Protein 1WGD (pdb70)

Solvent-accessible surface area: 6673 Å² total; per-residue (Å²): 136,118,73,79,98,105,27,18,46,0,27,2,66,22,71,141,69,110,139,193,80,57,93,15,48,0,40,60,49,52,38,0,22,115,1,16,40,67,0,14,198,65,8,109,77,197,23,141,63,162,35,2,136,0,24,47,87,60,139,96,9,81,70,135,61,50,0,112,101,32,1,50,146,164,134,181,138,17,61,1,44,1,24,35,88,115,166,110,56,134,101,110,131

Secondary structure (DSSP, 8-state):
----S---EEEEE-SSSS---EEEE--TTS-HHHHHHHHHHHSTT---TTT-EEEETTEE--SSS-HHHHS-SSS-SEEEEEE----------

Sequence (93 aa):
GSSGSSGVTLLVKSPNQRHRDLELSGDRGWSVGHLKAHLSRVYPERPRPEDQRLIYSGKLLLDHQCLRDLLPKQEKRHVLHLVCNVKSGPSSGGSSGSSGVTLLVKSPNQRHRDLELSGDRGWSVGHLKAHLSRVYPERPRPEDQRLIYSGKLLLDHQCLRDLLPKQEKRHVLHLVCNVKSGPSSGGSSGSSGVTLLVKSPNQRHRDLELSGDRGWSVGHLKAHLSRVYPERPRPEDQRLIYSGKLLLDHQCLRDLLPKQEKRHVLHLVCNVKSGPSSGGSSGSSGVTLLVKSPNQRHRDLELSGDRGWSVGHLKAHLSRVYPERPRPEDQRLIYSGKLLLDHQCLRDLLPKQEKRHVLHLVCNVKSGPSSGGSSGSSGVTLLVKSPNQRHRDLELSGDRGWSVGHLKAHLSRVYPERPRPEDQRLIYSGKLLLDHQCLRDLLPKQEKRHVLHLVCNVKSGPSSGGSSGSSGVTLLVKSPNQRHRDLELSGDRGWSVGHLKAHLSRVYPERPRPEDQRLIYSGKLLLDHQCLRDLLPKQEKRHVLHLVCNVKSGPSSGGSSGSSGVTLLVKSPNQRHRDLELSGDRGWSVGHLKAHLSRVYPERPRPEDQRLIYSGKLLLDHQCLRDLLPKQEKRHVLHLVCNVKSGPSSGGSSGSSGVTLLVKSPNQRHRDLELSGDRGWSVGHLKAHLSRVYPERPRPEDQRLIYSGKLLLDHQCLRDLLPKQEKRHVLHLVCNVKSGPSSGGSSGSSGVTLLVKSPNQRHRDLELSGDRGWSVGHLKAHLSRVYPERPRPEDQRLIYSGKLLLDHQCLRDLLPKQEKRHVLHLVCNVKSGPSSGGSSGSSGVTLLVKSPNQRHRDLELSGDRGWSVGHLKAHLSRVYPERPRPEDQRLIYSGKLLLDHQCLRDLLPKQEKRHVLHLVCNVKSGPSSGGSSGSSGVTLLVKSPNQRHRDLELSGDRGWSVGHLKAHLSRVYPERPRPEDQRLIYSGKLLLDHQCLRDLLPKQEKRHVLHLVCNVKSGPSSGGSSGSSGVTLLVKSPNQRHRDLELSGDRGWSVGHLKAHLSRVYPERPRPEDQRLIYSGKLLLDHQCLRDLLPKQEKRHVLHLVCNVKSGPSSGGSSGSSGVTLLVKSPNQRHRDLELSGDRGWSVGHLKAHLSRVYPERPRPEDQRLIYSGKLLLDHQCLRDLLPKQEKRHVLHLVCNVKSGPSSGGSSGSSGVTLLVKSPNQRHRDLELSGDRGWSVGHLKAHLSRVYPERPRPEDQRLIYSGKLLLDHQCLRDLLPKQEKRHVLHLVCNVKSGPSSGGSSGSSGVTLLVKSPNQRHRDLELSGDRGWSVGHLKAHLSRVYPERPRPEDQRLIYSGKLLLDHQCLRDLLPKQEKRHVLHLVCNVKSGPSSGGSSGSSGVTLLVKSPNQRHRDLELSGDRGWSVGHLKAHLSRVYPERPRPEDQRLIYSGKLLLDHQCLRDLLPKQEKRHVLHLVCNVKSGPSSGGSSGSSGVTLLVKSPNQRHRDLELSGDRGWSVGHLKAHLSRVYPERPRPEDQRLIYSGKLLLDHQCLRDLLPKQEKRHVLHLVCNVKSGPSSGGSSGSSGVTLLVKSPNQRHRDLELSGDRGWSVGHLKAHLSRVYPERPRPEDQRLIYSGKLLLDHQCLRDLLPKQEKRHVLHLVCNVKSGPSSGGSSGSSGVTLLVKSPNQRHRDLELSGDRGWSVGHLKAHLSRVYPERPRPEDQRLIYSGKLLLDHQCLRDLLPKQEKRHVLHLVCNVKSGPSSGGSSGSSGVTLLVKSPNQRHRDLELSGDRGWSVGHLKAHLSRVYPERPRPEDQRLIYSGKLLLDHQCLRDLLPKQEKRHVLHLVCNVKSGPSSG

GO terms:
  GO:1990037 Lewy body core (C, IDA)
  GO:0005783 endoplasmic reticulum (C, IDA)
  GO:1904294 positive regulation of ERAD pathway (P, IDA)
  GO:2000060 positive regulation of ubiquitin-dependent protein catabolic process (P, IDA)
  GO:0032469 endoplasmic reticulum calcium ion homeostasis (P, IDA)
  GO:1902236 negative regulation of endoplasmic reticulum stress-induced intrinsic apoptotic signaling pathway (P, IDA)
  GO:0034976 response to endoplasmic reticulum stress (P, TAS)
  GO:2001243 negative regulation of intrinsic apoptotic signaling pathway (P, IGI)
  GO:0030970 retrograde protein transport, ER to cytosol (P, IMP)
  GO:0044325 transmembrane transporter binding (F, IPI)
  GO:0000836 Hrd1p ubiquitin ligase complex (C, IDA)
  GO:0036503 ERAD pathway (P, IMP)
  GO:1904294 positive regulation of ERAD pathway (P, IMP)
  GO:0005515 protein binding (F, IPI)
  GO:0005789 endoplasmic reticulum membrane (C, TAS)
  GO:0005789 endoplasmic reticulum membrane (C, IDA)
  GO:0006986 response to unfolded protein (P, IEP)
  GO:0016020 membrane (C, HDA)

Nearest PDB structures (foldseek):
  1wgd-assembly1_A  TM=8.629E-01  e=6.534E-16  Homo sapiens
  2kdb-assembly1_A  TM=8.716E-01  e=1.782E-06  Homo sapiens
  8pf0-assembly1_A  TM=8.328E-01  e=4.863E-04  Homo sapiens
  2dzj-assembly1_A  TM=7.196E-01  e=1.883E-03  Homo sapiens
  8t0d-assembly1_A  TM=6.555E-01  e=1.510E-01  Mus musculus

Radius of gyration: 13.83 Å; Cα contacts (8 Å, |Δi|>4): 159; chains: 1; bounding box: 36×45×20 Å

Foldseek 3Di:
DDDDDFAAWEWADAPPPDDDIDTHHAHQAAWLLRVQQVVLVVDPPNAHSVFKFKQFPVDTDDTRDTSPVVDDDDDRHGYIYTDGGDDDDDDDD

Structure (mmCIF, N/CA/C/O backbone):
data_1WGD
#
_entry.id   1WGD
#
_cell.length_a   1.000
_cell.length_b   1.000
_cell.length_c   1.000
_cell.angle_alpha   90.00
_cell.angle_beta   90.00
_cell.angle_gamma   90.00
#
_symmetry.space_group_name_H-M   'P 1'
#
loop_
_atom_site.group_PDB
_atom_site.id
_atom_site.type_symbol
_atom_site.label_atom_id
_atom_site.label_alt_id
_atom_site.label_comp_id
_atom_site.label_asym_id
_atom_site.label_entity_id
_atom_site.label_seq_id
_atom_site.pdbx_PDB_ins_code
_atom_site.Cartn_x
_atom_site.Cartn_y
_atom_site.Cartn_z
_atom_site.occupancy
_atom_site.B_iso_or_equiv
_atom_site.auth_seq_id
_atom_site.auth_comp_id
_atom_site.auth_asym_id
_atom_site.auth_atom_id
_atom_site.pdbx_PDB_model_num
ATOM 1 N N . GLY A 1 1 ? 16.213 -11.187 -8.654 1.00 0.00 1 GLY A N 1
ATOM 2 C CA . GLY A 1 1 ? 15.014 -11.468 -7.882 1.00 0.00 1 GLY A CA 1
ATOM 3 C C . GLY A 1 1 ? 14.309 -12.723 -8.404 1.00 0.00 1 GLY A C 1
ATOM 4 O O . GLY A 1 1 ? 13.413 -12.633 -9.241 1.00 0.00 1 GLY A O 1
ATOM 8 N N . SER A 1 2 ? 14.742 -13.863 -7.886 1.00 0.00 2 SER A N 1
ATOM 9 C CA . SER A 1 2 ? 14.164 -15.133 -8.289 1.00 0.00 2 SER A CA 1
ATOM 10 C C . SER A 1 2 ? 13.098 -15.567 -7.278 1.00 0.00 2 SER A C 1
ATOM 11 O O . SER A 1 2 ? 13.423 -15.966 -6.161 1.00 0.00 2 SER A O 1
ATOM 19 N N . SER A 1 3 ? 11.849 -15.474 -7.709 1.00 0.00 3 SER A N 1
ATOM 20 C CA . SER A 1 3 ? 10.734 -15.851 -6.857 1.00 0.00 3 SER A CA 1
ATOM 21 C C . SER A 1 3 ? 9.478 -16.071 -7.704 1.00 0.00 3 SER A C 1
ATOM 22 O O . SER A 1 3 ? 9.262 -15.370 -8.691 1.00 0.00 3 SER A O 1
ATOM 30 N N . GLY A 1 4 ? 8.685 -17.045 -7.285 1.00 0.00 4 GLY A N 1
ATOM 31 C CA . GLY A 1 4 ? 7.456 -17.365 -7.994 1.00 0.00 4 GLY A CA 1
ATOM 32 C C . GLY A 1 4 ? 6.660 -18.442 -7.252 1.00 0.00 4 GLY A C 1
ATOM 33 O O . GLY A 1 4 ? 6.828 -19.632 -7.511 1.00 0.00 4 GLY A O 1
ATOM 37 N N . SER A 1 5 ? 5.812 -17.984 -6.344 1.00 0.00 5 SER A N 1
ATOM 38 C CA . SER A 1 5 ? 4.989 -18.892 -5.562 1.00 0.00 5 SER A CA 1
ATOM 39 C C . SER A 1 5 ? 3.514 -18.510 -5.698 1.00 0.00 5 SER A C 1
ATOM 40 O O . SER A 1 5 ? 2.699 -19.316 -6.144 1.00 0.00 5 SER A O 1
ATOM 48 N N . SER A 1 6 ? 3.216 -17.280 -5.305 1.00 0.00 6 SER A N 1
ATOM 49 C CA . SER A 1 6 ? 1.853 -16.781 -5.377 1.00 0.00 6 SER A CA 1
ATOM 50 C C . SER A 1 6 ? 1.822 -15.292 -5.027 1.00 0.00 6 SER A C 1
ATOM 51 O O . SER A 1 6 ? 1.411 -14.468 -5.843 1.00 0.00 6 SER A O 1
ATOM 59 N N . GLY A 1 7 ? 2.262 -14.992 -3.814 1.00 0.00 7 GLY A N 1
ATOM 60 C CA . GLY A 1 7 ? 2.290 -13.616 -3.347 1.00 0.00 7 GLY A CA 1
ATOM 61 C C . GLY A 1 7 ? 1.977 -13.538 -1.852 1.00 0.00 7 GLY A C 1
ATOM 62 O O . GLY A 1 7 ? 1.759 -14.562 -1.205 1.00 0.00 7 GLY A O 1
ATOM 66 N N . VAL A 1 8 ? 1.967 -12.314 -1.344 1.00 0.00 8 VAL A N 1
ATOM 67 C CA . VAL A 1 8 ? 1.685 -12.090 0.064 1.00 0.00 8 VAL A CA 1
ATOM 68 C C . VAL A 1 8 ? 0.409 -11.257 0.198 1.00 0.00 8 VAL A C 1
ATOM 69 O O . VAL A 1 8 ? 0.051 -10.512 -0.713 1.00 0.00 8 VAL A O 1
ATOM 82 N N . THR A 1 9 ? -0.244 -11.412 1.340 1.00 0.00 9 THR A N 1
ATOM 83 C CA . THR A 1 9 ? -1.472 -10.684 1.605 1.00 0.00 9 THR A CA 1
ATOM 84 C C . THR A 1 9 ? -1.172 -9.385 2.355 1.00 0.00 9 THR A C 1
ATOM 85 O O . THR A 1 9 ? -0.686 -9.415 3.486 1.00 0.00 9 THR A O 1
ATOM 96 N N . LEU A 1 10 ? -1.472 -8.276 1.696 1.00 0.00 10 LEU A N 1
ATOM 97 C CA . LEU A 1 10 ? -1.240 -6.968 2.286 1.00 0.00 10 LEU A CA 1
ATOM 98 C C . LEU A 1 10 ? -2.568 -6.394 2.782 1.00 0.00 10 LEU A C 1
ATOM 99 O O . LEU A 1 10 ? -3.512 -6.245 2.008 1.00 0.00 10 LEU A O 1
ATOM 115 N N . LEU A 1 11 ? -2.600 -6.089 4.071 1.00 0.00 11 LEU A N 1
ATOM 116 C CA . LEU A 1 11 ? -3.797 -5.535 4.680 1.00 0.00 11 LEU A CA 1
ATOM 117 C C . LEU A 1 11 ? -3.748 -4.008 4.596 1.00 0.00 11 LEU A C 1
ATOM 118 O O . LEU A 1 11 ? -3.053 -3.362 5.379 1.00 0.00 11 LEU A O 1
ATOM 134 N N . VAL A 1 12 ? -4.493 -3.477 3.639 1.00 0.00 12 VAL A N 1
ATOM 135 C CA . VAL A 1 12 ? -4.542 -2.037 3.442 1.00 0.00 12 VAL A CA 1
ATOM 136 C C . VAL A 1 12 ? -5.435 -1.410 4.515 1.00 0.00 12 VAL A C 1
ATOM 137 O O . VAL A 1 12 ? -6.652 -1.344 4.354 1.00 0.00 12 VAL A O 1
ATOM 150 N N . LYS A 1 13 ? -4.794 -0.966 5.587 1.00 0.00 13 LYS A N 1
ATOM 151 C CA . LYS A 1 13 ? -5.513 -0.347 6.686 1.00 0.00 13 LYS A CA 1
ATOM 152 C C . LYS A 1 13 ? -5.424 1.175 6.557 1.00 0.00 13 LYS A C 1
ATOM 153 O O . LYS A 1 13 ? -4.603 1.689 5.797 1.00 0.00 13 LYS A O 1
ATOM 172 N N . SER A 1 14 ? -6.279 1.853 7.308 1.00 0.00 14 SER A N 1
ATOM 173 C CA . SER A 1 14 ? -6.306 3.305 7.286 1.00 0.00 14 SER A CA 1
ATOM 174 C C . SER A 1 14 ? -6.216 3.852 8.713 1.00 0.00 14 SER A C 1
ATOM 175 O O . SER A 1 14 ? -6.855 3.326 9.624 1.00 0.00 14 SER A O 1
ATOM 183 N N . PRO A 1 15 ? -5.398 4.927 8.865 1.00 0.00 15 PRO A N 1
ATOM 184 C CA . PRO A 1 15 ? -5.216 5.550 10.165 1.00 0.00 15 PRO A CA 1
ATOM 185 C C . PRO A 1 15 ? -6.440 6.383 10.549 1.00 0.00 15 PRO A C 1
ATOM 186 O O . PRO A 1 15 ? -6.373 7.612 10.584 1.00 0.00 15 PRO A O 1
ATOM 197 N N . ASN A 1 16 ? -7.530 5.683 10.828 1.00 0.00 16 ASN A N 1
ATOM 198 C CA . ASN A 1 16 ? -8.767 6.344 11.208 1.00 0.00 16 ASN A CA 1
ATOM 199 C C . ASN A 1 16 ? -8.961 7.589 10.342 1.00 0.00 16 ASN A C 1
ATOM 200 O O . ASN A 1 16 ? -8.931 8.712 10.846 1.00 0.00 16 ASN A O 1
ATOM 211 N N . GLN A 1 17 ? -9.158 7.351 9.054 1.00 0.00 17 GLN A N 1
ATOM 212 C CA . GLN A 1 17 ? -9.358 8.439 8.112 1.00 0.00 17 GLN A CA 1
ATOM 213 C C . GLN A 1 17 ? -10.212 7.971 6.933 1.00 0.00 17 GLN A C 1
ATOM 214 O O . GLN A 1 17 ? -10.186 8.578 5.864 1.00 0.00 17 GLN A O 1
ATOM 228 N N . ARG A 1 18 ? -10.950 6.895 7.168 1.00 0.00 18 ARG A N 1
ATOM 229 C CA . ARG A 1 18 ? -11.811 6.339 6.139 1.00 0.00 18 ARG A CA 1
ATOM 230 C C . ARG A 1 18 ? -12.519 5.087 6.658 1.00 0.00 18 ARG A C 1
ATOM 231 O O . ARG A 1 18 ? -13.690 4.860 6.356 1.00 0.00 18 ARG A O 1
ATOM 252 N N . HIS A 1 19 ? -11.779 4.305 7.432 1.00 0.00 19 HIS A N 1
ATOM 253 C CA . HIS A 1 19 ? -12.322 3.082 7.998 1.00 0.00 19 HIS A CA 1
ATOM 254 C C . HIS A 1 19 ? -12.278 1.969 6.949 1.00 0.00 19 HIS A C 1
ATOM 255 O O . HIS A 1 19 ? -11.997 2.223 5.779 1.00 0.00 19 HIS A O 1
ATOM 269 N N . ARG A 1 20 ? -12.560 0.758 7.406 1.00 0.00 20 ARG A N 1
ATOM 270 C CA . ARG A 1 20 ? -12.557 -0.396 6.522 1.00 0.00 20 ARG A CA 1
ATOM 271 C C . ARG A 1 20 ? -11.127 -0.729 6.090 1.00 0.00 20 ARG A C 1
ATOM 272 O O . ARG A 1 20 ? -10.246 0.128 6.136 1.00 0.00 20 ARG A O 1
ATOM 293 N N . ASP A 1 21 ? -10.942 -1.976 5.681 1.00 0.00 21 ASP A N 1
ATOM 294 C CA . ASP A 1 21 ? -9.635 -2.432 5.242 1.00 0.00 21 ASP A CA 1
ATOM 295 C C . ASP A 1 21 ? -9.763 -3.081 3.862 1.00 0.00 21 ASP A C 1
ATOM 296 O O . ASP A 1 21 ? -10.867 -3.225 3.340 1.00 0.00 21 ASP A O 1
ATOM 305 N N . LEU A 1 22 ? -8.619 -3.457 3.311 1.00 0.00 22 LEU A N 1
ATOM 306 C CA . LEU A 1 22 ? -8.589 -4.088 2.003 1.00 0.00 22 LEU A CA 1
ATOM 307 C C . LEU A 1 22 ? -7.351 -4.983 1.900 1.00 0.00 22 LEU A C 1
ATOM 308 O O . LEU A 1 22 ? -6.224 -4.507 2.027 1.00 0.00 22 LEU A O 1
ATOM 324 N N . GLU A 1 23 ? -7.604 -6.263 1.671 1.00 0.00 23 GLU A N 1
ATOM 325 C CA . GLU A 1 23 ? -6.525 -7.229 1.551 1.00 0.00 23 GLU A CA 1
ATOM 326 C C . GLU A 1 23 ? -6.275 -7.564 0.078 1.00 0.00 23 GLU A C 1
ATOM 327 O O . GLU A 1 23 ? -7.159 -8.083 -0.602 1.00 0.00 23 GLU A O 1
ATOM 339 N N . LEU A 1 24 ? -5.068 -7.253 -0.370 1.00 0.00 24 LEU A N 1
ATOM 340 C CA . LEU A 1 24 ? -4.691 -7.515 -1.748 1.00 0.00 24 LEU A CA 1
ATOM 341 C C . LEU A 1 24 ? -3.343 -8.239 -1.775 1.00 0.00 24 LEU A C 1
ATOM 342 O O . LEU A 1 24 ? -2.691 -8.383 -0.742 1.00 0.00 24 LEU A O 1
ATOM 358 N N . SER A 1 25 ? -2.966 -8.676 -2.967 1.00 0.00 25 SER A N 1
ATOM 359 C CA . SER A 1 25 ? -1.707 -9.381 -3.143 1.00 0.00 25 SER A CA 1
ATOM 360 C C . SER A 1 25 ? -0.537 -8.404 -3.011 1.00 0.00 25 SER A C 1
ATOM 361 O O . SER A 1 25 ? -0.679 -7.217 -3.299 1.00 0.00 25 SER A O 1
ATOM 369 N N . GLY A 1 26 ? 0.593 -8.941 -2.575 1.00 0.00 26 GLY A N 1
ATOM 370 C CA . GLY A 1 26 ? 1.787 -8.131 -2.401 1.00 0.00 26 GLY A CA 1
ATOM 371 C C . GLY A 1 26 ? 3.046 -8.931 -2.745 1.00 0.00 26 GLY A C 1
ATOM 372 O O . GLY A 1 26 ? 4.012 -8.932 -1.982 1.00 0.00 26 GLY A O 1
ATOM 376 N N . ASP A 1 27 ? 2.994 -9.591 -3.892 1.00 0.00 27 ASP A N 1
ATOM 377 C CA . ASP A 1 27 ? 4.118 -10.392 -4.345 1.00 0.00 27 ASP A CA 1
ATOM 378 C C . ASP A 1 27 ? 5.424 -9.681 -3.987 1.00 0.00 27 ASP A C 1
ATOM 379 O O . ASP A 1 27 ? 5.538 -8.466 -4.147 1.00 0.00 27 ASP A O 1
ATOM 388 N N . ARG A 1 28 ? 6.377 -10.467 -3.508 1.00 0.00 28 ARG A N 1
ATOM 389 C CA . ARG A 1 28 ? 7.671 -9.927 -3.126 1.00 0.00 28 ARG A CA 1
ATOM 390 C C . ARG A 1 28 ? 8.369 -9.310 -4.340 1.00 0.00 28 ARG A C 1
ATOM 391 O O . ARG A 1 28 ? 9.357 -8.593 -4.194 1.00 0.00 28 ARG A O 1
ATOM 412 N N . GLY A 1 29 ? 7.827 -9.614 -5.511 1.00 0.00 29 GLY A N 1
ATOM 413 C CA . GLY A 1 29 ? 8.385 -9.098 -6.749 1.00 0.00 29 GLY A CA 1
ATOM 414 C C . GLY A 1 29 ? 7.761 -7.749 -7.112 1.00 0.00 29 GLY A C 1
ATOM 415 O O . GLY A 1 29 ? 8.354 -6.966 -7.854 1.00 0.00 29 GLY A O 1
ATOM 419 N N . TRP A 1 30 ? 6.573 -7.520 -6.575 1.00 0.00 30 TRP A N 1
ATOM 420 C CA . TRP A 1 30 ? 5.861 -6.279 -6.833 1.00 0.00 30 TRP A CA 1
ATOM 421 C C . TRP A 1 30 ? 6.786 -5.118 -6.463 1.00 0.00 30 TRP A C 1
ATOM 422 O O . TRP A 1 30 ? 7.940 -5.331 -6.098 1.00 0.00 30 TRP A O 1
ATOM 443 N N . SER A 1 31 ? 6.243 -3.913 -6.570 1.00 0.00 31 SER A N 1
ATOM 444 C CA . SER A 1 31 ? 7.006 -2.719 -6.252 1.00 0.00 31 SER A CA 1
ATOM 445 C C . SER A 1 31 ? 6.098 -1.679 -5.592 1.00 0.00 31 SER A C 1
ATOM 446 O O . SER A 1 31 ? 5.030 -1.361 -6.115 1.00 0.00 31 SER A O 1
ATOM 454 N N . VAL A 1 32 ? 6.553 -1.179 -4.453 1.00 0.00 32 VAL A N 1
ATOM 455 C CA . VAL A 1 32 ? 5.796 -0.182 -3.716 1.00 0.00 32 VAL A CA 1
ATOM 456 C C . VAL A 1 32 ? 5.147 0.791 -4.704 1.00 0.00 32 VAL A C 1
ATOM 457 O O . VAL A 1 32 ? 3.943 1.039 -4.637 1.00 0.00 32 VAL A O 1
ATOM 470 N N . GLY A 1 33 ? 5.973 1.316 -5.597 1.00 0.00 33 GLY A N 1
ATOM 471 C CA . GLY A 1 33 ? 5.495 2.257 -6.596 1.00 0.00 33 GLY A CA 1
ATOM 472 C C . GLY A 1 33 ? 4.382 1.637 -7.444 1.00 0.00 33 GLY A C 1
ATOM 473 O O . GLY A 1 33 ? 3.370 2.282 -7.714 1.00 0.00 33 GLY A O 1
ATOM 477 N N . HIS A 1 34 ? 4.606 0.393 -7.840 1.00 0.00 34 HIS A N 1
ATOM 478 C CA . HIS A 1 34 ? 3.635 -0.321 -8.652 1.00 0.00 34 HIS A CA 1
ATOM 479 C C . HIS A 1 34 ? 2.393 -0.627 -7.814 1.00 0.00 34 HIS A C 1
ATOM 480 O O . HIS A 1 34 ? 1.281 -0.257 -8.188 1.00 0.00 34 HIS A O 1
ATOM 494 N N . LEU A 1 35 ? 2.623 -1.302 -6.697 1.00 0.00 35 LEU A N 1
ATOM 495 C CA . LEU A 1 35 ? 1.536 -1.662 -5.803 1.00 0.00 35 LEU A CA 1
ATOM 496 C C . LEU A 1 35 ? 0.543 -0.501 -5.720 1.00 0.00 35 LEU A C 1
ATOM 497 O O . LEU A 1 35 ? -0.649 -0.680 -5.968 1.00 0.00 35 LEU A O 1
ATOM 513 N N . LYS A 1 36 ? 1.071 0.662 -5.371 1.00 0.00 36 LYS A N 1
ATOM 514 C CA . LYS A 1 36 ? 0.246 1.853 -5.253 1.00 0.00 36 LYS A CA 1
ATOM 515 C C . LYS A 1 36 ? -0.799 1.858 -6.370 1.00 0.00 36 LYS A C 1
ATOM 516 O O . LYS A 1 36 ? -1.996 1.753 -6.105 1.00 0.00 36 LYS A O 1
ATOM 535 N N . ALA A 1 37 ? -0.309 1.979 -7.594 1.00 0.00 37 ALA A N 1
ATOM 536 C CA . ALA A 1 37 ? -1.187 1.998 -8.753 1.00 0.00 37 ALA A CA 1
ATOM 537 C C . ALA A 1 37 ? -2.176 0.835 -8.658 1.00 0.00 37 ALA A C 1
ATOM 538 O O . ALA A 1 37 ? -3.387 1.041 -8.706 1.00 0.00 37 ALA A O 1
ATOM 545 N N . HIS A 1 38 ? -1.622 -0.362 -8.524 1.00 0.00 38 HIS A N 1
ATOM 546 C CA . HIS A 1 38 ? -2.440 -1.558 -8.423 1.00 0.00 38 HIS A CA 1
ATOM 547 C C . HIS A 1 38 ? -3.548 -1.335 -7.390 1.00 0.00 38 HIS A C 1
ATOM 548 O O . HIS A 1 38 ? -4.695 -1.717 -7.614 1.00 0.00 38 HIS A O 1
ATOM 562 N N . LEU A 1 39 ? -3.164 -0.719 -6.282 1.00 0.00 39 LEU A N 1
ATOM 563 C CA . LEU A 1 39 ? -4.110 -0.441 -5.215 1.00 0.00 39 LEU A CA 1
ATOM 564 C C . LEU A 1 39 ? -5.197 0.502 -5.735 1.00 0.00 39 LEU A C 1
ATOM 565 O O . LEU A 1 39 ? -6.381 0.170 -5.698 1.00 0.00 39 LEU A O 1
ATOM 581 N N . SER A 1 40 ? -4.756 1.658 -6.208 1.00 0.00 40 SER A N 1
ATOM 582 C CA . SER A 1 40 ? -5.677 2.651 -6.735 1.00 0.00 40 SER A CA 1
ATOM 583 C C . SER A 1 40 ? -6.807 1.962 -7.502 1.00 0.00 40 SER A C 1
ATOM 584 O O . SER A 1 40 ? -7.929 2.463 -7.542 1.00 0.00 40 SER A O 1
ATOM 592 N N . ARG A 1 41 ? -6.472 0.823 -8.091 1.00 0.00 41 ARG A N 1
ATOM 593 C CA . ARG A 1 41 ? -7.445 0.060 -8.853 1.00 0.00 41 ARG A CA 1
ATOM 594 C C . ARG A 1 41 ? -8.503 -0.534 -7.920 1.00 0.00 41 ARG A C 1
ATOM 595 O O . ARG A 1 41 ? -9.655 -0.105 -7.931 1.00 0.00 41 ARG A O 1
ATOM 616 N N . VAL A 1 42 ? -8.072 -1.510 -7.136 1.00 0.00 42 VAL A N 1
ATOM 617 C CA . VAL A 1 42 ? -8.968 -2.168 -6.199 1.00 0.00 42 VAL A CA 1
ATOM 618 C C . VAL A 1 42 ? -9.668 -1.110 -5.342 1.00 0.00 42 VAL A C 1
ATOM 619 O O . VAL A 1 42 ? -10.743 -1.359 -4.799 1.00 0.00 42 VAL A O 1
ATOM 632 N N . TYR A 1 43 ? -9.030 0.047 -5.250 1.00 0.00 43 TYR A N 1
ATOM 633 C CA . TYR A 1 43 ? -9.578 1.143 -4.468 1.00 0.00 43 TYR A CA 1
ATOM 634 C C . TYR A 1 43 ? -10.634 1.910 -5.266 1.00 0.00 43 TYR A C 1
ATOM 635 O O . TYR A 1 43 ? -10.358 2.399 -6.359 1.00 0.00 43 TYR A O 1
ATOM 653 N N . PRO A 1 44 ? -11.855 1.993 -4.671 1.00 0.00 44 PRO A N 1
ATOM 654 C CA . PRO A 1 44 ? -12.954 2.692 -5.313 1.00 0.00 44 PRO A CA 1
ATOM 655 C C . PRO A 1 44 ? -12.768 4.208 -5.222 1.00 0.00 44 PRO A C 1
ATOM 656 O O . PRO A 1 44 ? -13.154 4.826 -4.231 1.00 0.00 44 PRO A O 1
ATOM 667 N N . GLU A 1 45 ? -12.177 4.763 -6.269 1.00 0.00 45 GLU A N 1
ATOM 668 C CA . GLU A 1 45 ? -11.936 6.195 -6.321 1.00 0.00 45 GLU A CA 1
ATOM 669 C C . GLU A 1 45 ? -10.952 6.528 -7.445 1.00 0.00 45 GLU A C 1
ATOM 670 O O . GLU A 1 45 ? -11.039 7.592 -8.056 1.00 0.00 45 GLU A O 1
ATOM 682 N N . ARG A 1 46 ? -10.038 5.598 -7.683 1.00 0.00 46 ARG A N 1
ATOM 683 C CA . ARG A 1 46 ? -9.041 5.779 -8.723 1.00 0.00 46 ARG A CA 1
ATOM 684 C C . ARG A 1 46 ? -8.074 6.902 -8.341 1.00 0.00 46 ARG A C 1
ATOM 685 O O . ARG A 1 46 ? -7.993 7.917 -9.031 1.00 0.00 46 ARG A O 1
ATOM 706 N N . PRO A 1 47 ? -7.347 6.676 -7.214 1.00 0.00 47 PRO A N 1
ATOM 707 C CA . PRO A 1 47 ? -6.390 7.657 -6.732 1.00 0.00 47 PRO A CA 1
ATOM 708 C C . PRO A 1 47 ? -5.123 7.655 -7.590 1.00 0.00 47 PRO A C 1
ATOM 709 O O . PRO A 1 47 ? -5.116 7.107 -8.692 1.00 0.00 47 PRO A O 1
ATOM 720 N N . ARG A 1 48 ? -4.082 8.275 -7.054 1.00 0.00 48 ARG A N 1
ATOM 721 C CA . ARG A 1 48 ? -2.813 8.352 -7.758 1.00 0.00 48 ARG A CA 1
ATOM 722 C C . ARG A 1 48 ? -1.766 7.479 -7.062 1.00 0.00 48 ARG A C 1
ATOM 723 O O . ARG A 1 48 ? -1.818 7.292 -5.847 1.00 0.00 48 ARG A O 1
ATOM 744 N N . PRO A 1 49 ? -0.817 6.955 -7.882 1.00 0.00 49 PRO A N 1
ATOM 745 C CA . PRO A 1 49 ? 0.240 6.107 -7.358 1.00 0.00 49 PRO A CA 1
ATOM 746 C C . PRO A 1 49 ? 1.290 6.935 -6.616 1.00 0.00 49 PRO A C 1
ATOM 747 O O . PRO A 1 49 ? 2.014 6.412 -5.770 1.00 0.00 49 PRO A O 1
ATOM 758 N N . GLU A 1 50 ? 1.339 8.214 -6.958 1.00 0.00 50 GLU A N 1
ATOM 759 C CA . GLU A 1 50 ? 2.288 9.120 -6.334 1.00 0.00 50 GLU A CA 1
ATOM 760 C C . GLU A 1 50 ? 1.707 9.688 -5.038 1.00 0.00 50 GLU A C 1
ATOM 761 O O . GLU A 1 50 ? 2.449 10.071 -4.135 1.00 0.00 50 GLU A O 1
ATOM 773 N N . ASP A 1 51 ? 0.383 9.725 -4.987 1.00 0.00 51 ASP A N 1
ATOM 774 C CA . ASP A 1 51 ? -0.307 10.240 -3.816 1.00 0.00 51 ASP A CA 1
ATOM 775 C C . ASP A 1 51 ? -0.468 9.118 -2.789 1.00 0.00 51 ASP A C 1
ATOM 776 O O . ASP A 1 51 ? -0.198 9.312 -1.605 1.00 0.00 51 ASP A O 1
ATOM 785 N N . GLN A 1 52 ? -0.908 7.968 -3.280 1.00 0.00 52 GLN A N 1
ATOM 786 C CA . GLN A 1 52 ? -1.107 6.815 -2.420 1.00 0.00 52 GLN A CA 1
ATOM 787 C C . GLN A 1 52 ? 0.096 6.628 -1.494 1.00 0.00 52 GLN A C 1
ATOM 788 O O . GLN A 1 52 ? 1.178 6.252 -1.943 1.00 0.00 52 GLN A O 1
ATOM 802 N N . ARG A 1 53 ? -0.132 6.899 -0.217 1.00 0.00 53 ARG A N 1
ATOM 803 C CA . ARG A 1 53 ? 0.920 6.765 0.776 1.00 0.00 53 ARG A CA 1
ATOM 804 C C . ARG A 1 53 ? 0.932 5.346 1.348 1.00 0.00 53 ARG A C 1
ATOM 805 O O . ARG A 1 53 ? 0.028 4.963 2.088 1.00 0.00 53 ARG A O 1
ATOM 826 N N . LEU A 1 54 ? 1.968 4.606 0.983 1.00 0.00 54 LEU A N 1
ATOM 827 C CA . LEU A 1 54 ? 2.111 3.237 1.451 1.00 0.00 54 LEU A CA 1
ATOM 828 C C . LEU A 1 54 ? 2.957 3.224 2.725 1.00 0.00 54 LEU A C 1
ATOM 829 O O . LEU A 1 54 ? 4.117 3.633 2.709 1.00 0.00 54 LEU A O 1
ATOM 845 N N . ILE A 1 55 ? 2.345 2.748 3.800 1.00 0.00 55 ILE A N 1
ATOM 846 C CA . ILE A 1 55 ? 3.027 2.677 5.080 1.00 0.00 55 ILE A CA 1
ATOM 847 C C . ILE A 1 55 ? 2.927 1.251 5.627 1.00 0.00 55 ILE A C 1
ATOM 848 O O . ILE A 1 55 ? 1.918 0.577 5.429 1.00 0.00 55 ILE A O 1
ATOM 864 N N . TYR A 1 56 ? 3.987 0.836 6.305 1.00 0.00 56 TYR A N 1
ATOM 865 C CA . TYR A 1 56 ? 4.032 -0.496 6.882 1.00 0.00 56 TYR A CA 1
ATOM 866 C C . TYR A 1 56 ? 4.516 -0.450 8.333 1.00 0.00 56 TYR A C 1
ATOM 867 O O . TYR A 1 56 ? 5.717 -0.391 8.588 1.00 0.00 56 TYR A O 1
ATOM 885 N N . SER A 1 57 ? 3.555 -0.478 9.245 1.00 0.00 57 SER A N 1
ATOM 886 C CA . SER A 1 57 ? 3.869 -0.440 10.663 1.00 0.00 57 SER A CA 1
ATOM 887 C C . SER A 1 57 ? 4.377 0.950 11.049 1.00 0.00 57 SER A C 1
ATOM 888 O O . SER A 1 57 ? 5.202 1.084 11.952 1.00 0.00 57 SER A O 1
ATOM 896 N N . GLY A 1 58 ? 3.862 1.949 10.348 1.00 0.00 58 GLY A N 1
ATOM 897 C CA . GLY A 1 58 ? 4.254 3.324 10.606 1.00 0.00 58 GLY A CA 1
ATOM 898 C C . GLY A 1 58 ? 5.360 3.769 9.647 1.00 0.00 58 GLY A C 1
ATOM 899 O O . GLY A 1 58 ? 5.411 4.932 9.250 1.00 0.00 58 GLY A O 1
ATOM 903 N N . LYS A 1 59 ? 6.217 2.820 9.301 1.00 0.00 59 LYS A N 1
ATOM 904 C CA . LYS A 1 59 ? 7.318 3.099 8.396 1.00 0.00 59 LYS A CA 1
ATOM 905 C C . LYS A 1 59 ? 6.765 3.364 6.994 1.00 0.00 59 LYS A C 1
ATOM 906 O O . LYS A 1 59 ? 6.233 2.460 6.351 1.00 0.00 59 LYS A O 1
ATOM 925 N N . LEU A 1 60 ? 6.911 4.608 6.560 1.00 0.00 60 LEU A N 1
ATOM 926 C CA . LEU A 1 60 ? 6.434 5.003 5.246 1.00 0.00 60 LEU A CA 1
ATOM 927 C C . LEU A 1 60 ? 7.262 4.295 4.172 1.00 0.00 60 LEU A C 1
ATOM 928 O O . LEU A 1 60 ? 8.480 4.179 4.300 1.00 0.00 60 LEU A O 1
ATOM 944 N N . LEU A 1 61 ? 6.568 3.839 3.140 1.00 0.00 61 LEU A N 1
ATOM 945 C CA . LEU A 1 61 ? 7.224 3.145 2.046 1.00 0.00 61 LEU A CA 1
ATOM 946 C C . LEU A 1 61 ? 7.623 4.157 0.971 1.00 0.00 61 LEU A C 1
ATOM 947 O O . LEU A 1 61 ? 7.067 5.254 0.909 1.00 0.00 61 LEU A O 1
ATOM 963 N N . LEU A 1 62 ? 8.582 3.756 0.149 1.00 0.00 62 LEU A N 1
ATOM 964 C CA . LEU A 1 62 ? 9.061 4.615 -0.919 1.00 0.00 62 LEU A CA 1
ATOM 965 C C . LEU A 1 62 ? 8.258 4.336 -2.191 1.00 0.00 62 LEU A C 1
ATOM 966 O O . LEU A 1 62 ? 7.165 4.870 -2.370 1.00 0.00 62 LEU A O 1
ATOM 982 N N . ASP A 1 63 ? 8.832 3.499 -3.043 1.00 0.00 63 ASP A N 1
ATOM 983 C CA . ASP A 1 63 ? 8.183 3.142 -4.293 1.00 0.00 63 ASP A CA 1
ATOM 984 C C . ASP A 1 63 ? 9.043 2.117 -5.035 1.00 0.00 63 ASP A C 1
ATOM 985 O O . ASP A 1 63 ? 8.530 1.122 -5.545 1.00 0.00 63 ASP A O 1
ATOM 994 N N . HIS A 1 64 ? 10.338 2.394 -5.071 1.00 0.00 64 HIS A N 1
ATOM 995 C CA . HIS A 1 64 ? 11.275 1.508 -5.742 1.00 0.00 64 HIS A CA 1
ATOM 996 C C . HIS A 1 64 ? 11.532 0.278 -4.870 1.00 0.00 64 HIS A C 1
ATOM 997 O O . HIS A 1 64 ? 11.835 -0.799 -5.382 1.00 0.00 64 HIS A O 1
ATOM 1011 N N . GLN A 1 65 ? 11.403 0.479 -3.566 1.00 0.00 65 GLN A N 1
ATOM 1012 C CA . GLN A 1 65 ? 11.618 -0.601 -2.618 1.00 0.00 65 GLN A CA 1
ATOM 1013 C C . GLN A 1 65 ? 10.756 -1.810 -2.987 1.00 0.00 65 GLN A C 1
ATOM 1014 O O . GLN A 1 65 ? 9.645 -1.655 -3.493 1.00 0.00 65 GLN A O 1
ATOM 1028 N N . CYS A 1 66 ? 11.300 -2.988 -2.720 1.00 0.00 66 CYS A N 1
ATOM 1029 C CA . CYS A 1 66 ? 10.595 -4.224 -3.017 1.00 0.00 66 CYS A CA 1
ATOM 1030 C C . CYS A 1 66 ? 9.941 -4.726 -1.728 1.00 0.00 66 CYS A C 1
ATOM 1031 O O . CYS A 1 66 ? 10.461 -4.501 -0.635 1.00 0.00 66 CYS A O 1
ATOM 1039 N N . LEU A 1 67 ? 8.811 -5.396 -1.898 1.00 0.00 67 LEU A N 1
ATOM 1040 C CA . LEU A 1 67 ? 8.081 -5.932 -0.761 1.00 0.00 67 LEU A CA 1
ATOM 1041 C C . LEU A 1 67 ? 8.952 -6.962 -0.041 1.00 0.00 67 LEU A C 1
ATOM 1042 O O . LEU A 1 67 ? 8.963 -7.020 1.188 1.00 0.00 67 LEU A O 1
ATOM 1058 N N . ARG A 1 68 ? 9.661 -7.750 -0.835 1.00 0.00 68 ARG A N 1
ATOM 1059 C CA . ARG A 1 68 ? 10.534 -8.776 -0.289 1.00 0.00 68 ARG A CA 1
ATOM 1060 C C . ARG A 1 68 ? 11.354 -8.210 0.873 1.00 0.00 68 ARG A C 1
ATOM 1061 O O . ARG A 1 68 ? 11.315 -8.742 1.982 1.00 0.00 68 ARG A O 1
ATOM 1082 N N . ASP A 1 69 ? 12.078 -7.140 0.579 1.00 0.00 69 ASP A N 1
ATOM 1083 C CA . ASP A 1 69 ? 12.905 -6.497 1.585 1.00 0.00 69 ASP A CA 1
ATOM 1084 C C . ASP A 1 69 ? 12.014 -5.969 2.712 1.00 0.00 69 ASP A C 1
ATOM 1085 O O . ASP A 1 69 ? 12.241 -6.276 3.882 1.00 0.00 69 ASP A O 1
ATOM 1094 N N . LEU A 1 70 ? 11.020 -5.187 2.319 1.00 0.00 70 LEU A N 1
ATOM 1095 C CA . LEU A 1 70 ? 10.094 -4.614 3.282 1.00 0.00 70 LEU A CA 1
ATOM 1096 C C . LEU A 1 70 ? 9.514 -5.731 4.152 1.00 0.00 70 LEU A C 1
ATOM 1097 O O . LEU A 1 70 ? 9.954 -5.934 5.283 1.00 0.00 70 LEU A O 1
ATOM 1113 N N . LEU A 1 71 ? 8.535 -6.427 3.592 1.00 0.00 71 LEU A N 1
ATOM 1114 C CA . LEU A 1 71 ? 7.891 -7.518 4.303 1.00 0.00 71 LEU A CA 1
ATOM 1115 C C . LEU A 1 71 ? 8.960 -8.449 4.878 1.00 0.00 71 LEU A C 1
ATOM 1116 O O . LEU A 1 71 ? 10.075 -8.513 4.362 1.00 0.00 71 LEU A O 1
ATOM 1132 N N . PRO A 1 72 ? 8.575 -9.165 5.968 1.00 0.00 72 PRO A N 1
ATOM 1133 C CA . PRO A 1 72 ? 9.488 -10.088 6.619 1.00 0.00 72 PRO A CA 1
ATOM 1134 C C . PRO A 1 72 ? 9.654 -11.367 5.795 1.00 0.00 72 PRO A C 1
ATOM 1135 O O . PRO A 1 72 ? 9.227 -11.427 4.643 1.00 0.00 72 PRO A O 1
ATOM 1146 N N . LYS A 1 73 ? 10.273 -12.358 6.418 1.00 0.00 73 LYS A N 1
ATOM 1147 C CA . LYS A 1 73 ? 10.501 -13.632 5.758 1.00 0.00 73 LYS A CA 1
ATOM 1148 C C . LYS A 1 73 ? 10.210 -14.770 6.738 1.00 0.00 73 LYS A C 1
ATOM 1149 O O . LYS A 1 73 ? 10.969 -15.735 6.817 1.00 0.00 73 LYS A O 1
ATOM 1168 N N . GLN A 1 74 ? 9.110 -14.619 7.460 1.00 0.00 74 GLN A N 1
ATOM 1169 C CA . GLN A 1 74 ? 8.710 -15.621 8.433 1.00 0.00 74 GLN A CA 1
ATOM 1170 C C . GLN A 1 74 ? 7.227 -15.465 8.778 1.00 0.00 74 GLN A C 1
ATOM 1171 O O . GLN A 1 74 ? 6.429 -16.367 8.526 1.00 0.00 74 GLN A O 1
ATOM 1185 N N . GLU A 1 75 ? 6.903 -14.314 9.349 1.00 0.00 75 GLU A N 1
ATOM 1186 C CA . GLU A 1 75 ? 5.531 -14.028 9.730 1.00 0.00 75 GLU A CA 1
ATOM 1187 C C . GLU A 1 75 ? 4.584 -14.322 8.565 1.00 0.00 75 GLU A C 1
ATOM 1188 O O . GLU A 1 75 ? 5.029 -14.624 7.459 1.00 0.00 75 GLU A O 1
ATOM 1200 N N . LYS A 1 76 ? 3.295 -14.221 8.853 1.00 0.00 76 LYS A N 1
ATOM 1201 C CA . LYS A 1 76 ? 2.280 -14.472 7.843 1.00 0.00 76 LYS A CA 1
ATOM 1202 C C . LYS A 1 76 ? 1.478 -13.192 7.604 1.00 0.00 76 LYS A C 1
ATOM 1203 O O . LYS A 1 76 ? 1.230 -12.428 8.536 1.00 0.00 76 LYS A O 1
ATOM 1222 N N . ARG A 1 77 ? 1.093 -12.997 6.351 1.00 0.00 77 ARG A N 1
ATOM 1223 C CA . ARG A 1 77 ? 0.323 -11.823 5.978 1.00 0.00 77 ARG A CA 1
ATOM 1224 C C . ARG A 1 77 ? 1.040 -10.551 6.437 1.00 0.00 77 ARG A C 1
ATOM 1225 O O . ARG A 1 77 ? 2.022 -10.619 7.174 1.00 0.00 77 ARG A O 1
ATOM 1246 N N . HIS A 1 78 ? 0.520 -9.421 5.981 1.00 0.00 78 HIS A N 1
ATOM 1247 C CA . HIS A 1 78 ? 1.097 -8.135 6.335 1.00 0.00 78 HIS A CA 1
ATOM 1248 C C . HIS A 1 78 ? -0.006 -7.079 6.407 1.00 0.00 78 HIS A C 1
ATOM 1249 O O . HIS A 1 78 ? -0.998 -7.162 5.684 1.00 0.00 78 HIS A O 1
ATOM 1263 N N . VAL A 1 79 ? 0.202 -6.109 7.286 1.00 0.00 79 VAL A N 1
ATOM 1264 C CA . VAL A 1 79 ? -0.763 -5.038 7.461 1.00 0.00 79 VAL A CA 1
ATOM 1265 C C . VAL A 1 79 ? -0.147 -3.719 6.989 1.00 0.00 79 VAL A C 1
ATOM 1266 O O . VAL A 1 79 ? 0.705 -3.149 7.669 1.00 0.00 79 VAL A O 1
ATOM 1279 N N . LEU A 1 80 ? -0.602 -3.273 5.826 1.00 0.00 80 LEU A N 1
ATOM 1280 C CA . LEU A 1 80 ? -0.106 -2.033 5.255 1.00 0.00 80 LEU A CA 1
ATOM 1281 C C . LEU A 1 80 ? -1.099 -0.908 5.550 1.00 0.00 80 LEU A C 1
ATOM 1282 O O . LEU A 1 80 ? -2.224 -1.164 5.976 1.00 0.00 80 LEU A O 1
ATOM 1298 N N . HIS A 1 81 ? -0.647 0.314 5.311 1.00 0.00 81 HIS A N 1
ATOM 1299 C CA . HIS A 1 81 ? -1.482 1.480 5.546 1.00 0.00 81 HIS A CA 1
ATOM 1300 C C . HIS A 1 81 ? -1.423 2.408 4.330 1.00 0.00 81 HIS A C 1
ATOM 1301 O O . HIS A 1 81 ? -0.492 3.199 4.193 1.00 0.00 81 HIS A O 1
ATOM 1315 N N . LEU A 1 82 ? -2.429 2.276 3.478 1.00 0.00 82 LEU A N 1
ATOM 1316 C CA . LEU A 1 82 ? -2.503 3.092 2.278 1.00 0.00 82 LEU A CA 1
ATOM 1317 C C . LEU A 1 82 ? -3.321 4.352 2.572 1.00 0.00 82 LEU A C 1
ATOM 1318 O O . LEU A 1 82 ? -4.538 4.281 2.735 1.00 0.00 82 LEU A O 1
ATOM 1334 N N . VAL A 1 83 ? -2.619 5.474 2.631 1.00 0.00 83 VAL A N 1
ATOM 1335 C CA . VAL A 1 83 ? -3.266 6.747 2.902 1.00 0.00 83 VAL A CA 1
ATOM 1336 C C . VAL A 1 83 ? -3.516 7.479 1.582 1.00 0.00 83 VAL A C 1
ATOM 1337 O O . VAL A 1 83 ? -2.585 7.724 0.817 1.00 0.00 83 VAL A O 1
ATOM 1350 N N . CYS A 1 84 ? -4.780 7.807 1.355 1.00 0.00 84 CYS A N 1
ATOM 1351 C CA . CYS A 1 84 ? -5.166 8.506 0.141 1.00 0.00 84 CYS A CA 1
ATOM 1352 C C . CYS A 1 84 ? -4.950 10.004 0.359 1.00 0.00 84 CYS A C 1
ATOM 1353 O O . CYS A 1 84 ? -5.228 10.523 1.439 1.00 0.00 84 CYS A O 1
ATOM 1361 N N . ASN A 1 85 ? -4.455 10.657 -0.682 1.00 0.00 85 ASN A N 1
ATOM 1362 C CA . ASN A 1 85 ? -4.199 12.086 -0.617 1.00 0.00 85 ASN A CA 1
ATOM 1363 C C . ASN A 1 85 ? -4.627 12.736 -1.935 1.00 0.00 85 ASN A C 1
ATOM 1364 O O . ASN A 1 85 ? -4.100 12.403 -2.995 1.00 0.00 85 ASN A O 1
ATOM 1375 N N . VAL A 1 86 ? -5.578 13.652 -1.824 1.00 0.00 86 VAL A N 1
ATOM 1376 C CA . VAL A 1 86 ? -6.083 14.352 -2.993 1.00 0.00 86 VAL A CA 1
ATOM 1377 C C . VAL A 1 86 ? -5.164 15.535 -3.308 1.00 0.00 86 VAL A C 1
ATOM 1378 O O . VAL A 1 86 ? -3.973 15.501 -3.002 1.00 0.00 86 VAL A O 1
ATOM 1391 N N . LYS A 1 87 ? -5.754 16.555 -3.916 1.00 0.00 87 LYS A N 1
ATOM 1392 C CA . LYS A 1 87 ? -5.005 17.746 -4.277 1.00 0.00 87 LYS A CA 1
ATOM 1393 C C . LYS A 1 87 ? -5.925 18.965 -4.200 1.00 0.00 87 LYS A C 1
ATOM 1394 O O . LYS A 1 87 ? -6.273 19.550 -5.225 1.00 0.00 87 LYS A O 1
ATOM 1413 N N . SER A 1 88 ? -6.292 19.313 -2.976 1.00 0.00 88 SER A N 1
ATOM 1414 C CA . SER A 1 88 ? -7.166 20.452 -2.753 1.00 0.00 88 SER A CA 1
ATOM 1415 C C . SER A 1 88 ? -8.528 20.204 -3.403 1.00 0.00 88 SER A C 1
ATOM 1416 O O . SER A 1 88 ? -8.613 19.560 -4.448 1.00 0.00 88 SER A O 1
ATOM 1424 N N . GLY A 1 89 ? -9.561 20.726 -2.758 1.00 0.00 89 GLY A N 1
ATOM 1425 C CA . GLY A 1 89 ? -10.916 20.567 -3.260 1.00 0.00 89 GLY A CA 1
ATOM 1426 C C . GLY A 1 89 ? -11.590 21.926 -3.455 1.00 0.00 89 GLY A C 1
ATOM 1427 O O . GLY A 1 89 ? -11.129 22.934 -2.921 1.00 0.00 89 GLY A O 1
ATOM 1431 N N . PRO A 1 90 ? -12.701 21.910 -4.239 1.00 0.00 90 PRO A N 1
ATOM 1432 C CA . PRO A 1 90 ? -13.444 23.129 -4.510 1.00 0.00 90 PRO A CA 1
ATOM 1433 C C . PRO A 1 90 ? -14.269 23.550 -3.292 1.00 0.00 90 PRO A C 1
ATOM 1434 O O . PRO A 1 90 ? -15.475 23.317 -3.246 1.00 0.00 90 PRO A O 1
ATOM 1445 N N . SER A 1 91 ? -13.585 24.162 -2.338 1.00 0.00 91 SER A N 1
ATOM 1446 C CA . SER A 1 91 ? -14.239 24.618 -1.123 1.00 0.00 91 SER A CA 1
ATOM 1447 C C . SER A 1 91 ? -15.544 25.339 -1.470 1.00 0.00 91 SER A C 1
ATOM 1448 O O . SER A 1 91 ? -15.722 25.800 -2.596 1.00 0.00 91 SER A O 1
ATOM 1456 N N . SER A 1 92 ? -16.423 25.413 -0.481 1.00 0.00 92 SER A N 1
ATOM 1457 C CA . SER A 1 92 ? -17.706 26.069 -0.668 1.00 0.00 92 SER A CA 1
ATOM 1458 C C . SER A 1 92 ? -18.496 25.368 -1.774 1.00 0.00 92 SER A C 1
ATOM 1459 O O . SER A 1 92 ? -17.922 24.653 -2.595 1.00 0.00 92 SER A O 1
ATOM 1467 N N . GLY A 1 93 ? -19.800 25.596 -1.762 1.00 0.00 93 GLY A N 1
ATOM 1468 C CA . GLY A 1 93 ? -20.676 24.995 -2.754 1.00 0.00 93 GLY A CA 1
ATOM 1469 C C . GLY A 1 93 ? -21.346 23.736 -2.203 1.00 0.00 93 GLY A C 1
ATOM 1470 O O . GLY A 1 93 ? -21.820 22.896 -2.966 1.00 0.00 93 GLY A O 1
ATOM 1474 N N . GLY A 1 1 ? 12.347 -14.267 -9.204 1.00 0.00 1 GLY A N 2
ATOM 1475 C CA . GLY A 1 1 ? 11.724 -14.946 -8.081 1.00 0.00 1 GLY A CA 2
ATOM 1476 C C . GLY A 1 1 ? 12.559 -16.150 -7.637 1.00 0.00 1 GLY A C 2
ATOM 1477 O O . GLY A 1 1 ? 13.785 -16.075 -7.589 1.00 0.00 1 GLY A O 2
ATOM 1481 N N . SER A 1 2 ? 11.860 -17.230 -7.323 1.00 0.00 2 SER A N 2
ATOM 1482 C CA . SER A 1 2 ? 12.522 -18.448 -6.885 1.00 0.00 2 SER A CA 2
ATOM 1483 C C . SER A 1 2 ? 11.503 -19.584 -6.770 1.00 0.00 2 SER A C 2
ATOM 1484 O O . SER A 1 2 ? 11.633 -20.609 -7.438 1.00 0.00 2 SER A O 2
ATOM 1492 N N . SER A 1 3 ? 10.513 -19.364 -5.918 1.00 0.00 3 SER A N 2
ATOM 1493 C CA . SER A 1 3 ? 9.473 -20.357 -5.706 1.00 0.00 3 SER A CA 2
ATOM 1494 C C . SER A 1 3 ? 8.273 -19.717 -5.004 1.00 0.00 3 SER A C 2
ATOM 1495 O O . SER A 1 3 ? 8.097 -19.876 -3.798 1.00 0.00 3 SER A O 2
ATOM 1503 N N . GLY A 1 4 ? 7.479 -19.005 -5.791 1.00 0.00 4 GLY A N 2
ATOM 1504 C CA . GLY A 1 4 ? 6.300 -18.340 -5.261 1.00 0.00 4 GLY A CA 2
ATOM 1505 C C . GLY A 1 4 ? 5.584 -17.543 -6.352 1.00 0.00 4 GLY A C 2
ATOM 1506 O O . GLY A 1 4 ? 6.220 -16.814 -7.113 1.00 0.00 4 GLY A O 2
ATOM 1510 N N . SER A 1 5 ? 4.270 -17.706 -6.394 1.00 0.00 5 SER A N 2
ATOM 1511 C CA . SER A 1 5 ? 3.460 -17.010 -7.379 1.00 0.00 5 SER A CA 2
ATOM 1512 C C . SER A 1 5 ? 2.396 -16.163 -6.677 1.00 0.00 5 SER A C 2
ATOM 1513 O O . SER A 1 5 ? 2.299 -14.960 -6.915 1.00 0.00 5 SER A O 2
ATOM 1521 N N . SER A 1 6 ? 1.625 -16.825 -5.827 1.00 0.00 6 SER A N 2
ATOM 1522 C CA . SER A 1 6 ? 0.572 -16.148 -5.090 1.00 0.00 6 SER A CA 2
ATOM 1523 C C . SER A 1 6 ? 1.111 -14.856 -4.473 1.00 0.00 6 SER A C 2
ATOM 1524 O O . SER A 1 6 ? 0.548 -13.783 -4.680 1.00 0.00 6 SER A O 2
ATOM 1532 N N . GLY A 1 7 ? 2.197 -15.002 -3.729 1.00 0.00 7 GLY A N 2
ATOM 1533 C CA . GLY A 1 7 ? 2.820 -13.860 -3.081 1.00 0.00 7 GLY A CA 2
ATOM 1534 C C . GLY A 1 7 ? 2.348 -13.728 -1.632 1.00 0.00 7 GLY A C 2
ATOM 1535 O O . GLY A 1 7 ? 2.002 -14.721 -0.995 1.00 0.00 7 GLY A O 2
ATOM 1539 N N . VAL A 1 8 ? 2.351 -12.492 -1.153 1.00 0.00 8 VAL A N 2
ATOM 1540 C CA . VAL A 1 8 ? 1.927 -12.216 0.209 1.00 0.00 8 VAL A CA 2
ATOM 1541 C C . VAL A 1 8 ? 0.609 -11.442 0.182 1.00 0.00 8 VAL A C 2
ATOM 1542 O O . VAL A 1 8 ? 0.131 -11.059 -0.885 1.00 0.00 8 VAL A O 2
ATOM 1555 N N . THR A 1 9 ? 0.058 -11.232 1.369 1.00 0.00 9 THR A N 2
ATOM 1556 C CA . THR A 1 9 ? -1.196 -10.510 1.495 1.00 0.00 9 THR A CA 2
ATOM 1557 C C . THR A 1 9 ? -1.011 -9.270 2.372 1.00 0.00 9 THR A C 2
ATOM 1558 O O . THR A 1 9 ? -0.697 -9.384 3.556 1.00 0.00 9 THR A O 2
ATOM 1569 N N . LEU A 1 10 ? -1.215 -8.113 1.757 1.00 0.00 10 LEU A N 2
ATOM 1570 C CA . LEU A 1 10 ? -1.075 -6.854 2.468 1.00 0.00 10 LEU A CA 2
ATOM 1571 C C . LEU A 1 10 ? -2.461 -6.334 2.856 1.00 0.00 10 LEU A C 2
ATOM 1572 O O . LEU A 1 10 ? -3.369 -6.300 2.025 1.00 0.00 10 LEU A O 2
ATOM 1588 N N . LEU A 1 11 ? -2.581 -5.943 4.116 1.00 0.00 11 LEU A N 2
ATOM 1589 C CA . LEU A 1 11 ? -3.841 -5.428 4.622 1.00 0.00 11 LEU A CA 2
ATOM 1590 C C . LEU A 1 11 ? -3.789 -3.898 4.644 1.00 0.00 11 LEU A C 2
ATOM 1591 O O . LEU A 1 11 ? -3.117 -3.309 5.489 1.00 0.00 11 LEU A O 2
ATOM 1607 N N . VAL A 1 12 ? -4.508 -3.300 3.705 1.00 0.00 12 VAL A N 2
ATOM 1608 C CA . VAL A 1 12 ? -4.552 -1.852 3.606 1.00 0.00 12 VAL A CA 2
ATOM 1609 C C . VAL A 1 12 ? -5.509 -1.301 4.664 1.00 0.00 12 VAL A C 2
ATOM 1610 O O . VAL A 1 12 ? -6.713 -1.547 4.607 1.00 0.00 12 VAL A O 2
ATOM 1623 N N . LYS A 1 13 ? -4.938 -0.567 5.608 1.00 0.00 13 LYS A N 2
ATOM 1624 C CA . LYS A 1 13 ? -5.726 0.021 6.679 1.00 0.00 13 LYS A CA 2
ATOM 1625 C C . LYS A 1 13 ? -5.864 1.525 6.439 1.00 0.00 13 LYS A C 2
ATOM 1626 O O . LYS A 1 13 ? -5.018 2.133 5.783 1.00 0.00 13 LYS A O 2
ATOM 1645 N N . SER A 1 14 ? -6.936 2.083 6.982 1.00 0.00 14 SER A N 2
ATOM 1646 C CA . SER A 1 14 ? -7.195 3.505 6.834 1.00 0.00 14 SER A CA 2
ATOM 1647 C C . SER A 1 14 ? -7.158 4.189 8.203 1.00 0.00 14 SER A C 2
ATOM 1648 O O . SER A 1 14 ? -8.192 4.359 8.845 1.00 0.00 14 SER A O 2
ATOM 1656 N N . PRO A 1 15 ? -5.921 4.572 8.620 1.00 0.00 15 PRO A N 2
ATOM 1657 C CA . PRO A 1 15 ? -5.735 5.233 9.901 1.00 0.00 15 PRO A CA 2
ATOM 1658 C C . PRO A 1 15 ? -6.203 6.688 9.840 1.00 0.00 15 PRO A C 2
ATOM 1659 O O . PRO A 1 15 ? -5.455 7.600 10.189 1.00 0.00 15 PRO A O 2
ATOM 1670 N N . ASN A 1 16 ? -7.439 6.861 9.394 1.00 0.00 16 ASN A N 2
ATOM 1671 C CA . ASN A 1 16 ? -8.016 8.189 9.281 1.00 0.00 16 ASN A CA 2
ATOM 1672 C C . ASN A 1 16 ? -9.183 8.152 8.294 1.00 0.00 16 ASN A C 2
ATOM 1673 O O . ASN A 1 16 ? -10.300 8.542 8.633 1.00 0.00 16 ASN A O 2
ATOM 1684 N N . GLN A 1 17 ? -8.886 7.681 7.092 1.00 0.00 17 GLN A N 2
ATOM 1685 C CA . GLN A 1 17 ? -9.898 7.588 6.054 1.00 0.00 17 GLN A CA 2
ATOM 1686 C C . GLN A 1 17 ? -10.805 6.381 6.303 1.00 0.00 17 GLN A C 2
ATOM 1687 O O . GLN A 1 17 ? -10.782 5.415 5.542 1.00 0.00 17 GLN A O 2
ATOM 1701 N N . ARG A 1 18 ? -11.583 6.477 7.371 1.00 0.00 18 ARG A N 2
ATOM 1702 C CA . ARG A 1 18 ? -12.496 5.405 7.730 1.00 0.00 18 ARG A CA 2
ATOM 1703 C C . ARG A 1 18 ? -11.745 4.075 7.819 1.00 0.00 18 ARG A C 2
ATOM 1704 O O . ARG A 1 18 ? -11.430 3.466 6.798 1.00 0.00 18 ARG A O 2
ATOM 1725 N N . HIS A 1 19 ? -11.480 3.663 9.050 1.00 0.00 19 HIS A N 2
ATOM 1726 C CA . HIS A 1 19 ? -10.772 2.416 9.286 1.00 0.00 19 HIS A CA 2
ATOM 1727 C C . HIS A 1 19 ? -11.288 1.343 8.325 1.00 0.00 19 HIS A C 2
ATOM 1728 O O . HIS A 1 19 ? -12.403 0.849 8.482 1.00 0.00 19 HIS A O 2
ATOM 1742 N N . ARG A 1 20 ? -10.451 1.014 7.352 1.00 0.00 20 ARG A N 2
ATOM 1743 C CA . ARG A 1 20 ? -10.809 0.009 6.365 1.00 0.00 20 ARG A CA 2
ATOM 1744 C C . ARG A 1 20 ? -9.875 -1.198 6.475 1.00 0.00 20 ARG A C 2
ATOM 1745 O O . ARG A 1 20 ? -8.965 -1.210 7.302 1.00 0.00 20 ARG A O 2
ATOM 1766 N N . ASP A 1 21 ? -10.132 -2.183 5.628 1.00 0.00 21 ASP A N 2
ATOM 1767 C CA . ASP A 1 21 ? -9.324 -3.392 5.618 1.00 0.00 21 ASP A CA 2
ATOM 1768 C C . ASP A 1 21 ? -9.404 -4.043 4.236 1.00 0.00 21 ASP A C 2
ATOM 1769 O O . ASP A 1 21 ? -10.319 -4.818 3.962 1.00 0.00 21 ASP A O 2
ATOM 1778 N N . LEU A 1 22 ? -8.433 -3.703 3.400 1.00 0.00 22 LEU A N 2
ATOM 1779 C CA . LEU A 1 22 ? -8.382 -4.245 2.054 1.00 0.00 22 LEU A CA 2
ATOM 1780 C C . LEU A 1 22 ? -7.157 -5.153 1.919 1.00 0.00 22 LEU A C 2
ATOM 1781 O O . LEU A 1 22 ? -6.026 -4.672 1.875 1.00 0.00 22 LEU A O 2
ATOM 1797 N N . GLU A 1 23 ? -7.426 -6.449 1.860 1.00 0.00 23 GLU A N 2
ATOM 1798 C CA . GLU A 1 23 ? -6.360 -7.429 1.733 1.00 0.00 23 GLU A CA 2
ATOM 1799 C C . GLU A 1 23 ? -6.149 -7.796 0.262 1.00 0.00 23 GLU A C 2
ATOM 1800 O O . GLU A 1 23 ? -7.045 -8.344 -0.378 1.00 0.00 23 GLU A O 2
ATOM 1812 N N . LEU A 1 24 ? -4.960 -7.477 -0.229 1.00 0.00 24 LEU A N 2
ATOM 1813 C CA . LEU A 1 24 ? -4.622 -7.767 -1.612 1.00 0.00 24 LEU A CA 2
ATOM 1814 C C . LEU A 1 24 ? -3.282 -8.504 -1.661 1.00 0.00 24 LEU A C 2
ATOM 1815 O O . LEU A 1 24 ? -2.614 -8.656 -0.638 1.00 0.00 24 LEU A O 2
ATOM 1831 N N . SER A 1 25 ? -2.928 -8.945 -2.859 1.00 0.00 25 SER A N 2
ATOM 1832 C CA . SER A 1 25 ? -1.680 -9.664 -3.054 1.00 0.00 25 SER A CA 2
ATOM 1833 C C . SER A 1 25 ? -0.504 -8.686 -3.026 1.00 0.00 25 SER A C 2
ATOM 1834 O O . SER A 1 25 ? -0.600 -7.577 -3.551 1.00 0.00 25 SER A O 2
ATOM 1842 N N . GLY A 1 26 ? 0.580 -9.132 -2.408 1.00 0.00 26 GLY A N 2
ATOM 1843 C CA . GLY A 1 26 ? 1.774 -8.310 -2.305 1.00 0.00 26 GLY A CA 2
ATOM 1844 C C . GLY A 1 26 ? 3.020 -9.102 -2.705 1.00 0.00 26 GLY A C 2
ATOM 1845 O O . GLY A 1 26 ? 4.001 -9.138 -1.964 1.00 0.00 26 GLY A O 2
ATOM 1849 N N . ASP A 1 27 ? 2.943 -9.716 -3.877 1.00 0.00 27 ASP A N 2
ATOM 1850 C CA . ASP A 1 27 ? 4.052 -10.505 -4.383 1.00 0.00 27 ASP A CA 2
ATOM 1851 C C . ASP A 1 27 ? 5.368 -9.806 -4.039 1.00 0.00 27 ASP A C 2
ATOM 1852 O O . ASP A 1 27 ? 5.503 -8.598 -4.230 1.00 0.00 27 ASP A O 2
ATOM 1861 N N . ARG A 1 28 ? 6.307 -10.595 -3.536 1.00 0.00 28 ARG A N 2
ATOM 1862 C CA . ARG A 1 28 ? 7.608 -10.067 -3.164 1.00 0.00 28 ARG A CA 2
ATOM 1863 C C . ARG A 1 28 ? 8.281 -9.411 -4.370 1.00 0.00 28 ARG A C 2
ATOM 1864 O O . ARG A 1 28 ? 9.243 -8.660 -4.218 1.00 0.00 28 ARG A O 2
ATOM 1885 N N . GLY A 1 29 ? 7.748 -9.719 -5.544 1.00 0.00 29 GLY A N 2
ATOM 1886 C CA . GLY A 1 29 ? 8.286 -9.169 -6.777 1.00 0.00 29 GLY A CA 2
ATOM 1887 C C . GLY A 1 29 ? 7.669 -7.802 -7.082 1.00 0.00 29 GLY A C 2
ATOM 1888 O O . GLY A 1 29 ? 8.313 -6.950 -7.693 1.00 0.00 29 GLY A O 2
ATOM 1892 N N . TRP A 1 30 ? 6.431 -7.634 -6.640 1.00 0.00 30 TRP A N 2
ATOM 1893 C CA . TRP A 1 30 ? 5.721 -6.385 -6.858 1.00 0.00 30 TRP A CA 2
ATOM 1894 C C . TRP A 1 30 ? 6.653 -5.238 -6.461 1.00 0.00 30 TRP A C 2
ATOM 1895 O O . TRP A 1 30 ? 7.700 -5.464 -5.857 1.00 0.00 30 TRP A O 2
ATOM 1916 N N . SER A 1 31 ? 6.236 -4.032 -6.818 1.00 0.00 31 SER A N 2
ATOM 1917 C CA . SER A 1 31 ? 7.021 -2.848 -6.507 1.00 0.00 31 SER A CA 2
ATOM 1918 C C . SER A 1 31 ? 6.143 -1.807 -5.808 1.00 0.00 31 SER A C 2
ATOM 1919 O O . SER A 1 31 ? 5.031 -1.527 -6.255 1.00 0.00 31 SER A O 2
ATOM 1927 N N . VAL A 1 32 ? 6.674 -1.263 -4.724 1.00 0.00 32 VAL A N 2
ATOM 1928 C CA . VAL A 1 32 ? 5.952 -0.260 -3.960 1.00 0.00 32 VAL A CA 2
ATOM 1929 C C . VAL A 1 32 ? 5.208 0.669 -4.921 1.00 0.00 32 VAL A C 2
ATOM 1930 O O . VAL A 1 32 ? 3.979 0.717 -4.917 1.00 0.00 32 VAL A O 2
ATOM 1943 N N . GLY A 1 33 ? 5.985 1.386 -5.720 1.00 0.00 33 GLY A N 2
ATOM 1944 C CA . GLY A 1 33 ? 5.413 2.311 -6.684 1.00 0.00 33 GLY A CA 2
ATOM 1945 C C . GLY A 1 33 ? 4.339 1.628 -7.532 1.00 0.00 33 GLY A C 2
ATOM 1946 O O . GLY A 1 33 ? 3.340 2.247 -7.893 1.00 0.00 33 GLY A O 2
ATOM 1950 N N . HIS A 1 34 ? 4.583 0.358 -7.826 1.00 0.00 34 HIS A N 2
ATOM 1951 C CA . HIS A 1 34 ? 3.648 -0.417 -8.624 1.00 0.00 34 HIS A CA 2
ATOM 1952 C C . HIS A 1 34 ? 2.388 -0.704 -7.806 1.00 0.00 34 HIS A C 2
ATOM 1953 O O . HIS A 1 34 ? 1.284 -0.348 -8.214 1.00 0.00 34 HIS A O 2
ATOM 1967 N N . LEU A 1 35 ? 2.595 -1.344 -6.664 1.00 0.00 35 LEU A N 2
ATOM 1968 C CA . LEU A 1 35 ? 1.490 -1.682 -5.785 1.00 0.00 35 LEU A CA 2
ATOM 1969 C C . LEU A 1 35 ? 0.488 -0.527 -5.765 1.00 0.00 35 LEU A C 2
ATOM 1970 O O . LEU A 1 35 ? -0.677 -0.704 -6.119 1.00 0.00 35 LEU A O 2
ATOM 1986 N N . LYS A 1 36 ? 0.977 0.632 -5.346 1.00 0.00 36 LYS A N 2
ATOM 1987 C CA . LYS A 1 36 ? 0.138 1.816 -5.275 1.00 0.00 36 LYS A CA 2
ATOM 1988 C C . LYS A 1 36 ? -0.806 1.840 -6.479 1.00 0.00 36 LYS A C 2
ATOM 1989 O O . LYS A 1 36 ? -2.024 1.834 -6.317 1.00 0.00 36 LYS A O 2
ATOM 2008 N N . ALA A 1 37 ? -0.205 1.869 -7.660 1.00 0.00 37 ALA A N 2
ATOM 2009 C CA . ALA A 1 37 ? -0.976 1.895 -8.891 1.00 0.00 37 ALA A CA 2
ATOM 2010 C C . ALA A 1 37 ? -2.040 0.796 -8.845 1.00 0.00 37 ALA A C 2
ATOM 2011 O O . ALA A 1 37 ? -3.213 1.051 -9.110 1.00 0.00 37 ALA A O 2
ATOM 2018 N N . HIS A 1 38 ? -1.591 -0.404 -8.506 1.00 0.00 38 HIS A N 2
ATOM 2019 C CA . HIS A 1 38 ? -2.490 -1.542 -8.421 1.00 0.00 38 HIS A CA 2
ATOM 2020 C C . HIS A 1 38 ? -3.590 -1.253 -7.398 1.00 0.00 38 HIS A C 2
ATOM 2021 O O . HIS A 1 38 ? -4.767 -1.490 -7.665 1.00 0.00 38 HIS A O 2
ATOM 2035 N N . LEU A 1 39 ? -3.168 -0.745 -6.250 1.00 0.00 39 LEU A N 2
ATOM 2036 C CA . LEU A 1 39 ? -4.103 -0.421 -5.186 1.00 0.00 39 LEU A CA 2
ATOM 2037 C C . LEU A 1 39 ? -5.193 0.502 -5.735 1.00 0.00 39 LEU A C 2
ATOM 2038 O O . LEU A 1 39 ? -6.360 0.119 -5.802 1.00 0.00 39 LEU A O 2
ATOM 2054 N N . SER A 1 40 ? -4.773 1.701 -6.114 1.00 0.00 40 SER A N 2
ATOM 2055 C CA . SER A 1 40 ? -5.700 2.681 -6.654 1.00 0.00 40 SER A CA 2
ATOM 2056 C C . SER A 1 40 ? -6.722 1.991 -7.560 1.00 0.00 40 SER A C 2
ATOM 2057 O O . SER A 1 40 ? -7.859 2.448 -7.680 1.00 0.00 40 SER A O 2
ATOM 2065 N N . ARG A 1 41 ? -6.282 0.902 -8.174 1.00 0.00 41 ARG A N 2
ATOM 2066 C CA . ARG A 1 41 ? -7.145 0.146 -9.065 1.00 0.00 41 ARG A CA 2
ATOM 2067 C C . ARG A 1 41 ? -8.203 -0.612 -8.261 1.00 0.00 41 ARG A C 2
ATOM 2068 O O . ARG A 1 41 ? -9.398 -0.487 -8.529 1.00 0.00 41 ARG A O 2
ATOM 2089 N N . VAL A 1 42 ? -7.728 -1.381 -7.293 1.00 0.00 42 VAL A N 2
ATOM 2090 C CA . VAL A 1 42 ? -8.619 -2.159 -6.449 1.00 0.00 42 VAL A CA 2
ATOM 2091 C C . VAL A 1 42 ? -9.380 -1.217 -5.513 1.00 0.00 42 VAL A C 2
ATOM 2092 O O . VAL A 1 42 ? -10.410 -1.590 -4.954 1.00 0.00 42 VAL A O 2
ATOM 2105 N N . TYR A 1 43 ? -8.843 -0.014 -5.372 1.00 0.00 43 TYR A N 2
ATOM 2106 C CA . TYR A 1 43 ? -9.459 0.985 -4.515 1.00 0.00 43 TYR A CA 2
ATOM 2107 C C . TYR A 1 43 ? -10.540 1.763 -5.267 1.00 0.00 43 TYR A C 2
ATOM 2108 O O . TYR A 1 43 ? -10.283 2.312 -6.337 1.00 0.00 43 TYR A O 2
ATOM 2126 N N . PRO A 1 44 ? -11.758 1.785 -4.663 1.00 0.00 44 PRO A N 2
ATOM 2127 C CA . PRO A 1 44 ? -12.879 2.487 -5.264 1.00 0.00 44 PRO A CA 2
ATOM 2128 C C . PRO A 1 44 ? -12.731 4.001 -5.099 1.00 0.00 44 PRO A C 2
ATOM 2129 O O . PRO A 1 44 ? -13.096 4.555 -4.064 1.00 0.00 44 PRO A O 2
ATOM 2140 N N . GLU A 1 45 ? -12.194 4.627 -6.135 1.00 0.00 45 GLU A N 2
ATOM 2141 C CA . GLU A 1 45 ? -11.993 6.067 -6.119 1.00 0.00 45 GLU A CA 2
ATOM 2142 C C . GLU A 1 45 ? -11.017 6.479 -7.223 1.00 0.00 45 GLU A C 2
ATOM 2143 O O . GLU A 1 45 ? -11.140 7.562 -7.791 1.00 0.00 45 GLU A O 2
ATOM 2155 N N . ARG A 1 46 ? -10.070 5.593 -7.492 1.00 0.00 46 ARG A N 2
ATOM 2156 C CA . ARG A 1 46 ? -9.073 5.851 -8.518 1.00 0.00 46 ARG A CA 2
ATOM 2157 C C . ARG A 1 46 ? -8.148 6.990 -8.084 1.00 0.00 46 ARG A C 2
ATOM 2158 O O . ARG A 1 46 ? -8.112 8.042 -8.721 1.00 0.00 46 ARG A O 2
ATOM 2179 N N . PRO A 1 47 ? -7.403 6.735 -6.976 1.00 0.00 47 PRO A N 2
ATOM 2180 C CA . PRO A 1 47 ? -6.480 7.725 -6.450 1.00 0.00 47 PRO A CA 2
ATOM 2181 C C . PRO A 1 47 ? -5.222 7.819 -7.316 1.00 0.00 47 PRO A C 2
ATOM 2182 O O . PRO A 1 47 ? -5.221 7.375 -8.463 1.00 0.00 47 PRO A O 2
ATOM 2193 N N . ARG A 1 48 ? -4.183 8.398 -6.734 1.00 0.00 48 ARG A N 2
ATOM 2194 C CA . ARG A 1 48 ? -2.921 8.555 -7.439 1.00 0.00 48 ARG A CA 2
ATOM 2195 C C . ARG A 1 48 ? -1.843 7.679 -6.797 1.00 0.00 48 ARG A C 2
ATOM 2196 O O . ARG A 1 48 ? -1.864 7.446 -5.590 1.00 0.00 48 ARG A O 2
ATOM 2217 N N . PRO A 1 49 ? -0.902 7.206 -7.658 1.00 0.00 49 PRO A N 2
ATOM 2218 C CA . PRO A 1 49 ? 0.183 6.360 -7.189 1.00 0.00 49 PRO A CA 2
ATOM 2219 C C . PRO A 1 49 ? 1.233 7.182 -6.438 1.00 0.00 49 PRO A C 2
ATOM 2220 O O . PRO A 1 49 ? 1.996 6.640 -5.640 1.00 0.00 49 PRO A O 2
ATOM 2231 N N . GLU A 1 50 ? 1.238 8.476 -6.719 1.00 0.00 50 GLU A N 2
ATOM 2232 C CA . GLU A 1 50 ? 2.180 9.378 -6.081 1.00 0.00 50 GLU A CA 2
ATOM 2233 C C . GLU A 1 50 ? 1.613 9.887 -4.754 1.00 0.00 50 GLU A C 2
ATOM 2234 O O . GLU A 1 50 ? 2.366 10.199 -3.833 1.00 0.00 50 GLU A O 2
ATOM 2246 N N . ASP A 1 51 ? 0.291 9.957 -4.700 1.00 0.00 51 ASP A N 2
ATOM 2247 C CA . ASP A 1 51 ? -0.385 10.423 -3.502 1.00 0.00 51 ASP A CA 2
ATOM 2248 C C . ASP A 1 51 ? -0.550 9.254 -2.527 1.00 0.00 51 ASP A C 2
ATOM 2249 O O . ASP A 1 51 ? -0.266 9.390 -1.338 1.00 0.00 51 ASP A O 2
ATOM 2258 N N . GLN A 1 52 ? -1.007 8.135 -3.068 1.00 0.00 52 GLN A N 2
ATOM 2259 C CA . GLN A 1 52 ? -1.212 6.944 -2.260 1.00 0.00 52 GLN A CA 2
ATOM 2260 C C . GLN A 1 52 ? -0.019 6.723 -1.329 1.00 0.00 52 GLN A C 2
ATOM 2261 O O . GLN A 1 52 ? 1.057 6.329 -1.775 1.00 0.00 52 GLN A O 2
ATOM 2275 N N . ARG A 1 53 ? -0.251 6.985 -0.050 1.00 0.00 53 ARG A N 2
ATOM 2276 C CA . ARG A 1 53 ? 0.792 6.819 0.948 1.00 0.00 53 ARG A CA 2
ATOM 2277 C C . ARG A 1 53 ? 0.736 5.411 1.545 1.00 0.00 53 ARG A C 2
ATOM 2278 O O . ARG A 1 53 ? -0.223 5.063 2.234 1.00 0.00 53 ARG A O 2
ATOM 2299 N N . LEU A 1 54 ? 1.774 4.640 1.260 1.00 0.00 54 LEU A N 2
ATOM 2300 C CA . LEU A 1 54 ? 1.856 3.279 1.760 1.00 0.00 54 LEU A CA 2
ATOM 2301 C C . LEU A 1 54 ? 2.671 3.262 3.054 1.00 0.00 54 LEU A C 2
ATOM 2302 O O . LEU A 1 54 ? 3.875 3.516 3.037 1.00 0.00 54 LEU A O 2
ATOM 2318 N N . ILE A 1 55 ? 1.982 2.962 4.146 1.00 0.00 55 ILE A N 2
ATOM 2319 C CA . ILE A 1 55 ? 2.628 2.910 5.447 1.00 0.00 55 ILE A CA 2
ATOM 2320 C C . ILE A 1 55 ? 2.483 1.503 6.028 1.00 0.00 55 ILE A C 2
ATOM 2321 O O . ILE A 1 55 ? 1.371 1.053 6.303 1.00 0.00 55 ILE A O 2
ATOM 2337 N N . TYR A 1 56 ? 3.620 0.846 6.197 1.00 0.00 56 TYR A N 2
ATOM 2338 C CA . TYR A 1 56 ? 3.633 -0.502 6.740 1.00 0.00 56 TYR A CA 2
ATOM 2339 C C . TYR A 1 56 ? 3.743 -0.477 8.266 1.00 0.00 56 TYR A C 2
ATOM 2340 O O . TYR A 1 56 ? 3.640 -1.516 8.916 1.00 0.00 56 TYR A O 2
ATOM 2358 N N . SER A 1 57 ? 3.951 0.720 8.793 1.00 0.00 57 SER A N 2
ATOM 2359 C CA . SER A 1 57 ? 4.076 0.894 10.230 1.00 0.00 57 SER A CA 2
ATOM 2360 C C . SER A 1 57 ? 4.815 2.199 10.536 1.00 0.00 57 SER A C 2
ATOM 2361 O O . SER A 1 57 ? 6.037 2.207 10.674 1.00 0.00 57 SER A O 2
ATOM 2369 N N . GLY A 1 58 ? 4.041 3.270 10.635 1.00 0.00 58 GLY A N 2
ATOM 2370 C CA . GLY A 1 58 ? 4.606 4.578 10.923 1.00 0.00 58 GLY A CA 2
ATOM 2371 C C . GLY A 1 58 ? 5.879 4.816 10.108 1.00 0.00 58 GLY A C 2
ATOM 2372 O O . GLY A 1 58 ? 6.742 5.595 10.512 1.00 0.00 58 GLY A O 2
ATOM 2376 N N . LYS A 1 59 ? 5.956 4.132 8.976 1.00 0.00 59 LYS A N 2
ATOM 2377 C CA . LYS A 1 59 ? 7.109 4.259 8.102 1.00 0.00 59 LYS A CA 2
ATOM 2378 C C . LYS A 1 59 ? 6.676 4.015 6.655 1.00 0.00 59 LYS A C 2
ATOM 2379 O O . LYS A 1 59 ? 6.497 2.871 6.241 1.00 0.00 59 LYS A O 2
ATOM 2398 N N . LEU A 1 60 ? 6.518 5.109 5.925 1.00 0.00 60 LEU A N 2
ATOM 2399 C CA . LEU A 1 60 ? 6.109 5.028 4.533 1.00 0.00 60 LEU A CA 2
ATOM 2400 C C . LEU A 1 60 ? 7.167 4.260 3.738 1.00 0.00 60 LEU A C 2
ATOM 2401 O O . LEU A 1 60 ? 8.349 4.300 4.074 1.00 0.00 60 LEU A O 2
ATOM 2417 N N . LEU A 1 61 ? 6.703 3.580 2.701 1.00 0.00 61 LEU A N 2
ATOM 2418 C CA . LEU A 1 61 ? 7.595 2.804 1.856 1.00 0.00 61 LEU A CA 2
ATOM 2419 C C . LEU A 1 61 ? 8.072 3.674 0.691 1.00 0.00 61 LEU A C 2
ATOM 2420 O O . LEU A 1 61 ? 7.517 4.742 0.441 1.00 0.00 61 LEU A O 2
ATOM 2436 N N . LEU A 1 62 ? 9.096 3.184 0.009 1.00 0.00 62 LEU A N 2
ATOM 2437 C CA . LEU A 1 62 ? 9.655 3.902 -1.123 1.00 0.00 62 LEU A CA 2
ATOM 2438 C C . LEU A 1 62 ? 9.428 3.091 -2.400 1.00 0.00 62 LEU A C 2
ATOM 2439 O O . LEU A 1 62 ? 9.169 1.890 -2.338 1.00 0.00 62 LEU A O 2
ATOM 2455 N N . ASP A 1 63 ? 9.533 3.779 -3.528 1.00 0.00 63 ASP A N 2
ATOM 2456 C CA . ASP A 1 63 ? 9.342 3.136 -4.816 1.00 0.00 63 ASP A CA 2
ATOM 2457 C C . ASP A 1 63 ? 10.584 2.308 -5.158 1.00 0.00 63 ASP A C 2
ATOM 2458 O O . ASP A 1 63 ? 10.484 1.273 -5.813 1.00 0.00 63 ASP A O 2
ATOM 2467 N N . HIS A 1 64 ? 11.726 2.798 -4.698 1.00 0.00 64 HIS A N 2
ATOM 2468 C CA . HIS A 1 64 ? 12.986 2.117 -4.946 1.00 0.00 64 HIS A CA 2
ATOM 2469 C C . HIS A 1 64 ? 13.180 1.005 -3.913 1.00 0.00 64 HIS A C 2
ATOM 2470 O O . HIS A 1 64 ? 14.228 0.924 -3.274 1.00 0.00 64 HIS A O 2
ATOM 2484 N N . GLN A 1 65 ? 12.155 0.177 -3.782 1.00 0.00 65 GLN A N 2
ATOM 2485 C CA . GLN A 1 65 ? 12.200 -0.926 -2.839 1.00 0.00 65 GLN A CA 2
ATOM 2486 C C . GLN A 1 65 ? 11.385 -2.109 -3.364 1.00 0.00 65 GLN A C 2
ATOM 2487 O O . GLN A 1 65 ? 10.604 -1.961 -4.304 1.00 0.00 65 GLN A O 2
ATOM 2501 N N . CYS A 1 66 ? 11.594 -3.257 -2.736 1.00 0.00 66 CYS A N 2
ATOM 2502 C CA . CYS A 1 66 ? 10.887 -4.465 -3.130 1.00 0.00 66 CYS A CA 2
ATOM 2503 C C . CYS A 1 66 ? 10.116 -4.986 -1.917 1.00 0.00 66 CYS A C 2
ATOM 2504 O O . CYS A 1 66 ? 10.576 -4.862 -0.783 1.00 0.00 66 CYS A O 2
ATOM 2512 N N . LEU A 1 67 ? 8.954 -5.560 -2.196 1.00 0.00 67 LEU A N 2
ATOM 2513 C CA . LEU A 1 67 ? 8.114 -6.102 -1.141 1.00 0.00 67 LEU A CA 2
ATOM 2514 C C . LEU A 1 67 ? 8.921 -7.110 -0.320 1.00 0.00 67 LEU A C 2
ATOM 2515 O O . LEU A 1 67 ? 8.891 -7.079 0.910 1.00 0.00 67 LEU A O 2
ATOM 2531 N N . ARG A 1 68 ? 9.622 -7.980 -1.032 1.00 0.00 68 ARG A N 2
ATOM 2532 C CA . ARG A 1 68 ? 10.436 -8.994 -0.384 1.00 0.00 68 ARG A CA 2
ATOM 2533 C C . ARG A 1 68 ? 11.147 -8.406 0.836 1.00 0.00 68 ARG A C 2
ATOM 2534 O O . ARG A 1 68 ? 10.826 -8.752 1.973 1.00 0.00 68 ARG A O 2
ATOM 2555 N N . ASP A 1 69 ? 12.098 -7.526 0.559 1.00 0.00 69 ASP A N 2
ATOM 2556 C CA . ASP A 1 69 ? 12.857 -6.886 1.620 1.00 0.00 69 ASP A CA 2
ATOM 2557 C C . ASP A 1 69 ? 11.894 -6.177 2.575 1.00 0.00 69 ASP A C 2
ATOM 2558 O O . ASP A 1 69 ? 11.899 -6.437 3.777 1.00 0.00 69 ASP A O 2
ATOM 2567 N N . LEU A 1 70 ? 11.089 -5.293 2.002 1.00 0.00 70 LEU A N 2
ATOM 2568 C CA . LEU A 1 70 ? 10.122 -4.543 2.786 1.00 0.00 70 LEU A CA 2
ATOM 2569 C C . LEU A 1 70 ? 9.507 -5.462 3.844 1.00 0.00 70 LEU A C 2
ATOM 2570 O O . LEU A 1 70 ? 9.814 -5.345 5.029 1.00 0.00 70 LEU A O 2
ATOM 2586 N N . LEU A 1 71 ? 8.650 -6.358 3.377 1.00 0.00 71 LEU A N 2
ATOM 2587 C CA . LEU A 1 71 ? 7.989 -7.297 4.267 1.00 0.00 71 LEU A CA 2
ATOM 2588 C C . LEU A 1 71 ? 9.031 -8.237 4.874 1.00 0.00 71 LEU A C 2
ATOM 2589 O O . LEU A 1 71 ? 9.995 -8.614 4.209 1.00 0.00 71 LEU A O 2
ATOM 2605 N N . PRO A 1 72 ? 8.797 -8.601 6.163 1.00 0.00 72 PRO A N 2
ATOM 2606 C CA . PRO A 1 72 ? 9.704 -9.490 6.867 1.00 0.00 72 PRO A CA 2
ATOM 2607 C C . PRO A 1 72 ? 9.534 -10.934 6.394 1.00 0.00 72 PRO A C 2
ATOM 2608 O O . PRO A 1 72 ? 8.502 -11.287 5.824 1.00 0.00 72 PRO A O 2
ATOM 2619 N N . LYS A 1 73 ? 10.562 -11.732 6.646 1.00 0.00 73 LYS A N 2
ATOM 2620 C CA . LYS A 1 73 ? 10.538 -13.130 6.252 1.00 0.00 73 LYS A CA 2
ATOM 2621 C C . LYS A 1 73 ? 10.439 -14.007 7.503 1.00 0.00 73 LYS A C 2
ATOM 2622 O O . LYS A 1 73 ? 11.445 -14.531 7.979 1.00 0.00 73 LYS A O 2
ATOM 2641 N N . GLN A 1 74 ? 9.218 -14.138 7.999 1.00 0.00 74 GLN A N 2
ATOM 2642 C CA . GLN A 1 74 ? 8.975 -14.941 9.186 1.00 0.00 74 GLN A CA 2
ATOM 2643 C C . GLN A 1 74 ? 7.488 -14.917 9.547 1.00 0.00 74 GLN A C 2
ATOM 2644 O O . GLN A 1 74 ? 6.834 -15.958 9.570 1.00 0.00 74 GLN A O 2
ATOM 2658 N N . GLU A 1 75 ? 6.998 -13.716 9.822 1.00 0.00 75 GLU A N 2
ATOM 2659 C CA . GLU A 1 75 ? 5.602 -13.542 10.181 1.00 0.00 75 GLU A CA 2
ATOM 2660 C C . GLU A 1 75 ? 4.701 -13.900 8.999 1.00 0.00 75 GLU A C 2
ATOM 2661 O O . GLU A 1 75 ? 5.177 -14.058 7.876 1.00 0.00 75 GLU A O 2
ATOM 2673 N N . LYS A 1 76 ? 3.413 -14.016 9.290 1.00 0.00 76 LYS A N 2
ATOM 2674 C CA . LYS A 1 76 ? 2.441 -14.352 8.264 1.00 0.00 76 LYS A CA 2
ATOM 2675 C C . LYS A 1 76 ? 1.719 -13.080 7.816 1.00 0.00 76 LYS A C 2
ATOM 2676 O O . LYS A 1 76 ? 1.389 -12.226 8.638 1.00 0.00 76 LYS A O 2
ATOM 2695 N N . ARG A 1 77 ? 1.494 -12.993 6.512 1.00 0.00 77 ARG A N 2
ATOM 2696 C CA . ARG A 1 77 ? 0.818 -11.839 5.946 1.00 0.00 77 ARG A CA 2
ATOM 2697 C C . ARG A 1 77 ? 1.453 -10.545 6.458 1.00 0.00 77 ARG A C 2
ATOM 2698 O O . ARG A 1 77 ? 2.417 -10.584 7.221 1.00 0.00 77 ARG A O 2
ATOM 2719 N N . HIS A 1 78 ? 0.889 -9.431 6.017 1.00 0.00 78 HIS A N 2
ATOM 2720 C CA . HIS A 1 78 ? 1.388 -8.128 6.422 1.00 0.00 78 HIS A CA 2
ATOM 2721 C C . HIS A 1 78 ? 0.249 -7.107 6.387 1.00 0.00 78 HIS A C 2
ATOM 2722 O O . HIS A 1 78 ? -0.663 -7.219 5.570 1.00 0.00 78 HIS A O 2
ATOM 2736 N N . VAL A 1 79 ? 0.339 -6.136 7.283 1.00 0.00 79 VAL A N 2
ATOM 2737 C CA . VAL A 1 79 ? -0.672 -5.096 7.364 1.00 0.00 79 VAL A CA 2
ATOM 2738 C C . VAL A 1 79 ? -0.065 -3.763 6.922 1.00 0.00 79 VAL A C 2
ATOM 2739 O O . VAL A 1 79 ? 0.871 -3.266 7.547 1.00 0.00 79 VAL A O 2
ATOM 2752 N N . LEU A 1 80 ? -0.623 -3.223 5.848 1.00 0.00 80 LEU A N 2
ATOM 2753 C CA . LEU A 1 80 ? -0.147 -1.957 5.315 1.00 0.00 80 LEU A CA 2
ATOM 2754 C C . LEU A 1 80 ? -1.182 -0.868 5.600 1.00 0.00 80 LEU A C 2
ATOM 2755 O O . LEU A 1 80 ? -2.278 -1.158 6.077 1.00 0.00 80 LEU A O 2
ATOM 2771 N N . HIS A 1 81 ? -0.798 0.363 5.296 1.00 0.00 81 HIS A N 2
ATOM 2772 C CA . HIS A 1 81 ? -1.679 1.498 5.513 1.00 0.00 81 HIS A CA 2
ATOM 2773 C C . HIS A 1 81 ? -1.607 2.441 4.311 1.00 0.00 81 HIS A C 2
ATOM 2774 O O . HIS A 1 81 ? -0.678 3.239 4.198 1.00 0.00 81 HIS A O 2
ATOM 2788 N N . LEU A 1 82 ? -2.601 2.319 3.443 1.00 0.00 82 LEU A N 2
ATOM 2789 C CA . LEU A 1 82 ? -2.663 3.152 2.253 1.00 0.00 82 LEU A CA 2
ATOM 2790 C C . LEU A 1 82 ? -3.420 4.441 2.577 1.00 0.00 82 LEU A C 2
ATOM 2791 O O . LEU A 1 82 ? -4.650 4.469 2.540 1.00 0.00 82 LEU A O 2
ATOM 2807 N N . VAL A 1 83 ? -2.656 5.477 2.887 1.00 0.00 83 VAL A N 2
ATOM 2808 C CA . VAL A 1 83 ? -3.239 6.767 3.216 1.00 0.00 83 VAL A CA 2
ATOM 2809 C C . VAL A 1 83 ? -3.340 7.615 1.948 1.00 0.00 83 VAL A C 2
ATOM 2810 O O . VAL A 1 83 ? -2.353 7.790 1.234 1.00 0.00 83 VAL A O 2
ATOM 2823 N N . CYS A 1 84 ? -4.541 8.121 1.706 1.00 0.00 84 CYS A N 2
ATOM 2824 C CA . CYS A 1 84 ? -4.783 8.948 0.536 1.00 0.00 84 CYS A CA 2
ATOM 2825 C C . CYS A 1 84 ? -4.422 10.393 0.885 1.00 0.00 84 CYS A C 2
ATOM 2826 O O . CYS A 1 84 ? -4.597 10.822 2.024 1.00 0.00 84 CYS A O 2
ATOM 2834 N N . ASN A 1 85 ? -3.923 11.103 -0.116 1.00 0.00 85 ASN A N 2
ATOM 2835 C CA . ASN A 1 85 ? -3.537 12.491 0.072 1.00 0.00 85 ASN A CA 2
ATOM 2836 C C . ASN A 1 85 ? -4.211 13.353 -0.998 1.00 0.00 85 ASN A C 2
ATOM 2837 O O . ASN A 1 85 ? -3.899 13.237 -2.182 1.00 0.00 85 ASN A O 2
ATOM 2848 N N . VAL A 1 86 ? -5.124 14.199 -0.542 1.00 0.00 86 VAL A N 2
ATOM 2849 C CA . VAL A 1 86 ? -5.846 15.080 -1.444 1.00 0.00 86 VAL A CA 2
ATOM 2850 C C . VAL A 1 86 ? -5.152 16.443 -1.482 1.00 0.00 86 VAL A C 2
ATOM 2851 O O . VAL A 1 86 ? -5.807 17.480 -1.382 1.00 0.00 86 VAL A O 2
ATOM 2864 N N . LYS A 1 87 ? -3.835 16.398 -1.625 1.00 0.00 87 LYS A N 2
ATOM 2865 C CA . LYS A 1 87 ? -3.046 17.617 -1.676 1.00 0.00 87 LYS A CA 2
ATOM 2866 C C . LYS A 1 87 ? -3.472 18.444 -2.891 1.00 0.00 87 LYS A C 2
ATOM 2867 O O . LYS A 1 87 ? -3.686 17.900 -3.973 1.00 0.00 87 LYS A O 2
ATOM 2886 N N . SER A 1 88 ? -3.583 19.746 -2.671 1.00 0.00 88 SER A N 2
ATOM 2887 C CA . SER A 1 88 ? -3.980 20.653 -3.734 1.00 0.00 88 SER A CA 2
ATOM 2888 C C . SER A 1 88 ? -2.971 21.798 -3.848 1.00 0.00 88 SER A C 2
ATOM 2889 O O . SER A 1 88 ? -2.473 22.296 -2.839 1.00 0.00 88 SER A O 2
ATOM 2897 N N . GLY A 1 89 ? -2.699 22.184 -5.086 1.00 0.00 89 GLY A N 2
ATOM 2898 C CA . GLY A 1 89 ? -1.759 23.261 -5.345 1.00 0.00 89 GLY A CA 2
ATOM 2899 C C . GLY A 1 89 ? -2.122 24.010 -6.629 1.00 0.00 89 GLY A C 2
ATOM 2900 O O . GLY A 1 89 ? -3.003 23.581 -7.374 1.00 0.00 89 GLY A O 2
ATOM 2904 N N . PRO A 1 90 ? -1.409 25.146 -6.854 1.00 0.00 90 PRO A N 2
ATOM 2905 C CA . PRO A 1 90 ? -1.648 25.958 -8.034 1.00 0.00 90 PRO A CA 2
ATOM 2906 C C . PRO A 1 90 ? -1.058 25.299 -9.283 1.00 0.00 90 PRO A C 2
ATOM 2907 O O . PRO A 1 90 ? -1.756 25.112 -10.278 1.00 0.00 90 PRO A O 2
ATOM 2918 N N . SER A 1 91 ? 0.220 24.965 -9.189 1.00 0.00 91 SER A N 2
ATOM 2919 C CA . SER A 1 91 ? 0.911 24.330 -10.299 1.00 0.00 91 SER A CA 2
ATOM 2920 C C . SER A 1 91 ? 0.836 25.221 -11.541 1.00 0.00 91 SER A C 2
ATOM 2921 O O . SER A 1 91 ? -0.153 25.189 -12.271 1.00 0.00 91 SER A O 2
ATOM 2929 N N . SER A 1 92 ? 1.892 25.994 -11.740 1.00 0.00 92 SER A N 2
ATOM 2930 C CA . SER A 1 92 ? 1.958 26.891 -12.881 1.00 0.00 92 SER A CA 2
ATOM 2931 C C . SER A 1 92 ? 3.376 27.446 -13.030 1.00 0.00 92 SER A C 2
ATOM 2932 O O . SER A 1 92 ? 3.999 27.292 -14.080 1.00 0.00 92 SER A O 2
ATOM 2940 N N . GLY A 1 93 ? 3.845 28.079 -11.965 1.00 0.00 93 GLY A N 2
ATOM 2941 C CA . GLY A 1 93 ? 5.178 28.657 -11.965 1.00 0.00 93 GLY A CA 2
ATOM 2942 C C . GLY A 1 93 ? 5.359 29.616 -10.787 1.00 0.00 93 GLY A C 2
ATOM 2943 O O . GLY A 1 93 ? 5.972 29.260 -9.780 1.00 0.00 93 GLY A O 2
ATOM 2947 N N . GLY A 1 1 ? 0.373 -16.333 -20.070 1.00 0.00 1 GLY A N 3
ATOM 2948 C CA . GLY A 1 1 ? 1.470 -16.577 -19.147 1.00 0.00 1 GLY A CA 3
ATOM 2949 C C . GLY A 1 1 ? 0.971 -17.262 -17.874 1.00 0.00 1 GLY A C 3
ATOM 2950 O O . GLY A 1 1 ? -0.232 -17.309 -17.619 1.00 0.00 1 GLY A O 3
ATOM 2954 N N . SER A 1 2 ? 1.921 -17.776 -17.106 1.00 0.00 2 SER A N 3
ATOM 2955 C CA . SER A 1 2 ? 1.593 -18.457 -15.865 1.00 0.00 2 SER A CA 3
ATOM 2956 C C . SER A 1 2 ? 1.927 -17.559 -14.671 1.00 0.00 2 SER A C 3
ATOM 2957 O O . SER A 1 2 ? 1.075 -17.308 -13.822 1.00 0.00 2 SER A O 3
ATOM 2965 N N . SER A 1 3 ? 3.170 -17.100 -14.647 1.00 0.00 3 SER A N 3
ATOM 2966 C CA . SER A 1 3 ? 3.628 -16.235 -13.573 1.00 0.00 3 SER A CA 3
ATOM 2967 C C . SER A 1 3 ? 3.767 -17.038 -12.278 1.00 0.00 3 SER A C 3
ATOM 2968 O O . SER A 1 3 ? 4.874 -17.235 -11.780 1.00 0.00 3 SER A O 3
ATOM 2976 N N . GLY A 1 4 ? 2.627 -17.481 -11.769 1.00 0.00 4 GLY A N 3
ATOM 2977 C CA . GLY A 1 4 ? 2.606 -18.259 -10.542 1.00 0.00 4 GLY A CA 3
ATOM 2978 C C . GLY A 1 4 ? 1.904 -17.493 -9.420 1.00 0.00 4 GLY A C 3
ATOM 2979 O O . GLY A 1 4 ? 1.981 -16.267 -9.356 1.00 0.00 4 GLY A O 3
ATOM 2983 N N . SER A 1 5 ? 1.234 -18.247 -8.560 1.00 0.00 5 SER A N 3
ATOM 2984 C CA . SER A 1 5 ? 0.519 -17.655 -7.443 1.00 0.00 5 SER A CA 3
ATOM 2985 C C . SER A 1 5 ? 1.275 -17.916 -6.139 1.00 0.00 5 SER A C 3
ATOM 2986 O O . SER A 1 5 ? 0.882 -18.776 -5.352 1.00 0.00 5 SER A O 3
ATOM 2994 N N . SER A 1 6 ? 2.346 -17.160 -5.951 1.00 0.00 6 SER A N 3
ATOM 2995 C CA . SER A 1 6 ? 3.161 -17.299 -4.757 1.00 0.00 6 SER A CA 3
ATOM 2996 C C . SER A 1 6 ? 3.631 -15.923 -4.281 1.00 0.00 6 SER A C 3
ATOM 2997 O O . SER A 1 6 ? 4.747 -15.505 -4.587 1.00 0.00 6 SER A O 3
ATOM 3005 N N . GLY A 1 7 ? 2.758 -15.258 -3.539 1.00 0.00 7 GLY A N 3
ATOM 3006 C CA . GLY A 1 7 ? 3.070 -13.938 -3.018 1.00 0.00 7 GLY A CA 3
ATOM 3007 C C . GLY A 1 7 ? 2.608 -13.798 -1.567 1.00 0.00 7 GLY A C 3
ATOM 3008 O O . GLY A 1 7 ? 2.646 -14.762 -0.804 1.00 0.00 7 GLY A O 3
ATOM 3012 N N . VAL A 1 8 ? 2.184 -12.590 -1.228 1.00 0.00 8 VAL A N 3
ATOM 3013 C CA . VAL A 1 8 ? 1.715 -12.312 0.119 1.00 0.00 8 VAL A CA 3
ATOM 3014 C C . VAL A 1 8 ? 0.434 -11.479 0.047 1.00 0.00 8 VAL A C 3
ATOM 3015 O O . VAL A 1 8 ? 0.013 -11.073 -1.035 1.00 0.00 8 VAL A O 3
ATOM 3028 N N . THR A 1 9 ? -0.151 -11.249 1.214 1.00 0.00 9 THR A N 3
ATOM 3029 C CA . THR A 1 9 ? -1.375 -10.471 1.297 1.00 0.00 9 THR A CA 3
ATOM 3030 C C . THR A 1 9 ? -1.192 -9.285 2.245 1.00 0.00 9 THR A C 3
ATOM 3031 O O . THR A 1 9 ? -0.986 -9.471 3.443 1.00 0.00 9 THR A O 3
ATOM 3042 N N . LEU A 1 10 ? -1.274 -8.093 1.673 1.00 0.00 10 LEU A N 3
ATOM 3043 C CA . LEU A 1 10 ? -1.119 -6.877 2.452 1.00 0.00 10 LEU A CA 3
ATOM 3044 C C . LEU A 1 10 ? -2.501 -6.343 2.837 1.00 0.00 10 LEU A C 3
ATOM 3045 O O . LEU A 1 10 ? -3.401 -6.281 2.001 1.00 0.00 10 LEU A O 3
ATOM 3061 N N . LEU A 1 11 ? -2.625 -5.974 4.104 1.00 0.00 11 LEU A N 3
ATOM 3062 C CA . LEU A 1 11 ? -3.881 -5.448 4.610 1.00 0.00 11 LEU A CA 3
ATOM 3063 C C . LEU A 1 11 ? -3.816 -3.919 4.635 1.00 0.00 11 LEU A C 3
ATOM 3064 O O . LEU A 1 11 ? -3.122 -3.338 5.468 1.00 0.00 11 LEU A O 3
ATOM 3080 N N . VAL A 1 12 ? -4.550 -3.312 3.714 1.00 0.00 12 VAL A N 3
ATOM 3081 C CA . VAL A 1 12 ? -4.584 -1.863 3.620 1.00 0.00 12 VAL A CA 3
ATOM 3082 C C . VAL A 1 12 ? -5.508 -1.308 4.706 1.00 0.00 12 VAL A C 3
ATOM 3083 O O . VAL A 1 12 ? -6.727 -1.453 4.625 1.00 0.00 12 VAL A O 3
ATOM 3096 N N . LYS A 1 13 ? -4.891 -0.683 5.699 1.00 0.00 13 LYS A N 3
ATOM 3097 C CA . LYS A 1 13 ? -5.643 -0.105 6.801 1.00 0.00 13 LYS A CA 3
ATOM 3098 C C . LYS A 1 13 ? -5.787 1.402 6.579 1.00 0.00 13 LYS A C 3
ATOM 3099 O O . LYS A 1 13 ? -4.872 2.048 6.071 1.00 0.00 13 LYS A O 3
ATOM 3118 N N . SER A 1 14 ? -6.942 1.917 6.972 1.00 0.00 14 SER A N 3
ATOM 3119 C CA . SER A 1 14 ? -7.218 3.336 6.823 1.00 0.00 14 SER A CA 3
ATOM 3120 C C . SER A 1 14 ? -7.327 3.996 8.199 1.00 0.00 14 SER A C 3
ATOM 3121 O O . SER A 1 14 ? -8.396 3.999 8.807 1.00 0.00 14 SER A O 3
ATOM 3129 N N . PRO A 1 15 ? -6.176 4.553 8.662 1.00 0.00 15 PRO A N 3
ATOM 3130 C CA . PRO A 1 15 ? -6.132 5.214 9.956 1.00 0.00 15 PRO A CA 3
ATOM 3131 C C . PRO A 1 15 ? -6.810 6.584 9.895 1.00 0.00 15 PRO A C 3
ATOM 3132 O O . PRO A 1 15 ? -6.139 7.612 9.826 1.00 0.00 15 PRO A O 3
ATOM 3143 N N . ASN A 1 16 ? -8.135 6.553 9.921 1.00 0.00 16 ASN A N 3
ATOM 3144 C CA . ASN A 1 16 ? -8.913 7.780 9.871 1.00 0.00 16 ASN A CA 3
ATOM 3145 C C . ASN A 1 16 ? -10.403 7.436 9.914 1.00 0.00 16 ASN A C 3
ATOM 3146 O O . ASN A 1 16 ? -11.104 7.570 8.912 1.00 0.00 16 ASN A O 3
ATOM 3157 N N . GLN A 1 17 ? -10.843 7.000 11.085 1.00 0.00 17 GLN A N 3
ATOM 3158 C CA . GLN A 1 17 ? -12.236 6.637 11.273 1.00 0.00 17 GLN A CA 3
ATOM 3159 C C . GLN A 1 17 ? -12.772 5.926 10.028 1.00 0.00 17 GLN A C 3
ATOM 3160 O O . GLN A 1 17 ? -13.710 6.405 9.391 1.00 0.00 17 GLN A O 3
ATOM 3174 N N . ARG A 1 18 ? -12.153 4.796 9.718 1.00 0.00 18 ARG A N 3
ATOM 3175 C CA . ARG A 1 18 ? -12.556 4.016 8.561 1.00 0.00 18 ARG A CA 3
ATOM 3176 C C . ARG A 1 18 ? -12.796 2.559 8.962 1.00 0.00 18 ARG A C 3
ATOM 3177 O O . ARG A 1 18 ? -13.817 1.973 8.603 1.00 0.00 18 ARG A O 3
ATOM 3198 N N . HIS A 1 19 ? -11.839 2.014 9.699 1.00 0.00 19 HIS A N 3
ATOM 3199 C CA . HIS A 1 19 ? -11.933 0.638 10.152 1.00 0.00 19 HIS A CA 3
ATOM 3200 C C . HIS A 1 19 ? -11.750 -0.307 8.962 1.00 0.00 19 HIS A C 3
ATOM 3201 O O . HIS A 1 19 ? -10.807 -1.095 8.930 1.00 0.00 19 HIS A O 3
ATOM 3215 N N . ARG A 1 20 ? -12.669 -0.198 8.013 1.00 0.00 20 ARG A N 3
ATOM 3216 C CA . ARG A 1 20 ? -12.621 -1.033 6.825 1.00 0.00 20 ARG A CA 3
ATOM 3217 C C . ARG A 1 20 ? -11.176 -1.204 6.356 1.00 0.00 20 ARG A C 3
ATOM 3218 O O . ARG A 1 20 ? -10.349 -0.312 6.539 1.00 0.00 20 ARG A O 3
ATOM 3239 N N . ASP A 1 21 ? -10.914 -2.358 5.759 1.00 0.00 21 ASP A N 3
ATOM 3240 C CA . ASP A 1 21 ? -9.582 -2.658 5.261 1.00 0.00 21 ASP A CA 3
ATOM 3241 C C . ASP A 1 21 ? -9.688 -3.227 3.845 1.00 0.00 21 ASP A C 3
ATOM 3242 O O . ASP A 1 21 ? -10.787 -3.388 3.317 1.00 0.00 21 ASP A O 3
ATOM 3251 N N . LEU A 1 22 ? -8.529 -3.514 3.269 1.00 0.00 22 LEU A N 3
ATOM 3252 C CA . LEU A 1 22 ? -8.478 -4.060 1.924 1.00 0.00 22 LEU A CA 3
ATOM 3253 C C . LEU A 1 22 ? -7.277 -5.001 1.805 1.00 0.00 22 LEU A C 3
ATOM 3254 O O . LEU A 1 22 ? -6.131 -4.553 1.793 1.00 0.00 22 LEU A O 3
ATOM 3270 N N . GLU A 1 23 ? -7.580 -6.288 1.723 1.00 0.00 23 GLU A N 3
ATOM 3271 C CA . GLU A 1 23 ? -6.541 -7.297 1.606 1.00 0.00 23 GLU A CA 3
ATOM 3272 C C . GLU A 1 23 ? -6.294 -7.638 0.135 1.00 0.00 23 GLU A C 3
ATOM 3273 O O . GLU A 1 23 ? -7.171 -8.181 -0.535 1.00 0.00 23 GLU A O 3
ATOM 3285 N N . LEU A 1 24 ? -5.097 -7.305 -0.325 1.00 0.00 24 LEU A N 3
ATOM 3286 C CA . LEU A 1 24 ? -4.725 -7.570 -1.704 1.00 0.00 24 LEU A CA 3
ATOM 3287 C C . LEU A 1 24 ? -3.386 -8.311 -1.733 1.00 0.00 24 LEU A C 3
ATOM 3288 O O . LEU A 1 24 ? -2.741 -8.476 -0.700 1.00 0.00 24 LEU A O 3
ATOM 3304 N N . SER A 1 25 ? -3.009 -8.739 -2.929 1.00 0.00 25 SER A N 3
ATOM 3305 C CA . SER A 1 25 ? -1.760 -9.459 -3.107 1.00 0.00 25 SER A CA 3
ATOM 3306 C C . SER A 1 25 ? -0.577 -8.505 -2.931 1.00 0.00 25 SER A C 3
ATOM 3307 O O . SER A 1 25 ? -0.670 -7.327 -3.270 1.00 0.00 25 SER A O 3
ATOM 3315 N N . GLY A 1 26 ? 0.508 -9.051 -2.401 1.00 0.00 26 GLY A N 3
ATOM 3316 C CA . GLY A 1 26 ? 1.707 -8.263 -2.176 1.00 0.00 26 GLY A CA 3
ATOM 3317 C C . GLY A 1 26 ? 2.963 -9.059 -2.541 1.00 0.00 26 GLY A C 3
ATOM 3318 O O . GLY A 1 26 ? 3.910 -9.124 -1.758 1.00 0.00 26 GLY A O 3
ATOM 3322 N N . ASP A 1 27 ? 2.929 -9.644 -3.729 1.00 0.00 27 ASP A N 3
ATOM 3323 C CA . ASP A 1 27 ? 4.052 -10.433 -4.207 1.00 0.00 27 ASP A CA 3
ATOM 3324 C C . ASP A 1 27 ? 5.359 -9.758 -3.787 1.00 0.00 27 ASP A C 3
ATOM 3325 O O . ASP A 1 27 ? 5.498 -8.540 -3.899 1.00 0.00 27 ASP A O 3
ATOM 3334 N N . ARG A 1 28 ? 6.285 -10.577 -3.312 1.00 0.00 28 ARG A N 3
ATOM 3335 C CA . ARG A 1 28 ? 7.576 -10.074 -2.875 1.00 0.00 28 ARG A CA 3
ATOM 3336 C C . ARG A 1 28 ? 8.321 -9.433 -4.048 1.00 0.00 28 ARG A C 3
ATOM 3337 O O . ARG A 1 28 ? 9.315 -8.735 -3.850 1.00 0.00 28 ARG A O 3
ATOM 3358 N N . GLY A 1 29 ? 7.811 -9.691 -5.243 1.00 0.00 29 GLY A N 3
ATOM 3359 C CA . GLY A 1 29 ? 8.416 -9.148 -6.447 1.00 0.00 29 GLY A CA 3
ATOM 3360 C C . GLY A 1 29 ? 7.794 -7.797 -6.811 1.00 0.00 29 GLY A C 3
ATOM 3361 O O . GLY A 1 29 ? 8.439 -6.963 -7.443 1.00 0.00 29 GLY A O 3
ATOM 3365 N N . TRP A 1 30 ? 6.547 -7.626 -6.396 1.00 0.00 30 TRP A N 3
ATOM 3366 C CA . TRP A 1 30 ? 5.832 -6.391 -6.671 1.00 0.00 30 TRP A CA 3
ATOM 3367 C C . TRP A 1 30 ? 6.760 -5.222 -6.338 1.00 0.00 30 TRP A C 3
ATOM 3368 O O . TRP A 1 30 ? 7.810 -5.413 -5.726 1.00 0.00 30 TRP A O 3
ATOM 3389 N N . SER A 1 31 ? 6.340 -4.037 -6.756 1.00 0.00 31 SER A N 3
ATOM 3390 C CA . SER A 1 31 ? 7.121 -2.837 -6.510 1.00 0.00 31 SER A CA 3
ATOM 3391 C C . SER A 1 31 ? 6.249 -1.774 -5.838 1.00 0.00 31 SER A C 3
ATOM 3392 O O . SER A 1 31 ? 5.126 -1.523 -6.271 1.00 0.00 31 SER A O 3
ATOM 3400 N N . VAL A 1 32 ? 6.800 -1.177 -4.791 1.00 0.00 32 VAL A N 3
ATOM 3401 C CA . VAL A 1 32 ? 6.086 -0.147 -4.055 1.00 0.00 32 VAL A CA 3
ATOM 3402 C C . VAL A 1 32 ? 5.303 0.726 -5.038 1.00 0.00 32 VAL A C 3
ATOM 3403 O O . VAL A 1 32 ? 4.075 0.768 -4.992 1.00 0.00 32 VAL A O 3
ATOM 3416 N N . GLY A 1 33 ? 6.046 1.399 -5.904 1.00 0.00 33 GLY A N 3
ATOM 3417 C CA . GLY A 1 33 ? 5.437 2.269 -6.896 1.00 0.00 33 GLY A CA 3
ATOM 3418 C C . GLY A 1 33 ? 4.347 1.530 -7.676 1.00 0.00 33 GLY A C 3
ATOM 3419 O O . GLY A 1 33 ? 3.306 2.104 -7.991 1.00 0.00 33 GLY A O 3
ATOM 3423 N N . HIS A 1 34 ? 4.626 0.267 -7.967 1.00 0.00 34 HIS A N 3
ATOM 3424 C CA . HIS A 1 34 ? 3.683 -0.556 -8.706 1.00 0.00 34 HIS A CA 3
ATOM 3425 C C . HIS A 1 34 ? 2.449 -0.822 -7.843 1.00 0.00 34 HIS A C 3
ATOM 3426 O O . HIS A 1 34 ? 1.330 -0.499 -8.237 1.00 0.00 34 HIS A O 3
ATOM 3440 N N . LEU A 1 35 ? 2.694 -1.408 -6.680 1.00 0.00 35 LEU A N 3
ATOM 3441 C CA . LEU A 1 35 ? 1.615 -1.720 -5.757 1.00 0.00 35 LEU A CA 3
ATOM 3442 C C . LEU A 1 35 ? 0.597 -0.578 -5.763 1.00 0.00 35 LEU A C 3
ATOM 3443 O O . LEU A 1 35 ? -0.567 -0.780 -6.102 1.00 0.00 35 LEU A O 3
ATOM 3459 N N . LYS A 1 36 ? 1.075 0.598 -5.381 1.00 0.00 36 LYS A N 3
ATOM 3460 C CA . LYS A 1 36 ? 0.221 1.773 -5.338 1.00 0.00 36 LYS A CA 3
ATOM 3461 C C . LYS A 1 36 ? -0.740 1.744 -6.528 1.00 0.00 36 LYS A C 3
ATOM 3462 O O . LYS A 1 36 ? -1.954 1.663 -6.347 1.00 0.00 36 LYS A O 3
ATOM 3481 N N . ALA A 1 37 ? -0.161 1.812 -7.717 1.00 0.00 37 ALA A N 3
ATOM 3482 C CA . ALA A 1 37 ? -0.951 1.795 -8.936 1.00 0.00 37 ALA A CA 3
ATOM 3483 C C . ALA A 1 37 ? -1.988 0.674 -8.851 1.00 0.00 37 ALA A C 3
ATOM 3484 O O . ALA A 1 37 ? -3.164 0.886 -9.143 1.00 0.00 37 ALA A O 3
ATOM 3491 N N . HIS A 1 38 ? -1.516 -0.497 -8.449 1.00 0.00 38 HIS A N 3
ATOM 3492 C CA . HIS A 1 38 ? -2.387 -1.652 -8.322 1.00 0.00 38 HIS A CA 3
ATOM 3493 C C . HIS A 1 38 ? -3.473 -1.364 -7.283 1.00 0.00 38 HIS A C 3
ATOM 3494 O O . HIS A 1 38 ? -4.637 -1.702 -7.487 1.00 0.00 38 HIS A O 3
ATOM 3508 N N . LEU A 1 39 ? -3.052 -0.741 -6.191 1.00 0.00 39 LEU A N 3
ATOM 3509 C CA . LEU A 1 39 ? -3.974 -0.404 -5.119 1.00 0.00 39 LEU A CA 3
ATOM 3510 C C . LEU A 1 39 ? -5.041 0.554 -5.655 1.00 0.00 39 LEU A C 3
ATOM 3511 O O . LEU A 1 39 ? -6.228 0.234 -5.645 1.00 0.00 39 LEU A O 3
ATOM 3527 N N . SER A 1 40 ? -4.578 1.710 -6.108 1.00 0.00 40 SER A N 3
ATOM 3528 C CA . SER A 1 40 ? -5.477 2.716 -6.645 1.00 0.00 40 SER A CA 3
ATOM 3529 C C . SER A 1 40 ? -6.589 2.047 -7.455 1.00 0.00 40 SER A C 3
ATOM 3530 O O . SER A 1 40 ? -7.704 2.561 -7.530 1.00 0.00 40 SER A O 3
ATOM 3538 N N . ARG A 1 41 ? -6.246 0.909 -8.042 1.00 0.00 41 ARG A N 3
ATOM 3539 C CA . ARG A 1 41 ? -7.202 0.163 -8.844 1.00 0.00 41 ARG A CA 3
ATOM 3540 C C . ARG A 1 41 ? -8.296 -0.427 -7.952 1.00 0.00 41 ARG A C 3
ATOM 3541 O O . ARG A 1 41 ? -9.443 0.014 -7.997 1.00 0.00 41 ARG A O 3
ATOM 3562 N N . VAL A 1 42 ? -7.902 -1.418 -7.165 1.00 0.00 42 VAL A N 3
ATOM 3563 C CA . VAL A 1 42 ? -8.836 -2.073 -6.265 1.00 0.00 42 VAL A CA 3
ATOM 3564 C C . VAL A 1 42 ? -9.557 -1.016 -5.427 1.00 0.00 42 VAL A C 3
ATOM 3565 O O . VAL A 1 42 ? -10.650 -1.263 -4.916 1.00 0.00 42 VAL A O 3
ATOM 3578 N N . TYR A 1 43 ? -8.919 0.139 -5.311 1.00 0.00 43 TYR A N 3
ATOM 3579 C CA . TYR A 1 43 ? -9.487 1.233 -4.543 1.00 0.00 43 TYR A CA 3
ATOM 3580 C C . TYR A 1 43 ? -10.484 2.034 -5.384 1.00 0.00 43 TYR A C 3
ATOM 3581 O O . TYR A 1 43 ? -10.146 2.511 -6.467 1.00 0.00 43 TYR A O 3
ATOM 3599 N N . PRO A 1 44 ? -11.724 2.159 -4.840 1.00 0.00 44 PRO A N 3
ATOM 3600 C CA . PRO A 1 44 ? -12.772 2.893 -5.529 1.00 0.00 44 PRO A CA 3
ATOM 3601 C C . PRO A 1 44 ? -12.539 4.402 -5.432 1.00 0.00 44 PRO A C 3
ATOM 3602 O O . PRO A 1 44 ? -12.871 5.022 -4.423 1.00 0.00 44 PRO A O 3
ATOM 3613 N N . GLU A 1 45 ? -11.970 4.950 -6.495 1.00 0.00 45 GLU A N 3
ATOM 3614 C CA . GLU A 1 45 ? -11.689 6.375 -6.544 1.00 0.00 45 GLU A CA 3
ATOM 3615 C C . GLU A 1 45 ? -10.621 6.670 -7.599 1.00 0.00 45 GLU A C 3
ATOM 3616 O O . GLU A 1 45 ? -10.590 7.760 -8.167 1.00 0.00 45 GLU A O 3
ATOM 3628 N N . ARG A 1 46 ? -9.772 5.680 -7.829 1.00 0.00 46 ARG A N 3
ATOM 3629 C CA . ARG A 1 46 ? -8.706 5.819 -8.806 1.00 0.00 46 ARG A CA 3
ATOM 3630 C C . ARG A 1 46 ? -7.719 6.902 -8.363 1.00 0.00 46 ARG A C 3
ATOM 3631 O O . ARG A 1 46 ? -7.517 7.888 -9.070 1.00 0.00 46 ARG A O 3
ATOM 3652 N N . PRO A 1 47 ? -7.115 6.674 -7.166 1.00 0.00 47 PRO A N 3
ATOM 3653 C CA . PRO A 1 47 ? -6.155 7.618 -6.621 1.00 0.00 47 PRO A CA 3
ATOM 3654 C C . PRO A 1 47 ? -4.814 7.522 -7.355 1.00 0.00 47 PRO A C 3
ATOM 3655 O O . PRO A 1 47 ? -4.516 6.506 -7.979 1.00 0.00 47 PRO A O 3
ATOM 3666 N N . ARG A 1 48 ? -4.043 8.595 -7.255 1.00 0.00 48 ARG A N 3
ATOM 3667 C CA . ARG A 1 48 ? -2.743 8.644 -7.900 1.00 0.00 48 ARG A CA 3
ATOM 3668 C C . ARG A 1 48 ? -1.739 7.776 -7.139 1.00 0.00 48 ARG A C 3
ATOM 3669 O O . ARG A 1 48 ? -1.827 7.644 -5.920 1.00 0.00 48 ARG A O 3
ATOM 3690 N N . PRO A 1 49 ? -0.783 7.193 -7.910 1.00 0.00 49 PRO A N 3
ATOM 3691 C CA . PRO A 1 49 ? 0.236 6.340 -7.321 1.00 0.00 49 PRO A CA 3
ATOM 3692 C C . PRO A 1 49 ? 1.289 7.174 -6.587 1.00 0.00 49 PRO A C 3
ATOM 3693 O O . PRO A 1 49 ? 1.887 6.710 -5.617 1.00 0.00 49 PRO A O 3
ATOM 3704 N N . GLU A 1 50 ? 1.484 8.389 -7.078 1.00 0.00 50 GLU A N 3
ATOM 3705 C CA . GLU A 1 50 ? 2.454 9.291 -6.480 1.00 0.00 50 GLU A CA 3
ATOM 3706 C C . GLU A 1 50 ? 1.847 9.993 -5.264 1.00 0.00 50 GLU A C 3
ATOM 3707 O O . GLU A 1 50 ? 2.512 10.796 -4.611 1.00 0.00 50 GLU A O 3
ATOM 3719 N N . ASP A 1 51 ? 0.591 9.665 -4.996 1.00 0.00 51 ASP A N 3
ATOM 3720 C CA . ASP A 1 51 ? -0.112 10.254 -3.870 1.00 0.00 51 ASP A CA 3
ATOM 3721 C C . ASP A 1 51 ? -0.353 9.181 -2.806 1.00 0.00 51 ASP A C 3
ATOM 3722 O O . ASP A 1 51 ? -0.133 9.418 -1.620 1.00 0.00 51 ASP A O 3
ATOM 3731 N N . GLN A 1 52 ? -0.801 8.023 -3.270 1.00 0.00 52 GLN A N 3
ATOM 3732 C CA . GLN A 1 52 ? -1.073 6.913 -2.374 1.00 0.00 52 GLN A CA 3
ATOM 3733 C C . GLN A 1 52 ? 0.093 6.716 -1.403 1.00 0.00 52 GLN A C 3
ATOM 3734 O O . GLN A 1 52 ? 1.203 6.386 -1.819 1.00 0.00 52 GLN A O 3
ATOM 3748 N N . ARG A 1 53 ? -0.198 6.926 -0.128 1.00 0.00 53 ARG A N 3
ATOM 3749 C CA . ARG A 1 53 ? 0.812 6.775 0.904 1.00 0.00 53 ARG A CA 3
ATOM 3750 C C . ARG A 1 53 ? 0.754 5.369 1.503 1.00 0.00 53 ARG A C 3
ATOM 3751 O O . ARG A 1 53 ? -0.188 5.033 2.220 1.00 0.00 53 ARG A O 3
ATOM 3772 N N . LEU A 1 54 ? 1.772 4.583 1.187 1.00 0.00 54 LEU A N 3
ATOM 3773 C CA . LEU A 1 54 ? 1.849 3.219 1.684 1.00 0.00 54 LEU A CA 3
ATOM 3774 C C . LEU A 1 54 ? 2.661 3.199 2.981 1.00 0.00 54 LEU A C 3
ATOM 3775 O O . LEU A 1 54 ? 3.862 3.466 2.970 1.00 0.00 54 LEU A O 3
ATOM 3791 N N . ILE A 1 55 ? 1.973 2.881 4.068 1.00 0.00 55 ILE A N 3
ATOM 3792 C CA . ILE A 1 55 ? 2.616 2.822 5.369 1.00 0.00 55 ILE A CA 3
ATOM 3793 C C . ILE A 1 55 ? 2.483 1.407 5.936 1.00 0.00 55 ILE A C 3
ATOM 3794 O O . ILE A 1 55 ? 1.375 0.936 6.188 1.00 0.00 55 ILE A O 3
ATOM 3810 N N . TYR A 1 56 ? 3.629 0.767 6.119 1.00 0.00 56 TYR A N 3
ATOM 3811 C CA . TYR A 1 56 ? 3.654 -0.585 6.651 1.00 0.00 56 TYR A CA 3
ATOM 3812 C C . TYR A 1 56 ? 3.729 -0.572 8.179 1.00 0.00 56 TYR A C 3
ATOM 3813 O O . TYR A 1 56 ? 3.606 -1.615 8.820 1.00 0.00 56 TYR A O 3
ATOM 3831 N N . SER A 1 57 ? 3.929 0.621 8.719 1.00 0.00 57 SER A N 3
ATOM 3832 C CA . SER A 1 57 ? 4.022 0.784 10.161 1.00 0.00 57 SER A CA 3
ATOM 3833 C C . SER A 1 57 ? 4.757 2.083 10.494 1.00 0.00 57 SER A C 3
ATOM 3834 O O . SER A 1 57 ? 5.973 2.083 10.680 1.00 0.00 57 SER A O 3
ATOM 3842 N N . GLY A 1 58 ? 3.988 3.160 10.561 1.00 0.00 58 GLY A N 3
ATOM 3843 C CA . GLY A 1 58 ? 4.551 4.464 10.869 1.00 0.00 58 GLY A CA 3
ATOM 3844 C C . GLY A 1 58 ? 5.815 4.724 10.046 1.00 0.00 58 GLY A C 3
ATOM 3845 O O . GLY A 1 58 ? 6.653 5.538 10.430 1.00 0.00 58 GLY A O 3
ATOM 3849 N N . LYS A 1 59 ? 5.910 4.018 8.929 1.00 0.00 59 LYS A N 3
ATOM 3850 C CA . LYS A 1 59 ? 7.056 4.162 8.048 1.00 0.00 59 LYS A CA 3
ATOM 3851 C C . LYS A 1 59 ? 6.617 3.922 6.603 1.00 0.00 59 LYS A C 3
ATOM 3852 O O . LYS A 1 59 ? 6.362 2.784 6.208 1.00 0.00 59 LYS A O 3
ATOM 3871 N N . LEU A 1 60 ? 6.542 5.011 5.851 1.00 0.00 60 LEU A N 3
ATOM 3872 C CA . LEU A 1 60 ? 6.137 4.932 4.458 1.00 0.00 60 LEU A CA 3
ATOM 3873 C C . LEU A 1 60 ? 7.197 4.164 3.666 1.00 0.00 60 LEU A C 3
ATOM 3874 O O . LEU A 1 60 ? 8.377 4.191 4.013 1.00 0.00 60 LEU A O 3
ATOM 3890 N N . LEU A 1 61 ? 6.739 3.497 2.617 1.00 0.00 61 LEU A N 3
ATOM 3891 C CA . LEU A 1 61 ? 7.633 2.723 1.773 1.00 0.00 61 LEU A CA 3
ATOM 3892 C C . LEU A 1 61 ? 8.178 3.618 0.659 1.00 0.00 61 LEU A C 3
ATOM 3893 O O . LEU A 1 61 ? 7.661 4.710 0.426 1.00 0.00 61 LEU A O 3
ATOM 3909 N N . LEU A 1 62 ? 9.214 3.123 -0.002 1.00 0.00 62 LEU A N 3
ATOM 3910 C CA . LEU A 1 62 ? 9.835 3.864 -1.086 1.00 0.00 62 LEU A CA 3
ATOM 3911 C C . LEU A 1 62 ? 9.635 3.103 -2.398 1.00 0.00 62 LEU A C 3
ATOM 3912 O O . LEU A 1 62 ? 9.233 1.940 -2.391 1.00 0.00 62 LEU A O 3
ATOM 3928 N N . ASP A 1 63 ? 9.924 3.790 -3.494 1.00 0.00 63 ASP A N 3
ATOM 3929 C CA . ASP A 1 63 ? 9.781 3.192 -4.811 1.00 0.00 63 ASP A CA 3
ATOM 3930 C C . ASP A 1 63 ? 10.999 2.313 -5.102 1.00 0.00 63 ASP A C 3
ATOM 3931 O O . ASP A 1 63 ? 10.895 1.321 -5.822 1.00 0.00 63 ASP A O 3
ATOM 3940 N N . HIS A 1 64 ? 12.126 2.710 -4.529 1.00 0.00 64 HIS A N 3
ATOM 3941 C CA . HIS A 1 64 ? 13.362 1.970 -4.718 1.00 0.00 64 HIS A CA 3
ATOM 3942 C C . HIS A 1 64 ? 13.459 0.856 -3.673 1.00 0.00 64 HIS A C 3
ATOM 3943 O O . HIS A 1 64 ? 14.504 0.674 -3.049 1.00 0.00 64 HIS A O 3
ATOM 3957 N N . GLN A 1 65 ? 12.355 0.140 -3.514 1.00 0.00 65 GLN A N 3
ATOM 3958 C CA . GLN A 1 65 ? 12.303 -0.951 -2.556 1.00 0.00 65 GLN A CA 3
ATOM 3959 C C . GLN A 1 65 ? 11.442 -2.094 -3.099 1.00 0.00 65 GLN A C 3
ATOM 3960 O O . GLN A 1 65 ? 10.567 -1.873 -3.935 1.00 0.00 65 GLN A O 3
ATOM 3974 N N . CYS A 1 66 ? 11.720 -3.289 -2.600 1.00 0.00 66 CYS A N 3
ATOM 3975 C CA . CYS A 1 66 ? 10.981 -4.466 -3.025 1.00 0.00 66 CYS A CA 3
ATOM 3976 C C . CYS A 1 66 ? 10.234 -5.028 -1.814 1.00 0.00 66 CYS A C 3
ATOM 3977 O O . CYS A 1 66 ? 10.743 -4.991 -0.694 1.00 0.00 66 CYS A O 3
ATOM 3985 N N . LEU A 1 67 ? 9.038 -5.534 -2.077 1.00 0.00 67 LEU A N 3
ATOM 3986 C CA . LEU A 1 67 ? 8.216 -6.102 -1.023 1.00 0.00 67 LEU A CA 3
ATOM 3987 C C . LEU A 1 67 ? 9.040 -7.120 -0.232 1.00 0.00 67 LEU A C 3
ATOM 3988 O O . LEU A 1 67 ? 9.064 -7.085 0.997 1.00 0.00 67 LEU A O 3
ATOM 4004 N N . ARG A 1 68 ? 9.695 -8.004 -0.970 1.00 0.00 68 ARG A N 3
ATOM 4005 C CA . ARG A 1 68 ? 10.519 -9.031 -0.353 1.00 0.00 68 ARG A CA 3
ATOM 4006 C C . ARG A 1 68 ? 11.356 -8.430 0.778 1.00 0.00 68 ARG A C 3
ATOM 4007 O O . ARG A 1 68 ? 11.427 -8.994 1.869 1.00 0.00 68 ARG A O 3
ATOM 4028 N N . ASP A 1 69 ? 11.970 -7.295 0.478 1.00 0.00 69 ASP A N 3
ATOM 4029 C CA . ASP A 1 69 ? 12.800 -6.612 1.456 1.00 0.00 69 ASP A CA 3
ATOM 4030 C C . ASP A 1 69 ? 11.904 -5.920 2.485 1.00 0.00 69 ASP A C 3
ATOM 4031 O O . ASP A 1 69 ? 12.062 -6.123 3.688 1.00 0.00 69 ASP A O 3
ATOM 4040 N N . LEU A 1 70 ? 10.983 -5.115 1.975 1.00 0.00 70 LEU A N 3
ATOM 4041 C CA . LEU A 1 70 ? 10.062 -4.391 2.834 1.00 0.00 70 LEU A CA 3
ATOM 4042 C C . LEU A 1 70 ? 9.473 -5.353 3.867 1.00 0.00 70 LEU A C 3
ATOM 4043 O O . LEU A 1 70 ? 9.683 -5.185 5.068 1.00 0.00 70 LEU A O 3
ATOM 4059 N N . LEU A 1 71 ? 8.747 -6.340 3.364 1.00 0.00 71 LEU A N 3
ATOM 4060 C CA . LEU A 1 71 ? 8.126 -7.329 4.230 1.00 0.00 71 LEU A CA 3
ATOM 4061 C C . LEU A 1 71 ? 9.201 -8.273 4.770 1.00 0.00 71 LEU A C 3
ATOM 4062 O O . LEU A 1 71 ? 10.245 -8.454 4.146 1.00 0.00 71 LEU A O 3
ATOM 4078 N N . PRO A 1 72 ? 8.901 -8.866 5.957 1.00 0.00 72 PRO A N 3
ATOM 4079 C CA . PRO A 1 72 ? 9.829 -9.787 6.590 1.00 0.00 72 PRO A CA 3
ATOM 4080 C C . PRO A 1 72 ? 9.832 -11.140 5.875 1.00 0.00 72 PRO A C 3
ATOM 4081 O O . PRO A 1 72 ? 8.965 -11.410 5.044 1.00 0.00 72 PRO A O 3
ATOM 4092 N N . LYS A 1 73 ? 10.816 -11.956 6.224 1.00 0.00 73 LYS A N 3
ATOM 4093 C CA . LYS A 1 73 ? 10.942 -13.275 5.626 1.00 0.00 73 LYS A CA 3
ATOM 4094 C C . LYS A 1 73 ? 9.598 -14.000 5.713 1.00 0.00 73 LYS A C 3
ATOM 4095 O O . LYS A 1 73 ? 8.969 -14.273 4.691 1.00 0.00 73 LYS A O 3
ATOM 4114 N N . GLN A 1 74 ? 9.197 -14.291 6.942 1.00 0.00 74 GLN A N 3
ATOM 4115 C CA . GLN A 1 74 ? 7.939 -14.981 7.174 1.00 0.00 74 GLN A CA 3
ATOM 4116 C C . GLN A 1 74 ? 7.418 -14.673 8.579 1.00 0.00 74 GLN A C 3
ATOM 4117 O O . GLN A 1 74 ? 8.112 -14.905 9.567 1.00 0.00 74 GLN A O 3
ATOM 4131 N N . GLU A 1 75 ? 6.199 -14.153 8.624 1.00 0.00 75 GLU A N 3
ATOM 4132 C CA . GLU A 1 75 ? 5.577 -13.810 9.891 1.00 0.00 75 GLU A CA 3
ATOM 4133 C C . GLU A 1 75 ? 4.122 -13.393 9.672 1.00 0.00 75 GLU A C 3
ATOM 4134 O O . GLU A 1 75 ? 3.767 -12.234 9.877 1.00 0.00 75 GLU A O 3
ATOM 4146 N N . LYS A 1 76 ? 3.317 -14.363 9.258 1.00 0.00 76 LYS A N 3
ATOM 4147 C CA . LYS A 1 76 ? 1.909 -14.111 9.010 1.00 0.00 76 LYS A CA 3
ATOM 4148 C C . LYS A 1 76 ? 1.769 -12.976 7.991 1.00 0.00 76 LYS A C 3
ATOM 4149 O O . LYS A 1 76 ? 2.744 -12.291 7.684 1.00 0.00 76 LYS A O 3
ATOM 4168 N N . ARG A 1 77 ? 0.552 -12.813 7.498 1.00 0.00 77 ARG A N 3
ATOM 4169 C CA . ARG A 1 77 ? 0.272 -11.775 6.521 1.00 0.00 77 ARG A CA 3
ATOM 4170 C C . ARG A 1 77 ? 0.860 -10.440 6.984 1.00 0.00 77 ARG A C 3
ATOM 4171 O O . ARG A 1 77 ? 1.306 -10.316 8.124 1.00 0.00 77 ARG A O 3
ATOM 4192 N N . HIS A 1 78 ? 0.841 -9.475 6.076 1.00 0.00 78 HIS A N 3
ATOM 4193 C CA . HIS A 1 78 ? 1.368 -8.154 6.378 1.00 0.00 78 HIS A CA 3
ATOM 4194 C C . HIS A 1 78 ? 0.226 -7.135 6.373 1.00 0.00 78 HIS A C 3
ATOM 4195 O O . HIS A 1 78 ? -0.692 -7.227 5.560 1.00 0.00 78 HIS A O 3
ATOM 4209 N N . VAL A 1 79 ? 0.321 -6.184 7.292 1.00 0.00 79 VAL A N 3
ATOM 4210 C CA . VAL A 1 79 ? -0.691 -5.149 7.405 1.00 0.00 79 VAL A CA 3
ATOM 4211 C C . VAL A 1 79 ? -0.094 -3.809 6.968 1.00 0.00 79 VAL A C 3
ATOM 4212 O O . VAL A 1 79 ? 0.849 -3.315 7.584 1.00 0.00 79 VAL A O 3
ATOM 4225 N N . LEU A 1 80 ? -0.669 -3.258 5.908 1.00 0.00 80 LEU A N 3
ATOM 4226 C CA . LEU A 1 80 ? -0.206 -1.986 5.382 1.00 0.00 80 LEU A CA 3
ATOM 4227 C C . LEU A 1 80 ? -1.253 -0.908 5.673 1.00 0.00 80 LEU A C 3
ATOM 4228 O O . LEU A 1 80 ? -2.341 -1.209 6.162 1.00 0.00 80 LEU A O 3
ATOM 4244 N N . HIS A 1 81 ? -0.887 0.326 5.358 1.00 0.00 81 HIS A N 3
ATOM 4245 C CA . HIS A 1 81 ? -1.781 1.450 5.579 1.00 0.00 81 HIS A CA 3
ATOM 4246 C C . HIS A 1 81 ? -1.694 2.416 4.396 1.00 0.00 81 HIS A C 3
ATOM 4247 O O . HIS A 1 81 ? -0.777 3.233 4.323 1.00 0.00 81 HIS A O 3
ATOM 4261 N N . LEU A 1 82 ? -2.659 2.290 3.498 1.00 0.00 82 LEU A N 3
ATOM 4262 C CA . LEU A 1 82 ? -2.703 3.141 2.321 1.00 0.00 82 LEU A CA 3
ATOM 4263 C C . LEU A 1 82 ? -3.496 4.409 2.643 1.00 0.00 82 LEU A C 3
ATOM 4264 O O . LEU A 1 82 ? -4.725 4.385 2.679 1.00 0.00 82 LEU A O 3
ATOM 4280 N N . VAL A 1 83 ? -2.760 5.487 2.869 1.00 0.00 83 VAL A N 3
ATOM 4281 C CA . VAL A 1 83 ? -3.378 6.763 3.188 1.00 0.00 83 VAL A CA 3
ATOM 4282 C C . VAL A 1 83 ? -3.565 7.569 1.901 1.00 0.00 83 VAL A C 3
ATOM 4283 O O . VAL A 1 83 ? -2.665 7.625 1.063 1.00 0.00 83 VAL A O 3
ATOM 4296 N N . CYS A 1 84 ? -4.738 8.174 1.785 1.00 0.00 84 CYS A N 3
ATOM 4297 C CA . CYS A 1 84 ? -5.054 8.974 0.614 1.00 0.00 84 CYS A CA 3
ATOM 4298 C C . CYS A 1 84 ? -4.572 10.405 0.866 1.00 0.00 84 CYS A C 3
ATOM 4299 O O . CYS A 1 84 ? -4.701 10.920 1.976 1.00 0.00 84 CYS A O 3
ATOM 4307 N N . ASN A 1 85 ? -4.029 11.006 -0.183 1.00 0.00 85 ASN A N 3
ATOM 4308 C CA . ASN A 1 85 ? -3.528 12.366 -0.089 1.00 0.00 85 ASN A CA 3
ATOM 4309 C C . ASN A 1 85 ? -4.451 13.301 -0.872 1.00 0.00 85 ASN A C 3
ATOM 4310 O O . ASN A 1 85 ? -5.626 12.994 -1.072 1.00 0.00 85 ASN A O 3
ATOM 4321 N N . VAL A 1 86 ? -3.887 14.423 -1.293 1.00 0.00 86 VAL A N 3
ATOM 4322 C CA . VAL A 1 86 ? -4.645 15.404 -2.050 1.00 0.00 86 VAL A CA 3
ATOM 4323 C C . VAL A 1 86 ? -5.079 14.790 -3.383 1.00 0.00 86 VAL A C 3
ATOM 4324 O O . VAL A 1 86 ? -4.353 14.869 -4.372 1.00 0.00 86 VAL A O 3
ATOM 4337 N N . LYS A 1 87 ? -6.261 14.191 -3.364 1.00 0.00 87 LYS A N 3
ATOM 4338 C CA . LYS A 1 87 ? -6.800 13.564 -4.559 1.00 0.00 87 LYS A CA 3
ATOM 4339 C C . LYS A 1 87 ? -6.788 14.573 -5.710 1.00 0.00 87 LYS A C 3
ATOM 4340 O O . LYS A 1 87 ? -6.389 15.722 -5.528 1.00 0.00 87 LYS A O 3
ATOM 4359 N N . SER A 1 88 ? -7.229 14.105 -6.868 1.00 0.00 88 SER A N 3
ATOM 4360 C CA . SER A 1 88 ? -7.273 14.952 -8.049 1.00 0.00 88 SER A CA 3
ATOM 4361 C C . SER A 1 88 ? -8.263 14.380 -9.066 1.00 0.00 88 SER A C 3
ATOM 4362 O O . SER A 1 88 ? -7.876 13.625 -9.956 1.00 0.00 88 SER A O 3
ATOM 4370 N N . GLY A 1 89 ? -9.520 14.762 -8.900 1.00 0.00 89 GLY A N 3
ATOM 4371 C CA . GLY A 1 89 ? -10.568 14.297 -9.792 1.00 0.00 89 GLY A CA 3
ATOM 4372 C C . GLY A 1 89 ? -11.310 15.474 -10.428 1.00 0.00 89 GLY A C 3
ATOM 4373 O O . GLY A 1 89 ? -11.236 16.598 -9.934 1.00 0.00 89 GLY A O 3
ATOM 4377 N N . PRO A 1 90 ? -12.026 15.167 -11.543 1.00 0.00 90 PRO A N 3
ATOM 4378 C CA . PRO A 1 90 ? -12.781 16.188 -12.251 1.00 0.00 90 PRO A CA 3
ATOM 4379 C C . PRO A 1 90 ? -14.057 16.553 -11.489 1.00 0.00 90 PRO A C 3
ATOM 4380 O O . PRO A 1 90 ? -14.292 17.723 -11.191 1.00 0.00 90 PRO A O 3
ATOM 4391 N N . SER A 1 91 ? -14.847 15.530 -11.197 1.00 0.00 91 SER A N 3
ATOM 4392 C CA . SER A 1 91 ? -16.093 15.729 -10.476 1.00 0.00 91 SER A CA 3
ATOM 4393 C C . SER A 1 91 ? -16.495 14.438 -9.760 1.00 0.00 91 SER A C 3
ATOM 4394 O O . SER A 1 91 ? -16.603 13.385 -10.386 1.00 0.00 91 SER A O 3
ATOM 4402 N N . SER A 1 92 ? -16.706 14.562 -8.458 1.00 0.00 92 SER A N 3
ATOM 4403 C CA . SER A 1 92 ? -17.094 13.418 -7.651 1.00 0.00 92 SER A CA 3
ATOM 4404 C C . SER A 1 92 ? -15.886 12.508 -7.417 1.00 0.00 92 SER A C 3
ATOM 4405 O O . SER A 1 92 ? -15.515 12.245 -6.274 1.00 0.00 92 SER A O 3
ATOM 4413 N N . GLY A 1 93 ? -15.305 12.054 -8.518 1.00 0.00 93 GLY A N 3
ATOM 4414 C CA . GLY A 1 93 ? -14.147 11.180 -8.446 1.00 0.00 93 GLY A CA 3
ATOM 4415 C C . GLY A 1 93 ? -14.274 10.019 -9.436 1.00 0.00 93 GLY A C 3
ATOM 4416 O O . GLY A 1 93 ? -13.359 9.762 -10.216 1.00 0.00 93 GLY A O 3
ATOM 4420 N N . GLY A 1 1 ? -7.186 -15.044 -12.402 1.00 0.00 1 GLY A N 4
ATOM 4421 C CA . GLY A 1 1 ? -7.157 -16.146 -11.456 1.00 0.00 1 GLY A CA 4
ATOM 4422 C C . GLY A 1 1 ? -5.735 -16.401 -10.953 1.00 0.00 1 GLY A C 4
ATOM 4423 O O . GLY A 1 1 ? -4.788 -15.758 -11.406 1.00 0.00 1 GLY A O 4
ATOM 4427 N N . SER A 1 2 ? -5.628 -17.339 -10.023 1.00 0.00 2 SER A N 4
ATOM 4428 C CA . SER A 1 2 ? -4.338 -17.686 -9.454 1.00 0.00 2 SER A CA 4
ATOM 4429 C C . SER A 1 2 ? -4.354 -19.136 -8.967 1.00 0.00 2 SER A C 4
ATOM 4430 O O . SER A 1 2 ? -5.205 -19.515 -8.164 1.00 0.00 2 SER A O 4
ATOM 4438 N N . SER A 1 3 ? -3.402 -19.907 -9.473 1.00 0.00 3 SER A N 4
ATOM 4439 C CA . SER A 1 3 ? -3.296 -21.308 -9.098 1.00 0.00 3 SER A CA 4
ATOM 4440 C C . SER A 1 3 ? -1.833 -21.753 -9.147 1.00 0.00 3 SER A C 4
ATOM 4441 O O . SER A 1 3 ? -1.280 -21.959 -10.226 1.00 0.00 3 SER A O 4
ATOM 4449 N N . GLY A 1 4 ? -1.249 -21.887 -7.966 1.00 0.00 4 GLY A N 4
ATOM 4450 C CA . GLY A 1 4 ? 0.139 -22.304 -7.860 1.00 0.00 4 GLY A CA 4
ATOM 4451 C C . GLY A 1 4 ? 1.076 -21.095 -7.862 1.00 0.00 4 GLY A C 4
ATOM 4452 O O . GLY A 1 4 ? 1.856 -20.912 -8.796 1.00 0.00 4 GLY A O 4
ATOM 4456 N N . SER A 1 5 ? 0.970 -20.302 -6.806 1.00 0.00 5 SER A N 4
ATOM 4457 C CA . SER A 1 5 ? 1.798 -19.115 -6.674 1.00 0.00 5 SER A CA 4
ATOM 4458 C C . SER A 1 5 ? 1.973 -18.761 -5.197 1.00 0.00 5 SER A C 4
ATOM 4459 O O . SER A 1 5 ? 1.016 -18.807 -4.426 1.00 0.00 5 SER A O 4
ATOM 4467 N N . SER A 1 6 ? 3.203 -18.414 -4.846 1.00 0.00 6 SER A N 4
ATOM 4468 C CA . SER A 1 6 ? 3.515 -18.050 -3.474 1.00 0.00 6 SER A CA 4
ATOM 4469 C C . SER A 1 6 ? 3.534 -16.528 -3.326 1.00 0.00 6 SER A C 4
ATOM 4470 O O . SER A 1 6 ? 4.587 -15.902 -3.436 1.00 0.00 6 SER A O 4
ATOM 4478 N N . GLY A 1 7 ? 2.354 -15.975 -3.081 1.00 0.00 7 GLY A N 4
ATOM 4479 C CA . GLY A 1 7 ? 2.220 -14.538 -2.918 1.00 0.00 7 GLY A CA 4
ATOM 4480 C C . GLY A 1 7 ? 2.010 -14.171 -1.447 1.00 0.00 7 GLY A C 4
ATOM 4481 O O . GLY A 1 7 ? 2.069 -15.035 -0.574 1.00 0.00 7 GLY A O 4
ATOM 4485 N N . VAL A 1 8 ? 1.768 -12.888 -1.219 1.00 0.00 8 VAL A N 4
ATOM 4486 C CA . VAL A 1 8 ? 1.547 -12.396 0.129 1.00 0.00 8 VAL A CA 4
ATOM 4487 C C . VAL A 1 8 ? 0.181 -11.713 0.202 1.00 0.00 8 VAL A C 4
ATOM 4488 O O . VAL A 1 8 ? -0.492 -11.552 -0.816 1.00 0.00 8 VAL A O 4
ATOM 4501 N N . THR A 1 9 ? -0.190 -11.329 1.415 1.00 0.00 9 THR A N 4
ATOM 4502 C CA . THR A 1 9 ? -1.465 -10.667 1.633 1.00 0.00 9 THR A CA 4
ATOM 4503 C C . THR A 1 9 ? -1.265 -9.368 2.417 1.00 0.00 9 THR A C 4
ATOM 4504 O O . THR A 1 9 ? -0.975 -9.399 3.612 1.00 0.00 9 THR A O 4
ATOM 4515 N N . LEU A 1 10 ? -1.426 -8.257 1.713 1.00 0.00 10 LEU A N 4
ATOM 4516 C CA . LEU A 1 10 ? -1.266 -6.951 2.328 1.00 0.00 10 LEU A CA 4
ATOM 4517 C C . LEU A 1 10 ? -2.635 -6.426 2.763 1.00 0.00 10 LEU A C 4
ATOM 4518 O O . LEU A 1 10 ? -3.588 -6.446 1.985 1.00 0.00 10 LEU A O 4
ATOM 4534 N N . LEU A 1 11 ? -2.690 -5.969 4.006 1.00 0.00 11 LEU A N 4
ATOM 4535 C CA . LEU A 1 11 ? -3.928 -5.440 4.555 1.00 0.00 11 LEU A CA 4
ATOM 4536 C C . LEU A 1 11 ? -3.867 -3.911 4.555 1.00 0.00 11 LEU A C 4
ATOM 4537 O O . LEU A 1 11 ? -3.285 -3.311 5.457 1.00 0.00 11 LEU A O 4
ATOM 4553 N N . VAL A 1 12 ? -4.477 -3.326 3.536 1.00 0.00 12 VAL A N 4
ATOM 4554 C CA . VAL A 1 12 ? -4.499 -1.878 3.408 1.00 0.00 12 VAL A CA 4
ATOM 4555 C C . VAL A 1 12 ? -5.444 -1.293 4.460 1.00 0.00 12 VAL A C 4
ATOM 4556 O O . VAL A 1 12 ? -6.658 -1.273 4.267 1.00 0.00 12 VAL A O 4
ATOM 4569 N N . LYS A 1 13 ? -4.848 -0.830 5.549 1.00 0.00 13 LYS A N 4
ATOM 4570 C CA . LYS A 1 13 ? -5.621 -0.245 6.632 1.00 0.00 13 LYS A CA 4
ATOM 4571 C C . LYS A 1 13 ? -5.644 1.277 6.473 1.00 0.00 13 LYS A C 4
ATOM 4572 O O . LYS A 1 13 ? -4.852 1.837 5.716 1.00 0.00 13 LYS A O 4
ATOM 4591 N N . SER A 1 14 ? -6.559 1.903 7.199 1.00 0.00 14 SER A N 4
ATOM 4592 C CA . SER A 1 14 ? -6.694 3.348 7.148 1.00 0.00 14 SER A CA 4
ATOM 4593 C C . SER A 1 14 ? -6.619 3.931 8.560 1.00 0.00 14 SER A C 4
ATOM 4594 O O . SER A 1 14 ? -7.458 3.627 9.407 1.00 0.00 14 SER A O 4
ATOM 4602 N N . PRO A 1 15 ? -5.579 4.780 8.777 1.00 0.00 15 PRO A N 4
ATOM 4603 C CA . PRO A 1 15 ? -5.383 5.408 10.073 1.00 0.00 15 PRO A CA 4
ATOM 4604 C C . PRO A 1 15 ? -6.394 6.535 10.294 1.00 0.00 15 PRO A C 4
ATOM 4605 O O . PRO A 1 15 ? -6.863 6.741 11.412 1.00 0.00 15 PRO A O 4
ATOM 4616 N N . ASN A 1 16 ? -6.699 7.234 9.211 1.00 0.00 16 ASN A N 4
ATOM 4617 C CA . ASN A 1 16 ? -7.645 8.335 9.274 1.00 0.00 16 ASN A CA 4
ATOM 4618 C C . ASN A 1 16 ? -9.055 7.806 8.995 1.00 0.00 16 ASN A C 4
ATOM 4619 O O . ASN A 1 16 ? -9.958 7.975 9.813 1.00 0.00 16 ASN A O 4
ATOM 4630 N N . GLN A 1 17 ? -9.199 7.177 7.838 1.00 0.00 17 GLN A N 4
ATOM 4631 C CA . GLN A 1 17 ? -10.482 6.622 7.443 1.00 0.00 17 GLN A CA 4
ATOM 4632 C C . GLN A 1 17 ? -11.043 5.735 8.556 1.00 0.00 17 GLN A C 4
ATOM 4633 O O . GLN A 1 17 ? -12.192 5.896 8.964 1.00 0.00 17 GLN A O 4
ATOM 4647 N N . ARG A 1 18 ? -10.206 4.816 9.015 1.00 0.00 18 ARG A N 4
ATOM 4648 C CA . ARG A 1 18 ? -10.603 3.903 10.073 1.00 0.00 18 ARG A CA 4
ATOM 4649 C C . ARG A 1 18 ? -12.059 3.471 9.882 1.00 0.00 18 ARG A C 4
ATOM 4650 O O . ARG A 1 18 ? -12.954 3.980 10.554 1.00 0.00 18 ARG A O 4
ATOM 4671 N N . HIS A 1 19 ? -12.249 2.537 8.962 1.00 0.00 19 HIS A N 4
ATOM 4672 C CA . HIS A 1 19 ? -13.580 2.030 8.674 1.00 0.00 19 HIS A CA 4
ATOM 4673 C C . HIS A 1 19 ? -13.492 0.561 8.258 1.00 0.00 19 HIS A C 4
ATOM 4674 O O . HIS A 1 19 ? -13.903 -0.325 9.006 1.00 0.00 19 HIS A O 4
ATOM 4688 N N . ARG A 1 20 ? -12.952 0.347 7.067 1.00 0.00 20 ARG A N 4
ATOM 4689 C CA . ARG A 1 20 ? -12.803 -0.999 6.543 1.00 0.00 20 ARG A CA 4
ATOM 4690 C C . ARG A 1 20 ? -11.415 -1.179 5.925 1.00 0.00 20 ARG A C 4
ATOM 4691 O O . ARG A 1 20 ? -10.866 -0.246 5.342 1.00 0.00 20 ARG A O 4
ATOM 4712 N N . ASP A 1 21 ? -10.888 -2.386 6.074 1.00 0.00 21 ASP A N 4
ATOM 4713 C CA . ASP A 1 21 ? -9.575 -2.699 5.538 1.00 0.00 21 ASP A CA 4
ATOM 4714 C C . ASP A 1 21 ? -9.729 -3.303 4.141 1.00 0.00 21 ASP A C 4
ATOM 4715 O O . ASP A 1 21 ? -10.822 -3.718 3.758 1.00 0.00 21 ASP A O 4
ATOM 4724 N N . LEU A 1 22 ? -8.620 -3.332 3.417 1.00 0.00 22 LEU A N 4
ATOM 4725 C CA . LEU A 1 22 ? -8.619 -3.878 2.071 1.00 0.00 22 LEU A CA 4
ATOM 4726 C C . LEU A 1 22 ? -7.423 -4.818 1.906 1.00 0.00 22 LEU A C 4
ATOM 4727 O O . LEU A 1 22 ? -6.276 -4.373 1.898 1.00 0.00 22 LEU A O 4
ATOM 4743 N N . GLU A 1 23 ? -7.732 -6.100 1.780 1.00 0.00 23 GLU A N 4
ATOM 4744 C CA . GLU A 1 23 ? -6.696 -7.106 1.617 1.00 0.00 23 GLU A CA 4
ATOM 4745 C C . GLU A 1 23 ? -6.515 -7.446 0.135 1.00 0.00 23 GLU A C 4
ATOM 4746 O O . GLU A 1 23 ? -7.470 -7.830 -0.539 1.00 0.00 23 GLU A O 4
ATOM 4758 N N . LEU A 1 24 ? -5.283 -7.292 -0.327 1.00 0.00 24 LEU A N 4
ATOM 4759 C CA . LEU A 1 24 ? -4.964 -7.578 -1.716 1.00 0.00 24 LEU A CA 4
ATOM 4760 C C . LEU A 1 24 ? -3.577 -8.219 -1.795 1.00 0.00 24 LEU A C 4
ATOM 4761 O O . LEU A 1 24 ? -2.786 -8.112 -0.859 1.00 0.00 24 LEU A O 4
ATOM 4777 N N . SER A 1 25 ? -3.326 -8.873 -2.919 1.00 0.00 25 SER A N 4
ATOM 4778 C CA . SER A 1 25 ? -2.049 -9.531 -3.133 1.00 0.00 25 SER A CA 4
ATOM 4779 C C . SER A 1 25 ? -0.909 -8.517 -3.007 1.00 0.00 25 SER A C 4
ATOM 4780 O O . SER A 1 25 ? -1.114 -7.321 -3.208 1.00 0.00 25 SER A O 4
ATOM 4788 N N . GLY A 1 26 ? 0.264 -9.033 -2.675 1.00 0.00 26 GLY A N 4
ATOM 4789 C CA . GLY A 1 26 ? 1.436 -8.188 -2.520 1.00 0.00 26 GLY A CA 4
ATOM 4790 C C . GLY A 1 26 ? 2.547 -8.609 -3.484 1.00 0.00 26 GLY A C 4
ATOM 4791 O O . GLY A 1 26 ? 3.015 -7.803 -4.288 1.00 0.00 26 GLY A O 4
ATOM 4795 N N . ASP A 1 27 ? 2.940 -9.869 -3.370 1.00 0.00 27 ASP A N 4
ATOM 4796 C CA . ASP A 1 27 ? 3.987 -10.406 -4.221 1.00 0.00 27 ASP A CA 4
ATOM 4797 C C . ASP A 1 27 ? 5.303 -9.687 -3.919 1.00 0.00 27 ASP A C 4
ATOM 4798 O O . ASP A 1 27 ? 5.381 -8.463 -4.012 1.00 0.00 27 ASP A O 4
ATOM 4807 N N . ARG A 1 28 ? 6.305 -10.478 -3.563 1.00 0.00 28 ARG A N 4
ATOM 4808 C CA . ARG A 1 28 ? 7.613 -9.932 -3.247 1.00 0.00 28 ARG A CA 4
ATOM 4809 C C . ARG A 1 28 ? 8.284 -9.393 -4.512 1.00 0.00 28 ARG A C 4
ATOM 4810 O O . ARG A 1 28 ? 9.304 -8.710 -4.436 1.00 0.00 28 ARG A O 4
ATOM 4831 N N . GLY A 1 29 ? 7.683 -9.720 -5.647 1.00 0.00 29 GLY A N 4
ATOM 4832 C CA . GLY A 1 29 ? 8.209 -9.277 -6.927 1.00 0.00 29 GLY A CA 4
ATOM 4833 C C . GLY A 1 29 ? 7.525 -7.986 -7.383 1.00 0.00 29 GLY A C 4
ATOM 4834 O O . GLY A 1 29 ? 7.819 -7.471 -8.461 1.00 0.00 29 GLY A O 4
ATOM 4838 N N . TRP A 1 30 ? 6.624 -7.502 -6.542 1.00 0.00 30 TRP A N 4
ATOM 4839 C CA . TRP A 1 30 ? 5.896 -6.282 -6.846 1.00 0.00 30 TRP A CA 4
ATOM 4840 C C . TRP A 1 30 ? 6.819 -5.096 -6.561 1.00 0.00 30 TRP A C 4
ATOM 4841 O O . TRP A 1 30 ? 8.001 -5.281 -6.274 1.00 0.00 30 TRP A O 4
ATOM 4862 N N . SER A 1 31 ? 6.246 -3.905 -6.649 1.00 0.00 31 SER A N 4
ATOM 4863 C CA . SER A 1 31 ? 7.003 -2.690 -6.405 1.00 0.00 31 SER A CA 4
ATOM 4864 C C . SER A 1 31 ? 6.125 -1.662 -5.689 1.00 0.00 31 SER A C 4
ATOM 4865 O O . SER A 1 31 ? 5.039 -1.330 -6.161 1.00 0.00 31 SER A O 4
ATOM 4873 N N . VAL A 1 32 ? 6.628 -1.184 -4.559 1.00 0.00 32 VAL A N 4
ATOM 4874 C CA . VAL A 1 32 ? 5.903 -0.200 -3.775 1.00 0.00 32 VAL A CA 4
ATOM 4875 C C . VAL A 1 32 ? 5.242 0.810 -4.715 1.00 0.00 32 VAL A C 4
ATOM 4876 O O . VAL A 1 32 ? 4.074 1.154 -4.540 1.00 0.00 32 VAL A O 4
ATOM 4889 N N . GLY A 1 33 ? 6.018 1.258 -5.691 1.00 0.00 33 GLY A N 4
ATOM 4890 C CA . GLY A 1 33 ? 5.523 2.222 -6.658 1.00 0.00 33 GLY A CA 4
ATOM 4891 C C . GLY A 1 33 ? 4.380 1.630 -7.487 1.00 0.00 33 GLY A C 4
ATOM 4892 O O . GLY A 1 33 ? 3.370 2.291 -7.720 1.00 0.00 33 GLY A O 4
ATOM 4896 N N . HIS A 1 34 ? 4.580 0.390 -7.908 1.00 0.00 34 HIS A N 4
ATOM 4897 C CA . HIS A 1 34 ? 3.580 -0.300 -8.707 1.00 0.00 34 HIS A CA 4
ATOM 4898 C C . HIS A 1 34 ? 2.354 -0.602 -7.842 1.00 0.00 34 HIS A C 4
ATOM 4899 O O . HIS A 1 34 ? 1.233 -0.240 -8.199 1.00 0.00 34 HIS A O 4
ATOM 4913 N N . LEU A 1 35 ? 2.607 -1.263 -6.722 1.00 0.00 35 LEU A N 4
ATOM 4914 C CA . LEU A 1 35 ? 1.538 -1.617 -5.804 1.00 0.00 35 LEU A CA 4
ATOM 4915 C C . LEU A 1 35 ? 0.550 -0.453 -5.704 1.00 0.00 35 LEU A C 4
ATOM 4916 O O . LEU A 1 35 ? -0.652 -0.636 -5.890 1.00 0.00 35 LEU A O 4
ATOM 4932 N N . LYS A 1 36 ? 1.094 0.718 -5.409 1.00 0.00 36 LYS A N 4
ATOM 4933 C CA . LYS A 1 36 ? 0.276 1.912 -5.282 1.00 0.00 36 LYS A CA 4
ATOM 4934 C C . LYS A 1 36 ? -0.817 1.893 -6.353 1.00 0.00 36 LYS A C 4
ATOM 4935 O O . LYS A 1 36 ? -2.004 1.869 -6.032 1.00 0.00 36 LYS A O 4
ATOM 4954 N N . ALA A 1 37 ? -0.377 1.905 -7.603 1.00 0.00 37 ALA A N 4
ATOM 4955 C CA . ALA A 1 37 ? -1.303 1.888 -8.723 1.00 0.00 37 ALA A CA 4
ATOM 4956 C C . ALA A 1 37 ? -2.274 0.718 -8.558 1.00 0.00 37 ALA A C 4
ATOM 4957 O O . ALA A 1 37 ? -3.483 0.919 -8.455 1.00 0.00 37 ALA A O 4
ATOM 4964 N N . HIS A 1 38 ? -1.709 -0.480 -8.541 1.00 0.00 38 HIS A N 4
ATOM 4965 C CA . HIS A 1 38 ? -2.510 -1.683 -8.391 1.00 0.00 38 HIS A CA 4
ATOM 4966 C C . HIS A 1 38 ? -3.611 -1.442 -7.357 1.00 0.00 38 HIS A C 4
ATOM 4967 O O . HIS A 1 38 ? -4.753 -1.857 -7.552 1.00 0.00 38 HIS A O 4
ATOM 4981 N N . LEU A 1 39 ? -3.230 -0.771 -6.279 1.00 0.00 39 LEU A N 4
ATOM 4982 C CA . LEU A 1 39 ? -4.170 -0.470 -5.213 1.00 0.00 39 LEU A CA 4
ATOM 4983 C C . LEU A 1 39 ? -5.270 0.447 -5.754 1.00 0.00 39 LEU A C 4
ATOM 4984 O O . LEU A 1 39 ? -6.448 0.098 -5.715 1.00 0.00 39 LEU A O 4
ATOM 5000 N N . SER A 1 40 ? -4.844 1.602 -6.246 1.00 0.00 40 SER A N 4
ATOM 5001 C CA . SER A 1 40 ? -5.778 2.571 -6.793 1.00 0.00 40 SER A CA 4
ATOM 5002 C C . SER A 1 40 ? -6.870 1.854 -7.589 1.00 0.00 40 SER A C 4
ATOM 5003 O O . SER A 1 40 ? -7.997 2.338 -7.679 1.00 0.00 40 SER A O 4
ATOM 5011 N N . ARG A 1 41 ? -6.499 0.711 -8.146 1.00 0.00 41 ARG A N 4
ATOM 5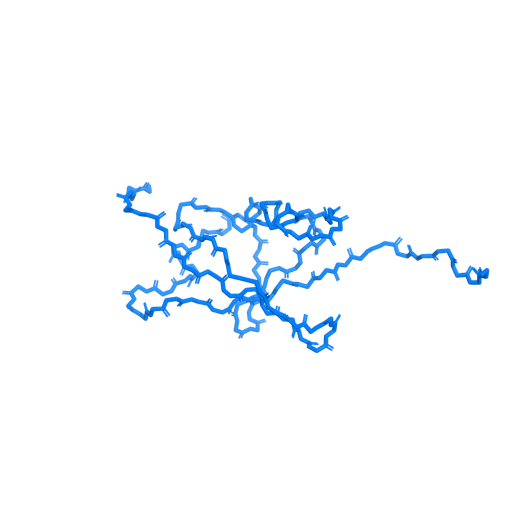012 C CA . ARG A 1 41 ? -7.432 -0.078 -8.931 1.00 0.00 41 ARG A CA 4
ATOM 5013 C C . ARG A 1 41 ? -8.500 -0.693 -8.025 1.00 0.00 41 ARG A C 4
ATOM 5014 O O . ARG A 1 41 ? -9.662 -0.292 -8.068 1.00 0.00 41 ARG A O 4
ATOM 5035 N N . VAL A 1 42 ? -8.069 -1.657 -7.224 1.00 0.00 42 VAL A N 4
ATOM 5036 C CA . VAL A 1 42 ? -8.973 -2.331 -6.309 1.00 0.00 42 VAL A CA 4
ATOM 5037 C C . VAL A 1 42 ? -9.748 -1.287 -5.502 1.00 0.00 42 VAL A C 4
ATOM 5038 O O . VAL A 1 42 ? -10.842 -1.562 -5.012 1.00 0.00 42 VAL A O 4
ATOM 5051 N N . TYR A 1 43 ? -9.149 -0.111 -5.388 1.00 0.00 43 TYR A N 4
ATOM 5052 C CA . TYR A 1 43 ? -9.769 0.977 -4.649 1.00 0.00 43 TYR A CA 4
ATOM 5053 C C . TYR A 1 43 ? -10.798 1.709 -5.511 1.00 0.00 43 TYR A C 4
ATOM 5054 O O . TYR A 1 43 ? -10.475 2.193 -6.595 1.00 0.00 43 TYR A O 4
ATOM 5072 N N . PRO A 1 44 ? -12.051 1.768 -4.985 1.00 0.00 44 PRO A N 4
ATOM 5073 C CA . PRO A 1 44 ? -13.130 2.434 -5.694 1.00 0.00 44 PRO A CA 4
ATOM 5074 C C . PRO A 1 44 ? -12.985 3.955 -5.611 1.00 0.00 44 PRO A C 4
ATOM 5075 O O . PRO A 1 44 ? -13.409 4.570 -4.634 1.00 0.00 44 PRO A O 4
ATOM 5086 N N . GLU A 1 45 ? -12.385 4.518 -6.650 1.00 0.00 45 GLU A N 4
ATOM 5087 C CA . GLU A 1 45 ? -12.179 5.955 -6.707 1.00 0.00 45 GLU A CA 4
ATOM 5088 C C . GLU A 1 45 ? -11.084 6.295 -7.721 1.00 0.00 45 GLU A C 4
ATOM 5089 O O . GLU A 1 45 ? -11.058 7.397 -8.265 1.00 0.00 45 GLU A O 4
ATOM 5101 N N . ARG A 1 46 ? -10.208 5.326 -7.944 1.00 0.00 46 ARG A N 4
ATOM 5102 C CA . ARG A 1 46 ? -9.115 5.508 -8.883 1.00 0.00 46 ARG A CA 4
ATOM 5103 C C . ARG A 1 46 ? -8.255 6.706 -8.471 1.00 0.00 46 ARG A C 4
ATOM 5104 O O . ARG A 1 46 ? -8.196 7.707 -9.184 1.00 0.00 46 ARG A O 4
ATOM 5125 N N . PRO A 1 47 ? -7.593 6.559 -7.292 1.00 0.00 47 PRO A N 4
ATOM 5126 C CA . PRO A 1 47 ? -6.740 7.616 -6.778 1.00 0.00 47 PRO A CA 4
ATOM 5127 C C . PRO A 1 47 ? -5.421 7.682 -7.549 1.00 0.00 47 PRO A C 4
ATOM 5128 O O . PRO A 1 47 ? -5.283 7.061 -8.602 1.00 0.00 47 PRO A O 4
ATOM 5139 N N . ARG A 1 48 ? -4.485 8.438 -6.996 1.00 0.00 48 ARG A N 4
ATOM 5140 C CA . ARG A 1 48 ? -3.182 8.593 -7.619 1.00 0.00 48 ARG A CA 4
ATOM 5141 C C . ARG A 1 48 ? -2.117 7.848 -6.813 1.00 0.00 48 ARG A C 4
ATOM 5142 O O . ARG A 1 48 ? -2.127 7.881 -5.584 1.00 0.00 48 ARG A O 4
ATOM 5163 N N . PRO A 1 49 ? -1.197 7.177 -7.558 1.00 0.00 49 PRO A N 4
ATOM 5164 C CA . PRO A 1 49 ? -0.127 6.425 -6.925 1.00 0.00 49 PRO A CA 4
ATOM 5165 C C . PRO A 1 49 ? 0.951 7.362 -6.377 1.00 0.00 49 PRO A C 4
ATOM 5166 O O . PRO A 1 49 ? 1.526 7.101 -5.321 1.00 0.00 49 PRO A O 4
ATOM 5177 N N . GLU A 1 50 ? 1.193 8.432 -7.119 1.00 0.00 50 GLU A N 4
ATOM 5178 C CA . GLU A 1 50 ? 2.192 9.410 -6.720 1.00 0.00 50 GLU A CA 4
ATOM 5179 C C . GLU A 1 50 ? 1.834 10.009 -5.358 1.00 0.00 50 GLU A C 4
ATOM 5180 O O . GLU A 1 50 ? 2.667 10.652 -4.721 1.00 0.00 50 GLU A O 4
ATOM 5192 N N . ASP A 1 51 ? 0.595 9.776 -4.952 1.00 0.00 51 ASP A N 4
ATOM 5193 C CA . ASP A 1 51 ? 0.117 10.285 -3.677 1.00 0.00 51 ASP A CA 4
ATOM 5194 C C . ASP A 1 51 ? -0.030 9.123 -2.693 1.00 0.00 51 ASP A C 4
ATOM 5195 O O . ASP A 1 51 ? 0.326 9.248 -1.522 1.00 0.00 51 ASP A O 4
ATOM 5204 N N . GLN A 1 52 ? -0.557 8.020 -3.202 1.00 0.00 52 GLN A N 4
ATOM 5205 C CA . GLN A 1 52 ? -0.756 6.837 -2.382 1.00 0.00 52 GLN A CA 4
ATOM 5206 C C . GLN A 1 52 ? 0.411 6.665 -1.408 1.00 0.00 52 GLN A C 4
ATOM 5207 O O . GLN A 1 52 ? 1.522 6.330 -1.817 1.00 0.00 52 GLN A O 4
ATOM 5221 N N . ARG A 1 53 ? 0.118 6.901 -0.138 1.00 0.00 53 ARG A N 4
ATOM 5222 C CA . ARG A 1 53 ? 1.130 6.776 0.899 1.00 0.00 53 ARG A CA 4
ATOM 5223 C C . ARG A 1 53 ? 1.085 5.377 1.519 1.00 0.00 53 ARG A C 4
ATOM 5224 O O . ARG A 1 53 ? 0.137 5.038 2.225 1.00 0.00 53 ARG A O 4
ATOM 5245 N N . LEU A 1 54 ? 2.121 4.603 1.230 1.00 0.00 54 LEU A N 4
ATOM 5246 C CA . LEU A 1 54 ? 2.212 3.250 1.750 1.00 0.00 54 LEU A CA 4
ATOM 5247 C C . LEU A 1 54 ? 2.993 3.265 3.066 1.00 0.00 54 LEU A C 4
ATOM 5248 O O . LEU A 1 54 ? 4.153 3.670 3.098 1.00 0.00 54 LEU A O 4
ATOM 5264 N N . ILE A 1 55 ? 2.325 2.818 4.119 1.00 0.00 55 ILE A N 4
ATOM 5265 C CA . ILE A 1 55 ? 2.942 2.775 5.433 1.00 0.00 55 ILE A CA 4
ATOM 5266 C C . ILE A 1 55 ? 2.840 1.355 5.994 1.00 0.00 55 ILE A C 4
ATOM 5267 O O . ILE A 1 55 ? 1.742 0.843 6.201 1.00 0.00 55 ILE A O 4
ATOM 5283 N N . TYR A 1 56 ? 4.002 0.758 6.221 1.00 0.00 56 TYR A N 4
ATOM 5284 C CA . TYR A 1 56 ? 4.057 -0.593 6.753 1.00 0.00 56 TYR A CA 4
ATOM 5285 C C . TYR A 1 56 ? 4.405 -0.581 8.243 1.00 0.00 56 TYR A C 4
ATOM 5286 O O . TYR A 1 56 ? 5.577 -0.526 8.611 1.00 0.00 56 TYR A O 4
ATOM 5304 N N . SER A 1 57 ? 3.364 -0.636 9.062 1.00 0.00 57 SER A N 4
ATOM 5305 C CA . SER A 1 57 ? 3.544 -0.632 10.504 1.00 0.00 57 SER A CA 4
ATOM 5306 C C . SER A 1 57 ? 4.103 0.718 10.958 1.00 0.00 57 SER A C 4
ATOM 5307 O O . SER A 1 57 ? 4.678 0.824 12.040 1.00 0.00 57 SER A O 4
ATOM 5315 N N . GLY A 1 58 ? 3.914 1.717 10.108 1.00 0.00 58 GLY A N 4
ATOM 5316 C CA . GLY A 1 58 ? 4.391 3.056 10.409 1.00 0.00 58 GLY A CA 4
ATOM 5317 C C . GLY A 1 58 ? 5.552 3.444 9.491 1.00 0.00 58 GLY A C 4
ATOM 5318 O O . GLY A 1 58 ? 5.834 4.627 9.307 1.00 0.00 58 GLY A O 4
ATOM 5322 N N . LYS A 1 59 ? 6.192 2.424 8.939 1.00 0.00 59 LYS A N 4
ATOM 5323 C CA . LYS A 1 59 ? 7.317 2.643 8.043 1.00 0.00 59 LYS A CA 4
ATOM 5324 C C . LYS A 1 59 ? 6.793 3.035 6.660 1.00 0.00 59 LYS A C 4
ATOM 5325 O O . LYS A 1 59 ? 6.198 2.215 5.963 1.00 0.00 59 LYS A O 4
ATOM 5344 N N . LEU A 1 60 ? 7.033 4.289 6.305 1.00 0.00 60 LEU A N 4
ATOM 5345 C CA . LEU A 1 60 ? 6.593 4.800 5.019 1.00 0.00 60 LEU A CA 4
ATOM 5346 C C . LEU A 1 60 ? 7.409 4.138 3.906 1.00 0.00 60 LEU A C 4
ATOM 5347 O O . LEU A 1 60 ? 8.618 3.957 4.042 1.00 0.00 60 LEU A O 4
ATOM 5363 N N . LEU A 1 61 ? 6.715 3.796 2.830 1.00 0.00 61 LEU A N 4
ATOM 5364 C CA . LEU A 1 61 ? 7.360 3.158 1.696 1.00 0.00 61 LEU A CA 4
ATOM 5365 C C . LEU A 1 61 ? 7.678 4.214 0.636 1.00 0.00 61 LEU A C 4
ATOM 5366 O O . LEU A 1 61 ? 6.993 5.231 0.542 1.00 0.00 61 LEU A O 4
ATOM 5382 N N . LEU A 1 62 ? 8.718 3.937 -0.136 1.00 0.00 62 LEU A N 4
ATOM 5383 C CA . LEU A 1 62 ? 9.136 4.851 -1.187 1.00 0.00 62 LEU A CA 4
ATOM 5384 C C . LEU A 1 62 ? 8.321 4.574 -2.452 1.00 0.00 62 LEU A C 4
ATOM 5385 O O . LEU A 1 62 ? 7.406 5.327 -2.783 1.00 0.00 62 LEU A O 4
ATOM 5401 N N . ASP A 1 63 ? 8.683 3.492 -3.125 1.00 0.00 63 ASP A N 4
ATOM 5402 C CA . ASP A 1 63 ? 7.998 3.106 -4.347 1.00 0.00 63 ASP A CA 4
ATOM 5403 C C . ASP A 1 63 ? 8.884 2.146 -5.142 1.00 0.00 63 ASP A C 4
ATOM 5404 O O . ASP A 1 63 ? 8.485 1.017 -5.424 1.00 0.00 63 ASP A O 4
ATOM 5413 N N . HIS A 1 64 ? 10.070 2.629 -5.480 1.00 0.00 64 HIS A N 4
ATOM 5414 C CA . HIS A 1 64 ? 11.016 1.827 -6.238 1.00 0.00 64 HIS A CA 4
ATOM 5415 C C . HIS A 1 64 ? 11.485 0.645 -5.387 1.00 0.00 64 HIS A C 4
ATOM 5416 O O . HIS A 1 64 ? 12.090 -0.293 -5.901 1.00 0.00 64 HIS A O 4
ATOM 5430 N N . GLN A 1 65 ? 11.187 0.731 -4.098 1.00 0.00 65 GLN A N 4
ATOM 5431 C CA . GLN A 1 65 ? 11.572 -0.318 -3.170 1.00 0.00 65 GLN A CA 4
ATOM 5432 C C . GLN A 1 65 ? 10.958 -1.654 -3.596 1.00 0.00 65 GLN A C 4
ATOM 5433 O O . GLN A 1 65 ? 10.265 -1.727 -4.610 1.00 0.00 65 GLN A O 4
ATOM 5447 N N . CYS A 1 66 ? 11.234 -2.676 -2.800 1.00 0.00 66 CYS A N 4
ATOM 5448 C CA . CYS A 1 66 ? 10.718 -4.005 -3.082 1.00 0.00 66 CYS A CA 4
ATOM 5449 C C . CYS A 1 66 ? 9.996 -4.516 -1.832 1.00 0.00 66 CYS A C 4
ATOM 5450 O O . CYS A 1 66 ? 10.370 -4.172 -0.712 1.00 0.00 66 CYS A O 4
ATOM 5458 N N . LEU A 1 67 ? 8.977 -5.327 -2.066 1.00 0.00 67 LEU A N 4
ATOM 5459 C CA . LEU A 1 67 ? 8.200 -5.889 -0.974 1.00 0.00 67 LEU A CA 4
ATOM 5460 C C . LEU A 1 67 ? 9.060 -6.895 -0.207 1.00 0.00 67 LEU A C 4
ATOM 5461 O O . LEU A 1 67 ? 9.015 -6.946 1.021 1.00 0.00 67 LEU A O 4
ATOM 5477 N N . ARG A 1 68 ? 9.825 -7.669 -0.963 1.00 0.00 68 ARG A N 4
ATOM 5478 C CA . ARG A 1 68 ? 10.695 -8.671 -0.370 1.00 0.00 68 ARG A CA 4
ATOM 5479 C C . ARG A 1 68 ? 11.335 -8.127 0.909 1.00 0.00 68 ARG A C 4
ATOM 5480 O O . ARG A 1 68 ? 11.066 -8.621 2.002 1.00 0.00 68 ARG A O 4
ATOM 5501 N N . ASP A 1 69 ? 12.172 -7.115 0.730 1.00 0.00 69 ASP A N 4
ATOM 5502 C CA . ASP A 1 69 ? 12.854 -6.499 1.855 1.00 0.00 69 ASP A CA 4
ATOM 5503 C C . ASP A 1 69 ? 11.817 -5.994 2.859 1.00 0.00 69 ASP A C 4
ATOM 5504 O O . ASP A 1 69 ? 11.792 -6.436 4.008 1.00 0.00 69 ASP A O 4
ATOM 5513 N N . LEU A 1 70 ? 10.984 -5.075 2.391 1.00 0.00 70 LEU A N 4
ATOM 5514 C CA . LEU A 1 70 ? 9.947 -4.506 3.235 1.00 0.00 70 LEU A CA 4
ATOM 5515 C C . LEU A 1 70 ? 9.339 -5.609 4.104 1.00 0.00 70 LEU A C 4
ATOM 5516 O O . LEU A 1 70 ? 9.568 -5.648 5.312 1.00 0.00 70 LEU A O 4
ATOM 5532 N N . LEU A 1 71 ? 8.579 -6.479 3.456 1.00 0.00 71 LEU A N 4
ATOM 5533 C CA . LEU A 1 71 ? 7.938 -7.579 4.154 1.00 0.00 71 LEU A CA 4
ATOM 5534 C C . LEU A 1 71 ? 9.011 -8.480 4.771 1.00 0.00 71 LEU A C 4
ATOM 5535 O O . LEU A 1 71 ? 10.090 -8.642 4.206 1.00 0.00 71 LEU A O 4
ATOM 5551 N N . PRO A 1 72 ? 8.665 -9.058 5.952 1.00 0.00 72 PRO A N 4
ATOM 5552 C CA . PRO A 1 72 ? 9.585 -9.938 6.652 1.00 0.00 72 PRO A CA 4
ATOM 5553 C C . PRO A 1 72 ? 9.665 -11.304 5.968 1.00 0.00 72 PRO A C 4
ATOM 5554 O O . PRO A 1 72 ? 9.182 -11.471 4.848 1.00 0.00 72 PRO A O 4
ATOM 5565 N N . LYS A 1 73 ? 10.278 -12.247 6.668 1.00 0.00 73 LYS A N 4
ATOM 5566 C CA . LYS A 1 73 ? 10.427 -13.593 6.141 1.00 0.00 73 LYS A CA 4
ATOM 5567 C C . LYS A 1 73 ? 9.044 -14.223 5.963 1.00 0.00 73 LYS A C 4
ATOM 5568 O O . LYS A 1 73 ? 8.167 -14.051 6.808 1.00 0.00 73 LYS A O 4
ATOM 5587 N N . GLN A 1 74 ? 8.893 -14.936 4.857 1.00 0.00 74 GLN A N 4
ATOM 5588 C CA . GLN A 1 74 ? 7.631 -15.592 4.557 1.00 0.00 74 GLN A CA 4
ATOM 5589 C C . GLN A 1 74 ? 7.017 -16.172 5.833 1.00 0.00 74 GLN A C 4
ATOM 5590 O O . GLN A 1 74 ? 7.418 -17.243 6.287 1.00 0.00 74 GLN A O 4
ATOM 5604 N N . GLU A 1 75 ? 6.055 -15.440 6.374 1.00 0.00 75 GLU A N 4
ATOM 5605 C CA . GLU A 1 75 ? 5.382 -15.869 7.589 1.00 0.00 75 GLU A CA 4
ATOM 5606 C C . GLU A 1 75 ? 4.210 -14.937 7.903 1.00 0.00 75 GLU A C 4
ATOM 5607 O O . GLU A 1 75 ? 4.404 -13.744 8.131 1.00 0.00 75 GLU A O 4
ATOM 5619 N N . LYS A 1 76 ? 3.019 -15.517 7.905 1.00 0.00 76 LYS A N 4
ATOM 5620 C CA . LYS A 1 76 ? 1.815 -14.753 8.189 1.00 0.00 76 LYS A CA 4
ATOM 5621 C C . LYS A 1 76 ? 1.652 -13.657 7.133 1.00 0.00 76 LYS A C 4
ATOM 5622 O O . LYS A 1 76 ? 2.530 -13.463 6.294 1.00 0.00 76 LYS A O 4
ATOM 5641 N N . ARG A 1 77 ? 0.522 -12.970 7.211 1.00 0.00 77 ARG A N 4
ATOM 5642 C CA . ARG A 1 77 ? 0.232 -11.899 6.273 1.00 0.00 77 ARG A CA 4
ATOM 5643 C C . ARG A 1 77 ? 0.890 -10.597 6.734 1.00 0.00 77 ARG A C 4
ATOM 5644 O O . ARG A 1 77 ? 1.520 -10.556 7.790 1.00 0.00 77 ARG A O 4
ATOM 5665 N N . HIS A 1 78 ? 0.722 -9.565 5.921 1.00 0.00 78 HIS A N 4
ATOM 5666 C CA . HIS A 1 78 ? 1.291 -8.265 6.232 1.00 0.00 78 HIS A CA 4
ATOM 5667 C C . HIS A 1 78 ? 0.180 -7.213 6.264 1.00 0.00 78 HIS A C 4
ATOM 5668 O O . HIS A 1 78 ? -0.765 -7.278 5.481 1.00 0.00 78 HIS A O 4
ATOM 5682 N N . VAL A 1 79 ? 0.332 -6.267 7.180 1.00 0.00 79 VAL A N 4
ATOM 5683 C CA . VAL A 1 79 ? -0.646 -5.202 7.325 1.00 0.00 79 VAL A CA 4
ATOM 5684 C C . VAL A 1 79 ? -0.018 -3.876 6.889 1.00 0.00 79 VAL A C 4
ATOM 5685 O O . VAL A 1 79 ? 0.919 -3.392 7.520 1.00 0.00 79 VAL A O 4
ATOM 5698 N N . LEU A 1 80 ? -0.561 -3.328 5.812 1.00 0.00 80 LEU A N 4
ATOM 5699 C CA . LEU A 1 80 ? -0.067 -2.068 5.283 1.00 0.00 80 LEU A CA 4
ATOM 5700 C C . LEU A 1 80 ? -1.099 -0.970 5.547 1.00 0.00 80 LEU A C 4
ATOM 5701 O O . LEU A 1 80 ? -2.210 -1.251 5.989 1.00 0.00 80 LEU A O 4
ATOM 5717 N N . HIS A 1 81 ? -0.693 0.259 5.261 1.00 0.00 81 HIS A N 4
ATOM 5718 C CA . HIS A 1 81 ? -1.568 1.402 5.461 1.00 0.00 81 HIS A CA 4
ATOM 5719 C C . HIS A 1 81 ? -1.420 2.373 4.289 1.00 0.00 81 HIS A C 4
ATOM 5720 O O . HIS A 1 81 ? -0.463 3.143 4.234 1.00 0.00 81 HIS A O 4
ATOM 5734 N N . LEU A 1 82 ? -2.382 2.305 3.380 1.00 0.00 82 LEU A N 4
ATOM 5735 C CA . LEU A 1 82 ? -2.371 3.170 2.213 1.00 0.00 82 LEU A CA 4
ATOM 5736 C C . LEU A 1 82 ? -3.149 4.450 2.523 1.00 0.00 82 LEU A C 4
ATOM 5737 O O . LEU A 1 82 ? -4.378 4.437 2.568 1.00 0.00 82 LEU A O 4
ATOM 5753 N N . VAL A 1 83 ? -2.401 5.524 2.729 1.00 0.00 83 VAL A N 4
ATOM 5754 C CA . VAL A 1 83 ? -3.005 6.809 3.034 1.00 0.00 83 VAL A CA 4
ATOM 5755 C C . VAL A 1 83 ? -3.380 7.514 1.729 1.00 0.00 83 VAL A C 4
ATOM 5756 O O . VAL A 1 83 ? -2.529 7.723 0.866 1.00 0.00 83 VAL A O 4
ATOM 5769 N N . CYS A 1 84 ? -4.655 7.861 1.625 1.00 0.00 84 CYS A N 4
ATOM 5770 C CA . CYS A 1 84 ? -5.151 8.539 0.440 1.00 0.00 84 CYS A CA 4
ATOM 5771 C C . CYS A 1 84 ? -4.961 10.044 0.631 1.00 0.00 84 CYS A C 4
ATOM 5772 O O . CYS A 1 84 ? -5.304 10.589 1.681 1.00 0.00 84 CYS A O 4
ATOM 5780 N N . ASN A 1 85 ? -4.416 10.676 -0.397 1.00 0.00 85 ASN A N 4
ATOM 5781 C CA . ASN A 1 85 ? -4.177 12.109 -0.355 1.00 0.00 85 ASN A CA 4
ATOM 5782 C C . ASN A 1 85 ? -5.445 12.819 0.120 1.00 0.00 85 ASN A C 4
ATOM 5783 O O . ASN A 1 85 ? -6.322 13.134 -0.683 1.00 0.00 85 ASN A O 4
ATOM 5794 N N . VAL A 1 86 ? -5.502 13.053 1.423 1.00 0.00 86 VAL A N 4
ATOM 5795 C CA . VAL A 1 86 ? -6.650 13.721 2.013 1.00 0.00 86 VAL A CA 4
ATOM 5796 C C . VAL A 1 86 ? -6.617 15.205 1.643 1.00 0.00 86 VAL A C 4
ATOM 5797 O O . VAL A 1 86 ? -6.479 16.063 2.512 1.00 0.00 86 VAL A O 4
ATOM 5810 N N . LYS A 1 87 ? -6.748 15.461 0.348 1.00 0.00 87 LYS A N 4
ATOM 5811 C CA . LYS A 1 87 ? -6.735 16.826 -0.148 1.00 0.00 87 LYS A CA 4
ATOM 5812 C C . LYS A 1 87 ? -8.011 17.083 -0.953 1.00 0.00 87 LYS A C 4
ATOM 5813 O O . LYS A 1 87 ? -8.876 16.214 -1.046 1.00 0.00 87 LYS A O 4
ATOM 5832 N N . SER A 1 88 ? -8.088 18.281 -1.514 1.00 0.00 88 SER A N 4
ATOM 5833 C CA . SER A 1 88 ? -9.243 18.663 -2.307 1.00 0.00 88 SER A CA 4
ATOM 5834 C C . SER A 1 88 ? -8.990 20.011 -2.985 1.00 0.00 88 SER A C 4
ATOM 5835 O O . SER A 1 88 ? -8.602 20.977 -2.329 1.00 0.00 88 SER A O 4
ATOM 5843 N N . GLY A 1 89 ? -9.218 20.033 -4.291 1.00 0.00 89 GLY A N 4
ATOM 5844 C CA . GLY A 1 89 ? -9.019 21.245 -5.065 1.00 0.00 89 GLY A CA 4
ATOM 5845 C C . GLY A 1 89 ? -9.940 22.365 -4.576 1.00 0.00 89 GLY A C 4
ATOM 5846 O O . GLY A 1 89 ? -10.228 22.462 -3.384 1.00 0.00 89 GLY A O 4
ATOM 5850 N N . PRO A 1 90 ? -10.390 23.205 -5.548 1.00 0.00 90 PRO A N 4
ATOM 5851 C CA . PRO A 1 90 ? -11.272 24.313 -5.228 1.00 0.00 90 PRO A CA 4
ATOM 5852 C C . PRO A 1 90 ? -12.693 23.821 -4.949 1.00 0.00 90 PRO A C 4
ATOM 5853 O O . PRO A 1 90 ? -13.217 22.979 -5.677 1.00 0.00 90 PRO A O 4
ATOM 5864 N N . SER A 1 91 ? -13.277 24.366 -3.892 1.00 0.00 91 SER A N 4
ATOM 5865 C CA . SER A 1 91 ? -14.628 23.992 -3.506 1.00 0.00 91 SER A CA 4
ATOM 5866 C C . SER A 1 91 ? -15.134 24.923 -2.402 1.00 0.00 91 SER A C 4
ATOM 5867 O O . SER A 1 91 ? -16.198 25.525 -2.533 1.00 0.00 91 SER A O 4
ATOM 5875 N N . SER A 1 92 ? -14.347 25.011 -1.340 1.00 0.00 92 SER A N 4
ATOM 5876 C CA . SER A 1 92 ? -14.702 25.859 -0.215 1.00 0.00 92 SER A CA 4
ATOM 5877 C C . SER A 1 92 ? -13.479 26.083 0.678 1.00 0.00 92 SER A C 4
ATOM 5878 O O . SER A 1 92 ? -13.080 27.222 0.913 1.00 0.00 92 SER A O 4
ATOM 5886 N N . GLY A 1 93 ? -12.918 24.979 1.148 1.00 0.00 93 GLY A N 4
ATOM 5887 C CA . GLY A 1 93 ? -11.749 25.042 2.009 1.00 0.00 93 GLY A CA 4
ATOM 5888 C C . GLY A 1 93 ? -10.506 24.524 1.283 1.00 0.00 93 GLY A C 4
ATOM 5889 O O . GLY A 1 93 ? -10.554 23.483 0.629 1.00 0.00 93 GLY A O 4
ATOM 5893 N N . GLY A 1 1 ? -5.503 -10.913 -16.635 1.00 0.00 1 GLY A N 5
ATOM 5894 C CA . GLY A 1 1 ? -4.433 -11.893 -16.552 1.00 0.00 1 GLY A CA 5
ATOM 5895 C C . GLY A 1 1 ? -4.126 -12.248 -15.096 1.00 0.00 1 GLY A C 5
ATOM 5896 O O . GLY A 1 1 ? -4.652 -13.225 -14.567 1.00 0.00 1 GLY A O 5
ATOM 5900 N N . SER A 1 2 ? -3.274 -11.433 -14.490 1.00 0.00 2 SER A N 5
ATOM 5901 C CA . SER A 1 2 ? -2.890 -11.649 -13.105 1.00 0.00 2 SER A CA 5
ATOM 5902 C C . SER A 1 2 ? -2.238 -13.024 -12.951 1.00 0.00 2 SER A C 5
ATOM 5903 O O . SER A 1 2 ? -2.931 -14.036 -12.860 1.00 0.00 2 SER A O 5
ATOM 5911 N N . SER A 1 3 ? -0.914 -13.016 -12.924 1.00 0.00 3 SER A N 5
ATOM 5912 C CA . SER A 1 3 ? -0.161 -14.250 -12.783 1.00 0.00 3 SER A CA 5
ATOM 5913 C C . SER A 1 3 ? 0.783 -14.152 -11.583 1.00 0.00 3 SER A C 5
ATOM 5914 O O . SER A 1 3 ? 1.115 -13.054 -11.138 1.00 0.00 3 SER A O 5
ATOM 5922 N N . GLY A 1 4 ? 1.188 -15.314 -11.092 1.00 0.00 4 GLY A N 5
ATOM 5923 C CA . GLY A 1 4 ? 2.087 -15.373 -9.952 1.00 0.00 4 GLY A CA 5
ATOM 5924 C C . GLY A 1 4 ? 2.271 -16.814 -9.473 1.00 0.00 4 GLY A C 5
ATOM 5925 O O . GLY A 1 4 ? 2.305 -17.741 -10.280 1.00 0.00 4 GLY A O 5
ATOM 5929 N N . SER A 1 5 ? 2.385 -16.958 -8.160 1.00 0.00 5 SER A N 5
ATOM 5930 C CA . SER A 1 5 ? 2.565 -18.271 -7.564 1.00 0.00 5 SER A CA 5
ATOM 5931 C C . SER A 1 5 ? 1.820 -18.347 -6.230 1.00 0.00 5 SER A C 5
ATOM 5932 O O . SER A 1 5 ? 0.934 -19.181 -6.056 1.00 0.00 5 SER A O 5
ATOM 5940 N N . SER A 1 6 ? 2.207 -17.463 -5.321 1.00 0.00 6 SER A N 5
ATOM 5941 C CA . SER A 1 6 ? 1.587 -17.419 -4.009 1.00 0.00 6 SER A CA 5
ATOM 5942 C C . SER A 1 6 ? 1.439 -15.967 -3.548 1.00 0.00 6 SER A C 5
ATOM 5943 O O . SER A 1 6 ? 0.334 -15.518 -3.246 1.00 0.00 6 SER A O 5
ATOM 5951 N N . GLY A 1 7 ? 2.567 -15.275 -3.509 1.00 0.00 7 GLY A N 5
ATOM 5952 C CA . GLY A 1 7 ? 2.577 -13.884 -3.090 1.00 0.00 7 GLY A CA 5
ATOM 5953 C C . GLY A 1 7 ? 2.160 -13.749 -1.624 1.00 0.00 7 GLY A C 5
ATOM 5954 O O . GLY A 1 7 ? 1.834 -14.741 -0.974 1.00 0.00 7 GLY A O 5
ATOM 5958 N N . VAL A 1 8 ? 2.185 -12.514 -1.146 1.00 0.00 8 VAL A N 5
ATOM 5959 C CA . VAL A 1 8 ? 1.814 -12.237 0.231 1.00 0.00 8 VAL A CA 5
ATOM 5960 C C . VAL A 1 8 ? 0.510 -11.437 0.253 1.00 0.00 8 VAL A C 5
ATOM 5961 O O . VAL A 1 8 ? 0.024 -11.007 -0.792 1.00 0.00 8 VAL A O 5
ATOM 5974 N N . THR A 1 9 ? -0.020 -11.262 1.455 1.00 0.00 9 THR A N 5
ATOM 5975 C CA . THR A 1 9 ? -1.259 -10.521 1.626 1.00 0.00 9 THR A CA 5
ATOM 5976 C C . THR A 1 9 ? -1.000 -9.218 2.384 1.00 0.00 9 THR A C 5
ATOM 5977 O O . THR A 1 9 ? -0.461 -9.236 3.490 1.00 0.00 9 THR A O 5
ATOM 5988 N N . LEU A 1 10 ? -1.398 -8.120 1.761 1.00 0.00 10 LEU A N 5
ATOM 5989 C CA . LEU A 1 10 ? -1.216 -6.809 2.364 1.00 0.00 10 LEU A CA 5
ATOM 5990 C C . LEU A 1 10 ? -2.582 -6.237 2.750 1.00 0.00 10 LEU A C 5
ATOM 5991 O O . LEU A 1 10 ? -3.466 -6.106 1.904 1.00 0.00 10 LEU A O 5
ATOM 6007 N N . LEU A 1 11 ? -2.712 -5.911 4.027 1.00 0.00 11 LEU A N 5
ATOM 6008 C CA . LEU A 1 11 ? -3.955 -5.356 4.535 1.00 0.00 11 LEU A CA 5
ATOM 6009 C C . LEU A 1 11 ? -3.851 -3.829 4.567 1.00 0.00 11 LEU A C 5
ATOM 6010 O O . LEU A 1 11 ? -3.135 -3.269 5.396 1.00 0.00 11 LEU A O 5
ATOM 6026 N N . VAL A 1 12 ? -4.576 -3.199 3.653 1.00 0.00 12 VAL A N 5
ATOM 6027 C CA . VAL A 1 12 ? -4.573 -1.749 3.566 1.00 0.00 12 VAL A CA 5
ATOM 6028 C C . VAL A 1 12 ? -5.445 -1.174 4.685 1.00 0.00 12 VAL A C 5
ATOM 6029 O O . VAL A 1 12 ? -6.666 -1.103 4.550 1.00 0.00 12 VAL A O 5
ATOM 6042 N N . LYS A 1 13 ? -4.785 -0.779 5.763 1.00 0.00 13 LYS A N 5
ATOM 6043 C CA . LYS A 1 13 ? -5.484 -0.213 6.904 1.00 0.00 13 LYS A CA 5
ATOM 6044 C C . LYS A 1 13 ? -5.530 1.310 6.764 1.00 0.00 13 LYS A C 5
ATOM 6045 O O . LYS A 1 13 ? -4.791 1.886 5.967 1.00 0.00 13 LYS A O 5
ATOM 6064 N N . SER A 1 14 ? -6.404 1.918 7.552 1.00 0.00 14 SER A N 5
ATOM 6065 C CA . SER A 1 14 ? -6.555 3.364 7.526 1.00 0.00 14 SER A CA 5
ATOM 6066 C C . SER A 1 14 ? -6.240 3.947 8.904 1.00 0.00 14 SER A C 5
ATOM 6067 O O . SER A 1 14 ? -6.973 3.712 9.864 1.00 0.00 14 SER A O 5
ATOM 6075 N N . PRO A 1 15 ? -5.120 4.718 8.960 1.00 0.00 15 PRO A N 5
ATOM 6076 C CA . PRO A 1 15 ? -4.699 5.337 10.205 1.00 0.00 15 PRO A CA 5
ATOM 6077 C C . PRO A 1 15 ? -5.583 6.537 10.547 1.00 0.00 15 PRO A C 5
ATOM 6078 O O . PRO A 1 15 ? -5.122 7.678 10.532 1.00 0.00 15 PRO A O 5
ATOM 6089 N N . ASN A 1 16 ? -6.839 6.240 10.847 1.00 0.00 16 ASN A N 5
ATOM 6090 C CA . ASN A 1 16 ? -7.792 7.282 11.192 1.00 0.00 16 ASN A CA 5
ATOM 6091 C C . ASN A 1 16 ? -8.684 6.792 12.334 1.00 0.00 16 ASN A C 5
ATOM 6092 O O . ASN A 1 16 ? -8.870 7.495 13.327 1.00 0.00 16 ASN A O 5
ATOM 6103 N N . GLN A 1 17 ? -9.214 5.591 12.157 1.00 0.00 17 GLN A N 5
ATOM 6104 C CA . GLN A 1 17 ? -10.082 4.999 13.161 1.00 0.00 17 GLN A CA 5
ATOM 6105 C C . GLN A 1 17 ? -10.532 3.606 12.719 1.00 0.00 17 GLN A C 5
ATOM 6106 O O . GLN A 1 17 ? -10.239 2.614 13.384 1.00 0.00 17 GLN A O 5
ATOM 6120 N N . ARG A 1 18 ? -11.238 3.575 11.597 1.00 0.00 18 ARG A N 5
ATOM 6121 C CA . ARG A 1 18 ? -11.732 2.319 11.059 1.00 0.00 18 ARG A CA 5
ATOM 6122 C C . ARG A 1 18 ? -12.404 2.551 9.704 1.00 0.00 18 ARG A C 5
ATOM 6123 O O . ARG A 1 18 ? -13.577 2.227 9.525 1.00 0.00 18 ARG A O 5
ATOM 6144 N N . HIS A 1 19 ? -11.632 3.111 8.785 1.00 0.00 19 HIS A N 5
ATOM 6145 C CA . HIS A 1 19 ? -12.138 3.390 7.451 1.00 0.00 19 HIS A CA 5
ATOM 6146 C C . HIS A 1 19 ? -12.610 2.089 6.799 1.00 0.00 19 HIS A C 5
ATOM 6147 O O . HIS A 1 19 ? -13.808 1.819 6.739 1.00 0.00 19 HIS A O 5
ATOM 6161 N N . ARG A 1 20 ? -11.642 1.317 6.325 1.00 0.00 20 ARG A N 5
ATOM 6162 C CA . ARG A 1 20 ? -11.944 0.051 5.680 1.00 0.00 20 ARG A CA 5
ATOM 6163 C C . ARG A 1 20 ? -10.719 -0.865 5.710 1.00 0.00 20 ARG A C 5
ATOM 6164 O O . ARG A 1 20 ? -9.621 -0.429 6.053 1.00 0.00 20 ARG A O 5
ATOM 6185 N N . ASP A 1 21 ? -10.948 -2.119 5.347 1.00 0.00 21 ASP A N 5
ATOM 6186 C CA . ASP A 1 21 ? -9.876 -3.100 5.329 1.00 0.00 21 ASP A CA 5
ATOM 6187 C C . ASP A 1 21 ? -9.825 -3.767 3.953 1.00 0.00 21 ASP A C 5
ATOM 6188 O O . ASP A 1 21 ? -10.799 -4.380 3.519 1.00 0.00 21 ASP A O 5
ATOM 6197 N N . LEU A 1 22 ? -8.678 -3.625 3.304 1.00 0.00 22 LEU A N 5
ATOM 6198 C CA . LEU A 1 22 ? -8.488 -4.206 1.986 1.00 0.00 22 LEU A CA 5
ATOM 6199 C C . LEU A 1 22 ? -7.253 -5.111 2.006 1.00 0.00 22 LEU A C 5
ATOM 6200 O O . LEU A 1 22 ? -6.151 -4.656 2.308 1.00 0.00 22 LEU A O 5
ATOM 6216 N N . GLU A 1 23 ? -7.481 -6.375 1.681 1.00 0.00 23 GLU A N 5
ATOM 6217 C CA . GLU A 1 23 ? -6.401 -7.347 1.657 1.00 0.00 23 GLU A CA 5
ATOM 6218 C C . GLU A 1 23 ? -6.148 -7.825 0.227 1.00 0.00 23 GLU A C 5
ATOM 6219 O O . GLU A 1 23 ? -6.879 -8.670 -0.288 1.00 0.00 23 GLU A O 5
ATOM 6231 N N . LEU A 1 24 ? -5.111 -7.264 -0.376 1.00 0.00 24 LEU A N 5
ATOM 6232 C CA . LEU A 1 24 ? -4.752 -7.623 -1.738 1.00 0.00 24 LEU A CA 5
ATOM 6233 C C . LEU A 1 24 ? -3.412 -8.359 -1.730 1.00 0.00 24 LEU A C 5
ATOM 6234 O O . LEU A 1 24 ? -2.771 -8.479 -0.688 1.00 0.00 24 LEU A O 5
ATOM 6250 N N . SER A 1 25 ? -3.026 -8.833 -2.906 1.00 0.00 25 SER A N 5
ATOM 6251 C CA . SER A 1 25 ? -1.773 -9.555 -3.048 1.00 0.00 25 SER A CA 5
ATOM 6252 C C . SER A 1 25 ? -0.595 -8.587 -2.919 1.00 0.00 25 SER A C 5
ATOM 6253 O O . SER A 1 25 ? -0.706 -7.416 -3.280 1.00 0.00 25 SER A O 5
ATOM 6261 N N . GLY A 1 26 ? 0.507 -9.113 -2.404 1.00 0.00 26 GLY A N 5
ATOM 6262 C CA . GLY A 1 26 ? 1.705 -8.310 -2.223 1.00 0.00 26 GLY A CA 5
ATOM 6263 C C . GLY A 1 26 ? 2.954 -9.085 -2.650 1.00 0.00 26 GLY A C 5
ATOM 6264 O O . GLY A 1 26 ? 3.927 -9.160 -1.902 1.00 0.00 26 GLY A O 5
ATOM 6268 N N . ASP A 1 27 ? 2.885 -9.639 -3.851 1.00 0.00 27 ASP A N 5
ATOM 6269 C CA . ASP A 1 27 ? 3.997 -10.405 -4.386 1.00 0.00 27 ASP A CA 5
ATOM 6270 C C . ASP A 1 27 ? 5.313 -9.730 -3.992 1.00 0.00 27 ASP A C 5
ATOM 6271 O O . ASP A 1 27 ? 5.453 -8.515 -4.119 1.00 0.00 27 ASP A O 5
ATOM 6280 N N . ARG A 1 28 ? 6.243 -10.547 -3.520 1.00 0.00 28 ARG A N 5
ATOM 6281 C CA . ARG A 1 28 ? 7.541 -10.044 -3.106 1.00 0.00 28 ARG A CA 5
ATOM 6282 C C . ARG A 1 28 ? 8.264 -9.401 -4.292 1.00 0.00 28 ARG A C 5
ATOM 6283 O O . ARG A 1 28 ? 9.261 -8.703 -4.111 1.00 0.00 28 ARG A O 5
ATOM 6304 N N . GLY A 1 29 ? 7.733 -9.660 -5.478 1.00 0.00 29 GLY A N 5
ATOM 6305 C CA . GLY A 1 29 ? 8.315 -9.114 -6.693 1.00 0.00 29 GLY A CA 5
ATOM 6306 C C . GLY A 1 29 ? 7.694 -7.757 -7.037 1.00 0.00 29 GLY A C 5
ATOM 6307 O O . GLY A 1 29 ? 8.308 -6.949 -7.733 1.00 0.00 29 GLY A O 5
ATOM 6311 N N . TRP A 1 30 ? 6.487 -7.551 -6.535 1.00 0.00 30 TRP A N 5
ATOM 6312 C CA . TRP A 1 30 ? 5.777 -6.306 -6.780 1.00 0.00 30 TRP A CA 5
ATOM 6313 C C . TRP A 1 30 ? 6.707 -5.151 -6.405 1.00 0.00 30 TRP A C 5
ATOM 6314 O O . TRP A 1 30 ? 7.844 -5.372 -5.992 1.00 0.00 30 TRP A O 5
ATOM 6335 N N . SER A 1 31 ? 6.189 -3.941 -6.565 1.00 0.00 31 SER A N 5
ATOM 6336 C CA . SER A 1 31 ? 6.958 -2.750 -6.249 1.00 0.00 31 SER A CA 5
ATOM 6337 C C . SER A 1 31 ? 6.063 -1.715 -5.566 1.00 0.00 31 SER A C 5
ATOM 6338 O O . SER A 1 31 ? 4.991 -1.384 -6.072 1.00 0.00 31 SER A O 5
ATOM 6346 N N . VAL A 1 32 ? 6.534 -1.233 -4.425 1.00 0.00 32 VAL A N 5
ATOM 6347 C CA . VAL A 1 32 ? 5.789 -0.242 -3.667 1.00 0.00 32 VAL A CA 5
ATOM 6348 C C . VAL A 1 32 ? 5.152 0.759 -4.632 1.00 0.00 32 VAL A C 5
ATOM 6349 O O . VAL A 1 32 ? 3.954 1.029 -4.551 1.00 0.00 32 VAL A O 5
ATOM 6362 N N . GLY A 1 33 ? 5.981 1.283 -5.524 1.00 0.00 33 GLY A N 5
ATOM 6363 C CA . GLY A 1 33 ? 5.514 2.249 -6.503 1.00 0.00 33 GLY A CA 5
ATOM 6364 C C . GLY A 1 33 ? 4.413 1.649 -7.382 1.00 0.00 33 GLY A C 5
ATOM 6365 O O . GLY A 1 33 ? 3.422 2.315 -7.682 1.00 0.00 33 GLY A O 5
ATOM 6369 N N . HIS A 1 34 ? 4.625 0.401 -7.769 1.00 0.00 34 HIS A N 5
ATOM 6370 C CA . HIS A 1 34 ? 3.663 -0.295 -8.608 1.00 0.00 34 HIS A CA 5
ATOM 6371 C C . HIS A 1 34 ? 2.396 -0.588 -7.801 1.00 0.00 34 HIS A C 5
ATOM 6372 O O . HIS A 1 34 ? 1.299 -0.196 -8.196 1.00 0.00 34 HIS A O 5
ATOM 6386 N N . LEU A 1 35 ? 2.589 -1.276 -6.685 1.00 0.00 35 LEU A N 5
ATOM 6387 C CA . LEU A 1 35 ? 1.476 -1.626 -5.820 1.00 0.00 35 LEU A CA 5
ATOM 6388 C C . LEU A 1 35 ? 0.506 -0.447 -5.743 1.00 0.00 35 LEU A C 5
ATOM 6389 O O . LEU A 1 35 ? -0.691 -0.606 -5.981 1.00 0.00 35 LEU A O 5
ATOM 6405 N N . LYS A 1 36 ? 1.056 0.711 -5.408 1.00 0.00 36 LYS A N 5
ATOM 6406 C CA . LYS A 1 36 ? 0.254 1.916 -5.296 1.00 0.00 36 LYS A CA 5
ATOM 6407 C C . LYS A 1 36 ? -0.797 1.930 -6.409 1.00 0.00 36 LYS A C 5
ATOM 6408 O O . LYS A 1 36 ? -1.996 1.884 -6.136 1.00 0.00 36 LYS A O 5
ATOM 6427 N N . ALA A 1 37 ? -0.309 1.994 -7.639 1.00 0.00 37 ALA A N 5
ATOM 6428 C CA . ALA A 1 37 ? -1.192 2.013 -8.793 1.00 0.00 37 ALA A CA 5
ATOM 6429 C C . ALA A 1 37 ? -2.177 0.846 -8.697 1.00 0.00 37 ALA A C 5
ATOM 6430 O O . ALA A 1 37 ? -3.390 1.047 -8.738 1.00 0.00 37 ALA A O 5
ATOM 6437 N N . HIS A 1 38 ? -1.618 -0.350 -8.571 1.00 0.00 38 HIS A N 5
ATOM 6438 C CA . HIS A 1 38 ? -2.432 -1.548 -8.469 1.00 0.00 38 HIS A CA 5
ATOM 6439 C C . HIS A 1 38 ? -3.541 -1.330 -7.437 1.00 0.00 38 HIS A C 5
ATOM 6440 O O . HIS A 1 38 ? -4.677 -1.754 -7.643 1.00 0.00 38 HIS A O 5
ATOM 6454 N N . LEU A 1 39 ? -3.171 -0.669 -6.350 1.00 0.00 39 LEU A N 5
ATOM 6455 C CA . LEU A 1 39 ? -4.121 -0.388 -5.285 1.00 0.00 39 LEU A CA 5
ATOM 6456 C C . LEU A 1 39 ? -5.260 0.471 -5.837 1.00 0.00 39 LEU A C 5
ATOM 6457 O O . LEU A 1 39 ? -6.423 0.076 -5.784 1.00 0.00 39 LEU A O 5
ATOM 6473 N N . SER A 1 40 ? -4.885 1.632 -6.355 1.00 0.00 40 SER A N 5
ATOM 6474 C CA . SER A 1 40 ? -5.860 2.551 -6.916 1.00 0.00 40 SER A CA 5
ATOM 6475 C C . SER A 1 40 ? -6.941 1.773 -7.668 1.00 0.00 40 SER A C 5
ATOM 6476 O O . SER A 1 40 ? -8.090 2.206 -7.736 1.00 0.00 40 SER A O 5
ATOM 6484 N N . ARG A 1 41 ? -6.534 0.636 -8.214 1.00 0.00 41 ARG A N 5
ATOM 6485 C CA . ARG A 1 41 ? -7.454 -0.208 -8.959 1.00 0.00 41 ARG A CA 5
ATOM 6486 C C . ARG A 1 41 ? -8.493 -0.821 -8.017 1.00 0.00 41 ARG A C 5
ATOM 6487 O O . ARG A 1 41 ? -9.668 -0.459 -8.065 1.00 0.00 41 ARG A O 5
ATOM 6508 N N . VAL A 1 42 ? -8.023 -1.738 -7.185 1.00 0.00 42 VAL A N 5
ATOM 6509 C CA . VAL A 1 42 ? -8.896 -2.404 -6.234 1.00 0.00 42 VAL A CA 5
ATOM 6510 C C . VAL A 1 42 ? -9.667 -1.353 -5.433 1.00 0.00 42 VAL A C 5
ATOM 6511 O O . VAL A 1 42 ? -10.732 -1.640 -4.888 1.00 0.00 42 VAL A O 5
ATOM 6524 N N . TYR A 1 43 ? -9.098 -0.156 -5.386 1.00 0.00 43 TYR A N 5
ATOM 6525 C CA . TYR A 1 43 ? -9.718 0.938 -4.660 1.00 0.00 43 TYR A CA 5
ATOM 6526 C C . TYR A 1 43 ? -10.762 1.648 -5.525 1.00 0.00 43 TYR A C 5
ATOM 6527 O O . TYR A 1 43 ? -10.452 2.117 -6.618 1.00 0.00 43 TYR A O 5
ATOM 6545 N N . PRO A 1 44 ? -12.011 1.704 -4.988 1.00 0.00 44 PRO A N 5
ATOM 6546 C CA . PRO A 1 44 ? -13.103 2.348 -5.698 1.00 0.00 44 PRO A CA 5
ATOM 6547 C C . PRO A 1 44 ? -12.972 3.871 -5.640 1.00 0.00 44 PRO A C 5
ATOM 6548 O O . PRO A 1 44 ? -13.367 4.495 -4.656 1.00 0.00 44 PRO A O 5
ATOM 6559 N N . GLU A 1 45 ? -12.417 4.427 -6.707 1.00 0.00 45 GLU A N 5
ATOM 6560 C CA . GLU A 1 45 ? -12.228 5.865 -6.790 1.00 0.00 45 GLU A CA 5
ATOM 6561 C C . GLU A 1 45 ? -11.180 6.203 -7.854 1.00 0.00 45 GLU A C 5
ATOM 6562 O O . GLU A 1 45 ? -11.192 7.298 -8.415 1.00 0.00 45 GLU A O 5
ATOM 6574 N N . ARG A 1 46 ? -10.300 5.242 -8.097 1.00 0.00 46 ARG A N 5
ATOM 6575 C CA . ARG A 1 46 ? -9.248 5.425 -9.083 1.00 0.00 46 ARG A CA 5
ATOM 6576 C C . ARG A 1 46 ? -8.368 6.617 -8.705 1.00 0.00 46 ARG A C 5
ATOM 6577 O O . ARG A 1 46 ? -8.296 7.600 -9.442 1.00 0.00 46 ARG A O 5
ATOM 6598 N N . PRO A 1 47 ? -7.702 6.490 -7.526 1.00 0.00 47 PRO A N 5
ATOM 6599 C CA . PRO A 1 47 ? -6.828 7.545 -7.040 1.00 0.00 47 PRO A CA 5
ATOM 6600 C C . PRO A 1 47 ? -5.512 7.569 -7.821 1.00 0.00 47 PRO A C 5
ATOM 6601 O O . PRO A 1 47 ? -5.415 6.986 -8.899 1.00 0.00 47 PRO A O 5
ATOM 6612 N N . ARG A 1 48 ? -4.533 8.249 -7.245 1.00 0.00 48 ARG A N 5
ATOM 6613 C CA . ARG A 1 48 ? -3.226 8.358 -7.872 1.00 0.00 48 ARG A CA 5
ATOM 6614 C C . ARG A 1 48 ? -2.167 7.665 -7.014 1.00 0.00 48 ARG A C 5
ATOM 6615 O O . ARG A 1 48 ? -2.231 7.706 -5.786 1.00 0.00 48 ARG A O 5
ATOM 6636 N N . PRO A 1 49 ? -1.188 7.027 -7.711 1.00 0.00 49 PRO A N 5
ATOM 6637 C CA . PRO A 1 49 ? -0.115 6.327 -7.027 1.00 0.00 49 PRO A CA 5
ATOM 6638 C C . PRO A 1 49 ? 0.897 7.313 -6.441 1.00 0.00 49 PRO A C 5
ATOM 6639 O O . PRO A 1 49 ? 1.607 6.988 -5.491 1.00 0.00 49 PRO A O 5
ATOM 6650 N N . GLU A 1 50 ? 0.932 8.498 -7.034 1.00 0.00 50 GLU A N 5
ATOM 6651 C CA . GLU A 1 50 ? 1.846 9.533 -6.584 1.00 0.00 50 GLU A CA 5
ATOM 6652 C C . GLU A 1 50 ? 1.350 10.145 -5.272 1.00 0.00 50 GLU A C 5
ATOM 6653 O O . GLU A 1 50 ? 2.084 10.873 -4.606 1.00 0.00 50 GLU A O 5
ATOM 6665 N N . ASP A 1 51 ? 0.107 9.828 -4.941 1.00 0.00 51 ASP A N 5
ATOM 6666 C CA . ASP A 1 51 ? -0.496 10.337 -3.720 1.00 0.00 51 ASP A CA 5
ATOM 6667 C C . ASP A 1 51 ? -0.634 9.196 -2.710 1.00 0.00 51 ASP A C 5
ATOM 6668 O O . ASP A 1 51 ? -0.524 9.414 -1.504 1.00 0.00 51 ASP A O 5
ATOM 6677 N N . GLN A 1 52 ? -0.872 8.005 -3.239 1.00 0.00 52 GLN A N 5
ATOM 6678 C CA . GLN A 1 52 ? -1.025 6.830 -2.399 1.00 0.00 52 GLN A CA 5
ATOM 6679 C C . GLN A 1 52 ? 0.156 6.709 -1.433 1.00 0.00 52 GLN A C 5
ATOM 6680 O O . GLN A 1 52 ? 1.280 6.435 -1.852 1.00 0.00 52 GLN A O 5
ATOM 6694 N N . ARG A 1 53 ? -0.139 6.920 -0.159 1.00 0.00 53 ARG A N 5
ATOM 6695 C CA . ARG A 1 53 ? 0.884 6.839 0.869 1.00 0.00 53 ARG A CA 5
ATOM 6696 C C . ARG A 1 53 ? 0.924 5.431 1.469 1.00 0.00 53 ARG A C 5
ATOM 6697 O O . ARG A 1 53 ? 0.048 5.059 2.246 1.00 0.00 53 ARG A O 5
ATOM 6718 N N . LEU A 1 54 ? 1.950 4.687 1.083 1.00 0.00 54 LEU A N 5
ATOM 6719 C CA . LEU A 1 54 ? 2.115 3.329 1.573 1.00 0.00 54 LEU A CA 5
ATOM 6720 C C . LEU A 1 54 ? 3.006 3.344 2.817 1.00 0.00 54 LEU A C 5
ATOM 6721 O O . LEU A 1 54 ? 4.118 3.868 2.782 1.00 0.00 54 LEU A O 5
ATOM 6737 N N . ILE A 1 55 ? 2.484 2.764 3.887 1.00 0.00 55 ILE A N 5
ATOM 6738 C CA . ILE A 1 55 ? 3.216 2.704 5.139 1.00 0.00 55 ILE A CA 5
ATOM 6739 C C . ILE A 1 55 ? 3.118 1.290 5.716 1.00 0.00 55 ILE A C 5
ATOM 6740 O O . ILE A 1 55 ? 2.054 0.675 5.682 1.00 0.00 55 ILE A O 5
ATOM 6756 N N . TYR A 1 56 ? 4.242 0.818 6.234 1.00 0.00 56 TYR A N 5
ATOM 6757 C CA . TYR A 1 56 ? 4.297 -0.512 6.818 1.00 0.00 56 TYR A CA 5
ATOM 6758 C C . TYR A 1 56 ? 4.992 -0.485 8.180 1.00 0.00 56 TYR A C 5
ATOM 6759 O O . TYR A 1 56 ? 6.201 -0.273 8.259 1.00 0.00 56 TYR A O 5
ATOM 6777 N N . SER A 1 57 ? 4.198 -0.703 9.219 1.00 0.00 57 SER A N 5
ATOM 6778 C CA . SER A 1 57 ? 4.723 -0.706 10.574 1.00 0.00 57 SER A CA 5
ATOM 6779 C C . SER A 1 57 ? 4.940 0.730 11.055 1.00 0.00 57 SER A C 5
ATOM 6780 O O . SER A 1 57 ? 5.490 0.951 12.132 1.00 0.00 57 SER A O 5
ATOM 6788 N N . GLY A 1 58 ? 4.496 1.669 10.232 1.00 0.00 58 GLY A N 5
ATOM 6789 C CA . GLY A 1 58 ? 4.634 3.078 10.560 1.00 0.00 58 GLY A CA 5
ATOM 6790 C C . GLY A 1 58 ? 5.587 3.776 9.587 1.00 0.00 58 GLY A C 5
ATOM 6791 O O . GLY A 1 58 ? 5.403 4.950 9.268 1.00 0.00 58 GLY A O 5
ATOM 6795 N N . LYS A 1 59 ? 6.584 3.025 9.143 1.00 0.00 59 LYS A N 5
ATOM 6796 C CA . LYS A 1 59 ? 7.566 3.557 8.214 1.00 0.00 59 LYS A CA 5
ATOM 6797 C C . LYS A 1 59 ? 6.946 3.637 6.816 1.00 0.00 59 LYS A C 5
ATOM 6798 O O . LYS A 1 59 ? 6.490 2.631 6.277 1.00 0.00 59 LYS A O 5
ATOM 6817 N N . LEU A 1 60 ? 6.953 4.844 6.270 1.00 0.00 60 LEU A N 5
ATOM 6818 C CA . LEU A 1 60 ? 6.398 5.068 4.946 1.00 0.00 60 LEU A CA 5
ATOM 6819 C C . LEU A 1 60 ? 7.272 4.365 3.905 1.00 0.00 60 LEU A C 5
ATOM 6820 O O . LEU A 1 60 ? 8.498 4.400 3.992 1.00 0.00 60 LEU A O 5
ATOM 6836 N N . LEU A 1 61 ? 6.606 3.741 2.945 1.00 0.00 61 LEU A N 5
ATOM 6837 C CA . LEU A 1 61 ? 7.305 3.029 1.889 1.00 0.00 61 LEU A CA 5
ATOM 6838 C C . LEU A 1 61 ? 7.704 4.017 0.791 1.00 0.00 61 LEU A C 5
ATOM 6839 O O . LEU A 1 61 ? 7.178 5.127 0.730 1.00 0.00 61 LEU A O 5
ATOM 6855 N N . LEU A 1 62 ? 8.630 3.578 -0.048 1.00 0.00 62 LEU A N 5
ATOM 6856 C CA . LEU A 1 62 ? 9.105 4.410 -1.140 1.00 0.00 62 LEU A CA 5
ATOM 6857 C C . LEU A 1 62 ? 8.308 4.088 -2.406 1.00 0.00 62 LEU A C 5
ATOM 6858 O O . LEU A 1 62 ? 7.140 4.456 -2.518 1.00 0.00 62 LEU A O 5
ATOM 6874 N N . ASP A 1 63 ? 8.972 3.404 -3.327 1.00 0.00 63 ASP A N 5
ATOM 6875 C CA . ASP A 1 63 ? 8.340 3.028 -4.580 1.00 0.00 63 ASP A CA 5
ATOM 6876 C C . ASP A 1 63 ? 9.180 1.949 -5.266 1.00 0.00 63 ASP A C 5
ATOM 6877 O O . ASP A 1 63 ? 8.641 0.963 -5.766 1.00 0.00 63 ASP A O 5
ATOM 6886 N N . HIS A 1 64 ? 10.486 2.174 -5.268 1.00 0.00 64 HIS A N 5
ATOM 6887 C CA . HIS A 1 64 ? 11.406 1.233 -5.885 1.00 0.00 64 HIS A CA 5
ATOM 6888 C C . HIS A 1 64 ? 11.615 0.035 -4.956 1.00 0.00 64 HIS A C 5
ATOM 6889 O O . HIS A 1 64 ? 11.871 -1.075 -5.417 1.00 0.00 64 HIS A O 5
ATOM 6903 N N . GLN A 1 65 ? 11.499 0.303 -3.663 1.00 0.00 65 GLN A N 5
ATOM 6904 C CA . GLN A 1 65 ? 11.673 -0.738 -2.665 1.00 0.00 65 GLN A CA 5
ATOM 6905 C C . GLN A 1 65 ? 10.805 -1.951 -3.007 1.00 0.00 65 GLN A C 5
ATOM 6906 O O . GLN A 1 65 ? 9.641 -1.802 -3.378 1.00 0.00 65 GLN A O 5
ATOM 6920 N N . CYS A 1 66 ? 11.404 -3.125 -2.869 1.00 0.00 66 CYS A N 5
ATOM 6921 C CA . CYS A 1 66 ? 10.700 -4.362 -3.158 1.00 0.00 66 CYS A CA 5
ATOM 6922 C C . CYS A 1 66 ? 10.029 -4.846 -1.871 1.00 0.00 66 CYS A C 5
ATOM 6923 O O . CYS A 1 66 ? 10.553 -4.640 -0.777 1.00 0.00 66 CYS A O 5
ATOM 6931 N N . LEU A 1 67 ? 8.879 -5.481 -2.043 1.00 0.00 67 LEU A N 5
ATOM 6932 C CA . LEU A 1 67 ? 8.130 -5.995 -0.909 1.00 0.00 67 LEU A CA 5
ATOM 6933 C C . LEU A 1 67 ? 8.991 -7.009 -0.154 1.00 0.00 67 LEU A C 5
ATOM 6934 O O . LEU A 1 67 ? 8.959 -7.062 1.075 1.00 0.00 67 LEU A O 5
ATOM 6950 N N . ARG A 1 68 ? 9.739 -7.790 -0.920 1.00 0.00 68 ARG A N 5
ATOM 6951 C CA . ARG A 1 68 ? 10.607 -8.798 -0.338 1.00 0.00 68 ARG A CA 5
ATOM 6952 C C . ARG A 1 68 ? 11.281 -8.257 0.924 1.00 0.00 68 ARG A C 5
ATOM 6953 O O . ARG A 1 68 ? 11.081 -8.786 2.016 1.00 0.00 68 ARG A O 5
ATOM 6974 N N . ASP A 1 69 ? 12.067 -7.207 0.732 1.00 0.00 69 ASP A N 5
ATOM 6975 C CA . ASP A 1 69 ? 12.772 -6.587 1.842 1.00 0.00 69 ASP A CA 5
ATOM 6976 C C . ASP A 1 69 ? 11.754 -6.014 2.830 1.00 0.00 69 ASP A C 5
ATOM 6977 O O . ASP A 1 69 ? 11.739 -6.393 4.001 1.00 0.00 69 ASP A O 5
ATOM 6986 N N . LEU A 1 70 ? 10.928 -5.110 2.323 1.00 0.00 70 LEU A N 5
ATOM 6987 C CA . LEU A 1 70 ? 9.909 -4.482 3.147 1.00 0.00 70 LEU A CA 5
ATOM 6988 C C . LEU A 1 70 ? 9.298 -5.527 4.081 1.00 0.00 70 LEU A C 5
ATOM 6989 O O . LEU A 1 70 ? 9.480 -5.461 5.296 1.00 0.00 70 LEU A O 5
ATOM 7005 N N . LEU A 1 71 ? 8.587 -6.469 3.481 1.00 0.00 71 LEU A N 5
ATOM 7006 C CA . LEU A 1 71 ? 7.948 -7.526 4.244 1.00 0.00 71 LEU A CA 5
ATOM 7007 C C . LEU A 1 71 ? 9.017 -8.483 4.776 1.00 0.00 71 LEU A C 5
ATOM 7008 O O . LEU A 1 71 ? 10.089 -8.613 4.184 1.00 0.00 71 LEU A O 5
ATOM 7024 N N . PRO A 1 72 ? 8.682 -9.145 5.916 1.00 0.00 72 PRO A N 5
ATOM 7025 C CA . PRO A 1 72 ? 9.601 -10.084 6.534 1.00 0.00 72 PRO A CA 5
ATOM 7026 C C . PRO A 1 72 ? 9.655 -11.396 5.748 1.00 0.00 72 PRO A C 5
ATOM 7027 O O . PRO A 1 72 ? 9.202 -11.459 4.606 1.00 0.00 72 PRO A O 5
ATOM 7038 N N . LYS A 1 73 ? 10.213 -12.411 6.391 1.00 0.00 73 LYS A N 5
ATOM 7039 C CA . LYS A 1 73 ? 10.332 -13.717 5.767 1.00 0.00 73 LYS A CA 5
ATOM 7040 C C . LYS A 1 73 ? 8.936 -14.252 5.441 1.00 0.00 73 LYS A C 5
ATOM 7041 O O . LYS A 1 73 ? 8.749 -14.941 4.440 1.00 0.00 73 LYS A O 5
ATOM 7060 N N . GLN A 1 74 ? 7.991 -13.914 6.307 1.00 0.00 74 GLN A N 5
ATOM 7061 C CA . GLN A 1 74 ? 6.617 -14.351 6.124 1.00 0.00 74 GLN A CA 5
ATOM 7062 C C . GLN A 1 74 ? 5.726 -13.778 7.229 1.00 0.00 74 GLN A C 5
ATOM 7063 O O . GLN A 1 74 ? 4.922 -12.882 6.979 1.00 0.00 74 GLN A O 5
ATOM 7077 N N . GLU A 1 75 ? 5.901 -14.319 8.425 1.00 0.00 75 GLU A N 5
ATOM 7078 C CA . GLU A 1 75 ? 5.123 -13.872 9.568 1.00 0.00 75 GLU A CA 5
ATOM 7079 C C . GLU A 1 75 ? 3.676 -13.598 9.151 1.00 0.00 75 GLU A C 5
ATOM 7080 O O . GLU A 1 75 ? 3.167 -12.497 9.355 1.00 0.00 75 GLU A O 5
ATOM 7092 N N . LYS A 1 76 ? 3.056 -14.618 8.576 1.00 0.00 76 LYS A N 5
ATOM 7093 C CA . LYS A 1 76 ? 1.680 -14.500 8.128 1.00 0.00 76 LYS A CA 5
ATOM 7094 C C . LYS A 1 76 ? 1.535 -13.251 7.257 1.00 0.00 76 LYS A C 5
ATOM 7095 O O . LYS A 1 76 ? 2.505 -12.522 7.045 1.00 0.00 76 LYS A O 5
ATOM 7114 N N . ARG A 1 77 ? 0.319 -13.040 6.776 1.00 0.00 77 ARG A N 5
ATOM 7115 C CA . ARG A 1 77 ? 0.036 -11.891 5.933 1.00 0.00 77 ARG A CA 5
ATOM 7116 C C . ARG A 1 77 ? 0.640 -10.624 6.542 1.00 0.00 77 ARG A C 5
ATOM 7117 O O . ARG A 1 77 ? 1.097 -10.636 7.684 1.00 0.00 77 ARG A O 5
ATOM 7138 N N . HIS A 1 78 ? 0.622 -9.560 5.753 1.00 0.00 78 HIS A N 5
ATOM 7139 C CA . HIS A 1 78 ? 1.163 -8.287 6.200 1.00 0.00 78 HIS A CA 5
ATOM 7140 C C . HIS A 1 78 ? 0.055 -7.231 6.201 1.00 0.00 78 HIS A C 5
ATOM 7141 O O . HIS A 1 78 ? -0.888 -7.316 5.416 1.00 0.00 78 HIS A O 5
ATOM 7155 N N . VAL A 1 79 ? 0.207 -6.262 7.092 1.00 0.00 79 VAL A N 5
ATOM 7156 C CA . VAL A 1 79 ? -0.768 -5.192 7.206 1.00 0.00 79 VAL A CA 5
ATOM 7157 C C . VAL A 1 79 ? -0.123 -3.872 6.780 1.00 0.00 79 VAL A C 5
ATOM 7158 O O . VAL A 1 79 ? 0.809 -3.396 7.427 1.00 0.00 79 VAL A O 5
ATOM 7171 N N . LEU A 1 80 ? -0.643 -3.317 5.695 1.00 0.00 80 LEU A N 5
ATOM 7172 C CA . LEU A 1 80 ? -0.129 -2.061 5.177 1.00 0.00 80 LEU A CA 5
ATOM 7173 C C . LEU A 1 80 ? -1.107 -0.935 5.516 1.00 0.00 80 LEU A C 5
ATOM 7174 O O . LEU A 1 80 ? -2.195 -1.187 6.032 1.00 0.00 80 LEU A O 5
ATOM 7190 N N . HIS A 1 81 ? -0.684 0.284 5.215 1.00 0.00 81 HIS A N 5
ATOM 7191 C CA . HIS A 1 81 ? -1.509 1.450 5.482 1.00 0.00 81 HIS A CA 5
ATOM 7192 C C . HIS A 1 81 ? -1.421 2.422 4.304 1.00 0.00 81 HIS A C 5
ATOM 7193 O O . HIS A 1 81 ? -0.484 3.214 4.217 1.00 0.00 81 HIS A O 5
ATOM 7207 N N . LEU A 1 82 ? -2.409 2.329 3.426 1.00 0.00 82 LEU A N 5
ATOM 7208 C CA . LEU A 1 82 ? -2.455 3.190 2.256 1.00 0.00 82 LEU A CA 5
ATOM 7209 C C . LEU A 1 82 ? -3.216 4.471 2.602 1.00 0.00 82 LEU A C 5
ATOM 7210 O O . LEU A 1 82 ? -4.446 4.494 2.574 1.00 0.00 82 LEU A O 5
ATOM 7226 N N . VAL A 1 83 ? -2.453 5.507 2.919 1.00 0.00 83 VAL A N 5
ATOM 7227 C CA . VAL A 1 83 ? -3.041 6.789 3.269 1.00 0.00 83 VAL A CA 5
ATOM 7228 C C . VAL A 1 83 ? -3.259 7.609 1.996 1.00 0.00 83 VAL A C 5
ATOM 7229 O O . VAL A 1 83 ? -2.414 7.613 1.102 1.00 0.00 83 VAL A O 5
ATOM 7242 N N . CYS A 1 84 ? -4.399 8.285 1.955 1.00 0.00 84 CYS A N 5
ATOM 7243 C CA . CYS A 1 84 ? -4.739 9.108 0.806 1.00 0.00 84 CYS A CA 5
ATOM 7244 C C . CYS A 1 84 ? -4.090 10.482 0.989 1.00 0.00 84 CYS A C 5
ATOM 7245 O O . CYS A 1 84 ? -4.045 11.008 2.100 1.00 0.00 84 CYS A O 5
ATOM 7253 N N . ASN A 1 85 ? -3.602 11.021 -0.119 1.00 0.00 85 ASN A N 5
ATOM 7254 C CA . ASN A 1 85 ? -2.957 12.323 -0.094 1.00 0.00 85 ASN A CA 5
ATOM 7255 C C . ASN A 1 85 ? -4.014 13.415 -0.270 1.00 0.00 85 ASN A C 5
ATOM 7256 O O . ASN A 1 85 ? -3.681 14.579 -0.483 1.00 0.00 85 ASN A O 5
ATOM 7267 N N . VAL A 1 86 ? -5.270 13.000 -0.175 1.00 0.00 86 VAL A N 5
ATOM 7268 C CA . VAL A 1 86 ? -6.377 13.928 -0.320 1.00 0.00 86 VAL A CA 5
ATOM 7269 C C . VAL A 1 86 ? -6.454 14.400 -1.773 1.00 0.00 86 VAL A C 5
ATOM 7270 O O . VAL A 1 86 ? -5.427 14.576 -2.428 1.00 0.00 86 VAL A O 5
ATOM 7283 N N . LYS A 1 87 ? -7.681 14.590 -2.237 1.00 0.00 87 LYS A N 5
ATOM 7284 C CA . LYS A 1 87 ? -7.905 15.037 -3.601 1.00 0.00 87 LYS A CA 5
ATOM 7285 C C . LYS A 1 87 ? -8.844 16.245 -3.589 1.00 0.00 87 LYS A C 5
ATOM 7286 O O . LYS A 1 87 ? -9.844 16.252 -2.872 1.00 0.00 87 LYS A O 5
ATOM 7305 N N . SER A 1 88 ? -8.490 17.238 -4.391 1.00 0.00 88 SER A N 5
ATOM 7306 C CA . SER A 1 88 ? -9.288 18.448 -4.481 1.00 0.00 88 SER A CA 5
ATOM 7307 C C . SER A 1 88 ? -8.664 19.413 -5.492 1.00 0.00 88 SER A C 5
ATOM 7308 O O . SER A 1 88 ? -9.305 19.790 -6.473 1.00 0.00 88 SER A O 5
ATOM 7316 N N . GLY A 1 89 ? -7.422 19.785 -5.219 1.00 0.00 89 GLY A N 5
ATOM 7317 C CA . GLY A 1 89 ? -6.705 20.698 -6.092 1.00 0.00 89 GLY A CA 5
ATOM 7318 C C . GLY A 1 89 ? -6.914 20.329 -7.562 1.00 0.00 89 GLY A C 5
ATOM 7319 O O . GLY A 1 89 ? -6.696 19.186 -7.956 1.00 0.00 89 GLY A O 5
ATOM 7323 N N . PRO A 1 90 ? -7.348 21.347 -8.353 1.00 0.00 90 PRO A N 5
ATOM 7324 C CA . PRO A 1 90 ? -7.589 21.141 -9.771 1.00 0.00 90 PRO A CA 5
ATOM 7325 C C . PRO A 1 90 ? -6.273 21.055 -10.545 1.00 0.00 90 PRO A C 5
ATOM 7326 O O . PRO A 1 90 ? -5.894 21.995 -11.241 1.00 0.00 90 PRO A O 5
ATOM 7337 N N . SER A 1 91 ? -5.611 19.916 -10.398 1.00 0.00 91 SER A N 5
ATOM 7338 C CA . SER A 1 91 ? -4.344 19.694 -11.074 1.00 0.00 91 SER A CA 5
ATOM 7339 C C . SER A 1 91 ? -4.550 18.781 -12.285 1.00 0.00 91 SER A C 5
ATOM 7340 O O . SER A 1 91 ? -4.759 17.578 -12.131 1.00 0.00 91 SER A O 5
ATOM 7348 N N . SER A 1 92 ? -4.486 19.386 -13.460 1.00 0.00 92 SER A N 5
ATOM 7349 C CA . SER A 1 92 ? -4.663 18.644 -14.696 1.00 0.00 92 SER A CA 5
ATOM 7350 C C . SER A 1 92 ? -3.940 17.297 -14.605 1.00 0.00 92 SER A C 5
ATOM 7351 O O . SER A 1 92 ? -2.711 17.248 -14.598 1.00 0.00 92 SER A O 5
ATOM 7359 N N . GLY A 1 93 ? -4.735 16.240 -14.538 1.00 0.00 93 GLY A N 5
ATOM 7360 C CA . GLY A 1 93 ? -4.187 14.896 -14.447 1.00 0.00 93 GLY A CA 5
ATOM 7361 C C . GLY A 1 93 ? -4.149 14.416 -12.995 1.00 0.00 93 GLY A C 5
ATOM 7362 O O . GLY A 1 93 ? -3.105 14.468 -12.348 1.00 0.00 93 GLY A O 5
ATOM 7366 N N . GLY A 1 1 ? -2.065 -13.624 -14.073 1.00 0.00 1 GLY A N 6
ATOM 7367 C CA . GLY A 1 1 ? -2.166 -14.913 -13.410 1.00 0.00 1 GLY A CA 6
ATOM 7368 C C . GLY A 1 1 ? -1.868 -16.055 -14.382 1.00 0.00 1 GLY A C 6
ATOM 7369 O O . GLY A 1 1 ? -0.760 -16.154 -14.908 1.00 0.00 1 GLY A O 6
ATOM 7373 N N . SER A 1 2 ? -2.876 -16.890 -14.593 1.00 0.00 2 SER A N 6
ATOM 7374 C CA . SER A 1 2 ? -2.735 -18.022 -15.493 1.00 0.00 2 SER A CA 6
ATOM 7375 C C . SER A 1 2 ? -1.689 -18.997 -14.949 1.00 0.00 2 SER A C 6
ATOM 7376 O O . SER A 1 2 ? -0.532 -18.966 -15.363 1.00 0.00 2 SER A O 6
ATOM 7384 N N . SER A 1 3 ? -2.135 -19.838 -14.027 1.00 0.00 3 SER A N 6
ATOM 7385 C CA . SER A 1 3 ? -1.251 -20.820 -13.422 1.00 0.00 3 SER A CA 6
ATOM 7386 C C . SER A 1 3 ? -0.110 -20.115 -12.688 1.00 0.00 3 SER A C 6
ATOM 7387 O O . SER A 1 3 ? 0.931 -19.831 -13.278 1.00 0.00 3 SER A O 6
ATOM 7395 N N . GLY A 1 4 ? -0.343 -19.855 -11.409 1.00 0.00 4 GLY A N 6
ATOM 7396 C CA . GLY A 1 4 ? 0.654 -19.188 -10.589 1.00 0.00 4 GLY A CA 6
ATOM 7397 C C . GLY A 1 4 ? 0.064 -18.773 -9.239 1.00 0.00 4 GLY A C 6
ATOM 7398 O O . GLY A 1 4 ? -0.297 -19.624 -8.427 1.00 0.00 4 GLY A O 6
ATOM 7402 N N . SER A 1 5 ? -0.015 -17.465 -9.040 1.00 0.00 5 SER A N 6
ATOM 7403 C CA . SER A 1 5 ? -0.554 -16.928 -7.804 1.00 0.00 5 SER A CA 6
ATOM 7404 C C . SER A 1 5 ? 0.297 -17.386 -6.618 1.00 0.00 5 SER A C 6
ATOM 7405 O O . SER A 1 5 ? -0.074 -18.318 -5.906 1.00 0.00 5 SER A O 6
ATOM 7413 N N . SER A 1 6 ? 1.423 -16.709 -6.443 1.00 0.00 6 SER A N 6
ATOM 7414 C CA . SER A 1 6 ? 2.330 -17.036 -5.355 1.00 0.00 6 SER A CA 6
ATOM 7415 C C . SER A 1 6 ? 2.981 -15.760 -4.817 1.00 0.00 6 SER A C 6
ATOM 7416 O O . SER A 1 6 ? 4.121 -15.449 -5.161 1.00 0.00 6 SER A O 6
ATOM 7424 N N . GLY A 1 7 ? 2.232 -15.057 -3.982 1.00 0.00 7 GLY A N 6
ATOM 7425 C CA . GLY A 1 7 ? 2.722 -13.823 -3.393 1.00 0.00 7 GLY A CA 6
ATOM 7426 C C . GLY A 1 7 ? 2.312 -13.716 -1.923 1.00 0.00 7 GLY A C 6
ATOM 7427 O O . GLY A 1 7 ? 2.213 -14.725 -1.227 1.00 0.00 7 GLY A O 6
ATOM 7431 N N . VAL A 1 8 ? 2.083 -12.483 -1.494 1.00 0.00 8 VAL A N 6
ATOM 7432 C CA . VAL A 1 8 ? 1.686 -12.231 -0.119 1.00 0.00 8 VAL A CA 6
ATOM 7433 C C . VAL A 1 8 ? 0.400 -11.403 -0.108 1.00 0.00 8 VAL A C 6
ATOM 7434 O O . VAL A 1 8 ? 0.001 -10.856 -1.136 1.00 0.00 8 VAL A O 6
ATOM 7447 N N . THR A 1 9 ? -0.215 -11.337 1.063 1.00 0.00 9 THR A N 6
ATOM 7448 C CA . THR A 1 9 ? -1.448 -10.586 1.221 1.00 0.00 9 THR A CA 6
ATOM 7449 C C . THR A 1 9 ? -1.219 -9.369 2.122 1.00 0.00 9 THR A C 6
ATOM 7450 O O . THR A 1 9 ? -0.899 -9.516 3.300 1.00 0.00 9 THR A O 6
ATOM 7461 N N . LEU A 1 10 ? -1.394 -8.196 1.532 1.00 0.00 10 LEU A N 6
ATOM 7462 C CA . LEU A 1 10 ? -1.211 -6.955 2.266 1.00 0.00 10 LEU A CA 6
ATOM 7463 C C . LEU A 1 10 ? -2.568 -6.461 2.770 1.00 0.00 10 LEU A C 6
ATOM 7464 O O . LEU A 1 10 ? -3.548 -6.463 2.026 1.00 0.00 10 LEU A O 6
ATOM 7480 N N . LEU A 1 11 ? -2.582 -6.048 4.028 1.00 0.00 11 LEU A N 6
ATOM 7481 C CA . LEU A 1 11 ? -3.803 -5.551 4.640 1.00 0.00 11 LEU A CA 6
ATOM 7482 C C . LEU A 1 11 ? -3.758 -4.022 4.689 1.00 0.00 11 LEU A C 6
ATOM 7483 O O . LEU A 1 11 ? -3.102 -3.445 5.556 1.00 0.00 11 LEU A O 6
ATOM 7499 N N . VAL A 1 12 ? -4.463 -3.411 3.750 1.00 0.00 12 VAL A N 6
ATOM 7500 C CA . VAL A 1 12 ? -4.512 -1.960 3.676 1.00 0.00 12 VAL A CA 6
ATOM 7501 C C . VAL A 1 12 ? -5.472 -1.432 4.743 1.00 0.00 12 VAL A C 6
ATOM 7502 O O . VAL A 1 12 ? -6.681 -1.376 4.523 1.00 0.00 12 VAL A O 6
ATOM 7515 N N . LYS A 1 13 ? -4.897 -1.056 5.876 1.00 0.00 13 LYS A N 6
ATOM 7516 C CA . LYS A 1 13 ? -5.686 -0.533 6.979 1.00 0.00 13 LYS A CA 6
ATOM 7517 C C . LYS A 1 13 ? -5.785 0.988 6.853 1.00 0.00 13 LYS A C 6
ATOM 7518 O O . LYS A 1 13 ? -4.989 1.610 6.151 1.00 0.00 13 LYS A O 6
ATOM 7537 N N . SER A 1 14 ? -6.768 1.545 7.544 1.00 0.00 14 SER A N 6
ATOM 7538 C CA . SER A 1 14 ? -6.981 2.982 7.520 1.00 0.00 14 SER A CA 6
ATOM 7539 C C . SER A 1 14 ? -6.458 3.611 8.812 1.00 0.00 14 SER A C 6
ATOM 7540 O O . SER A 1 14 ? -7.050 3.437 9.876 1.00 0.00 14 SER A O 6
ATOM 7548 N N . PRO A 1 15 ? -5.324 4.350 8.674 1.00 0.00 15 PRO A N 6
ATOM 7549 C CA . PRO A 1 15 ? -4.714 5.005 9.817 1.00 0.00 15 PRO A CA 6
ATOM 7550 C C . PRO A 1 15 ? -5.511 6.245 10.229 1.00 0.00 15 PRO A C 6
ATOM 7551 O O . PRO A 1 15 ? -5.100 7.371 9.956 1.00 0.00 15 PRO A O 6
ATOM 7562 N N . ASN A 1 16 ? -6.639 5.995 10.880 1.00 0.00 16 ASN A N 6
ATOM 7563 C CA . ASN A 1 16 ? -7.498 7.077 11.331 1.00 0.00 16 ASN A CA 6
ATOM 7564 C C . ASN A 1 16 ? -8.311 6.607 12.538 1.00 0.00 16 ASN A C 6
ATOM 7565 O O . ASN A 1 16 ? -8.410 7.315 13.538 1.00 0.00 16 ASN A O 6
ATOM 7576 N N . GLN A 1 17 ? -8.871 5.413 12.405 1.00 0.00 17 GLN A N 6
ATOM 7577 C CA . GLN A 1 17 ? -9.673 4.839 13.474 1.00 0.00 17 GLN A CA 6
ATOM 7578 C C . GLN A 1 17 ? -10.184 3.455 13.069 1.00 0.00 17 GLN A C 6
ATOM 7579 O O . GLN A 1 17 ? -11.368 3.159 13.219 1.00 0.00 17 GLN A O 6
ATOM 7593 N N . ARG A 1 18 ? -9.266 2.644 12.563 1.00 0.00 18 ARG A N 6
ATOM 7594 C CA . ARG A 1 18 ? -9.609 1.299 12.137 1.00 0.00 18 ARG A CA 6
ATOM 7595 C C . ARG A 1 18 ? -10.983 1.290 11.462 1.00 0.00 18 ARG A C 6
ATOM 7596 O O . ARG A 1 18 ? -11.998 1.058 12.117 1.00 0.00 18 ARG A O 6
ATOM 7617 N N . HIS A 1 19 ? -10.971 1.546 10.162 1.00 0.00 19 HIS A N 6
ATOM 7618 C CA . HIS A 1 19 ? -12.203 1.570 9.393 1.00 0.00 19 HIS A CA 6
ATOM 7619 C C . HIS A 1 19 ? -12.002 0.816 8.077 1.00 0.00 19 HIS A C 6
ATOM 7620 O O . HIS A 1 19 ? -11.141 1.179 7.276 1.00 0.00 19 HIS A O 6
ATOM 7634 N N . ARG A 1 20 ? -12.808 -0.218 7.895 1.00 0.00 20 ARG A N 6
ATOM 7635 C CA . ARG A 1 20 ? -12.729 -1.026 6.690 1.00 0.00 20 ARG A CA 6
ATOM 7636 C C . ARG A 1 20 ? -11.302 -1.538 6.487 1.00 0.00 20 ARG A C 6
ATOM 7637 O O . ARG A 1 20 ? -10.376 -1.090 7.161 1.00 0.00 20 ARG A O 6
ATOM 7658 N N . ASP A 1 21 ? -11.169 -2.471 5.554 1.00 0.00 21 ASP A N 6
ATOM 7659 C CA . ASP A 1 21 ? -9.870 -3.048 5.254 1.00 0.00 21 ASP A CA 6
ATOM 7660 C C . ASP A 1 21 ? -9.868 -3.568 3.815 1.00 0.00 21 ASP A C 6
ATOM 7661 O O . ASP A 1 21 ? -10.922 -3.874 3.261 1.00 0.00 21 ASP A O 6
ATOM 7670 N N . LEU A 1 22 ? -8.672 -3.650 3.251 1.00 0.00 22 LEU A N 6
ATOM 7671 C CA . LEU A 1 22 ? -8.518 -4.126 1.888 1.00 0.00 22 LEU A CA 6
ATOM 7672 C C . LEU A 1 22 ? -7.317 -5.072 1.814 1.00 0.00 22 LEU A C 6
ATOM 7673 O O . LEU A 1 22 ? -6.177 -4.650 2.003 1.00 0.00 22 LEU A O 6
ATOM 7689 N N . GLU A 1 23 ? -7.614 -6.333 1.538 1.00 0.00 23 GLU A N 6
ATOM 7690 C CA . GLU A 1 23 ? -6.573 -7.342 1.438 1.00 0.00 23 GLU A CA 6
ATOM 7691 C C . GLU A 1 23 ? -6.262 -7.638 -0.031 1.00 0.00 23 GLU A C 6
ATOM 7692 O O . GLU A 1 23 ? -7.068 -8.250 -0.730 1.00 0.00 23 GLU A O 6
ATOM 7704 N N . LEU A 1 24 ? -5.089 -7.189 -0.456 1.00 0.00 24 LEU A N 6
ATOM 7705 C CA . LEU A 1 24 ? -4.661 -7.398 -1.828 1.00 0.00 24 LEU A CA 6
ATOM 7706 C C . LEU A 1 24 ? -3.310 -8.118 -1.833 1.00 0.00 24 LEU A C 6
ATOM 7707 O O . LEU A 1 24 ? -2.643 -8.200 -0.803 1.00 0.00 24 LEU A O 6
ATOM 7723 N N . SER A 1 25 ? -2.948 -8.622 -3.003 1.00 0.00 25 SER A N 6
ATOM 7724 C CA . SER A 1 25 ? -1.691 -9.332 -3.155 1.00 0.00 25 SER A CA 6
ATOM 7725 C C . SER A 1 25 ? -0.519 -8.367 -2.966 1.00 0.00 25 SER A C 6
ATOM 7726 O O . SER A 1 25 ? -0.667 -7.161 -3.152 1.00 0.00 25 SER A O 6
ATOM 7734 N N . GLY A 1 26 ? 0.621 -8.936 -2.599 1.00 0.00 26 GLY A N 6
ATOM 7735 C CA . GLY A 1 26 ? 1.817 -8.140 -2.382 1.00 0.00 26 GLY A CA 6
ATOM 7736 C C . GLY A 1 26 ? 3.075 -8.931 -2.747 1.00 0.00 26 GLY A C 6
ATOM 7737 O O . GLY A 1 26 ? 4.032 -8.975 -1.976 1.00 0.00 26 GLY A O 6
ATOM 7741 N N . ASP A 1 27 ? 3.032 -9.538 -3.925 1.00 0.00 27 ASP A N 6
ATOM 7742 C CA . ASP A 1 27 ? 4.157 -10.326 -4.402 1.00 0.00 27 ASP A CA 6
ATOM 7743 C C . ASP A 1 27 ? 5.462 -9.615 -4.039 1.00 0.00 27 ASP A C 6
ATOM 7744 O O . ASP A 1 27 ? 5.594 -8.409 -4.243 1.00 0.00 27 ASP A O 6
ATOM 7753 N N . ARG A 1 28 ? 6.394 -10.393 -3.507 1.00 0.00 28 ARG A N 6
ATOM 7754 C CA . ARG A 1 28 ? 7.684 -9.853 -3.114 1.00 0.00 28 ARG A CA 6
ATOM 7755 C C . ARG A 1 28 ? 8.356 -9.165 -4.303 1.00 0.00 28 ARG A C 6
ATOM 7756 O O . ARG A 1 28 ? 9.296 -8.391 -4.127 1.00 0.00 28 ARG A O 6
ATOM 7777 N N . GLY A 1 29 ? 7.849 -9.472 -5.488 1.00 0.00 29 GLY A N 6
ATOM 7778 C CA . GLY A 1 29 ? 8.389 -8.893 -6.705 1.00 0.00 29 GLY A CA 6
ATOM 7779 C C . GLY A 1 29 ? 7.751 -7.533 -6.996 1.00 0.00 29 GLY A C 6
ATOM 7780 O O . GLY A 1 29 ? 8.383 -6.661 -7.590 1.00 0.00 29 GLY A O 6
ATOM 7784 N N . TRP A 1 30 ? 6.507 -7.394 -6.563 1.00 0.00 30 TRP A N 6
ATOM 7785 C CA . TRP A 1 30 ? 5.776 -6.155 -6.768 1.00 0.00 30 TRP A CA 6
ATOM 7786 C C . TRP A 1 30 ? 6.709 -4.993 -6.421 1.00 0.00 30 TRP A C 6
ATOM 7787 O O . TRP A 1 30 ? 7.753 -5.194 -5.802 1.00 0.00 30 TRP A O 6
ATOM 7808 N N . SER A 1 31 ? 6.299 -3.803 -6.835 1.00 0.00 31 SER A N 6
ATOM 7809 C CA . SER A 1 31 ? 7.086 -2.609 -6.577 1.00 0.00 31 SER A CA 6
ATOM 7810 C C . SER A 1 31 ? 6.230 -1.564 -5.860 1.00 0.00 31 SER A C 6
ATOM 7811 O O . SER A 1 31 ? 5.092 -1.312 -6.253 1.00 0.00 31 SER A O 6
ATOM 7819 N N . VAL A 1 32 ? 6.809 -0.982 -4.820 1.00 0.00 32 VAL A N 6
ATOM 7820 C CA . VAL A 1 32 ? 6.113 0.030 -4.044 1.00 0.00 32 VAL A CA 6
ATOM 7821 C C . VAL A 1 32 ? 5.312 0.928 -4.988 1.00 0.00 32 VAL A C 6
ATOM 7822 O O . VAL A 1 32 ? 4.101 1.081 -4.828 1.00 0.00 32 VAL A O 6
ATOM 7835 N N . GLY A 1 33 ? 6.019 1.500 -5.953 1.00 0.00 33 GLY A N 6
ATOM 7836 C CA . GLY A 1 33 ? 5.388 2.378 -6.922 1.00 0.00 33 GLY A CA 6
ATOM 7837 C C . GLY A 1 33 ? 4.276 1.651 -7.681 1.00 0.00 33 GLY A C 6
ATOM 7838 O O . GLY A 1 33 ? 3.227 2.230 -7.958 1.00 0.00 33 GLY A O 6
ATOM 7842 N N . HIS A 1 34 ? 4.544 0.391 -7.995 1.00 0.00 34 HIS A N 6
ATOM 7843 C CA . HIS A 1 34 ? 3.580 -0.422 -8.715 1.00 0.00 34 HIS A CA 6
ATOM 7844 C C . HIS A 1 34 ? 2.371 -0.699 -7.820 1.00 0.00 34 HIS A C 6
ATOM 7845 O O . HIS A 1 34 ? 1.239 -0.386 -8.185 1.00 0.00 34 HIS A O 6
ATOM 7859 N N . LEU A 1 35 ? 2.652 -1.282 -6.664 1.00 0.00 35 LEU A N 6
ATOM 7860 C CA . LEU A 1 35 ? 1.602 -1.604 -5.713 1.00 0.00 35 LEU A CA 6
ATOM 7861 C C . LEU A 1 35 ? 0.575 -0.469 -5.689 1.00 0.00 35 LEU A C 6
ATOM 7862 O O . LEU A 1 35 ? -0.605 -0.689 -5.954 1.00 0.00 35 LEU A O 6
ATOM 7878 N N . LYS A 1 36 ? 1.064 0.721 -5.368 1.00 0.00 36 LYS A N 6
ATOM 7879 C CA . LYS A 1 36 ? 0.204 1.890 -5.306 1.00 0.00 36 LYS A CA 6
ATOM 7880 C C . LYS A 1 36 ? -0.829 1.818 -6.432 1.00 0.00 36 LYS A C 6
ATOM 7881 O O . LYS A 1 36 ? -2.029 1.744 -6.175 1.00 0.00 36 LYS A O 6
ATOM 7900 N N . ALA A 1 37 ? -0.325 1.845 -7.658 1.00 0.00 37 ALA A N 6
ATOM 7901 C CA . ALA A 1 37 ? -1.190 1.783 -8.824 1.00 0.00 37 ALA A CA 6
ATOM 7902 C C . ALA A 1 37 ? -2.205 0.654 -8.642 1.00 0.00 37 ALA A C 6
ATOM 7903 O O . ALA A 1 37 ? -3.412 0.893 -8.652 1.00 0.00 37 ALA A O 6
ATOM 7910 N N . HIS A 1 38 ? -1.680 -0.551 -8.479 1.00 0.00 38 HIS A N 6
ATOM 7911 C CA . HIS A 1 38 ? -2.526 -1.718 -8.295 1.00 0.00 38 HIS A CA 6
ATOM 7912 C C . HIS A 1 38 ? -3.607 -1.409 -7.256 1.00 0.00 38 HIS A C 6
ATOM 7913 O O . HIS A 1 38 ? -4.779 -1.721 -7.464 1.00 0.00 38 HIS A O 6
ATOM 7927 N N . LEU A 1 39 ? -3.174 -0.801 -6.163 1.00 0.00 39 LEU A N 6
ATOM 7928 C CA . LEU A 1 39 ? -4.090 -0.447 -5.091 1.00 0.00 39 LEU A CA 6
ATOM 7929 C C . LEU A 1 39 ? -5.156 0.509 -5.632 1.00 0.00 39 LEU A C 6
ATOM 7930 O O . LEU A 1 39 ? -6.347 0.203 -5.591 1.00 0.00 39 LEU A O 6
ATOM 7946 N N . SER A 1 40 ? -4.689 1.646 -6.126 1.00 0.00 40 SER A N 6
ATOM 7947 C CA . SER A 1 40 ? -5.587 2.648 -6.674 1.00 0.00 40 SER A CA 6
ATOM 7948 C C . SER A 1 40 ? -6.729 1.968 -7.434 1.00 0.00 40 SER A C 6
ATOM 7949 O O . SER A 1 40 ? -7.839 2.492 -7.491 1.00 0.00 40 SER A O 6
ATOM 7957 N N . ARG A 1 41 ? -6.415 0.810 -7.998 1.00 0.00 41 ARG A N 6
ATOM 7958 C CA . ARG A 1 41 ? -7.400 0.054 -8.751 1.00 0.00 41 ARG A CA 6
ATOM 7959 C C . ARG A 1 41 ? -8.482 -0.488 -7.816 1.00 0.00 41 ARG A C 6
ATOM 7960 O O . ARG A 1 41 ? -9.629 -0.048 -7.868 1.00 0.00 41 ARG A O 6
ATOM 7981 N N . VAL A 1 42 ? -8.079 -1.437 -6.983 1.00 0.00 42 VAL A N 6
ATOM 7982 C CA . VAL A 1 42 ? -9.000 -2.043 -6.037 1.00 0.00 42 VAL A CA 6
ATOM 7983 C C . VAL A 1 42 ? -9.654 -0.947 -5.194 1.00 0.00 42 VAL A C 6
ATOM 7984 O O . VAL A 1 42 ? -10.716 -1.158 -4.610 1.00 0.00 42 VAL A O 6
ATOM 7997 N N . TYR A 1 43 ? -8.993 0.202 -5.158 1.00 0.00 43 TYR A N 6
ATOM 7998 C CA . TYR A 1 43 ? -9.497 1.331 -4.396 1.00 0.00 43 TYR A CA 6
ATOM 7999 C C . TYR A 1 43 ? -10.537 2.115 -5.201 1.00 0.00 43 TYR A C 6
ATOM 8000 O O . TYR A 1 43 ? -10.264 2.544 -6.321 1.00 0.00 43 TYR A O 6
ATOM 8018 N N . PRO A 1 44 ? -11.735 2.283 -4.581 1.00 0.00 44 PRO A N 6
ATOM 8019 C CA . PRO A 1 44 ? -12.817 3.008 -5.227 1.00 0.00 44 PRO A CA 6
ATOM 8020 C C . PRO A 1 44 ? -12.555 4.515 -5.206 1.00 0.00 44 PRO A C 6
ATOM 8021 O O . PRO A 1 44 ? -12.836 5.184 -4.213 1.00 0.00 44 PRO A O 6
ATOM 8032 N N . GLU A 1 45 ? -12.021 5.006 -6.315 1.00 0.00 45 GLU A N 6
ATOM 8033 C CA . GLU A 1 45 ? -11.719 6.423 -6.437 1.00 0.00 45 GLU A CA 6
ATOM 8034 C C . GLU A 1 45 ? -10.723 6.657 -7.574 1.00 0.00 45 GLU A C 6
ATOM 8035 O O . GLU A 1 45 ? -10.745 7.705 -8.218 1.00 0.00 45 GLU A O 6
ATOM 8047 N N . ARG A 1 46 ? -9.872 5.663 -7.787 1.00 0.00 46 ARG A N 6
ATOM 8048 C CA . ARG A 1 46 ? -8.870 5.748 -8.837 1.00 0.00 46 ARG A CA 6
ATOM 8049 C C . ARG A 1 46 ? -7.849 6.839 -8.508 1.00 0.00 46 ARG A C 6
ATOM 8050 O O . ARG A 1 46 ? -7.703 7.803 -9.256 1.00 0.00 46 ARG A O 6
ATOM 8071 N N . PRO A 1 47 ? -7.151 6.645 -7.357 1.00 0.00 47 PRO A N 6
ATOM 8072 C CA . PRO A 1 47 ? -6.148 7.600 -6.919 1.00 0.00 47 PRO A CA 6
ATOM 8073 C C . PRO A 1 47 ? -4.872 7.477 -7.755 1.00 0.00 47 PRO A C 6
ATOM 8074 O O . PRO A 1 47 ? -4.727 6.540 -8.539 1.00 0.00 47 PRO A O 6
ATOM 8085 N N . ARG A 1 48 ? -3.980 8.436 -7.560 1.00 0.00 48 ARG A N 6
ATOM 8086 C CA . ARG A 1 48 ? -2.721 8.447 -8.286 1.00 0.00 48 ARG A CA 6
ATOM 8087 C C . ARG A 1 48 ? -1.679 7.599 -7.554 1.00 0.00 48 ARG A C 6
ATOM 8088 O O . ARG A 1 48 ? -1.685 7.523 -6.327 1.00 0.00 48 ARG A O 6
ATOM 8109 N N . PRO A 1 49 ? -0.784 6.966 -8.361 1.00 0.00 49 PRO A N 6
ATOM 8110 C CA . PRO A 1 49 ? 0.263 6.127 -7.803 1.00 0.00 49 PRO A CA 6
ATOM 8111 C C . PRO A 1 49 ? 1.373 6.976 -7.178 1.00 0.00 49 PRO A C 6
ATOM 8112 O O . PRO A 1 49 ? 2.087 6.514 -6.291 1.00 0.00 49 PRO A O 6
ATOM 8123 N N . GLU A 1 50 ? 1.481 8.203 -7.666 1.00 0.00 50 GLU A N 6
ATOM 8124 C CA . GLU A 1 50 ? 2.491 9.121 -7.167 1.00 0.00 50 GLU A CA 6
ATOM 8125 C C . GLU A 1 50 ? 1.934 9.941 -6.003 1.00 0.00 50 GLU A C 6
ATOM 8126 O O . GLU A 1 50 ? 2.306 11.099 -5.821 1.00 0.00 50 GLU A O 6
ATOM 8138 N N . ASP A 1 51 ? 1.050 9.309 -5.244 1.00 0.00 51 ASP A N 6
ATOM 8139 C CA . ASP A 1 51 ? 0.437 9.968 -4.103 1.00 0.00 51 ASP A CA 6
ATOM 8140 C C . ASP A 1 51 ? 0.091 8.920 -3.042 1.00 0.00 51 ASP A C 6
ATOM 8141 O O . ASP A 1 51 ? 0.400 9.099 -1.865 1.00 0.00 51 ASP A O 6
ATOM 8150 N N . GLN A 1 52 ? -0.545 7.851 -3.497 1.00 0.00 52 GLN A N 6
ATOM 8151 C CA . GLN A 1 52 ? -0.936 6.775 -2.601 1.00 0.00 52 GLN A CA 6
ATOM 8152 C C . GLN A 1 52 ? 0.188 6.477 -1.608 1.00 0.00 52 GLN A C 6
ATOM 8153 O O . GLN A 1 52 ? 1.114 5.729 -1.918 1.00 0.00 52 GLN A O 6
ATOM 8167 N N . ARG A 1 53 ? 0.071 7.077 -0.433 1.00 0.00 53 ARG A N 6
ATOM 8168 C CA . ARG A 1 53 ? 1.066 6.885 0.609 1.00 0.00 53 ARG A CA 6
ATOM 8169 C C . ARG A 1 53 ? 0.961 5.473 1.189 1.00 0.00 53 ARG A C 6
ATOM 8170 O O . ARG A 1 53 ? -0.066 5.107 1.758 1.00 0.00 53 ARG A O 6
ATOM 8191 N N . LEU A 1 54 ? 2.039 4.719 1.025 1.00 0.00 54 LEU A N 6
ATOM 8192 C CA . LEU A 1 54 ? 2.081 3.356 1.525 1.00 0.00 54 LEU A CA 6
ATOM 8193 C C . LEU A 1 54 ? 2.828 3.330 2.860 1.00 0.00 54 LEU A C 6
ATOM 8194 O O . LEU A 1 54 ? 4.033 3.568 2.905 1.00 0.00 54 LEU A O 6
ATOM 8210 N N . ILE A 1 55 ? 2.081 3.038 3.914 1.00 0.00 55 ILE A N 6
ATOM 8211 C CA . ILE A 1 55 ? 2.657 2.977 5.247 1.00 0.00 55 ILE A CA 6
ATOM 8212 C C . ILE A 1 55 ? 2.511 1.557 5.797 1.00 0.00 55 ILE A C 6
ATOM 8213 O O . ILE A 1 55 ? 1.410 1.131 6.141 1.00 0.00 55 ILE A O 6
ATOM 8229 N N . TYR A 1 56 ? 3.638 0.864 5.863 1.00 0.00 56 TYR A N 6
ATOM 8230 C CA . TYR A 1 56 ? 3.650 -0.499 6.366 1.00 0.00 56 TYR A CA 6
ATOM 8231 C C . TYR A 1 56 ? 3.592 -0.521 7.894 1.00 0.00 56 TYR A C 6
ATOM 8232 O O . TYR A 1 56 ? 3.238 -1.536 8.491 1.00 0.00 56 TYR A O 6
ATOM 8250 N N . SER A 1 57 ? 3.945 0.612 8.484 1.00 0.00 57 SER A N 6
ATOM 8251 C CA . SER A 1 57 ? 3.937 0.737 9.931 1.00 0.00 57 SER A CA 6
ATOM 8252 C C . SER A 1 57 ? 4.654 2.021 10.350 1.00 0.00 57 SER A C 6
ATOM 8253 O O . SER A 1 57 ? 5.872 2.028 10.519 1.00 0.00 57 SER A O 6
ATOM 8261 N N . GLY A 1 58 ? 3.869 3.077 10.506 1.00 0.00 58 GLY A N 6
ATOM 8262 C CA . GLY A 1 58 ? 4.414 4.364 10.903 1.00 0.00 58 GLY A CA 6
ATOM 8263 C C . GLY A 1 58 ? 5.682 4.689 10.111 1.00 0.00 58 GLY A C 6
ATOM 8264 O O . GLY A 1 58 ? 6.514 5.476 10.560 1.00 0.00 58 GLY A O 6
ATOM 8268 N N . LYS A 1 59 ? 5.789 4.066 8.946 1.00 0.00 59 LYS A N 6
ATOM 8269 C CA . LYS A 1 59 ? 6.942 4.279 8.087 1.00 0.00 59 LYS A CA 6
ATOM 8270 C C . LYS A 1 59 ? 6.527 4.091 6.626 1.00 0.00 59 LYS A C 6
ATOM 8271 O O . LYS A 1 59 ? 6.288 2.967 6.186 1.00 0.00 59 LYS A O 6
ATOM 8290 N N . LEU A 1 60 ? 6.453 5.207 5.917 1.00 0.00 60 LEU A N 6
ATOM 8291 C CA . LEU A 1 60 ? 6.071 5.178 4.515 1.00 0.00 60 LEU A CA 6
ATOM 8292 C C . LEU A 1 60 ? 7.134 4.423 3.716 1.00 0.00 60 LEU A C 6
ATOM 8293 O O . LEU A 1 60 ? 8.313 4.447 4.067 1.00 0.00 60 LEU A O 6
ATOM 8309 N N . LEU A 1 61 ? 6.680 3.771 2.656 1.00 0.00 61 LEU A N 6
ATOM 8310 C CA . LEU A 1 61 ? 7.578 3.010 1.804 1.00 0.00 61 LEU A CA 6
ATOM 8311 C C . LEU A 1 61 ? 8.070 3.903 0.663 1.00 0.00 61 LEU A C 6
ATOM 8312 O O . LEU A 1 61 ? 7.500 4.962 0.409 1.00 0.00 61 LEU A O 6
ATOM 8328 N N . LEU A 1 62 ? 9.126 3.442 0.008 1.00 0.00 62 LEU A N 6
ATOM 8329 C CA . LEU A 1 62 ? 9.702 4.186 -1.100 1.00 0.00 62 LEU A CA 6
ATOM 8330 C C . LEU A 1 62 ? 9.518 3.390 -2.393 1.00 0.00 62 LEU A C 6
ATOM 8331 O O . LEU A 1 62 ? 9.138 2.221 -2.358 1.00 0.00 62 LEU A O 6
ATOM 8347 N N . ASP A 1 63 ? 9.796 4.056 -3.505 1.00 0.00 63 ASP A N 6
ATOM 8348 C CA . ASP A 1 63 ? 9.667 3.426 -4.807 1.00 0.00 63 ASP A CA 6
ATOM 8349 C C . ASP A 1 63 ? 10.884 2.534 -5.060 1.00 0.00 63 ASP A C 6
ATOM 8350 O O . ASP A 1 63 ? 10.755 1.447 -5.623 1.00 0.00 63 ASP A O 6
ATOM 8359 N N . HIS A 1 64 ? 12.037 3.025 -4.633 1.00 0.00 64 HIS A N 6
ATOM 8360 C CA . HIS A 1 64 ? 13.276 2.286 -4.807 1.00 0.00 64 HIS A CA 6
ATOM 8361 C C . HIS A 1 64 ? 13.399 1.225 -3.712 1.00 0.00 64 HIS A C 6
ATOM 8362 O O . HIS A 1 64 ? 14.406 1.167 -3.009 1.00 0.00 64 HIS A O 6
ATOM 8376 N N . GLN A 1 65 ? 12.358 0.413 -3.601 1.00 0.00 65 GLN A N 6
ATOM 8377 C CA . GLN A 1 65 ? 12.337 -0.643 -2.603 1.00 0.00 65 GLN A CA 6
ATOM 8378 C C . GLN A 1 65 ? 11.700 -1.908 -3.182 1.00 0.00 65 GLN A C 6
ATOM 8379 O O . GLN A 1 65 ? 11.242 -1.911 -4.324 1.00 0.00 65 GLN A O 6
ATOM 8393 N N . CYS A 1 66 ? 11.690 -2.954 -2.368 1.00 0.00 66 CYS A N 6
ATOM 8394 C CA . CYS A 1 66 ? 11.117 -4.222 -2.786 1.00 0.00 66 CYS A CA 6
ATOM 8395 C C . CYS A 1 66 ? 10.272 -4.770 -1.633 1.00 0.00 66 CYS A C 6
ATOM 8396 O O . CYS A 1 66 ? 10.628 -4.608 -0.467 1.00 0.00 66 CYS A O 6
ATOM 8404 N N . LEU A 1 67 ? 9.169 -5.405 -2.000 1.00 0.00 67 LEU A N 6
ATOM 8405 C CA . LEU A 1 67 ? 8.271 -5.977 -1.012 1.00 0.00 67 LEU A CA 6
ATOM 8406 C C . LEU A 1 67 ? 9.023 -7.029 -0.193 1.00 0.00 67 LEU A C 6
ATOM 8407 O O . LEU A 1 67 ? 8.848 -7.117 1.020 1.00 0.00 67 LEU A O 6
ATOM 8423 N N . ARG A 1 68 ? 9.845 -7.798 -0.892 1.00 0.00 68 ARG A N 6
ATOM 8424 C CA . ARG A 1 68 ? 10.625 -8.840 -0.245 1.00 0.00 68 ARG A CA 6
ATOM 8425 C C . ARG A 1 68 ? 11.247 -8.312 1.050 1.00 0.00 68 ARG A C 6
ATOM 8426 O O . ARG A 1 68 ? 10.867 -8.731 2.142 1.00 0.00 68 ARG A O 6
ATOM 8447 N N . ASP A 1 69 ? 12.193 -7.399 0.883 1.00 0.00 69 ASP A N 6
ATOM 8448 C CA . ASP A 1 69 ? 12.871 -6.809 2.025 1.00 0.00 69 ASP A CA 6
ATOM 8449 C C . ASP A 1 69 ? 11.836 -6.175 2.957 1.00 0.00 69 ASP A C 6
ATOM 8450 O O . ASP A 1 69 ? 11.778 -6.506 4.140 1.00 0.00 69 ASP A O 6
ATOM 8459 N N . LEU A 1 70 ? 11.045 -5.277 2.388 1.00 0.00 70 LEU A N 6
ATOM 8460 C CA . LEU A 1 70 ? 10.016 -4.596 3.154 1.00 0.00 70 LEU A CA 6
ATOM 8461 C C . LEU A 1 70 ? 9.351 -5.592 4.107 1.00 0.00 70 LEU A C 6
ATOM 8462 O O . LEU A 1 70 ? 9.584 -5.551 5.314 1.00 0.00 70 LEU A O 6
ATOM 8478 N N . LEU A 1 71 ? 8.538 -6.463 3.529 1.00 0.00 71 LEU A N 6
ATOM 8479 C CA . LEU A 1 71 ? 7.838 -7.468 4.312 1.00 0.00 71 LEU A CA 6
ATOM 8480 C C . LEU A 1 71 ? 8.857 -8.427 4.930 1.00 0.00 71 LEU A C 6
ATOM 8481 O O . LEU A 1 71 ? 9.878 -8.734 4.316 1.00 0.00 71 LEU A O 6
ATOM 8497 N N . PRO A 1 72 ? 8.537 -8.886 6.169 1.00 0.00 72 PRO A N 6
ATOM 8498 C CA . PRO A 1 72 ? 9.412 -9.804 6.877 1.00 0.00 72 PRO A CA 6
ATOM 8499 C C . PRO A 1 72 ? 9.316 -11.215 6.292 1.00 0.00 72 PRO A C 6
ATOM 8500 O O . PRO A 1 72 ? 8.584 -11.442 5.330 1.00 0.00 72 PRO A O 6
ATOM 8511 N N . LYS A 1 73 ? 10.064 -12.124 6.898 1.00 0.00 73 LYS A N 6
ATOM 8512 C CA . LYS A 1 73 ? 10.072 -13.506 6.449 1.00 0.00 73 LYS A CA 6
ATOM 8513 C C . LYS A 1 73 ? 8.640 -14.042 6.436 1.00 0.00 73 LYS A C 6
ATOM 8514 O O . LYS A 1 73 ? 7.715 -13.364 6.882 1.00 0.00 73 LYS A O 6
ATOM 8533 N N . GLN A 1 74 ? 8.499 -15.253 5.918 1.00 0.00 74 GLN A N 6
ATOM 8534 C CA . GLN A 1 74 ? 7.194 -15.887 5.840 1.00 0.00 74 GLN A CA 6
ATOM 8535 C C . GLN A 1 74 ? 6.734 -16.327 7.231 1.00 0.00 74 GLN A C 6
ATOM 8536 O O . GLN A 1 74 ? 7.528 -16.838 8.019 1.00 0.00 74 GLN A O 6
ATOM 8550 N N . GLU A 1 75 ? 5.453 -16.113 7.491 1.00 0.00 75 GLU A N 6
ATOM 8551 C CA . GLU A 1 75 ? 4.877 -16.482 8.773 1.00 0.00 75 GLU A CA 6
ATOM 8552 C C . GLU A 1 75 ? 3.388 -16.131 8.807 1.00 0.00 75 GLU A C 6
ATOM 8553 O O . GLU A 1 75 ? 2.542 -17.012 8.953 1.00 0.00 75 GLU A O 6
ATOM 8565 N N . LYS A 1 76 ? 3.113 -14.842 8.669 1.00 0.00 76 LYS A N 6
ATOM 8566 C CA . LYS A 1 76 ? 1.740 -14.365 8.682 1.00 0.00 76 LYS A CA 6
ATOM 8567 C C . LYS A 1 76 ? 1.592 -13.226 7.671 1.00 0.00 76 LYS A C 6
ATOM 8568 O O . LYS A 1 76 ? 2.585 -12.664 7.213 1.00 0.00 76 LYS A O 6
ATOM 8587 N N . ARG A 1 77 ? 0.343 -12.919 7.353 1.00 0.00 77 ARG A N 6
ATOM 8588 C CA . ARG A 1 77 ? 0.051 -11.858 6.405 1.00 0.00 77 ARG A CA 6
ATOM 8589 C C . ARG A 1 77 ? 0.602 -10.524 6.915 1.00 0.00 77 ARG A C 6
ATOM 8590 O O . ARG A 1 77 ? 0.931 -10.395 8.094 1.00 0.00 77 ARG A O 6
ATOM 8611 N N . HIS A 1 78 ? 0.684 -9.566 6.003 1.00 0.00 78 HIS A N 6
ATOM 8612 C CA . HIS A 1 78 ? 1.189 -8.247 6.347 1.00 0.00 78 HIS A CA 6
ATOM 8613 C C . HIS A 1 78 ? 0.035 -7.242 6.355 1.00 0.00 78 HIS A C 6
ATOM 8614 O O . HIS A 1 78 ? -0.956 -7.425 5.650 1.00 0.00 78 HIS A O 6
ATOM 8628 N N . VAL A 1 79 ? 0.204 -6.204 7.161 1.00 0.00 79 VAL A N 6
ATOM 8629 C CA . VAL A 1 79 ? -0.811 -5.170 7.270 1.00 0.00 79 VAL A CA 6
ATOM 8630 C C . VAL A 1 79 ? -0.202 -3.820 6.884 1.00 0.00 79 VAL A C 6
ATOM 8631 O O . VAL A 1 79 ? 0.605 -3.265 7.628 1.00 0.00 79 VAL A O 6
ATOM 8644 N N . LEU A 1 80 ? -0.610 -3.333 5.722 1.00 0.00 80 LEU A N 6
ATOM 8645 C CA . LEU A 1 80 ? -0.115 -2.059 5.229 1.00 0.00 80 LEU A CA 6
ATOM 8646 C C . LEU A 1 80 ? -1.142 -0.966 5.530 1.00 0.00 80 LEU A C 6
ATOM 8647 O O . LEU A 1 80 ? -2.243 -1.256 5.996 1.00 0.00 80 LEU A O 6
ATOM 8663 N N . HIS A 1 81 ? -0.746 0.267 5.251 1.00 0.00 81 HIS A N 6
ATOM 8664 C CA . HIS A 1 81 ? -1.618 1.405 5.485 1.00 0.00 81 HIS A CA 6
ATOM 8665 C C . HIS A 1 81 ? -1.505 2.388 4.318 1.00 0.00 81 HIS A C 6
ATOM 8666 O O . HIS A 1 81 ? -0.571 3.187 4.263 1.00 0.00 81 HIS A O 6
ATOM 8680 N N . LEU A 1 82 ? -2.469 2.297 3.415 1.00 0.00 82 LEU A N 6
ATOM 8681 C CA . LEU A 1 82 ? -2.490 3.169 2.252 1.00 0.00 82 LEU A CA 6
ATOM 8682 C C . LEU A 1 82 ? -3.257 4.448 2.593 1.00 0.00 82 LEU A C 6
ATOM 8683 O O . LEU A 1 82 ? -4.460 4.407 2.842 1.00 0.00 82 LEU A O 6
ATOM 8699 N N . VAL A 1 83 ? -2.527 5.555 2.593 1.00 0.00 83 VAL A N 6
ATOM 8700 C CA . VAL A 1 83 ? -3.124 6.844 2.899 1.00 0.00 83 VAL A CA 6
ATOM 8701 C C . VAL A 1 83 ? -3.428 7.582 1.594 1.00 0.00 83 VAL A C 6
ATOM 8702 O O . VAL A 1 83 ? -2.587 7.640 0.699 1.00 0.00 83 VAL A O 6
ATOM 8715 N N . CYS A 1 84 ? -4.634 8.128 1.528 1.00 0.00 84 CYS A N 6
ATOM 8716 C CA . CYS A 1 84 ? -5.061 8.861 0.348 1.00 0.00 84 CYS A CA 6
ATOM 8717 C C . CYS A 1 84 ? -4.457 10.265 0.410 1.00 0.00 84 CYS A C 6
ATOM 8718 O O . CYS A 1 84 ? -4.303 10.830 1.491 1.00 0.00 84 CYS A O 6
ATOM 8726 N N . ASN A 1 85 ? -4.133 10.787 -0.763 1.00 0.00 85 ASN A N 6
ATOM 8727 C CA . ASN A 1 85 ? -3.550 12.115 -0.856 1.00 0.00 85 ASN A CA 6
ATOM 8728 C C . ASN A 1 85 ? -3.593 12.586 -2.311 1.00 0.00 85 ASN A C 6
ATOM 8729 O O . ASN A 1 85 ? -3.407 11.791 -3.230 1.00 0.00 85 ASN A O 6
ATOM 8740 N N . VAL A 1 86 ? -3.840 13.878 -2.473 1.00 0.00 86 VAL A N 6
ATOM 8741 C CA . VAL A 1 86 ? -3.911 14.465 -3.802 1.00 0.00 86 VAL A CA 6
ATOM 8742 C C . VAL A 1 86 ? -3.445 15.921 -3.736 1.00 0.00 86 VAL A C 6
ATOM 8743 O O . VAL A 1 86 ? -4.016 16.726 -3.003 1.00 0.00 86 VAL A O 6
ATOM 8756 N N . LYS A 1 87 ? -2.412 16.213 -4.512 1.00 0.00 87 LYS A N 6
ATOM 8757 C CA . LYS A 1 87 ? -1.863 17.558 -4.552 1.00 0.00 87 LYS A CA 6
ATOM 8758 C C . LYS A 1 87 ? -2.601 18.374 -5.615 1.00 0.00 87 LYS A C 6
ATOM 8759 O O . LYS A 1 87 ? -2.406 18.164 -6.811 1.00 0.00 87 LYS A O 6
ATOM 8778 N N . SER A 1 88 ? -3.434 19.288 -5.140 1.00 0.00 88 SER A N 6
ATOM 8779 C CA . SER A 1 88 ? -4.203 20.137 -6.035 1.00 0.00 88 SER A CA 6
ATOM 8780 C C . SER A 1 88 ? -3.336 20.567 -7.221 1.00 0.00 88 SER A C 6
ATOM 8781 O O . SER A 1 88 ? -2.149 20.847 -7.058 1.00 0.00 88 SER A O 6
ATOM 8789 N N . GLY A 1 89 ? -3.963 20.606 -8.388 1.00 0.00 89 GLY A N 6
ATOM 8790 C CA . GLY A 1 89 ? -3.265 20.997 -9.601 1.00 0.00 89 GLY A CA 6
ATOM 8791 C C . GLY A 1 89 ? -3.858 20.297 -10.824 1.00 0.00 89 GLY A C 6
ATOM 8792 O O . GLY A 1 89 ? -4.825 19.545 -10.707 1.00 0.00 89 GLY A O 6
ATOM 8796 N N . PRO A 1 90 ? -3.240 20.577 -12.003 1.00 0.00 90 PRO A N 6
ATOM 8797 C CA . PRO A 1 90 ? -3.697 19.984 -13.249 1.00 0.00 90 PRO A CA 6
ATOM 8798 C C . PRO A 1 90 ? -3.282 18.514 -13.340 1.00 0.00 90 PRO A C 6
ATOM 8799 O O . PRO A 1 90 ? -2.186 18.147 -12.917 1.00 0.00 90 PRO A O 6
ATOM 8810 N N . SER A 1 91 ? -4.179 17.713 -13.895 1.00 0.00 91 SER A N 6
ATOM 8811 C CA . SER A 1 91 ? -3.919 16.291 -14.047 1.00 0.00 91 SER A CA 6
ATOM 8812 C C . SER A 1 91 ? -3.107 16.041 -15.319 1.00 0.00 91 SER A C 6
ATOM 8813 O O . SER A 1 91 ? -3.363 16.654 -16.354 1.00 0.00 91 SER A O 6
ATOM 8821 N N . SER A 1 92 ? -2.142 15.140 -15.199 1.00 0.00 92 SER A N 6
ATOM 8822 C CA . SER A 1 92 ? -1.290 14.801 -16.326 1.00 0.00 92 SER A CA 6
ATOM 8823 C C . SER A 1 92 ? -0.670 13.418 -16.117 1.00 0.00 92 SER A C 6
ATOM 8824 O O . SER A 1 92 ? -0.680 12.891 -15.005 1.00 0.00 92 SER A O 6
ATOM 8832 N N . GLY A 1 93 ? -0.146 12.869 -17.203 1.00 0.00 93 GLY A N 6
ATOM 8833 C CA . GLY A 1 93 ? 0.476 11.557 -17.152 1.00 0.00 93 GLY A CA 6
ATOM 8834 C C . GLY A 1 93 ? 1.379 11.332 -18.367 1.00 0.00 93 GLY A C 6
ATOM 8835 O O . GLY A 1 93 ? 2.362 10.596 -18.286 1.00 0.00 93 GLY A O 6
ATOM 8839 N N . GLY A 1 1 ? -5.318 -26.808 -10.677 1.00 0.00 1 GLY A N 7
ATOM 8840 C CA . GLY A 1 1 ? -3.998 -26.505 -10.150 1.00 0.00 1 GLY A CA 7
ATOM 8841 C C . GLY A 1 1 ? -2.959 -26.453 -11.271 1.00 0.00 1 GLY A C 7
ATOM 8842 O O . GLY A 1 1 ? -2.157 -27.374 -11.422 1.00 0.00 1 GLY A O 7
ATOM 8846 N N . SER A 1 2 ? -3.006 -25.367 -12.029 1.00 0.00 2 SER A N 7
ATOM 8847 C CA . SER A 1 2 ? -2.079 -25.183 -13.132 1.00 0.00 2 SER A CA 7
ATOM 8848 C C . SER A 1 2 ? -1.306 -23.875 -12.954 1.00 0.00 2 SER A C 7
ATOM 8849 O O . SER A 1 2 ? -0.077 -23.876 -12.916 1.00 0.00 2 SER A O 7
ATOM 8857 N N . SER A 1 3 ? -2.059 -22.790 -12.847 1.00 0.00 3 SER A N 7
ATOM 8858 C CA . SER A 1 3 ? -1.460 -21.477 -12.673 1.00 0.00 3 SER A CA 7
ATOM 8859 C C . SER A 1 3 ? -1.075 -21.268 -11.207 1.00 0.00 3 SER A C 7
ATOM 8860 O O . SER A 1 3 ? -1.934 -21.286 -10.327 1.00 0.00 3 SER A O 7
ATOM 8868 N N . GLY A 1 4 ? 0.218 -21.075 -10.990 1.00 0.00 4 GLY A N 7
ATOM 8869 C CA . GLY A 1 4 ? 0.728 -20.863 -9.646 1.00 0.00 4 GLY A CA 7
ATOM 8870 C C . GLY A 1 4 ? 0.501 -19.418 -9.195 1.00 0.00 4 GLY A C 7
ATOM 8871 O O . GLY A 1 4 ? -0.637 -18.996 -9.001 1.00 0.00 4 GLY A O 7
ATOM 8875 N N . SER A 1 5 ? 1.604 -18.701 -9.044 1.00 0.00 5 SER A N 7
ATOM 8876 C CA . SER A 1 5 ? 1.541 -17.311 -8.620 1.00 0.00 5 SER A CA 7
ATOM 8877 C C . SER A 1 5 ? 0.990 -17.224 -7.196 1.00 0.00 5 SER A C 7
ATOM 8878 O O . SER A 1 5 ? -0.222 -17.261 -6.992 1.00 0.00 5 SER 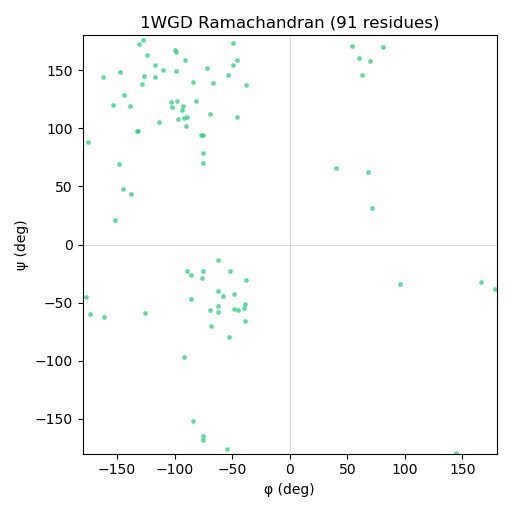A O 7
ATOM 8886 N N . SER A 1 6 ? 1.908 -17.108 -6.247 1.00 0.00 6 SER A N 7
ATOM 8887 C CA . SER A 1 6 ? 1.528 -17.015 -4.847 1.00 0.00 6 SER A CA 7
ATOM 8888 C C . SER A 1 6 ? 2.261 -15.847 -4.183 1.00 0.00 6 SER A C 7
ATOM 8889 O O . SER A 1 6 ? 3.437 -15.962 -3.841 1.00 0.00 6 SER A O 7
ATOM 8897 N N . GLY A 1 7 ? 1.536 -14.750 -4.022 1.00 0.00 7 GLY A N 7
ATOM 8898 C CA . GLY A 1 7 ? 2.102 -13.563 -3.405 1.00 0.00 7 GLY A CA 7
ATOM 8899 C C . GLY A 1 7 ? 1.738 -13.489 -1.921 1.00 0.00 7 GLY A C 7
ATOM 8900 O O . GLY A 1 7 ? 1.248 -14.461 -1.349 1.00 0.00 7 GLY A O 7
ATOM 8904 N N . VAL A 1 8 ? 1.991 -12.325 -1.339 1.00 0.00 8 VAL A N 7
ATOM 8905 C CA . VAL A 1 8 ? 1.695 -12.111 0.067 1.00 0.00 8 VAL A CA 7
ATOM 8906 C C . VAL A 1 8 ? 0.381 -11.337 0.196 1.00 0.00 8 VAL A C 7
ATOM 8907 O O . VAL A 1 8 ? -0.108 -10.772 -0.781 1.00 0.00 8 VAL A O 7
ATOM 8920 N N . THR A 1 9 ? -0.152 -11.337 1.408 1.00 0.00 9 THR A N 7
ATOM 8921 C CA . THR A 1 9 ? -1.400 -10.642 1.677 1.00 0.00 9 THR A CA 7
ATOM 8922 C C . THR A 1 9 ? -1.126 -9.305 2.370 1.00 0.00 9 THR A C 7
ATOM 8923 O O . THR A 1 9 ? -0.645 -9.275 3.501 1.00 0.00 9 THR A O 7
ATOM 8934 N N . LEU A 1 10 ? -1.445 -8.233 1.660 1.00 0.00 10 LEU A N 7
ATOM 8935 C CA . LEU A 1 10 ? -1.240 -6.896 2.192 1.00 0.00 10 LEU A CA 7
ATOM 8936 C C . LEU A 1 10 ? -2.582 -6.328 2.661 1.00 0.00 10 LEU A C 7
ATOM 8937 O O . LEU A 1 10 ? -3.488 -6.120 1.857 1.00 0.00 10 LEU A O 7
ATOM 8953 N N . LEU A 1 11 ? -2.664 -6.092 3.963 1.00 0.00 11 LEU A N 7
ATOM 8954 C CA . LEU A 1 11 ? -3.878 -5.552 4.550 1.00 0.00 11 LEU A CA 7
ATOM 8955 C C . LEU A 1 11 ? -3.784 -4.025 4.593 1.00 0.00 11 LEU A C 7
ATOM 8956 O O . LEU A 1 11 ? -3.098 -3.466 5.447 1.00 0.00 11 LEU A O 7
ATOM 8972 N N . VAL A 1 12 ? -4.482 -3.394 3.660 1.00 0.00 12 VAL A N 7
ATOM 8973 C CA . VAL A 1 12 ? -4.486 -1.944 3.581 1.00 0.00 12 VAL A CA 7
ATOM 8974 C C . VAL A 1 12 ? -5.414 -1.381 4.658 1.00 0.00 12 VAL A C 7
ATOM 8975 O O . VAL A 1 12 ? -6.627 -1.573 4.600 1.00 0.00 12 VAL A O 7
ATOM 8988 N N . LYS A 1 13 ? -4.808 -0.695 5.617 1.00 0.00 13 LYS A N 7
ATOM 8989 C CA . LYS A 1 13 ? -5.566 -0.102 6.706 1.00 0.00 13 LYS A CA 7
ATOM 8990 C C . LYS A 1 13 ? -5.471 1.422 6.617 1.00 0.00 13 LYS A C 7
ATOM 8991 O O . LYS A 1 13 ? -4.375 1.978 6.586 1.00 0.00 13 LYS A O 7
ATOM 9010 N N . SER A 1 14 ? -6.635 2.054 6.579 1.00 0.00 14 SER A N 7
ATOM 9011 C CA . SER A 1 14 ? -6.697 3.504 6.494 1.00 0.00 14 SER A CA 7
ATOM 9012 C C . SER A 1 14 ? -7.084 4.091 7.852 1.00 0.00 14 SER A C 7
ATOM 9013 O O . SER A 1 14 ? -8.243 4.017 8.258 1.00 0.00 14 SER A O 7
ATOM 9021 N N . PRO A 1 15 ? -6.064 4.676 8.536 1.00 0.00 15 PRO A N 7
ATOM 9022 C CA . PRO A 1 15 ? -6.285 5.276 9.841 1.00 0.00 15 PRO A CA 7
ATOM 9023 C C . PRO A 1 15 ? -7.014 6.616 9.712 1.00 0.00 15 PRO A C 7
ATOM 9024 O O . PRO A 1 15 ? -6.529 7.638 10.194 1.00 0.00 15 PRO A O 7
ATOM 9035 N N . ASN A 1 16 ? -8.166 6.566 9.060 1.00 0.00 16 ASN A N 7
ATOM 9036 C CA . ASN A 1 16 ? -8.966 7.763 8.862 1.00 0.00 16 ASN A CA 7
ATOM 9037 C C . ASN A 1 16 ? -10.391 7.360 8.476 1.00 0.00 16 ASN A C 7
ATOM 9038 O O . ASN A 1 16 ? -11.076 8.093 7.765 1.00 0.00 16 ASN A O 7
ATOM 9049 N N . GLN A 1 17 ? -10.795 6.195 8.963 1.00 0.00 17 GLN A N 7
ATOM 9050 C CA . GLN A 1 17 ? -12.126 5.687 8.679 1.00 0.00 17 GLN A CA 7
ATOM 9051 C C . GLN A 1 17 ? -12.484 5.929 7.211 1.00 0.00 17 GLN A C 7
ATOM 9052 O O . GLN A 1 17 ? -13.177 6.892 6.888 1.00 0.00 17 GLN A O 7
ATOM 9066 N N . ARG A 1 18 ? -11.995 5.038 6.362 1.00 0.00 18 ARG A N 7
ATOM 9067 C CA . ARG A 1 18 ? -12.255 5.142 4.936 1.00 0.00 18 ARG A CA 7
ATOM 9068 C C . ARG A 1 18 ? -13.053 3.929 4.452 1.00 0.00 18 ARG A C 7
ATOM 9069 O O . ARG A 1 18 ? -14.093 4.081 3.811 1.00 0.00 18 ARG A O 7
ATOM 9090 N N . HIS A 1 19 ? -12.538 2.753 4.777 1.00 0.00 19 HIS A N 7
ATOM 9091 C CA . HIS A 1 19 ? -13.190 1.516 4.383 1.00 0.00 19 HIS A CA 7
ATOM 9092 C C . HIS A 1 19 ? -12.561 0.342 5.136 1.00 0.00 19 HIS A C 7
ATOM 9093 O O . HIS A 1 19 ? -11.528 0.499 5.787 1.00 0.00 19 HIS A O 7
ATOM 9107 N N . ARG A 1 20 ? -13.210 -0.807 5.025 1.00 0.00 20 ARG A N 7
ATOM 9108 C CA . ARG A 1 20 ? -12.728 -2.007 5.688 1.00 0.00 20 ARG A CA 7
ATOM 9109 C C . ARG A 1 20 ? -11.356 -2.402 5.138 1.00 0.00 20 ARG A C 7
ATOM 9110 O O . ARG A 1 20 ? -11.007 -2.044 4.014 1.00 0.00 20 ARG A O 7
ATOM 9131 N N . ASP A 1 21 ? -10.615 -3.135 5.956 1.00 0.00 21 ASP A N 7
ATOM 9132 C CA . ASP A 1 21 ? -9.289 -3.583 5.565 1.00 0.00 21 ASP A CA 7
ATOM 9133 C C . ASP A 1 21 ? -9.354 -4.192 4.163 1.00 0.00 21 ASP A C 7
ATOM 9134 O O . ASP A 1 21 ? -10.193 -5.049 3.893 1.00 0.00 21 ASP A O 7
ATOM 9143 N N . LEU A 1 22 ? -8.455 -3.725 3.308 1.00 0.00 22 LEU A N 7
ATOM 9144 C CA . LEU A 1 22 ? -8.400 -4.213 1.941 1.00 0.00 22 LEU A CA 7
ATOM 9145 C C . LEU A 1 22 ? -7.189 -5.133 1.781 1.00 0.00 22 LEU A C 7
ATOM 9146 O O . LEU A 1 22 ? -6.048 -4.673 1.792 1.00 0.00 22 LEU A O 7
ATOM 9162 N N . GLU A 1 23 ? -7.478 -6.418 1.636 1.00 0.00 23 GLU A N 7
ATOM 9163 C CA . GLU A 1 23 ? -6.426 -7.408 1.475 1.00 0.00 23 GLU A CA 7
ATOM 9164 C C . GLU A 1 23 ? -6.195 -7.700 -0.009 1.00 0.00 23 GLU A C 7
ATOM 9165 O O . GLU A 1 23 ? -7.102 -8.157 -0.704 1.00 0.00 23 GLU A O 7
ATOM 9177 N N . LEU A 1 24 ? -4.977 -7.424 -0.452 1.00 0.00 24 LEU A N 7
ATOM 9178 C CA . LEU A 1 24 ? -4.615 -7.651 -1.840 1.00 0.00 24 LEU A CA 7
ATOM 9179 C C . LEU A 1 24 ? -3.262 -8.362 -1.901 1.00 0.00 24 LEU A C 7
ATOM 9180 O O . LEU A 1 24 ? -2.557 -8.448 -0.896 1.00 0.00 24 LEU A O 7
ATOM 9196 N N . SER A 1 25 ? -2.940 -8.852 -3.089 1.00 0.00 25 SER A N 7
ATOM 9197 C CA . SER A 1 25 ? -1.683 -9.553 -3.294 1.00 0.00 25 SER A CA 7
ATOM 9198 C C . SER A 1 25 ? -0.515 -8.569 -3.200 1.00 0.00 25 SER A C 7
ATOM 9199 O O . SER A 1 25 ? -0.635 -7.417 -3.611 1.00 0.00 25 SER A O 7
ATOM 9207 N N . GLY A 1 26 ? 0.588 -9.061 -2.655 1.00 0.00 26 GLY A N 7
ATOM 9208 C CA . GLY A 1 26 ? 1.777 -8.239 -2.502 1.00 0.00 26 GLY A CA 7
ATOM 9209 C C . GLY A 1 26 ? 3.041 -9.034 -2.839 1.00 0.00 26 GLY A C 7
ATOM 9210 O O . GLY A 1 26 ? 4.010 -9.016 -2.082 1.00 0.00 26 GLY A O 7
ATOM 9214 N N . ASP A 1 27 ? 2.988 -9.714 -3.975 1.00 0.00 27 ASP A N 7
ATOM 9215 C CA . ASP A 1 27 ? 4.115 -10.514 -4.421 1.00 0.00 27 ASP A CA 7
ATOM 9216 C C . ASP A 1 27 ? 5.417 -9.788 -4.080 1.00 0.00 27 ASP A C 7
ATOM 9217 O O . ASP A 1 27 ? 5.532 -8.581 -4.283 1.00 0.00 27 ASP A O 7
ATOM 9226 N N . ARG A 1 28 ? 6.368 -10.555 -3.565 1.00 0.00 28 ARG A N 7
ATOM 9227 C CA . ARG A 1 28 ? 7.658 -10.000 -3.193 1.00 0.00 28 ARG A CA 7
ATOM 9228 C C . ARG A 1 28 ? 8.348 -9.394 -4.416 1.00 0.00 28 ARG A C 7
ATOM 9229 O O . ARG A 1 28 ? 9.332 -8.668 -4.282 1.00 0.00 28 ARG A O 7
ATOM 9250 N N . GLY A 1 29 ? 7.806 -9.715 -5.581 1.00 0.00 29 GLY A N 7
ATOM 9251 C CA . GLY A 1 29 ? 8.357 -9.212 -6.827 1.00 0.00 29 GLY A CA 7
ATOM 9252 C C . GLY A 1 29 ? 7.738 -7.861 -7.195 1.00 0.00 29 GLY A C 7
ATOM 9253 O O . GLY A 1 29 ? 8.328 -7.090 -7.950 1.00 0.00 29 GLY A O 7
ATOM 9257 N N . TRP A 1 30 ? 6.559 -7.618 -6.644 1.00 0.00 30 TRP A N 7
ATOM 9258 C CA . TRP A 1 30 ? 5.854 -6.374 -6.904 1.00 0.00 30 TRP A CA 7
ATOM 9259 C C . TRP A 1 30 ? 6.790 -5.216 -6.549 1.00 0.00 30 TRP A C 7
ATOM 9260 O O . TRP A 1 30 ? 7.907 -5.438 -6.084 1.00 0.00 30 TRP A O 7
ATOM 9281 N N . SER A 1 31 ? 6.299 -4.008 -6.781 1.00 0.00 31 SER A N 7
ATOM 9282 C CA . SER A 1 31 ? 7.077 -2.816 -6.491 1.00 0.00 31 SER A CA 7
ATOM 9283 C C . SER A 1 31 ? 6.216 -1.797 -5.744 1.00 0.00 31 SER A C 7
ATOM 9284 O O . SER A 1 31 ? 5.093 -1.508 -6.156 1.00 0.00 31 SER A O 7
ATOM 9292 N N . VAL A 1 32 ? 6.773 -1.280 -4.658 1.00 0.00 32 VAL A N 7
ATOM 9293 C CA . VAL A 1 32 ? 6.069 -0.299 -3.850 1.00 0.00 32 VAL A CA 7
ATOM 9294 C C . VAL A 1 32 ? 5.307 0.659 -4.768 1.00 0.00 32 VAL A C 7
ATOM 9295 O O . VAL A 1 32 ? 4.099 0.841 -4.617 1.00 0.00 32 VAL A O 7
ATOM 9308 N N . GLY A 1 33 ? 6.043 1.247 -5.699 1.00 0.00 33 GLY A N 7
ATOM 9309 C CA . GLY A 1 33 ? 5.451 2.182 -6.641 1.00 0.00 33 GLY A CA 7
ATOM 9310 C C . GLY A 1 33 ? 4.328 1.519 -7.440 1.00 0.00 33 GLY A C 7
ATOM 9311 O O . GLY A 1 33 ? 3.269 2.112 -7.640 1.00 0.00 33 GLY A O 7
ATOM 9315 N N . HIS A 1 34 ? 4.597 0.297 -7.876 1.00 0.00 34 HIS A N 7
ATOM 9316 C CA . HIS A 1 34 ? 3.622 -0.454 -8.648 1.00 0.00 34 HIS A CA 7
ATOM 9317 C C . HIS A 1 34 ? 2.397 -0.750 -7.780 1.00 0.00 34 HIS A C 7
ATOM 9318 O O . HIS A 1 34 ? 1.273 -0.415 -8.151 1.00 0.00 34 HIS A O 7
ATOM 9332 N N . LEU A 1 35 ? 2.656 -1.375 -6.642 1.00 0.00 35 LEU A N 7
ATOM 9333 C CA . LEU A 1 35 ? 1.589 -1.720 -5.718 1.00 0.00 35 LEU A CA 7
ATOM 9334 C C . LEU A 1 35 ? 0.588 -0.564 -5.647 1.00 0.00 35 LEU A C 7
ATOM 9335 O O . LEU A 1 35 ? -0.598 -0.749 -5.912 1.00 0.00 35 LEU A O 7
ATOM 9351 N N . LYS A 1 36 ? 1.104 0.601 -5.288 1.00 0.00 36 LYS A N 7
ATOM 9352 C CA . LYS A 1 36 ? 0.271 1.787 -5.179 1.00 0.00 36 LYS A CA 7
ATOM 9353 C C . LYS A 1 36 ? -0.759 1.787 -6.311 1.00 0.00 36 LYS A C 7
ATOM 9354 O O . LYS A 1 36 ? -1.959 1.681 -6.063 1.00 0.00 36 LYS A O 7
ATOM 9373 N N . ALA A 1 37 ? -0.252 1.907 -7.529 1.00 0.00 37 ALA A N 7
ATOM 9374 C CA . ALA A 1 37 ? -1.112 1.922 -8.699 1.00 0.00 37 ALA A CA 7
ATOM 9375 C C . ALA A 1 37 ? -2.148 0.802 -8.581 1.00 0.00 37 ALA A C 7
ATOM 9376 O O . ALA A 1 37 ? -3.350 1.060 -8.600 1.00 0.00 37 ALA A O 7
ATOM 9383 N N . HIS A 1 38 ? -1.643 -0.417 -8.461 1.00 0.00 38 HIS A N 7
ATOM 9384 C CA . HIS A 1 38 ? -2.509 -1.576 -8.339 1.00 0.00 38 HIS A CA 7
ATOM 9385 C C . HIS A 1 38 ? -3.611 -1.289 -7.317 1.00 0.00 38 HIS A C 7
ATOM 9386 O O . HIS A 1 38 ? -4.791 -1.491 -7.597 1.00 0.00 38 HIS A O 7
ATOM 9400 N N . LEU A 1 39 ? -3.185 -0.822 -6.152 1.00 0.00 39 LEU A N 7
ATOM 9401 C CA . LEU A 1 39 ? -4.121 -0.505 -5.086 1.00 0.00 39 LEU A CA 7
ATOM 9402 C C . LEU A 1 39 ? -5.188 0.453 -5.618 1.00 0.00 39 LEU A C 7
ATOM 9403 O O . LEU A 1 39 ? -6.377 0.137 -5.598 1.00 0.00 39 LEU A O 7
ATOM 9419 N N . SER A 1 40 ? -4.726 1.604 -6.083 1.00 0.00 40 SER A N 7
ATOM 9420 C CA . SER A 1 40 ? -5.626 2.610 -6.620 1.00 0.00 40 SER A CA 7
ATOM 9421 C C . SER A 1 40 ? -6.750 1.938 -7.412 1.00 0.00 40 SER A C 7
ATOM 9422 O O . SER A 1 40 ? -7.889 2.400 -7.395 1.00 0.00 40 SER A O 7
ATOM 9430 N N . ARG A 1 41 ? -6.389 0.857 -8.088 1.00 0.00 41 ARG A N 7
ATOM 9431 C CA . ARG A 1 41 ? -7.352 0.116 -8.884 1.00 0.00 41 ARG A CA 7
ATOM 9432 C C . ARG A 1 41 ? -8.447 -0.465 -7.989 1.00 0.00 41 ARG A C 7
ATOM 9433 O O . ARG A 1 41 ? -9.587 -0.003 -8.016 1.00 0.00 41 ARG A O 7
ATOM 9454 N N . VAL A 1 42 ? -8.064 -1.469 -7.214 1.00 0.00 42 VAL A N 7
ATOM 9455 C CA . VAL A 1 42 ? -8.999 -2.118 -6.311 1.00 0.00 42 VAL A CA 7
ATOM 9456 C C . VAL A 1 42 ? -9.731 -1.053 -5.491 1.00 0.00 42 VAL A C 7
ATOM 9457 O O . VAL A 1 42 ? -10.907 -1.214 -5.166 1.00 0.00 42 VAL A O 7
ATOM 9470 N N . TYR A 1 43 ? -9.005 0.011 -5.179 1.00 0.00 43 TYR A N 7
ATOM 9471 C CA . TYR A 1 43 ? -9.570 1.101 -4.402 1.00 0.00 43 TYR A CA 7
ATOM 9472 C C . TYR A 1 43 ? -10.646 1.842 -5.200 1.00 0.00 43 TYR A C 7
ATOM 9473 O O . TYR A 1 43 ? -10.396 2.295 -6.315 1.00 0.00 43 TYR A O 7
ATOM 9491 N N . PRO A 1 44 ? -11.853 1.941 -4.581 1.00 0.00 44 PRO A N 7
ATOM 9492 C CA . PRO A 1 44 ? -12.968 2.619 -5.221 1.00 0.00 44 PRO A CA 7
ATOM 9493 C C . PRO A 1 44 ? -12.782 4.137 -5.182 1.00 0.00 44 PRO A C 7
ATOM 9494 O O . PRO A 1 44 ? -13.133 4.784 -4.196 1.00 0.00 44 PRO A O 7
ATOM 9505 N N . GLU A 1 45 ? -12.232 4.662 -6.266 1.00 0.00 45 GLU A N 7
ATOM 9506 C CA . GLU A 1 45 ? -11.995 6.092 -6.368 1.00 0.00 45 GLU A CA 7
ATOM 9507 C C . GLU A 1 45 ? -10.998 6.387 -7.491 1.00 0.00 45 GLU A C 7
ATOM 9508 O O . GLU A 1 45 ? -11.077 7.430 -8.138 1.00 0.00 45 GLU A O 7
ATOM 9520 N N . ARG A 1 46 ? -10.083 5.449 -7.688 1.00 0.00 46 ARG A N 7
ATOM 9521 C CA . ARG A 1 46 ? -9.072 5.594 -8.721 1.00 0.00 46 ARG A CA 7
ATOM 9522 C C . ARG A 1 46 ? -8.111 6.731 -8.366 1.00 0.00 46 ARG A C 7
ATOM 9523 O O . ARG A 1 46 ? -8.024 7.723 -9.087 1.00 0.00 46 ARG A O 7
ATOM 9544 N N . PRO A 1 47 ? -7.394 6.542 -7.226 1.00 0.00 47 PRO A N 7
ATOM 9545 C CA . PRO A 1 47 ? -6.442 7.539 -6.767 1.00 0.00 47 PRO A CA 7
ATOM 9546 C C . PRO A 1 47 ? -5.168 7.511 -7.614 1.00 0.00 47 PRO A C 7
ATOM 9547 O O . PRO A 1 47 ? -5.158 6.953 -8.709 1.00 0.00 47 PRO A O 7
ATOM 9558 N N . ARG A 1 48 ? -4.124 8.122 -7.073 1.00 0.00 48 ARG A N 7
ATOM 9559 C CA . ARG A 1 48 ? -2.846 8.174 -7.766 1.00 0.00 48 ARG A CA 7
ATOM 9560 C C . ARG A 1 48 ? -1.794 7.371 -6.999 1.00 0.00 48 ARG A C 7
ATOM 9561 O O . ARG A 1 48 ? -1.878 7.235 -5.779 1.00 0.00 48 ARG A O 7
ATOM 9582 N N . PRO A 1 49 ? -0.801 6.846 -7.765 1.00 0.00 49 PRO A N 7
ATOM 9583 C CA . PRO A 1 49 ? 0.267 6.060 -7.172 1.00 0.00 49 PRO A CA 7
ATOM 9584 C C . PRO A 1 49 ? 1.263 6.956 -6.434 1.00 0.00 49 PRO A C 7
ATOM 9585 O O . PRO A 1 49 ? 1.967 6.500 -5.534 1.00 0.00 49 PRO A O 7
ATOM 9596 N N . GLU A 1 50 ? 1.291 8.216 -6.844 1.00 0.00 50 GLU A N 7
ATOM 9597 C CA . GLU A 1 50 ? 2.190 9.181 -6.233 1.00 0.00 50 GLU A CA 7
ATOM 9598 C C . GLU A 1 50 ? 1.550 9.784 -4.980 1.00 0.00 50 GLU A C 7
ATOM 9599 O O . GLU A 1 50 ? 2.249 10.302 -4.110 1.00 0.00 50 GLU A O 7
ATOM 9611 N N . ASP A 1 51 ? 0.229 9.695 -4.928 1.00 0.00 51 ASP A N 7
ATOM 9612 C CA . ASP A 1 51 ? -0.513 10.226 -3.797 1.00 0.00 51 ASP A CA 7
ATOM 9613 C C . ASP A 1 51 ? -0.734 9.112 -2.771 1.00 0.00 51 ASP A C 7
ATOM 9614 O O . ASP A 1 51 ? -0.705 9.360 -1.567 1.00 0.00 51 ASP A O 7
ATOM 9623 N N . GLN A 1 52 ? -0.949 7.911 -3.286 1.00 0.00 52 GLN A N 7
ATOM 9624 C CA . GLN A 1 52 ? -1.175 6.759 -2.430 1.00 0.00 52 GLN A CA 7
ATOM 9625 C C . GLN A 1 52 ? 0.016 6.554 -1.490 1.00 0.00 52 GLN A C 7
ATOM 9626 O O . GLN A 1 52 ? 1.063 6.061 -1.907 1.00 0.00 52 GLN A O 7
ATOM 9640 N N . ARG A 1 53 ? -0.185 6.944 -0.240 1.00 0.00 53 ARG A N 7
ATOM 9641 C CA . ARG A 1 53 ? 0.859 6.809 0.763 1.00 0.00 53 ARG A CA 7
ATOM 9642 C C . ARG A 1 53 ? 0.821 5.411 1.384 1.00 0.00 53 ARG A C 7
ATOM 9643 O O . ARG A 1 53 ? -0.107 5.080 2.118 1.00 0.00 53 ARG A O 7
ATOM 9664 N N . LEU A 1 54 ? 1.843 4.630 1.066 1.00 0.00 54 LEU A N 7
ATOM 9665 C CA . LEU A 1 54 ? 1.938 3.275 1.584 1.00 0.00 54 LEU A CA 7
ATOM 9666 C C . LEU A 1 54 ? 2.768 3.283 2.870 1.00 0.00 54 LEU A C 7
ATOM 9667 O O . LEU A 1 54 ? 3.956 3.598 2.844 1.00 0.00 54 LEU A O 7
ATOM 9683 N N . ILE A 1 55 ? 2.108 2.933 3.964 1.00 0.00 55 ILE A N 7
ATOM 9684 C CA . ILE A 1 55 ? 2.769 2.896 5.258 1.00 0.00 55 ILE A CA 7
ATOM 9685 C C . ILE A 1 55 ? 2.741 1.464 5.798 1.00 0.00 55 ILE A C 7
ATOM 9686 O O . ILE A 1 55 ? 1.671 0.885 5.977 1.00 0.00 55 ILE A O 7
ATOM 9702 N N . TYR A 1 56 ? 3.930 0.935 6.043 1.00 0.00 56 TYR A N 7
ATOM 9703 C CA . TYR A 1 56 ? 4.056 -0.417 6.561 1.00 0.00 56 TYR A CA 7
ATOM 9704 C C . TYR A 1 56 ? 4.508 -0.406 8.022 1.00 0.00 56 TYR A C 7
ATOM 9705 O O . TYR A 1 56 ? 5.681 -0.172 8.311 1.00 0.00 56 TYR A O 7
ATOM 9723 N N . SER A 1 57 ? 3.554 -0.661 8.906 1.00 0.00 57 SER A N 7
ATOM 9724 C CA . SER A 1 57 ? 3.840 -0.683 10.330 1.00 0.00 57 SER A CA 7
ATOM 9725 C C . SER A 1 57 ? 4.173 0.728 10.819 1.00 0.00 57 SER A C 7
ATOM 9726 O O . SER A 1 57 ? 4.725 0.899 11.905 1.00 0.00 57 SER A O 7
ATOM 9734 N N . GLY A 1 58 ? 3.824 1.704 9.994 1.00 0.00 58 GLY A N 7
ATOM 9735 C CA . GLY A 1 58 ? 4.079 3.095 10.328 1.00 0.00 58 GLY A CA 7
ATOM 9736 C C . GLY A 1 58 ? 5.239 3.654 9.502 1.00 0.00 58 GLY A C 7
ATOM 9737 O O . GLY A 1 58 ? 5.551 4.841 9.588 1.00 0.00 58 GLY A O 7
ATOM 9741 N N . LYS A 1 59 ? 5.845 2.772 8.720 1.00 0.00 59 LYS A N 7
ATOM 9742 C CA . LYS A 1 59 ? 6.963 3.163 7.879 1.00 0.00 59 LYS A CA 7
ATOM 9743 C C . LYS A 1 59 ? 6.477 3.338 6.439 1.00 0.00 59 LYS A C 7
ATOM 9744 O O . LYS A 1 59 ? 6.002 2.387 5.820 1.00 0.00 59 LYS A O 7
ATOM 9763 N N . LEU A 1 60 ? 6.612 4.562 5.948 1.00 0.00 60 LEU A N 7
ATOM 9764 C CA . LEU A 1 60 ? 6.191 4.874 4.592 1.00 0.00 60 LEU A CA 7
ATOM 9765 C C . LEU A 1 60 ? 7.121 4.173 3.600 1.00 0.00 60 LEU A C 7
ATOM 9766 O O . LEU A 1 60 ? 8.270 3.877 3.923 1.00 0.00 60 LEU A O 7
ATOM 9782 N N . LEU A 1 61 ? 6.589 3.928 2.411 1.00 0.00 61 LEU A N 7
ATOM 9783 C CA . LEU A 1 61 ? 7.357 3.268 1.369 1.00 0.00 61 LEU A CA 7
ATOM 9784 C C . LEU A 1 61 ? 7.746 4.292 0.301 1.00 0.00 61 LEU A C 7
ATOM 9785 O O . LEU A 1 61 ? 7.096 5.327 0.163 1.00 0.00 61 LEU A O 7
ATOM 9801 N N . LEU A 1 62 ? 8.803 3.967 -0.428 1.00 0.00 62 LEU A N 7
ATOM 9802 C CA . LEU A 1 62 ? 9.286 4.846 -1.480 1.00 0.00 62 LEU A CA 7
ATOM 9803 C C . LEU A 1 62 ? 8.507 4.568 -2.768 1.00 0.00 62 LEU A C 7
ATOM 9804 O O . LEU A 1 62 ? 7.599 5.318 -3.121 1.00 0.00 62 LEU A O 7
ATOM 9820 N N . ASP A 1 63 ? 8.892 3.489 -3.432 1.00 0.00 63 ASP A N 7
ATOM 9821 C CA . ASP A 1 63 ? 8.241 3.103 -4.673 1.00 0.00 63 ASP A CA 7
ATOM 9822 C C . ASP A 1 63 ? 9.160 2.162 -5.455 1.00 0.00 63 ASP A C 7
ATOM 9823 O O . ASP A 1 63 ? 8.696 1.194 -6.056 1.00 0.00 63 ASP A O 7
ATOM 9832 N N . HIS A 1 64 ? 10.446 2.479 -5.421 1.00 0.00 64 HIS A N 7
ATOM 9833 C CA . HIS A 1 64 ? 11.434 1.674 -6.119 1.00 0.00 64 HIS A CA 7
ATOM 9834 C C . HIS A 1 64 ? 11.992 0.611 -5.170 1.00 0.00 64 HIS A C 7
ATOM 9835 O O . HIS A 1 64 ? 13.163 0.245 -5.261 1.00 0.00 64 HIS A O 7
ATOM 9849 N N . GLN A 1 65 ? 11.127 0.143 -4.282 1.00 0.00 65 GLN A N 7
ATOM 9850 C CA . GLN A 1 65 ? 11.518 -0.871 -3.318 1.00 0.00 65 GLN A CA 7
ATOM 9851 C C . GLN A 1 65 ? 10.715 -2.154 -3.541 1.00 0.00 65 GLN A C 7
ATOM 9852 O O . GLN A 1 65 ? 9.586 -2.106 -4.028 1.00 0.00 65 GLN A O 7
ATOM 9866 N N . CYS A 1 66 ? 11.329 -3.270 -3.175 1.00 0.00 66 CYS A N 7
ATOM 9867 C CA . CYS A 1 66 ? 10.684 -4.563 -3.330 1.00 0.00 66 CYS A CA 7
ATOM 9868 C C . CYS A 1 66 ? 10.016 -4.928 -2.003 1.00 0.00 66 CYS A C 7
ATOM 9869 O O . CYS A 1 66 ? 10.514 -4.575 -0.935 1.00 0.00 66 CYS A O 7
ATOM 9877 N N . LEU A 1 67 ? 8.899 -5.632 -2.113 1.00 0.00 67 LEU A N 7
ATOM 9878 C CA . LEU A 1 67 ? 8.157 -6.049 -0.936 1.00 0.00 67 LEU A CA 7
ATOM 9879 C C . LEU A 1 67 ? 8.969 -7.098 -0.172 1.00 0.00 67 LEU A C 7
ATOM 9880 O O . LEU A 1 67 ? 8.882 -7.184 1.052 1.00 0.00 67 LEU A O 7
ATOM 9896 N N . ARG A 1 68 ? 9.740 -7.867 -0.927 1.00 0.00 68 ARG A N 7
ATOM 9897 C CA . ARG A 1 68 ? 10.566 -8.907 -0.336 1.00 0.00 68 ARG A CA 7
ATOM 9898 C C . ARG A 1 68 ? 11.401 -8.334 0.811 1.00 0.00 68 ARG A C 7
ATOM 9899 O O . ARG A 1 68 ? 11.543 -8.966 1.856 1.00 0.00 68 ARG A O 7
ATOM 9920 N N . ASP A 1 69 ? 11.931 -7.142 0.576 1.00 0.00 69 ASP A N 7
ATOM 9921 C CA . ASP A 1 69 ? 12.748 -6.477 1.577 1.00 0.00 69 ASP A CA 7
ATOM 9922 C C . ASP A 1 69 ? 11.846 -5.933 2.686 1.00 0.00 69 ASP A C 7
ATOM 9923 O O . ASP A 1 69 ? 12.028 -6.260 3.857 1.00 0.00 69 ASP A O 7
ATOM 9932 N N . LEU A 1 70 ? 10.890 -5.110 2.278 1.00 0.00 70 LEU A N 7
ATOM 9933 C CA . LEU A 1 70 ? 9.959 -4.516 3.222 1.00 0.00 70 LEU A CA 7
ATOM 9934 C C . LEU A 1 70 ? 9.389 -5.612 4.126 1.00 0.00 70 LEU A C 7
ATOM 9935 O O . LEU A 1 70 ? 9.742 -5.697 5.301 1.00 0.00 70 LEU A O 7
ATOM 9951 N N . LEU A 1 71 ? 8.518 -6.422 3.543 1.00 0.00 71 LEU A N 7
ATOM 9952 C CA . LEU A 1 71 ? 7.896 -7.508 4.280 1.00 0.00 71 LEU A CA 7
ATOM 9953 C C . LEU A 1 71 ? 8.984 -8.371 4.923 1.00 0.00 71 LEU A C 7
ATOM 9954 O O . LEU A 1 71 ? 10.114 -8.413 4.438 1.00 0.00 71 LEU A O 7
ATOM 9970 N N . PRO A 1 72 ? 8.595 -9.058 6.030 1.00 0.00 72 PRO A N 7
ATOM 9971 C CA . PRO A 1 72 ? 9.523 -9.918 6.743 1.00 0.00 72 PRO A CA 7
ATOM 9972 C C . PRO A 1 72 ? 9.762 -11.221 5.978 1.00 0.00 72 PRO A C 7
ATOM 9973 O O . PRO A 1 72 ? 9.240 -11.404 4.878 1.00 0.00 72 PRO A O 7
ATOM 9984 N N . LYS A 1 73 ? 10.550 -12.093 6.589 1.00 0.00 73 LYS A N 7
ATOM 9985 C CA . LYS A 1 73 ? 10.864 -13.374 5.978 1.00 0.00 73 LYS A CA 7
ATOM 9986 C C . LYS A 1 73 ? 10.344 -14.501 6.873 1.00 0.00 73 LYS A C 7
ATOM 9987 O O . LYS A 1 73 ? 11.118 -15.333 7.342 1.00 0.00 73 LYS A O 7
ATOM 10006 N N . GLN A 1 74 ? 9.036 -14.493 7.082 1.00 0.00 74 GLN A N 7
ATOM 10007 C CA . GLN A 1 74 ? 8.403 -15.504 7.912 1.00 0.00 74 GLN A CA 7
ATOM 10008 C C . GLN A 1 74 ? 6.979 -15.776 7.424 1.00 0.00 74 GLN A C 7
ATOM 10009 O O . GLN A 1 74 ? 6.464 -15.059 6.568 1.00 0.00 74 GLN A O 7
ATOM 10023 N N . GLU A 1 75 ? 6.382 -16.815 7.990 1.00 0.00 75 GLU A N 7
ATOM 10024 C CA . GLU A 1 75 ? 5.028 -17.191 7.624 1.00 0.00 75 GLU A CA 7
ATOM 10025 C C . GLU A 1 75 ? 4.015 -16.363 8.415 1.00 0.00 75 GLU A C 7
ATOM 10026 O O . GLU A 1 75 ? 3.663 -16.714 9.540 1.00 0.00 75 GLU A O 7
ATOM 10038 N N . LYS A 1 76 ? 3.574 -15.277 7.796 1.00 0.00 76 LYS A N 7
ATOM 10039 C CA . LYS A 1 76 ? 2.608 -14.395 8.428 1.00 0.00 76 LYS A CA 7
ATOM 10040 C C . LYS A 1 76 ? 2.183 -13.313 7.434 1.00 0.00 76 LYS A C 7
ATOM 10041 O O . LYS A 1 76 ? 2.973 -12.902 6.585 1.00 0.00 76 LYS A O 7
ATOM 10060 N N . ARG A 1 77 ? 0.938 -12.883 7.572 1.00 0.00 77 ARG A N 7
ATOM 10061 C CA . ARG A 1 77 ? 0.399 -11.856 6.696 1.00 0.00 77 ARG A CA 7
ATOM 10062 C C . ARG A 1 77 ? 1.028 -10.500 7.018 1.00 0.00 77 ARG A C 7
ATOM 10063 O O . ARG A 1 77 ? 1.743 -10.363 8.010 1.00 0.00 77 ARG A O 7
ATOM 10084 N N . HIS A 1 78 ? 0.740 -9.531 6.162 1.00 0.00 78 HIS A N 7
ATOM 10085 C CA . HIS A 1 78 ? 1.269 -8.190 6.343 1.00 0.00 78 HIS A CA 7
ATOM 10086 C C . HIS A 1 78 ? 0.115 -7.186 6.393 1.00 0.00 78 HIS A C 7
ATOM 10087 O O . HIS A 1 78 ? -0.946 -7.425 5.820 1.00 0.00 78 HIS A O 7
ATOM 10101 N N . VAL A 1 79 ? 0.362 -6.083 7.085 1.00 0.00 79 VAL A N 7
ATOM 10102 C CA . VAL A 1 79 ? -0.642 -5.042 7.217 1.00 0.00 79 VAL A CA 7
ATOM 10103 C C . VAL A 1 79 ? -0.047 -3.704 6.773 1.00 0.00 79 VAL A C 7
ATOM 10104 O O . VAL A 1 79 ? 0.860 -3.180 7.418 1.00 0.00 79 VAL A O 7
ATOM 10117 N N . LEU A 1 80 ? -0.580 -3.192 5.674 1.00 0.00 80 LEU A N 7
ATOM 10118 C CA . LEU A 1 80 ? -0.112 -1.925 5.136 1.00 0.00 80 LEU A CA 7
ATOM 10119 C C . LEU A 1 80 ? -1.152 -0.839 5.421 1.00 0.00 80 LEU A C 7
ATOM 10120 O O . LEU A 1 80 ? -2.300 -1.143 5.742 1.00 0.00 80 LEU A O 7
ATOM 10136 N N . HIS A 1 81 ? -0.713 0.404 5.294 1.00 0.00 81 HIS A N 7
ATOM 10137 C CA . HIS A 1 81 ? -1.591 1.536 5.533 1.00 0.00 81 HIS A CA 7
ATOM 10138 C C . HIS A 1 81 ? -1.536 2.491 4.339 1.00 0.00 81 HIS A C 7
ATOM 10139 O O . HIS A 1 81 ? -0.609 3.289 4.220 1.00 0.00 81 HIS A O 7
ATOM 10153 N N . LEU A 1 82 ? -2.542 2.376 3.484 1.00 0.00 82 LEU A N 7
ATOM 10154 C CA . LEU A 1 82 ? -2.619 3.218 2.301 1.00 0.00 82 LEU A CA 7
ATOM 10155 C C . LEU A 1 82 ? -3.376 4.502 2.646 1.00 0.00 82 LEU A C 7
ATOM 10156 O O . LEU A 1 82 ? -4.604 4.504 2.718 1.00 0.00 82 LEU A O 7
ATOM 10172 N N . VAL A 1 83 ? -2.612 5.566 2.849 1.00 0.00 83 VAL A N 7
ATOM 10173 C CA . VAL A 1 83 ? -3.195 6.854 3.184 1.00 0.00 83 VAL A CA 7
ATOM 10174 C C . VAL A 1 83 ? -3.421 7.655 1.900 1.00 0.00 83 VAL A C 7
ATOM 10175 O O . VAL A 1 83 ? -2.490 7.869 1.125 1.00 0.00 83 VAL A O 7
ATOM 10188 N N . CYS A 1 84 ? -4.663 8.076 1.715 1.00 0.00 84 CYS A N 7
ATOM 10189 C CA . CYS A 1 84 ? -5.024 8.849 0.538 1.00 0.00 84 CYS A CA 7
ATOM 10190 C C . CYS A 1 84 ? -4.682 10.317 0.804 1.00 0.00 84 CYS A C 7
ATOM 10191 O O . CYS A 1 84 ? -5.045 10.865 1.843 1.00 0.00 84 CYS A O 7
ATOM 10199 N N . ASN A 1 85 ? -3.985 10.912 -0.154 1.00 0.00 85 ASN A N 7
ATOM 10200 C CA . ASN A 1 85 ? -3.590 12.304 -0.036 1.00 0.00 85 ASN A CA 7
ATOM 10201 C C . ASN A 1 85 ? -3.847 13.017 -1.366 1.00 0.00 85 ASN A C 7
ATOM 10202 O O . ASN A 1 85 ? -3.199 12.720 -2.369 1.00 0.00 85 ASN A O 7
ATOM 10213 N N . VAL A 1 86 ? -4.793 13.944 -1.330 1.00 0.00 86 VAL A N 7
ATOM 10214 C CA . VAL A 1 86 ? -5.144 14.700 -2.520 1.00 0.00 86 VAL A CA 7
ATOM 10215 C C . VAL A 1 86 ? -5.555 16.117 -2.114 1.00 0.00 86 VAL A C 7
ATOM 10216 O O . VAL A 1 86 ? -6.444 16.296 -1.284 1.00 0.00 86 VAL A O 7
ATOM 10229 N N . LYS A 1 87 ? -4.888 17.088 -2.719 1.00 0.00 87 LYS A N 7
ATOM 10230 C CA . LYS A 1 87 ? -5.173 18.485 -2.432 1.00 0.00 87 LYS A CA 7
ATOM 10231 C C . LYS A 1 87 ? -6.011 19.074 -3.569 1.00 0.00 87 LYS A C 7
ATOM 10232 O O . LYS A 1 87 ? -5.782 18.767 -4.737 1.00 0.00 87 LYS A O 7
ATOM 10251 N N . SER A 1 88 ? -6.965 19.910 -3.185 1.00 0.00 88 SER A N 7
ATOM 10252 C CA . SER A 1 88 ? -7.838 20.545 -4.157 1.00 0.00 88 SER A CA 7
ATOM 10253 C C . SER A 1 88 ? -8.623 21.679 -3.494 1.00 0.00 88 SER A C 7
ATOM 10254 O O . SER A 1 88 ? -9.773 21.494 -3.097 1.00 0.00 88 SER A O 7
ATOM 10262 N N . GLY A 1 89 ? -7.970 22.827 -3.394 1.00 0.00 89 GLY A N 7
ATOM 10263 C CA . GLY A 1 89 ? -8.592 23.991 -2.785 1.00 0.00 89 GLY A CA 7
ATOM 10264 C C . GLY A 1 89 ? -9.024 23.693 -1.348 1.00 0.00 89 GLY A C 7
ATOM 10265 O O . GLY A 1 89 ? -8.983 22.545 -0.909 1.00 0.00 89 GLY A O 7
ATOM 10269 N N . PRO A 1 90 ? -9.440 24.775 -0.637 1.00 0.00 90 PRO A N 7
ATOM 10270 C CA . PRO A 1 90 ? -9.879 24.642 0.742 1.00 0.00 90 PRO A CA 7
ATOM 10271 C C . PRO A 1 90 ? -11.273 24.016 0.814 1.00 0.00 90 PRO A C 7
ATOM 10272 O O . PRO A 1 90 ? -12.233 24.565 0.276 1.00 0.00 90 PRO A O 7
ATOM 10283 N N . SER A 1 91 ? -11.341 22.874 1.485 1.00 0.00 91 SER A N 7
ATOM 10284 C CA . SER A 1 91 ? -12.601 22.168 1.635 1.00 0.00 91 SER A CA 7
ATOM 10285 C C . SER A 1 91 ? -13.710 23.151 2.019 1.00 0.00 91 SER A C 7
ATOM 10286 O O . SER A 1 91 ? -14.710 23.271 1.314 1.00 0.00 91 SER A O 7
ATOM 10294 N N . SER A 1 92 ? -13.494 23.829 3.137 1.00 0.00 92 SER A N 7
ATOM 10295 C CA . SER A 1 92 ? -14.462 24.797 3.623 1.00 0.00 92 SER A CA 7
ATOM 10296 C C . SER A 1 92 ? -13.738 26.014 4.204 1.00 0.00 92 SER A C 7
ATOM 10297 O O . SER A 1 92 ? -12.919 25.879 5.111 1.00 0.00 92 SER A O 7
ATOM 10305 N N . GLY A 1 93 ? -14.067 27.175 3.656 1.00 0.00 93 GLY A N 7
ATOM 10306 C CA . GLY A 1 93 ? -13.459 28.414 4.107 1.00 0.00 93 GLY A CA 7
ATOM 10307 C C . GLY A 1 93 ? -14.526 29.425 4.534 1.00 0.00 93 GLY A C 7
ATOM 10308 O O . GLY A 1 93 ? -15.589 29.507 3.922 1.00 0.00 93 GLY A O 7
ATOM 10312 N N . GLY A 1 1 ? 1.928 -25.914 -16.647 1.00 0.00 1 GLY A N 8
ATOM 10313 C CA . GLY A 1 1 ? 1.879 -25.818 -15.197 1.00 0.00 1 GLY A CA 8
ATOM 10314 C C . GLY A 1 1 ? 2.524 -24.518 -14.712 1.00 0.00 1 GLY A C 8
ATOM 10315 O O . GLY A 1 1 ? 3.245 -23.860 -15.462 1.00 0.00 1 GLY A O 8
ATOM 10319 N N . SER A 1 2 ? 2.242 -24.187 -13.461 1.00 0.00 2 SER A N 8
ATOM 10320 C CA . SER A 1 2 ? 2.785 -22.978 -12.867 1.00 0.00 2 SER A CA 8
ATOM 10321 C C . SER A 1 2 ? 2.757 -23.086 -11.340 1.00 0.00 2 SER A C 8
ATOM 10322 O O . SER A 1 2 ? 1.705 -23.331 -10.752 1.00 0.00 2 SER A O 8
ATOM 10330 N N . SER A 1 3 ? 3.924 -22.897 -10.743 1.00 0.00 3 SER A N 8
ATOM 10331 C CA . SER A 1 3 ? 4.046 -22.970 -9.297 1.00 0.00 3 SER A CA 8
ATOM 10332 C C . SER A 1 3 ? 2.837 -22.307 -8.636 1.00 0.00 3 SER A C 8
ATOM 10333 O O . SER A 1 3 ? 2.151 -21.496 -9.258 1.00 0.00 3 SER A O 8
ATOM 10341 N N . GLY A 1 4 ? 2.611 -22.675 -7.384 1.00 0.00 4 GLY A N 8
ATOM 10342 C CA . GLY A 1 4 ? 1.496 -22.127 -6.632 1.00 0.00 4 GLY A CA 8
ATOM 10343 C C . GLY A 1 4 ? 1.591 -20.602 -6.544 1.00 0.00 4 GLY A C 8
ATOM 10344 O O . GLY A 1 4 ? 2.481 -19.997 -7.139 1.00 0.00 4 GLY A O 8
ATOM 10348 N N . SER A 1 5 ? 0.662 -20.025 -5.796 1.00 0.00 5 SER A N 8
ATOM 10349 C CA . SER A 1 5 ? 0.631 -18.582 -5.622 1.00 0.00 5 SER A CA 8
ATOM 10350 C C . SER A 1 5 ? 1.774 -18.140 -4.708 1.00 0.00 5 SER A C 8
ATOM 10351 O O . SER A 1 5 ? 1.747 -18.398 -3.505 1.00 0.00 5 SER A O 8
ATOM 10359 N N . SER A 1 6 ? 2.752 -17.482 -5.312 1.00 0.00 6 SER A N 8
ATOM 10360 C CA . SER A 1 6 ? 3.903 -17.001 -4.566 1.00 0.00 6 SER A CA 8
ATOM 10361 C C . SER A 1 6 ? 3.759 -15.503 -4.290 1.00 0.00 6 SER A C 8
ATOM 10362 O O . SER A 1 6 ? 4.415 -14.684 -4.931 1.00 0.00 6 SER A O 8
ATOM 10370 N N . GLY A 1 7 ? 2.896 -15.191 -3.334 1.00 0.00 7 GLY A N 8
ATOM 10371 C CA . GLY A 1 7 ? 2.658 -13.806 -2.964 1.00 0.00 7 GLY A CA 8
ATOM 10372 C C . GLY A 1 7 ? 2.312 -13.687 -1.478 1.00 0.00 7 GLY A C 8
ATOM 10373 O O . GLY A 1 7 ? 2.191 -14.694 -0.783 1.00 0.00 7 GLY A O 8
ATOM 10377 N N . VAL A 1 8 ? 2.163 -12.447 -1.036 1.00 0.00 8 VAL A N 8
ATOM 10378 C CA . VAL A 1 8 ? 1.834 -12.183 0.355 1.00 0.00 8 VAL A CA 8
ATOM 10379 C C . VAL A 1 8 ? 0.536 -11.376 0.422 1.00 0.00 8 VAL A C 8
ATOM 10380 O O . VAL A 1 8 ? 0.081 -10.839 -0.587 1.00 0.00 8 VAL A O 8
ATOM 10393 N N . THR A 1 9 ? -0.026 -11.318 1.621 1.00 0.00 9 THR A N 8
ATOM 10394 C CA . THR A 1 9 ? -1.263 -10.586 1.834 1.00 0.00 9 THR A CA 8
ATOM 10395 C C . THR A 1 9 ? -0.980 -9.248 2.519 1.00 0.00 9 THR A C 8
ATOM 10396 O O . THR A 1 9 ? -0.363 -9.209 3.582 1.00 0.00 9 THR A O 8
ATOM 10407 N N . LEU A 1 10 ? -1.446 -8.184 1.882 1.00 0.00 10 LEU A N 8
ATOM 10408 C CA . LEU A 1 10 ? -1.251 -6.847 2.417 1.00 0.00 10 LEU A CA 8
ATOM 10409 C C . LEU A 1 10 ? -2.600 -6.279 2.862 1.00 0.00 10 LEU A C 8
ATOM 10410 O O . LEU A 1 10 ? -3.461 -5.991 2.033 1.00 0.00 10 LEU A O 8
ATOM 10426 N N . LEU A 1 11 ? -2.741 -6.134 4.171 1.00 0.00 11 LEU A N 8
ATOM 10427 C CA . LEU A 1 11 ? -3.971 -5.606 4.737 1.00 0.00 11 LEU A CA 8
ATOM 10428 C C . LEU A 1 11 ? -3.906 -4.077 4.748 1.00 0.00 11 LEU A C 8
ATOM 10429 O O . LEU A 1 11 ? -3.277 -3.484 5.623 1.00 0.00 11 LEU A O 8
ATOM 10445 N N . VAL A 1 12 ? -4.566 -3.481 3.765 1.00 0.00 12 VAL A N 8
ATOM 10446 C CA . VAL A 1 12 ? -4.591 -2.033 3.650 1.00 0.00 12 VAL A CA 8
ATOM 10447 C C . VAL A 1 12 ? -5.548 -1.460 4.698 1.00 0.00 12 VAL A C 8
ATOM 10448 O O . VAL A 1 12 ? -6.761 -1.631 4.596 1.00 0.00 12 VAL A O 8
ATOM 10461 N N . LYS A 1 13 ? -4.964 -0.791 5.682 1.00 0.00 13 LYS A N 8
ATOM 10462 C CA . LYS A 1 13 ? -5.749 -0.191 6.748 1.00 0.00 13 LYS A CA 8
ATOM 10463 C C . LYS A 1 13 ? -5.806 1.324 6.543 1.00 0.00 13 LYS A C 8
ATOM 10464 O O . LYS A 1 13 ? -4.984 1.887 5.821 1.00 0.00 13 LYS A O 8
ATOM 10483 N N . SER A 1 14 ? -6.783 1.941 7.191 1.00 0.00 14 SER A N 8
ATOM 10484 C CA . SER A 1 14 ? -6.957 3.379 7.089 1.00 0.00 14 SER A CA 8
ATOM 10485 C C . SER A 1 14 ? -6.936 4.009 8.483 1.00 0.00 14 SER A C 8
ATOM 10486 O O . SER A 1 14 ? -7.919 3.933 9.218 1.00 0.00 14 SER A O 8
ATOM 10494 N N . PRO A 1 15 ? -5.773 4.632 8.815 1.00 0.00 15 PRO A N 8
ATOM 10495 C CA . PRO A 1 15 ? -5.611 5.275 10.109 1.00 0.00 15 PRO A CA 8
ATOM 10496 C C . PRO A 1 15 ? -6.377 6.599 10.163 1.00 0.00 15 PRO A C 8
ATOM 10497 O O . PRO A 1 15 ? -5.783 7.655 10.374 1.00 0.00 15 PRO A O 8
ATOM 10508 N N . ASN A 1 16 ? -7.683 6.498 9.969 1.00 0.00 16 ASN A N 8
ATOM 10509 C CA . ASN A 1 16 ? -8.537 7.674 9.993 1.00 0.00 16 ASN A CA 8
ATOM 10510 C C . ASN A 1 16 ? -9.960 7.274 9.598 1.00 0.00 16 ASN A C 8
ATOM 10511 O O . ASN A 1 16 ? -10.879 7.355 10.411 1.00 0.00 16 ASN A O 8
ATOM 10522 N N . GLN A 1 17 ? -10.096 6.853 8.349 1.00 0.00 17 GLN A N 8
ATOM 10523 C CA . GLN A 1 17 ? -11.391 6.441 7.836 1.00 0.00 17 GLN A CA 8
ATOM 10524 C C . GLN A 1 17 ? -11.987 5.342 8.718 1.00 0.00 17 GLN A C 8
ATOM 10525 O O . GLN A 1 17 ? -13.169 5.383 9.055 1.00 0.00 17 GLN A O 8
ATOM 10539 N N . ARG A 1 18 ? -11.140 4.384 9.066 1.00 0.00 18 ARG A N 8
ATOM 10540 C CA . ARG A 1 18 ? -11.568 3.276 9.903 1.00 0.00 18 ARG A CA 8
ATOM 10541 C C . ARG A 1 18 ? -12.988 2.845 9.529 1.00 0.00 18 ARG A C 8
ATOM 10542 O O . ARG A 1 18 ? -13.939 3.136 10.251 1.00 0.00 18 ARG A O 8
ATOM 10563 N N . HIS A 1 19 ? -13.085 2.158 8.399 1.00 0.00 19 HIS A N 8
ATOM 10564 C CA . HIS A 1 19 ? -14.373 1.685 7.921 1.00 0.00 19 HIS A CA 8
ATOM 10565 C C . HIS A 1 19 ? -14.263 0.210 7.528 1.00 0.00 19 HIS A C 8
ATOM 10566 O O . HIS A 1 19 ? -14.949 -0.639 8.095 1.00 0.00 19 HIS A O 8
ATOM 10580 N N . ARG A 1 20 ? -13.396 -0.048 6.560 1.00 0.00 20 ARG A N 8
ATOM 10581 C CA . ARG A 1 20 ? -13.189 -1.406 6.084 1.00 0.00 20 ARG A CA 8
ATOM 10582 C C . ARG A 1 20 ? -11.702 -1.656 5.826 1.00 0.00 20 ARG A C 8
ATOM 10583 O O . ARG A 1 20 ? -10.918 -0.712 5.728 1.00 0.00 20 ARG A O 8
ATOM 10604 N N . ASP A 1 21 ? -11.358 -2.931 5.722 1.00 0.00 21 ASP A N 8
ATOM 10605 C CA . ASP A 1 21 ? -9.979 -3.317 5.477 1.00 0.00 21 ASP A CA 8
ATOM 10606 C C . ASP A 1 21 ? -9.865 -3.923 4.076 1.00 0.00 21 ASP A C 8
ATOM 10607 O O . ASP A 1 21 ? -10.621 -4.827 3.724 1.00 0.00 21 ASP A O 8
ATOM 10616 N N . LEU A 1 22 ? -8.913 -3.400 3.316 1.00 0.00 22 LEU A N 8
ATOM 10617 C CA . LEU A 1 22 ? -8.691 -3.878 1.963 1.00 0.00 22 LEU A CA 8
ATOM 10618 C C . LEU A 1 22 ? -7.447 -4.770 1.940 1.00 0.00 22 LEU A C 8
ATOM 10619 O O . LEU A 1 22 ? -6.346 -4.313 2.242 1.00 0.00 22 LEU A O 8
ATOM 10635 N N . GLU A 1 23 ? -7.665 -6.025 1.577 1.00 0.00 23 GLU A N 8
ATOM 10636 C CA . GLU A 1 23 ? -6.576 -6.985 1.509 1.00 0.00 23 GLU A CA 8
ATOM 10637 C C . GLU A 1 23 ? -6.306 -7.381 0.056 1.00 0.00 23 GLU A C 8
ATOM 10638 O O . GLU A 1 23 ? -7.223 -7.768 -0.665 1.00 0.00 23 GLU A O 8
ATOM 10650 N N . LEU A 1 24 ? -5.043 -7.269 -0.329 1.00 0.00 24 LEU A N 8
ATOM 10651 C CA . LEU A 1 24 ? -4.641 -7.611 -1.683 1.00 0.00 24 LEU A CA 8
ATOM 10652 C C . LEU A 1 24 ? -3.283 -8.316 -1.644 1.00 0.00 24 LEU A C 8
ATOM 10653 O O . LEU A 1 24 ? -2.629 -8.354 -0.604 1.00 0.00 24 LEU A O 8
ATOM 10669 N N . SER A 1 25 ? -2.901 -8.855 -2.792 1.00 0.00 25 SER A N 8
ATOM 10670 C CA . SER A 1 25 ? -1.632 -9.556 -2.903 1.00 0.00 25 SER A CA 8
ATOM 10671 C C . SER A 1 25 ? -0.474 -8.576 -2.710 1.00 0.00 25 SER A C 8
ATOM 10672 O O . SER A 1 25 ? -0.635 -7.373 -2.908 1.00 0.00 25 SER A O 8
ATOM 10680 N N . GLY A 1 26 ? 0.668 -9.127 -2.325 1.00 0.00 26 GLY A N 8
ATOM 10681 C CA . GLY A 1 26 ? 1.853 -8.316 -2.102 1.00 0.00 26 GLY A CA 8
ATOM 10682 C C . GLY A 1 26 ? 3.117 -9.061 -2.537 1.00 0.00 26 GLY A C 8
ATOM 10683 O O . GLY A 1 26 ? 4.076 -9.162 -1.772 1.00 0.00 26 GLY A O 8
ATOM 10687 N N . ASP A 1 27 ? 3.077 -9.565 -3.762 1.00 0.00 27 ASP A N 8
ATOM 10688 C CA . ASP A 1 27 ? 4.207 -10.298 -4.306 1.00 0.00 27 ASP A CA 8
ATOM 10689 C C . ASP A 1 27 ? 5.507 -9.615 -3.878 1.00 0.00 27 ASP A C 8
ATOM 10690 O O . ASP A 1 27 ? 5.659 -8.405 -4.039 1.00 0.00 27 ASP A O 8
ATOM 10699 N N . ARG A 1 28 ? 6.411 -10.420 -3.339 1.00 0.00 28 ARG A N 8
ATOM 10700 C CA . ARG A 1 28 ? 7.694 -9.908 -2.886 1.00 0.00 28 ARG A CA 8
ATOM 10701 C C . ARG A 1 28 ? 8.439 -9.241 -4.044 1.00 0.00 28 ARG A C 8
ATOM 10702 O O . ARG A 1 28 ? 9.398 -8.502 -3.827 1.00 0.00 28 ARG A O 8
ATOM 10723 N N . GLY A 1 29 ? 7.969 -9.527 -5.251 1.00 0.00 29 GLY A N 8
ATOM 10724 C CA . GLY A 1 29 ? 8.579 -8.964 -6.443 1.00 0.00 29 GLY A CA 8
ATOM 10725 C C . GLY A 1 29 ? 7.957 -7.610 -6.791 1.00 0.00 29 GLY A C 8
ATOM 10726 O O . GLY A 1 29 ? 8.617 -6.750 -7.369 1.00 0.00 29 GLY A O 8
ATOM 10730 N N . TRP A 1 30 ? 6.692 -7.464 -6.423 1.00 0.00 30 TRP A N 8
ATOM 10731 C CA . TRP A 1 30 ? 5.973 -6.230 -6.688 1.00 0.00 30 TRP A CA 8
ATOM 10732 C C . TRP A 1 30 ? 6.851 -5.064 -6.231 1.00 0.00 30 TRP A C 8
ATOM 10733 O O . TRP A 1 30 ? 7.880 -5.270 -5.590 1.00 0.00 30 TRP A O 8
ATOM 10754 N N . SER A 1 31 ? 6.414 -3.863 -6.579 1.00 0.00 31 SER A N 8
ATOM 10755 C CA . SER A 1 31 ? 7.148 -2.663 -6.212 1.00 0.00 31 SER A CA 8
ATOM 10756 C C . SER A 1 31 ? 6.203 -1.652 -5.557 1.00 0.00 31 SER A C 8
ATOM 10757 O O . SER A 1 31 ? 5.068 -1.482 -5.998 1.00 0.00 31 SER A O 8
ATOM 10765 N N . VAL A 1 32 ? 6.708 -1.007 -4.516 1.00 0.00 32 VAL A N 8
ATOM 10766 C CA . VAL A 1 32 ? 5.925 -0.018 -3.796 1.00 0.00 32 VAL A CA 8
ATOM 10767 C C . VAL A 1 32 ? 5.314 0.967 -4.795 1.00 0.00 32 VAL A C 8
ATOM 10768 O O . VAL A 1 32 ? 4.218 1.480 -4.575 1.00 0.00 32 VAL A O 8
ATOM 10781 N N . GLY A 1 33 ? 6.051 1.202 -5.871 1.00 0.00 33 GLY A N 8
ATOM 10782 C CA . GLY A 1 33 ? 5.594 2.116 -6.905 1.00 0.00 33 GLY A CA 8
ATOM 10783 C C . GLY A 1 33 ? 4.561 1.447 -7.813 1.00 0.00 33 GLY A C 8
ATOM 10784 O O . GLY A 1 33 ? 3.736 2.124 -8.425 1.00 0.00 33 GLY A O 8
ATOM 10788 N N . HIS A 1 34 ? 4.639 0.126 -7.871 1.00 0.00 34 HIS A N 8
ATOM 10789 C CA . HIS A 1 34 ? 3.721 -0.643 -8.694 1.00 0.00 34 HIS A CA 8
ATOM 10790 C C . HIS A 1 34 ? 2.458 -0.962 -7.892 1.00 0.00 34 HIS A C 8
ATOM 10791 O O . HIS A 1 34 ? 1.344 -0.772 -8.381 1.00 0.00 34 HIS A O 8
ATOM 10805 N N . LEU A 1 35 ? 2.672 -1.441 -6.676 1.00 0.00 35 LEU A N 8
ATOM 10806 C CA . LEU A 1 35 ? 1.564 -1.788 -5.802 1.00 0.00 35 LEU A CA 8
ATOM 10807 C C . LEU A 1 35 ? 0.522 -0.669 -5.839 1.00 0.00 35 LEU A C 8
ATOM 10808 O O . LEU A 1 35 ? -0.641 -0.909 -6.156 1.00 0.00 35 LEU A O 8
ATOM 10824 N N . LYS A 1 36 ? 0.977 0.531 -5.507 1.00 0.00 36 LYS A N 8
ATOM 10825 C CA . LYS A 1 36 ? 0.099 1.689 -5.498 1.00 0.00 36 LYS A CA 8
ATOM 10826 C C . LYS A 1 36 ? -0.850 1.613 -6.696 1.00 0.00 36 LYS A C 8
ATOM 10827 O O . LYS A 1 36 ? -2.056 1.435 -6.528 1.00 0.00 36 LYS A O 8
ATOM 10846 N N . ALA A 1 37 ? -0.269 1.752 -7.879 1.00 0.00 37 ALA A N 8
ATOM 10847 C CA . ALA A 1 37 ? -1.048 1.703 -9.105 1.00 0.00 37 ALA A CA 8
ATOM 10848 C C . ALA A 1 37 ? -2.109 0.607 -8.986 1.00 0.00 37 ALA A C 8
ATOM 10849 O O . ALA A 1 37 ? -3.288 0.849 -9.238 1.00 0.00 37 ALA A O 8
ATOM 10856 N N . HIS A 1 38 ? -1.652 -0.575 -8.602 1.00 0.00 38 HIS A N 8
ATOM 10857 C CA . HIS A 1 38 ? -2.546 -1.710 -8.446 1.00 0.00 38 HIS A CA 8
ATOM 10858 C C . HIS A 1 38 ? -3.600 -1.391 -7.384 1.00 0.00 38 HIS A C 8
ATOM 10859 O O . HIS A 1 38 ? -4.783 -1.669 -7.574 1.00 0.00 38 HIS A O 8
ATOM 10873 N N . LEU A 1 39 ? -3.132 -0.811 -6.288 1.00 0.00 39 LEU A N 8
ATOM 10874 C CA . LEU A 1 39 ? -4.018 -0.451 -5.194 1.00 0.00 39 LEU A CA 8
ATOM 10875 C C . LEU A 1 39 ? -5.058 0.553 -5.697 1.00 0.00 39 LEU A C 8
ATOM 10876 O O . LEU A 1 39 ? -6.258 0.284 -5.654 1.00 0.00 39 LEU A O 8
ATOM 10892 N N . SER A 1 40 ? -4.559 1.691 -6.159 1.00 0.00 40 SER A N 8
ATOM 10893 C CA . SER A 1 40 ? -5.430 2.736 -6.668 1.00 0.00 40 SER A CA 8
ATOM 10894 C C . SER A 1 40 ? -6.585 2.118 -7.459 1.00 0.00 40 SER A C 8
ATOM 10895 O O . SER A 1 40 ? -7.678 2.680 -7.511 1.00 0.00 40 SER A O 8
ATOM 10903 N N . ARG A 1 41 ? -6.303 0.968 -8.054 1.00 0.00 41 ARG A N 8
ATOM 10904 C CA . ARG A 1 41 ? -7.305 0.265 -8.839 1.00 0.00 41 ARG A CA 8
ATOM 10905 C C . ARG A 1 41 ? -8.393 -0.303 -7.925 1.00 0.00 41 ARG A C 8
ATOM 10906 O O . ARG A 1 41 ? -9.537 0.147 -7.962 1.00 0.00 41 ARG A O 8
ATOM 10927 N N . VAL A 1 42 ? -7.997 -1.282 -7.126 1.00 0.00 42 VAL A N 8
ATOM 10928 C CA . VAL A 1 42 ? -8.925 -1.917 -6.204 1.00 0.00 42 VAL A CA 8
ATOM 10929 C C . VAL A 1 42 ? -9.588 -0.845 -5.336 1.00 0.00 42 VAL A C 8
ATOM 10930 O O . VAL A 1 42 ? -10.660 -1.070 -4.778 1.00 0.00 42 VAL A O 8
ATOM 10943 N N . TYR A 1 43 ? -8.921 0.296 -5.249 1.00 0.00 43 TYR A N 8
ATOM 10944 C CA . TYR A 1 43 ? -9.432 1.403 -4.458 1.00 0.00 43 TYR A CA 8
ATOM 10945 C C . TYR A 1 43 ? -10.420 2.245 -5.267 1.00 0.00 43 TYR A C 8
ATOM 10946 O O . TYR A 1 43 ? -10.098 2.705 -6.362 1.00 0.00 43 TYR A O 8
ATOM 10964 N N . PRO A 1 44 ? -11.635 2.425 -4.683 1.00 0.00 44 PRO A N 8
ATOM 10965 C CA . PRO A 1 44 ? -12.672 3.203 -5.338 1.00 0.00 44 PRO A CA 8
ATOM 10966 C C . PRO A 1 44 ? -12.370 4.701 -5.253 1.00 0.00 44 PRO A C 8
ATOM 10967 O O . PRO A 1 44 ? -12.639 5.335 -4.234 1.00 0.00 44 PRO A O 8
ATOM 10978 N N . GLU A 1 45 ? -11.815 5.223 -6.337 1.00 0.00 45 GLU A N 8
ATOM 10979 C CA . GLU A 1 45 ? -11.473 6.634 -6.398 1.00 0.00 45 GLU A CA 8
ATOM 10980 C C . GLU A 1 45 ? -10.412 6.877 -7.473 1.00 0.00 45 GLU A C 8
ATOM 10981 O O . GLU A 1 45 ? -10.308 7.979 -8.009 1.00 0.00 45 GLU A O 8
ATOM 10993 N N . ARG A 1 46 ? -9.652 5.829 -7.756 1.00 0.00 46 ARG A N 8
ATOM 10994 C CA . ARG A 1 46 ? -8.603 5.916 -8.758 1.00 0.00 46 ARG A CA 8
ATOM 10995 C C . ARG A 1 46 ? -7.566 6.966 -8.352 1.00 0.00 46 ARG A C 8
ATOM 10996 O O . ARG A 1 46 ? -7.343 7.934 -9.077 1.00 0.00 46 ARG A O 8
ATOM 11017 N N . PRO A 1 47 ? -6.946 6.733 -7.165 1.00 0.00 47 PRO A N 8
ATOM 11018 C CA . PRO A 1 47 ? -5.939 7.648 -6.655 1.00 0.00 47 PRO A CA 8
ATOM 11019 C C . PRO A 1 47 ? -4.620 7.491 -7.414 1.00 0.00 47 PRO A C 8
ATOM 11020 O O . PRO A 1 47 ? -4.283 6.395 -7.860 1.00 0.00 47 PRO A O 8
ATOM 11031 N N . ARG A 1 48 ? -3.909 8.602 -7.538 1.00 0.00 48 ARG A N 8
ATOM 11032 C CA . ARG A 1 48 ? -2.635 8.602 -8.236 1.00 0.00 48 ARG A CA 8
ATOM 11033 C C . ARG A 1 48 ? -1.627 7.717 -7.499 1.00 0.00 48 ARG A C 8
ATOM 11034 O O . ARG A 1 48 ? -1.674 7.602 -6.276 1.00 0.00 48 ARG A O 8
ATOM 11055 N N . PRO A 1 49 ? -0.714 7.099 -8.296 1.00 0.00 49 PRO A N 8
ATOM 11056 C CA . PRO A 1 49 ? 0.304 6.229 -7.732 1.00 0.00 49 PRO A CA 8
ATOM 11057 C C . PRO A 1 49 ? 1.403 7.043 -7.046 1.00 0.00 49 PRO A C 8
ATOM 11058 O O . PRO A 1 49 ? 2.043 6.564 -6.111 1.00 0.00 49 PRO A O 8
ATOM 11069 N N . GLU A 1 50 ? 1.588 8.260 -7.537 1.00 0.00 50 GLU A N 8
ATOM 11070 C CA . GLU A 1 50 ? 2.598 9.145 -6.982 1.00 0.00 50 GLU A CA 8
ATOM 11071 C C . GLU A 1 50 ? 2.012 9.964 -5.831 1.00 0.00 50 GLU A C 8
ATOM 11072 O O . GLU A 1 50 ? 2.315 11.147 -5.688 1.00 0.00 50 GLU A O 8
ATOM 11084 N N . ASP A 1 51 ? 1.181 9.302 -5.038 1.00 0.00 51 ASP A N 8
ATOM 11085 C CA . ASP A 1 51 ? 0.550 9.953 -3.904 1.00 0.00 51 ASP A CA 8
ATOM 11086 C C . ASP A 1 51 ? 0.197 8.903 -2.850 1.00 0.00 51 ASP A C 8
ATOM 11087 O O . ASP A 1 51 ? 0.457 9.098 -1.663 1.00 0.00 51 ASP A O 8
ATOM 11096 N N . GLN A 1 52 ? -0.389 7.812 -3.320 1.00 0.00 52 GLN A N 8
ATOM 11097 C CA . GLN A 1 52 ? -0.781 6.730 -2.432 1.00 0.00 52 GLN A CA 8
ATOM 11098 C C . GLN A 1 52 ? 0.329 6.449 -1.416 1.00 0.00 52 GLN A C 8
ATOM 11099 O O . GLN A 1 52 ? 1.318 5.795 -1.738 1.00 0.00 52 GLN A O 8
ATOM 11113 N N . ARG A 1 53 ? 0.126 6.959 -0.211 1.00 0.00 53 ARG A N 8
ATOM 11114 C CA . ARG A 1 53 ? 1.097 6.771 0.854 1.00 0.00 53 ARG A CA 8
ATOM 11115 C C . ARG A 1 53 ? 0.980 5.361 1.437 1.00 0.00 53 ARG A C 8
ATOM 11116 O O . ARG A 1 53 ? -0.049 5.005 2.007 1.00 0.00 53 ARG A O 8
ATOM 11137 N N . LEU A 1 54 ? 2.050 4.598 1.273 1.00 0.00 54 LEU A N 8
ATOM 11138 C CA . LEU A 1 54 ? 2.081 3.235 1.775 1.00 0.00 54 LEU A CA 8
ATOM 11139 C C . LEU A 1 54 ? 2.837 3.202 3.105 1.00 0.00 54 LEU A C 8
ATOM 11140 O O . LEU A 1 54 ? 4.033 3.484 3.150 1.00 0.00 54 LEU A O 8
ATOM 11156 N N . ILE A 1 55 ? 2.107 2.857 4.155 1.00 0.00 55 ILE A N 8
ATOM 11157 C CA . ILE A 1 55 ? 2.693 2.785 5.483 1.00 0.00 55 ILE A CA 8
ATOM 11158 C C . ILE A 1 55 ? 2.609 1.345 5.995 1.00 0.00 55 ILE A C 8
ATOM 11159 O O . ILE A 1 55 ? 1.518 0.792 6.126 1.00 0.00 55 ILE A O 8
ATOM 11175 N N . TYR A 1 56 ? 3.774 0.780 6.272 1.00 0.00 56 TYR A N 8
ATOM 11176 C CA . TYR A 1 56 ? 3.846 -0.584 6.767 1.00 0.00 56 TYR A CA 8
ATOM 11177 C C . TYR A 1 56 ? 4.164 -0.608 8.263 1.00 0.00 56 TYR A C 8
ATOM 11178 O O . TYR A 1 56 ? 5.316 -0.445 8.660 1.00 0.00 56 TYR A O 8
ATOM 11196 N N . SER A 1 57 ? 3.120 -0.813 9.053 1.00 0.00 57 SER A N 8
ATOM 11197 C CA . SER A 1 57 ? 3.272 -0.860 10.497 1.00 0.00 57 SER A CA 8
ATOM 11198 C C . SER A 1 57 ? 3.753 0.495 11.017 1.00 0.00 57 SER A C 8
ATOM 11199 O O . SER A 1 57 ? 4.321 0.581 12.106 1.00 0.00 57 SER A O 8
ATOM 11207 N N . GLY A 1 58 ? 3.508 1.522 10.217 1.00 0.00 58 GLY A N 8
ATOM 11208 C CA . GLY A 1 58 ? 3.909 2.869 10.583 1.00 0.00 58 GLY A CA 8
ATOM 11209 C C . GLY A 1 58 ? 5.132 3.315 9.780 1.00 0.00 58 GLY A C 8
ATOM 11210 O O . GLY A 1 58 ? 5.473 4.497 9.765 1.00 0.00 58 GLY A O 8
ATOM 11214 N N . LYS A 1 59 ? 5.760 2.345 9.131 1.00 0.00 59 LYS A N 8
ATOM 11215 C CA . LYS A 1 59 ? 6.938 2.622 8.328 1.00 0.00 59 LYS A CA 8
ATOM 11216 C C . LYS A 1 59 ? 6.505 3.015 6.914 1.00 0.00 59 LYS A C 8
ATOM 11217 O O . LYS A 1 59 ? 6.002 2.182 6.161 1.00 0.00 59 LYS A O 8
ATOM 11236 N N . LEU A 1 60 ? 6.717 4.283 6.596 1.00 0.00 60 LEU A N 8
ATOM 11237 C CA . LEU A 1 60 ? 6.355 4.797 5.285 1.00 0.00 60 LEU A CA 8
ATOM 11238 C C . LEU A 1 60 ? 7.252 4.154 4.225 1.00 0.00 60 LEU A C 8
ATOM 11239 O O . LEU A 1 60 ? 8.451 3.985 4.440 1.00 0.00 60 LEU A O 8
ATOM 11255 N N . LEU A 1 61 ? 6.635 3.812 3.103 1.00 0.00 61 LEU A N 8
ATOM 11256 C CA . LEU A 1 61 ? 7.363 3.192 2.008 1.00 0.00 61 LEU A CA 8
ATOM 11257 C C . LEU A 1 61 ? 7.742 4.262 0.983 1.00 0.00 61 LEU A C 8
ATOM 11258 O O . LEU A 1 61 ? 7.046 5.266 0.841 1.00 0.00 61 LEU A O 8
ATOM 11274 N N . LEU A 1 62 ? 8.846 4.010 0.293 1.00 0.00 62 LEU A N 8
ATOM 11275 C CA . LEU A 1 62 ? 9.327 4.939 -0.715 1.00 0.00 62 LEU A CA 8
ATOM 11276 C C . LEU A 1 62 ? 8.593 4.679 -2.032 1.00 0.00 62 LEU A C 8
ATOM 11277 O O . LEU A 1 62 ? 7.575 5.309 -2.315 1.00 0.00 62 LEU A O 8
ATOM 11293 N N . ASP A 1 63 ? 9.138 3.750 -2.803 1.00 0.00 63 ASP A N 8
ATOM 11294 C CA . ASP A 1 63 ? 8.550 3.399 -4.084 1.00 0.00 63 ASP A CA 8
ATOM 11295 C C . ASP A 1 63 ? 9.410 2.331 -4.762 1.00 0.00 63 ASP A C 8
ATOM 11296 O O . ASP A 1 63 ? 8.912 1.268 -5.128 1.00 0.00 63 ASP A O 8
ATOM 11305 N N . HIS A 1 64 ? 10.687 2.652 -4.908 1.00 0.00 64 HIS A N 8
ATOM 11306 C CA . HIS A 1 64 ? 11.622 1.733 -5.535 1.00 0.00 64 HIS A CA 8
ATOM 11307 C C . HIS A 1 64 ? 11.741 0.465 -4.688 1.00 0.00 64 HIS A C 8
ATOM 11308 O O . HIS A 1 64 ? 11.941 -0.626 -5.221 1.00 0.00 64 HIS A O 8
ATOM 11322 N N . GLN A 1 65 ? 11.613 0.649 -3.383 1.00 0.00 65 GLN A N 8
ATOM 11323 C CA . GLN A 1 65 ? 11.703 -0.467 -2.456 1.00 0.00 65 GLN A CA 8
ATOM 11324 C C . GLN A 1 65 ? 10.837 -1.630 -2.942 1.00 0.00 65 GLN A C 8
ATOM 11325 O O . GLN A 1 65 ? 9.781 -1.419 -3.535 1.00 0.00 65 GLN A O 8
ATOM 11339 N N . CYS A 1 66 ? 11.317 -2.836 -2.671 1.00 0.00 66 CYS A N 8
ATOM 11340 C CA . CYS A 1 66 ? 10.600 -4.034 -3.073 1.00 0.00 66 CYS A CA 8
ATOM 11341 C C . CYS A 1 66 ? 9.944 -4.641 -1.831 1.00 0.00 66 CYS A C 8
ATOM 11342 O O . CYS A 1 66 ? 10.480 -4.537 -0.728 1.00 0.00 66 CYS A O 8
ATOM 11350 N N . LEU A 1 67 ? 8.793 -5.261 -2.051 1.00 0.00 67 LEU A N 8
ATOM 11351 C CA . LEU A 1 67 ? 8.059 -5.883 -0.963 1.00 0.00 67 LEU A CA 8
ATOM 11352 C C . LEU A 1 67 ? 8.957 -6.910 -0.269 1.00 0.00 67 LEU A C 8
ATOM 11353 O O . LEU A 1 67 ? 8.927 -7.041 0.954 1.00 0.00 67 LEU A O 8
ATOM 11369 N N . ARG A 1 68 ? 9.735 -7.611 -1.080 1.00 0.00 68 ARG A N 8
ATOM 11370 C CA . ARG A 1 68 ? 10.641 -8.622 -0.559 1.00 0.00 68 ARG A CA 8
ATOM 11371 C C . ARG A 1 68 ? 11.377 -8.091 0.672 1.00 0.00 68 ARG A C 8
ATOM 11372 O O . ARG A 1 68 ? 11.207 -8.612 1.773 1.00 0.00 68 ARG A O 8
ATOM 11393 N N . ASP A 1 69 ? 12.180 -7.062 0.444 1.00 0.00 69 ASP A N 8
ATOM 11394 C CA . ASP A 1 69 ? 12.943 -6.455 1.522 1.00 0.00 69 ASP A CA 8
ATOM 11395 C C . ASP A 1 69 ? 11.979 -5.895 2.570 1.00 0.00 69 ASP A C 8
ATOM 11396 O O . ASP A 1 69 ? 12.043 -6.269 3.740 1.00 0.00 69 ASP A O 8
ATOM 11405 N N . LEU A 1 70 ? 11.111 -5.005 2.113 1.00 0.00 70 LEU A N 8
ATOM 11406 C CA . LEU A 1 70 ? 10.135 -4.390 2.996 1.00 0.00 70 LEU A CA 8
ATOM 11407 C C . LEU A 1 70 ? 9.591 -5.443 3.963 1.00 0.00 70 LEU A C 8
ATOM 11408 O O . LEU A 1 70 ? 9.987 -5.487 5.127 1.00 0.00 70 LEU A O 8
ATOM 11424 N N . LEU A 1 71 ? 8.692 -6.267 3.445 1.00 0.00 71 LEU A N 8
ATOM 11425 C CA . LEU A 1 71 ? 8.090 -7.318 4.247 1.00 0.00 71 LEU A CA 8
ATOM 11426 C C . LEU A 1 71 ? 9.185 -8.263 4.746 1.00 0.00 71 LEU A C 8
ATOM 11427 O O . LEU A 1 71 ? 10.222 -8.412 4.102 1.00 0.00 71 LEU A O 8
ATOM 11443 N N . PRO A 1 72 ? 8.909 -8.894 5.918 1.00 0.00 72 PRO A N 8
ATOM 11444 C CA . PRO A 1 72 ? 9.858 -9.822 6.511 1.00 0.00 72 PRO A CA 8
ATOM 11445 C C . PRO A 1 72 ? 9.866 -11.153 5.757 1.00 0.00 72 PRO A C 8
ATOM 11446 O O . PRO A 1 72 ? 9.386 -11.235 4.627 1.00 0.00 72 PRO A O 8
ATOM 11457 N N . LYS A 1 73 ? 10.419 -12.164 6.412 1.00 0.00 73 LYS A N 8
ATOM 11458 C CA . LYS A 1 73 ? 10.498 -13.488 5.817 1.00 0.00 73 LYS A CA 8
ATOM 11459 C C . LYS A 1 73 ? 9.122 -14.155 5.885 1.00 0.00 73 LYS A C 8
ATOM 11460 O O . LYS A 1 73 ? 8.952 -15.166 6.564 1.00 0.00 73 LYS A O 8
ATOM 11479 N N . GLN A 1 74 ? 8.177 -13.561 5.173 1.00 0.00 74 GLN A N 8
ATOM 11480 C CA . GLN A 1 74 ? 6.821 -14.085 5.144 1.00 0.00 74 GLN A CA 8
ATOM 11481 C C . GLN A 1 74 ? 6.154 -13.906 6.509 1.00 0.00 74 GLN A C 8
ATOM 11482 O O . GLN A 1 74 ? 5.285 -13.050 6.672 1.00 0.00 74 GLN A O 8
ATOM 11496 N N . GLU A 1 75 ? 6.584 -14.727 7.456 1.00 0.00 75 GLU A N 8
ATOM 11497 C CA . GLU A 1 75 ? 6.039 -14.669 8.801 1.00 0.00 75 GLU A CA 8
ATOM 11498 C C . GLU A 1 75 ? 4.533 -14.935 8.775 1.00 0.00 75 GLU A C 8
ATOM 11499 O O . GLU A 1 75 ? 4.095 -16.068 8.967 1.00 0.00 75 GLU A O 8
ATOM 11511 N N . LYS A 1 76 ? 3.781 -13.870 8.537 1.00 0.00 76 LYS A N 8
ATOM 11512 C CA . LYS A 1 76 ? 2.332 -13.974 8.484 1.00 0.00 76 LYS A CA 8
ATOM 11513 C C . LYS A 1 76 ? 1.768 -12.781 7.709 1.00 0.00 76 LYS A C 8
ATOM 11514 O O . LYS A 1 76 ? 2.512 -11.885 7.313 1.00 0.00 76 LYS A O 8
ATOM 11533 N N . ARG A 1 77 ? 0.458 -12.807 7.517 1.00 0.00 77 ARG A N 8
ATOM 11534 C CA . ARG A 1 77 ? -0.216 -11.740 6.798 1.00 0.00 77 ARG A CA 8
ATOM 11535 C C . ARG A 1 77 ? 0.350 -10.380 7.213 1.00 0.00 77 ARG A C 8
ATOM 11536 O O . ARG A 1 77 ? 0.499 -10.104 8.403 1.00 0.00 77 ARG A O 8
ATOM 11557 N N . HIS A 1 78 ? 0.652 -9.568 6.211 1.00 0.00 78 HIS A N 8
ATOM 11558 C CA . HIS A 1 78 ? 1.198 -8.245 6.458 1.00 0.00 78 HIS A CA 8
ATOM 11559 C C . HIS A 1 78 ? 0.066 -7.216 6.471 1.00 0.00 78 HIS A C 8
ATOM 11560 O O . HIS A 1 78 ? -0.908 -7.351 5.732 1.00 0.00 78 HIS A O 8
ATOM 11574 N N . VAL A 1 79 ? 0.231 -6.211 7.320 1.00 0.00 79 VAL A N 8
ATOM 11575 C CA . VAL A 1 79 ? -0.765 -5.161 7.439 1.00 0.00 79 VAL A CA 8
ATOM 11576 C C . VAL A 1 79 ? -0.157 -3.835 6.980 1.00 0.00 79 VAL A C 8
ATOM 11577 O O . VAL A 1 79 ? 0.755 -3.311 7.618 1.00 0.00 79 VAL A O 8
ATOM 11590 N N . LEU A 1 80 ? -0.688 -3.327 5.876 1.00 0.00 80 LEU A N 8
ATOM 11591 C CA . LEU A 1 80 ? -0.210 -2.071 5.325 1.00 0.00 80 LEU A CA 8
ATOM 11592 C C . LEU A 1 80 ? -1.254 -0.980 5.569 1.00 0.00 80 LEU A C 8
ATOM 11593 O O . LEU A 1 80 ? -2.406 -1.278 5.882 1.00 0.00 80 LEU A O 8
ATOM 11609 N N . HIS A 1 81 ? -0.815 0.260 5.419 1.00 0.00 81 HIS A N 8
ATOM 11610 C CA . HIS A 1 81 ? -1.696 1.397 5.620 1.00 0.00 81 HIS A CA 8
ATOM 11611 C C . HIS A 1 81 ? -1.579 2.354 4.433 1.00 0.00 81 HIS A C 8
ATOM 11612 O O . HIS A 1 81 ? -0.672 3.182 4.385 1.00 0.00 81 HIS A O 8
ATOM 11626 N N . LEU A 1 82 ? -2.511 2.209 3.502 1.00 0.00 82 LEU A N 8
ATOM 11627 C CA . LEU A 1 82 ? -2.524 3.049 2.317 1.00 0.00 82 LEU A CA 8
ATOM 11628 C C . LEU A 1 82 ? -3.348 4.308 2.599 1.00 0.00 82 LEU A C 8
ATOM 11629 O O . LEU A 1 82 ? -4.577 4.259 2.613 1.00 0.00 82 LEU A O 8
ATOM 11645 N N . VAL A 1 83 ? -2.638 5.405 2.816 1.00 0.00 83 VAL A N 8
ATOM 11646 C CA . VAL A 1 83 ? -3.288 6.674 3.096 1.00 0.00 83 VAL A CA 8
ATOM 11647 C C . VAL A 1 83 ? -3.633 7.368 1.777 1.00 0.00 83 VAL A C 8
ATOM 11648 O O . VAL A 1 83 ? -2.861 7.311 0.822 1.00 0.00 83 VAL A O 8
ATOM 11661 N N . CYS A 1 84 ? -4.793 8.008 1.767 1.00 0.00 84 CYS A N 8
ATOM 11662 C CA . CYS A 1 84 ? -5.249 8.712 0.582 1.00 0.00 84 CYS A CA 8
ATOM 11663 C C . CYS A 1 84 ? -4.712 10.144 0.637 1.00 0.00 84 CYS A C 8
ATOM 11664 O O . CYS A 1 84 ? -4.757 10.788 1.684 1.00 0.00 84 CYS A O 8
ATOM 11672 N N . ASN A 1 85 ? -4.215 10.601 -0.504 1.00 0.00 85 ASN A N 8
ATOM 11673 C CA . ASN A 1 85 ? -3.670 11.944 -0.598 1.00 0.00 85 ASN A CA 8
ATOM 11674 C C . ASN A 1 85 ? -4.808 12.961 -0.497 1.00 0.00 85 ASN A C 8
ATOM 11675 O O . ASN A 1 85 ? -5.408 13.330 -1.505 1.00 0.00 85 ASN A O 8
ATOM 11686 N N . VAL A 1 86 ? -5.074 13.384 0.730 1.00 0.00 86 VAL A N 8
ATOM 11687 C CA . VAL A 1 86 ? -6.130 14.350 0.977 1.00 0.00 86 VAL A CA 8
ATOM 11688 C C . VAL A 1 86 ? -5.703 15.716 0.435 1.00 0.00 86 VAL A C 8
ATOM 11689 O O . VAL A 1 86 ? -5.483 16.651 1.203 1.00 0.00 86 VAL A O 8
ATOM 11702 N N . LYS A 1 87 ? -5.597 15.787 -0.884 1.00 0.00 87 LYS A N 8
ATOM 11703 C CA . LYS A 1 87 ? -5.200 17.022 -1.536 1.00 0.00 87 LYS A CA 8
ATOM 11704 C C . LYS A 1 87 ? -6.331 17.497 -2.451 1.00 0.00 87 LYS A C 8
ATOM 11705 O O . LYS A 1 87 ? -6.499 16.983 -3.556 1.00 0.00 87 LYS A O 8
ATOM 11724 N N . SER A 1 88 ? -7.078 18.473 -1.957 1.00 0.00 88 SER A N 8
ATOM 11725 C CA . SER A 1 88 ? -8.189 19.023 -2.715 1.00 0.00 88 SER A CA 8
ATOM 11726 C C . SER A 1 88 ? -8.988 17.892 -3.367 1.00 0.00 88 SER A C 8
ATOM 11727 O O . SER A 1 88 ? -8.823 17.616 -4.554 1.00 0.00 88 SER A O 8
ATOM 11735 N N . GLY A 1 89 ? -9.837 17.270 -2.562 1.00 0.00 89 GLY A N 8
ATOM 11736 C CA . GLY A 1 89 ? -10.662 16.176 -3.046 1.00 0.00 89 GLY A CA 8
ATOM 11737 C C . GLY A 1 89 ? -11.576 16.640 -4.182 1.00 0.00 89 GLY A C 8
ATOM 11738 O O . GLY A 1 89 ? -11.915 17.820 -4.269 1.00 0.00 89 GLY A O 8
ATOM 11742 N N . PRO A 1 90 ? -11.958 15.663 -5.047 1.00 0.00 90 PRO A N 8
ATOM 11743 C CA . PRO A 1 90 ? -12.826 15.959 -6.174 1.00 0.00 90 PRO A CA 8
ATOM 11744 C C . PRO A 1 90 ? -14.271 16.165 -5.714 1.00 0.00 90 PRO A C 8
ATOM 11745 O O . PRO A 1 90 ? -14.721 15.525 -4.765 1.00 0.00 90 PRO A O 8
ATOM 11756 N N . SER A 1 91 ? -14.957 17.061 -6.408 1.00 0.00 91 SER A N 8
ATOM 11757 C CA . SER A 1 91 ? -16.342 17.359 -6.083 1.00 0.00 91 SER A CA 8
ATOM 11758 C C . SER A 1 91 ? -17.131 16.060 -5.913 1.00 0.00 91 SER A C 8
ATOM 11759 O O . SER A 1 91 ? -17.801 15.864 -4.900 1.00 0.00 91 SER A O 8
ATOM 11767 N N . SER A 1 92 ? -17.027 15.205 -6.921 1.00 0.00 92 SER A N 8
ATOM 11768 C CA . SER A 1 92 ? -17.723 13.930 -6.896 1.00 0.00 92 SER A CA 8
ATOM 11769 C C . SER A 1 92 ? -19.224 14.157 -6.705 1.00 0.00 92 SER A C 8
ATOM 11770 O O . SER A 1 92 ? -19.646 15.244 -6.315 1.00 0.00 92 SER A O 8
ATOM 11778 N N . GLY A 1 93 ? -19.988 13.113 -6.989 1.00 0.00 93 GLY A N 8
ATOM 11779 C CA . GLY A 1 93 ? -21.433 13.184 -6.853 1.00 0.00 93 GLY A CA 8
ATOM 11780 C C . GLY A 1 93 ? -21.827 13.862 -5.540 1.00 0.00 93 GLY A C 8
ATOM 11781 O O . GLY A 1 93 ? -21.637 13.298 -4.464 1.00 0.00 93 GLY A O 8
ATOM 11785 N N . GLY A 1 1 ? 2.347 -19.873 -21.191 1.00 0.00 1 GLY A N 9
ATOM 11786 C CA . GLY A 1 1 ? 1.116 -20.526 -20.779 1.00 0.00 1 GLY A CA 9
ATOM 11787 C C . GLY A 1 1 ? 1.238 -21.078 -19.358 1.00 0.00 1 GLY A C 9
ATOM 11788 O O . GLY A 1 1 ? 1.472 -22.271 -19.170 1.00 0.00 1 GLY A O 9
ATOM 11792 N N . SER A 1 2 ? 1.072 -20.184 -18.393 1.00 0.00 2 SER A N 9
ATOM 11793 C CA . SER A 1 2 ? 1.161 -20.567 -16.995 1.00 0.00 2 SER A CA 9
ATOM 11794 C C . SER A 1 2 ? 0.470 -19.518 -16.121 1.00 0.00 2 SER A C 9
ATOM 11795 O O . SER A 1 2 ? 0.425 -18.341 -16.476 1.00 0.00 2 SER A O 9
ATOM 11803 N N . SER A 1 3 ? -0.050 -19.983 -14.994 1.00 0.00 3 SER A N 9
ATOM 11804 C CA . SER A 1 3 ? -0.737 -19.101 -14.067 1.00 0.00 3 SER A CA 9
ATOM 11805 C C . SER A 1 3 ? -0.863 -19.774 -12.699 1.00 0.00 3 SER A C 9
ATOM 11806 O O . SER A 1 3 ? -1.649 -20.704 -12.532 1.00 0.00 3 SER A O 9
ATOM 11814 N N . GLY A 1 4 ? -0.076 -19.278 -11.756 1.00 0.00 4 GLY A N 9
ATOM 11815 C CA . GLY A 1 4 ? -0.090 -19.821 -10.408 1.00 0.00 4 GLY A CA 9
ATOM 11816 C C . GLY A 1 4 ? 0.541 -18.842 -9.416 1.00 0.00 4 GLY A C 9
ATOM 11817 O O . GLY A 1 4 ? 0.540 -17.633 -9.645 1.00 0.00 4 GLY A O 9
ATOM 11821 N N . SER A 1 5 ? 1.067 -19.400 -8.335 1.00 0.00 5 SER A N 9
ATOM 11822 C CA . SER A 1 5 ? 1.700 -18.591 -7.308 1.00 0.00 5 SER A CA 9
ATOM 11823 C C . SER A 1 5 ? 0.664 -17.680 -6.645 1.00 0.00 5 SER A C 9
ATOM 11824 O O . SER A 1 5 ? -0.124 -17.030 -7.329 1.00 0.00 5 SER A O 9
ATOM 11832 N N . SER A 1 6 ? 0.699 -17.664 -5.320 1.00 0.00 6 SER A N 9
ATOM 11833 C CA . SER A 1 6 ? -0.227 -16.844 -4.559 1.00 0.00 6 SER A CA 9
ATOM 11834 C C . SER A 1 6 ? 0.440 -15.522 -4.172 1.00 0.00 6 SER A C 9
ATOM 11835 O O . SER A 1 6 ? 0.058 -14.462 -4.666 1.00 0.00 6 SER A O 9
ATOM 11843 N N . GLY A 1 7 ? 1.426 -15.629 -3.292 1.00 0.00 7 GLY A N 9
ATOM 11844 C CA . GLY A 1 7 ? 2.150 -14.455 -2.833 1.00 0.00 7 GLY A CA 9
ATOM 11845 C C . GLY A 1 7 ? 1.858 -14.172 -1.359 1.00 0.00 7 GLY A C 9
ATOM 11846 O O . GLY A 1 7 ? 1.730 -15.097 -0.559 1.00 0.00 7 GLY A O 9
ATOM 11850 N N . VAL A 1 8 ? 1.757 -12.889 -1.045 1.00 0.00 8 VAL A N 9
ATOM 11851 C CA . VAL A 1 8 ? 1.482 -12.471 0.320 1.00 0.00 8 VAL A CA 9
ATOM 11852 C C . VAL A 1 8 ? 0.165 -11.693 0.355 1.00 0.00 8 VAL A C 9
ATOM 11853 O O . VAL A 1 8 ? -0.404 -11.383 -0.691 1.00 0.00 8 VAL A O 9
ATOM 11866 N N . THR A 1 9 ? -0.280 -11.400 1.567 1.00 0.00 9 THR A N 9
ATOM 11867 C CA . THR A 1 9 ? -1.518 -10.663 1.752 1.00 0.00 9 THR A CA 9
ATOM 11868 C C . THR A 1 9 ? -1.243 -9.315 2.422 1.00 0.00 9 THR A C 9
ATOM 11869 O O . THR A 1 9 ? -0.771 -9.266 3.557 1.00 0.00 9 THR A O 9
ATOM 11880 N N . LEU A 1 10 ? -1.549 -8.254 1.689 1.00 0.00 10 LEU A N 9
ATOM 11881 C CA . LEU A 1 10 ? -1.341 -6.908 2.198 1.00 0.00 10 LEU A CA 9
ATOM 11882 C C . LEU A 1 10 ? -2.670 -6.349 2.708 1.00 0.00 10 LEU A C 9
ATOM 11883 O O . LEU A 1 10 ? -3.629 -6.226 1.946 1.00 0.00 10 LEU A O 9
ATOM 11899 N N . LEU A 1 11 ? -2.686 -6.025 3.992 1.00 0.00 11 LEU A N 9
ATOM 11900 C CA . LEU A 1 11 ? -3.882 -5.482 4.613 1.00 0.00 11 LEU A CA 9
ATOM 11901 C C . LEU A 1 11 ? -3.802 -3.954 4.612 1.00 0.00 11 LEU A C 9
ATOM 11902 O O . LEU A 1 11 ? -3.151 -3.362 5.473 1.00 0.00 11 LEU A O 9
ATOM 11918 N N . VAL A 1 12 ? -4.473 -3.358 3.637 1.00 0.00 12 VAL A N 9
ATOM 11919 C CA . VAL A 1 12 ? -4.485 -1.910 3.514 1.00 0.00 12 VAL A CA 9
ATOM 11920 C C . VAL A 1 12 ? -5.446 -1.323 4.549 1.00 0.00 12 VAL A C 9
ATOM 11921 O O . VAL A 1 12 ? -6.662 -1.399 4.386 1.00 0.00 12 VAL A O 9
ATOM 11934 N N . LYS A 1 13 ? -4.862 -0.750 5.592 1.00 0.00 13 LYS A N 9
ATOM 11935 C CA . LYS A 1 13 ? -5.651 -0.149 6.654 1.00 0.00 13 LYS A CA 9
ATOM 11936 C C . LYS A 1 13 ? -5.802 1.349 6.387 1.00 0.00 13 LYS A C 9
ATOM 11937 O O . LYS A 1 13 ? -5.083 1.912 5.563 1.00 0.00 13 LYS A O 9
ATOM 11956 N N . SER A 1 14 ? -6.742 1.954 7.100 1.00 0.00 14 SER A N 9
ATOM 11957 C CA . SER A 1 14 ? -6.996 3.376 6.949 1.00 0.00 14 SER A CA 9
ATOM 11958 C C . SER A 1 14 ? -7.018 4.051 8.322 1.00 0.00 14 SER A C 9
ATOM 11959 O O . SER A 1 14 ? -7.989 3.922 9.066 1.00 0.00 14 SER A O 9
ATOM 11967 N N . PRO A 1 15 ? -5.908 4.776 8.625 1.00 0.00 15 PRO A N 9
ATOM 11968 C CA . PRO A 1 15 ? -5.792 5.472 9.895 1.00 0.00 15 PRO A CA 9
ATOM 11969 C C . PRO A 1 15 ? -6.660 6.731 9.912 1.00 0.00 15 PRO A C 9
ATOM 11970 O O . PRO A 1 15 ? -6.164 7.828 10.160 1.00 0.00 15 PRO A O 9
ATOM 11981 N N . ASN A 1 16 ? -7.942 6.530 9.645 1.00 0.00 16 ASN A N 9
ATOM 11982 C CA . ASN A 1 16 ? -8.884 7.636 9.628 1.00 0.00 16 ASN A CA 9
ATOM 11983 C C . ASN A 1 16 ? -10.307 7.086 9.502 1.00 0.00 16 ASN A C 9
ATOM 11984 O O . ASN A 1 16 ? -11.165 7.712 8.880 1.00 0.00 16 ASN A O 9
ATOM 11995 N N . GLN A 1 17 ? -10.513 5.924 10.102 1.00 0.00 17 GLN A N 9
ATOM 11996 C CA . GLN A 1 17 ? -11.816 5.282 10.064 1.00 0.00 17 GLN A CA 9
ATOM 11997 C C . GLN A 1 17 ? -12.484 5.516 8.708 1.00 0.00 17 GLN A C 9
ATOM 11998 O O . GLN A 1 17 ? -13.532 6.156 8.630 1.00 0.00 17 GLN A O 9
ATOM 12012 N N . ARG A 1 18 ? -11.850 4.985 7.673 1.00 0.00 18 ARG A N 9
ATOM 12013 C CA . ARG A 1 18 ? -12.370 5.127 6.323 1.00 0.00 18 ARG A CA 9
ATOM 12014 C C . ARG A 1 18 ? -13.557 4.186 6.110 1.00 0.00 18 ARG A C 9
ATOM 12015 O O . ARG A 1 18 ? -14.697 4.635 6.001 1.00 0.00 18 ARG A O 9
ATOM 12036 N N . HIS A 1 19 ? -13.249 2.898 6.056 1.00 0.00 19 HIS A N 9
ATOM 12037 C CA . HIS A 1 19 ? -14.276 1.891 5.858 1.00 0.00 19 HIS A CA 9
ATOM 12038 C C . HIS A 1 19 ? -13.623 0.517 5.693 1.00 0.00 19 HIS A C 9
ATOM 12039 O O . HIS A 1 19 ? -13.004 0.239 4.668 1.00 0.00 19 HIS A O 9
ATOM 12053 N N . ARG A 1 20 ? -13.785 -0.307 6.719 1.00 0.00 20 ARG A N 9
ATOM 12054 C CA . ARG A 1 20 ? -13.219 -1.644 6.701 1.00 0.00 20 ARG A CA 9
ATOM 12055 C C . ARG A 1 20 ? -11.773 -1.602 6.201 1.00 0.00 20 ARG A C 9
ATOM 12056 O O . ARG A 1 20 ? -11.197 -0.527 6.045 1.00 0.00 20 ARG A O 9
ATOM 12077 N N . ASP A 1 21 ? -11.228 -2.787 5.963 1.00 0.00 21 ASP A N 9
ATOM 12078 C CA . ASP A 1 21 ? -9.861 -2.899 5.483 1.00 0.00 21 ASP A CA 9
ATOM 12079 C C . ASP A 1 21 ? -9.870 -3.448 4.055 1.00 0.00 21 ASP A C 9
ATOM 12080 O O . ASP A 1 21 ? -10.851 -4.051 3.625 1.00 0.00 21 ASP A O 9
ATOM 12089 N N . LEU A 1 22 ? -8.765 -3.219 3.361 1.00 0.00 22 LEU A N 9
ATOM 12090 C CA . LEU A 1 22 ? -8.633 -3.683 1.991 1.00 0.00 22 LEU A CA 9
ATOM 12091 C C . LEU A 1 22 ? -7.439 -4.635 1.892 1.00 0.00 22 LEU A C 9
ATOM 12092 O O . LEU A 1 22 ? -6.291 -4.211 2.013 1.00 0.00 22 LEU A O 9
ATOM 12108 N N . GLU A 1 23 ? -7.751 -5.904 1.673 1.00 0.00 23 GLU A N 9
ATOM 12109 C CA . GLU A 1 23 ? -6.718 -6.920 1.557 1.00 0.00 23 GLU A CA 9
ATOM 12110 C C . GLU A 1 23 ? -6.524 -7.314 0.091 1.00 0.00 23 GLU A C 9
ATOM 12111 O O . GLU A 1 23 ? -7.479 -7.691 -0.586 1.00 0.00 23 GLU A O 9
ATOM 12123 N N . LEU A 1 24 ? -5.281 -7.213 -0.356 1.00 0.00 24 LEU A N 9
ATOM 12124 C CA . LEU A 1 24 ? -4.949 -7.554 -1.729 1.00 0.00 24 LEU A CA 9
ATOM 12125 C C . LEU A 1 24 ? -3.584 -8.244 -1.763 1.00 0.00 24 LEU A C 9
ATOM 12126 O O . LEU A 1 24 ? -2.894 -8.312 -0.747 1.00 0.00 24 LEU A O 9
ATOM 12142 N N . SER A 1 25 ? -3.234 -8.736 -2.942 1.00 0.00 25 SER A N 9
ATOM 12143 C CA . SER A 1 25 ? -1.963 -9.417 -3.122 1.00 0.00 25 SER A CA 9
ATOM 12144 C C . SER A 1 25 ? -0.809 -8.457 -2.829 1.00 0.00 25 SER A C 9
ATOM 12145 O O . SER A 1 25 ? -0.977 -7.240 -2.895 1.00 0.00 25 SER A O 9
ATOM 12153 N N . GLY A 1 26 ? 0.338 -9.040 -2.511 1.00 0.00 26 GLY A N 9
ATOM 12154 C CA . GLY A 1 26 ? 1.520 -8.251 -2.209 1.00 0.00 26 GLY A CA 9
ATOM 12155 C C . GLY A 1 26 ? 2.681 -8.628 -3.131 1.00 0.00 26 GLY A C 9
ATOM 12156 O O . GLY A 1 26 ? 3.259 -7.766 -3.791 1.00 0.00 26 GLY A O 9
ATOM 12160 N N . ASP A 1 27 ? 2.988 -9.916 -3.147 1.00 0.00 27 ASP A N 9
ATOM 12161 C CA . ASP A 1 27 ? 4.070 -10.418 -3.977 1.00 0.00 27 ASP A CA 9
ATOM 12162 C C . ASP A 1 27 ? 5.387 -9.778 -3.533 1.00 0.00 27 ASP A C 9
ATOM 12163 O O . ASP A 1 27 ? 5.496 -8.554 -3.467 1.00 0.00 27 ASP A O 9
ATOM 12172 N N . ARG A 1 28 ? 6.354 -10.635 -3.239 1.00 0.00 28 ARG A N 9
ATOM 12173 C CA . ARG A 1 28 ? 7.659 -10.168 -2.802 1.00 0.00 28 ARG A CA 9
ATOM 12174 C C . ARG A 1 28 ? 8.450 -9.614 -3.988 1.00 0.00 28 ARG A C 9
ATOM 12175 O O . ARG A 1 28 ? 9.459 -8.937 -3.804 1.00 0.00 28 ARG A O 9
ATOM 12196 N N . GLY A 1 29 ? 7.959 -9.921 -5.180 1.00 0.00 29 GLY A N 9
ATOM 12197 C CA . GLY A 1 29 ? 8.607 -9.462 -6.397 1.00 0.00 29 GLY A CA 9
ATOM 12198 C C . GLY A 1 29 ? 7.900 -8.229 -6.963 1.00 0.00 29 GLY A C 9
ATOM 12199 O O . GLY A 1 29 ? 8.170 -7.817 -8.089 1.00 0.00 29 GLY A O 9
ATOM 12203 N N . TRP A 1 30 ? 7.007 -7.677 -6.155 1.00 0.00 30 TRP A N 9
ATOM 12204 C CA . TRP A 1 30 ? 6.259 -6.498 -6.562 1.00 0.00 30 TRP A CA 9
ATOM 12205 C C . TRP A 1 30 ? 7.117 -5.267 -6.264 1.00 0.00 30 TRP A C 9
ATOM 12206 O O . TRP A 1 30 ? 8.301 -5.391 -5.954 1.00 0.00 30 TRP A O 9
ATOM 12227 N N . SER A 1 31 ? 6.486 -4.106 -6.367 1.00 0.00 31 SER A N 9
ATOM 12228 C CA . SER A 1 31 ? 7.177 -2.854 -6.113 1.00 0.00 31 SER A CA 9
ATOM 12229 C C . SER A 1 31 ? 6.216 -1.845 -5.481 1.00 0.00 31 SER A C 9
ATOM 12230 O O . SER A 1 31 ? 5.112 -1.636 -5.984 1.00 0.00 31 SER A O 9
ATOM 12238 N N . VAL A 1 32 ? 6.669 -1.247 -4.390 1.00 0.00 32 VAL A N 9
ATOM 12239 C CA . VAL A 1 32 ? 5.863 -0.264 -3.685 1.00 0.00 32 VAL A CA 9
ATOM 12240 C C . VAL A 1 32 ? 5.147 0.626 -4.702 1.00 0.00 32 VAL A C 9
ATOM 12241 O O . VAL A 1 32 ? 3.918 0.645 -4.760 1.00 0.00 32 VAL A O 9
ATOM 12254 N N . GLY A 1 33 ? 5.945 1.342 -5.480 1.00 0.00 33 GLY A N 9
ATOM 12255 C CA . GLY A 1 33 ? 5.403 2.233 -6.492 1.00 0.00 33 GLY A CA 9
ATOM 12256 C C . GLY A 1 33 ? 4.367 1.513 -7.358 1.00 0.00 33 GLY A C 9
ATOM 12257 O O . GLY A 1 33 ? 3.345 2.093 -7.720 1.00 0.00 33 GLY A O 9
ATOM 12261 N N . HIS A 1 34 ? 4.668 0.259 -7.663 1.00 0.00 34 HIS A N 9
ATOM 12262 C CA . HIS A 1 34 ? 3.775 -0.546 -8.480 1.00 0.00 34 HIS A CA 9
ATOM 12263 C C . HIS A 1 34 ? 2.496 -0.849 -7.697 1.00 0.00 34 HIS A C 9
ATOM 12264 O O . HIS A 1 34 ? 1.393 -0.605 -8.184 1.00 0.00 34 HIS A O 9
ATOM 12278 N N . LEU A 1 35 ? 2.686 -1.375 -6.496 1.00 0.00 35 LEU A N 9
ATOM 12279 C CA . LEU A 1 35 ? 1.562 -1.714 -5.641 1.00 0.00 35 LEU A CA 9
ATOM 12280 C C . LEU A 1 35 ? 0.530 -0.586 -5.692 1.00 0.00 35 LEU A C 9
ATOM 12281 O O . LEU A 1 35 ? -0.610 -0.802 -6.102 1.00 0.00 35 LEU A O 9
ATOM 12297 N N . LYS A 1 36 ? 0.966 0.592 -5.272 1.00 0.00 36 LYS A N 9
ATOM 12298 C CA . LYS A 1 36 ? 0.094 1.754 -5.265 1.00 0.00 36 LYS A CA 9
ATOM 12299 C C . LYS A 1 36 ? -0.835 1.697 -6.481 1.00 0.00 36 LYS A C 9
ATOM 12300 O O . LYS A 1 36 ? -2.053 1.615 -6.333 1.00 0.00 36 LYS A O 9
ATOM 12319 N N . ALA A 1 37 ? -0.222 1.743 -7.655 1.00 0.00 37 ALA A N 9
ATOM 12320 C CA . ALA A 1 37 ? -0.979 1.697 -8.895 1.00 0.00 37 ALA A CA 9
ATOM 12321 C C . ALA A 1 37 ? -2.030 0.588 -8.806 1.00 0.00 37 ALA A C 9
ATOM 12322 O O . ALA A 1 37 ? -3.222 0.845 -8.958 1.00 0.00 37 ALA A O 9
ATOM 12329 N N . HIS A 1 38 ? -1.548 -0.622 -8.561 1.00 0.00 38 HIS A N 9
ATOM 12330 C CA . HIS A 1 38 ? -2.431 -1.770 -8.450 1.00 0.00 38 HIS A CA 9
ATOM 12331 C C . HIS A 1 38 ? -3.557 -1.458 -7.462 1.00 0.00 38 HIS A C 9
ATOM 12332 O O . HIS A 1 38 ? -4.720 -1.758 -7.726 1.00 0.00 38 HIS A O 9
ATOM 12346 N N . LEU A 1 39 ? -3.170 -0.862 -6.344 1.00 0.00 39 LEU A N 9
ATOM 12347 C CA . LEU A 1 39 ? -4.132 -0.507 -5.314 1.00 0.00 39 LEU A CA 9
ATOM 12348 C C . LEU A 1 39 ? -5.191 0.423 -5.911 1.00 0.00 39 LEU A C 9
ATOM 12349 O O . LEU A 1 39 ? -6.379 0.108 -5.896 1.00 0.00 39 LEU A O 9
ATOM 12365 N N . SER A 1 40 ? -4.720 1.552 -6.421 1.00 0.00 40 SER A N 9
ATOM 12366 C CA . SER A 1 40 ? -5.611 2.531 -7.021 1.00 0.00 40 SER A CA 9
ATOM 12367 C C . SER A 1 40 ? -6.719 1.820 -7.801 1.00 0.00 40 SER A C 9
ATOM 12368 O O . SER A 1 40 ? -7.833 2.331 -7.907 1.00 0.00 40 SER A O 9
ATOM 12376 N N . ARG A 1 41 ? -6.375 0.654 -8.325 1.00 0.00 41 ARG A N 9
ATOM 12377 C CA . ARG A 1 41 ? -7.329 -0.132 -9.091 1.00 0.00 41 ARG A CA 9
ATOM 12378 C C . ARG A 1 41 ? -8.390 -0.730 -8.165 1.00 0.00 41 ARG A C 9
ATOM 12379 O O . ARG A 1 41 ? -9.585 -0.550 -8.389 1.00 0.00 41 ARG A O 9
ATOM 12400 N N . VAL A 1 42 ? -7.913 -1.430 -7.146 1.00 0.00 42 VAL A N 9
ATOM 12401 C CA . VAL A 1 42 ? -8.806 -2.056 -6.186 1.00 0.00 42 VAL A CA 9
ATOM 12402 C C . VAL A 1 42 ? -9.433 -0.977 -5.300 1.00 0.00 42 VAL A C 9
ATOM 12403 O O . VAL A 1 42 ? -10.435 -1.222 -4.632 1.00 0.00 42 VAL A O 9
ATOM 12416 N N . TYR A 1 43 ? -8.815 0.195 -5.323 1.00 0.00 43 TYR A N 9
ATOM 12417 C CA . TYR A 1 43 ? -9.299 1.312 -4.531 1.00 0.00 43 TYR A CA 9
ATOM 12418 C C . TYR A 1 43 ? -10.358 2.109 -5.296 1.00 0.00 43 TYR A C 9
ATOM 12419 O O . TYR A 1 43 ? -10.114 2.555 -6.416 1.00 0.00 43 TYR A O 9
ATOM 12437 N N . PRO A 1 44 ? -11.540 2.269 -4.643 1.00 0.00 44 PRO A N 9
ATOM 12438 C CA . PRO A 1 44 ? -12.637 3.004 -5.250 1.00 0.00 44 PRO A CA 9
ATOM 12439 C C . PRO A 1 44 ? -12.372 4.511 -5.213 1.00 0.00 44 PRO A C 9
ATOM 12440 O O . PRO A 1 44 ? -12.619 5.163 -4.199 1.00 0.00 44 PRO A O 9
ATOM 12451 N N . GLU A 1 45 ? -11.876 5.020 -6.330 1.00 0.00 45 GLU A N 9
ATOM 12452 C CA . GLU A 1 45 ? -11.577 6.437 -6.439 1.00 0.00 45 GLU A CA 9
ATOM 12453 C C . GLU A 1 45 ? -10.605 6.688 -7.593 1.00 0.00 45 GLU A C 9
ATOM 12454 O O . GLU A 1 45 ? -10.575 7.780 -8.159 1.00 0.00 45 GLU A O 9
ATOM 12466 N N . ARG A 1 46 ? -9.832 5.659 -7.908 1.00 0.00 46 ARG A N 9
ATOM 12467 C CA . ARG A 1 46 ? -8.860 5.754 -8.985 1.00 0.00 46 ARG A CA 9
ATOM 12468 C C . ARG A 1 46 ? -7.852 6.867 -8.693 1.00 0.00 46 ARG A C 9
ATOM 12469 O O . ARG A 1 46 ? -7.755 7.835 -9.444 1.00 0.00 46 ARG A O 9
ATOM 12490 N N . PRO A 1 47 ? -7.105 6.685 -7.571 1.00 0.00 47 PRO A N 9
ATOM 12491 C CA . PRO A 1 47 ? -6.107 7.662 -7.170 1.00 0.00 47 PRO A CA 9
ATOM 12492 C C . PRO A 1 47 ? -4.862 7.568 -8.055 1.00 0.00 47 PRO A C 9
ATOM 12493 O O . PRO A 1 47 ? -4.910 6.993 -9.141 1.00 0.00 47 PRO A O 9
ATOM 12504 N N . ARG A 1 48 ? -3.776 8.141 -7.556 1.00 0.00 48 ARG A N 9
ATOM 12505 C CA . ARG A 1 48 ? -2.520 8.128 -8.287 1.00 0.00 48 ARG A CA 9
ATOM 12506 C C . ARG A 1 48 ? -1.489 7.266 -7.556 1.00 0.00 48 ARG A C 9
ATOM 12507 O O . ARG A 1 48 ? -1.545 7.126 -6.336 1.00 0.00 48 ARG A O 9
ATOM 12528 N N . PRO A 1 49 ? -0.546 6.697 -8.355 1.00 0.00 49 PRO A N 9
ATOM 12529 C CA . PRO A 1 49 ? 0.496 5.853 -7.797 1.00 0.00 49 PRO A CA 9
ATOM 12530 C C . PRO A 1 49 ? 1.558 6.691 -7.083 1.00 0.00 49 PRO A C 9
ATOM 12531 O O . PRO A 1 49 ? 2.176 6.233 -6.124 1.00 0.00 49 PRO A O 9
ATOM 12542 N N . GLU A 1 50 ? 1.737 7.907 -7.579 1.00 0.00 50 GLU A N 9
ATOM 12543 C CA . GLU A 1 50 ? 2.713 8.815 -7.001 1.00 0.00 50 GLU A CA 9
ATOM 12544 C C . GLU A 1 50 ? 2.069 9.655 -5.896 1.00 0.00 50 GLU A C 9
ATOM 12545 O O . GLU A 1 50 ? 2.553 10.737 -5.573 1.00 0.00 50 GLU A O 9
ATOM 12557 N N . ASP A 1 51 ? 0.987 9.122 -5.348 1.00 0.00 51 ASP A N 9
ATOM 12558 C CA . ASP A 1 51 ? 0.271 9.808 -4.286 1.00 0.00 51 ASP A CA 9
ATOM 12559 C C . ASP A 1 51 ? 0.020 8.834 -3.133 1.00 0.00 51 ASP A C 9
ATOM 12560 O O . ASP A 1 51 ? 0.304 9.146 -1.978 1.00 0.00 51 ASP A O 9
ATOM 12569 N N . GLN A 1 52 ? -0.510 7.672 -3.488 1.00 0.00 52 GLN A N 9
ATOM 12570 C CA . GLN A 1 52 ? -0.802 6.650 -2.498 1.00 0.00 52 GLN A CA 9
ATOM 12571 C C . GLN A 1 52 ? 0.321 6.577 -1.461 1.00 0.00 52 GLN A C 9
ATOM 12572 O O . GLN A 1 52 ? 1.458 6.248 -1.795 1.00 0.00 52 GLN A O 9
ATOM 12586 N N . ARG A 1 53 ? -0.037 6.891 -0.225 1.00 0.00 53 ARG A N 9
ATOM 12587 C CA . ARG A 1 53 ? 0.926 6.866 0.862 1.00 0.00 53 ARG A CA 9
ATOM 12588 C C . ARG A 1 53 ? 0.931 5.492 1.536 1.00 0.00 53 ARG A C 9
ATOM 12589 O O . ARG A 1 53 ? -0.012 5.142 2.245 1.00 0.00 53 ARG A O 9
ATOM 12610 N N . LEU A 1 54 ? 2.001 4.752 1.292 1.00 0.00 54 LEU A N 9
ATOM 12611 C CA . LEU A 1 54 ? 2.141 3.424 1.865 1.00 0.00 54 LEU A CA 9
ATOM 12612 C C . LEU A 1 54 ? 2.895 3.524 3.193 1.00 0.00 54 LEU A C 9
ATOM 12613 O O . LEU A 1 54 ? 3.957 4.140 3.263 1.00 0.00 54 LEU A O 9
ATOM 12629 N N . ILE A 1 55 ? 2.315 2.909 4.214 1.00 0.00 55 ILE A N 9
ATOM 12630 C CA . ILE A 1 55 ? 2.920 2.921 5.535 1.00 0.00 55 ILE A CA 9
ATOM 12631 C C . ILE A 1 55 ? 2.850 1.515 6.136 1.00 0.00 55 ILE A C 9
ATOM 12632 O O . ILE A 1 55 ? 1.781 0.909 6.182 1.00 0.00 55 ILE A O 9
ATOM 12648 N N . TYR A 1 56 ? 4.002 1.038 6.581 1.00 0.00 56 TYR A N 9
ATOM 12649 C CA . TYR A 1 56 ? 4.085 -0.285 7.176 1.00 0.00 56 TYR A CA 9
ATOM 12650 C C . TYR A 1 56 ? 4.623 -0.209 8.607 1.00 0.00 56 TYR A C 9
ATOM 12651 O O . TYR A 1 56 ? 5.834 -0.151 8.816 1.00 0.00 56 TYR A O 9
ATOM 12669 N N . SER A 1 57 ? 3.698 -0.212 9.555 1.00 0.00 57 SER A N 9
ATOM 12670 C CA . SER A 1 57 ? 4.065 -0.144 10.959 1.00 0.00 57 SER A CA 9
ATOM 12671 C C . SER A 1 57 ? 4.380 1.301 11.349 1.00 0.00 57 SER A C 9
ATOM 12672 O O . SER A 1 57 ? 4.861 1.559 12.451 1.00 0.00 57 SER A O 9
ATOM 12680 N N . GLY A 1 58 ? 4.097 2.205 10.423 1.00 0.00 58 GLY A N 9
ATOM 12681 C CA . GLY A 1 58 ? 4.345 3.618 10.655 1.00 0.00 58 GLY A CA 9
ATOM 12682 C C . GLY A 1 58 ? 5.366 4.168 9.657 1.00 0.00 58 GLY A C 9
ATOM 12683 O O . GLY A 1 58 ? 5.304 5.337 9.281 1.00 0.00 58 GLY A O 9
ATOM 12687 N N . LYS A 1 59 ? 6.281 3.298 9.256 1.00 0.00 59 LYS A N 9
ATOM 12688 C CA . LYS A 1 59 ? 7.314 3.681 8.308 1.00 0.00 59 LYS A CA 9
ATOM 12689 C C . LYS A 1 59 ? 6.711 3.746 6.903 1.00 0.00 59 LYS A C 9
ATOM 12690 O O . LYS A 1 59 ? 6.121 2.777 6.432 1.00 0.00 59 LYS A O 9
ATOM 12709 N N . LEU A 1 60 ? 6.883 4.900 6.274 1.00 0.00 60 LEU A N 9
ATOM 12710 C CA . LEU A 1 60 ? 6.365 5.105 4.933 1.00 0.00 60 LEU A CA 9
ATOM 12711 C C . LEU A 1 60 ? 7.241 4.350 3.931 1.00 0.00 60 LEU A C 9
ATOM 12712 O O . LEU A 1 60 ? 8.442 4.195 4.146 1.00 0.00 60 LEU A O 9
ATOM 12728 N N . LEU A 1 61 ? 6.606 3.903 2.857 1.00 0.00 61 LEU A N 9
ATOM 12729 C CA . LEU A 1 61 ? 7.312 3.169 1.822 1.00 0.00 61 LEU A CA 9
ATOM 12730 C C . LEU A 1 61 ? 7.729 4.135 0.711 1.00 0.00 61 LEU A C 9
ATOM 12731 O O . LEU A 1 61 ? 7.127 5.196 0.548 1.00 0.00 61 LEU A O 9
ATOM 12747 N N . LEU A 1 62 ? 8.757 3.735 -0.023 1.00 0.00 62 LEU A N 9
ATOM 12748 C CA . LEU A 1 62 ? 9.261 4.553 -1.113 1.00 0.00 62 LEU A CA 9
ATOM 12749 C C . LEU A 1 62 ? 8.509 4.202 -2.398 1.00 0.00 62 LEU A C 9
ATOM 12750 O O . LEU A 1 62 ? 7.325 4.510 -2.532 1.00 0.00 62 LEU A O 9
ATOM 12766 N N . ASP A 1 63 ? 9.226 3.564 -3.311 1.00 0.00 63 ASP A N 9
ATOM 12767 C CA . ASP A 1 63 ? 8.641 3.167 -4.580 1.00 0.00 63 ASP A CA 9
ATOM 12768 C C . ASP A 1 63 ? 9.549 2.139 -5.257 1.00 0.00 63 ASP A C 9
ATOM 12769 O O . ASP A 1 63 ? 9.084 1.088 -5.697 1.00 0.00 63 ASP A O 9
ATOM 12778 N N . HIS A 1 64 ? 10.828 2.477 -5.320 1.00 0.00 64 HIS A N 9
ATOM 12779 C CA . HIS A 1 64 ? 11.805 1.596 -5.936 1.00 0.00 64 HIS A CA 9
ATOM 12780 C C . HIS A 1 64 ? 12.084 0.410 -5.009 1.00 0.00 64 HIS A C 9
ATOM 12781 O O . HIS A 1 64 ? 12.779 -0.531 -5.390 1.00 0.00 64 HIS A O 9
ATOM 12795 N N . GLN A 1 65 ? 11.527 0.494 -3.810 1.00 0.00 65 GLN A N 9
ATOM 12796 C CA . GLN A 1 65 ? 11.706 -0.559 -2.825 1.00 0.00 65 GLN A CA 9
ATOM 12797 C C . GLN A 1 65 ? 10.870 -1.784 -3.201 1.00 0.00 65 GLN A C 9
ATOM 12798 O O . GLN A 1 65 ? 9.749 -1.649 -3.689 1.00 0.00 65 GLN A O 9
ATOM 12812 N N . CYS A 1 66 ? 11.447 -2.952 -2.960 1.00 0.00 66 CYS A N 9
ATOM 12813 C CA . CYS A 1 66 ? 10.769 -4.199 -3.267 1.00 0.00 66 CYS A CA 9
ATOM 12814 C C . CYS A 1 66 ? 10.073 -4.694 -1.996 1.00 0.00 66 CYS A C 9
ATOM 12815 O O . CYS A 1 66 ? 10.418 -4.274 -0.893 1.00 0.00 66 CYS A O 9
ATOM 12823 N N . LEU A 1 67 ? 9.108 -5.580 -2.195 1.00 0.00 67 LEU A N 9
ATOM 12824 C CA . LEU A 1 67 ? 8.361 -6.135 -1.078 1.00 0.00 67 LEU A CA 9
ATOM 12825 C C . LEU A 1 67 ? 9.205 -7.212 -0.392 1.00 0.00 67 LEU A C 9
ATOM 12826 O O . LEU A 1 67 ? 9.127 -7.385 0.823 1.00 0.00 67 LEU A O 9
ATOM 12842 N N . ARG A 1 68 ? 9.991 -7.908 -1.201 1.00 0.00 68 ARG A N 9
ATOM 12843 C CA . ARG A 1 68 ? 10.847 -8.963 -0.687 1.00 0.00 68 ARG A CA 9
ATOM 12844 C C . ARG A 1 68 ? 11.737 -8.424 0.435 1.00 0.00 68 ARG A C 9
ATOM 12845 O O . ARG A 1 68 ? 12.082 -9.154 1.364 1.00 0.00 68 ARG A O 9
ATOM 12866 N N . ASP A 1 69 ? 12.085 -7.151 0.312 1.00 0.00 69 ASP A N 9
ATOM 12867 C CA . ASP A 1 69 ? 12.928 -6.507 1.304 1.00 0.00 69 ASP A CA 9
ATOM 12868 C C . ASP A 1 69 ? 12.047 -5.862 2.375 1.00 0.00 69 ASP A C 9
ATOM 12869 O O . ASP A 1 69 ? 12.167 -6.179 3.557 1.00 0.00 69 ASP A O 9
ATOM 12878 N N . LEU A 1 70 ? 11.180 -4.967 1.923 1.00 0.00 70 LEU A N 9
ATOM 12879 C CA . LEU A 1 70 ? 10.279 -4.274 2.827 1.00 0.00 70 LEU A CA 9
ATOM 12880 C C . LEU A 1 70 ? 9.649 -5.286 3.786 1.00 0.00 70 LEU A C 9
ATOM 12881 O O . LEU A 1 70 ? 9.904 -5.248 4.989 1.00 0.00 70 LEU A O 9
ATOM 12897 N N . LEU A 1 71 ? 8.837 -6.166 3.219 1.00 0.00 71 LEU A N 9
ATOM 12898 C CA . LEU A 1 71 ? 8.168 -7.186 4.008 1.00 0.00 71 LEU A CA 9
ATOM 12899 C C . LEU A 1 71 ? 9.216 -8.117 4.623 1.00 0.00 71 LEU A C 9
ATOM 12900 O O . LEU A 1 71 ? 10.156 -8.532 3.946 1.00 0.00 71 LEU A O 9
ATOM 12916 N N . PRO A 1 72 ? 9.013 -8.428 5.931 1.00 0.00 72 PRO A N 9
ATOM 12917 C CA . PRO A 1 72 ? 9.929 -9.302 6.643 1.00 0.00 72 PRO A CA 9
ATOM 12918 C C . PRO A 1 72 ? 9.726 -10.761 6.230 1.00 0.00 72 PRO A C 9
ATOM 12919 O O . PRO A 1 72 ? 9.041 -11.043 5.248 1.00 0.00 72 PRO A O 9
ATOM 12930 N N . LYS A 1 73 ? 10.334 -11.651 7.001 1.00 0.00 73 LYS A N 9
ATOM 12931 C CA . LYS A 1 73 ? 10.229 -13.074 6.727 1.00 0.00 73 LYS A CA 9
ATOM 12932 C C . LYS A 1 73 ? 8.777 -13.418 6.388 1.00 0.00 73 LYS A C 9
ATOM 12933 O O . LYS A 1 73 ? 8.510 -14.078 5.385 1.00 0.00 73 LYS A O 9
ATOM 12952 N N . GLN A 1 74 ? 7.877 -12.955 7.242 1.00 0.00 74 GLN A N 9
ATOM 12953 C CA . GLN A 1 74 ? 6.459 -13.205 7.046 1.00 0.00 74 GLN A CA 9
ATOM 12954 C C . GLN A 1 74 ? 5.644 -12.538 8.154 1.00 0.00 74 GLN A C 9
ATOM 12955 O O . GLN A 1 74 ? 4.740 -11.750 7.877 1.00 0.00 74 GLN A O 9
ATOM 12969 N N . GLU A 1 75 ? 5.991 -12.877 9.387 1.00 0.00 75 GLU A N 9
ATOM 12970 C CA . GLU A 1 75 ? 5.302 -12.320 10.539 1.00 0.00 75 GLU A CA 9
ATOM 12971 C C . GLU A 1 75 ? 3.804 -12.192 10.251 1.00 0.00 75 GLU A C 9
ATOM 12972 O O . GLU A 1 75 ? 3.274 -11.084 10.188 1.00 0.00 75 GLU A O 9
ATOM 12984 N N . LYS A 1 76 ? 3.167 -13.341 10.085 1.00 0.00 76 LYS A N 9
ATOM 12985 C CA . LYS A 1 76 ? 1.741 -13.373 9.805 1.00 0.00 76 LYS A CA 9
ATOM 12986 C C . LYS A 1 76 ? 1.434 -12.427 8.642 1.00 0.00 76 LYS A C 9
ATOM 12987 O O . LYS A 1 76 ? 2.336 -11.798 8.092 1.00 0.00 76 LYS A O 9
ATOM 13006 N N . ARG A 1 77 ? 0.154 -12.355 8.302 1.00 0.00 77 ARG A N 9
ATOM 13007 C CA . ARG A 1 77 ? -0.283 -11.497 7.215 1.00 0.00 77 ARG A CA 9
ATOM 13008 C C . ARG A 1 77 ? 0.388 -10.126 7.318 1.00 0.00 77 ARG A C 9
ATOM 13009 O O . ARG A 1 77 ? 0.780 -9.702 8.404 1.00 0.00 77 ARG A O 9
ATOM 13030 N N . HIS A 1 78 ? 0.498 -9.469 6.172 1.00 0.00 78 HIS A N 9
ATOM 13031 C CA . HIS A 1 78 ? 1.115 -8.154 6.119 1.00 0.00 78 HIS A CA 9
ATOM 13032 C C . HIS A 1 78 ? 0.032 -7.077 6.195 1.00 0.00 78 HIS A C 9
ATOM 13033 O O . HIS A 1 78 ? -0.841 -7.008 5.331 1.00 0.00 78 HIS A O 9
ATOM 13047 N N . VAL A 1 79 ? 0.125 -6.261 7.235 1.00 0.00 79 VAL A N 9
ATOM 13048 C CA . VAL A 1 79 ? -0.836 -5.190 7.434 1.00 0.00 79 VAL A CA 9
ATOM 13049 C C . VAL A 1 79 ? -0.191 -3.854 7.056 1.00 0.00 79 VAL A C 9
ATOM 13050 O O . VAL A 1 79 ? 0.741 -3.402 7.718 1.00 0.00 79 VAL A O 9
ATOM 13063 N N . LEU A 1 80 ? -0.713 -3.261 5.993 1.00 0.00 80 LEU A N 9
ATOM 13064 C CA . LEU A 1 80 ? -0.200 -1.988 5.519 1.00 0.00 80 LEU A CA 9
ATOM 13065 C C . LEU A 1 80 ? -1.237 -0.895 5.781 1.00 0.00 80 LEU A C 9
ATOM 13066 O O . LEU A 1 80 ? -2.384 -1.190 6.114 1.00 0.00 80 LEU A O 9
ATOM 13082 N N . HIS A 1 81 ? -0.797 0.345 5.622 1.00 0.00 81 HIS A N 9
ATOM 13083 C CA . HIS A 1 81 ? -1.674 1.483 5.839 1.00 0.00 81 HIS A CA 9
ATOM 13084 C C . HIS A 1 81 ? -1.550 2.458 4.665 1.00 0.00 81 HIS A C 9
ATOM 13085 O O . HIS A 1 81 ? -0.614 3.255 4.613 1.00 0.00 81 HIS A O 9
ATOM 13099 N N . LEU A 1 82 ? -2.506 2.360 3.753 1.00 0.00 82 LEU A N 9
ATOM 13100 C CA . LEU A 1 82 ? -2.514 3.223 2.583 1.00 0.00 82 LEU A CA 9
ATOM 13101 C C . LEU A 1 82 ? -3.379 4.453 2.869 1.00 0.00 82 LEU A C 9
ATOM 13102 O O . LEU A 1 82 ? -4.581 4.331 3.099 1.00 0.00 82 LEU A O 9
ATOM 13118 N N . VAL A 1 83 ? -2.733 5.609 2.843 1.00 0.00 83 VAL A N 9
ATOM 13119 C CA . VAL A 1 83 ? -3.427 6.859 3.097 1.00 0.00 83 VAL A CA 9
ATOM 13120 C C . VAL A 1 83 ? -3.788 7.517 1.763 1.00 0.00 83 VAL A C 9
ATOM 13121 O O . VAL A 1 83 ? -2.939 7.650 0.883 1.00 0.00 83 VAL A O 9
ATOM 13134 N N . CYS A 1 84 ? -5.049 7.909 1.655 1.00 0.00 84 CYS A N 9
ATOM 13135 C CA . CYS A 1 84 ? -5.532 8.548 0.444 1.00 0.00 84 CYS A CA 9
ATOM 13136 C C . CYS A 1 84 ? -5.052 10.001 0.443 1.00 0.00 84 CYS A C 9
ATOM 13137 O O . CYS A 1 84 ? -5.124 10.683 1.464 1.00 0.00 84 CYS A O 9
ATOM 13145 N N . ASN A 1 85 ? -4.575 10.433 -0.715 1.00 0.00 85 ASN A N 9
ATOM 13146 C CA . ASN A 1 85 ? -4.083 11.791 -0.862 1.00 0.00 85 ASN A CA 9
ATOM 13147 C C . ASN A 1 85 ? -5.268 12.737 -1.076 1.00 0.00 85 ASN A C 9
ATOM 13148 O O . ASN A 1 85 ? -6.379 12.457 -0.629 1.00 0.00 85 ASN A O 9
ATOM 13159 N N . VAL A 1 86 ? -4.989 13.839 -1.757 1.00 0.00 86 VAL A N 9
ATOM 13160 C CA . VAL A 1 86 ? -6.018 14.827 -2.034 1.00 0.00 86 VAL A CA 9
ATOM 13161 C C . VAL A 1 86 ? -6.819 14.391 -3.263 1.00 0.00 86 VAL A C 9
ATOM 13162 O O . VAL A 1 86 ? -6.940 13.198 -3.538 1.00 0.00 86 VAL A O 9
ATOM 13175 N N . LYS A 1 87 ? -7.348 15.381 -3.967 1.00 0.00 87 LYS A N 9
ATOM 13176 C CA . LYS A 1 87 ? -8.136 15.115 -5.158 1.00 0.00 87 LYS A CA 9
ATOM 13177 C C . LYS A 1 87 ? -7.516 15.850 -6.348 1.00 0.00 87 LYS A C 9
ATOM 13178 O O . LYS A 1 87 ? -8.180 16.658 -6.997 1.00 0.00 87 LYS A O 9
ATOM 13197 N N . SER A 1 88 ? -6.252 15.543 -6.599 1.00 0.00 88 SER A N 9
ATOM 13198 C CA . SER A 1 88 ? -5.535 16.164 -7.701 1.00 0.00 88 SER A CA 9
ATOM 13199 C C . SER A 1 88 ? -5.748 17.679 -7.674 1.00 0.00 88 SER A C 9
ATOM 13200 O O . SER A 1 88 ? -6.732 18.181 -8.217 1.00 0.00 88 SER A O 9
ATOM 13208 N N . GLY A 1 89 ? -4.811 18.365 -7.038 1.00 0.00 89 GLY A N 9
ATOM 13209 C CA . GLY A 1 89 ? -4.883 19.813 -6.934 1.00 0.00 89 GLY A CA 9
ATOM 13210 C C . GLY A 1 89 ? -5.386 20.432 -8.240 1.00 0.00 89 GLY A C 9
ATOM 13211 O O . GLY A 1 89 ? -5.272 19.824 -9.303 1.00 0.00 89 GLY A O 9
ATOM 13215 N N . PRO A 1 90 ? -5.944 21.666 -8.114 1.00 0.00 90 PRO A N 9
ATOM 13216 C CA . PRO A 1 90 ? -6.464 22.374 -9.271 1.00 0.00 90 PRO A CA 9
ATOM 13217 C C . PRO A 1 90 ? -5.328 22.938 -10.125 1.00 0.00 90 PRO A C 9
ATOM 13218 O O . PRO A 1 90 ? -4.325 23.413 -9.595 1.00 0.00 90 PRO A O 9
ATOM 13229 N N . SER A 1 91 ? -5.521 22.866 -11.434 1.00 0.00 91 SER A N 9
ATOM 13230 C CA . SER A 1 91 ? -4.525 23.364 -12.367 1.00 0.00 91 SER A CA 9
ATOM 13231 C C . SER A 1 91 ? -5.178 23.672 -13.716 1.00 0.00 91 SER A C 9
ATOM 13232 O O . SER A 1 91 ? -5.740 22.783 -14.354 1.00 0.00 91 SER A O 9
ATOM 13240 N N . SER A 1 92 ? -5.083 24.933 -14.109 1.00 0.00 92 SER A N 9
ATOM 13241 C CA . SER A 1 92 ? -5.658 25.369 -15.371 1.00 0.00 92 SER A CA 9
ATOM 13242 C C . SER A 1 92 ? -7.182 25.436 -15.256 1.00 0.00 92 SER A C 9
ATOM 13243 O O . SER A 1 92 ? -7.765 26.517 -15.308 1.00 0.00 92 SER A O 9
ATOM 13251 N N . GLY A 1 93 ? -7.783 24.266 -15.101 1.00 0.00 93 GLY A N 9
ATOM 13252 C CA . GLY A 1 93 ? -9.229 24.178 -14.978 1.00 0.00 93 GLY A CA 9
ATOM 13253 C C . GLY A 1 93 ? -9.651 24.098 -13.510 1.00 0.00 93 GLY A C 9
ATOM 13254 O O . GLY A 1 93 ? -10.766 24.483 -13.158 1.00 0.00 93 GLY A O 9
ATOM 13258 N N . GLY A 1 1 ? 3.382 -24.901 -18.593 1.00 0.00 1 GLY A N 10
ATOM 13259 C CA . GLY A 1 1 ? 3.326 -23.598 -19.234 1.00 0.00 1 GLY A CA 10
ATOM 13260 C C . GLY A 1 1 ? 3.926 -22.516 -18.333 1.00 0.00 1 GLY A C 10
ATOM 13261 O O . GLY A 1 1 ? 5.111 -22.202 -18.440 1.00 0.00 1 GLY A O 10
ATOM 13265 N N . SER A 1 2 ? 3.081 -21.978 -17.467 1.00 0.00 2 SER A N 10
ATOM 13266 C CA . SER A 1 2 ? 3.513 -20.939 -16.548 1.00 0.00 2 SER A CA 10
ATOM 13267 C C . SER A 1 2 ? 3.539 -21.482 -15.118 1.00 0.00 2 SER A C 10
ATOM 13268 O O . SER A 1 2 ? 2.843 -22.447 -14.803 1.00 0.00 2 SER A O 10
ATOM 13276 N N . SER A 1 3 ? 4.351 -20.841 -14.289 1.00 0.00 3 SER A N 10
ATOM 13277 C CA . SER A 1 3 ? 4.477 -21.248 -12.900 1.00 0.00 3 SER A CA 10
ATOM 13278 C C . SER A 1 3 ? 4.626 -20.016 -12.005 1.00 0.00 3 SER A C 10
ATOM 13279 O O . SER A 1 3 ? 5.722 -19.476 -11.864 1.00 0.00 3 SER A O 10
ATOM 13287 N N . GLY A 1 4 ? 3.508 -19.608 -11.424 1.00 0.00 4 GLY A N 10
ATOM 13288 C CA . GLY A 1 4 ? 3.500 -18.450 -10.547 1.00 0.00 4 GLY A CA 10
ATOM 13289 C C . GLY A 1 4 ? 2.653 -18.712 -9.301 1.00 0.00 4 GLY A C 10
ATOM 13290 O O . GLY A 1 4 ? 2.936 -19.632 -8.535 1.00 0.00 4 GLY A O 10
ATOM 13294 N N . SER A 1 5 ? 1.630 -17.886 -9.135 1.00 0.00 5 SER A N 10
ATOM 13295 C CA . SER A 1 5 ? 0.739 -18.016 -7.994 1.00 0.00 5 SER A CA 10
ATOM 13296 C C . SER A 1 5 ? 1.555 -18.124 -6.703 1.00 0.00 5 SER A C 10
ATOM 13297 O O . SER A 1 5 ? 1.908 -19.221 -6.277 1.00 0.00 5 SER A O 10
ATOM 13305 N N . SER A 1 6 ? 1.830 -16.967 -6.117 1.00 0.00 6 SER A N 10
ATOM 13306 C CA . SER A 1 6 ? 2.597 -16.917 -4.884 1.00 0.00 6 SER A CA 10
ATOM 13307 C C . SER A 1 6 ? 2.839 -15.462 -4.478 1.00 0.00 6 SER A C 10
ATOM 13308 O O . SER A 1 6 ? 3.690 -14.786 -5.055 1.00 0.00 6 SER A O 10
ATOM 13316 N N . GLY A 1 7 ? 2.076 -15.022 -3.489 1.00 0.00 7 GLY A N 10
ATOM 13317 C CA . GLY A 1 7 ? 2.198 -13.660 -2.999 1.00 0.00 7 GLY A CA 10
ATOM 13318 C C . GLY A 1 7 ? 1.835 -13.575 -1.515 1.00 0.00 7 GLY A C 10
ATOM 13319 O O . GLY A 1 7 ? 1.411 -14.565 -0.919 1.00 0.00 7 GLY A O 10
ATOM 13323 N N . VAL A 1 8 ? 2.014 -12.385 -0.960 1.00 0.00 8 VAL A N 10
ATOM 13324 C CA . VAL A 1 8 ? 1.712 -12.160 0.442 1.00 0.00 8 VAL A CA 10
ATOM 13325 C C . VAL A 1 8 ? 0.445 -11.309 0.556 1.00 0.00 8 VAL A C 10
ATOM 13326 O O . VAL A 1 8 ? 0.125 -10.541 -0.351 1.00 0.00 8 VAL A O 10
ATOM 13339 N N . THR A 1 9 ? -0.242 -11.474 1.676 1.00 0.00 9 THR A N 10
ATOM 13340 C CA . THR A 1 9 ? -1.467 -10.731 1.920 1.00 0.00 9 THR A CA 10
ATOM 13341 C C . THR A 1 9 ? -1.154 -9.396 2.596 1.00 0.00 9 THR A C 10
ATOM 13342 O O . THR A 1 9 ? -0.565 -9.366 3.675 1.00 0.00 9 THR A O 10
ATOM 13353 N N . LEU A 1 10 ? -1.564 -8.324 1.935 1.00 0.00 10 LEU A N 10
ATOM 13354 C CA . LEU A 1 10 ? -1.335 -6.987 2.459 1.00 0.00 10 LEU A CA 10
ATOM 13355 C C . LEU A 1 10 ? -2.668 -6.386 2.911 1.00 0.00 10 LEU A C 10
ATOM 13356 O O . LEU A 1 10 ? -3.582 -6.218 2.106 1.00 0.00 10 LEU A O 10
ATOM 13372 N N . LEU A 1 11 ? -2.736 -6.080 4.198 1.00 0.00 11 LEU A N 10
ATOM 13373 C CA . LEU A 1 11 ? -3.941 -5.502 4.768 1.00 0.00 11 LEU A CA 10
ATOM 13374 C C . LEU A 1 11 ? -3.864 -3.977 4.672 1.00 0.00 11 LEU A C 10
ATOM 13375 O O . LEU A 1 11 ? -3.192 -3.334 5.476 1.00 0.00 11 LEU A O 10
ATOM 13391 N N . VAL A 1 12 ? -4.562 -3.442 3.680 1.00 0.00 12 VAL A N 10
ATOM 13392 C CA . VAL A 1 12 ? -4.582 -2.005 3.468 1.00 0.00 12 VAL A CA 10
ATOM 13393 C C . VAL A 1 12 ? -5.539 -1.359 4.472 1.00 0.00 12 VAL A C 10
ATOM 13394 O O . VAL A 1 12 ? -6.755 -1.406 4.295 1.00 0.00 12 VAL A O 10
ATOM 13407 N N . LYS A 1 13 ? -4.953 -0.769 5.504 1.00 0.00 13 LYS A N 10
ATOM 13408 C CA . LYS A 1 13 ? -5.739 -0.113 6.536 1.00 0.00 13 LYS A CA 10
ATOM 13409 C C . LYS A 1 13 ? -5.902 1.366 6.185 1.00 0.00 13 LYS A C 10
ATOM 13410 O O . LYS A 1 13 ? -5.194 1.885 5.323 1.00 0.00 13 LYS A O 10
ATOM 13429 N N . SER A 1 14 ? -6.839 2.006 6.870 1.00 0.00 14 SER A N 10
ATOM 13430 C CA . SER A 1 14 ? -7.103 3.416 6.641 1.00 0.00 14 SER A CA 10
ATOM 13431 C C . SER A 1 14 ? -7.124 4.168 7.974 1.00 0.00 14 SER A C 10
ATOM 13432 O O . SER A 1 14 ? -8.148 4.203 8.655 1.00 0.00 14 SER A O 10
ATOM 13440 N N . PRO A 1 15 ? -5.951 4.765 8.315 1.00 0.00 15 PRO A N 10
ATOM 13441 C CA . PRO A 1 15 ? -5.825 5.514 9.553 1.00 0.00 15 PRO A CA 10
ATOM 13442 C C . PRO A 1 15 ? -6.525 6.870 9.449 1.00 0.00 15 PRO A C 10
ATOM 13443 O O . PRO A 1 15 ? -5.870 7.908 9.379 1.00 0.00 15 PRO A O 10
ATOM 13454 N N . ASN A 1 16 ? -7.850 6.817 9.441 1.00 0.00 16 ASN A N 10
ATOM 13455 C CA . ASN A 1 16 ? -8.647 8.028 9.345 1.00 0.00 16 ASN A CA 10
ATOM 13456 C C . ASN A 1 16 ? -10.131 7.657 9.337 1.00 0.00 16 ASN A C 10
ATOM 13457 O O . ASN A 1 16 ? -10.878 8.055 10.229 1.00 0.00 16 ASN A O 10
ATOM 13468 N N . GLN A 1 17 ? -10.514 6.900 8.319 1.00 0.00 17 GLN A N 10
ATOM 13469 C CA . GLN A 1 17 ? -11.896 6.471 8.183 1.00 0.00 17 GLN A CA 10
ATOM 13470 C C . GLN A 1 17 ? -12.114 5.146 8.916 1.00 0.00 17 GLN A C 10
ATOM 13471 O O . GLN A 1 17 ? -13.220 4.861 9.374 1.00 0.00 17 GLN A O 10
ATOM 13485 N N . ARG A 1 18 ? -11.043 4.371 9.004 1.00 0.00 18 ARG A N 10
ATOM 13486 C CA . ARG A 1 18 ? -11.105 3.083 9.674 1.00 0.00 18 ARG A CA 10
ATOM 13487 C C . ARG A 1 18 ? -12.433 2.389 9.369 1.00 0.00 18 ARG A C 10
ATOM 13488 O O . ARG A 1 18 ? -13.218 2.116 10.277 1.00 0.00 18 ARG A O 10
ATOM 13509 N N . HIS A 1 19 ? -12.646 2.124 8.088 1.00 0.00 19 HIS A N 10
ATOM 13510 C CA . HIS A 1 19 ? -13.866 1.466 7.653 1.00 0.00 19 HIS A CA 10
ATOM 13511 C C . HIS A 1 19 ? -13.527 0.379 6.630 1.00 0.00 19 HIS A C 10
ATOM 13512 O O . HIS A 1 19 ? -13.039 0.677 5.542 1.00 0.00 19 HIS A O 10
ATOM 13526 N N . ARG A 1 20 ? -13.799 -0.858 7.018 1.00 0.00 20 ARG A N 10
ATOM 13527 C CA . ARG A 1 20 ? -13.528 -1.991 6.149 1.00 0.00 20 ARG A CA 10
ATOM 13528 C C . ARG A 1 20 ? -12.038 -2.057 5.811 1.00 0.00 20 ARG A C 10
ATOM 13529 O O . ARG A 1 20 ? -11.369 -1.027 5.737 1.00 0.00 20 ARG A O 10
ATOM 13550 N N . ASP A 1 21 ? -11.562 -3.278 5.616 1.00 0.00 21 ASP A N 10
ATOM 13551 C CA . ASP A 1 21 ? -10.162 -3.491 5.287 1.00 0.00 21 ASP A CA 10
ATOM 13552 C C . ASP A 1 21 ? -10.053 -4.015 3.854 1.00 0.00 21 ASP A C 10
ATOM 13553 O O . ASP A 1 21 ? -10.978 -4.651 3.350 1.00 0.00 21 ASP A O 10
ATOM 13562 N N . LEU A 1 22 ? -8.916 -3.729 3.237 1.00 0.00 22 LEU A N 10
ATOM 13563 C CA . LEU A 1 22 ? -8.675 -4.164 1.872 1.00 0.00 22 LEU A CA 10
ATOM 13564 C C . LEU A 1 22 ? -7.422 -5.041 1.835 1.00 0.00 22 LEU A C 10
ATOM 13565 O O . LEU A 1 22 ? -6.309 -4.548 2.007 1.00 0.00 22 LEU A O 10
ATOM 13581 N N . GLU A 1 23 ? -7.645 -6.327 1.609 1.00 0.00 23 GLU A N 10
ATOM 13582 C CA . GLU A 1 23 ? -6.549 -7.278 1.546 1.00 0.00 23 GLU A CA 10
ATOM 13583 C C . GLU A 1 23 ? -6.243 -7.641 0.092 1.00 0.00 23 GLU A C 10
ATOM 13584 O O . GLU A 1 23 ? -7.065 -8.255 -0.585 1.00 0.00 23 GLU A O 10
ATOM 13596 N N . LEU A 1 24 ? -5.056 -7.244 -0.346 1.00 0.00 24 LEU A N 10
ATOM 13597 C CA . LEU A 1 24 ? -4.632 -7.520 -1.708 1.00 0.00 24 LEU A CA 10
ATOM 13598 C C . LEU A 1 24 ? -3.294 -8.263 -1.679 1.00 0.00 24 LEU A C 10
ATOM 13599 O O . LEU A 1 24 ? -2.674 -8.393 -0.625 1.00 0.00 24 LEU A O 10
ATOM 13615 N N . SER A 1 25 ? -2.889 -8.731 -2.851 1.00 0.00 25 SER A N 10
ATOM 13616 C CA . SER A 1 25 ? -1.637 -9.458 -2.973 1.00 0.00 25 SER A CA 10
ATOM 13617 C C . SER A 1 25 ? -0.457 -8.501 -2.800 1.00 0.00 25 SER A C 10
ATOM 13618 O O . SER A 1 25 ? -0.562 -7.315 -3.112 1.00 0.00 25 SER A O 10
ATOM 13626 N N . GLY A 1 26 ? 0.641 -9.050 -2.301 1.00 0.00 26 GLY A N 10
ATOM 13627 C CA . GLY A 1 26 ? 1.839 -8.259 -2.081 1.00 0.00 26 GLY A CA 10
ATOM 13628 C C . GLY A 1 26 ? 3.094 -9.044 -2.470 1.00 0.00 26 GLY A C 10
ATOM 13629 O O . GLY A 1 26 ? 4.038 -9.140 -1.688 1.00 0.00 26 GLY A O 10
ATOM 13633 N N . ASP A 1 27 ? 3.063 -9.586 -3.679 1.00 0.00 27 ASP A N 10
ATOM 13634 C CA . ASP A 1 27 ? 4.185 -10.359 -4.182 1.00 0.00 27 ASP A CA 10
ATOM 13635 C C . ASP A 1 27 ? 5.492 -9.688 -3.756 1.00 0.00 27 ASP A C 10
ATOM 13636 O O . ASP A 1 27 ? 5.658 -8.481 -3.922 1.00 0.00 27 ASP A O 10
ATOM 13645 N N . ARG A 1 28 ? 6.389 -10.501 -3.215 1.00 0.00 28 ARG A N 10
ATOM 13646 C CA . ARG A 1 28 ? 7.677 -10.001 -2.764 1.00 0.00 28 ARG A CA 10
ATOM 13647 C C . ARG A 1 28 ? 8.427 -9.347 -3.926 1.00 0.00 28 ARG A C 10
ATOM 13648 O O . ARG A 1 28 ? 9.404 -8.630 -3.712 1.00 0.00 28 ARG A O 10
ATOM 13669 N N . GLY A 1 29 ? 7.945 -9.620 -5.129 1.00 0.00 29 GLY A N 10
ATOM 13670 C CA . GLY A 1 29 ? 8.559 -9.067 -6.324 1.00 0.00 29 GLY A CA 10
ATOM 13671 C C . GLY A 1 29 ? 7.914 -7.733 -6.705 1.00 0.00 29 GLY A C 10
ATOM 13672 O O . GLY A 1 29 ? 8.557 -6.879 -7.315 1.00 0.00 29 GLY A O 10
ATOM 13676 N N . TRP A 1 30 ? 6.651 -7.594 -6.329 1.00 0.00 30 TRP A N 10
ATOM 13677 C CA . TRP A 1 30 ? 5.912 -6.378 -6.623 1.00 0.00 30 TRP A CA 10
ATOM 13678 C C . TRP A 1 30 ? 6.799 -5.186 -6.262 1.00 0.00 30 TRP A C 10
ATOM 13679 O O . TRP A 1 30 ? 7.837 -5.351 -5.622 1.00 0.00 30 TRP A O 10
ATOM 13700 N N . SER A 1 31 ? 6.358 -4.011 -6.685 1.00 0.00 31 SER A N 10
ATOM 13701 C CA . SER A 1 31 ? 7.099 -2.791 -6.412 1.00 0.00 31 SER A CA 10
ATOM 13702 C C . SER A 1 31 ? 6.172 -1.740 -5.798 1.00 0.00 31 SER A C 10
ATOM 13703 O O . SER A 1 31 ? 5.043 -1.562 -6.253 1.00 0.00 31 SER A O 10
ATOM 13711 N N . VAL A 1 32 ? 6.682 -1.074 -4.773 1.00 0.00 32 VAL A N 10
ATOM 13712 C CA . VAL A 1 32 ? 5.914 -0.046 -4.091 1.00 0.00 32 VAL A CA 10
ATOM 13713 C C . VAL A 1 32 ? 5.138 0.774 -5.124 1.00 0.00 32 VAL A C 10
ATOM 13714 O O . VAL A 1 32 ? 3.909 0.768 -5.130 1.00 0.00 32 VAL A O 10
ATOM 13727 N N . GLY A 1 33 ? 5.890 1.461 -5.973 1.00 0.00 33 GLY A N 10
ATOM 13728 C CA . GLY A 1 33 ? 5.288 2.284 -7.007 1.00 0.00 33 GLY A CA 10
ATOM 13729 C C . GLY A 1 33 ? 4.182 1.522 -7.741 1.00 0.00 33 GLY A C 10
ATOM 13730 O O . GLY A 1 33 ? 3.116 2.075 -8.010 1.00 0.00 33 GLY A O 10
ATOM 13734 N N . HIS A 1 34 ? 4.474 0.266 -8.043 1.00 0.00 34 HIS A N 10
ATOM 13735 C CA . HIS A 1 34 ? 3.517 -0.577 -8.740 1.00 0.00 34 HIS A CA 10
ATOM 13736 C C . HIS A 1 34 ? 2.312 -0.842 -7.835 1.00 0.00 34 HIS A C 10
ATOM 13737 O O . HIS A 1 34 ? 1.183 -0.496 -8.181 1.00 0.00 34 HIS A O 10
ATOM 13751 N N . LEU A 1 35 ? 2.593 -1.456 -6.695 1.00 0.00 35 LEU A N 10
ATOM 13752 C CA . LEU A 1 35 ? 1.547 -1.773 -5.738 1.00 0.00 35 LEU A CA 10
ATOM 13753 C C . LEU A 1 35 ? 0.557 -0.608 -5.667 1.00 0.00 35 LEU A C 10
ATOM 13754 O O . LEU A 1 35 ? -0.627 -0.776 -5.958 1.00 0.00 35 LEU A O 10
ATOM 13770 N N . LYS A 1 36 ? 1.078 0.547 -5.279 1.00 0.00 36 LYS A N 10
ATOM 13771 C CA . LYS A 1 36 ? 0.255 1.739 -5.167 1.00 0.00 36 LYS A CA 10
ATOM 13772 C C . LYS A 1 36 ? -0.757 1.766 -6.315 1.00 0.00 36 LYS A C 10
ATOM 13773 O O . LYS A 1 36 ? -1.960 1.654 -6.089 1.00 0.00 36 LYS A O 10
ATOM 13792 N N . ALA A 1 37 ? -0.229 1.915 -7.521 1.00 0.00 37 ALA A N 10
ATOM 13793 C CA . ALA A 1 37 ? -1.071 1.957 -8.705 1.00 0.00 37 ALA A CA 10
ATOM 13794 C C . ALA A 1 37 ? -2.075 0.804 -8.654 1.00 0.00 37 ALA A C 10
ATOM 13795 O O . ALA A 1 37 ? -3.280 1.019 -8.774 1.00 0.00 37 ALA A O 10
ATOM 13802 N N . HIS A 1 38 ? -1.541 -0.396 -8.475 1.00 0.00 38 HIS A N 10
ATOM 13803 C CA . HIS A 1 38 ? -2.375 -1.583 -8.407 1.00 0.00 38 HIS A CA 10
ATOM 13804 C C . HIS A 1 38 ? -3.533 -1.342 -7.437 1.00 0.00 38 HIS A C 10
ATOM 13805 O O . HIS A 1 38 ? -4.680 -1.662 -7.742 1.00 0.00 38 HIS A O 10
ATOM 13819 N N . LEU A 1 39 ? -3.192 -0.778 -6.287 1.00 0.00 39 LEU A N 10
ATOM 13820 C CA . LEU A 1 39 ? -4.190 -0.491 -5.270 1.00 0.00 39 LEU A CA 10
ATOM 13821 C C . LEU A 1 39 ? -5.258 0.434 -5.857 1.00 0.00 39 LEU A C 10
ATOM 13822 O O . LEU A 1 39 ? -6.430 0.067 -5.928 1.00 0.00 39 LEU A O 10
ATOM 13838 N N . SER A 1 40 ? -4.816 1.614 -6.263 1.00 0.00 40 SER A N 10
ATOM 13839 C CA . SER A 1 40 ? -5.720 2.594 -6.842 1.00 0.00 40 SER A CA 10
ATOM 13840 C C . SER A 1 40 ? -6.753 1.894 -7.728 1.00 0.00 40 SER A C 10
ATOM 13841 O O . SER A 1 40 ? -7.881 2.364 -7.861 1.00 0.00 40 SER A O 10
ATOM 13849 N N . ARG A 1 41 ? -6.329 0.781 -8.310 1.00 0.00 41 ARG A N 10
ATOM 13850 C CA . ARG A 1 41 ? -7.203 0.012 -9.179 1.00 0.00 41 ARG A CA 10
ATOM 13851 C C . ARG A 1 41 ? -8.274 -0.705 -8.354 1.00 0.00 41 ARG A C 10
ATOM 13852 O O . ARG A 1 41 ? -9.463 -0.607 -8.655 1.00 0.00 41 ARG A O 10
ATOM 13873 N N . VAL A 1 42 ? -7.815 -1.408 -7.329 1.00 0.00 42 VAL A N 10
ATOM 13874 C CA . VAL A 1 42 ? -8.720 -2.141 -6.459 1.00 0.00 42 VAL A CA 10
ATOM 13875 C C . VAL A 1 42 ? -9.393 -1.163 -5.492 1.00 0.00 42 VAL A C 10
ATOM 13876 O O . VAL A 1 42 ? -10.333 -1.530 -4.789 1.00 0.00 42 VAL A O 10
ATOM 13889 N N . TYR A 1 43 ? -8.884 0.060 -5.489 1.00 0.00 43 TYR A N 10
ATOM 13890 C CA . TYR A 1 43 ? -9.424 1.091 -4.620 1.00 0.00 43 TYR A CA 10
ATOM 13891 C C . TYR A 1 43 ? -10.463 1.940 -5.356 1.00 0.00 43 TYR A C 10
ATOM 13892 O O . TYR A 1 43 ? -10.180 2.490 -6.419 1.00 0.00 43 TYR A O 10
ATOM 13910 N N . PRO A 1 44 ? -11.675 2.021 -4.745 1.00 0.00 44 PRO A N 10
ATOM 13911 C CA . PRO A 1 44 ? -12.758 2.793 -5.330 1.00 0.00 44 PRO A CA 10
ATOM 13912 C C . PRO A 1 44 ? -12.524 4.294 -5.144 1.00 0.00 44 PRO A C 10
ATOM 13913 O O . PRO A 1 44 ? -12.796 4.842 -4.077 1.00 0.00 44 PRO A O 10
ATOM 13924 N N . GLU A 1 45 ? -12.023 4.918 -6.201 1.00 0.00 45 GLU A N 10
ATOM 13925 C CA . GLU A 1 45 ? -11.750 6.345 -6.167 1.00 0.00 45 GLU A CA 10
ATOM 13926 C C . GLU A 1 45 ? -10.737 6.717 -7.252 1.00 0.00 45 GLU A C 10
ATOM 13927 O O . GLU A 1 45 ? -10.699 7.861 -7.704 1.00 0.00 45 GLU A O 10
ATOM 13939 N N . ARG A 1 46 ? -9.943 5.730 -7.639 1.00 0.00 46 ARG A N 10
ATOM 13940 C CA . ARG A 1 46 ? -8.933 5.939 -8.663 1.00 0.00 46 ARG A CA 10
ATOM 13941 C C . ARG A 1 46 ? -7.966 7.045 -8.235 1.00 0.00 46 ARG A C 10
ATOM 13942 O O . ARG A 1 46 ? -7.867 8.078 -8.896 1.00 0.00 46 ARG A O 10
ATOM 13963 N N . PRO A 1 47 ? -7.257 6.783 -7.104 1.00 0.00 47 PRO A N 10
ATOM 13964 C CA . PRO A 1 47 ? -6.301 7.744 -6.581 1.00 0.00 47 PRO A CA 10
ATOM 13965 C C . PRO A 1 47 ? -5.022 7.758 -7.421 1.00 0.00 47 PRO A C 10
ATOM 13966 O O . PRO A 1 47 ? -5.014 7.279 -8.554 1.00 0.00 47 PRO A O 10
ATOM 13977 N N . ARG A 1 48 ? -3.971 8.310 -6.832 1.00 0.00 48 ARG A N 10
ATOM 13978 C CA . ARG A 1 48 ? -2.690 8.392 -7.512 1.00 0.00 48 ARG A CA 10
ATOM 13979 C C . ARG A 1 48 ? -1.636 7.580 -6.756 1.00 0.00 48 ARG A C 10
ATOM 13980 O O . ARG A 1 48 ? -1.667 7.505 -5.529 1.00 0.00 48 ARG A O 10
ATOM 14001 N N . PRO A 1 49 ? -0.703 6.977 -7.541 1.00 0.00 49 PRO A N 10
ATOM 14002 C CA . PRO A 1 49 ? 0.359 6.173 -6.960 1.00 0.00 49 PRO A CA 10
ATOM 14003 C C . PRO A 1 49 ? 1.425 7.059 -6.313 1.00 0.00 49 PRO A C 10
ATOM 14004 O O . PRO A 1 49 ? 2.099 6.641 -5.373 1.00 0.00 49 PRO A O 10
ATOM 14015 N N . GLU A 1 50 ? 1.546 8.267 -6.843 1.00 0.00 50 GLU A N 10
ATOM 14016 C CA . GLU A 1 50 ? 2.519 9.217 -6.330 1.00 0.00 50 GLU A CA 10
ATOM 14017 C C . GLU A 1 50 ? 2.044 9.795 -4.995 1.00 0.00 50 GLU A C 10
ATOM 14018 O O . GLU A 1 50 ? 2.855 10.223 -4.176 1.00 0.00 50 GLU A O 10
ATOM 14030 N N . ASP A 1 51 ? 0.731 9.789 -4.819 1.00 0.00 51 ASP A N 10
ATOM 14031 C CA . ASP A 1 51 ? 0.137 10.309 -3.599 1.00 0.00 51 ASP A CA 10
ATOM 14032 C C . ASP A 1 51 ? -0.036 9.167 -2.595 1.00 0.00 51 ASP A C 10
ATOM 14033 O O . ASP A 1 51 ? 0.391 9.274 -1.447 1.00 0.00 51 ASP A O 10
ATOM 14042 N N . GLN A 1 52 ? -0.665 8.099 -3.066 1.00 0.00 52 GLN A N 10
ATOM 14043 C CA . GLN A 1 52 ? -0.901 6.938 -2.223 1.00 0.00 52 GLN A CA 10
ATOM 14044 C C . GLN A 1 52 ? 0.310 6.682 -1.323 1.00 0.00 52 GLN A C 10
ATOM 14045 O O . GLN A 1 52 ? 1.352 6.227 -1.793 1.00 0.00 52 GLN A O 10
ATOM 14059 N N . ARG A 1 53 ? 0.131 6.983 -0.045 1.00 0.00 53 ARG A N 10
ATOM 14060 C CA . ARG A 1 53 ? 1.196 6.790 0.925 1.00 0.00 53 ARG A CA 10
ATOM 14061 C C . ARG A 1 53 ? 1.128 5.380 1.514 1.00 0.00 53 ARG A C 10
ATOM 14062 O O . ARG A 1 53 ? 0.157 5.029 2.183 1.00 0.00 53 ARG A O 10
ATOM 14083 N N . LEU A 1 54 ? 2.171 4.609 1.244 1.00 0.00 54 LEU A N 10
ATOM 14084 C CA . LEU A 1 54 ? 2.242 3.245 1.740 1.00 0.00 54 LEU A CA 10
ATOM 14085 C C . LEU A 1 54 ? 3.018 3.226 3.059 1.00 0.00 54 LEU A C 10
ATOM 14086 O O . LEU A 1 54 ? 4.134 3.736 3.134 1.00 0.00 54 LEU A O 10
ATOM 14102 N N . ILE A 1 55 ? 2.396 2.631 4.065 1.00 0.00 55 ILE A N 10
ATOM 14103 C CA . ILE A 1 55 ? 3.013 2.538 5.377 1.00 0.00 55 ILE A CA 10
ATOM 14104 C C . ILE A 1 55 ? 2.896 1.101 5.891 1.00 0.00 55 ILE A C 10
ATOM 14105 O O . ILE A 1 55 ? 1.847 0.473 5.754 1.00 0.00 55 ILE A O 10
ATOM 14121 N N . TYR A 1 56 ? 3.987 0.623 6.472 1.00 0.00 56 TYR A N 10
ATOM 14122 C CA . TYR A 1 56 ? 4.019 -0.727 7.006 1.00 0.00 56 TYR A CA 10
ATOM 14123 C C . TYR A 1 56 ? 4.474 -0.727 8.467 1.00 0.00 56 TYR A C 10
ATOM 14124 O O . TYR A 1 56 ? 5.670 -0.775 8.749 1.00 0.00 56 TYR A O 10
ATOM 14142 N N . SER A 1 57 ? 3.495 -0.674 9.358 1.00 0.00 57 SER A N 10
ATOM 14143 C CA . SER A 1 57 ? 3.779 -0.668 10.783 1.00 0.00 57 SER A CA 10
ATOM 14144 C C . SER A 1 57 ? 4.342 0.693 11.198 1.00 0.00 57 SER A C 10
ATOM 14145 O O . SER A 1 57 ? 5.103 0.786 12.159 1.00 0.00 57 SER A O 10
ATOM 14153 N N . GLY A 1 58 ? 3.945 1.714 10.453 1.00 0.00 58 GLY A N 10
ATOM 14154 C CA . GLY A 1 58 ? 4.401 3.065 10.732 1.00 0.00 58 GLY A CA 10
ATOM 14155 C C . GLY A 1 58 ? 5.530 3.470 9.782 1.00 0.00 58 GLY A C 10
ATOM 14156 O O . GLY A 1 58 ? 5.654 4.640 9.422 1.00 0.00 58 GLY A O 10
ATOM 14160 N N . LYS A 1 59 ? 6.324 2.480 9.403 1.00 0.00 59 LYS A N 10
ATOM 14161 C CA . LYS A 1 59 ? 7.439 2.718 8.502 1.00 0.00 59 LYS A CA 10
ATOM 14162 C C . LYS A 1 59 ? 6.906 2.938 7.085 1.00 0.00 59 LYS A C 10
ATOM 14163 O O . LYS A 1 59 ? 6.317 2.035 6.492 1.00 0.00 59 LYS A O 10
ATOM 14182 N N . LEU A 1 60 ? 7.131 4.144 6.583 1.00 0.00 60 LEU A N 10
ATOM 14183 C CA . LEU A 1 60 ? 6.681 4.493 5.246 1.00 0.00 60 LEU A CA 10
ATOM 14184 C C . LEU A 1 60 ? 7.510 3.726 4.215 1.00 0.00 60 LEU A C 10
ATOM 14185 O O . LEU A 1 60 ? 8.681 3.430 4.451 1.00 0.00 60 LEU A O 10
ATOM 14201 N N . LEU A 1 61 ? 6.871 3.423 3.094 1.00 0.00 61 LEU A N 10
ATOM 14202 C CA . LEU A 1 61 ? 7.535 2.695 2.027 1.00 0.00 61 LEU A CA 10
ATOM 14203 C C . LEU A 1 61 ? 7.968 3.678 0.937 1.00 0.00 61 LEU A C 10
ATOM 14204 O O . LEU A 1 61 ? 7.448 4.790 0.858 1.00 0.00 61 LEU A O 10
ATOM 14220 N N . LEU A 1 62 ? 8.915 3.232 0.125 1.00 0.00 62 LEU A N 10
ATOM 14221 C CA . LEU A 1 62 ? 9.422 4.059 -0.957 1.00 0.00 62 LEU A CA 10
ATOM 14222 C C . LEU A 1 62 ? 9.226 3.329 -2.287 1.00 0.00 62 LEU A C 10
ATOM 14223 O O . LEU A 1 62 ? 8.862 2.154 -2.306 1.00 0.00 62 LEU A O 10
ATOM 14239 N N . ASP A 1 63 ? 9.478 4.054 -3.366 1.00 0.00 63 ASP A N 10
ATOM 14240 C CA . ASP A 1 63 ? 9.333 3.489 -4.698 1.00 0.00 63 ASP A CA 10
ATOM 14241 C C . ASP A 1 63 ? 10.571 2.654 -5.030 1.00 0.00 63 ASP A C 10
ATOM 14242 O O . ASP A 1 63 ? 10.473 1.639 -5.718 1.00 0.00 63 ASP A O 10
ATOM 14251 N N . HIS A 1 64 ? 11.707 3.112 -4.524 1.00 0.00 64 HIS A N 10
ATOM 14252 C CA . HIS A 1 64 ? 12.963 2.419 -4.759 1.00 0.00 64 HIS A CA 10
ATOM 14253 C C . HIS A 1 64 ? 13.133 1.300 -3.730 1.00 0.00 64 HIS A C 10
ATOM 14254 O O . HIS A 1 64 ? 14.185 1.178 -3.107 1.00 0.00 64 HIS A O 10
ATOM 14268 N N . GLN A 1 65 ? 12.078 0.510 -3.584 1.00 0.00 65 GLN A N 10
ATOM 14269 C CA . GLN A 1 65 ? 12.097 -0.595 -2.640 1.00 0.00 65 GLN A CA 10
ATOM 14270 C C . GLN A 1 65 ? 11.237 -1.750 -3.159 1.00 0.00 65 GLN A C 10
ATOM 14271 O O . GLN A 1 65 ? 10.339 -1.542 -3.974 1.00 0.00 65 GLN A O 10
ATOM 14285 N N . CYS A 1 66 ? 11.542 -2.940 -2.665 1.00 0.00 66 CYS A N 10
ATOM 14286 C CA . CYS A 1 66 ? 10.808 -4.129 -3.068 1.00 0.00 66 CYS A CA 10
ATOM 14287 C C . CYS A 1 66 ? 10.122 -4.712 -1.832 1.00 0.00 66 CYS A C 10
ATOM 14288 O O . CYS A 1 66 ? 10.631 -4.586 -0.718 1.00 0.00 66 CYS A O 10
ATOM 14296 N N . LEU A 1 67 ? 8.980 -5.340 -2.068 1.00 0.00 67 LEU A N 10
ATOM 14297 C CA . LEU A 1 67 ? 8.219 -5.944 -0.988 1.00 0.00 67 LEU A CA 10
ATOM 14298 C C . LEU A 1 67 ? 9.109 -6.938 -0.239 1.00 0.00 67 LEU A C 10
ATOM 14299 O O . LEU A 1 67 ? 9.215 -6.881 0.985 1.00 0.00 67 LEU A O 10
ATOM 14315 N N . ARG A 1 68 ? 9.724 -7.826 -1.006 1.00 0.00 68 ARG A N 10
ATOM 14316 C CA . ARG A 1 68 ? 10.600 -8.833 -0.430 1.00 0.00 68 ARG A CA 10
ATOM 14317 C C . ARG A 1 68 ? 11.445 -8.222 0.690 1.00 0.00 68 ARG A C 10
ATOM 14318 O O . ARG A 1 68 ? 11.604 -8.824 1.752 1.00 0.00 68 ARG A O 10
ATOM 14339 N N . ASP A 1 69 ? 11.965 -7.035 0.415 1.00 0.00 69 ASP A N 10
ATOM 14340 C CA . ASP A 1 69 ? 12.790 -6.336 1.386 1.00 0.00 69 ASP A CA 10
ATOM 14341 C C . ASP A 1 69 ? 11.892 -5.700 2.449 1.00 0.00 69 ASP A C 10
ATOM 14342 O O . ASP A 1 69 ? 12.018 -6.002 3.635 1.00 0.00 69 ASP A O 10
ATOM 14351 N N . LEU A 1 70 ? 11.006 -4.832 1.986 1.00 0.00 70 LEU A N 10
ATOM 14352 C CA . LEU A 1 70 ? 10.086 -4.150 2.882 1.00 0.00 70 LEU A CA 10
ATOM 14353 C C . LEU A 1 70 ? 9.533 -5.153 3.896 1.00 0.00 70 LEU A C 10
ATOM 14354 O O . LEU A 1 70 ? 9.724 -4.993 5.101 1.00 0.00 70 LEU A O 10
ATOM 14370 N N . LEU A 1 71 ? 8.857 -6.165 3.371 1.00 0.00 71 LEU A N 10
ATOM 14371 C CA . LEU A 1 71 ? 8.273 -7.193 4.217 1.00 0.00 71 LEU A CA 10
ATOM 14372 C C . LEU A 1 71 ? 9.381 -8.118 4.724 1.00 0.00 71 LEU A C 10
ATOM 14373 O O . LEU A 1 71 ? 10.315 -8.435 3.990 1.00 0.00 71 LEU A O 10
ATOM 14389 N N . PRO A 1 72 ? 9.238 -8.535 6.011 1.00 0.00 72 PRO A N 10
ATOM 14390 C CA . PRO A 1 72 ? 10.215 -9.417 6.626 1.00 0.00 72 PRO A CA 10
ATOM 14391 C C . PRO A 1 72 ? 10.063 -10.849 6.109 1.00 0.00 72 PRO A C 10
ATOM 14392 O O . PRO A 1 72 ? 9.310 -11.097 5.168 1.00 0.00 72 PRO A O 10
ATOM 14403 N N . LYS A 1 73 ? 10.791 -11.754 6.746 1.00 0.00 73 LYS A N 10
ATOM 14404 C CA . LYS A 1 73 ? 10.746 -13.155 6.363 1.00 0.00 73 LYS A CA 10
ATOM 14405 C C . LYS A 1 73 ? 9.904 -13.932 7.378 1.00 0.00 73 LYS A C 10
ATOM 14406 O O . LYS A 1 73 ? 9.932 -15.161 7.401 1.00 0.00 73 LYS A O 10
ATOM 14425 N N . GLN A 1 74 ? 9.178 -13.181 8.192 1.00 0.00 74 GLN A N 10
ATOM 14426 C CA . GLN A 1 74 ? 8.331 -13.784 9.208 1.00 0.00 74 GLN A CA 10
ATOM 14427 C C . GLN A 1 74 ? 6.877 -13.346 9.014 1.00 0.00 74 GLN A C 10
ATOM 14428 O O . GLN A 1 74 ? 6.564 -12.619 8.072 1.00 0.00 74 GLN A O 10
ATOM 14442 N N . GLU A 1 75 ? 6.028 -13.806 9.921 1.00 0.00 75 GLU A N 10
ATOM 14443 C CA . GLU A 1 75 ? 4.616 -13.472 9.862 1.00 0.00 75 GLU A CA 10
ATOM 14444 C C . GLU A 1 75 ? 4.002 -13.986 8.558 1.00 0.00 75 GLU A C 10
ATOM 14445 O O . GLU A 1 75 ? 4.686 -14.078 7.540 1.00 0.00 75 GLU A O 10
ATOM 14457 N N . LYS A 1 76 ? 2.720 -14.309 8.631 1.00 0.00 76 LYS A N 10
ATOM 14458 C CA . LYS A 1 76 ? 2.006 -14.812 7.470 1.00 0.00 76 LYS A CA 10
ATOM 14459 C C . LYS A 1 76 ? 1.405 -13.637 6.697 1.00 0.00 76 LYS A C 10
ATOM 14460 O O . LYS A 1 76 ? 1.806 -13.362 5.567 1.00 0.00 76 LYS A O 10
ATOM 14479 N N . ARG A 1 77 ? 0.452 -12.975 7.337 1.00 0.00 77 ARG A N 10
ATOM 14480 C CA . ARG A 1 77 ? -0.209 -11.836 6.724 1.00 0.00 77 ARG A CA 10
ATOM 14481 C C . ARG A 1 77 ? 0.538 -10.543 7.062 1.00 0.00 77 ARG A C 10
ATOM 14482 O O . ARG A 1 77 ? 1.319 -10.504 8.011 1.00 0.00 77 ARG A O 10
ATOM 14503 N N . HIS A 1 78 ? 0.271 -9.518 6.267 1.00 0.00 78 HIS A N 10
ATOM 14504 C CA . HIS A 1 78 ? 0.909 -8.228 6.471 1.00 0.00 78 HIS A CA 10
ATOM 14505 C C . HIS A 1 78 ? -0.157 -7.130 6.513 1.00 0.00 78 HIS A C 10
ATOM 14506 O O . HIS A 1 78 ? -1.082 -7.127 5.702 1.00 0.00 78 HIS A O 10
ATOM 14520 N N . VAL A 1 79 ? 0.009 -6.226 7.466 1.00 0.00 79 VAL A N 10
ATOM 14521 C CA . VAL A 1 79 ? -0.927 -5.126 7.625 1.00 0.00 79 VAL A CA 10
ATOM 14522 C C . VAL A 1 79 ? -0.261 -3.826 7.169 1.00 0.00 79 VAL A C 10
ATOM 14523 O O . VAL A 1 79 ? 0.679 -3.349 7.804 1.00 0.00 79 VAL A O 10
ATOM 14536 N N . LEU A 1 80 ? -0.774 -3.289 6.072 1.00 0.00 80 LEU A N 10
ATOM 14537 C CA . LEU A 1 80 ? -0.240 -2.053 5.523 1.00 0.00 80 LEU A CA 10
ATOM 14538 C C . LEU A 1 80 ? -1.243 -0.921 5.760 1.00 0.00 80 LEU A C 10
ATOM 14539 O O . LEU A 1 80 ? -2.410 -1.172 6.056 1.00 0.00 80 LEU A O 10
ATOM 14555 N N . HIS A 1 81 ? -0.750 0.301 5.619 1.00 0.00 81 HIS A N 10
ATOM 14556 C CA . HIS A 1 81 ? -1.589 1.472 5.813 1.00 0.00 81 HIS A CA 10
ATOM 14557 C C . HIS A 1 81 ? -1.436 2.416 4.618 1.00 0.00 81 HIS A C 10
ATOM 14558 O O . HIS A 1 81 ? -0.491 3.201 4.560 1.00 0.00 81 HIS A O 10
ATOM 14572 N N . LEU A 1 82 ? -2.381 2.308 3.696 1.00 0.00 82 LEU A N 10
ATOM 14573 C CA . LEU A 1 82 ? -2.363 3.142 2.506 1.00 0.00 82 LEU A CA 10
ATOM 14574 C C . LEU A 1 82 ? -3.167 4.417 2.770 1.00 0.00 82 LEU A C 10
ATOM 14575 O O . LEU A 1 82 ? -4.396 4.389 2.778 1.00 0.00 82 LEU A O 10
ATOM 14591 N N . VAL A 1 83 ? -2.440 5.504 2.982 1.00 0.00 83 VAL A N 10
ATOM 14592 C CA . VAL A 1 83 ? -3.069 6.786 3.245 1.00 0.00 83 VAL A CA 10
ATOM 14593 C C . VAL A 1 83 ? -3.401 7.469 1.917 1.00 0.00 83 VAL A C 10
ATOM 14594 O O . VAL A 1 83 ? -2.571 7.510 1.011 1.00 0.00 83 VAL A O 10
ATOM 14607 N N . CYS A 1 84 ? -4.618 7.989 1.844 1.00 0.00 84 CYS A N 10
ATOM 14608 C CA . CYS A 1 84 ? -5.070 8.669 0.641 1.00 0.00 84 CYS A CA 10
ATOM 14609 C C . CYS A 1 84 ? -4.824 10.169 0.816 1.00 0.00 84 CYS A C 10
ATOM 14610 O O . CYS A 1 84 ? -5.085 10.724 1.883 1.00 0.00 84 CYS A O 10
ATOM 14618 N N . ASN A 1 85 ? -4.325 10.782 -0.246 1.00 0.00 85 ASN A N 10
ATOM 14619 C CA . ASN A 1 85 ? -4.041 12.207 -0.225 1.00 0.00 85 ASN A CA 10
ATOM 14620 C C . ASN A 1 85 ? -4.509 12.837 -1.538 1.00 0.00 85 ASN A C 10
ATOM 14621 O O . ASN A 1 85 ? -3.950 13.837 -1.984 1.00 0.00 85 ASN A O 10
ATOM 14632 N N . VAL A 1 86 ? -5.530 12.224 -2.121 1.00 0.00 86 VAL A N 10
ATOM 14633 C CA . VAL A 1 86 ? -6.078 12.712 -3.374 1.00 0.00 86 VAL A CA 10
ATOM 14634 C C . VAL A 1 86 ? -6.106 14.242 -3.353 1.00 0.00 86 VAL A C 10
ATOM 14635 O O . VAL A 1 86 ? -7.025 14.843 -2.798 1.00 0.00 86 VAL A O 10
ATOM 14648 N N . LYS A 1 87 ? -5.088 14.829 -3.964 1.00 0.00 87 LYS A N 10
ATOM 14649 C CA . LYS A 1 87 ? -4.983 16.277 -4.021 1.00 0.00 87 LYS A CA 10
ATOM 14650 C C . LYS A 1 87 ? -5.031 16.729 -5.482 1.00 0.00 87 LYS A C 10
ATOM 14651 O O . LYS A 1 87 ? -4.407 16.116 -6.347 1.00 0.00 87 LYS A O 10
ATOM 14670 N N . SER A 1 88 ? -5.776 17.799 -5.714 1.00 0.00 88 SER A N 10
ATOM 14671 C CA . SER A 1 88 ? -5.913 18.341 -7.055 1.00 0.00 88 SER A CA 10
ATOM 14672 C C . SER A 1 88 ? -4.911 19.476 -7.265 1.00 0.00 88 SER A C 10
ATOM 14673 O O . SER A 1 88 ? -4.807 20.380 -6.437 1.00 0.00 88 SER A O 10
ATOM 14681 N N . GLY A 1 89 ? -4.197 19.394 -8.378 1.00 0.00 89 GLY A N 10
ATOM 14682 C CA . GLY A 1 89 ? -3.206 20.404 -8.709 1.00 0.00 89 GLY A CA 10
ATOM 14683 C C . GLY A 1 89 ? -3.115 20.610 -10.222 1.00 0.00 89 GLY A C 10
ATOM 14684 O O . GLY A 1 89 ? -4.116 20.498 -10.929 1.00 0.00 89 GLY A O 10
ATOM 14688 N N . PRO A 1 90 ? -1.874 20.913 -10.687 1.00 0.00 90 PRO A N 10
ATOM 14689 C CA . PRO A 1 90 ? -1.639 21.135 -12.105 1.00 0.00 90 PRO A CA 10
ATOM 14690 C C . PRO A 1 90 ? -1.642 19.812 -12.874 1.00 0.00 90 PRO A C 10
ATOM 14691 O O . PRO A 1 90 ? -0.810 18.942 -12.623 1.00 0.00 90 PRO A O 10
ATOM 14702 N N . SER A 1 91 ? -2.587 19.704 -13.797 1.00 0.00 91 SER A N 10
ATOM 14703 C CA . SER A 1 91 ? -2.709 18.502 -14.605 1.00 0.00 91 SER A CA 10
ATOM 14704 C C . SER A 1 91 ? -3.850 18.662 -15.611 1.00 0.00 91 SER A C 10
ATOM 14705 O O . SER A 1 91 ? -3.639 18.550 -16.818 1.00 0.00 91 SER A O 10
ATOM 14713 N N . SER A 1 92 ? -5.035 18.922 -15.078 1.00 0.00 92 SER A N 10
ATOM 14714 C CA . SER A 1 92 ? -6.209 19.099 -15.915 1.00 0.00 92 SER A CA 10
ATOM 14715 C C . SER A 1 92 ? -6.553 17.785 -16.619 1.00 0.00 92 SER A C 10
ATOM 14716 O O . SER A 1 92 ? -5.664 16.999 -16.943 1.00 0.00 92 SER A O 10
ATOM 14724 N N . GLY A 1 93 ? -7.845 17.586 -16.836 1.00 0.00 93 GLY A N 10
ATOM 14725 C CA . GLY A 1 93 ? -8.317 16.381 -17.496 1.00 0.00 93 GLY A CA 10
ATOM 14726 C C . GLY A 1 93 ? -7.565 15.148 -16.988 1.00 0.00 93 GLY A C 10
ATOM 14727 O O . GLY A 1 93 ? -8.138 14.064 -16.890 1.00 0.00 93 GLY A O 10
ATOM 14731 N N . GLY A 1 1 ? -8.772 -19.783 -13.719 1.00 0.00 1 GLY A N 11
ATOM 14732 C CA . GLY A 1 1 ? -7.623 -20.671 -13.671 1.00 0.00 1 GLY A CA 11
ATOM 14733 C C . GLY A 1 1 ? -7.238 -20.990 -12.225 1.00 0.00 1 GLY A C 11
ATOM 14734 O O . GLY A 1 1 ? -8.069 -20.897 -11.322 1.00 0.00 1 GLY A O 11
ATOM 14738 N N . SER A 1 2 ? -5.978 -21.360 -12.049 1.00 0.00 2 SER A N 11
ATOM 14739 C CA . SER A 1 2 ? -5.473 -21.694 -10.728 1.00 0.00 2 SER A CA 11
ATOM 14740 C C . SER A 1 2 ? -6.036 -20.720 -9.691 1.00 0.00 2 SER A C 11
ATOM 14741 O O . SER A 1 2 ? -6.426 -19.604 -10.030 1.00 0.00 2 SER A O 11
ATOM 14749 N N . SER A 1 3 ? -6.059 -21.178 -8.449 1.00 0.00 3 SER A N 11
ATOM 14750 C CA . SER A 1 3 ? -6.569 -20.361 -7.359 1.00 0.00 3 SER A CA 11
ATOM 14751 C C . SER A 1 3 ? -6.130 -20.947 -6.017 1.00 0.00 3 SER A C 11
ATOM 14752 O O . SER A 1 3 ? -6.576 -22.027 -5.631 1.00 0.00 3 SER A O 11
ATOM 14760 N N . GLY A 1 4 ? -5.261 -20.210 -5.340 1.00 0.00 4 GLY A N 11
ATOM 14761 C CA . GLY A 1 4 ? -4.758 -20.643 -4.048 1.00 0.00 4 GLY A CA 11
ATOM 14762 C C . GLY A 1 4 ? -3.881 -19.563 -3.411 1.00 0.00 4 GLY A C 11
ATOM 14763 O O . GLY A 1 4 ? -4.350 -18.460 -3.138 1.00 0.00 4 GLY A O 11
ATOM 14767 N N . SER A 1 5 ? -2.623 -19.920 -3.194 1.00 0.00 5 SER A N 11
ATOM 14768 C CA . SER A 1 5 ? -1.676 -18.995 -2.594 1.00 0.00 5 SER A CA 11
ATOM 14769 C C . SER A 1 5 ? -0.621 -18.586 -3.624 1.00 0.00 5 SER A C 11
ATOM 14770 O O . SER A 1 5 ? 0.079 -19.436 -4.173 1.00 0.00 5 SER A O 11
ATOM 14778 N N . SER A 1 6 ? -0.540 -17.284 -3.856 1.00 0.00 6 SER A N 11
ATOM 14779 C CA . SER A 1 6 ? 0.418 -16.751 -4.810 1.00 0.00 6 SER A CA 11
ATOM 14780 C C . SER A 1 6 ? 0.830 -15.335 -4.403 1.00 0.00 6 SER A C 11
ATOM 14781 O O . SER A 1 6 ? 0.344 -14.357 -4.968 1.00 0.00 6 SER A O 11
ATOM 14789 N N . GLY A 1 7 ? 1.722 -15.271 -3.426 1.00 0.00 7 GLY A N 11
ATOM 14790 C CA . GLY A 1 7 ? 2.205 -13.991 -2.936 1.00 0.00 7 GLY A CA 11
ATOM 14791 C C . GLY A 1 7 ? 1.924 -13.834 -1.441 1.00 0.00 7 GLY A C 11
ATOM 14792 O O . GLY A 1 7 ? 1.768 -14.824 -0.727 1.00 0.00 7 GLY A O 11
ATOM 14796 N N . VAL A 1 8 ? 1.865 -12.582 -1.010 1.00 0.00 8 VAL A N 11
ATOM 14797 C CA . VAL A 1 8 ? 1.605 -12.282 0.387 1.00 0.00 8 VAL A CA 11
ATOM 14798 C C . VAL A 1 8 ? 0.291 -11.505 0.501 1.00 0.00 8 VAL A C 11
ATOM 14799 O O . VAL A 1 8 ? -0.266 -11.071 -0.505 1.00 0.00 8 VAL A O 11
ATOM 14812 N N . THR A 1 9 ? -0.164 -11.355 1.736 1.00 0.00 9 THR A N 11
ATOM 14813 C CA . THR A 1 9 ? -1.402 -10.638 1.995 1.00 0.00 9 THR A CA 11
ATOM 14814 C C . THR A 1 9 ? -1.107 -9.275 2.620 1.00 0.00 9 THR A C 11
ATOM 14815 O O . THR A 1 9 ? -0.500 -9.194 3.687 1.00 0.00 9 THR A O 11
ATOM 14826 N N . LEU A 1 10 ? -1.550 -8.234 1.930 1.00 0.00 10 LEU A N 11
ATOM 14827 C CA . LEU A 1 10 ? -1.342 -6.877 2.404 1.00 0.00 10 LEU A CA 11
ATOM 14828 C C . LEU A 1 10 ? -2.680 -6.286 2.850 1.00 0.00 10 LEU A C 11
ATOM 14829 O O . LEU A 1 10 ? -3.579 -6.089 2.034 1.00 0.00 10 LEU A O 11
ATOM 14845 N N . LEU A 1 11 ? -2.771 -6.019 4.145 1.00 0.00 11 LEU A N 11
ATOM 14846 C CA . LEU A 1 11 ? -3.985 -5.455 4.709 1.00 0.00 11 LEU A CA 11
ATOM 14847 C C . LEU A 1 11 ? -3.885 -3.928 4.700 1.00 0.00 11 LEU A C 11
ATOM 14848 O O . LEU A 1 11 ? -3.209 -3.342 5.544 1.00 0.00 11 LEU A O 11
ATOM 14864 N N . VAL A 1 12 ? -4.567 -3.328 3.735 1.00 0.00 12 VAL A N 11
ATOM 14865 C CA . VAL A 1 12 ? -4.564 -1.881 3.605 1.00 0.00 12 VAL A CA 11
ATOM 14866 C C . VAL A 1 12 ? -5.472 -1.274 4.676 1.00 0.00 12 VAL A C 11
ATOM 14867 O O . VAL A 1 12 ? -6.682 -1.172 4.483 1.00 0.00 12 VAL A O 11
ATOM 14880 N N . LYS A 1 13 ? -4.853 -0.889 5.782 1.00 0.00 13 LYS A N 11
ATOM 14881 C CA . LYS A 1 13 ? -5.591 -0.295 6.883 1.00 0.00 13 LYS A CA 11
ATOM 14882 C C . LYS A 1 13 ? -5.615 1.226 6.715 1.00 0.00 13 LYS A C 11
ATOM 14883 O O . LYS A 1 13 ? -4.838 1.780 5.938 1.00 0.00 13 LYS A O 11
ATOM 14902 N N . SER A 1 14 ? -6.514 1.857 7.455 1.00 0.00 14 SER A N 11
ATOM 14903 C CA . SER A 1 14 ? -6.649 3.302 7.397 1.00 0.00 14 SER A CA 11
ATOM 14904 C C . SER A 1 14 ? -6.403 3.907 8.781 1.00 0.00 14 SER A C 11
ATOM 14905 O O . SER A 1 14 ? -7.120 3.603 9.733 1.00 0.00 14 SER A O 11
ATOM 14913 N N . PRO A 1 15 ? -5.358 4.775 8.850 1.00 0.00 15 PRO A N 11
ATOM 14914 C CA . PRO A 1 15 ? -5.007 5.426 10.102 1.00 0.00 15 PRO A CA 11
ATOM 14915 C C . PRO A 1 15 ? -5.999 6.539 10.437 1.00 0.00 15 PRO A C 11
ATOM 14916 O O . PRO A 1 15 ? -5.980 7.081 11.542 1.00 0.00 15 PRO A O 11
ATOM 14927 N N . ASN A 1 16 ? -6.844 6.849 9.465 1.00 0.00 16 ASN A N 11
ATOM 14928 C CA . ASN A 1 16 ? -7.843 7.889 9.644 1.00 0.00 16 ASN A CA 11
ATOM 14929 C C . ASN A 1 16 ? -9.228 7.321 9.324 1.00 0.00 16 ASN A C 11
ATOM 14930 O O . ASN A 1 16 ? -9.989 6.987 10.230 1.00 0.00 16 ASN A O 11
ATOM 14941 N N . GLN A 1 17 ? -9.511 7.229 8.033 1.00 0.00 17 GLN A N 11
ATOM 14942 C CA . GLN A 1 17 ? -10.789 6.708 7.582 1.00 0.00 17 GLN A CA 11
ATOM 14943 C C . GLN A 1 17 ? -10.888 5.211 7.882 1.00 0.00 17 GLN A C 11
ATOM 14944 O O . GLN A 1 17 ? -10.768 4.384 6.980 1.00 0.00 17 GLN A O 11
ATOM 14958 N N . ARG A 1 18 ? -11.106 4.907 9.154 1.00 0.00 18 ARG A N 11
ATOM 14959 C CA . ARG A 1 18 ? -11.221 3.525 9.584 1.00 0.00 18 ARG A CA 11
ATOM 14960 C C . ARG A 1 18 ? -12.522 2.913 9.061 1.00 0.00 18 ARG A C 11
ATOM 14961 O O . ARG A 1 18 ? -13.356 2.457 9.843 1.00 0.00 18 ARG A O 11
ATOM 14982 N N . HIS A 1 19 ? -12.656 2.923 7.743 1.00 0.00 19 HIS A N 11
ATOM 14983 C CA . HIS A 1 19 ? -13.842 2.375 7.106 1.00 0.00 19 HIS A CA 11
ATOM 14984 C C . HIS A 1 19 ? -13.481 1.078 6.380 1.00 0.00 19 HIS A C 11
ATOM 14985 O O . HIS A 1 19 ? -12.996 1.109 5.250 1.00 0.00 19 HIS A O 11
ATOM 14999 N N . ARG A 1 20 ? -13.731 -0.032 7.058 1.00 0.00 20 ARG A N 11
ATOM 15000 C CA . ARG A 1 20 ? -13.439 -1.339 6.492 1.00 0.00 20 ARG A CA 11
ATOM 15001 C C . ARG A 1 20 ? -11.955 -1.441 6.133 1.00 0.00 20 ARG A C 11
ATOM 15002 O O . ARG A 1 20 ? -11.229 -0.450 6.192 1.00 0.00 20 ARG A O 11
ATOM 15023 N N . ASP A 1 21 ? -11.550 -2.649 5.767 1.00 0.00 21 ASP A N 11
ATOM 15024 C CA . ASP A 1 21 ? -10.166 -2.893 5.397 1.00 0.00 21 ASP A CA 11
ATOM 15025 C C . ASP A 1 21 ? -10.113 -3.439 3.969 1.00 0.00 21 ASP A C 11
ATOM 15026 O O . ASP A 1 21 ? -11.132 -3.859 3.422 1.00 0.00 21 ASP A O 11
ATOM 15035 N N . LEU A 1 22 ? -8.914 -3.416 3.405 1.00 0.00 22 LEU A N 11
ATOM 15036 C CA . LEU A 1 22 ? -8.715 -3.902 2.050 1.00 0.00 22 LEU A CA 11
ATOM 15037 C C . LEU A 1 22 ? -7.478 -4.803 2.014 1.00 0.00 22 LEU A C 11
ATOM 15038 O O . LEU A 1 22 ? -6.374 -4.359 2.326 1.00 0.00 22 LEU A O 11
ATOM 15054 N N . GLU A 1 23 ? -7.703 -6.050 1.629 1.00 0.00 23 GLU A N 11
ATOM 15055 C CA . GLU A 1 23 ? -6.622 -7.016 1.548 1.00 0.00 23 GLU A CA 11
ATOM 15056 C C . GLU A 1 23 ? -6.372 -7.411 0.091 1.00 0.00 23 GLU A C 11
ATOM 15057 O O . GLU A 1 23 ? -7.302 -7.781 -0.624 1.00 0.00 23 GLU A O 11
ATOM 15069 N N . LEU A 1 24 ? -5.111 -7.321 -0.306 1.00 0.00 24 LEU A N 11
ATOM 15070 C CA . LEU A 1 24 ? -4.727 -7.665 -1.664 1.00 0.00 24 LEU A CA 11
ATOM 15071 C C . LEU A 1 24 ? -3.379 -8.389 -1.641 1.00 0.00 24 LEU A C 11
ATOM 15072 O O . LEU A 1 24 ? -2.738 -8.482 -0.595 1.00 0.00 24 LEU A O 11
ATOM 15088 N N . SER A 1 25 ? -2.989 -8.884 -2.806 1.00 0.00 25 SER A N 11
ATOM 15089 C CA . SER A 1 25 ? -1.729 -9.596 -2.934 1.00 0.00 25 SER A CA 11
ATOM 15090 C C . SER A 1 25 ? -0.559 -8.616 -2.821 1.00 0.00 25 SER A C 11
ATOM 15091 O O . SER A 1 25 ? -0.686 -7.449 -3.189 1.00 0.00 25 SER A O 11
ATOM 15099 N N . GLY A 1 26 ? 0.552 -9.126 -2.312 1.00 0.00 26 GLY A N 11
ATOM 15100 C CA . GLY A 1 26 ? 1.743 -8.310 -2.147 1.00 0.00 26 GLY A CA 11
ATOM 15101 C C . GLY A 1 26 ? 2.993 -9.067 -2.600 1.00 0.00 26 GLY A C 11
ATOM 15102 O O . GLY A 1 26 ? 3.964 -9.172 -1.853 1.00 0.00 26 GLY A O 11
ATOM 15106 N N . ASP A 1 27 ? 2.928 -9.575 -3.822 1.00 0.00 27 ASP A N 11
ATOM 15107 C CA . ASP A 1 27 ? 4.043 -10.319 -4.383 1.00 0.00 27 ASP A CA 11
ATOM 15108 C C . ASP A 1 27 ? 5.356 -9.652 -3.968 1.00 0.00 27 ASP A C 11
ATOM 15109 O O . ASP A 1 27 ? 5.528 -8.447 -4.148 1.00 0.00 27 ASP A O 11
ATOM 15118 N N . ARG A 1 28 ? 6.249 -10.464 -3.422 1.00 0.00 28 ARG A N 11
ATOM 15119 C CA . ARG A 1 28 ? 7.540 -9.967 -2.980 1.00 0.00 28 ARG A CA 11
ATOM 15120 C C . ARG A 1 28 ? 8.278 -9.299 -4.143 1.00 0.00 28 ARG A C 11
ATOM 15121 O O . ARG A 1 28 ? 9.241 -8.563 -3.931 1.00 0.00 28 ARG A O 11
ATOM 15142 N N . GLY A 1 29 ? 7.798 -9.580 -5.345 1.00 0.00 29 GLY A N 11
ATOM 15143 C CA . GLY A 1 29 ? 8.399 -9.015 -6.541 1.00 0.00 29 GLY A CA 11
ATOM 15144 C C . GLY A 1 29 ? 7.806 -7.640 -6.857 1.00 0.00 29 GLY A C 11
ATOM 15145 O O . GLY A 1 29 ? 8.479 -6.788 -7.434 1.00 0.00 29 GLY A O 11
ATOM 15149 N N . TRP A 1 30 ? 6.553 -7.467 -6.463 1.00 0.00 30 TRP A N 11
ATOM 15150 C CA . TRP A 1 30 ? 5.862 -6.211 -6.696 1.00 0.00 30 TRP A CA 11
ATOM 15151 C C . TRP A 1 30 ? 6.769 -5.076 -6.218 1.00 0.00 30 TRP A C 11
ATOM 15152 O O . TRP A 1 30 ? 7.833 -5.323 -5.653 1.00 0.00 30 TRP A O 11
ATOM 15173 N N . SER A 1 31 ? 6.315 -3.856 -6.461 1.00 0.00 31 SER A N 11
ATOM 15174 C CA . SER A 1 31 ? 7.073 -2.681 -6.062 1.00 0.00 31 SER A CA 11
ATOM 15175 C C . SER A 1 31 ? 6.151 -1.671 -5.376 1.00 0.00 31 SER A C 11
ATOM 15176 O O . SER A 1 31 ? 5.066 -1.378 -5.874 1.00 0.00 31 SER A O 11
ATOM 15184 N N . VAL A 1 32 ? 6.617 -1.168 -4.242 1.00 0.00 32 VAL A N 11
ATOM 15185 C CA . VAL A 1 32 ? 5.848 -0.197 -3.483 1.00 0.00 32 VAL A CA 11
ATOM 15186 C C . VAL A 1 32 ? 5.167 0.776 -4.447 1.00 0.00 32 VAL A C 11
ATOM 15187 O O . VAL A 1 32 ? 3.988 1.088 -4.289 1.00 0.00 32 VAL A O 11
ATOM 15200 N N . GLY A 1 33 ? 5.938 1.226 -5.426 1.00 0.00 33 GLY A N 11
ATOM 15201 C CA . GLY A 1 33 ? 5.424 2.156 -6.416 1.00 0.00 33 GLY A CA 11
ATOM 15202 C C . GLY A 1 33 ? 4.384 1.483 -7.313 1.00 0.00 33 GLY A C 11
ATOM 15203 O O . GLY A 1 33 ? 3.342 2.066 -7.607 1.00 0.00 33 GLY A O 11
ATOM 15207 N N . HIS A 1 34 ? 4.703 0.264 -7.722 1.00 0.00 34 HIS A N 11
ATOM 15208 C CA . HIS A 1 34 ? 3.809 -0.496 -8.581 1.00 0.00 34 HIS A CA 11
ATOM 15209 C C . HIS A 1 34 ? 2.522 -0.820 -7.820 1.00 0.00 34 HIS A C 11
ATOM 15210 O O . HIS A 1 34 ? 1.425 -0.539 -8.300 1.00 0.00 34 HIS A O 11
ATOM 15224 N N . LEU A 1 35 ? 2.698 -1.409 -6.646 1.00 0.00 35 LEU A N 11
ATOM 15225 C CA . LEU A 1 35 ? 1.563 -1.775 -5.815 1.00 0.00 35 LEU A CA 11
ATOM 15226 C C . LEU A 1 35 ? 0.513 -0.664 -5.874 1.00 0.00 35 LEU A C 11
ATOM 15227 O O . LEU A 1 35 ? -0.639 -0.912 -6.226 1.00 0.00 35 LEU A O 11
ATOM 15243 N N . LYS A 1 36 ? 0.949 0.538 -5.525 1.00 0.00 36 LYS A N 11
ATOM 15244 C CA . LYS A 1 36 ? 0.061 1.687 -5.535 1.00 0.00 36 LYS A CA 11
ATOM 15245 C C . LYS A 1 36 ? -0.871 1.596 -6.744 1.00 0.00 36 LYS A C 11
ATOM 15246 O O . LYS A 1 36 ? -2.082 1.443 -6.590 1.00 0.00 36 LYS A O 11
ATOM 15265 N N . ALA A 1 37 ? -0.272 1.695 -7.923 1.00 0.00 37 ALA A N 11
ATOM 15266 C CA . ALA A 1 37 ? -1.033 1.625 -9.158 1.00 0.00 37 ALA A CA 11
ATOM 15267 C C . ALA A 1 37 ? -2.112 0.548 -9.027 1.00 0.00 37 ALA A C 11
ATOM 15268 O O . ALA A 1 37 ? -3.288 0.807 -9.278 1.00 0.00 37 ALA A O 11
ATOM 15275 N N . HIS A 1 38 ? -1.673 -0.639 -8.635 1.00 0.00 38 HIS A N 11
ATOM 15276 C CA . HIS A 1 38 ? -2.585 -1.757 -8.468 1.00 0.00 38 HIS A CA 11
ATOM 15277 C C . HIS A 1 38 ? -3.627 -1.415 -7.401 1.00 0.00 38 HIS A C 11
ATOM 15278 O O . HIS A 1 38 ? -4.816 -1.676 -7.582 1.00 0.00 38 HIS A O 11
ATOM 15292 N N . LEU A 1 39 ? -3.143 -0.836 -6.312 1.00 0.00 39 LEU A N 11
ATOM 15293 C CA . LEU A 1 39 ? -4.017 -0.454 -5.216 1.00 0.00 39 LEU A CA 11
ATOM 15294 C C . LEU A 1 39 ? -5.058 0.544 -5.724 1.00 0.00 39 LEU A C 11
ATOM 15295 O O . LEU A 1 39 ? -6.256 0.265 -5.697 1.00 0.00 39 LEU A O 11
ATOM 15311 N N . SER A 1 40 ? -4.565 1.688 -6.173 1.00 0.00 40 SER A N 11
ATOM 15312 C CA . SER A 1 40 ? -5.439 2.730 -6.686 1.00 0.00 40 SER A CA 11
ATOM 15313 C C . SER A 1 40 ? -6.585 2.106 -7.483 1.00 0.00 40 SER A C 11
ATOM 15314 O O . SER A 1 40 ? -7.683 2.658 -7.533 1.00 0.00 40 SER A O 11
ATOM 15322 N N . ARG A 1 41 ? -6.292 0.964 -8.086 1.00 0.00 41 ARG A N 11
ATOM 15323 C CA . ARG A 1 41 ? -7.284 0.259 -8.879 1.00 0.00 41 ARG A CA 11
ATOM 15324 C C . ARG A 1 41 ? -8.364 -0.335 -7.971 1.00 0.00 41 ARG A C 11
ATOM 15325 O O . ARG A 1 41 ? -9.501 0.134 -7.964 1.00 0.00 41 ARG A O 11
ATOM 15346 N N . VAL A 1 42 ? -7.969 -1.358 -7.228 1.00 0.00 42 VAL A N 11
ATOM 15347 C CA . VAL A 1 42 ? -8.888 -2.021 -6.319 1.00 0.00 42 VAL A CA 11
ATOM 15348 C C . VAL A 1 42 ? -9.599 -0.970 -5.463 1.00 0.00 42 VAL A C 11
ATOM 15349 O O . VAL A 1 42 ? -10.689 -1.217 -4.950 1.00 0.00 42 VAL A O 11
ATOM 15362 N N . TYR A 1 43 ? -8.953 0.181 -5.338 1.00 0.00 43 TYR A N 11
ATOM 15363 C CA . TYR A 1 43 ? -9.510 1.269 -4.553 1.00 0.00 43 TYR A CA 11
ATOM 15364 C C . TYR A 1 43 ? -10.480 2.107 -5.390 1.00 0.00 43 TYR A C 11
ATOM 15365 O O . TYR A 1 43 ? -10.123 2.588 -6.464 1.00 0.00 43 TYR A O 11
ATOM 15383 N N . PRO A 1 44 ? -11.720 2.260 -4.851 1.00 0.00 44 PRO A N 11
ATOM 15384 C CA . PRO A 1 44 ? -12.743 3.031 -5.536 1.00 0.00 44 PRO A CA 11
ATOM 15385 C C . PRO A 1 44 ? -12.468 4.531 -5.419 1.00 0.00 44 PRO A C 11
ATOM 15386 O O . PRO A 1 44 ? -12.777 5.144 -4.397 1.00 0.00 44 PRO A O 11
ATOM 15397 N N . GLU A 1 45 ? -11.892 5.080 -6.478 1.00 0.00 45 GLU A N 11
ATOM 15398 C CA . GLU A 1 45 ? -11.573 6.498 -6.506 1.00 0.00 45 GLU A CA 11
ATOM 15399 C C . GLU A 1 45 ? -10.500 6.779 -7.560 1.00 0.00 45 GLU A C 11
ATOM 15400 O O . GLU A 1 45 ? -10.432 7.882 -8.103 1.00 0.00 45 GLU A O 11
ATOM 15412 N N . ARG A 1 46 ? -9.689 5.764 -7.819 1.00 0.00 46 ARG A N 11
ATOM 15413 C CA . ARG A 1 46 ? -8.623 5.889 -8.797 1.00 0.00 46 ARG A CA 11
ATOM 15414 C C . ARG A 1 46 ? -7.600 6.929 -8.338 1.00 0.00 46 ARG A C 11
ATOM 15415 O O . ARG A 1 46 ? -7.352 7.911 -9.037 1.00 0.00 46 ARG A O 11
ATOM 15436 N N . PRO A 1 47 ? -7.018 6.672 -7.137 1.00 0.00 47 PRO A N 11
ATOM 15437 C CA . PRO A 1 47 ? -6.027 7.576 -6.576 1.00 0.00 47 PRO A CA 11
ATOM 15438 C C . PRO A 1 47 ? -4.685 7.431 -7.295 1.00 0.00 47 PRO A C 11
ATOM 15439 O O . PRO A 1 47 ? -4.184 6.321 -7.466 1.00 0.00 47 PRO A O 11
ATOM 15450 N N . ARG A 1 48 ? -4.140 8.570 -7.697 1.00 0.00 48 ARG A N 11
ATOM 15451 C CA . ARG A 1 48 ? -2.865 8.584 -8.394 1.00 0.00 48 ARG A CA 11
ATOM 15452 C C . ARG A 1 48 ? -1.830 7.761 -7.625 1.00 0.00 48 ARG A C 11
ATOM 15453 O O . ARG A 1 48 ? -1.878 7.686 -6.398 1.00 0.00 48 ARG A O 11
ATOM 15474 N N . PRO A 1 49 ? -0.894 7.148 -8.398 1.00 0.00 49 PRO A N 11
ATOM 15475 C CA . PRO A 1 49 ? 0.151 6.332 -7.803 1.00 0.00 49 PRO A CA 11
ATOM 15476 C C . PRO A 1 49 ? 1.219 7.206 -7.142 1.00 0.00 49 PRO A C 11
ATOM 15477 O O . PRO A 1 49 ? 1.919 6.757 -6.236 1.00 0.00 49 PRO A O 11
ATOM 15488 N N . GLU A 1 50 ? 1.310 8.437 -7.621 1.00 0.00 50 GLU A N 11
ATOM 15489 C CA . GLU A 1 50 ? 2.281 9.379 -7.090 1.00 0.00 50 GLU A CA 11
ATOM 15490 C C . GLU A 1 50 ? 1.668 10.177 -5.937 1.00 0.00 50 GLU A C 11
ATOM 15491 O O . GLU A 1 50 ? 2.038 11.328 -5.710 1.00 0.00 50 GLU A O 11
ATOM 15503 N N . ASP A 1 51 ? 0.743 9.535 -5.240 1.00 0.00 51 ASP A N 11
ATOM 15504 C CA . ASP A 1 51 ? 0.077 10.171 -4.116 1.00 0.00 51 ASP A CA 11
ATOM 15505 C C . ASP A 1 51 ? -0.135 9.141 -3.005 1.00 0.00 51 ASP A C 11
ATOM 15506 O O . ASP A 1 51 ? 0.149 9.413 -1.839 1.00 0.00 51 ASP A O 11
ATOM 15515 N N . GLN A 1 52 ? -0.633 7.981 -3.405 1.00 0.00 52 GLN A N 11
ATOM 15516 C CA . GLN A 1 52 ? -0.886 6.908 -2.456 1.00 0.00 52 GLN A CA 11
ATOM 15517 C C . GLN A 1 52 ? 0.294 6.763 -1.493 1.00 0.00 52 GLN A C 11
ATOM 15518 O O . GLN A 1 52 ? 1.437 6.618 -1.923 1.00 0.00 52 GLN A O 11
ATOM 15532 N N . ARG A 1 53 ? -0.025 6.806 -0.207 1.00 0.00 53 ARG A N 11
ATOM 15533 C CA . ARG A 1 53 ? 0.994 6.680 0.821 1.00 0.00 53 ARG A CA 11
ATOM 15534 C C . ARG A 1 53 ? 0.944 5.286 1.450 1.00 0.00 53 ARG A C 11
ATOM 15535 O O . ARG A 1 53 ? 0.018 4.971 2.196 1.00 0.00 53 ARG A O 11
ATOM 15556 N N . LEU A 1 54 ? 1.952 4.489 1.126 1.00 0.00 54 LEU A N 11
ATOM 15557 C CA . LEU A 1 54 ? 2.034 3.136 1.650 1.00 0.00 54 LEU A CA 11
ATOM 15558 C C . LEU A 1 54 ? 2.869 3.141 2.933 1.00 0.00 54 LEU A C 11
ATOM 15559 O O . LEU A 1 54 ? 4.041 3.514 2.913 1.00 0.00 54 LEU A O 11
ATOM 15575 N N . ILE A 1 55 ? 2.232 2.722 4.016 1.00 0.00 55 ILE A N 11
ATOM 15576 C CA . ILE A 1 55 ? 2.901 2.673 5.306 1.00 0.00 55 ILE A CA 11
ATOM 15577 C C . ILE A 1 55 ? 2.862 1.241 5.841 1.00 0.00 55 ILE A C 11
ATOM 15578 O O . ILE A 1 55 ? 1.828 0.577 5.775 1.00 0.00 55 ILE A O 11
ATOM 15594 N N . TYR A 1 56 ? 4.001 0.806 6.360 1.00 0.00 56 TYR A N 11
ATOM 15595 C CA . TYR A 1 56 ? 4.110 -0.536 6.907 1.00 0.00 56 TYR A CA 11
ATOM 15596 C C . TYR A 1 56 ? 4.838 -0.521 8.253 1.00 0.00 56 TYR A C 11
ATOM 15597 O O . TYR A 1 56 ? 5.938 0.019 8.363 1.00 0.00 56 TYR A O 11
ATOM 15615 N N . SER A 1 57 ? 4.195 -1.123 9.244 1.00 0.00 57 SER A N 11
ATOM 15616 C CA . SER A 1 57 ? 4.768 -1.186 10.578 1.00 0.00 57 SER A CA 11
ATOM 15617 C C . SER A 1 57 ? 4.955 0.227 11.134 1.00 0.00 57 SER A C 11
ATOM 15618 O O . SER A 1 57 ? 5.647 0.417 12.132 1.00 0.00 57 SER A O 11
ATOM 15626 N N . GLY A 1 58 ? 4.324 1.181 10.465 1.00 0.00 58 GLY A N 11
ATOM 15627 C CA . GLY A 1 58 ? 4.412 2.570 10.880 1.00 0.00 58 GLY A CA 11
ATOM 15628 C C . GLY A 1 58 ? 5.464 3.322 10.064 1.00 0.00 58 GLY A C 11
ATOM 15629 O O . GLY A 1 58 ? 5.641 4.527 10.231 1.00 0.00 58 GLY A O 11
ATOM 15633 N N . LYS A 1 59 ? 6.136 2.578 9.197 1.00 0.00 59 LYS A N 11
ATOM 15634 C CA . LYS A 1 59 ? 7.167 3.159 8.354 1.00 0.00 59 LYS A CA 11
ATOM 15635 C C . LYS A 1 59 ? 6.595 3.408 6.956 1.00 0.00 59 LYS A C 11
ATOM 15636 O O . LYS A 1 59 ? 5.854 2.580 6.428 1.00 0.00 59 LYS A O 11
ATOM 15655 N N . LEU A 1 60 ? 6.963 4.551 6.397 1.00 0.00 60 LEU A N 11
ATOM 15656 C CA . LEU A 1 60 ? 6.495 4.920 5.071 1.00 0.00 60 LEU A CA 11
ATOM 15657 C C . LEU A 1 60 ? 7.381 4.249 4.019 1.00 0.00 60 LEU A C 11
ATOM 15658 O O . LEU A 1 60 ? 8.603 4.221 4.157 1.00 0.00 60 LEU A O 11
ATOM 15674 N N . LEU A 1 61 ? 6.730 3.725 2.991 1.00 0.00 61 LEU A N 11
ATOM 15675 C CA . LEU A 1 61 ? 7.443 3.056 1.916 1.00 0.00 61 LEU A CA 11
ATOM 15676 C C . LEU A 1 61 ? 7.742 4.064 0.804 1.00 0.00 61 LEU A C 11
ATOM 15677 O O . LEU A 1 61 ? 7.105 5.112 0.723 1.00 0.00 61 LEU A O 11
ATOM 15693 N N . LEU A 1 62 ? 8.712 3.710 -0.027 1.00 0.00 62 LEU A N 11
ATOM 15694 C CA . LEU A 1 62 ? 9.104 4.570 -1.130 1.00 0.00 62 LEU A CA 11
ATOM 15695 C C . LEU A 1 62 ? 8.242 4.250 -2.352 1.00 0.00 62 LEU A C 11
ATOM 15696 O O . LEU A 1 62 ? 7.083 4.657 -2.424 1.00 0.00 62 LEU A O 11
ATOM 15712 N N . ASP A 1 63 ? 8.839 3.522 -3.284 1.00 0.00 63 ASP A N 11
ATOM 15713 C CA . ASP A 1 63 ? 8.141 3.141 -4.500 1.00 0.00 63 ASP A CA 11
ATOM 15714 C C . ASP A 1 63 ? 8.995 2.141 -5.282 1.00 0.00 63 ASP A C 11
ATOM 15715 O O . ASP A 1 63 ? 8.487 1.130 -5.762 1.00 0.00 63 ASP A O 11
ATOM 15724 N N . HIS A 1 64 ? 10.276 2.460 -5.386 1.00 0.00 64 HIS A N 11
ATOM 15725 C CA . HIS A 1 64 ? 11.205 1.602 -6.102 1.00 0.00 64 HIS A CA 11
ATOM 15726 C C . HIS A 1 64 ? 11.535 0.376 -5.247 1.00 0.00 64 HIS A C 11
ATOM 15727 O O . HIS A 1 64 ? 11.982 -0.645 -5.766 1.00 0.00 64 HIS A O 11
ATOM 15741 N N . GLN A 1 65 ? 11.300 0.518 -3.951 1.00 0.00 65 GLN A N 11
ATOM 15742 C CA . GLN A 1 65 ? 11.567 -0.564 -3.019 1.00 0.00 65 GLN A CA 11
ATOM 15743 C C . GLN A 1 65 ? 10.709 -1.784 -3.363 1.00 0.00 65 GLN A C 11
ATOM 15744 O O . GLN A 1 65 ? 9.595 -1.641 -3.865 1.00 0.00 65 GLN A O 11
ATOM 15758 N N . CYS A 1 66 ? 11.261 -2.955 -3.080 1.00 0.00 66 CYS A N 11
ATOM 15759 C CA . CYS A 1 66 ? 10.561 -4.198 -3.353 1.00 0.00 66 CYS A CA 11
ATOM 15760 C C . CYS A 1 66 ? 9.932 -4.691 -2.050 1.00 0.00 66 CYS A C 11
ATOM 15761 O O . CYS A 1 66 ? 10.475 -4.467 -0.969 1.00 0.00 66 CYS A O 11
ATOM 15769 N N . LEU A 1 67 ? 8.793 -5.355 -2.193 1.00 0.00 67 LEU A N 11
ATOM 15770 C CA . LEU A 1 67 ? 8.084 -5.883 -1.040 1.00 0.00 67 LEU A CA 11
ATOM 15771 C C . LEU A 1 67 ? 9.004 -6.835 -0.273 1.00 0.00 67 LEU A C 11
ATOM 15772 O O . LEU A 1 67 ? 9.096 -6.762 0.952 1.00 0.00 67 LEU A O 11
ATOM 15788 N N . ARG A 1 68 ? 9.659 -7.706 -1.025 1.00 0.00 68 ARG A N 11
ATOM 15789 C CA . ARG A 1 68 ? 10.568 -8.673 -0.431 1.00 0.00 68 ARG A CA 11
ATOM 15790 C C . ARG A 1 68 ? 11.338 -8.034 0.728 1.00 0.00 68 ARG A C 11
ATOM 15791 O O . ARG A 1 68 ? 11.157 -8.418 1.883 1.00 0.00 68 ARG A O 11
ATOM 15812 N N . ASP A 1 69 ? 12.179 -7.072 0.379 1.00 0.00 69 ASP A N 11
ATOM 15813 C CA . ASP A 1 69 ? 12.977 -6.378 1.375 1.00 0.00 69 ASP A CA 11
ATOM 15814 C C . ASP A 1 69 ? 12.062 -5.877 2.494 1.00 0.00 69 ASP A C 11
ATOM 15815 O O . ASP A 1 69 ? 12.167 -6.327 3.635 1.00 0.00 69 ASP A O 11
ATOM 15824 N N . LEU A 1 70 ? 11.187 -4.951 2.130 1.00 0.00 70 LEU A N 11
ATOM 15825 C CA . LEU A 1 70 ? 10.255 -4.383 3.090 1.00 0.00 70 LEU A CA 11
ATOM 15826 C C . LEU A 1 70 ? 9.736 -5.492 4.008 1.00 0.00 70 LEU A C 11
ATOM 15827 O O . LEU A 1 70 ? 10.233 -5.666 5.120 1.00 0.00 70 LEU A O 11
ATOM 15843 N N . LEU A 1 71 ? 8.742 -6.213 3.508 1.00 0.00 71 LEU A N 11
ATOM 15844 C CA . LEU A 1 71 ? 8.151 -7.301 4.269 1.00 0.00 71 LEU A CA 11
ATOM 15845 C C . LEU A 1 71 ? 9.261 -8.113 4.937 1.00 0.00 71 LEU A C 11
ATOM 15846 O O . LEU A 1 71 ? 10.409 -8.084 4.495 1.00 0.00 71 LEU A O 11
ATOM 15862 N N . PRO A 1 72 ? 8.871 -8.838 6.019 1.00 0.00 72 PRO A N 11
ATOM 15863 C CA . PRO A 1 72 ? 9.821 -9.658 6.753 1.00 0.00 72 PRO A CA 11
ATOM 15864 C C . PRO A 1 72 ? 10.158 -10.933 5.977 1.00 0.00 72 PRO A C 11
ATOM 15865 O O . PRO A 1 72 ? 9.919 -11.013 4.774 1.00 0.00 72 PRO A O 11
ATOM 15876 N N . LYS A 1 73 ? 10.712 -11.896 6.698 1.00 0.00 73 LYS A N 11
ATOM 15877 C CA . LYS A 1 73 ? 11.086 -13.163 6.093 1.00 0.00 73 LYS A CA 11
ATOM 15878 C C . LYS A 1 73 ? 9.877 -14.102 6.096 1.00 0.00 73 LYS A C 11
ATOM 15879 O O . LYS A 1 73 ? 9.922 -15.176 6.693 1.00 0.00 73 LYS A O 11
ATOM 15898 N N . GLN A 1 74 ? 8.825 -13.661 5.422 1.00 0.00 74 GLN A N 11
ATOM 15899 C CA . GLN A 1 74 ? 7.606 -14.448 5.340 1.00 0.00 74 GLN A CA 11
ATOM 15900 C C . GLN A 1 74 ? 7.084 -14.766 6.742 1.00 0.00 74 GLN A C 11
ATOM 15901 O O . GLN A 1 74 ? 7.812 -14.635 7.724 1.00 0.00 74 GLN A O 11
ATOM 15915 N N . GLU A 1 75 ? 5.825 -15.178 6.791 1.00 0.00 75 GLU A N 11
ATOM 15916 C CA . GLU A 1 75 ? 5.196 -15.515 8.057 1.00 0.00 75 GLU A CA 11
ATOM 15917 C C . GLU A 1 75 ? 3.750 -15.958 7.829 1.00 0.00 75 GLU A C 11
ATOM 15918 O O . GLU A 1 75 ? 3.358 -17.048 8.244 1.00 0.00 75 GLU A O 11
ATOM 15930 N N . LYS A 1 76 ? 2.995 -15.090 7.172 1.00 0.00 76 LYS A N 11
ATOM 15931 C CA . LYS A 1 76 ? 1.600 -15.378 6.884 1.00 0.00 76 LYS A CA 11
ATOM 15932 C C . LYS A 1 76 ? 1.024 -14.265 6.007 1.00 0.00 76 LYS A C 11
ATOM 15933 O O . LYS A 1 76 ? 0.551 -14.523 4.900 1.00 0.00 76 LYS A O 11
ATOM 15952 N N . ARG A 1 77 ? 1.083 -13.051 6.532 1.00 0.00 77 ARG A N 11
ATOM 15953 C CA . ARG A 1 77 ? 0.574 -11.897 5.811 1.00 0.00 77 ARG A CA 11
ATOM 15954 C C . ARG A 1 77 ? 1.246 -10.617 6.312 1.00 0.00 77 ARG A C 11
ATOM 15955 O O . ARG A 1 77 ? 2.199 -10.675 7.088 1.00 0.00 77 ARG A O 11
ATOM 15976 N N . HIS A 1 78 ? 0.724 -9.491 5.849 1.00 0.00 78 HIS A N 11
ATOM 15977 C CA . HIS A 1 78 ? 1.261 -8.200 6.241 1.00 0.00 78 HIS A CA 11
ATOM 15978 C C . HIS A 1 78 ? 0.139 -7.162 6.264 1.00 0.00 78 HIS A C 11
ATOM 15979 O O . HIS A 1 78 ? -0.801 -7.240 5.474 1.00 0.00 78 HIS A O 11
ATOM 15993 N N . VAL A 1 79 ? 0.273 -6.212 7.179 1.00 0.00 79 VAL A N 11
ATOM 15994 C CA . VAL A 1 79 ? -0.719 -5.160 7.316 1.00 0.00 79 VAL A CA 11
ATOM 15995 C C . VAL A 1 79 ? -0.104 -3.827 6.886 1.00 0.00 79 VAL A C 11
ATOM 15996 O O . VAL A 1 79 ? 0.845 -3.348 7.506 1.00 0.00 79 VAL A O 11
ATOM 16009 N N . LEU A 1 80 ? -0.670 -3.264 5.828 1.00 0.00 80 LEU A N 11
ATOM 16010 C CA . LEU A 1 80 ? -0.190 -1.996 5.308 1.00 0.00 80 LEU A CA 11
ATOM 16011 C C . LEU A 1 80 ? -1.219 -0.903 5.608 1.00 0.00 80 LEU A C 11
ATOM 16012 O O . LEU A 1 80 ? -2.327 -1.196 6.053 1.00 0.00 80 LEU A O 11
ATOM 16028 N N . HIS A 1 81 ? -0.815 0.332 5.353 1.00 0.00 81 HIS A N 11
ATOM 16029 C CA . HIS A 1 81 ? -1.688 1.469 5.591 1.00 0.00 81 HIS A CA 11
ATOM 16030 C C . HIS A 1 81 ? -1.596 2.442 4.413 1.00 0.00 81 HIS A C 11
ATOM 16031 O O . HIS A 1 81 ? -0.685 3.265 4.352 1.00 0.00 81 HIS A O 11
ATOM 16045 N N . LEU A 1 82 ? -2.553 2.314 3.506 1.00 0.00 82 LEU A N 11
ATOM 16046 C CA . LEU A 1 82 ? -2.592 3.170 2.332 1.00 0.00 82 LEU A CA 11
ATOM 16047 C C . LEU A 1 82 ? -3.392 4.434 2.656 1.00 0.00 82 LEU A C 11
ATOM 16048 O O . LEU A 1 82 ? -4.618 4.390 2.750 1.00 0.00 82 LEU A O 11
ATOM 16064 N N . VAL A 1 83 ? -2.666 5.531 2.817 1.00 0.00 83 VAL A N 11
ATOM 16065 C CA . VAL A 1 83 ? -3.293 6.804 3.127 1.00 0.00 83 VAL A CA 11
ATOM 16066 C C . VAL A 1 83 ? -3.635 7.530 1.825 1.00 0.00 83 VAL A C 11
ATOM 16067 O O . VAL A 1 83 ? -2.851 7.517 0.877 1.00 0.00 83 VAL A O 11
ATOM 16080 N N . CYS A 1 84 ? -4.808 8.147 1.819 1.00 0.00 84 CYS A N 11
ATOM 16081 C CA . CYS A 1 84 ? -5.263 8.878 0.649 1.00 0.00 84 CYS A CA 11
ATOM 16082 C C . CYS A 1 84 ? -4.685 10.294 0.711 1.00 0.00 84 CYS A C 11
ATOM 16083 O O . CYS A 1 84 ? -4.671 10.916 1.772 1.00 0.00 84 CYS A O 11
ATOM 16091 N N . ASN A 1 85 ? -4.225 10.761 -0.440 1.00 0.00 85 ASN A N 11
ATOM 16092 C CA . ASN A 1 85 ? -3.648 12.091 -0.530 1.00 0.00 85 ASN A CA 11
ATOM 16093 C C . ASN A 1 85 ? -4.633 13.024 -1.237 1.00 0.00 85 ASN A C 11
ATOM 16094 O O . ASN A 1 85 ? -5.839 12.778 -1.231 1.00 0.00 85 ASN A O 11
ATOM 16105 N N . VAL A 1 86 ? -4.085 14.074 -1.829 1.00 0.00 86 VAL A N 11
ATOM 16106 C CA . VAL A 1 86 ? -4.901 15.044 -2.539 1.00 0.00 86 VAL A CA 11
ATOM 16107 C C . VAL A 1 86 ? -4.076 15.671 -3.665 1.00 0.00 86 VAL A C 11
ATOM 16108 O O . VAL A 1 86 ? -2.979 16.174 -3.430 1.00 0.00 86 VAL A O 11
ATOM 16121 N N . LYS A 1 87 ? -4.637 15.622 -4.865 1.00 0.00 87 LYS A N 11
ATOM 16122 C CA . LYS A 1 87 ? -3.967 16.179 -6.028 1.00 0.00 87 LYS A CA 11
ATOM 16123 C C . LYS A 1 87 ? -4.232 17.684 -6.090 1.00 0.00 87 LYS A C 11
ATOM 16124 O O . LYS A 1 87 ? -4.921 18.233 -5.233 1.00 0.00 87 LYS A O 11
ATOM 16143 N N . SER A 1 88 ? -3.670 18.310 -7.114 1.00 0.00 88 SER A N 11
ATOM 16144 C CA . SER A 1 88 ? -3.836 19.741 -7.300 1.00 0.00 88 SER A CA 11
ATOM 16145 C C . SER A 1 88 ? -4.591 20.015 -8.602 1.00 0.00 88 SER A C 11
ATOM 16146 O O . SER A 1 88 ? -5.510 20.833 -8.629 1.00 0.00 88 SER A O 11
ATOM 16154 N N . GLY A 1 89 ? -4.178 19.316 -9.647 1.00 0.00 89 GLY A N 11
ATOM 16155 C CA . GLY A 1 89 ? -4.805 19.473 -10.949 1.00 0.00 89 GLY A CA 11
ATOM 16156 C C . GLY A 1 89 ? -6.318 19.265 -10.858 1.00 0.00 89 GLY A C 11
ATOM 16157 O O . GLY A 1 89 ? -6.777 18.252 -10.332 1.00 0.00 89 GLY A O 11
ATOM 16161 N N . PRO A 1 90 ? -7.070 20.264 -11.392 1.00 0.00 90 PRO A N 11
ATOM 16162 C CA . PRO A 1 90 ? -8.521 20.199 -11.376 1.00 0.00 90 PRO A CA 11
ATOM 16163 C C . PRO A 1 90 ? -9.037 19.206 -12.420 1.00 0.00 90 PRO A C 11
ATOM 16164 O O . PRO A 1 90 ? -9.730 18.248 -12.081 1.00 0.00 90 PRO A O 11
ATOM 16175 N N . SER A 1 91 ? -8.679 19.470 -13.668 1.00 0.00 91 SER A N 11
ATOM 16176 C CA . SER A 1 91 ? -9.098 18.611 -14.763 1.00 0.00 91 SER A CA 11
ATOM 16177 C C . SER A 1 91 ? -7.926 18.371 -15.717 1.00 0.00 91 SER A C 11
ATOM 16178 O O . SER A 1 91 ? -7.094 19.256 -15.918 1.00 0.00 91 SER A O 11
ATOM 16186 N N . SER A 1 92 ? -7.898 17.173 -16.279 1.00 0.00 92 SER A N 11
ATOM 16187 C CA . SER A 1 92 ? -6.843 16.806 -17.207 1.00 0.00 92 SER A CA 11
ATOM 16188 C C . SER A 1 92 ? -7.438 16.081 -18.418 1.00 0.00 92 SER A C 11
ATOM 16189 O O . SER A 1 92 ? -7.267 16.521 -19.554 1.00 0.00 92 SER A O 11
ATOM 16197 N N . GLY A 1 93 ? -8.124 14.984 -18.132 1.00 0.00 93 GLY A N 11
ATOM 16198 C CA . GLY A 1 93 ? -8.745 14.197 -19.183 1.00 0.00 93 GLY A CA 11
ATOM 16199 C C . GLY A 1 93 ? -7.855 14.142 -20.426 1.00 0.00 93 GLY A C 11
ATOM 16200 O O . GLY A 1 93 ? -8.332 14.326 -21.544 1.00 0.00 93 GLY A O 11
ATOM 16204 N N . GLY A 1 1 ? -10.388 -13.220 -15.405 1.00 0.00 1 GLY A N 12
ATOM 16205 C CA . GLY A 1 1 ? -9.457 -13.014 -14.308 1.00 0.00 1 GLY A CA 12
ATOM 16206 C C . GLY A 1 1 ? -8.248 -13.943 -14.432 1.00 0.00 1 GLY A C 12
ATOM 16207 O O . GLY A 1 1 ? -8.162 -14.733 -15.371 1.00 0.00 1 GLY A O 12
ATOM 16211 N N . SER A 1 2 ? -7.346 -13.820 -13.470 1.00 0.00 2 SER A N 12
ATOM 16212 C CA . SER A 1 2 ? -6.146 -14.639 -13.460 1.00 0.00 2 SER A CA 12
ATOM 16213 C C . SER A 1 2 ? -6.234 -15.682 -12.343 1.00 0.00 2 SER A C 12
ATOM 16214 O O . SER A 1 2 ? -6.996 -15.514 -11.392 1.00 0.00 2 SER A O 12
ATOM 16222 N N . SER A 1 3 ? -5.444 -16.733 -12.496 1.00 0.00 3 SER A N 12
ATOM 16223 C CA . SER A 1 3 ? -5.423 -17.803 -11.513 1.00 0.00 3 SER A CA 12
ATOM 16224 C C . SER A 1 3 ? -3.978 -18.189 -11.191 1.00 0.00 3 SER A C 12
ATOM 16225 O O . SER A 1 3 ? -3.369 -18.983 -11.907 1.00 0.00 3 SER A O 12
ATOM 16233 N N . GLY A 1 4 ? -3.471 -17.611 -10.112 1.00 0.00 4 GLY A N 12
ATOM 16234 C CA . GLY A 1 4 ? -2.108 -17.885 -9.685 1.00 0.00 4 GLY A CA 12
ATOM 16235 C C . GLY A 1 4 ? -2.003 -17.898 -8.160 1.00 0.00 4 GLY A C 12
ATOM 16236 O O . GLY A 1 4 ? -1.666 -18.921 -7.566 1.00 0.00 4 GLY A O 12
ATOM 16240 N N . SER A 1 5 ? -2.299 -16.751 -7.568 1.00 0.00 5 SER A N 12
ATOM 16241 C CA . SER A 1 5 ? -2.241 -16.617 -6.122 1.00 0.00 5 SER A CA 12
ATOM 16242 C C . SER A 1 5 ? -0.861 -17.038 -5.612 1.00 0.00 5 SER A C 12
ATOM 16243 O O . SER A 1 5 ? -0.691 -18.152 -5.118 1.00 0.00 5 SER A O 12
ATOM 16251 N N . SER A 1 6 ? 0.089 -16.124 -5.750 1.00 0.00 6 SER A N 12
ATOM 16252 C CA . SER A 1 6 ? 1.448 -16.386 -5.309 1.00 0.00 6 SER A CA 12
ATOM 16253 C C . SER A 1 6 ? 2.081 -15.100 -4.772 1.00 0.00 6 SER A C 12
ATOM 16254 O O . SER A 1 6 ? 2.718 -14.359 -5.518 1.00 0.00 6 SER A O 12
ATOM 16262 N N . GLY A 1 7 ? 1.884 -14.876 -3.480 1.00 0.00 7 GLY A N 12
ATOM 16263 C CA . GLY A 1 7 ? 2.428 -13.694 -2.835 1.00 0.00 7 GLY A CA 12
ATOM 16264 C C . GLY A 1 7 ? 1.962 -13.600 -1.380 1.00 0.00 7 GLY A C 12
ATOM 16265 O O . GLY A 1 7 ? 1.602 -14.608 -0.774 1.00 0.00 7 GLY A O 12
ATOM 16269 N N . VAL A 1 8 ? 1.985 -12.380 -0.863 1.00 0.00 8 VAL A N 12
ATOM 16270 C CA . VAL A 1 8 ? 1.570 -12.142 0.509 1.00 0.00 8 VAL A CA 12
ATOM 16271 C C . VAL A 1 8 ? 0.266 -11.342 0.511 1.00 0.00 8 VAL A C 12
ATOM 16272 O O . VAL A 1 8 ? -0.146 -10.818 -0.522 1.00 0.00 8 VAL A O 12
ATOM 16285 N N . THR A 1 9 ? -0.347 -11.274 1.684 1.00 0.00 9 THR A N 12
ATOM 16286 C CA . THR A 1 9 ? -1.596 -10.548 1.834 1.00 0.00 9 THR A CA 12
ATOM 16287 C C . THR A 1 9 ? -1.355 -9.213 2.544 1.00 0.00 9 THR A C 12
ATOM 16288 O O . THR A 1 9 ? -0.992 -9.188 3.718 1.00 0.00 9 THR A O 12
ATOM 16299 N N . LEU A 1 10 ? -1.567 -8.137 1.799 1.00 0.00 10 LEU A N 12
ATOM 16300 C CA . LEU A 1 10 ? -1.377 -6.804 2.343 1.00 0.00 10 LEU A CA 12
ATOM 16301 C C . LEU A 1 10 ? -2.730 -6.235 2.773 1.00 0.00 10 LEU A C 12
ATOM 16302 O O . LEU A 1 10 ? -3.642 -6.110 1.958 1.00 0.00 10 LEU A O 12
ATOM 16318 N N . LEU A 1 11 ? -2.818 -5.906 4.054 1.00 0.00 11 LEU A N 12
ATOM 16319 C CA . LEU A 1 11 ? -4.045 -5.353 4.602 1.00 0.00 11 LEU A CA 12
ATOM 16320 C C . LEU A 1 11 ? -3.965 -3.826 4.581 1.00 0.00 11 LEU A C 12
ATOM 16321 O O . LEU A 1 11 ? -3.321 -3.222 5.437 1.00 0.00 11 LEU A O 12
ATOM 16337 N N . VAL A 1 12 ? -4.630 -3.245 3.593 1.00 0.00 12 VAL A N 12
ATOM 16338 C CA . VAL A 1 12 ? -4.643 -1.799 3.448 1.00 0.00 12 VAL A CA 12
ATOM 16339 C C . VAL A 1 12 ? -5.615 -1.198 4.466 1.00 0.00 12 VAL A C 12
ATOM 16340 O O . VAL A 1 12 ? -6.814 -1.108 4.207 1.00 0.00 12 VAL A O 12
ATOM 16353 N N . LYS A 1 13 ? -5.061 -0.802 5.602 1.00 0.00 13 LYS A N 12
ATOM 16354 C CA . LYS A 1 13 ? -5.863 -0.212 6.660 1.00 0.00 13 LYS A CA 12
ATOM 16355 C C . LYS A 1 13 ? -5.842 1.312 6.522 1.00 0.00 13 LYS A C 12
ATOM 16356 O O . LYS A 1 13 ? -5.007 1.861 5.805 1.00 0.00 13 LYS A O 12
ATOM 16375 N N . SER A 1 14 ? -6.769 1.950 7.220 1.00 0.00 14 SER A N 12
ATOM 16376 C CA . SER A 1 14 ? -6.866 3.400 7.184 1.00 0.00 14 SER A CA 12
ATOM 16377 C C . SER A 1 14 ? -6.575 3.979 8.569 1.00 0.00 14 SER A C 12
ATOM 16378 O O . SER A 1 14 ? -7.354 3.786 9.503 1.00 0.00 14 SER A O 12
ATOM 16386 N N . PRO A 1 15 ? -5.423 4.695 8.663 1.00 0.00 15 PRO A N 12
ATOM 16387 C CA . PRO A 1 15 ? -5.020 5.304 9.919 1.00 0.00 15 PRO A CA 12
ATOM 16388 C C . PRO A 1 15 ? -5.859 6.548 10.220 1.00 0.00 15 PRO A C 12
ATOM 16389 O O . PRO A 1 15 ? -5.334 7.659 10.260 1.00 0.00 15 PRO A O 12
ATOM 16400 N N . ASN A 1 16 ? -7.147 6.318 10.425 1.00 0.00 16 ASN A N 12
ATOM 16401 C CA . ASN A 1 16 ? -8.064 7.406 10.720 1.00 0.00 16 ASN A CA 12
ATOM 16402 C C . ASN A 1 16 ? -8.955 7.010 11.899 1.00 0.00 16 ASN A C 12
ATOM 16403 O O . ASN A 1 16 ? -9.040 7.735 12.889 1.00 0.00 16 ASN A O 12
ATOM 16414 N N . GLN A 1 17 ? -9.598 5.860 11.753 1.00 0.00 17 GLN A N 12
ATOM 16415 C CA . GLN A 1 17 ? -10.480 5.358 12.793 1.00 0.00 17 GLN A CA 12
ATOM 16416 C C . GLN A 1 17 ? -10.961 3.948 12.447 1.00 0.00 17 GLN A C 12
ATOM 16417 O O . GLN A 1 17 ? -10.772 3.015 13.227 1.00 0.00 17 GLN A O 12
ATOM 16431 N N . ARG A 1 18 ? -11.572 3.836 11.278 1.00 0.00 18 ARG A N 12
ATOM 16432 C CA . ARG A 1 18 ? -12.081 2.555 10.819 1.00 0.00 18 ARG A CA 12
ATOM 16433 C C . ARG A 1 18 ? -12.719 2.701 9.435 1.00 0.00 18 ARG A C 12
ATOM 16434 O O . ARG A 1 18 ? -13.895 2.390 9.253 1.00 0.00 18 ARG A O 12
ATOM 16455 N N . HIS A 1 19 ? -11.914 3.177 8.496 1.00 0.00 19 HIS A N 12
ATOM 16456 C CA . HIS A 1 19 ? -12.385 3.370 7.135 1.00 0.00 19 HIS A CA 12
ATOM 16457 C C . HIS A 1 19 ? -12.863 2.033 6.564 1.00 0.00 19 HIS A C 12
ATOM 16458 O O . HIS A 1 19 ? -14.059 1.836 6.355 1.00 0.00 19 HIS A O 12
ATOM 16472 N N . ARG A 1 20 ? -11.904 1.150 6.326 1.00 0.00 20 ARG A N 12
ATOM 16473 C CA . ARG A 1 20 ? -12.213 -0.162 5.784 1.00 0.00 20 ARG A CA 12
ATOM 16474 C C . ARG A 1 20 ? -10.930 -0.977 5.606 1.00 0.00 20 ARG A C 12
ATOM 16475 O O . ARG A 1 20 ? -9.835 -0.419 5.571 1.00 0.00 20 ARG A O 12
ATOM 16496 N N . ASP A 1 21 ? -11.110 -2.286 5.499 1.00 0.00 21 ASP A N 12
ATOM 16497 C CA . ASP A 1 21 ? -9.981 -3.184 5.326 1.00 0.00 21 ASP A CA 12
ATOM 16498 C C . ASP A 1 21 ? -9.984 -3.731 3.897 1.00 0.00 21 ASP A C 12
ATOM 16499 O O . ASP A 1 21 ? -11.023 -4.150 3.391 1.00 0.00 21 ASP A O 12
ATOM 16508 N N . LEU A 1 22 ? -8.808 -3.710 3.286 1.00 0.00 22 LEU A N 12
ATOM 16509 C CA . LEU A 1 22 ? -8.662 -4.199 1.926 1.00 0.00 22 LEU A CA 12
ATOM 16510 C C . LEU A 1 22 ? -7.463 -5.147 1.856 1.00 0.00 22 LEU A C 12
ATOM 16511 O O . LEU A 1 22 ? -6.321 -4.722 2.022 1.00 0.00 22 LEU A O 12
ATOM 16527 N N . GLU A 1 23 ? -7.764 -6.414 1.607 1.00 0.00 23 GLU A N 12
ATOM 16528 C CA . GLU A 1 23 ? -6.725 -7.424 1.512 1.00 0.00 23 GLU A CA 12
ATOM 16529 C C . GLU A 1 23 ? -6.417 -7.732 0.045 1.00 0.00 23 GLU A C 12
ATOM 16530 O O . GLU A 1 23 ? -7.305 -8.121 -0.711 1.00 0.00 23 GLU A O 12
ATOM 16542 N N . LEU A 1 24 ? -5.155 -7.547 -0.313 1.00 0.00 24 LEU A N 12
ATOM 16543 C CA . LEU A 1 24 ? -4.718 -7.800 -1.675 1.00 0.00 24 LEU A CA 12
ATOM 16544 C C . LEU A 1 24 ? -3.337 -8.459 -1.650 1.00 0.00 24 LEU A C 12
ATOM 16545 O O . LEU A 1 24 ? -2.621 -8.367 -0.654 1.00 0.00 24 LEU A O 12
ATOM 16561 N N . SER A 1 25 ? -3.005 -9.106 -2.757 1.00 0.00 25 SER A N 12
ATOM 16562 C CA . SER A 1 25 ? -1.723 -9.779 -2.874 1.00 0.00 25 SER A CA 12
ATOM 16563 C C . SER A 1 25 ? -0.585 -8.763 -2.751 1.00 0.00 25 SER A C 12
ATOM 16564 O O . SER A 1 25 ? -0.774 -7.579 -3.026 1.00 0.00 25 SER A O 12
ATOM 16572 N N . GLY A 1 26 ? 0.569 -9.263 -2.336 1.00 0.00 26 GLY A N 12
ATOM 16573 C CA . GLY A 1 26 ? 1.737 -8.413 -2.172 1.00 0.00 26 GLY A CA 12
ATOM 16574 C C . GLY A 1 26 ? 3.022 -9.181 -2.486 1.00 0.00 26 GLY A C 12
ATOM 16575 O O . GLY A 1 26 ? 3.971 -9.156 -1.704 1.00 0.00 26 GLY A O 12
ATOM 16579 N N . ASP A 1 27 ? 3.011 -9.846 -3.632 1.00 0.00 27 ASP A N 12
ATOM 16580 C CA . ASP A 1 27 ? 4.164 -10.621 -4.059 1.00 0.00 27 ASP A CA 12
ATOM 16581 C C . ASP A 1 27 ? 5.443 -9.852 -3.718 1.00 0.00 27 ASP A C 12
ATOM 16582 O O . ASP A 1 27 ? 5.603 -8.700 -4.117 1.00 0.00 27 ASP A O 12
ATOM 16591 N N . ARG A 1 28 ? 6.321 -10.522 -2.986 1.00 0.00 28 ARG A N 12
ATOM 16592 C CA . ARG A 1 28 ? 7.580 -9.917 -2.588 1.00 0.00 28 ARG A CA 12
ATOM 16593 C C . ARG A 1 28 ? 8.255 -9.256 -3.792 1.00 0.00 28 ARG A C 12
ATOM 16594 O O . ARG A 1 28 ? 9.087 -8.364 -3.629 1.00 0.00 28 ARG A O 12
ATOM 16615 N N . GLY A 1 29 ? 7.873 -9.719 -4.973 1.00 0.00 29 GLY A N 12
ATOM 16616 C CA . GLY A 1 29 ? 8.431 -9.185 -6.202 1.00 0.00 29 GLY A CA 12
ATOM 16617 C C . GLY A 1 29 ? 7.814 -7.825 -6.540 1.00 0.00 29 GLY A C 12
ATOM 16618 O O . GLY A 1 29 ? 8.480 -6.960 -7.104 1.00 0.00 29 GLY A O 12
ATOM 16622 N N . TRP A 1 30 ? 6.547 -7.681 -6.180 1.00 0.00 30 TRP A N 12
ATOM 16623 C CA . TRP A 1 30 ? 5.832 -6.443 -6.436 1.00 0.00 30 TRP A CA 12
ATOM 16624 C C . TRP A 1 30 ? 6.734 -5.281 -6.014 1.00 0.00 30 TRP A C 12
ATOM 16625 O O . TRP A 1 30 ? 7.750 -5.488 -5.353 1.00 0.00 30 TRP A O 12
ATOM 16646 N N . SER A 1 31 ? 6.327 -4.085 -6.411 1.00 0.00 31 SER A N 12
ATOM 16647 C CA . SER A 1 31 ? 7.085 -2.889 -6.081 1.00 0.00 31 SER A CA 12
ATOM 16648 C C . SER A 1 31 ? 6.164 -1.843 -5.450 1.00 0.00 31 SER A C 12
ATOM 16649 O O . SER A 1 31 ? 5.089 -1.559 -5.976 1.00 0.00 31 SER A O 12
ATOM 16657 N N . VAL A 1 32 ? 6.619 -1.299 -4.331 1.00 0.00 32 VAL A N 12
ATOM 16658 C CA . VAL A 1 32 ? 5.849 -0.290 -3.623 1.00 0.00 32 VAL A CA 12
ATOM 16659 C C . VAL A 1 32 ? 5.162 0.626 -4.636 1.00 0.00 32 VAL A C 12
ATOM 16660 O O . VAL A 1 32 ? 3.935 0.673 -4.704 1.00 0.00 32 VAL A O 12
ATOM 16673 N N . GLY A 1 33 ? 5.984 1.332 -5.400 1.00 0.00 33 GLY A N 12
ATOM 16674 C CA . GLY A 1 33 ? 5.471 2.245 -6.407 1.00 0.00 33 GLY A CA 12
ATOM 16675 C C . GLY A 1 33 ? 4.432 1.554 -7.294 1.00 0.00 33 GLY A C 12
ATOM 16676 O O . GLY A 1 33 ? 3.432 2.163 -7.673 1.00 0.00 33 GLY A O 12
ATOM 16680 N N . HIS A 1 34 ? 4.704 0.294 -7.598 1.00 0.00 34 HIS A N 12
ATOM 16681 C CA . HIS A 1 34 ? 3.806 -0.485 -8.433 1.00 0.00 34 HIS A CA 12
ATOM 16682 C C . HIS A 1 34 ? 2.518 -0.784 -7.663 1.00 0.00 34 HIS A C 12
ATOM 16683 O O . HIS A 1 34 ? 1.428 -0.426 -8.105 1.00 0.00 34 HIS A O 12
ATOM 16697 N N . LEU A 1 35 ? 2.689 -1.438 -6.522 1.00 0.00 35 LEU A N 12
ATOM 16698 C CA . LEU A 1 35 ? 1.554 -1.790 -5.686 1.00 0.00 35 LEU A CA 12
ATOM 16699 C C . LEU A 1 35 ? 0.545 -0.640 -5.693 1.00 0.00 35 LEU A C 12
ATOM 16700 O O . LEU A 1 35 ? -0.630 -0.841 -6.000 1.00 0.00 35 LEU A O 12
ATOM 16716 N N . LYS A 1 36 ? 1.038 0.541 -5.352 1.00 0.00 36 LYS A N 12
ATOM 16717 C CA . LYS A 1 36 ? 0.195 1.724 -5.315 1.00 0.00 36 LYS A CA 12
ATOM 16718 C C . LYS A 1 36 ? -0.782 1.684 -6.491 1.00 0.00 36 LYS A C 12
ATOM 16719 O O . LYS A 1 36 ? -1.989 1.544 -6.297 1.00 0.00 36 LYS A O 12
ATOM 16738 N N . ALA A 1 37 ? -0.224 1.810 -7.687 1.00 0.00 37 ALA A N 12
ATOM 16739 C CA . ALA A 1 37 ? -1.031 1.790 -8.895 1.00 0.00 37 ALA A CA 12
ATOM 16740 C C . ALA A 1 37 ? -2.075 0.677 -8.788 1.00 0.00 37 ALA A C 12
ATOM 16741 O O . ALA A 1 37 ? -3.267 0.918 -8.972 1.00 0.00 37 ALA A O 12
ATOM 16748 N N . HIS A 1 38 ? -1.588 -0.520 -8.492 1.00 0.00 38 HIS A N 12
ATOM 16749 C CA . HIS A 1 38 ? -2.465 -1.672 -8.359 1.00 0.00 38 HIS A CA 12
ATOM 16750 C C . HIS A 1 38 ? -3.551 -1.374 -7.324 1.00 0.00 38 HIS A C 12
ATOM 16751 O O . HIS A 1 38 ? -4.736 -1.569 -7.589 1.00 0.00 38 HIS A O 12
ATOM 16765 N N . LEU A 1 39 ? -3.106 -0.906 -6.166 1.00 0.00 39 LEU A N 12
ATOM 16766 C CA . LEU A 1 39 ? -4.026 -0.579 -5.090 1.00 0.00 39 LEU A CA 12
ATOM 16767 C C . LEU A 1 39 ? -5.105 0.369 -5.616 1.00 0.00 39 LEU A C 12
ATOM 16768 O O . LEU A 1 39 ? -6.292 0.048 -5.575 1.00 0.00 39 LEU A O 12
ATOM 16784 N N . SER A 1 40 ? -4.655 1.517 -6.100 1.00 0.00 40 SER A N 12
ATOM 16785 C CA . SER A 1 40 ? -5.567 2.513 -6.634 1.00 0.00 40 SER A CA 12
ATOM 16786 C C . SER A 1 40 ? -6.704 1.828 -7.394 1.00 0.00 40 SER A C 12
ATOM 16787 O O . SER A 1 40 ? -7.849 2.276 -7.343 1.00 0.00 40 SER A O 12
ATOM 16795 N N . ARG A 1 41 ? -6.350 0.753 -8.081 1.00 0.00 41 ARG A N 12
ATOM 16796 C CA . ARG A 1 41 ? -7.326 0.000 -8.851 1.00 0.00 41 ARG A CA 12
ATOM 16797 C C . ARG A 1 41 ? -8.409 -0.565 -7.928 1.00 0.00 41 ARG A C 12
ATOM 16798 O O . ARG A 1 41 ? -9.550 -0.108 -7.952 1.00 0.00 41 ARG A O 12
ATOM 16819 N N . VAL A 1 42 ? -8.010 -1.550 -7.137 1.00 0.00 42 VAL A N 12
ATOM 16820 C CA . VAL A 1 42 ? -8.932 -2.182 -6.207 1.00 0.00 42 VAL A CA 12
ATOM 16821 C C . VAL A 1 42 ? -9.637 -1.104 -5.382 1.00 0.00 42 VAL A C 12
ATOM 16822 O O . VAL A 1 42 ? -10.730 -1.329 -4.864 1.00 0.00 42 VAL A O 12
ATOM 16835 N N . TYR A 1 43 ? -8.982 0.044 -5.284 1.00 0.00 43 TYR A N 12
ATOM 16836 C CA . TYR A 1 43 ? -9.533 1.158 -4.531 1.00 0.00 43 TYR A CA 12
ATOM 16837 C C . TYR A 1 43 ? -10.476 1.993 -5.397 1.00 0.00 43 TYR A C 12
ATOM 16838 O O . TYR A 1 43 ? -10.078 2.496 -6.448 1.00 0.00 43 TYR A O 12
ATOM 16856 N N . PRO A 1 44 ? -11.740 2.120 -4.913 1.00 0.00 44 PRO A N 12
ATOM 16857 C CA . PRO A 1 44 ? -12.744 2.886 -5.632 1.00 0.00 44 PRO A CA 12
ATOM 16858 C C . PRO A 1 44 ? -12.500 4.389 -5.480 1.00 0.00 44 PRO A C 12
ATOM 16859 O O . PRO A 1 44 ? -12.862 4.981 -4.466 1.00 0.00 44 PRO A O 12
ATOM 16870 N N . GLU A 1 45 ? -11.885 4.962 -6.506 1.00 0.00 45 GLU A N 12
ATOM 16871 C CA . GLU A 1 45 ? -11.588 6.384 -6.499 1.00 0.00 45 GLU A CA 12
ATOM 16872 C C . GLU A 1 45 ? -10.486 6.701 -7.513 1.00 0.00 45 GLU A C 12
ATOM 16873 O O . GLU A 1 45 ? -10.429 7.807 -8.047 1.00 0.00 45 GLU A O 12
ATOM 16885 N N . ARG A 1 46 ? -9.639 5.709 -7.748 1.00 0.00 46 ARG A N 12
ATOM 16886 C CA . ARG A 1 46 ? -8.543 5.867 -8.688 1.00 0.00 46 ARG A CA 12
ATOM 16887 C C . ARG A 1 46 ? -7.554 6.917 -8.178 1.00 0.00 46 ARG A C 12
ATOM 16888 O O . ARG A 1 46 ? -7.314 7.924 -8.842 1.00 0.00 46 ARG A O 12
ATOM 16909 N N . PRO A 1 47 ? -6.993 6.640 -6.971 1.00 0.00 47 PRO A N 12
ATOM 16910 C CA . PRO A 1 47 ? -6.035 7.548 -6.364 1.00 0.00 47 PRO A CA 12
ATOM 16911 C C . PRO A 1 47 ? -4.674 7.454 -7.057 1.00 0.00 47 PRO A C 12
ATOM 16912 O O . PRO A 1 47 ? -4.155 6.359 -7.269 1.00 0.00 47 PRO A O 12
ATOM 16923 N N . ARG A 1 48 ? -4.136 8.617 -7.392 1.00 0.00 48 ARG A N 12
ATOM 16924 C CA . ARG A 1 48 ? -2.845 8.681 -8.057 1.00 0.00 48 ARG A CA 12
ATOM 16925 C C . ARG A 1 48 ? -1.818 7.834 -7.304 1.00 0.00 48 ARG A C 12
ATOM 16926 O O . ARG A 1 48 ? -1.874 7.725 -6.080 1.00 0.00 48 ARG A O 12
ATOM 16947 N N . PRO A 1 49 ? -0.877 7.239 -8.088 1.00 0.00 49 PRO A N 12
ATOM 16948 C CA . PRO A 1 49 ? 0.161 6.405 -7.508 1.00 0.00 49 PRO A CA 12
ATOM 16949 C C . PRO A 1 49 ? 1.227 7.258 -6.816 1.00 0.00 49 PRO A C 12
ATOM 16950 O O . PRO A 1 49 ? 1.955 6.770 -5.952 1.00 0.00 49 PRO A O 12
ATOM 16961 N N . GLU A 1 50 ? 1.285 8.519 -7.221 1.00 0.00 50 GLU A N 12
ATOM 16962 C CA . GLU A 1 50 ? 2.249 9.445 -6.651 1.00 0.00 50 GLU A CA 12
ATOM 16963 C C . GLU A 1 50 ? 1.690 10.074 -5.374 1.00 0.00 50 GLU A C 12
ATOM 16964 O O . GLU A 1 50 ? 2.392 10.809 -4.682 1.00 0.00 50 GLU A O 12
ATOM 16976 N N . ASP A 1 51 ? 0.431 9.762 -5.100 1.00 0.00 51 ASP A N 12
ATOM 16977 C CA . ASP A 1 51 ? -0.231 10.289 -3.919 1.00 0.00 51 ASP A CA 12
ATOM 16978 C C . ASP A 1 51 ? -0.340 9.183 -2.866 1.00 0.00 51 ASP A C 12
ATOM 16979 O O . ASP A 1 51 ? -0.108 9.424 -1.683 1.00 0.00 51 ASP A O 12
ATOM 16988 N N . GLN A 1 52 ? -0.693 7.996 -3.336 1.00 0.00 52 GLN A N 12
ATOM 16989 C CA . GLN A 1 52 ? -0.836 6.853 -2.450 1.00 0.00 52 GLN A CA 12
ATOM 16990 C C . GLN A 1 52 ? 0.379 6.742 -1.527 1.00 0.00 52 GLN A C 12
ATOM 16991 O O . GLN A 1 52 ? 1.515 6.678 -1.995 1.00 0.00 52 GLN A O 12
ATOM 17005 N N . ARG A 1 53 ? 0.098 6.722 -0.231 1.00 0.00 53 ARG A N 12
ATOM 17006 C CA . ARG A 1 53 ? 1.154 6.620 0.761 1.00 0.00 53 ARG A CA 12
ATOM 17007 C C . ARG A 1 53 ? 1.083 5.268 1.475 1.00 0.00 53 ARG A C 12
ATOM 17008 O O . ARG A 1 53 ? 0.136 5.003 2.215 1.00 0.00 53 ARG A O 12
ATOM 17029 N N . LEU A 1 54 ? 2.094 4.450 1.227 1.00 0.00 54 LEU A N 12
ATOM 17030 C CA . LEU A 1 54 ? 2.158 3.132 1.837 1.00 0.00 54 LEU A CA 12
ATOM 17031 C C . LEU A 1 54 ? 2.963 3.214 3.135 1.00 0.00 54 LEU A C 12
ATOM 17032 O O . LEU A 1 54 ? 4.092 3.705 3.139 1.00 0.00 54 LEU A O 12
ATOM 17048 N N . ILE A 1 55 ? 2.353 2.725 4.204 1.00 0.00 55 ILE A N 12
ATOM 17049 C CA . ILE A 1 55 ? 3.001 2.737 5.505 1.00 0.00 55 ILE A CA 12
ATOM 17050 C C . ILE A 1 55 ? 2.883 1.350 6.141 1.00 0.00 55 ILE A C 12
ATOM 17051 O O . ILE A 1 55 ? 1.791 0.787 6.213 1.00 0.00 55 ILE A O 12
ATOM 17067 N N . TYR A 1 56 ? 4.021 0.840 6.586 1.00 0.00 56 TYR A N 12
ATOM 17068 C CA . TYR A 1 56 ? 4.060 -0.470 7.214 1.00 0.00 56 TYR A CA 12
ATOM 17069 C C . TYR A 1 56 ? 4.684 -0.392 8.609 1.00 0.00 56 TYR A C 12
ATOM 17070 O O . TYR A 1 56 ? 5.887 -0.172 8.743 1.00 0.00 56 TYR A O 12
ATOM 17088 N N . SER A 1 57 ? 3.838 -0.577 9.611 1.00 0.00 57 SER A N 12
ATOM 17089 C CA . SER A 1 57 ? 4.293 -0.530 10.991 1.00 0.00 57 SER A CA 12
ATOM 17090 C C . SER A 1 57 ? 4.507 0.922 11.422 1.00 0.00 57 SER A C 12
ATOM 17091 O O . SER A 1 57 ? 4.979 1.182 12.529 1.00 0.00 57 SER A O 12
ATOM 17099 N N . GLY A 1 58 ? 4.149 1.831 10.527 1.00 0.00 58 GLY A N 12
ATOM 17100 C CA . GLY A 1 58 ? 4.297 3.251 10.802 1.00 0.00 58 GLY A CA 12
ATOM 17101 C C . GLY A 1 58 ? 5.338 3.883 9.876 1.00 0.00 58 GLY A C 12
ATOM 17102 O O . GLY A 1 58 ? 5.241 5.061 9.539 1.00 0.00 58 GLY A O 12
ATOM 17106 N N . LYS A 1 59 ? 6.313 3.071 9.492 1.00 0.00 59 LYS A N 12
ATOM 17107 C CA . LYS A 1 59 ? 7.371 3.535 8.613 1.00 0.00 59 LYS A CA 12
ATOM 17108 C C . LYS A 1 59 ? 6.865 3.536 7.169 1.00 0.00 59 LYS A C 12
ATOM 17109 O O . LYS A 1 59 ? 6.267 2.560 6.716 1.00 0.00 59 LYS A O 12
ATOM 17128 N N . LEU A 1 60 ? 7.124 4.641 6.485 1.00 0.00 60 LEU A N 12
ATOM 17129 C CA . LEU A 1 60 ? 6.702 4.780 5.101 1.00 0.00 60 LEU A CA 12
ATOM 17130 C C . LEU A 1 60 ? 7.583 3.899 4.213 1.00 0.00 60 LEU A C 12
ATOM 17131 O O . LEU A 1 60 ? 8.749 3.665 4.526 1.00 0.00 60 LEU A O 12
ATOM 17147 N N . LEU A 1 61 ? 6.991 3.435 3.122 1.00 0.00 61 LEU A N 12
ATOM 17148 C CA . LEU A 1 61 ? 7.707 2.585 2.186 1.00 0.00 61 LEU A CA 12
ATOM 17149 C C . LEU A 1 61 ? 8.234 3.438 1.030 1.00 0.00 61 LEU A C 12
ATOM 17150 O O . LEU A 1 61 ? 7.747 4.542 0.796 1.00 0.00 61 LEU A O 12
ATOM 17166 N N . LEU A 1 62 ? 9.223 2.891 0.337 1.00 0.00 62 LEU A N 12
ATOM 17167 C CA . LEU A 1 62 ? 9.821 3.588 -0.789 1.00 0.00 62 LEU A CA 12
ATOM 17168 C C . LEU A 1 62 ? 9.476 2.847 -2.083 1.00 0.00 62 LEU A C 12
ATOM 17169 O O . LEU A 1 62 ? 9.293 1.632 -2.076 1.00 0.00 62 LEU A O 12
ATOM 17185 N N . ASP A 1 63 ? 9.397 3.612 -3.162 1.00 0.00 63 ASP A N 12
ATOM 17186 C CA . ASP A 1 63 ? 9.078 3.044 -4.461 1.00 0.00 63 ASP A CA 12
ATOM 17187 C C . ASP A 1 63 ? 10.241 2.167 -4.929 1.00 0.00 63 ASP A C 12
ATOM 17188 O O . ASP A 1 63 ? 10.027 1.091 -5.484 1.00 0.00 63 ASP A O 12
ATOM 17197 N N . HIS A 1 64 ? 11.446 2.660 -4.687 1.00 0.00 64 HIS A N 12
ATOM 17198 C CA . HIS A 1 64 ? 12.643 1.935 -5.078 1.00 0.00 64 HIS A CA 12
ATOM 17199 C C . HIS A 1 64 ? 12.759 0.654 -4.250 1.00 0.00 64 HIS A C 12
ATOM 17200 O O . HIS A 1 64 ? 13.558 -0.225 -4.569 1.00 0.00 64 HIS A O 12
ATOM 17214 N N . GLN A 1 65 ? 11.951 0.588 -3.202 1.00 0.00 65 GLN A N 12
ATOM 17215 C CA . GLN A 1 65 ? 11.953 -0.571 -2.327 1.00 0.00 65 GLN A CA 12
ATOM 17216 C C . GLN A 1 65 ? 10.987 -1.634 -2.852 1.00 0.00 65 GLN A C 12
ATOM 17217 O O . GLN A 1 65 ? 9.880 -1.315 -3.284 1.00 0.00 65 GLN A O 12
ATOM 17231 N N . CYS A 1 66 ? 11.439 -2.879 -2.798 1.00 0.00 66 CYS A N 12
ATOM 17232 C CA . CYS A 1 66 ? 10.628 -3.991 -3.263 1.00 0.00 66 CYS A CA 12
ATOM 17233 C C . CYS A 1 66 ? 10.014 -4.682 -2.043 1.00 0.00 66 CYS A C 12
ATOM 17234 O O . CYS A 1 66 ? 10.533 -4.566 -0.935 1.00 0.00 66 CYS A O 12
ATOM 17242 N N . LEU A 1 67 ? 8.918 -5.382 -2.289 1.00 0.00 67 LEU A N 12
ATOM 17243 C CA . LEU A 1 67 ? 8.228 -6.091 -1.225 1.00 0.00 67 LEU A CA 12
ATOM 17244 C C . LEU A 1 67 ? 9.165 -7.142 -0.626 1.00 0.00 67 LEU A C 12
ATOM 17245 O O . LEU A 1 67 ? 8.900 -7.674 0.451 1.00 0.00 67 LEU A O 12
ATOM 17261 N N . ARG A 1 68 ? 10.242 -7.409 -1.350 1.00 0.00 68 ARG A N 12
ATOM 17262 C CA . ARG A 1 68 ? 11.220 -8.387 -0.905 1.00 0.00 68 ARG A CA 12
ATOM 17263 C C . ARG A 1 68 ? 12.048 -7.820 0.251 1.00 0.00 68 ARG A C 12
ATOM 17264 O O . ARG A 1 68 ? 12.371 -8.536 1.198 1.00 0.00 68 ARG A O 12
ATOM 17285 N N . ASP A 1 69 ? 12.369 -6.539 0.135 1.00 0.00 69 ASP A N 12
ATOM 17286 C CA . ASP A 1 69 ? 13.153 -5.869 1.158 1.00 0.00 69 ASP A CA 12
ATOM 17287 C C . ASP A 1 69 ? 12.238 -5.480 2.321 1.00 0.00 69 ASP A C 12
ATOM 17288 O O . ASP A 1 69 ? 12.695 -5.344 3.456 1.00 0.00 69 ASP A O 12
ATOM 17297 N N . LEU A 1 70 ? 10.965 -5.310 2.000 1.00 0.00 70 LEU A N 12
ATOM 17298 C CA . LEU A 1 70 ? 9.982 -4.941 3.005 1.00 0.00 70 LEU A CA 12
ATOM 17299 C C . LEU A 1 70 ? 9.377 -6.207 3.613 1.00 0.00 70 LEU A C 12
ATOM 17300 O O . LEU A 1 70 ? 9.852 -7.312 3.353 1.00 0.00 70 LEU A O 12
ATOM 17316 N N . LEU A 1 71 ? 8.340 -6.005 4.411 1.00 0.00 71 LEU A N 12
ATOM 17317 C CA . LEU A 1 71 ? 7.665 -7.118 5.058 1.00 0.00 71 LEU A CA 12
ATOM 17318 C C . LEU A 1 71 ? 8.673 -7.896 5.906 1.00 0.00 71 LEU A C 12
ATOM 17319 O O . LEU A 1 71 ? 9.876 -7.832 5.661 1.00 0.00 71 LEU A O 12
ATOM 17335 N N . PRO A 1 72 ? 8.130 -8.631 6.914 1.00 0.00 72 PRO A N 12
ATOM 17336 C CA . PRO A 1 72 ? 8.968 -9.420 7.799 1.00 0.00 72 PRO A CA 12
ATOM 17337 C C . PRO A 1 72 ? 9.468 -10.686 7.099 1.00 0.00 72 PRO A C 12
ATOM 17338 O O . PRO A 1 72 ? 9.017 -11.011 6.001 1.00 0.00 72 PRO A O 12
ATOM 17349 N N . LYS A 1 73 ? 10.392 -11.365 7.762 1.00 0.00 73 LYS A N 12
ATOM 17350 C CA . LYS A 1 73 ? 10.959 -12.586 7.216 1.00 0.00 73 LYS A CA 12
ATOM 17351 C C . LYS A 1 73 ? 10.154 -13.786 7.721 1.00 0.00 73 LYS A C 12
ATOM 17352 O O . LYS A 1 73 ? 10.666 -14.609 8.477 1.00 0.00 73 LYS A O 12
ATOM 17371 N N . GLN A 1 74 ? 8.905 -13.848 7.282 1.00 0.00 74 GLN A N 12
ATOM 17372 C CA . GLN A 1 74 ? 8.024 -14.932 7.680 1.00 0.00 74 GLN A CA 12
ATOM 17373 C C . GLN A 1 74 ? 6.684 -14.824 6.947 1.00 0.00 74 GLN A C 12
ATOM 17374 O O . GLN A 1 74 ? 6.210 -13.723 6.674 1.00 0.00 74 GLN A O 12
ATOM 17388 N N . GLU A 1 75 ? 6.114 -15.983 6.651 1.00 0.00 75 GLU A N 12
ATOM 17389 C CA . GLU A 1 75 ? 4.839 -16.033 5.955 1.00 0.00 75 GLU A CA 12
ATOM 17390 C C . GLU A 1 75 ? 3.694 -15.727 6.923 1.00 0.00 75 GLU A C 12
ATOM 17391 O O . GLU A 1 75 ? 3.396 -16.526 7.810 1.00 0.00 75 GLU A O 12
ATOM 17403 N N . LYS A 1 76 ? 3.084 -14.569 6.721 1.00 0.00 76 LYS A N 12
ATOM 17404 C CA . LYS A 1 76 ? 1.978 -14.148 7.565 1.00 0.00 76 LYS A CA 12
ATOM 17405 C C . LYS A 1 76 ? 1.368 -12.866 6.996 1.00 0.00 76 LYS A C 12
ATOM 17406 O O . LYS A 1 76 ? 2.090 -11.977 6.545 1.00 0.00 76 LYS A O 12
ATOM 17425 N N . ARG A 1 77 ? 0.044 -12.810 7.035 1.00 0.00 77 ARG A N 12
ATOM 17426 C CA . ARG A 1 77 ? -0.671 -11.651 6.529 1.00 0.00 77 ARG A CA 12
ATOM 17427 C C . ARG A 1 77 ? -0.001 -10.362 7.009 1.00 0.00 77 ARG A C 12
ATOM 17428 O O . ARG A 1 77 ? 0.457 -10.283 8.147 1.00 0.00 77 ARG A O 12
ATOM 17449 N N . HIS A 1 78 ? 0.036 -9.385 6.116 1.00 0.00 78 HIS A N 12
ATOM 17450 C CA . HIS A 1 78 ? 0.643 -8.103 6.432 1.00 0.00 78 HIS A CA 12
ATOM 17451 C C . HIS A 1 78 ? -0.436 -7.019 6.473 1.00 0.00 78 HIS A C 12
ATOM 17452 O O . HIS A 1 78 ? -1.419 -7.090 5.735 1.00 0.00 78 HIS A O 12
ATOM 17466 N N . VAL A 1 79 ? -0.217 -6.043 7.340 1.00 0.00 79 VAL A N 12
ATOM 17467 C CA . VAL A 1 79 ? -1.159 -4.946 7.486 1.00 0.00 79 VAL A CA 12
ATOM 17468 C C . VAL A 1 79 ? -0.483 -3.640 7.065 1.00 0.00 79 VAL A C 12
ATOM 17469 O O . VAL A 1 79 ? 0.344 -3.100 7.798 1.00 0.00 79 VAL A O 12
ATOM 17482 N N . LEU A 1 80 ? -0.862 -3.168 5.886 1.00 0.00 80 LEU A N 12
ATOM 17483 C CA . LEU A 1 80 ? -0.302 -1.936 5.358 1.00 0.00 80 LEU A CA 12
ATOM 17484 C C . LEU A 1 80 ? -1.297 -0.794 5.577 1.00 0.00 80 LEU A C 12
ATOM 17485 O O . LEU A 1 80 ? -2.462 -1.034 5.892 1.00 0.00 80 LEU A O 12
ATOM 17501 N N . HIS A 1 81 ? -0.802 0.422 5.403 1.00 0.00 81 HIS A N 12
ATOM 17502 C CA . HIS A 1 81 ? -1.633 1.600 5.578 1.00 0.00 81 HIS A CA 12
ATOM 17503 C C . HIS A 1 81 ? -1.484 2.519 4.363 1.00 0.00 81 HIS A C 12
ATOM 17504 O O . HIS A 1 81 ? -0.531 3.292 4.279 1.00 0.00 81 HIS A O 12
ATOM 17518 N N . LEU A 1 82 ? -2.439 2.402 3.452 1.00 0.00 82 LEU A N 12
ATOM 17519 C CA . LEU A 1 82 ? -2.426 3.212 2.247 1.00 0.00 82 LEU A CA 12
ATOM 17520 C C . LEU A 1 82 ? -3.163 4.526 2.511 1.00 0.00 82 LEU A C 12
ATOM 17521 O O . LEU A 1 82 ? -4.391 4.569 2.485 1.00 0.00 82 LEU A O 12
ATOM 17537 N N . VAL A 1 83 ? -2.381 5.566 2.761 1.00 0.00 83 VAL A N 12
ATOM 17538 C CA . VAL A 1 83 ? -2.943 6.878 3.030 1.00 0.00 83 VAL A CA 12
ATOM 17539 C C . VAL A 1 83 ? -3.192 7.603 1.707 1.00 0.00 83 VAL A C 12
ATOM 17540 O O . VAL A 1 83 ? -2.312 7.656 0.848 1.00 0.00 83 VAL A O 12
ATOM 17553 N N . CYS A 1 84 ? -4.396 8.144 1.582 1.00 0.00 84 CYS A N 12
ATOM 17554 C CA . CYS A 1 84 ? -4.771 8.864 0.376 1.00 0.00 84 CYS A CA 12
ATOM 17555 C C . CYS A 1 84 ? -4.311 10.315 0.521 1.00 0.00 84 CYS A C 12
ATOM 17556 O O . CYS A 1 84 ? -4.362 10.881 1.613 1.00 0.00 84 CYS A O 12
ATOM 17564 N N . ASN A 1 85 ? -3.871 10.877 -0.596 1.00 0.00 85 ASN A N 12
ATOM 17565 C CA . ASN A 1 85 ? -3.401 12.253 -0.606 1.00 0.00 85 ASN A CA 12
ATOM 17566 C C . ASN A 1 85 ? -4.561 13.179 -0.980 1.00 0.00 85 ASN A C 12
ATOM 17567 O O . ASN A 1 85 ? -4.345 14.260 -1.526 1.00 0.00 85 ASN A O 12
ATOM 17578 N N . VAL A 1 86 ? -5.765 12.721 -0.672 1.00 0.00 86 VAL A N 12
ATOM 17579 C CA . VAL A 1 86 ? -6.958 13.496 -0.968 1.00 0.00 86 VAL A CA 12
ATOM 17580 C C . VAL A 1 86 ? -8.041 13.172 0.064 1.00 0.00 86 VAL A C 12
ATOM 17581 O O . VAL A 1 86 ? -8.385 12.008 0.263 1.00 0.00 86 VAL A O 12
ATOM 17594 N N . LYS A 1 87 ? -8.546 14.223 0.693 1.00 0.00 87 LYS A N 12
ATOM 17595 C CA . LYS A 1 87 ? -9.582 14.065 1.700 1.00 0.00 87 LYS A CA 12
ATOM 17596 C C . LYS A 1 87 ? -10.941 14.406 1.085 1.00 0.00 87 LYS A C 12
ATOM 17597 O O . LYS A 1 87 ? -11.017 15.172 0.125 1.00 0.00 87 LYS A O 12
ATOM 17616 N N . SER A 1 88 ? -11.980 13.821 1.662 1.00 0.00 88 SER A N 12
ATOM 17617 C CA . SER A 1 88 ? -13.332 14.054 1.182 1.00 0.00 88 SER A CA 12
ATOM 17618 C C . SER A 1 88 ? -14.293 14.171 2.366 1.00 0.00 88 SER A C 12
ATOM 17619 O O . SER A 1 88 ? -14.038 13.620 3.436 1.00 0.00 88 SER A O 12
ATOM 17627 N N . GLY A 1 89 ? -15.379 14.895 2.135 1.00 0.00 89 GLY A N 12
ATOM 17628 C CA . GLY A 1 89 ? -16.381 15.093 3.169 1.00 0.00 89 GLY A CA 12
ATOM 17629 C C . GLY A 1 89 ? -16.313 16.514 3.734 1.00 0.00 89 GLY A C 12
ATOM 17630 O O . GLY A 1 89 ? -15.642 17.377 3.170 1.00 0.00 89 GLY A O 12
ATOM 17634 N N . PRO A 1 90 ? -17.035 16.717 4.867 1.00 0.00 90 PRO A N 12
ATOM 17635 C CA . PRO A 1 90 ? -17.064 18.018 5.514 1.00 0.00 90 PRO A CA 12
ATOM 17636 C C . PRO A 1 90 ? -15.755 18.289 6.258 1.00 0.00 90 PRO A C 12
ATOM 17637 O O . PRO A 1 90 ? -15.722 18.279 7.487 1.00 0.00 90 PRO A O 12
ATOM 17648 N N . SER A 1 91 ? -14.707 18.524 5.482 1.00 0.00 91 SER A N 12
ATOM 17649 C CA . SER A 1 91 ? -13.400 18.798 6.052 1.00 0.00 91 SER A CA 12
ATOM 17650 C C . SER A 1 91 ? -13.118 20.300 6.019 1.00 0.00 91 SER A C 12
ATOM 17651 O O . SER A 1 91 ? -13.572 21.001 5.115 1.00 0.00 91 SER A O 12
ATOM 17659 N N . SER A 1 92 ? -12.369 20.753 7.015 1.00 0.00 92 SER A N 12
ATOM 17660 C CA . SER A 1 92 ? -12.021 22.160 7.110 1.00 0.00 92 SER A CA 12
ATOM 17661 C C . SER A 1 92 ? -11.280 22.603 5.847 1.00 0.00 92 SER A C 12
ATOM 17662 O O . SER A 1 92 ? -10.796 21.770 5.083 1.00 0.00 92 SER A O 12
ATOM 17670 N N . GLY A 1 93 ? -11.215 23.914 5.667 1.00 0.00 93 GLY A N 12
ATOM 17671 C CA . GLY A 1 93 ? -10.541 24.478 4.509 1.00 0.00 93 GLY A CA 12
ATOM 17672 C C . GLY A 1 93 ? -11.164 23.966 3.209 1.00 0.00 93 GLY A C 12
ATOM 17673 O O . GLY A 1 93 ? -12.055 24.605 2.651 1.00 0.00 93 GLY A O 12
ATOM 17677 N N . GLY A 1 1 ? 7.837 -16.802 -17.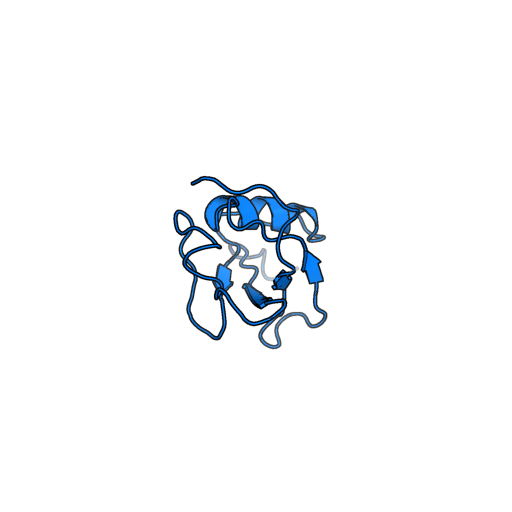306 1.00 0.00 1 GLY A N 13
ATOM 17678 C CA . GLY A 1 1 ? 8.442 -15.489 -17.162 1.00 0.00 1 GLY A CA 13
ATOM 17679 C C . GLY A 1 1 ? 8.630 -15.130 -15.686 1.00 0.00 1 GLY A C 13
ATOM 17680 O O . GLY A 1 1 ? 9.627 -15.510 -15.073 1.00 0.00 1 GLY A O 13
ATOM 17684 N N . SER A 1 2 ? 7.656 -14.404 -15.158 1.00 0.00 2 SER A N 13
ATOM 17685 C CA . SER A 1 2 ? 7.700 -13.990 -13.766 1.00 0.00 2 SER A CA 13
ATOM 17686 C C . SER A 1 2 ? 6.317 -14.140 -13.131 1.00 0.00 2 SER A C 13
ATOM 17687 O O . SER A 1 2 ? 5.544 -13.185 -13.084 1.00 0.00 2 SER A O 13
ATOM 17695 N N . SER A 1 3 ? 6.046 -15.348 -12.658 1.00 0.00 3 SER A N 13
ATOM 17696 C CA . SER A 1 3 ? 4.769 -15.636 -12.027 1.00 0.00 3 SER A CA 13
ATOM 17697 C C . SER A 1 3 ? 4.858 -15.374 -10.522 1.00 0.00 3 SER A C 13
ATOM 17698 O O . SER A 1 3 ? 5.945 -15.394 -9.948 1.00 0.00 3 SER A O 13
ATOM 17706 N N . GLY A 1 4 ? 3.698 -15.137 -9.926 1.00 0.00 4 GLY A N 13
ATOM 17707 C CA . GLY A 1 4 ? 3.632 -14.872 -8.499 1.00 0.00 4 GLY A CA 13
ATOM 17708 C C . GLY A 1 4 ? 4.184 -16.051 -7.696 1.00 0.00 4 GLY A C 13
ATOM 17709 O O . GLY A 1 4 ? 5.290 -15.980 -7.162 1.00 0.00 4 GLY A O 13
ATOM 17713 N N . SER A 1 5 ? 3.388 -17.109 -7.635 1.00 0.00 5 SER A N 13
ATOM 17714 C CA . SER A 1 5 ? 3.784 -18.302 -6.906 1.00 0.00 5 SER A CA 13
ATOM 17715 C C . SER A 1 5 ? 4.025 -17.961 -5.435 1.00 0.00 5 SER A C 13
ATOM 17716 O O . SER A 1 5 ? 5.068 -17.411 -5.084 1.00 0.00 5 SER A O 13
ATOM 17724 N N . SER A 1 6 ? 3.043 -18.302 -4.613 1.00 0.00 6 SER A N 13
ATOM 17725 C CA . SER A 1 6 ? 3.135 -18.038 -3.187 1.00 0.00 6 SER A CA 13
ATOM 17726 C C . SER A 1 6 ? 3.318 -16.538 -2.943 1.00 0.00 6 SER A C 13
ATOM 17727 O O . SER A 1 6 ? 4.444 -16.058 -2.826 1.00 0.00 6 SER A O 13
ATOM 17735 N N . GLY A 1 7 ? 2.194 -15.842 -2.873 1.00 0.00 7 GLY A N 13
ATOM 17736 C CA . GLY A 1 7 ? 2.217 -14.406 -2.646 1.00 0.00 7 GLY A CA 13
ATOM 17737 C C . GLY A 1 7 ? 1.848 -14.075 -1.197 1.00 0.00 7 GLY A C 13
ATOM 17738 O O . GLY A 1 7 ? 1.532 -14.970 -0.413 1.00 0.00 7 GLY A O 13
ATOM 17742 N N . VAL A 1 8 ? 1.902 -12.789 -0.886 1.00 0.00 8 VAL A N 13
ATOM 17743 C CA . VAL A 1 8 ? 1.579 -12.328 0.454 1.00 0.00 8 VAL A CA 13
ATOM 17744 C C . VAL A 1 8 ? 0.221 -11.622 0.432 1.00 0.00 8 VAL A C 13
ATOM 17745 O O . VAL A 1 8 ? -0.368 -11.435 -0.631 1.00 0.00 8 VAL A O 13
ATOM 17758 N N . THR A 1 9 ? -0.235 -11.250 1.619 1.00 0.00 9 THR A N 13
ATOM 17759 C CA . THR A 1 9 ? -1.511 -10.569 1.750 1.00 0.00 9 THR A CA 13
ATOM 17760 C C . THR A 1 9 ? -1.318 -9.189 2.381 1.00 0.00 9 THR A C 13
ATOM 17761 O O . THR A 1 9 ? -0.990 -9.083 3.563 1.00 0.00 9 THR A O 13
ATOM 17772 N N . LEU A 1 10 ? -1.527 -8.165 1.567 1.00 0.00 10 LEU A N 13
ATOM 17773 C CA . LEU A 1 10 ? -1.380 -6.797 2.032 1.00 0.00 10 LEU A CA 13
ATOM 17774 C C . LEU A 1 10 ? -2.738 -6.272 2.500 1.00 0.00 10 LEU A C 13
ATOM 17775 O O . LEU A 1 10 ? -3.681 -6.189 1.714 1.00 0.00 10 LEU A O 13
ATOM 17791 N N . LEU A 1 11 ? -2.797 -5.933 3.780 1.00 0.00 11 LEU A N 13
ATOM 17792 C CA . LEU A 1 11 ? -4.025 -5.419 4.363 1.00 0.00 11 LEU A CA 13
ATOM 17793 C C . LEU A 1 11 ? -3.912 -3.902 4.523 1.00 0.00 11 LEU A C 13
ATOM 17794 O O . LEU A 1 11 ? -3.247 -3.419 5.438 1.00 0.00 11 LEU A O 13
ATOM 17810 N N . VAL A 1 12 ? -4.571 -3.192 3.619 1.00 0.00 12 VAL A N 13
ATOM 17811 C CA . VAL A 1 12 ? -4.554 -1.740 3.649 1.00 0.00 12 VAL A CA 13
ATOM 17812 C C . VAL A 1 12 ? -5.469 -1.246 4.771 1.00 0.00 12 VAL A C 13
ATOM 17813 O O . VAL A 1 12 ? -6.675 -1.102 4.574 1.00 0.00 12 VAL A O 13
ATOM 17826 N N . LYS A 1 13 ? -4.862 -1.000 5.921 1.00 0.00 13 LYS A N 13
ATOM 17827 C CA . LYS A 1 13 ? -5.608 -0.524 7.075 1.00 0.00 13 LYS A CA 13
ATOM 17828 C C . LYS A 1 13 ? -5.641 1.005 7.061 1.00 0.00 13 LYS A C 13
ATOM 17829 O O . LYS A 1 13 ? -4.747 1.644 6.509 1.00 0.00 13 LYS A O 13
ATOM 17848 N N . SER A 1 14 ? -6.684 1.548 7.673 1.00 0.00 14 SER A N 13
ATOM 17849 C CA . SER A 1 14 ? -6.845 2.990 7.737 1.00 0.00 14 SER A CA 13
ATOM 17850 C C . SER A 1 14 ? -6.319 3.517 9.074 1.00 0.00 14 SER A C 13
ATOM 17851 O O . SER A 1 14 ? -6.839 3.164 10.131 1.00 0.00 14 SER A O 13
ATOM 17859 N N . PRO A 1 15 ? -5.268 4.374 8.980 1.00 0.00 15 PRO A N 13
ATOM 17860 C CA . PRO A 1 15 ? -4.666 4.953 10.169 1.00 0.00 15 PRO A CA 13
ATOM 17861 C C . PRO A 1 15 ? -5.556 6.052 10.755 1.00 0.00 15 PRO A C 13
ATOM 17862 O O . PRO A 1 15 ? -5.640 6.205 11.972 1.00 0.00 15 PRO A O 13
ATOM 17873 N N . ASN A 1 16 ? -6.197 6.790 9.860 1.00 0.00 16 ASN A N 13
ATOM 17874 C CA . ASN A 1 16 ? -7.077 7.869 10.272 1.00 0.00 16 ASN A CA 13
ATOM 17875 C C . ASN A 1 16 ? -8.524 7.500 9.937 1.00 0.00 16 ASN A C 13
ATOM 17876 O O . ASN A 1 16 ? -9.341 7.304 10.835 1.00 0.00 16 ASN A O 13
ATOM 17887 N N . GLN A 1 17 ? -8.794 7.415 8.643 1.00 0.00 17 GLN A N 13
ATOM 17888 C CA . GLN A 1 17 ? -10.128 7.072 8.179 1.00 0.00 17 GLN A CA 13
ATOM 17889 C C . GLN A 1 17 ? -10.189 7.129 6.651 1.00 0.00 17 GLN A C 13
ATOM 17890 O O . GLN A 1 17 ? -10.642 8.120 6.081 1.00 0.00 17 GLN A O 13
ATOM 17904 N N . ARG A 1 18 ? -9.728 6.053 6.032 1.00 0.00 18 ARG A N 13
ATOM 17905 C CA . ARG A 1 18 ? -9.724 5.967 4.581 1.00 0.00 18 ARG A CA 13
ATOM 17906 C C . ARG A 1 18 ? -10.817 5.008 4.103 1.00 0.00 18 ARG A C 13
ATOM 17907 O O . ARG A 1 18 ? -11.733 5.413 3.390 1.00 0.00 18 ARG A O 13
ATOM 17928 N N . HIS A 1 19 ? -10.683 3.757 4.516 1.00 0.00 19 HIS A N 13
ATOM 17929 C CA . HIS A 1 19 ? -11.647 2.738 4.139 1.00 0.00 19 HIS A CA 13
ATOM 17930 C C . HIS A 1 19 ? -11.490 1.520 5.052 1.00 0.00 19 HIS A C 13
ATOM 17931 O O . HIS A 1 19 ? -10.627 1.503 5.928 1.00 0.00 19 HIS A O 13
ATOM 17945 N N . ARG A 1 20 ? -12.340 0.530 4.815 1.00 0.00 20 ARG A N 13
ATOM 17946 C CA . ARG A 1 20 ? -12.306 -0.688 5.606 1.00 0.00 20 ARG A CA 13
ATOM 17947 C C . ARG A 1 20 ? -11.111 -1.552 5.200 1.00 0.00 20 ARG A C 13
ATOM 17948 O O . ARG A 1 20 ? -10.534 -1.357 4.131 1.00 0.00 20 ARG A O 13
ATOM 17969 N N . ASP A 1 21 ? -10.773 -2.488 6.075 1.00 0.00 21 ASP A N 13
ATOM 17970 C CA . ASP A 1 21 ? -9.657 -3.382 5.821 1.00 0.00 21 ASP A CA 13
ATOM 17971 C C . ASP A 1 21 ? -9.714 -3.864 4.370 1.00 0.00 21 ASP A C 13
ATOM 17972 O O . ASP A 1 21 ? -10.719 -4.425 3.938 1.00 0.00 21 ASP A O 13
ATOM 17981 N N . LEU A 1 22 ? -8.622 -3.626 3.657 1.00 0.00 22 LEU A N 13
ATOM 17982 C CA . LEU A 1 22 ? -8.535 -4.028 2.263 1.00 0.00 22 LEU A CA 13
ATOM 17983 C C . LEU A 1 22 ? -7.359 -4.990 2.086 1.00 0.00 22 LEU A C 13
ATOM 17984 O O . LEU A 1 22 ? -6.206 -4.610 2.291 1.00 0.00 22 LEU A O 13
ATOM 18000 N N . GLU A 1 23 ? -7.689 -6.216 1.709 1.00 0.00 23 GLU A N 13
ATOM 18001 C CA . GLU A 1 23 ? -6.673 -7.234 1.503 1.00 0.00 23 GLU A CA 13
ATOM 18002 C C . GLU A 1 23 ? -6.458 -7.474 0.006 1.00 0.00 23 GLU A C 13
ATOM 18003 O O . GLU A 1 23 ? -7.403 -7.781 -0.719 1.00 0.00 23 GLU A O 13
ATOM 18015 N N . LEU A 1 24 ? -5.210 -7.323 -0.411 1.00 0.00 24 LEU A N 13
ATOM 18016 C CA . LEU A 1 24 ? -4.859 -7.519 -1.807 1.00 0.00 24 LEU A CA 13
ATOM 18017 C C . LEU A 1 24 ? -3.490 -8.198 -1.893 1.00 0.00 24 LEU A C 13
ATOM 18018 O O . LEU A 1 24 ? -2.687 -8.106 -0.966 1.00 0.00 24 LEU A O 13
ATOM 18034 N N . SER A 1 25 ? -3.266 -8.865 -3.016 1.00 0.00 25 SER A N 13
ATOM 18035 C CA . SER A 1 25 ? -2.009 -9.558 -3.236 1.00 0.00 25 SER A CA 13
ATOM 18036 C C . SER A 1 25 ? -0.836 -8.614 -2.966 1.00 0.00 25 SER A C 13
ATOM 18037 O O . SER A 1 25 ? -0.990 -7.395 -3.020 1.00 0.00 25 SER A O 13
ATOM 18045 N N . GLY A 1 26 ? 0.312 -9.213 -2.681 1.00 0.00 26 GLY A N 13
ATOM 18046 C CA . GLY A 1 26 ? 1.510 -8.440 -2.402 1.00 0.00 26 GLY A CA 13
ATOM 18047 C C . GLY A 1 26 ? 2.626 -8.784 -3.390 1.00 0.00 26 GLY A C 13
ATOM 18048 O O . GLY A 1 26 ? 2.971 -7.976 -4.250 1.00 0.00 26 GLY A O 13
ATOM 18052 N N . ASP A 1 27 ? 3.161 -9.987 -3.234 1.00 0.00 27 ASP A N 13
ATOM 18053 C CA . ASP A 1 27 ? 4.232 -10.448 -4.101 1.00 0.00 27 ASP A CA 13
ATOM 18054 C C . ASP A 1 27 ? 5.507 -9.663 -3.792 1.00 0.00 27 ASP A C 13
ATOM 18055 O O . ASP A 1 27 ? 5.613 -8.485 -4.131 1.00 0.00 27 ASP A O 13
ATOM 18064 N N . ARG A 1 28 ? 6.445 -10.346 -3.151 1.00 0.00 28 ARG A N 13
ATOM 18065 C CA . ARG A 1 28 ? 7.709 -9.725 -2.792 1.00 0.00 28 ARG A CA 13
ATOM 18066 C C . ARG A 1 28 ? 8.357 -9.090 -4.023 1.00 0.00 28 ARG A C 13
ATOM 18067 O O . ARG A 1 28 ? 9.227 -8.229 -3.897 1.00 0.00 28 ARG A O 13
ATOM 18088 N N . GLY A 1 29 ? 7.907 -9.537 -5.186 1.00 0.00 29 GLY A N 13
ATOM 18089 C CA . GLY A 1 29 ? 8.432 -9.022 -6.441 1.00 0.00 29 GLY A CA 13
ATOM 18090 C C . GLY A 1 29 ? 7.818 -7.661 -6.774 1.00 0.00 29 GLY A C 13
ATOM 18091 O O . GLY A 1 29 ? 8.469 -6.815 -7.386 1.00 0.00 29 GLY A O 13
ATOM 18095 N N . TRP A 1 30 ? 6.571 -7.492 -6.357 1.00 0.00 30 TRP A N 13
ATOM 18096 C CA . TRP A 1 30 ? 5.862 -6.248 -6.603 1.00 0.00 30 TRP A CA 13
ATOM 18097 C C . TRP A 1 30 ? 6.784 -5.092 -6.211 1.00 0.00 30 TRP A C 13
ATOM 18098 O O . TRP A 1 30 ? 7.848 -5.310 -5.634 1.00 0.00 30 TRP A O 13
ATOM 18119 N N . SER A 1 31 ? 6.342 -3.887 -6.539 1.00 0.00 31 SER A N 13
ATOM 18120 C CA . SER A 1 31 ? 7.113 -2.696 -6.228 1.00 0.00 31 SER A CA 13
ATOM 18121 C C . SER A 1 31 ? 6.207 -1.632 -5.605 1.00 0.00 31 SER A C 13
ATOM 18122 O O . SER A 1 31 ? 5.095 -1.406 -6.080 1.00 0.00 31 SER A O 13
ATOM 18130 N N . VAL A 1 32 ? 6.716 -1.008 -4.553 1.00 0.00 32 VAL A N 13
ATOM 18131 C CA . VAL A 1 32 ? 5.966 0.026 -3.861 1.00 0.00 32 VAL A CA 13
ATOM 18132 C C . VAL A 1 32 ? 5.201 0.866 -4.885 1.00 0.00 32 VAL A C 13
ATOM 18133 O O . VAL A 1 32 ? 3.981 1.001 -4.796 1.00 0.00 32 VAL A O 13
ATOM 18146 N N . GLY A 1 33 ? 5.947 1.410 -5.834 1.00 0.00 33 GLY A N 13
ATOM 18147 C CA . GLY A 1 33 ? 5.354 2.233 -6.875 1.00 0.00 33 GLY A CA 13
ATOM 18148 C C . GLY A 1 33 ? 4.231 1.483 -7.595 1.00 0.00 33 GLY A C 13
ATOM 18149 O O . GLY A 1 33 ? 3.111 1.980 -7.690 1.00 0.00 33 GLY A O 13
ATOM 18153 N N . HIS A 1 34 ? 4.571 0.299 -8.082 1.00 0.00 34 HIS A N 13
ATOM 18154 C CA . HIS A 1 34 ? 3.606 -0.524 -8.789 1.00 0.00 34 HIS A CA 13
ATOM 18155 C C . HIS A 1 34 ? 2.411 -0.812 -7.878 1.00 0.00 34 HIS A C 13
ATOM 18156 O O . HIS A 1 34 ? 1.274 -0.495 -8.221 1.00 0.00 34 HIS A O 13
ATOM 18170 N N . LEU A 1 35 ? 2.711 -1.411 -6.735 1.00 0.00 35 LEU A N 13
ATOM 18171 C CA . LEU A 1 35 ? 1.676 -1.746 -5.771 1.00 0.00 35 LEU A CA 13
ATOM 18172 C C . LEU A 1 35 ? 0.652 -0.611 -5.715 1.00 0.00 35 LEU A C 13
ATOM 18173 O O . LEU A 1 35 ? -0.528 -0.821 -5.993 1.00 0.00 35 LEU A O 13
ATOM 18189 N N . LYS A 1 36 ? 1.140 0.567 -5.354 1.00 0.00 36 LYS A N 13
ATOM 18190 C CA . LYS A 1 36 ? 0.281 1.735 -5.258 1.00 0.00 36 LYS A CA 13
ATOM 18191 C C . LYS A 1 36 ? -0.741 1.706 -6.397 1.00 0.00 36 LYS A C 13
ATOM 18192 O O . LYS A 1 36 ? -1.946 1.650 -6.153 1.00 0.00 36 LYS A O 13
ATOM 18211 N N . ALA A 1 37 ? -0.222 1.746 -7.615 1.00 0.00 37 ALA A N 13
ATOM 18212 C CA . ALA A 1 37 ? -1.075 1.725 -8.793 1.00 0.00 37 ALA A CA 13
ATOM 18213 C C . ALA A 1 37 ? -2.102 0.600 -8.652 1.00 0.00 37 ALA A C 13
ATOM 18214 O O . ALA A 1 37 ? -3.306 0.840 -8.737 1.00 0.00 37 ALA A O 13
ATOM 18221 N N . HIS A 1 38 ? -1.590 -0.603 -8.442 1.00 0.00 38 HIS A N 13
ATOM 18222 C CA . HIS A 1 38 ? -2.447 -1.766 -8.290 1.00 0.00 38 HIS A CA 13
ATOM 18223 C C . HIS A 1 38 ? -3.521 -1.477 -7.239 1.00 0.00 38 HIS A C 13
ATOM 18224 O O . HIS A 1 38 ? -4.692 -1.800 -7.437 1.00 0.00 38 HIS A O 13
ATOM 18238 N N . LEU A 1 39 ? -3.084 -0.874 -6.143 1.00 0.00 39 LEU A N 13
ATOM 18239 C CA . LEU A 1 39 ? -3.993 -0.539 -5.060 1.00 0.00 39 LEU A CA 13
ATOM 18240 C C . LEU A 1 39 ? -5.087 0.392 -5.588 1.00 0.00 39 LEU A C 13
ATOM 18241 O O . LEU A 1 39 ? -6.273 0.079 -5.494 1.00 0.00 39 LEU A O 13
ATOM 18257 N N . SER A 1 40 ? -4.649 1.518 -6.133 1.00 0.00 40 SER A N 13
ATOM 18258 C CA . SER A 1 40 ? -5.576 2.497 -6.675 1.00 0.00 40 SER A CA 13
ATOM 18259 C C . SER A 1 40 ? -6.725 1.787 -7.395 1.00 0.00 40 SER A C 13
ATOM 18260 O O . SER A 1 40 ? -7.846 2.291 -7.429 1.00 0.00 40 SER A O 13
ATOM 18268 N N . ARG A 1 41 ? -6.406 0.628 -7.952 1.00 0.00 41 ARG A N 13
ATOM 18269 C CA . ARG A 1 41 ? -7.397 -0.156 -8.668 1.00 0.00 41 ARG A CA 13
ATOM 18270 C C . ARG A 1 41 ? -8.444 -0.703 -7.697 1.00 0.00 41 ARG A C 13
ATOM 18271 O O . ARG A 1 41 ? -9.591 -0.260 -7.699 1.00 0.00 41 ARG A O 13
ATOM 18292 N N . VAL A 1 42 ? -8.012 -1.660 -6.888 1.00 0.00 42 VAL A N 13
ATOM 18293 C CA . VAL A 1 42 ? -8.898 -2.273 -5.913 1.00 0.00 42 VAL A CA 13
ATOM 18294 C C . VAL A 1 42 ? -9.605 -1.177 -5.113 1.00 0.00 42 VAL A C 13
ATOM 18295 O O . VAL A 1 42 ? -10.688 -1.399 -4.571 1.00 0.00 42 VAL A O 13
ATOM 18308 N N . TYR A 1 43 ? -8.965 -0.018 -5.064 1.00 0.00 43 TYR A N 13
ATOM 18309 C CA . TYR A 1 43 ? -9.518 1.113 -4.339 1.00 0.00 43 TYR A CA 13
ATOM 18310 C C . TYR A 1 43 ? -10.532 1.871 -5.198 1.00 0.00 43 TYR A C 13
ATOM 18311 O O . TYR A 1 43 ? -10.220 2.286 -6.313 1.00 0.00 43 TYR A O 13
ATOM 18329 N N . PRO A 1 44 ? -11.759 2.032 -4.633 1.00 0.00 44 PRO A N 13
ATOM 18330 C CA . PRO A 1 44 ? -12.821 2.732 -5.334 1.00 0.00 44 PRO A CA 13
ATOM 18331 C C . PRO A 1 44 ? -12.581 4.243 -5.326 1.00 0.00 44 PRO A C 13
ATOM 18332 O O . PRO A 1 44 ? -12.877 4.917 -4.339 1.00 0.00 44 PRO A O 13
ATOM 18343 N N . GLU A 1 45 ? -12.045 4.732 -6.434 1.00 0.00 45 GLU A N 13
ATOM 18344 C CA . GLU A 1 45 ? -11.761 6.150 -6.566 1.00 0.00 45 GLU A CA 13
ATOM 18345 C C . GLU A 1 45 ? -10.713 6.383 -7.656 1.00 0.00 45 GLU A C 13
ATOM 18346 O O . GLU A 1 45 ? -10.645 7.465 -8.237 1.00 0.00 45 GLU A O 13
ATOM 18358 N N . ARG A 1 46 ? -9.919 5.350 -7.900 1.00 0.00 46 ARG A N 13
ATOM 18359 C CA . ARG A 1 46 ? -8.878 5.427 -8.909 1.00 0.00 46 ARG A CA 13
ATOM 18360 C C . ARG A 1 46 ? -7.905 6.561 -8.580 1.00 0.00 46 ARG A C 13
ATOM 18361 O O . ARG A 1 46 ? -7.764 7.507 -9.354 1.00 0.00 46 ARG A O 13
ATOM 18382 N N . PRO A 1 47 ? -7.240 6.425 -7.402 1.00 0.00 47 PRO A N 13
ATOM 18383 C CA . PRO A 1 47 ? -6.285 7.427 -6.961 1.00 0.00 47 PRO A CA 13
ATOM 18384 C C . PRO A 1 47 ? -4.978 7.321 -7.750 1.00 0.00 47 PRO A C 13
ATOM 18385 O O . PRO A 1 47 ? -4.855 6.489 -8.648 1.00 0.00 47 PRO A O 13
ATOM 18396 N N . ARG A 1 48 ? -4.033 8.176 -7.386 1.00 0.00 48 ARG A N 13
ATOM 18397 C CA . ARG A 1 48 ? -2.739 8.189 -8.047 1.00 0.00 48 ARG A CA 13
ATOM 18398 C C . ARG A 1 48 ? -1.736 7.336 -7.269 1.00 0.00 48 ARG A C 13
ATOM 18399 O O . ARG A 1 48 ? -1.851 7.189 -6.053 1.00 0.00 48 ARG A O 13
ATOM 18420 N N . PRO A 1 49 ? -0.748 6.780 -8.022 1.00 0.00 49 PRO A N 13
ATOM 18421 C CA . PRO A 1 49 ? 0.274 5.946 -7.415 1.00 0.00 49 PRO A CA 13
ATOM 18422 C C . PRO A 1 49 ? 1.289 6.793 -6.646 1.00 0.00 49 PRO A C 13
ATOM 18423 O O . PRO A 1 49 ? 1.980 6.290 -5.762 1.00 0.00 49 PRO A O 13
ATOM 18434 N N . GLU A 1 50 ? 1.348 8.066 -7.012 1.00 0.00 50 GLU A N 13
ATOM 18435 C CA . GLU A 1 50 ? 2.267 8.988 -6.367 1.00 0.00 50 GLU A CA 13
ATOM 18436 C C . GLU A 1 50 ? 1.669 9.504 -5.057 1.00 0.00 50 GLU A C 13
ATOM 18437 O O . GLU A 1 50 ? 2.366 9.601 -4.047 1.00 0.00 50 GLU A O 13
ATOM 18449 N N . ASP A 1 51 ? 0.384 9.823 -5.115 1.00 0.00 51 ASP A N 13
ATOM 18450 C CA . ASP A 1 51 ? -0.316 10.327 -3.945 1.00 0.00 51 ASP A CA 13
ATOM 18451 C C . ASP A 1 51 ? -0.402 9.221 -2.891 1.00 0.00 51 ASP A C 13
ATOM 18452 O O . ASP A 1 51 ? -0.174 9.466 -1.709 1.00 0.00 51 ASP A O 13
ATOM 18461 N N . GLN A 1 52 ? -0.732 8.026 -3.360 1.00 0.00 52 GLN A N 13
ATOM 18462 C CA . GLN A 1 52 ? -0.851 6.882 -2.473 1.00 0.00 52 GLN A CA 13
ATOM 18463 C C . GLN A 1 52 ? 0.335 6.832 -1.508 1.00 0.00 52 GLN A C 13
ATOM 18464 O O . GLN A 1 52 ? 1.486 6.768 -1.937 1.00 0.00 52 GLN A O 13
ATOM 18478 N N . ARG A 1 53 ? 0.013 6.862 -0.223 1.00 0.00 53 ARG A N 13
ATOM 18479 C CA . ARG A 1 53 ? 1.038 6.821 0.807 1.00 0.00 53 ARG A CA 13
ATOM 18480 C C . ARG A 1 53 ? 1.027 5.464 1.513 1.00 0.00 53 ARG A C 13
ATOM 18481 O O . ARG A 1 53 ? 0.086 5.146 2.239 1.00 0.00 53 ARG A O 13
ATOM 18502 N N . LEU A 1 54 ? 2.082 4.700 1.275 1.00 0.00 54 LEU A N 13
ATOM 18503 C CA . LEU A 1 54 ? 2.206 3.385 1.881 1.00 0.00 54 LEU A CA 13
ATOM 18504 C C . LEU A 1 54 ? 2.977 3.504 3.196 1.00 0.00 54 LEU A C 13
ATOM 18505 O O . LEU A 1 54 ? 4.061 4.085 3.234 1.00 0.00 54 LEU A O 13
ATOM 18521 N N . ILE A 1 55 ? 2.391 2.942 4.243 1.00 0.00 55 ILE A N 13
ATOM 18522 C CA . ILE A 1 55 ? 3.009 2.979 5.557 1.00 0.00 55 ILE A CA 13
ATOM 18523 C C . ILE A 1 55 ? 2.916 1.593 6.198 1.00 0.00 55 ILE A C 13
ATOM 18524 O O . ILE A 1 55 ? 1.839 1.003 6.257 1.00 0.00 55 ILE A O 13
ATOM 18540 N N . TYR A 1 56 ? 4.061 1.111 6.660 1.00 0.00 56 TYR A N 13
ATOM 18541 C CA . TYR A 1 56 ? 4.122 -0.194 7.294 1.00 0.00 56 TYR A CA 13
ATOM 18542 C C . TYR A 1 56 ? 4.782 -0.105 8.672 1.00 0.00 56 TYR A C 13
ATOM 18543 O O . TYR A 1 56 ? 5.999 0.038 8.773 1.00 0.00 56 TYR A O 13
ATOM 18561 N N . SER A 1 57 ? 3.949 -0.192 9.699 1.00 0.00 57 SER A N 13
ATOM 18562 C CA . SER A 1 57 ? 4.435 -0.122 11.066 1.00 0.00 57 SER A CA 13
ATOM 18563 C C . SER A 1 57 ? 4.662 1.336 11.467 1.00 0.00 57 SER A C 13
ATOM 18564 O O . SER A 1 57 ? 5.142 1.615 12.565 1.00 0.00 57 SER A O 13
ATOM 18572 N N . GLY A 1 58 ? 4.306 2.230 10.556 1.00 0.00 58 GLY A N 13
ATOM 18573 C CA . GLY A 1 58 ? 4.465 3.653 10.801 1.00 0.00 58 GLY A CA 13
ATOM 18574 C C . GLY A 1 58 ? 5.462 4.270 9.819 1.00 0.00 58 GLY A C 13
ATOM 18575 O O . GLY A 1 58 ? 5.349 5.445 9.470 1.00 0.00 58 GLY A O 13
ATOM 18579 N N . LYS A 1 59 ? 6.417 3.452 9.402 1.00 0.00 59 LYS A N 13
ATOM 18580 C CA . LYS A 1 59 ? 7.433 3.904 8.467 1.00 0.00 59 LYS A CA 13
ATOM 18581 C C . LYS A 1 59 ? 6.861 3.885 7.048 1.00 0.00 59 LYS A C 13
ATOM 18582 O O . LYS A 1 59 ? 6.291 2.883 6.619 1.00 0.00 59 LYS A O 13
ATOM 18601 N N . LEU A 1 60 ? 7.033 5.004 6.360 1.00 0.00 60 LEU A N 13
ATOM 18602 C CA . LEU A 1 60 ? 6.541 5.128 4.999 1.00 0.00 60 LEU A CA 13
ATOM 18603 C C . LEU A 1 60 ? 7.422 4.298 4.064 1.00 0.00 60 LEU A C 13
ATOM 18604 O O . LEU A 1 60 ? 8.610 4.114 4.325 1.00 0.00 60 LEU A O 13
ATOM 18620 N N . LEU A 1 61 ? 6.806 3.818 2.994 1.00 0.00 61 LEU A N 13
ATOM 18621 C CA . LEU A 1 61 ? 7.521 3.011 2.018 1.00 0.00 61 LEU A CA 13
ATOM 18622 C C . LEU A 1 61 ? 7.983 3.904 0.865 1.00 0.00 61 LEU A C 13
ATOM 18623 O O . LEU A 1 61 ? 7.388 4.950 0.607 1.00 0.00 61 LEU A O 13
ATOM 18639 N N . LEU A 1 62 ? 9.039 3.458 0.201 1.00 0.00 62 LEU A N 13
ATOM 18640 C CA . LEU A 1 62 ? 9.589 4.204 -0.919 1.00 0.00 62 LEU A CA 13
ATOM 18641 C C . LEU A 1 62 ? 9.356 3.419 -2.212 1.00 0.00 62 LEU A C 13
ATOM 18642 O O . LEU A 1 62 ? 9.035 2.232 -2.172 1.00 0.00 62 LEU A O 13
ATOM 18658 N N . ASP A 1 63 ? 9.527 4.113 -3.326 1.00 0.00 63 ASP A N 13
ATOM 18659 C CA . ASP A 1 63 ? 9.340 3.495 -4.629 1.00 0.00 63 ASP A CA 13
ATOM 18660 C C . ASP A 1 63 ? 10.568 2.648 -4.968 1.00 0.00 63 ASP A C 13
ATOM 18661 O O . ASP A 1 63 ? 10.438 1.534 -5.471 1.00 0.00 63 ASP A O 13
ATOM 18670 N N . HIS A 1 64 ? 11.733 3.208 -4.678 1.00 0.00 64 HIS A N 13
ATOM 18671 C CA . HIS A 1 64 ? 12.983 2.518 -4.945 1.00 0.00 64 HIS A CA 13
ATOM 18672 C C . HIS A 1 64 ? 13.201 1.425 -3.897 1.00 0.00 64 HIS A C 13
ATOM 18673 O O . HIS A 1 64 ? 14.230 1.404 -3.222 1.00 0.00 64 HIS A O 13
ATOM 18687 N N . GLN A 1 65 ? 12.216 0.546 -3.794 1.00 0.00 65 GLN A N 13
ATOM 18688 C CA . GLN A 1 65 ? 12.287 -0.547 -2.838 1.00 0.00 65 GLN A CA 13
ATOM 18689 C C . GLN A 1 65 ? 11.576 -1.783 -3.393 1.00 0.00 65 GLN A C 13
ATOM 18690 O O . GLN A 1 65 ? 10.967 -1.727 -4.460 1.00 0.00 65 GLN A O 13
ATOM 18704 N N . CYS A 1 66 ? 11.679 -2.871 -2.644 1.00 0.00 66 CYS A N 13
ATOM 18705 C CA . CYS A 1 66 ? 11.053 -4.120 -3.046 1.00 0.00 66 CYS A CA 13
ATOM 18706 C C . CYS A 1 66 ? 10.243 -4.655 -1.865 1.00 0.00 66 CYS A C 13
ATOM 18707 O O . CYS A 1 66 ? 10.613 -4.451 -0.710 1.00 0.00 66 CYS A O 13
ATOM 18715 N N . LEU A 1 67 ? 9.151 -5.330 -2.194 1.00 0.00 67 LEU A N 13
ATOM 18716 C CA . LEU A 1 67 ? 8.284 -5.895 -1.175 1.00 0.00 67 LEU A CA 13
ATOM 18717 C C . LEU A 1 67 ? 9.067 -6.931 -0.365 1.00 0.00 67 LEU A C 13
ATOM 18718 O O . LEU A 1 67 ? 8.831 -7.097 0.832 1.00 0.00 67 LEU A O 13
ATOM 18734 N N . ARG A 1 68 ? 9.982 -7.602 -1.048 1.00 0.00 68 ARG A N 13
ATOM 18735 C CA . ARG A 1 68 ? 10.800 -8.618 -0.408 1.00 0.00 68 ARG A CA 13
ATOM 18736 C C . ARG A 1 68 ? 11.426 -8.064 0.874 1.00 0.00 68 ARG A C 13
ATOM 18737 O O . ARG A 1 68 ? 11.140 -8.548 1.968 1.00 0.00 68 ARG A O 13
ATOM 18758 N N . ASP A 1 69 ? 12.267 -7.056 0.697 1.00 0.00 69 ASP A N 13
ATOM 18759 C CA . ASP A 1 69 ? 12.935 -6.431 1.826 1.00 0.00 69 ASP A CA 13
ATOM 18760 C C . ASP A 1 69 ? 11.887 -5.827 2.763 1.00 0.00 69 ASP A C 13
ATOM 18761 O O . ASP A 1 69 ? 11.873 -6.123 3.957 1.00 0.00 69 ASP A O 13
ATOM 18770 N N . LEU A 1 70 ? 11.034 -4.993 2.187 1.00 0.00 70 LEU A N 13
ATOM 18771 C CA . LEU A 1 70 ? 9.985 -4.345 2.955 1.00 0.00 70 LEU A CA 13
ATOM 18772 C C . LEU A 1 70 ? 9.395 -5.347 3.949 1.00 0.00 70 LEU A C 13
ATOM 18773 O O . LEU A 1 70 ? 9.564 -5.200 5.158 1.00 0.00 70 LEU A O 13
ATOM 18789 N N . LEU A 1 71 ? 8.713 -6.343 3.402 1.00 0.00 71 LEU A N 13
ATOM 18790 C CA . LEU A 1 71 ? 8.097 -7.369 4.225 1.00 0.00 71 LEU A CA 13
ATOM 18791 C C . LEU A 1 71 ? 9.187 -8.262 4.821 1.00 0.00 71 LEU A C 13
ATOM 18792 O O . LEU A 1 71 ? 10.196 -8.532 4.173 1.00 0.00 71 LEU A O 13
ATOM 18808 N N . PRO A 1 72 ? 8.939 -8.708 6.082 1.00 0.00 72 PRO A N 13
ATOM 18809 C CA . PRO A 1 72 ? 9.888 -9.565 6.772 1.00 0.00 72 PRO A CA 13
ATOM 18810 C C . PRO A 1 72 ? 9.839 -10.992 6.221 1.00 0.00 72 PRO A C 13
ATOM 18811 O O . PRO A 1 72 ? 9.310 -11.224 5.135 1.00 0.00 72 PRO A O 13
ATOM 18822 N N . LYS A 1 73 ? 10.399 -11.910 6.995 1.00 0.00 73 LYS A N 13
ATOM 18823 C CA . LYS A 1 73 ? 10.426 -13.308 6.599 1.00 0.00 73 LYS A CA 13
ATOM 18824 C C . LYS A 1 73 ? 10.045 -14.181 7.796 1.00 0.00 73 LYS A C 13
ATOM 18825 O O . LYS A 1 73 ? 10.782 -15.095 8.161 1.00 0.00 73 LYS A O 13
ATOM 18844 N N . GLN A 1 74 ? 8.895 -13.868 8.374 1.00 0.00 74 GLN A N 13
ATOM 18845 C CA . GLN A 1 74 ? 8.407 -14.613 9.522 1.00 0.00 74 GLN A CA 13
ATOM 18846 C C . GLN A 1 74 ? 7.015 -14.121 9.922 1.00 0.00 74 GLN A C 13
ATOM 18847 O O . GLN A 1 74 ? 6.813 -13.667 11.047 1.00 0.00 74 GLN A O 13
ATOM 18861 N N . GLU A 1 75 ? 6.091 -14.228 8.979 1.00 0.00 75 GLU A N 13
ATOM 18862 C CA . GLU A 1 75 ? 4.723 -13.800 9.219 1.00 0.00 75 GLU A CA 13
ATOM 18863 C C . GLU A 1 75 ? 3.793 -14.370 8.147 1.00 0.00 75 GLU A C 13
ATOM 18864 O O . GLU A 1 75 ? 4.231 -14.678 7.039 1.00 0.00 75 GLU A O 13
ATOM 18876 N N . LYS A 1 76 ? 2.525 -14.494 8.513 1.00 0.00 76 LYS A N 13
ATOM 18877 C CA . LYS A 1 76 ? 1.529 -15.021 7.596 1.00 0.00 76 LYS A CA 13
ATOM 18878 C C . LYS A 1 76 ? 1.086 -13.913 6.638 1.00 0.00 76 LYS A C 13
ATOM 18879 O O . LYS A 1 76 ? 1.585 -13.818 5.519 1.00 0.00 76 LYS A O 13
ATOM 18898 N N . ARG A 1 77 ? 0.152 -13.103 7.115 1.00 0.00 77 ARG A N 13
ATOM 18899 C CA . ARG A 1 77 ? -0.365 -12.004 6.315 1.00 0.00 77 ARG A CA 13
ATOM 18900 C C . ARG A 1 77 ? 0.321 -10.694 6.708 1.00 0.00 77 ARG A C 13
ATOM 18901 O O . ARG A 1 77 ? 1.015 -10.631 7.721 1.00 0.00 77 ARG A O 13
ATOM 18922 N N . HIS A 1 78 ? 0.104 -9.680 5.883 1.00 0.00 78 HIS A N 13
ATOM 18923 C CA . HIS A 1 78 ? 0.692 -8.374 6.131 1.00 0.00 78 HIS A CA 13
ATOM 18924 C C . HIS A 1 78 ? -0.412 -7.318 6.196 1.00 0.00 78 HIS A C 13
ATOM 18925 O O . HIS A 1 78 ? -1.466 -7.477 5.582 1.00 0.00 78 HIS A O 13
ATOM 18939 N N . VAL A 1 79 ? -0.134 -6.263 6.947 1.00 0.00 79 VAL A N 13
ATOM 18940 C CA . VAL A 1 79 ? -1.090 -5.179 7.101 1.00 0.00 79 VAL A CA 13
ATOM 18941 C C . VAL A 1 79 ? -0.409 -3.852 6.763 1.00 0.00 79 VAL A C 13
ATOM 18942 O O . VAL A 1 79 ? 0.403 -3.352 7.540 1.00 0.00 79 VAL A O 13
ATOM 18955 N N . LEU A 1 80 ? -0.767 -3.318 5.605 1.00 0.00 80 LEU A N 13
ATOM 18956 C CA . LEU A 1 80 ? -0.201 -2.057 5.156 1.00 0.00 80 LEU A CA 13
ATOM 18957 C C . LEU A 1 80 ? -1.201 -0.930 5.420 1.00 0.00 80 LEU A C 13
ATOM 18958 O O . LEU A 1 80 ? -2.368 -1.188 5.713 1.00 0.00 80 LEU A O 13
ATOM 18974 N N . HIS A 1 81 ? -0.708 0.294 5.308 1.00 0.00 81 HIS A N 13
ATOM 18975 C CA . HIS A 1 81 ? -1.544 1.461 5.531 1.00 0.00 81 HIS A CA 13
ATOM 18976 C C . HIS A 1 81 ? -1.400 2.429 4.356 1.00 0.00 81 HIS A C 13
ATOM 18977 O O . HIS A 1 81 ? -0.463 3.226 4.313 1.00 0.00 81 HIS A O 13
ATOM 18991 N N . LEU A 1 82 ? -2.342 2.329 3.429 1.00 0.00 82 LEU A N 13
ATOM 18992 C CA . LEU A 1 82 ? -2.330 3.186 2.255 1.00 0.00 82 LEU A CA 13
ATOM 18993 C C . LEU A 1 82 ? -3.130 4.456 2.550 1.00 0.00 82 LEU A C 13
ATOM 18994 O O . LEU A 1 82 ? -4.346 4.403 2.722 1.00 0.00 82 LEU A O 13
ATOM 19010 N N . VAL A 1 83 ? -2.413 5.569 2.598 1.00 0.00 83 VAL A N 13
ATOM 19011 C CA . VAL A 1 83 ? -3.039 6.852 2.869 1.00 0.00 83 VAL A CA 13
ATOM 19012 C C . VAL A 1 83 ? -3.061 7.685 1.586 1.00 0.00 83 VAL A C 13
ATOM 19013 O O . VAL A 1 83 ? -2.088 7.698 0.834 1.00 0.00 83 VAL A O 13
ATOM 19026 N N . CYS A 1 84 ? -4.182 8.360 1.376 1.00 0.00 84 CYS A N 13
ATOM 19027 C CA . CYS A 1 84 ? -4.344 9.193 0.196 1.00 0.00 84 CYS A CA 13
ATOM 19028 C C . CYS A 1 84 ? -3.829 10.595 0.525 1.00 0.00 84 CYS A C 13
ATOM 19029 O O . CYS A 1 84 ? -3.988 11.073 1.648 1.00 0.00 84 CYS A O 13
ATOM 19037 N N . ASN A 1 85 ? -3.222 11.218 -0.475 1.00 0.00 85 ASN A N 13
ATOM 19038 C CA . ASN A 1 85 ? -2.682 12.557 -0.306 1.00 0.00 85 ASN A CA 13
ATOM 19039 C C . ASN A 1 85 ? -3.743 13.584 -0.709 1.00 0.00 85 ASN A C 13
ATOM 19040 O O . ASN A 1 85 ? -3.426 14.750 -0.939 1.00 0.00 85 ASN A O 13
ATOM 19051 N N . VAL A 1 86 ? -4.979 13.113 -0.784 1.00 0.00 86 VAL A N 13
ATOM 19052 C CA . VAL A 1 86 ? -6.087 13.976 -1.155 1.00 0.00 86 VAL A CA 13
ATOM 19053 C C . VAL A 1 86 ? -5.861 14.507 -2.573 1.00 0.00 86 VAL A C 13
ATOM 19054 O O . VAL A 1 86 ? -4.739 14.857 -2.936 1.00 0.00 86 VAL A O 13
ATOM 19067 N N . LYS A 1 87 ? -6.945 14.551 -3.334 1.00 0.00 87 LYS A N 13
ATOM 19068 C CA . LYS A 1 87 ? -6.878 15.033 -4.703 1.00 0.00 87 LYS A CA 13
ATOM 19069 C C . LYS A 1 87 ? -8.122 15.873 -5.003 1.00 0.00 87 LYS A C 13
ATOM 19070 O O . LYS A 1 87 ? -9.146 15.731 -4.337 1.00 0.00 87 LYS A O 13
ATOM 19089 N N . SER A 1 88 ? -7.990 16.728 -6.007 1.00 0.00 88 SER A N 13
ATOM 19090 C CA . SER A 1 88 ? -9.091 17.590 -6.404 1.00 0.00 88 SER A CA 13
ATOM 19091 C C . SER A 1 88 ? -9.233 17.589 -7.927 1.00 0.00 88 SER A C 13
ATOM 19092 O O . SER A 1 88 ? -8.668 18.444 -8.607 1.00 0.00 88 SER A O 13
ATOM 19100 N N . GLY A 1 89 ? -9.992 16.620 -8.418 1.00 0.00 89 GLY A N 13
ATOM 19101 C CA . GLY A 1 89 ? -10.215 16.498 -9.848 1.00 0.00 89 GLY A CA 13
ATOM 19102 C C . GLY A 1 89 ? -11.594 15.900 -10.138 1.00 0.00 89 GLY A C 13
ATOM 19103 O O . GLY A 1 89 ? -12.445 15.834 -9.252 1.00 0.00 89 GLY A O 13
ATOM 19107 N N . PRO A 1 90 ? -11.777 15.470 -11.416 1.00 0.00 90 PRO A N 13
ATOM 19108 C CA . PRO A 1 90 ? -13.038 14.882 -11.834 1.00 0.00 90 PRO A CA 13
ATOM 19109 C C . PRO A 1 90 ? -13.182 13.456 -11.297 1.00 0.00 90 PRO A C 13
ATOM 19110 O O . PRO A 1 90 ? -13.325 12.510 -12.069 1.00 0.00 90 PRO A O 13
ATOM 19121 N N . SER A 1 91 ? -13.139 13.348 -9.978 1.00 0.00 91 SER A N 13
ATOM 19122 C CA . SER A 1 91 ? -13.264 12.054 -9.328 1.00 0.00 91 SER A CA 13
ATOM 19123 C C . SER A 1 91 ? -14.453 12.063 -8.367 1.00 0.00 91 SER A C 13
ATOM 19124 O O . SER A 1 91 ? -14.351 12.566 -7.250 1.00 0.00 91 SER A O 13
ATOM 19132 N N . SER A 1 92 ? -15.557 11.499 -8.838 1.00 0.00 92 SER A N 13
ATOM 19133 C CA . SER A 1 92 ? -16.766 11.436 -8.035 1.00 0.00 92 SER A CA 13
ATOM 19134 C C . SER A 1 92 ? -17.762 10.460 -8.666 1.00 0.00 92 SER A C 13
ATOM 19135 O O . SER A 1 92 ? -18.194 9.506 -8.022 1.00 0.00 92 SER A O 13
ATOM 19143 N N . GLY A 1 93 ? -18.098 10.736 -9.918 1.00 0.00 93 GLY A N 13
ATOM 19144 C CA . GLY A 1 93 ? -19.036 9.895 -10.642 1.00 0.00 93 GLY A CA 13
ATOM 19145 C C . GLY A 1 93 ? -20.388 9.840 -9.928 1.00 0.00 93 GLY A C 13
ATOM 19146 O O . GLY A 1 93 ? -20.486 10.175 -8.749 1.00 0.00 93 GLY A O 13
ATOM 19150 N N . GLY A 1 1 ? -2.245 -12.519 -15.782 1.00 0.00 1 GLY A N 14
ATOM 19151 C CA . GLY A 1 1 ? -1.573 -13.802 -15.899 1.00 0.00 1 GLY A CA 14
ATOM 19152 C C . GLY A 1 1 ? -0.625 -14.034 -14.721 1.00 0.00 1 GLY A C 14
ATOM 19153 O O . GLY A 1 1 ? -0.049 -13.087 -14.187 1.00 0.00 1 GLY A O 14
ATOM 19157 N N . SER A 1 2 ? -0.494 -15.299 -14.348 1.00 0.00 2 SER A N 14
ATOM 19158 C CA . SER A 1 2 ? 0.373 -15.668 -13.242 1.00 0.00 2 SER A CA 14
ATOM 19159 C C . SER A 1 2 ? 0.551 -17.186 -13.200 1.00 0.00 2 SER A C 14
ATOM 19160 O O . SER A 1 2 ? -0.365 -17.932 -13.543 1.00 0.00 2 SER A O 14
ATOM 19168 N N . SER A 1 3 ? 1.736 -17.600 -12.776 1.00 0.00 3 SER A N 14
ATOM 19169 C CA . SER A 1 3 ? 2.045 -19.017 -12.685 1.00 0.00 3 SER A CA 14
ATOM 19170 C C . SER A 1 3 ? 2.711 -19.321 -11.341 1.00 0.00 3 SER A C 14
ATOM 19171 O O . SER A 1 3 ? 3.749 -18.747 -11.014 1.00 0.00 3 SER A O 14
ATOM 19179 N N . GLY A 1 4 ? 2.087 -20.225 -10.600 1.00 0.00 4 GLY A N 14
ATOM 19180 C CA . GLY A 1 4 ? 2.607 -20.613 -9.299 1.00 0.00 4 GLY A CA 14
ATOM 19181 C C . GLY A 1 4 ? 2.813 -19.389 -8.404 1.00 0.00 4 GLY A C 14
ATOM 19182 O O . GLY A 1 4 ? 2.182 -18.353 -8.607 1.00 0.00 4 GLY A O 14
ATOM 19186 N N . SER A 1 5 ? 3.699 -19.549 -7.432 1.00 0.00 5 SER A N 14
ATOM 19187 C CA . SER A 1 5 ? 3.998 -18.470 -6.505 1.00 0.00 5 SER A CA 14
ATOM 19188 C C . SER A 1 5 ? 2.707 -17.971 -5.852 1.00 0.00 5 SER A C 14
ATOM 19189 O O . SER A 1 5 ? 2.006 -17.132 -6.417 1.00 0.00 5 SER A O 14
ATOM 19197 N N . SER A 1 6 ? 2.434 -18.507 -4.671 1.00 0.00 6 SER A N 14
ATOM 19198 C CA . SER A 1 6 ? 1.240 -18.126 -3.936 1.00 0.00 6 SER A CA 14
ATOM 19199 C C . SER A 1 6 ? 1.164 -16.603 -3.815 1.00 0.00 6 SER A C 14
ATOM 19200 O O . SER A 1 6 ? 0.221 -15.984 -4.305 1.00 0.00 6 SER A O 14
ATOM 19208 N N . GLY A 1 7 ? 2.169 -16.042 -3.158 1.00 0.00 7 GLY A N 14
ATOM 19209 C CA . GLY A 1 7 ? 2.228 -14.603 -2.967 1.00 0.00 7 GLY A CA 14
ATOM 19210 C C . GLY A 1 7 ? 1.948 -14.232 -1.509 1.00 0.00 7 GLY A C 14
ATOM 19211 O O . GLY A 1 7 ? 1.565 -15.086 -0.710 1.00 0.00 7 GLY A O 14
ATOM 19215 N N . VAL A 1 8 ? 2.151 -12.958 -1.207 1.00 0.00 8 VAL A N 14
ATOM 19216 C CA . VAL A 1 8 ? 1.925 -12.464 0.141 1.00 0.00 8 VAL A CA 14
ATOM 19217 C C . VAL A 1 8 ? 0.613 -11.678 0.178 1.00 0.00 8 VAL A C 14
ATOM 19218 O O . VAL A 1 8 ? 0.099 -11.271 -0.863 1.00 0.00 8 VAL A O 14
ATOM 19231 N N . THR A 1 9 ? 0.109 -11.488 1.388 1.00 0.00 9 THR A N 14
ATOM 19232 C CA . THR A 1 9 ? -1.134 -10.758 1.575 1.00 0.00 9 THR A CA 14
ATOM 19233 C C . THR A 1 9 ? -0.873 -9.440 2.305 1.00 0.00 9 THR A C 14
ATOM 19234 O O . THR A 1 9 ? -0.337 -9.434 3.412 1.00 0.00 9 THR A O 14
ATOM 19245 N N . LEU A 1 10 ? -1.265 -8.353 1.655 1.00 0.00 10 LEU A N 14
ATOM 19246 C CA . LEU A 1 10 ? -1.080 -7.031 2.228 1.00 0.00 10 LEU A CA 14
ATOM 19247 C C . LEU A 1 10 ? -2.436 -6.481 2.677 1.00 0.00 10 LEU A C 14
ATOM 19248 O O . LEU A 1 10 ? -3.366 -6.384 1.879 1.00 0.00 10 LEU A O 14
ATOM 19264 N N . LEU A 1 11 ? -2.504 -6.133 3.954 1.00 0.00 11 LEU A N 14
ATOM 19265 C CA . LEU A 1 11 ? -3.731 -5.596 4.518 1.00 0.00 11 LEU A CA 14
ATOM 19266 C C . LEU A 1 11 ? -3.660 -4.068 4.516 1.00 0.00 11 LEU A C 14
ATOM 19267 O O . LEU A 1 11 ? -3.049 -3.468 5.399 1.00 0.00 11 LEU A O 14
ATOM 19283 N N . VAL A 1 12 ? -4.295 -3.480 3.512 1.00 0.00 12 VAL A N 14
ATOM 19284 C CA . VAL A 1 12 ? -4.312 -2.033 3.383 1.00 0.00 12 VAL A CA 14
ATOM 19285 C C . VAL A 1 12 ? -5.327 -1.448 4.368 1.00 0.00 12 VAL A C 14
ATOM 19286 O O . VAL A 1 12 ? -6.534 -1.576 4.172 1.00 0.00 12 VAL A O 14
ATOM 19299 N N . LYS A 1 13 ? -4.798 -0.821 5.408 1.00 0.00 13 LYS A N 14
ATOM 19300 C CA . LYS A 1 13 ? -5.641 -0.217 6.426 1.00 0.00 13 LYS A CA 14
ATOM 19301 C C . LYS A 1 13 ? -5.608 1.306 6.273 1.00 0.00 13 LYS A C 14
ATOM 19302 O O . LYS A 1 13 ? -4.740 1.845 5.588 1.00 0.00 13 LYS A O 14
ATOM 19321 N N . SER A 1 14 ? -6.564 1.955 6.920 1.00 0.00 14 SER A N 14
ATOM 19322 C CA . SER A 1 14 ? -6.655 3.404 6.863 1.00 0.00 14 SER A CA 14
ATOM 19323 C C . SER A 1 14 ? -6.679 3.982 8.280 1.00 0.00 14 SER A C 14
ATOM 19324 O O . SER A 1 14 ? -7.465 3.545 9.119 1.00 0.00 14 SER A O 14
ATOM 19332 N N . PRO A 1 15 ? -5.786 4.981 8.508 1.00 0.00 15 PRO A N 14
ATOM 19333 C CA . PRO A 1 15 ? -5.697 5.623 9.808 1.00 0.00 15 PRO A CA 14
ATOM 19334 C C . PRO A 1 15 ? -6.873 6.577 10.030 1.00 0.00 15 PRO A C 14
ATOM 19335 O O . PRO A 1 15 ? -6.773 7.769 9.740 1.00 0.00 15 PRO A O 14
ATOM 19346 N N . ASN A 1 16 ? -7.959 6.018 10.542 1.00 0.00 16 ASN A N 14
ATOM 19347 C CA . ASN A 1 16 ? -9.152 6.803 10.806 1.00 0.00 16 ASN A CA 14
ATOM 19348 C C . ASN A 1 16 ? -10.247 5.889 11.360 1.00 0.00 16 ASN A C 14
ATOM 19349 O O . ASN A 1 16 ? -10.959 6.261 12.291 1.00 0.00 16 ASN A O 14
ATOM 19360 N N . GLN A 1 17 ? -10.348 4.711 10.762 1.00 0.00 17 GLN A N 14
ATOM 19361 C CA . GLN A 1 17 ? -11.345 3.740 11.184 1.00 0.00 17 GLN A CA 14
ATOM 19362 C C . GLN A 1 17 ? -12.720 4.119 10.634 1.00 0.00 17 GLN A C 14
ATOM 19363 O O . GLN A 1 17 ? -13.580 4.594 11.373 1.00 0.00 17 GLN A O 14
ATOM 19377 N N . ARG A 1 18 ? -12.886 3.895 9.338 1.00 0.00 18 ARG A N 14
ATOM 19378 C CA . ARG A 1 18 ? -14.143 4.207 8.680 1.00 0.00 18 ARG A CA 14
ATOM 19379 C C . ARG A 1 18 ? -14.415 3.207 7.553 1.00 0.00 18 ARG A C 14
ATOM 19380 O O . ARG A 1 18 ? -15.471 2.577 7.519 1.00 0.00 18 ARG A O 14
ATOM 19401 N N . HIS A 1 19 ? -13.444 3.092 6.661 1.00 0.00 19 HIS A N 14
ATOM 19402 C CA . HIS A 1 19 ? -13.564 2.179 5.536 1.00 0.00 19 HIS A CA 14
ATOM 19403 C C . HIS A 1 19 ? -12.896 0.847 5.882 1.00 0.00 19 HIS A C 14
ATOM 19404 O O . HIS A 1 19 ? -11.743 0.820 6.311 1.00 0.00 19 HIS A O 14
ATOM 19418 N N . ARG A 1 20 ? -13.647 -0.225 5.682 1.00 0.00 20 ARG A N 14
ATOM 19419 C CA . ARG A 1 20 ? -13.142 -1.557 5.967 1.00 0.00 20 ARG A CA 14
ATOM 19420 C C . ARG A 1 20 ? -11.736 -1.726 5.388 1.00 0.00 20 ARG A C 14
ATOM 19421 O O . ARG A 1 20 ? -11.345 -0.999 4.476 1.00 0.00 20 ARG A O 14
ATOM 19442 N N . ASP A 1 21 ? -11.015 -2.691 5.940 1.00 0.00 21 ASP A N 14
ATOM 19443 C CA . ASP A 1 21 ? -9.662 -2.966 5.489 1.00 0.00 21 ASP A CA 14
ATOM 19444 C C . ASP A 1 21 ? -9.707 -3.546 4.075 1.00 0.00 21 ASP A C 14
ATOM 19445 O O . ASP A 1 21 ? -10.738 -4.061 3.643 1.00 0.00 21 ASP A O 14
ATOM 19454 N N . LEU A 1 22 ? -8.577 -3.445 3.391 1.00 0.00 22 LEU A N 14
ATOM 19455 C CA . LEU A 1 22 ? -8.475 -3.954 2.034 1.00 0.00 22 LEU A CA 14
ATOM 19456 C C . LEU A 1 22 ? -7.248 -4.860 1.924 1.00 0.00 22 LEU A C 14
ATOM 19457 O O . LEU A 1 22 ? -6.118 -4.403 2.086 1.00 0.00 22 LEU A O 14
ATOM 19473 N N . GLU A 1 23 ? -7.512 -6.129 1.649 1.00 0.00 23 GLU A N 14
ATOM 19474 C CA . GLU A 1 23 ? -6.443 -7.104 1.516 1.00 0.00 23 GLU A CA 14
ATOM 19475 C C . GLU A 1 23 ? -6.231 -7.463 0.044 1.00 0.00 23 GLU A C 14
ATOM 19476 O O . GLU A 1 23 ? -7.182 -7.800 -0.659 1.00 0.00 23 GLU A O 14
ATOM 19488 N N . LEU A 1 24 ? -4.979 -7.377 -0.379 1.00 0.00 24 LEU A N 14
ATOM 19489 C CA . LEU A 1 24 ? -4.630 -7.688 -1.755 1.00 0.00 24 LEU A CA 14
ATOM 19490 C C . LEU A 1 24 ? -3.283 -8.411 -1.785 1.00 0.00 24 LEU A C 14
ATOM 19491 O O . LEU A 1 24 ? -2.603 -8.509 -0.763 1.00 0.00 24 LEU A O 14
ATOM 19507 N N . SER A 1 25 ? -2.934 -8.899 -2.967 1.00 0.00 25 SER A N 14
ATOM 19508 C CA . SER A 1 25 ? -1.680 -9.610 -3.142 1.00 0.00 25 SER A CA 14
ATOM 19509 C C . SER A 1 25 ? -0.505 -8.636 -3.029 1.00 0.00 25 SER A C 14
ATOM 19510 O O . SER A 1 25 ? -0.680 -7.428 -3.183 1.00 0.00 25 SER A O 14
ATOM 19518 N N . GLY A 1 26 ? 0.664 -9.197 -2.760 1.00 0.00 26 GLY A N 14
ATOM 19519 C CA . GLY A 1 26 ? 1.866 -8.393 -2.624 1.00 0.00 26 GLY A CA 14
ATOM 19520 C C . GLY A 1 26 ? 3.102 -9.175 -3.073 1.00 0.00 26 GLY A C 14
ATOM 19521 O O . GLY A 1 26 ? 4.095 -9.244 -2.350 1.00 0.00 26 GLY A O 14
ATOM 19525 N N . ASP A 1 27 ? 3.003 -9.745 -4.266 1.00 0.00 27 ASP A N 14
ATOM 19526 C CA . ASP A 1 27 ? 4.100 -10.519 -4.820 1.00 0.00 27 ASP A CA 14
ATOM 19527 C C . ASP A 1 27 ? 5.422 -9.810 -4.517 1.00 0.00 27 ASP A C 14
ATOM 19528 O O . ASP A 1 27 ? 5.563 -8.616 -4.774 1.00 0.00 27 ASP A O 14
ATOM 19537 N N . ARG A 1 28 ? 6.357 -10.577 -3.975 1.00 0.00 28 ARG A N 14
ATOM 19538 C CA . ARG A 1 28 ? 7.663 -10.037 -3.636 1.00 0.00 28 ARG A CA 14
ATOM 19539 C C . ARG A 1 28 ? 8.259 -9.296 -4.834 1.00 0.00 28 ARG A C 14
ATOM 19540 O O . ARG A 1 28 ? 9.150 -8.463 -4.671 1.00 0.00 28 ARG A O 14
ATOM 19561 N N . GLY A 1 29 ? 7.745 -9.626 -6.009 1.00 0.00 29 GLY A N 14
ATOM 19562 C CA . GLY A 1 29 ? 8.216 -9.002 -7.233 1.00 0.00 29 GLY A CA 14
ATOM 19563 C C . GLY A 1 29 ? 7.602 -7.611 -7.411 1.00 0.00 29 GLY A C 14
ATOM 19564 O O . GLY A 1 29 ? 8.233 -6.718 -7.972 1.00 0.00 29 GLY A O 14
ATOM 19568 N N . TRP A 1 30 ? 6.378 -7.473 -6.924 1.00 0.00 30 TRP A N 14
ATOM 19569 C CA . TRP A 1 30 ? 5.671 -6.207 -7.022 1.00 0.00 30 TRP A CA 14
ATOM 19570 C C . TRP A 1 30 ? 6.626 -5.098 -6.575 1.00 0.00 30 TRP A C 14
ATOM 19571 O O . TRP A 1 30 ? 7.704 -5.375 -6.052 1.00 0.00 30 TRP A O 14
ATOM 19592 N N . SER A 1 31 ? 6.195 -3.865 -6.798 1.00 0.00 31 SER A N 14
ATOM 19593 C CA . SER A 1 31 ? 6.997 -2.712 -6.425 1.00 0.00 31 SER A CA 14
ATOM 19594 C C . SER A 1 31 ? 6.132 -1.689 -5.687 1.00 0.00 31 SER A C 14
ATOM 19595 O O . SER A 1 31 ? 5.042 -1.349 -6.144 1.00 0.00 31 SER A O 14
ATOM 19603 N N . VAL A 1 32 ? 6.650 -1.225 -4.560 1.00 0.00 32 VAL A N 14
ATOM 19604 C CA . VAL A 1 32 ? 5.939 -0.247 -3.755 1.00 0.00 32 VAL A CA 14
ATOM 19605 C C . VAL A 1 32 ? 5.263 0.771 -4.677 1.00 0.00 32 VAL A C 14
ATOM 19606 O O . VAL A 1 32 ? 4.099 1.116 -4.479 1.00 0.00 32 VAL A O 14
ATOM 19619 N N . GLY A 1 33 ? 6.022 1.223 -5.665 1.00 0.00 33 GLY A N 14
ATOM 19620 C CA . GLY A 1 33 ? 5.512 2.194 -6.617 1.00 0.00 33 GLY A CA 14
ATOM 19621 C C . GLY A 1 33 ? 4.370 1.600 -7.445 1.00 0.00 33 GLY A C 14
ATOM 19622 O O . GLY A 1 33 ? 3.354 2.258 -7.670 1.00 0.00 33 GLY A O 14
ATOM 19626 N N . HIS A 1 34 ? 4.575 0.366 -7.878 1.00 0.00 34 HIS A N 14
ATOM 19627 C CA . HIS A 1 34 ? 3.576 -0.324 -8.676 1.00 0.00 34 HIS A CA 14
ATOM 19628 C C . HIS A 1 34 ? 2.358 -0.645 -7.809 1.00 0.00 34 HIS A C 14
ATOM 19629 O O . HIS A 1 34 ? 1.235 -0.278 -8.150 1.00 0.00 34 HIS A O 14
ATOM 19643 N N . LEU A 1 35 ? 2.621 -1.326 -6.704 1.00 0.00 35 LEU A N 14
ATOM 19644 C CA . LEU A 1 35 ? 1.560 -1.701 -5.786 1.00 0.00 35 LEU A CA 14
ATOM 19645 C C . LEU A 1 35 ? 0.564 -0.546 -5.664 1.00 0.00 35 LEU A C 14
ATOM 19646 O O . LEU A 1 35 ? -0.632 -0.726 -5.885 1.00 0.00 35 LEU A O 14
ATOM 19662 N N . LYS A 1 36 ? 1.095 0.61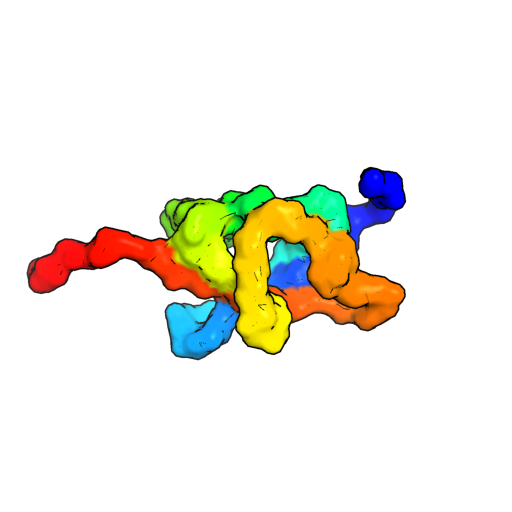7 -5.313 1.00 0.00 36 LYS A N 14
ATOM 19663 C CA . LYS A 1 36 ? 0.269 1.801 -5.161 1.00 0.00 36 LYS A CA 14
ATOM 19664 C C . LYS A 1 36 ? -0.798 1.819 -6.258 1.00 0.00 36 LYS A C 14
ATOM 19665 O O . LYS A 1 36 ? -1.993 1.787 -5.968 1.00 0.00 36 LYS A O 14
ATOM 19684 N N . ALA A 1 37 ? -0.327 1.870 -7.495 1.00 0.00 37 ALA A N 14
ATOM 19685 C CA . ALA A 1 37 ? -1.225 1.892 -8.637 1.00 0.00 37 ALA A CA 14
ATOM 19686 C C . ALA A 1 37 ? -2.258 0.772 -8.490 1.00 0.00 37 ALA A C 14
ATOM 19687 O O . ALA A 1 37 ? -3.455 1.035 -8.404 1.00 0.00 37 ALA A O 14
ATOM 19694 N N . HIS A 1 38 ? -1.754 -0.454 -8.467 1.00 0.00 38 HIS A N 14
ATOM 19695 C CA . HIS A 1 38 ? -2.617 -1.614 -8.332 1.00 0.00 38 HIS A CA 14
ATOM 19696 C C . HIS A 1 38 ? -3.694 -1.334 -7.282 1.00 0.00 38 HIS A C 14
ATOM 19697 O O . HIS A 1 38 ? -4.863 -1.662 -7.483 1.00 0.00 38 HIS A O 14
ATOM 19711 N N . LEU A 1 39 ? -3.262 -0.730 -6.185 1.00 0.00 39 LEU A N 14
ATOM 19712 C CA . LEU A 1 39 ? -4.175 -0.402 -5.102 1.00 0.00 39 LEU A CA 14
ATOM 19713 C C . LEU A 1 39 ? -5.260 0.542 -5.624 1.00 0.00 39 LEU A C 14
ATOM 19714 O O . LEU A 1 39 ? -6.445 0.216 -5.581 1.00 0.00 39 LEU A O 14
ATOM 19730 N N . SER A 1 40 ? -4.815 1.693 -6.106 1.00 0.00 40 SER A N 14
ATOM 19731 C CA . SER A 1 40 ? -5.733 2.688 -6.635 1.00 0.00 40 SER A CA 14
ATOM 19732 C C . SER A 1 40 ? -6.855 2.001 -7.416 1.00 0.00 40 SER A C 14
ATOM 19733 O O . SER A 1 40 ? -7.975 2.507 -7.475 1.00 0.00 40 SER A O 14
ATOM 19741 N N . ARG A 1 41 ? -6.516 0.858 -7.994 1.00 0.00 41 ARG A N 14
ATOM 19742 C CA . ARG A 1 41 ? -7.481 0.096 -8.769 1.00 0.00 41 ARG A CA 14
ATOM 19743 C C . ARG A 1 41 ? -8.555 -0.490 -7.850 1.00 0.00 41 ARG A C 14
ATOM 19744 O O . ARG A 1 41 ? -9.723 -0.113 -7.936 1.00 0.00 41 ARG A O 14
ATOM 19765 N N . VAL A 1 42 ? -8.122 -1.401 -6.993 1.00 0.00 42 VAL A N 14
ATOM 19766 C CA . VAL A 1 42 ? -9.031 -2.043 -6.059 1.00 0.00 42 VAL A CA 14
ATOM 19767 C C . VAL A 1 42 ? -9.696 -0.977 -5.187 1.00 0.00 42 VAL A C 14
ATOM 19768 O O . VAL A 1 42 ? -10.746 -1.220 -4.595 1.00 0.00 42 VAL A O 14
ATOM 19781 N N . TYR A 1 43 ? -9.056 0.183 -5.134 1.00 0.00 43 TYR A N 14
ATOM 19782 C CA . TYR A 1 43 ? -9.572 1.287 -4.344 1.00 0.00 43 TYR A CA 14
ATOM 19783 C C . TYR A 1 43 ? -10.630 2.072 -5.124 1.00 0.00 43 TYR A C 14
ATOM 19784 O O . TYR A 1 43 ? -10.363 2.560 -6.221 1.00 0.00 43 TYR A O 14
ATOM 19802 N N . PRO A 1 44 ? -11.839 2.172 -4.510 1.00 0.00 44 PRO A N 14
ATOM 19803 C CA . PRO A 1 44 ? -12.939 2.888 -5.134 1.00 0.00 44 PRO A CA 14
ATOM 19804 C C . PRO A 1 44 ? -12.729 4.401 -5.042 1.00 0.00 44 PRO A C 14
ATOM 19805 O O . PRO A 1 44 ? -13.039 5.014 -4.022 1.00 0.00 44 PRO A O 14
ATOM 19816 N N . GLU A 1 45 ? -12.204 4.960 -6.123 1.00 0.00 45 GLU A N 14
ATOM 19817 C CA . GLU A 1 45 ? -11.949 6.389 -6.177 1.00 0.00 45 GLU A CA 14
ATOM 19818 C C . GLU A 1 45 ? -10.948 6.708 -7.291 1.00 0.00 45 GLU A C 14
ATOM 19819 O O . GLU A 1 45 ? -11.037 7.756 -7.929 1.00 0.00 45 GLU A O 14
ATOM 19831 N N . ARG A 1 46 ? -10.019 5.785 -7.490 1.00 0.00 46 ARG A N 14
ATOM 19832 C CA . ARG A 1 46 ? -9.003 5.955 -8.514 1.00 0.00 46 ARG A CA 14
ATOM 19833 C C . ARG A 1 46 ? -8.026 7.062 -8.114 1.00 0.00 46 ARG A C 14
ATOM 19834 O O . ARG A 1 46 ? -7.940 8.090 -8.782 1.00 0.00 46 ARG A O 14
ATOM 19855 N N . PRO A 1 47 ? -7.294 6.807 -6.997 1.00 0.00 47 PRO A N 14
ATOM 19856 C CA . PRO A 1 47 ? -6.326 7.769 -6.499 1.00 0.00 47 PRO A CA 14
ATOM 19857 C C . PRO A 1 47 ? -5.065 7.776 -7.366 1.00 0.00 47 PRO A C 14
ATOM 19858 O O . PRO A 1 47 ? -5.038 7.169 -8.435 1.00 0.00 47 PRO A O 14
ATOM 19869 N N . ARG A 1 48 ? -4.049 8.468 -6.871 1.00 0.00 48 ARG A N 14
ATOM 19870 C CA . ARG A 1 48 ? -2.788 8.562 -7.587 1.00 0.00 48 ARG A CA 14
ATOM 19871 C C . ARG A 1 48 ? -1.717 7.723 -6.887 1.00 0.00 48 ARG A C 14
ATOM 19872 O O . ARG A 1 48 ? -1.697 7.635 -5.660 1.00 0.00 48 ARG A O 14
ATOM 19893 N N . PRO A 1 49 ? -0.830 7.113 -7.718 1.00 0.00 49 PRO A N 14
ATOM 19894 C CA . PRO A 1 49 ? 0.240 6.285 -7.192 1.00 0.00 49 PRO A CA 14
ATOM 19895 C C . PRO A 1 49 ? 1.351 7.144 -6.583 1.00 0.00 49 PRO A C 14
ATOM 19896 O O . PRO A 1 49 ? 2.123 6.670 -5.752 1.00 0.00 49 PRO A O 14
ATOM 19907 N N . GLU A 1 50 ? 1.393 8.395 -7.019 1.00 0.00 50 GLU A N 14
ATOM 19908 C CA . GLU A 1 50 ? 2.396 9.325 -6.528 1.00 0.00 50 GLU A CA 14
ATOM 19909 C C . GLU A 1 50 ? 1.922 9.975 -5.226 1.00 0.00 50 GLU A C 14
ATOM 19910 O O . GLU A 1 50 ? 2.677 10.703 -4.582 1.00 0.00 50 GLU A O 14
ATOM 19922 N N . ASP A 1 51 ? 0.677 9.689 -4.877 1.00 0.00 51 ASP A N 14
ATOM 19923 C CA . ASP A 1 51 ? 0.095 10.237 -3.664 1.00 0.00 51 ASP A CA 14
ATOM 19924 C C . ASP A 1 51 ? -0.171 9.102 -2.674 1.00 0.00 51 ASP A C 14
ATOM 19925 O O . ASP A 1 51 ? 0.078 9.246 -1.478 1.00 0.00 51 ASP A O 14
ATOM 19934 N N . GLN A 1 52 ? -0.674 7.999 -3.208 1.00 0.00 52 GLN A N 14
ATOM 19935 C CA . GLN A 1 52 ? -0.976 6.839 -2.385 1.00 0.00 52 GLN A CA 14
ATOM 19936 C C . GLN A 1 52 ? 0.156 6.587 -1.387 1.00 0.00 52 GLN A C 14
ATOM 19937 O O . GLN A 1 52 ? 1.145 5.935 -1.716 1.00 0.00 52 GLN A O 14
ATOM 19951 N N . ARG A 1 53 ? -0.029 7.118 -0.187 1.00 0.00 53 ARG A N 14
ATOM 19952 C CA . ARG A 1 53 ? 0.964 6.959 0.862 1.00 0.00 53 ARG A CA 14
ATOM 19953 C C . ARG A 1 53 ? 0.949 5.524 1.393 1.00 0.00 53 ARG A C 14
ATOM 19954 O O . ARG A 1 53 ? 0.007 5.120 2.073 1.00 0.00 53 ARG A O 14
ATOM 19975 N N . LEU A 1 54 ? 2.005 4.794 1.063 1.00 0.00 54 LEU A N 14
ATOM 19976 C CA . LEU A 1 54 ? 2.125 3.413 1.499 1.00 0.00 54 LEU A CA 14
ATOM 19977 C C . LEU A 1 54 ? 2.903 3.364 2.815 1.00 0.00 54 LEU A C 14
ATOM 19978 O O . LEU A 1 54 ? 4.083 3.708 2.857 1.00 0.00 54 LEU A O 14
ATOM 19994 N N . ILE A 1 55 ? 2.210 2.934 3.860 1.00 0.00 55 ILE A N 14
ATOM 19995 C CA . ILE A 1 55 ? 2.821 2.835 5.175 1.00 0.00 55 ILE A CA 14
ATOM 19996 C C . ILE A 1 55 ? 2.782 1.379 5.643 1.00 0.00 55 ILE A C 14
ATOM 19997 O O . ILE A 1 55 ? 1.708 0.790 5.761 1.00 0.00 55 ILE A O 14
ATOM 20013 N N . TYR A 1 56 ? 3.965 0.840 5.896 1.00 0.00 56 TYR A N 14
ATOM 20014 C CA . TYR A 1 56 ? 4.079 -0.536 6.349 1.00 0.00 56 TYR A CA 14
ATOM 20015 C C . TYR A 1 56 ? 4.189 -0.604 7.874 1.00 0.00 56 TYR A C 14
ATOM 20016 O O . TYR A 1 56 ? 3.183 -0.748 8.567 1.00 0.00 56 TYR A O 14
ATOM 20034 N N . SER A 1 57 ? 5.420 -0.498 8.352 1.00 0.00 57 SER A N 14
ATOM 20035 C CA . SER A 1 57 ? 5.674 -0.546 9.782 1.00 0.00 57 SER A CA 14
ATOM 20036 C C . SER A 1 57 ? 5.720 0.873 10.354 1.00 0.00 57 SER A C 14
ATOM 20037 O O . SER A 1 57 ? 6.692 1.252 11.005 1.00 0.00 57 SER A O 14
ATOM 20045 N N . GLY A 1 58 ? 4.656 1.618 10.088 1.00 0.00 58 GLY A N 14
ATOM 20046 C CA . GLY A 1 58 ? 4.564 2.986 10.567 1.00 0.00 58 GLY A CA 14
ATOM 20047 C C . GLY A 1 58 ? 5.490 3.910 9.773 1.00 0.00 58 GLY A C 14
ATOM 20048 O O . GLY A 1 58 ? 5.511 5.119 10.001 1.00 0.00 58 GLY A O 14
ATOM 20052 N N . LYS A 1 59 ? 6.231 3.306 8.856 1.00 0.00 59 LYS A N 14
ATOM 20053 C CA . LYS A 1 59 ? 7.157 4.059 8.027 1.00 0.00 59 LYS A CA 14
ATOM 20054 C C . LYS A 1 59 ? 6.714 3.968 6.566 1.00 0.00 59 LYS A C 14
ATOM 20055 O O . LYS A 1 59 ? 6.514 2.875 6.040 1.00 0.00 59 LYS A O 14
ATOM 20074 N N . LEU A 1 60 ? 6.574 5.133 5.951 1.00 0.00 60 LEU A N 14
ATOM 20075 C CA . LEU A 1 60 ? 6.158 5.200 4.560 1.00 0.00 60 LEU A CA 14
ATOM 20076 C C . LEU A 1 60 ? 7.185 4.471 3.690 1.00 0.00 60 LEU A C 14
ATOM 20077 O O . LEU A 1 60 ? 8.380 4.499 3.979 1.00 0.00 60 LEU A O 14
ATOM 20093 N N . LEU A 1 61 ? 6.681 3.836 2.642 1.00 0.00 61 LEU A N 14
ATOM 20094 C CA . LEU A 1 61 ? 7.539 3.101 1.728 1.00 0.00 61 LEU A CA 14
ATOM 20095 C C . LEU A 1 61 ? 8.078 4.056 0.662 1.00 0.00 61 LEU A C 14
ATOM 20096 O O . LEU A 1 61 ? 7.544 5.149 0.476 1.00 0.00 61 LEU A O 14
ATOM 20112 N N . LEU A 1 62 ? 9.128 3.610 -0.010 1.00 0.00 62 LEU A N 14
ATOM 20113 C CA . LEU A 1 62 ? 9.746 4.411 -1.053 1.00 0.00 62 LEU A CA 14
ATOM 20114 C C . LEU A 1 62 ? 8.967 4.230 -2.357 1.00 0.00 62 LEU A C 14
ATOM 20115 O O . LEU A 1 62 ? 8.017 4.965 -2.624 1.00 0.00 62 LEU A O 14
ATOM 20131 N N . ASP A 1 63 ? 9.398 3.248 -3.135 1.00 0.00 63 ASP A N 14
ATOM 20132 C CA . ASP A 1 63 ? 8.753 2.962 -4.405 1.00 0.00 63 ASP A CA 14
ATOM 20133 C C . ASP A 1 63 ? 9.541 1.874 -5.138 1.00 0.00 63 ASP A C 14
ATOM 20134 O O . ASP A 1 63 ? 8.956 0.943 -5.689 1.00 0.00 63 ASP A O 14
ATOM 20143 N N . HIS A 1 64 ? 10.857 2.028 -5.122 1.00 0.00 64 HIS A N 14
ATOM 20144 C CA . HIS A 1 64 ? 11.731 1.071 -5.778 1.00 0.00 64 HIS A CA 14
ATOM 20145 C C . HIS A 1 64 ? 11.914 -0.155 -4.882 1.00 0.00 64 HIS A C 14
ATOM 20146 O O . HIS A 1 64 ? 12.235 -1.240 -5.366 1.00 0.00 64 HIS A O 14
ATOM 20160 N N . GLN A 1 65 ? 11.704 0.059 -3.591 1.00 0.00 65 GLN A N 14
ATOM 20161 C CA . GLN A 1 65 ? 11.842 -1.016 -2.623 1.00 0.00 65 GLN A CA 14
ATOM 20162 C C . GLN A 1 65 ? 11.018 -2.230 -3.057 1.00 0.00 65 GLN A C 14
ATOM 20163 O O . GLN A 1 65 ? 10.017 -2.088 -3.756 1.00 0.00 65 GLN A O 14
ATOM 20177 N N . CYS A 1 66 ? 11.471 -3.398 -2.623 1.00 0.00 66 CYS A N 14
ATOM 20178 C CA . CYS A 1 66 ? 10.789 -4.636 -2.958 1.00 0.00 66 CYS A CA 14
ATOM 20179 C C . CYS A 1 66 ? 10.059 -5.136 -1.709 1.00 0.00 66 CYS A C 14
ATOM 20180 O O . CYS A 1 66 ? 10.509 -4.902 -0.588 1.00 0.00 66 CYS A O 14
ATOM 20188 N N . LEU A 1 67 ? 8.947 -5.815 -1.945 1.00 0.00 67 LEU A N 14
ATOM 20189 C CA . LEU A 1 67 ? 8.151 -6.350 -0.852 1.00 0.00 67 LEU A CA 14
ATOM 20190 C C . LEU A 1 67 ? 8.919 -7.488 -0.178 1.00 0.00 67 LEU A C 14
ATOM 20191 O O . LEU A 1 67 ? 8.521 -7.967 0.884 1.00 0.00 67 LEU A O 14
ATOM 20207 N N . ARG A 1 68 ? 10.006 -7.889 -0.820 1.00 0.00 68 ARG A N 14
ATOM 20208 C CA . ARG A 1 68 ? 10.834 -8.962 -0.295 1.00 0.00 68 ARG A CA 14
ATOM 20209 C C . ARG A 1 68 ? 11.650 -8.466 0.900 1.00 0.00 68 ARG A C 14
ATOM 20210 O O . ARG A 1 68 ? 11.878 -9.211 1.852 1.00 0.00 68 ARG A O 14
ATOM 20231 N N . ASP A 1 69 ? 12.069 -7.212 0.811 1.00 0.00 69 ASP A N 14
ATOM 20232 C CA . ASP A 1 69 ? 12.855 -6.608 1.873 1.00 0.00 69 ASP A CA 14
ATOM 20233 C C . ASP A 1 69 ? 11.916 -5.938 2.879 1.00 0.00 69 ASP A C 14
ATOM 20234 O O . ASP A 1 69 ? 12.035 -6.155 4.084 1.00 0.00 69 ASP A O 14
ATOM 20243 N N . LEU A 1 70 ? 11.005 -5.138 2.347 1.00 0.00 70 LEU A N 14
ATOM 20244 C CA . LEU A 1 70 ? 10.046 -4.436 3.182 1.00 0.00 70 LEU A CA 14
ATOM 20245 C C . LEU A 1 70 ? 9.425 -5.419 4.177 1.00 0.00 70 LEU A C 14
ATOM 20246 O O . LEU A 1 70 ? 9.669 -5.330 5.378 1.00 0.00 70 LEU A O 14
ATOM 20262 N N . LEU A 1 71 ? 8.634 -6.336 3.637 1.00 0.00 71 LEU A N 14
ATOM 20263 C CA . LEU A 1 71 ? 7.976 -7.335 4.461 1.00 0.00 71 LEU A CA 14
ATOM 20264 C C . LEU A 1 71 ? 9.035 -8.220 5.125 1.00 0.00 71 LEU A C 14
ATOM 20265 O O . LEU A 1 71 ? 10.141 -8.366 4.607 1.00 0.00 71 LEU A O 14
ATOM 20281 N N . PRO A 1 72 ? 8.647 -8.802 6.291 1.00 0.00 72 PRO A N 14
ATOM 20282 C CA . PRO A 1 72 ? 9.550 -9.669 7.031 1.00 0.00 72 PRO A CA 14
ATOM 20283 C C . PRO A 1 72 ? 9.678 -11.033 6.353 1.00 0.00 72 PRO A C 14
ATOM 20284 O O . PRO A 1 72 ? 8.996 -11.307 5.367 1.00 0.00 72 PRO A O 14
ATOM 20295 N N . LYS A 1 73 ? 10.559 -11.854 6.907 1.00 0.00 73 LYS A N 14
ATOM 20296 C CA . LYS A 1 73 ? 10.786 -13.183 6.367 1.00 0.00 73 LYS A CA 14
ATOM 20297 C C . LYS A 1 73 ? 10.183 -14.223 7.315 1.00 0.00 73 LYS A C 14
ATOM 20298 O O . LYS A 1 73 ? 10.672 -14.413 8.426 1.00 0.00 73 LYS A O 14
ATOM 20317 N N . GLN A 1 74 ? 9.128 -14.869 6.838 1.00 0.00 74 GLN A N 14
ATOM 20318 C CA . GLN A 1 74 ? 8.453 -15.884 7.629 1.00 0.00 74 GLN A CA 14
ATOM 20319 C C . GLN A 1 74 ? 7.791 -15.250 8.854 1.00 0.00 74 GLN A C 14
ATOM 20320 O O . GLN A 1 74 ? 8.363 -15.251 9.943 1.00 0.00 74 GLN A O 14
ATOM 20334 N N . GLU A 1 75 ? 6.595 -14.725 8.636 1.00 0.00 75 GLU A N 14
ATOM 20335 C CA . GLU A 1 75 ? 5.849 -14.089 9.708 1.00 0.00 75 GLU A CA 14
ATOM 20336 C C . GLU A 1 75 ? 4.367 -13.994 9.341 1.00 0.00 75 GLU A C 14
ATOM 20337 O O . GLU A 1 75 ? 3.973 -14.365 8.236 1.00 0.00 75 GLU A O 14
ATOM 20349 N N . LYS A 1 76 ? 3.586 -13.497 10.287 1.00 0.00 76 LYS A N 14
ATOM 20350 C CA . LYS A 1 76 ? 2.155 -13.348 10.077 1.00 0.00 76 LYS A CA 14
ATOM 20351 C C . LYS A 1 76 ? 1.913 -12.553 8.793 1.00 0.00 76 LYS A C 14
ATOM 20352 O O . LYS A 1 76 ? 2.859 -12.083 8.161 1.00 0.00 76 LYS A O 14
ATOM 20371 N N . ARG A 1 77 ? 0.641 -12.427 8.445 1.00 0.00 77 ARG A N 14
ATOM 20372 C CA . ARG A 1 77 ? 0.262 -11.697 7.247 1.00 0.00 77 ARG A CA 14
ATOM 20373 C C . ARG A 1 77 ? 0.894 -10.303 7.253 1.00 0.00 77 ARG A C 14
ATOM 20374 O O . ARG A 1 77 ? 1.629 -9.955 8.176 1.00 0.00 77 ARG A O 14
ATOM 20395 N N . HIS A 1 78 ? 0.585 -9.544 6.212 1.00 0.00 78 HIS A N 14
ATOM 20396 C CA . HIS A 1 78 ? 1.113 -8.196 6.085 1.00 0.00 78 HIS A CA 14
ATOM 20397 C C . HIS A 1 78 ? -0.027 -7.184 6.209 1.00 0.00 78 HIS A C 14
ATOM 20398 O O . HIS A 1 78 ? -1.099 -7.377 5.637 1.00 0.00 78 HIS A O 14
ATOM 20412 N N . VAL A 1 79 ? 0.242 -6.126 6.960 1.00 0.00 79 VAL A N 14
ATOM 20413 C CA . VAL A 1 79 ? -0.747 -5.082 7.166 1.00 0.00 79 VAL A CA 14
ATOM 20414 C C . VAL A 1 79 ? -0.141 -3.728 6.793 1.00 0.00 79 VAL A C 14
ATOM 20415 O O . VAL A 1 79 ? 0.690 -3.193 7.526 1.00 0.00 79 VAL A O 14
ATOM 20428 N N . LEU A 1 80 ? -0.580 -3.213 5.655 1.00 0.00 80 LEU A N 14
ATOM 20429 C CA . LEU A 1 80 ? -0.090 -1.931 5.175 1.00 0.00 80 LEU A CA 14
ATOM 20430 C C . LEU A 1 80 ? -1.166 -0.865 5.395 1.00 0.00 80 LEU A C 14
ATOM 20431 O O . LEU A 1 80 ? -2.337 -1.189 5.588 1.00 0.00 80 LEU A O 14
ATOM 20447 N N . HIS A 1 81 ? -0.730 0.387 5.357 1.00 0.00 81 HIS A N 14
ATOM 20448 C CA . HIS A 1 81 ? -1.641 1.502 5.548 1.00 0.00 81 HIS A CA 14
ATOM 20449 C C . HIS A 1 81 ? -1.534 2.461 4.362 1.00 0.00 81 HIS A C 14
ATOM 20450 O O . HIS A 1 81 ? -0.597 3.255 4.284 1.00 0.00 81 HIS A O 14
ATOM 20464 N N . LEU A 1 82 ? -2.506 2.358 3.469 1.00 0.00 82 LEU A N 14
ATOM 20465 C CA . LEU A 1 82 ? -2.533 3.207 2.289 1.00 0.00 82 LEU A CA 14
ATOM 20466 C C . LEU A 1 82 ? -3.414 4.427 2.566 1.00 0.00 82 LEU A C 14
ATOM 20467 O O . LEU A 1 82 ? -4.634 4.307 2.663 1.00 0.00 82 LEU A O 14
ATOM 20483 N N . VAL A 1 83 ? -2.762 5.574 2.683 1.00 0.00 83 VAL A N 14
ATOM 20484 C CA . VAL A 1 83 ? -3.470 6.815 2.946 1.00 0.00 83 VAL A CA 14
ATOM 20485 C C . VAL A 1 83 ? -3.711 7.549 1.625 1.00 0.00 83 VAL A C 14
ATOM 20486 O O . VAL A 1 83 ? -2.867 7.517 0.730 1.00 0.00 83 VAL A O 14
ATOM 20499 N N . CYS A 1 84 ? -4.867 8.192 1.544 1.00 0.00 84 CYS A N 14
ATOM 20500 C CA . CYS A 1 84 ? -5.230 8.932 0.348 1.00 0.00 84 CYS A CA 14
ATOM 20501 C C . CYS A 1 84 ? -4.829 10.394 0.547 1.00 0.00 84 CYS A C 14
ATOM 20502 O O . CYS A 1 84 ? -5.069 10.968 1.608 1.00 0.00 84 CYS A O 14
ATOM 20510 N N . ASN A 1 85 ? -4.224 10.956 -0.489 1.00 0.00 85 ASN A N 14
ATOM 20511 C CA . ASN A 1 85 ? -3.787 12.340 -0.440 1.00 0.00 85 ASN A CA 14
ATOM 20512 C C . ASN A 1 85 ? -4.033 12.997 -1.800 1.00 0.00 85 ASN A C 14
ATOM 20513 O O . ASN A 1 85 ? -3.537 12.522 -2.822 1.00 0.00 85 ASN A O 14
ATOM 20524 N N . VAL A 1 86 ? -4.799 14.077 -1.771 1.00 0.00 86 VAL A N 14
ATOM 20525 C CA . VAL A 1 86 ? -5.118 14.803 -2.988 1.00 0.00 86 VAL A CA 14
ATOM 20526 C C . VAL A 1 86 ? -5.450 16.255 -2.639 1.00 0.00 86 VAL A C 14
ATOM 20527 O O . VAL A 1 86 ? -6.199 16.515 -1.698 1.00 0.00 86 VAL A O 14
ATOM 20540 N N . LYS A 1 87 ? -4.878 17.162 -3.416 1.00 0.00 87 LYS A N 14
ATOM 20541 C CA . LYS A 1 87 ? -5.104 18.582 -3.200 1.00 0.00 87 LYS A CA 14
ATOM 20542 C C . LYS A 1 87 ? -5.927 19.144 -4.360 1.00 0.00 87 LYS A C 14
ATOM 20543 O O . LYS A 1 87 ? -6.481 18.389 -5.157 1.00 0.00 87 LYS A O 14
ATOM 20562 N N . SER A 1 88 ? -5.981 20.467 -4.419 1.00 0.00 88 SER A N 14
ATOM 20563 C CA . SER A 1 88 ? -6.728 21.140 -5.469 1.00 0.00 88 SER A CA 14
ATOM 20564 C C . SER A 1 88 ? -5.806 22.082 -6.246 1.00 0.00 88 SER A C 14
ATOM 20565 O O . SER A 1 88 ? -5.663 23.250 -5.887 1.00 0.00 88 SER A O 14
ATOM 20573 N N . GLY A 1 89 ? -5.205 21.539 -7.294 1.00 0.00 89 GLY A N 14
ATOM 20574 C CA . GLY A 1 89 ? -4.301 22.317 -8.123 1.00 0.00 89 GLY A CA 14
ATOM 20575 C C . GLY A 1 89 ? -4.915 23.670 -8.485 1.00 0.00 89 GLY A C 14
ATOM 20576 O O . GLY A 1 89 ? -6.135 23.829 -8.461 1.00 0.00 89 GLY A O 14
ATOM 20580 N N . PRO A 1 90 ? -4.020 24.637 -8.820 1.00 0.00 90 PRO A N 14
ATOM 20581 C CA . PRO A 1 90 ? -4.462 25.972 -9.185 1.00 0.00 90 PRO A CA 14
ATOM 20582 C C . PRO A 1 90 ? -5.056 25.986 -10.596 1.00 0.00 90 PRO A C 14
ATOM 20583 O O . PRO A 1 90 ? -4.329 26.125 -11.578 1.00 0.00 90 PRO A O 14
ATOM 20594 N N . SER A 1 91 ? -6.372 25.841 -10.650 1.00 0.00 91 SER A N 14
ATOM 20595 C CA . SER A 1 91 ? -7.072 25.835 -11.923 1.00 0.00 91 SER A CA 14
ATOM 20596 C C . SER A 1 91 ? -6.456 24.788 -12.854 1.00 0.00 91 SER A C 14
ATOM 20597 O O . SER A 1 91 ? -5.593 25.108 -13.670 1.00 0.00 91 SER A O 14
ATOM 20605 N N . SER A 1 92 ? -6.925 23.558 -12.700 1.00 0.00 92 SER A N 14
ATOM 20606 C CA . SER A 1 92 ? -6.431 22.462 -13.517 1.00 0.00 92 SER A CA 14
ATOM 20607 C C . SER A 1 92 ? -4.911 22.355 -13.386 1.00 0.00 92 SER A C 14
ATOM 20608 O O . SER A 1 92 ? -4.176 23.152 -13.967 1.00 0.00 92 SER A O 14
ATOM 20616 N N . GLY A 1 93 ? -4.483 21.363 -12.618 1.00 0.00 93 GLY A N 14
ATOM 20617 C CA . GLY A 1 93 ? -3.063 21.143 -12.404 1.00 0.00 93 GLY A CA 14
ATOM 20618 C C . GLY A 1 93 ? -2.768 19.658 -12.175 1.00 0.00 93 GLY A C 14
ATOM 20619 O O . GLY A 1 93 ? -3.525 18.796 -12.617 1.00 0.00 93 GLY A O 14
ATOM 20623 N N . GLY A 1 1 ? -6.106 -16.767 -18.345 1.00 0.00 1 GLY A N 15
ATOM 20624 C CA . GLY A 1 1 ? -5.876 -16.816 -16.912 1.00 0.00 1 GLY A CA 15
ATOM 20625 C C . GLY A 1 1 ? -6.349 -15.527 -16.235 1.00 0.00 1 GLY A C 15
ATOM 20626 O O . GLY A 1 1 ? -6.345 -14.462 -16.851 1.00 0.00 1 GLY A O 15
ATOM 20630 N N . SER A 1 2 ? -6.745 -15.667 -14.979 1.00 0.00 2 SER A N 15
ATOM 20631 C CA . SER A 1 2 ? -7.221 -14.527 -14.213 1.00 0.00 2 SER A CA 15
ATOM 20632 C C . SER A 1 2 ? -6.854 -14.699 -12.738 1.00 0.00 2 SER A C 15
ATOM 20633 O O . SER A 1 2 ? -6.160 -13.860 -12.166 1.00 0.00 2 SER A O 15
ATOM 20641 N N . SER A 1 3 ? -7.338 -15.790 -12.164 1.00 0.00 3 SER A N 15
ATOM 20642 C CA . SER A 1 3 ? -7.070 -16.082 -10.766 1.00 0.00 3 SER A CA 15
ATOM 20643 C C . SER A 1 3 ? -5.636 -16.590 -10.603 1.00 0.00 3 SER A C 15
ATOM 20644 O O . SER A 1 3 ? -5.348 -17.750 -10.894 1.00 0.00 3 SER A O 15
ATOM 20652 N N . GLY A 1 4 ? -4.775 -15.696 -10.139 1.00 0.00 4 GLY A N 15
ATOM 20653 C CA . GLY A 1 4 ? -3.379 -16.040 -9.933 1.00 0.00 4 GLY A CA 15
ATOM 20654 C C . GLY A 1 4 ? -2.972 -15.835 -8.473 1.00 0.00 4 GLY A C 15
ATOM 20655 O O . GLY A 1 4 ? -2.746 -14.706 -8.040 1.00 0.00 4 GLY A O 15
ATOM 20659 N N . SER A 1 5 ? -2.892 -16.945 -7.754 1.00 0.00 5 SER A N 15
ATOM 20660 C CA . SER A 1 5 ? -2.517 -16.901 -6.350 1.00 0.00 5 SER A CA 15
ATOM 20661 C C . SER A 1 5 ? -0.997 -17.004 -6.211 1.00 0.00 5 SER A C 15
ATOM 20662 O O . SER A 1 5 ? -0.420 -18.066 -6.436 1.00 0.00 5 SER A O 15
ATOM 20670 N N . SER A 1 6 ? -0.392 -15.885 -5.841 1.00 0.00 6 SER A N 15
ATOM 20671 C CA . SER A 1 6 ? 1.050 -15.835 -5.671 1.00 0.00 6 SER A CA 15
ATOM 20672 C C . SER A 1 6 ? 1.461 -14.486 -5.078 1.00 0.00 6 SER A C 15
ATOM 20673 O O . SER A 1 6 ? 1.214 -13.440 -5.678 1.00 0.00 6 SER A O 15
ATOM 20681 N N . GLY A 1 7 ? 2.081 -14.552 -3.910 1.00 0.00 7 GLY A N 15
ATOM 20682 C CA . GLY A 1 7 ? 2.529 -13.348 -3.230 1.00 0.00 7 GLY A CA 15
ATOM 20683 C C . GLY A 1 7 ? 2.119 -13.366 -1.756 1.00 0.00 7 GLY A C 15
ATOM 20684 O O . GLY A 1 7 ? 1.780 -14.417 -1.215 1.00 0.00 7 GLY A O 15
ATOM 20688 N N . VAL A 1 8 ? 2.164 -12.189 -1.148 1.00 0.00 8 VAL A N 15
ATOM 20689 C CA . VAL A 1 8 ? 1.801 -12.056 0.252 1.00 0.00 8 VAL A CA 15
ATOM 20690 C C . VAL A 1 8 ? 0.470 -11.312 0.362 1.00 0.00 8 VAL A C 15
ATOM 20691 O O . VAL A 1 8 ? -0.069 -10.845 -0.640 1.00 0.00 8 VAL A O 15
ATOM 20704 N N . THR A 1 9 ? -0.025 -11.226 1.588 1.00 0.00 9 THR A N 15
ATOM 20705 C CA . THR A 1 9 ? -1.284 -10.545 1.841 1.00 0.00 9 THR A CA 15
ATOM 20706 C C . THR A 1 9 ? -1.041 -9.242 2.606 1.00 0.00 9 THR A C 15
ATOM 20707 O O . THR A 1 9 ? -0.585 -9.264 3.748 1.00 0.00 9 THR A O 15
ATOM 20718 N N . LEU A 1 10 ? -1.359 -8.139 1.945 1.00 0.00 10 LEU A N 15
ATOM 20719 C CA . LEU A 1 10 ? -1.182 -6.828 2.548 1.00 0.00 10 LEU A CA 15
ATOM 20720 C C . LEU A 1 10 ? -2.550 -6.257 2.926 1.00 0.00 10 LEU A C 15
ATOM 20721 O O . LEU A 1 10 ? -3.410 -6.074 2.064 1.00 0.00 10 LEU A O 15
ATOM 20737 N N . LEU A 1 11 ? -2.709 -5.990 4.213 1.00 0.00 11 LEU A N 15
ATOM 20738 C CA . LEU A 1 11 ? -3.958 -5.443 4.716 1.00 0.00 11 LEU A CA 15
ATOM 20739 C C . LEU A 1 11 ? -3.886 -3.915 4.692 1.00 0.00 11 LEU A C 15
ATOM 20740 O O . LEU A 1 11 ? -3.307 -3.303 5.587 1.00 0.00 11 LEU A O 15
ATOM 20756 N N . VAL A 1 12 ? -4.484 -3.342 3.657 1.00 0.00 12 VAL A N 15
ATOM 20757 C CA . VAL A 1 12 ? -4.495 -1.897 3.504 1.00 0.00 12 VAL A CA 15
ATOM 20758 C C . VAL A 1 12 ? -5.466 -1.289 4.518 1.00 0.00 12 VAL A C 15
ATOM 20759 O O . VAL A 1 12 ? -6.671 -1.234 4.274 1.00 0.00 12 VAL A O 15
ATOM 20772 N N . LYS A 1 13 ? -4.906 -0.849 5.636 1.00 0.00 13 LYS A N 15
ATOM 20773 C CA . LYS A 1 13 ? -5.707 -0.247 6.687 1.00 0.00 13 LYS A CA 15
ATOM 20774 C C . LYS A 1 13 ? -5.728 1.271 6.502 1.00 0.00 13 LYS A C 15
ATOM 20775 O O . LYS A 1 13 ? -4.840 1.834 5.862 1.00 0.00 13 LYS A O 15
ATOM 20794 N N . SER A 1 14 ? -6.749 1.892 7.073 1.00 0.00 14 SER A N 15
ATOM 20795 C CA . SER A 1 14 ? -6.896 3.335 6.979 1.00 0.00 14 SER A CA 15
ATOM 20796 C C . SER A 1 14 ? -6.774 3.964 8.368 1.00 0.00 14 SER A C 15
ATOM 20797 O O . SER A 1 14 ? -7.702 3.888 9.172 1.00 0.00 14 SER A O 15
ATOM 20805 N N . PRO A 1 15 ? -5.592 4.590 8.613 1.00 0.00 15 PRO A N 15
ATOM 20806 C CA . PRO A 1 15 ? -5.337 5.233 9.891 1.00 0.00 15 PRO A CA 15
ATOM 20807 C C . PRO A 1 15 ? -6.098 6.556 10.000 1.00 0.00 15 PRO A C 15
ATOM 20808 O O . PRO A 1 15 ? -5.502 7.629 9.917 1.00 0.00 15 PRO A O 15
ATOM 20819 N N . ASN A 1 16 ? -7.405 6.436 10.185 1.00 0.00 16 ASN A N 15
ATOM 20820 C CA . ASN A 1 16 ? -8.255 7.609 10.308 1.00 0.00 16 ASN A CA 15
ATOM 20821 C C . ASN A 1 16 ? -9.695 7.228 9.962 1.00 0.00 16 ASN A C 15
ATOM 20822 O O . ASN A 1 16 ? -10.605 7.436 10.764 1.00 0.00 16 ASN A O 15
ATOM 20833 N N . GLN A 1 17 ? -9.858 6.676 8.769 1.00 0.00 17 GLN A N 15
ATOM 20834 C CA . GLN A 1 17 ? -11.173 6.264 8.308 1.00 0.00 17 GLN A CA 15
ATOM 20835 C C . GLN A 1 17 ? -11.726 5.154 9.205 1.00 0.00 17 GLN A C 15
ATOM 20836 O O . GLN A 1 17 ? -12.884 5.205 9.618 1.00 0.00 17 GLN A O 15
ATOM 20850 N N . ARG A 1 18 ? -10.873 4.179 9.480 1.00 0.00 18 ARG A N 15
ATOM 20851 C CA . ARG A 1 18 ? -11.262 3.059 10.320 1.00 0.00 18 ARG A CA 15
ATOM 20852 C C . ARG A 1 18 ? -12.704 2.644 10.018 1.00 0.00 18 ARG A C 15
ATOM 20853 O O . ARG A 1 18 ? -13.609 2.914 10.805 1.00 0.00 18 ARG A O 15
ATOM 20874 N N . HIS A 1 19 ? -12.870 1.994 8.876 1.00 0.00 19 HIS A N 15
ATOM 20875 C CA . HIS A 1 19 ? -14.186 1.539 8.460 1.00 0.00 19 HIS A CA 15
ATOM 20876 C C . HIS A 1 19 ? -14.086 0.118 7.902 1.00 0.00 19 HIS A C 15
ATOM 20877 O O . HIS A 1 19 ? -14.679 -0.811 8.447 1.00 0.00 19 HIS A O 15
ATOM 20891 N N . ARG A 1 20 ? -13.328 -0.006 6.822 1.00 0.00 20 ARG A N 15
ATOM 20892 C CA . ARG A 1 20 ? -13.141 -1.299 6.183 1.00 0.00 20 ARG A CA 15
ATOM 20893 C C . ARG A 1 20 ? -11.686 -1.467 5.742 1.00 0.00 20 ARG A C 15
ATOM 20894 O O . ARG A 1 20 ? -11.033 -0.497 5.360 1.00 0.00 20 ARG A O 15
ATOM 20915 N N . ASP A 1 21 ? -11.221 -2.706 5.808 1.00 0.00 21 ASP A N 15
ATOM 20916 C CA . ASP A 1 21 ? -9.855 -3.013 5.420 1.00 0.00 21 ASP A CA 15
ATOM 20917 C C . ASP A 1 21 ? -9.849 -3.582 4.000 1.00 0.00 21 ASP A C 15
ATOM 20918 O O . ASP A 1 21 ? -10.842 -4.153 3.551 1.00 0.00 21 ASP A O 15
ATOM 20927 N N . LEU A 1 22 ? -8.719 -3.407 3.330 1.00 0.00 22 LEU A N 15
ATOM 20928 C CA . LEU A 1 22 ? -8.570 -3.896 1.970 1.00 0.00 22 LEU A CA 15
ATOM 20929 C C . LEU A 1 22 ? -7.347 -4.810 1.892 1.00 0.00 22 LEU A C 15
ATOM 20930 O O . LEU A 1 22 ? -6.217 -4.360 2.077 1.00 0.00 22 LEU A O 15
ATOM 20946 N N . GLU A 1 23 ? -7.612 -6.079 1.617 1.00 0.00 23 GLU A N 15
ATOM 20947 C CA . GLU A 1 23 ? -6.547 -7.061 1.512 1.00 0.00 23 GLU A CA 15
ATOM 20948 C C . GLU A 1 23 ? -6.279 -7.401 0.045 1.00 0.00 23 GLU A C 15
ATOM 20949 O O . GLU A 1 23 ? -7.200 -7.750 -0.693 1.00 0.00 23 GLU A O 15
ATOM 20961 N N . LEU A 1 24 ? -5.016 -7.285 -0.335 1.00 0.00 24 LEU A N 15
ATOM 20962 C CA . LEU A 1 24 ? -4.615 -7.575 -1.702 1.00 0.00 24 LEU A CA 15
ATOM 20963 C C . LEU A 1 24 ? -3.249 -8.262 -1.693 1.00 0.00 24 LEU A C 15
ATOM 20964 O O . LEU A 1 24 ? -2.520 -8.191 -0.706 1.00 0.00 24 LEU A O 15
ATOM 20980 N N . SER A 1 25 ? -2.944 -8.914 -2.807 1.00 0.00 25 SER A N 15
ATOM 20981 C CA . SER A 1 25 ? -1.677 -9.614 -2.940 1.00 0.00 25 SER A CA 15
ATOM 20982 C C . SER A 1 25 ? -0.518 -8.619 -2.861 1.00 0.00 25 SER A C 15
ATOM 20983 O O . SER A 1 25 ? -0.655 -7.467 -3.270 1.00 0.00 25 SER A O 15
ATOM 20991 N N . GLY A 1 26 ? 0.598 -9.100 -2.333 1.00 0.00 26 GLY A N 15
ATOM 20992 C CA . GLY A 1 26 ? 1.780 -8.268 -2.195 1.00 0.00 26 GLY A CA 15
ATOM 20993 C C . GLY A 1 26 ? 3.043 -9.039 -2.584 1.00 0.00 26 GLY A C 15
ATOM 20994 O O . GLY A 1 26 ? 4.009 -9.080 -1.822 1.00 0.00 26 GLY A O 15
ATOM 20998 N N . ASP A 1 27 ? 2.994 -9.631 -3.768 1.00 0.00 27 ASP A N 15
ATOM 20999 C CA . ASP A 1 27 ? 4.123 -10.399 -4.267 1.00 0.00 27 ASP A CA 15
ATOM 21000 C C . ASP A 1 27 ? 5.424 -9.680 -3.904 1.00 0.00 27 ASP A C 15
ATOM 21001 O O . ASP A 1 27 ? 5.560 -8.481 -4.139 1.00 0.00 27 ASP A O 15
ATOM 21010 N N . ARG A 1 28 ? 6.346 -10.444 -3.338 1.00 0.00 28 ARG A N 15
ATOM 21011 C CA . ARG A 1 28 ? 7.631 -9.896 -2.942 1.00 0.00 28 ARG A CA 15
ATOM 21012 C C . ARG A 1 28 ? 8.325 -9.247 -4.140 1.00 0.00 28 ARG A C 15
ATOM 21013 O O . ARG A 1 28 ? 9.260 -8.464 -3.974 1.00 0.00 28 ARG A O 15
ATOM 21034 N N . GLY A 1 29 ? 7.841 -9.594 -5.323 1.00 0.00 29 GLY A N 15
ATOM 21035 C CA . GLY A 1 29 ? 8.401 -9.056 -6.551 1.00 0.00 29 GLY A CA 15
ATOM 21036 C C . GLY A 1 29 ? 7.791 -7.693 -6.880 1.00 0.00 29 GLY A C 15
ATOM 21037 O O . GLY A 1 29 ? 8.448 -6.841 -7.477 1.00 0.00 29 GLY A O 15
ATOM 21041 N N . TRP A 1 30 ? 6.539 -7.528 -6.479 1.00 0.00 30 TRP A N 15
ATOM 21042 C CA . TRP A 1 30 ? 5.831 -6.283 -6.724 1.00 0.00 30 TRP A CA 15
ATOM 21043 C C . TRP A 1 30 ? 6.744 -5.129 -6.304 1.00 0.00 30 TRP A C 15
ATOM 21044 O O . TRP A 1 30 ? 7.778 -5.349 -5.674 1.00 0.00 30 TRP A O 15
ATOM 21065 N N . SER A 1 31 ? 6.331 -3.925 -6.671 1.00 0.00 31 SER A N 15
ATOM 21066 C CA . SER A 1 31 ? 7.098 -2.737 -6.340 1.00 0.00 31 SER A CA 15
ATOM 21067 C C . SER A 1 31 ? 6.214 -1.730 -5.603 1.00 0.00 31 SER A C 15
ATOM 21068 O O . SER A 1 31 ? 5.102 -1.436 -6.044 1.00 0.00 31 SER A O 15
ATOM 21076 N N . VAL A 1 32 ? 6.738 -1.228 -4.495 1.00 0.00 32 VAL A N 15
ATOM 21077 C CA . VAL A 1 32 ? 6.009 -0.260 -3.693 1.00 0.00 32 VAL A CA 15
ATOM 21078 C C . VAL A 1 32 ? 5.259 0.700 -4.619 1.00 0.00 32 VAL A C 15
ATOM 21079 O O . VAL A 1 32 ? 4.051 0.883 -4.483 1.00 0.00 32 VAL A O 15
ATOM 21092 N N . GLY A 1 33 ? 6.009 1.290 -5.538 1.00 0.00 33 GLY A N 15
ATOM 21093 C CA . GLY A 1 33 ? 5.431 2.228 -6.486 1.00 0.00 33 GLY A CA 15
ATOM 21094 C C . GLY A 1 33 ? 4.357 1.552 -7.340 1.00 0.00 33 GLY A C 15
ATOM 21095 O O . GLY A 1 33 ? 3.306 2.138 -7.601 1.00 0.00 33 GLY A O 15
ATOM 21099 N N . HIS A 1 34 ? 4.655 0.329 -7.752 1.00 0.00 34 HIS A N 15
ATOM 21100 C CA . HIS A 1 34 ? 3.728 -0.433 -8.572 1.00 0.00 34 HIS A CA 15
ATOM 21101 C C . HIS A 1 34 ? 2.474 -0.758 -7.759 1.00 0.00 34 HIS A C 15
ATOM 21102 O O . HIS A 1 34 ? 1.360 -0.440 -8.175 1.00 0.00 34 HIS A O 15
ATOM 21116 N N . LEU A 1 35 ? 2.695 -1.388 -6.614 1.00 0.00 35 LEU A N 15
ATOM 21117 C CA . LEU A 1 35 ? 1.596 -1.760 -5.740 1.00 0.00 35 LEU A CA 15
ATOM 21118 C C . LEU A 1 35 ? 0.558 -0.637 -5.728 1.00 0.00 35 LEU A C 15
ATOM 21119 O O . LEU A 1 35 ? -0.599 -0.852 -6.086 1.00 0.00 35 LEU A O 15
ATOM 21135 N N . LYS A 1 36 ? 1.008 0.538 -5.311 1.00 0.00 36 LYS A N 15
ATOM 21136 C CA . LYS A 1 36 ? 0.132 1.695 -5.248 1.00 0.00 36 LYS A CA 15
ATOM 21137 C C . LYS A 1 36 ? -0.793 1.697 -6.466 1.00 0.00 36 LYS A C 15
ATOM 21138 O O . LYS A 1 36 ? -2.014 1.640 -6.324 1.00 0.00 36 LYS A O 15
ATOM 21157 N N . ALA A 1 37 ? -0.176 1.764 -7.637 1.00 0.00 37 ALA A N 15
ATOM 21158 C CA . ALA A 1 37 ? -0.929 1.775 -8.880 1.00 0.00 37 ALA A CA 15
ATOM 21159 C C . ALA A 1 37 ? -1.981 0.665 -8.844 1.00 0.00 37 ALA A C 15
ATOM 21160 O O . ALA A 1 37 ? -3.146 0.899 -9.159 1.00 0.00 37 ALA A O 15
ATOM 21167 N N . HIS A 1 38 ? -1.532 -0.519 -8.455 1.00 0.00 38 HIS A N 15
ATOM 21168 C CA . HIS A 1 38 ? -2.421 -1.666 -8.373 1.00 0.00 38 HIS A CA 15
ATOM 21169 C C . HIS A 1 38 ? -3.517 -1.393 -7.341 1.00 0.00 38 HIS A C 15
ATOM 21170 O O . HIS A 1 38 ? -4.666 -1.788 -7.531 1.00 0.00 38 HIS A O 15
ATOM 21184 N N . LEU A 1 39 ? -3.123 -0.720 -6.270 1.00 0.00 39 LEU A N 15
ATOM 21185 C CA . LEU A 1 39 ? -4.057 -0.390 -5.207 1.00 0.00 39 LEU A CA 15
ATOM 21186 C C . LEU A 1 39 ? -5.160 0.510 -5.766 1.00 0.00 39 LEU A C 15
ATOM 21187 O O . LEU A 1 39 ? -6.336 0.148 -5.737 1.00 0.00 39 LEU A O 15
ATOM 21203 N N . SER A 1 40 ? -4.743 1.665 -6.263 1.00 0.00 40 SER A N 15
ATOM 21204 C CA . SER A 1 40 ? -5.682 2.620 -6.829 1.00 0.00 40 SER A CA 15
ATOM 21205 C C . SER A 1 40 ? -6.766 1.883 -7.617 1.00 0.00 40 SER A C 15
ATOM 21206 O O . SER A 1 40 ? -7.898 2.355 -7.713 1.00 0.00 40 SER A O 15
ATOM 21214 N N . ARG A 1 41 ? -6.382 0.738 -8.162 1.00 0.00 41 ARG A N 15
ATOM 21215 C CA . ARG A 1 41 ? -7.308 -0.068 -8.939 1.00 0.00 41 ARG A CA 15
ATOM 21216 C C . ARG A 1 41 ? -8.364 -0.694 -8.026 1.00 0.00 41 ARG A C 15
ATOM 21217 O O . ARG A 1 41 ? -9.536 -0.323 -8.081 1.00 0.00 41 ARG A O 15
ATOM 21238 N N . VAL A 1 42 ? -7.911 -1.632 -7.206 1.00 0.00 42 VAL A N 15
ATOM 21239 C CA . VAL A 1 42 ? -8.802 -2.312 -6.282 1.00 0.00 42 VAL A CA 15
ATOM 21240 C C . VAL A 1 42 ? -9.580 -1.273 -5.473 1.00 0.00 42 VAL A C 15
ATOM 21241 O O . VAL A 1 42 ? -10.648 -1.569 -4.938 1.00 0.00 42 VAL A O 15
ATOM 21254 N N . TYR A 1 43 ? -9.016 -0.076 -5.408 1.00 0.00 43 TYR A N 15
ATOM 21255 C CA . TYR A 1 43 ? -9.643 1.009 -4.673 1.00 0.00 43 TYR A CA 15
ATOM 21256 C C . TYR A 1 43 ? -10.684 1.726 -5.535 1.00 0.00 43 TYR A C 15
ATOM 21257 O O . TYR A 1 43 ? -10.379 2.178 -6.636 1.00 0.00 43 TYR A O 15
ATOM 21275 N N . PRO A 1 44 ? -11.927 1.807 -4.987 1.00 0.00 44 PRO A N 15
ATOM 21276 C CA . PRO A 1 44 ? -13.016 2.461 -5.694 1.00 0.00 44 PRO A CA 15
ATOM 21277 C C . PRO A 1 44 ? -12.859 3.982 -5.654 1.00 0.00 44 PRO A C 15
ATOM 21278 O O . PRO A 1 44 ? -13.226 4.622 -4.670 1.00 0.00 44 PRO A O 15
ATOM 21289 N N . GLU A 1 45 ? -12.315 4.518 -6.737 1.00 0.00 45 GLU A N 15
ATOM 21290 C CA . GLU A 1 45 ? -12.106 5.953 -6.838 1.00 0.00 45 GLU A CA 15
ATOM 21291 C C . GLU A 1 45 ? -11.042 6.260 -7.894 1.00 0.00 45 GLU A C 15
ATOM 21292 O O . GLU A 1 45 ? -11.041 7.341 -8.482 1.00 0.00 45 GLU A O 15
ATOM 21304 N N . ARG A 1 46 ? -10.162 5.292 -8.102 1.00 0.00 46 ARG A N 15
ATOM 21305 C CA . ARG A 1 46 ? -9.096 5.446 -9.076 1.00 0.00 46 ARG A CA 15
ATOM 21306 C C . ARG A 1 46 ? -8.169 6.595 -8.672 1.00 0.00 46 ARG A C 15
ATOM 21307 O O . ARG A 1 46 ? -8.015 7.564 -9.414 1.00 0.00 46 ARG A O 15
ATOM 21328 N N . PRO A 1 47 ? -7.562 6.446 -7.464 1.00 0.00 47 PRO A N 15
ATOM 21329 C CA . PRO A 1 47 ? -6.655 7.460 -6.953 1.00 0.00 47 PRO A CA 15
ATOM 21330 C C . PRO A 1 47 ? -5.308 7.407 -7.677 1.00 0.00 47 PRO A C 15
ATOM 21331 O O . PRO A 1 47 ? -5.113 6.588 -8.574 1.00 0.00 47 PRO A O 15
ATOM 21342 N N . ARG A 1 48 ? -4.413 8.290 -7.260 1.00 0.00 48 ARG A N 15
ATOM 21343 C CA . ARG A 1 48 ? -3.090 8.354 -7.858 1.00 0.00 48 ARG A CA 15
ATOM 21344 C C . ARG A 1 48 ? -2.055 7.722 -6.925 1.00 0.00 48 ARG A C 15
ATOM 21345 O O . ARG A 1 48 ? -2.126 7.888 -5.708 1.00 0.00 48 ARG A O 15
ATOM 21366 N N . PRO A 1 49 ? -1.092 6.991 -7.548 1.00 0.00 49 PRO A N 15
ATOM 21367 C CA . PRO A 1 49 ? -0.044 6.332 -6.787 1.00 0.00 49 PRO A CA 15
ATOM 21368 C C . PRO A 1 49 ? 0.994 7.344 -6.294 1.00 0.00 49 PRO A C 15
ATOM 21369 O O . PRO A 1 49 ? 1.669 7.108 -5.292 1.00 0.00 49 PRO A O 15
ATOM 21380 N N . GLU A 1 50 ? 1.088 8.447 -7.020 1.00 0.00 50 GLU A N 15
ATOM 21381 C CA . GLU A 1 50 ? 2.031 9.496 -6.670 1.00 0.00 50 GLU A CA 15
ATOM 21382 C C . GLU A 1 50 ? 1.618 10.165 -5.357 1.00 0.00 50 GLU A C 15
ATOM 21383 O O . GLU A 1 50 ? 2.386 10.931 -4.778 1.00 0.00 50 GLU A O 15
ATOM 21395 N N . ASP A 1 51 ? 0.406 9.851 -4.926 1.00 0.00 51 ASP A N 15
ATOM 21396 C CA . ASP A 1 51 ? -0.119 10.412 -3.693 1.00 0.00 51 ASP A CA 15
ATOM 21397 C C . ASP A 1 51 ? -0.291 9.294 -2.661 1.00 0.00 51 ASP A C 15
ATOM 21398 O O . ASP A 1 51 ? -0.095 9.512 -1.467 1.00 0.00 51 ASP A O 15
ATOM 21407 N N . GLN A 1 52 ? -0.657 8.123 -3.161 1.00 0.00 52 GLN A N 15
ATOM 21408 C CA . GLN A 1 52 ? -0.857 6.972 -2.298 1.00 0.00 52 GLN A CA 15
ATOM 21409 C C . GLN A 1 52 ? 0.308 6.835 -1.316 1.00 0.00 52 GLN A C 15
ATOM 21410 O O . GLN A 1 52 ? 1.456 6.675 -1.727 1.00 0.00 52 GLN A O 15
ATOM 21424 N N . ARG A 1 53 ? -0.028 6.904 -0.036 1.00 0.00 53 ARG A N 15
ATOM 21425 C CA . ARG A 1 53 ? 0.976 6.790 1.009 1.00 0.00 53 ARG A CA 15
ATOM 21426 C C . ARG A 1 53 ? 0.945 5.389 1.623 1.00 0.00 53 ARG A C 15
ATOM 21427 O O . ARG A 1 53 ? 0.019 5.051 2.360 1.00 0.00 53 ARG A O 15
ATOM 21448 N N . LEU A 1 54 ? 1.968 4.612 1.299 1.00 0.00 54 LEU A N 15
ATOM 21449 C CA . LEU A 1 54 ? 2.070 3.256 1.810 1.00 0.00 54 LEU A CA 15
ATOM 21450 C C . LEU A 1 54 ? 2.895 3.262 3.099 1.00 0.00 54 LEU A C 15
ATOM 21451 O O . LEU A 1 54 ? 4.094 3.533 3.070 1.00 0.00 54 LEU A O 15
ATOM 21467 N N . ILE A 1 55 ? 2.219 2.960 4.198 1.00 0.00 55 ILE A N 15
ATOM 21468 C CA . ILE A 1 55 ? 2.875 2.927 5.494 1.00 0.00 55 ILE A CA 15
ATOM 21469 C C . ILE A 1 55 ? 2.711 1.536 6.109 1.00 0.00 55 ILE A C 15
ATOM 21470 O O . ILE A 1 55 ? 1.607 1.148 6.491 1.00 0.00 55 ILE A O 15
ATOM 21486 N N . TYR A 1 56 ? 3.824 0.822 6.185 1.00 0.00 56 TYR A N 15
ATOM 21487 C CA . TYR A 1 56 ? 3.817 -0.518 6.747 1.00 0.00 56 TYR A CA 15
ATOM 21488 C C . TYR A 1 56 ? 3.874 -0.472 8.275 1.00 0.00 56 TYR A C 15
ATOM 21489 O O . TYR A 1 56 ? 3.694 -1.493 8.937 1.00 0.00 56 TYR A O 15
ATOM 21507 N N . SER A 1 57 ? 4.126 0.722 8.790 1.00 0.00 57 SER A N 15
ATOM 21508 C CA . SER A 1 57 ? 4.209 0.915 10.228 1.00 0.00 57 SER A CA 15
ATOM 21509 C C . SER A 1 57 ? 5.013 2.178 10.541 1.00 0.00 57 SER A C 15
ATOM 21510 O O . SER A 1 57 ? 6.233 2.121 10.692 1.00 0.00 57 SER A O 15
ATOM 21518 N N . GLY A 1 58 ? 4.297 3.289 10.630 1.00 0.00 58 GLY A N 15
ATOM 21519 C CA . GLY A 1 58 ? 4.929 4.565 10.923 1.00 0.00 58 GLY A CA 15
ATOM 21520 C C . GLY A 1 58 ? 6.209 4.744 10.103 1.00 0.00 58 GLY A C 15
ATOM 21521 O O . GLY A 1 58 ? 7.102 5.494 10.495 1.00 0.00 58 GLY A O 15
ATOM 21525 N N . LYS A 1 59 ? 6.257 4.043 8.980 1.00 0.00 59 LYS A N 15
ATOM 21526 C CA . LYS A 1 59 ? 7.413 4.115 8.102 1.00 0.00 59 LYS A CA 15
ATOM 21527 C C . LYS A 1 59 ? 6.968 3.866 6.659 1.00 0.00 59 LYS A C 15
ATOM 21528 O O . LYS A 1 59 ? 6.668 2.733 6.285 1.00 0.00 59 LYS A O 15
ATOM 21547 N N . LEU A 1 60 ? 6.937 4.944 5.889 1.00 0.00 60 LEU A N 15
ATOM 21548 C CA . LEU A 1 60 ? 6.535 4.857 4.496 1.00 0.00 60 LEU A CA 15
ATOM 21549 C C . LEU A 1 60 ? 7.549 4.007 3.728 1.00 0.00 60 LEU A C 15
ATOM 21550 O O . LEU A 1 60 ? 8.723 3.959 4.087 1.00 0.00 60 LEU A O 15
ATOM 21566 N N . LEU A 1 61 ? 7.056 3.356 2.683 1.00 0.00 61 LEU A N 15
ATOM 21567 C CA . LEU A 1 61 ? 7.905 2.510 1.861 1.00 0.00 61 LEU A CA 15
ATOM 21568 C C . LEU A 1 61 ? 8.478 3.336 0.708 1.00 0.00 61 LEU A C 15
ATOM 21569 O O . LEU A 1 61 ? 8.012 4.443 0.441 1.00 0.00 61 LEU A O 15
ATOM 21585 N N . LEU A 1 62 ? 9.479 2.767 0.054 1.00 0.00 62 LEU A N 15
ATOM 21586 C CA . LEU A 1 62 ? 10.120 3.436 -1.065 1.00 0.00 62 LEU A CA 15
ATOM 21587 C C . LEU A 1 62 ? 9.757 2.711 -2.362 1.00 0.00 62 LEU A C 15
ATOM 21588 O O . LEU A 1 62 ? 9.696 1.483 -2.395 1.00 0.00 62 LEU A O 15
ATOM 21604 N N . ASP A 1 63 ? 9.528 3.503 -3.401 1.00 0.00 63 ASP A N 15
ATOM 21605 C CA . ASP A 1 63 ? 9.174 2.951 -4.697 1.00 0.00 63 ASP A CA 15
ATOM 21606 C C . ASP A 1 63 ? 10.331 2.094 -5.216 1.00 0.00 63 ASP A C 15
ATOM 21607 O O . ASP A 1 63 ? 10.113 1.113 -5.925 1.00 0.00 63 ASP A O 15
ATOM 21616 N N . HIS A 1 64 ? 11.537 2.497 -4.843 1.00 0.00 64 HIS A N 15
ATOM 21617 C CA . HIS A 1 64 ? 12.729 1.779 -5.261 1.00 0.00 64 HIS A CA 15
ATOM 21618 C C . HIS A 1 64 ? 12.857 0.485 -4.454 1.00 0.00 64 HIS A C 15
ATOM 21619 O O . HIS A 1 64 ? 13.627 -0.403 -4.818 1.00 0.00 64 HIS A O 15
ATOM 21633 N N . GLN A 1 65 ? 12.093 0.419 -3.375 1.00 0.00 65 GLN A N 15
ATOM 21634 C CA . GLN A 1 65 ? 12.111 -0.751 -2.514 1.00 0.00 65 GLN A CA 15
ATOM 21635 C C . GLN A 1 65 ? 11.106 -1.791 -3.010 1.00 0.00 65 GLN A C 15
ATOM 21636 O O . GLN A 1 65 ? 10.030 -1.440 -3.491 1.00 0.00 65 GLN A O 15
ATOM 21650 N N . CYS A 1 66 ? 11.492 -3.051 -2.878 1.00 0.00 66 CYS A N 15
ATOM 21651 C CA . CYS A 1 66 ? 10.637 -4.145 -3.306 1.00 0.00 66 CYS A CA 15
ATOM 21652 C C . CYS A 1 66 ? 9.993 -4.766 -2.065 1.00 0.00 66 CYS A C 15
ATOM 21653 O O . CYS A 1 66 ? 10.560 -4.716 -0.976 1.00 0.00 66 CYS A O 15
ATOM 21661 N N . LEU A 1 67 ? 8.814 -5.337 -2.273 1.00 0.00 67 LEU A N 15
ATOM 21662 C CA . LEU A 1 67 ? 8.086 -5.967 -1.185 1.00 0.00 67 LEU A CA 15
ATOM 21663 C C . LEU A 1 67 ? 9.002 -6.964 -0.473 1.00 0.00 67 LEU A C 15
ATOM 21664 O O . LEU A 1 67 ? 8.950 -7.098 0.748 1.00 0.00 67 LEU A O 15
ATOM 21680 N N . ARG A 1 68 ? 9.821 -7.639 -1.268 1.00 0.00 68 ARG A N 15
ATOM 21681 C CA . ARG A 1 68 ? 10.747 -8.619 -0.729 1.00 0.00 68 ARG A CA 15
ATOM 21682 C C . ARG A 1 68 ? 11.465 -8.054 0.498 1.00 0.00 68 ARG A C 15
ATOM 21683 O O . ARG A 1 68 ? 11.196 -8.471 1.624 1.00 0.00 68 ARG A O 15
ATOM 21704 N N . ASP A 1 69 ? 12.362 -7.115 0.240 1.00 0.00 69 ASP A N 15
ATOM 21705 C CA . ASP A 1 69 ? 13.119 -6.488 1.310 1.00 0.00 69 ASP A CA 15
ATOM 21706 C C . ASP A 1 69 ? 12.152 -5.978 2.381 1.00 0.00 69 ASP A C 15
ATOM 21707 O O . ASP A 1 69 ? 12.415 -6.116 3.575 1.00 0.00 69 ASP A O 15
ATOM 21716 N N . LEU A 1 70 ? 11.057 -5.398 1.916 1.00 0.00 70 LEU A N 15
ATOM 21717 C CA . LEU A 1 70 ? 10.050 -4.866 2.820 1.00 0.00 70 LEU A CA 15
ATOM 21718 C C . LEU A 1 70 ? 9.432 -6.014 3.620 1.00 0.00 70 LEU A C 15
ATOM 21719 O O . LEU A 1 70 ? 9.739 -7.181 3.377 1.00 0.00 70 LEU A O 15
ATOM 21735 N N . LEU A 1 71 ? 8.574 -5.644 4.559 1.00 0.00 71 LEU A N 15
ATOM 21736 C CA . LEU A 1 71 ? 7.910 -6.628 5.397 1.00 0.00 71 LEU A CA 15
ATOM 21737 C C . LEU A 1 71 ? 8.963 -7.504 6.078 1.00 0.00 71 LEU A C 15
ATOM 21738 O O . LEU A 1 71 ? 10.126 -7.509 5.678 1.00 0.00 71 LEU A O 15
ATOM 21754 N N . PRO A 1 72 ? 8.506 -8.243 7.125 1.00 0.00 72 PRO A N 15
ATOM 21755 C CA . PRO A 1 72 ? 9.396 -9.121 7.866 1.00 0.00 72 PRO A CA 15
ATOM 21756 C C . PRO A 1 72 ? 9.710 -10.387 7.065 1.00 0.00 72 PRO A C 15
ATOM 21757 O O . PRO A 1 72 ? 8.982 -10.734 6.137 1.00 0.00 72 PRO A O 15
ATOM 21768 N N . LYS A 1 73 ? 10.795 -11.040 7.454 1.00 0.00 73 LYS A N 15
ATOM 21769 C CA . LYS A 1 73 ? 11.215 -12.259 6.783 1.00 0.00 73 LYS A CA 15
ATOM 21770 C C . LYS A 1 73 ? 10.429 -13.444 7.351 1.00 0.00 73 LYS A C 15
ATOM 21771 O O . LYS A 1 73 ? 10.612 -13.818 8.508 1.00 0.00 73 LYS A O 15
ATOM 21790 N N . GLN A 1 74 ? 9.571 -14.001 6.508 1.00 0.00 74 GLN A N 15
ATOM 21791 C CA . GLN A 1 74 ? 8.758 -15.136 6.912 1.00 0.00 74 GLN A CA 15
ATOM 21792 C C . GLN A 1 74 ? 7.976 -14.804 8.184 1.00 0.00 74 GLN A C 15
ATOM 21793 O O . GLN A 1 74 ? 8.510 -14.901 9.289 1.00 0.00 74 GLN A O 15
ATOM 21807 N N . GLU A 1 75 ? 6.724 -14.418 7.987 1.00 0.00 75 GLU A N 15
ATOM 21808 C CA . GLU A 1 75 ? 5.863 -14.070 9.105 1.00 0.00 75 GLU A CA 15
ATOM 21809 C C . GLU A 1 75 ? 4.394 -14.144 8.685 1.00 0.00 75 GLU A C 15
ATOM 21810 O O . GLU A 1 75 ? 4.089 -14.338 7.510 1.00 0.00 75 GLU A O 15
ATOM 21822 N N . LYS A 1 76 ? 3.522 -13.984 9.670 1.00 0.00 76 LYS A N 15
ATOM 21823 C CA . LYS A 1 76 ? 2.091 -14.029 9.419 1.00 0.00 76 LYS A CA 15
ATOM 21824 C C . LYS A 1 76 ? 1.736 -13.011 8.334 1.00 0.00 76 LYS A C 15
ATOM 21825 O O . LYS A 1 76 ? 2.622 -12.424 7.714 1.00 0.00 76 LYS A O 15
ATOM 21844 N N . ARG A 1 77 ? 0.438 -12.831 8.137 1.00 0.00 77 ARG A N 15
ATOM 21845 C CA . ARG A 1 77 ? -0.045 -11.894 7.138 1.00 0.00 77 ARG A CA 15
ATOM 21846 C C . ARG A 1 77 ? 0.650 -10.541 7.300 1.00 0.00 77 ARG A C 15
ATOM 21847 O O . ARG A 1 77 ? 1.476 -10.367 8.194 1.00 0.00 77 ARG A O 15
ATOM 21868 N N . HIS A 1 78 ? 0.290 -9.618 6.420 1.00 0.00 78 HIS A N 15
ATOM 21869 C CA . HIS A 1 78 ? 0.869 -8.285 6.454 1.00 0.00 78 HIS A CA 15
ATOM 21870 C C . HIS A 1 78 ? -0.246 -7.245 6.578 1.00 0.00 78 HIS A C 15
ATOM 21871 O O . HIS A 1 78 ? -1.366 -7.474 6.127 1.00 0.00 78 HIS A O 15
ATOM 21885 N N . VAL A 1 79 ? 0.102 -6.122 7.190 1.00 0.00 79 VAL A N 15
ATOM 21886 C CA . VAL A 1 79 ? -0.855 -5.046 7.379 1.00 0.00 79 VAL A CA 15
ATOM 21887 C C . VAL A 1 79 ? -0.213 -3.720 6.963 1.00 0.00 79 VAL A C 15
ATOM 21888 O O . VAL A 1 79 ? 0.689 -3.225 7.637 1.00 0.00 79 VAL A O 15
ATOM 21901 N N . LEU A 1 80 ? -0.703 -3.183 5.856 1.00 0.00 80 LEU A N 15
ATOM 21902 C CA . LEU A 1 80 ? -0.190 -1.925 5.342 1.00 0.00 80 LEU A CA 15
ATOM 21903 C C . LEU A 1 80 ? -1.232 -0.827 5.559 1.00 0.00 80 LEU A C 15
ATOM 21904 O O . LEU A 1 80 ? -2.380 -1.113 5.892 1.00 0.00 80 LEU A O 15
ATOM 21920 N N . HIS A 1 81 ? -0.794 0.408 5.359 1.00 0.00 81 HIS A N 15
ATOM 21921 C CA . HIS A 1 81 ? -1.675 1.551 5.529 1.00 0.00 81 HIS A CA 15
ATOM 21922 C C . HIS A 1 81 ? -1.551 2.478 4.318 1.00 0.00 81 HIS A C 15
ATOM 21923 O O . HIS A 1 81 ? -0.566 3.202 4.184 1.00 0.00 81 HIS A O 15
ATOM 21937 N N . LEU A 1 82 ? -2.566 2.427 3.468 1.00 0.00 82 LEU A N 15
ATOM 21938 C CA . LEU A 1 82 ? -2.583 3.253 2.273 1.00 0.00 82 LEU A CA 15
ATOM 21939 C C . LEU A 1 82 ? -3.410 4.511 2.541 1.00 0.00 82 LEU A C 15
ATOM 21940 O O . LEU A 1 82 ? -4.640 4.468 2.519 1.00 0.00 82 LEU A O 15
ATOM 21956 N N . VAL A 1 83 ? -2.703 5.604 2.787 1.00 0.00 83 VAL A N 15
ATOM 21957 C CA . VAL A 1 83 ? -3.356 6.874 3.058 1.00 0.00 83 VAL A CA 15
ATOM 21958 C C . VAL A 1 83 ? -3.681 7.569 1.735 1.00 0.00 83 VAL A C 15
ATOM 21959 O O . VAL A 1 83 ? -2.802 7.754 0.895 1.00 0.00 83 VAL A O 15
ATOM 21972 N N . CYS A 1 84 ? -4.946 7.933 1.589 1.00 0.00 84 CYS A N 15
ATOM 21973 C CA . CYS A 1 84 ? -5.399 8.604 0.382 1.00 0.00 84 CYS A CA 15
ATOM 21974 C C . CYS A 1 84 ? -5.050 10.089 0.498 1.00 0.00 84 CYS A C 15
ATOM 21975 O O . CYS A 1 84 ? -5.178 10.678 1.570 1.00 0.00 84 CYS A O 15
ATOM 21983 N N . ASN A 1 85 ? -4.615 10.652 -0.620 1.00 0.00 85 ASN A N 15
ATOM 21984 C CA . ASN A 1 85 ? -4.247 12.056 -0.656 1.00 0.00 85 ASN A CA 15
ATOM 21985 C C . ASN A 1 85 ? -4.413 12.585 -2.083 1.00 0.00 85 ASN A C 15
ATOM 21986 O O . ASN A 1 85 ? -4.018 11.925 -3.043 1.00 0.00 85 ASN A O 15
ATOM 21997 N N . VAL A 1 86 ? -4.996 13.771 -2.177 1.00 0.00 86 VAL A N 15
ATOM 21998 C CA . VAL A 1 86 ? -5.218 14.396 -3.469 1.00 0.00 86 VAL A CA 15
ATOM 21999 C C . VAL A 1 86 ? -4.670 15.824 -3.442 1.00 0.00 86 VAL A C 15
ATOM 22000 O O . VAL A 1 86 ? -3.835 16.157 -2.601 1.00 0.00 86 VAL A O 15
ATOM 22013 N N . LYS A 1 87 ? -5.160 16.630 -4.372 1.00 0.00 87 LYS A N 15
ATOM 22014 C CA . LYS A 1 87 ? -4.730 18.015 -4.464 1.00 0.00 87 LYS A CA 15
ATOM 22015 C C . LYS A 1 87 ? -3.235 18.059 -4.787 1.00 0.00 87 LYS A C 15
ATOM 22016 O O . LYS A 1 87 ? -2.462 17.251 -4.276 1.00 0.00 87 LYS A O 15
ATOM 22035 N N . SER A 1 88 ? -2.873 19.012 -5.634 1.00 0.00 88 SER A N 15
ATOM 22036 C CA . SER A 1 88 ? -1.484 19.172 -6.031 1.00 0.00 88 SER A CA 15
ATOM 22037 C C . SER A 1 88 ? -0.972 20.547 -5.598 1.00 0.00 88 SER A C 15
ATOM 22038 O O . SER A 1 88 ? 0.160 20.673 -5.134 1.00 0.00 88 SER A O 15
ATOM 22046 N N . GLY A 1 89 ? -1.829 21.543 -5.766 1.00 0.00 89 GLY A N 15
ATOM 22047 C CA . GLY A 1 89 ? -1.477 22.904 -5.399 1.00 0.00 89 GLY A CA 15
ATOM 22048 C C . GLY A 1 89 ? -2.498 23.902 -5.948 1.00 0.00 89 GLY A C 15
ATOM 22049 O O . GLY A 1 89 ? -3.531 23.506 -6.485 1.00 0.00 89 GLY A O 15
ATOM 22053 N N . PRO A 1 90 ? -2.165 25.211 -5.789 1.00 0.00 90 PRO A N 15
ATOM 22054 C CA . PRO A 1 90 ? -3.041 26.268 -6.263 1.00 0.00 90 PRO A CA 15
ATOM 22055 C C . PRO A 1 90 ? -2.970 26.399 -7.786 1.00 0.00 90 PRO A C 15
ATOM 22056 O O . PRO A 1 90 ? -2.488 27.405 -8.305 1.00 0.00 90 PRO A O 15
ATOM 22067 N N . SER A 1 91 ? -3.456 25.366 -8.460 1.00 0.00 91 SER A N 15
ATOM 22068 C CA . SER A 1 91 ? -3.453 25.353 -9.912 1.00 0.00 91 SER A CA 15
ATOM 22069 C C . SER A 1 91 ? -4.576 24.453 -10.430 1.00 0.00 91 SER A C 15
ATOM 22070 O O . SER A 1 91 ? -5.469 24.915 -11.139 1.00 0.00 91 SER A O 15
ATOM 22078 N N . SER A 1 92 ? -4.497 23.185 -10.053 1.00 0.00 92 SER A N 15
ATOM 22079 C CA . SER A 1 92 ? -5.496 22.216 -10.471 1.00 0.00 92 SER A CA 15
ATOM 22080 C C . SER A 1 92 ? -6.881 22.650 -9.984 1.00 0.00 92 SER A C 15
ATOM 22081 O O . SER A 1 92 ? -7.003 23.292 -8.942 1.00 0.00 92 SER A O 15
ATOM 22089 N N . GLY A 1 93 ? -7.888 22.281 -10.761 1.00 0.00 93 GLY A N 15
ATOM 22090 C CA . GLY A 1 93 ? -9.259 22.625 -10.422 1.00 0.00 93 GLY A CA 15
ATOM 22091 C C . GLY A 1 93 ? -10.206 22.310 -11.581 1.00 0.00 93 GLY A C 15
ATOM 22092 O O . GLY A 1 93 ? -11.258 22.933 -11.716 1.00 0.00 93 GLY A O 15
ATOM 22096 N N . GLY A 1 1 ? 1.921 -10.347 -15.955 1.00 0.00 1 GLY A N 16
ATOM 22097 C CA . GLY A 1 1 ? 2.568 -11.282 -15.049 1.00 0.00 1 GLY A CA 16
ATOM 22098 C C . GLY A 1 1 ? 2.015 -11.140 -13.629 1.00 0.00 1 GLY A C 16
ATOM 22099 O O . GLY A 1 1 ? 1.740 -10.032 -13.173 1.00 0.00 1 GLY A O 16
ATOM 22103 N N . SER A 1 2 ? 1.869 -12.281 -12.970 1.00 0.00 2 SER A N 16
ATOM 22104 C CA . SER A 1 2 ? 1.353 -12.299 -11.611 1.00 0.00 2 SER A CA 16
ATOM 22105 C C . SER A 1 2 ? -0.053 -11.696 -11.577 1.00 0.00 2 SER A C 16
ATOM 22106 O O . SER A 1 2 ? -0.474 -11.040 -12.529 1.00 0.00 2 SER A O 16
ATOM 22114 N N . SER A 1 3 ? -0.740 -11.940 -10.471 1.00 0.00 3 SER A N 16
ATOM 22115 C CA . SER A 1 3 ? -2.089 -11.430 -10.300 1.00 0.00 3 SER A CA 16
ATOM 22116 C C . SER A 1 3 ? -2.552 -11.645 -8.857 1.00 0.00 3 SER A C 16
ATOM 22117 O O . SER A 1 3 ? -2.878 -10.687 -8.157 1.00 0.00 3 SER A O 16
ATOM 22125 N N . GLY A 1 4 ? -2.566 -12.907 -8.457 1.00 0.00 4 GLY A N 16
ATOM 22126 C CA . GLY A 1 4 ? -2.982 -13.261 -7.110 1.00 0.00 4 GLY A CA 16
ATOM 22127 C C . GLY A 1 4 ? -3.196 -14.770 -6.980 1.00 0.00 4 GLY A C 16
ATOM 22128 O O . GLY A 1 4 ? -4.228 -15.293 -7.401 1.00 0.00 4 GLY A O 16
ATOM 22132 N N . SER A 1 5 ? -2.206 -15.428 -6.396 1.00 0.00 5 SER A N 16
ATOM 22133 C CA . SER A 1 5 ? -2.274 -16.867 -6.206 1.00 0.00 5 SER A CA 16
ATOM 22134 C C . SER A 1 5 ? -1.490 -17.266 -4.954 1.00 0.00 5 SER A C 16
ATOM 22135 O O . SER A 1 5 ? -2.065 -17.783 -3.996 1.00 0.00 5 SER A O 16
ATOM 22143 N N . SER A 1 6 ? -0.191 -17.012 -5.001 1.00 0.00 6 SER A N 16
ATOM 22144 C CA . SER A 1 6 ? 0.677 -17.339 -3.884 1.00 0.00 6 SER A CA 16
ATOM 22145 C C . SER A 1 6 ? 1.687 -16.212 -3.658 1.00 0.00 6 SER A C 16
ATOM 22146 O O . SER A 1 6 ? 2.804 -16.262 -4.173 1.00 0.00 6 SER A O 16
ATOM 22154 N N . GLY A 1 7 ? 1.259 -15.221 -2.889 1.00 0.00 7 GLY A N 16
ATOM 22155 C CA . GLY A 1 7 ? 2.113 -14.084 -2.590 1.00 0.00 7 GLY A CA 16
ATOM 22156 C C . GLY A 1 7 ? 1.977 -13.667 -1.124 1.00 0.00 7 GLY A C 16
ATOM 22157 O O . GLY A 1 7 ? 2.014 -14.509 -0.229 1.00 0.00 7 GLY A O 16
ATOM 22161 N N . VAL A 1 8 ? 1.821 -12.366 -0.925 1.00 0.00 8 VAL A N 16
ATOM 22162 C CA . VAL A 1 8 ? 1.678 -11.826 0.417 1.00 0.00 8 VAL A CA 16
ATOM 22163 C C . VAL A 1 8 ? 0.427 -10.947 0.478 1.00 0.00 8 VAL A C 16
ATOM 22164 O O . VAL A 1 8 ? 0.324 -9.958 -0.246 1.00 0.00 8 VAL A O 16
ATOM 22177 N N . THR A 1 9 ? -0.491 -11.340 1.349 1.00 0.00 9 THR A N 16
ATOM 22178 C CA . THR A 1 9 ? -1.731 -10.600 1.513 1.00 0.00 9 THR A CA 16
ATOM 22179 C C . THR A 1 9 ? -1.490 -9.334 2.339 1.00 0.00 9 THR A C 16
ATOM 22180 O O . THR A 1 9 ? -1.224 -9.412 3.538 1.00 0.00 9 THR A O 16
ATOM 22191 N N . LEU A 1 10 ? -1.592 -8.198 1.665 1.00 0.00 10 LEU A N 16
ATOM 22192 C CA . LEU A 1 10 ? -1.389 -6.918 2.321 1.00 0.00 10 LEU A CA 16
ATOM 22193 C C . LEU A 1 10 ? -2.733 -6.390 2.828 1.00 0.00 10 LEU A C 16
ATOM 22194 O O . LEU A 1 10 ? -3.715 -6.373 2.087 1.00 0.00 10 LEU A O 16
ATOM 22210 N N . LEU A 1 11 ? -2.733 -5.972 4.085 1.00 0.00 11 LEU A N 16
ATOM 22211 C CA . LEU A 1 11 ? -3.940 -5.445 4.698 1.00 0.00 11 LEU A CA 16
ATOM 22212 C C . LEU A 1 11 ? -3.888 -3.916 4.685 1.00 0.00 11 LEU A C 16
ATOM 22213 O O . LEU A 1 11 ? -3.214 -3.308 5.516 1.00 0.00 11 LEU A O 16
ATOM 22229 N N . VAL A 1 12 ? -4.607 -3.339 3.734 1.00 0.00 12 VAL A N 16
ATOM 22230 C CA . VAL A 1 12 ? -4.651 -1.893 3.603 1.00 0.00 12 VAL A CA 16
ATOM 22231 C C . VAL A 1 12 ? -5.533 -1.310 4.709 1.00 0.00 12 VAL A C 16
ATOM 22232 O O . VAL A 1 12 ? -6.751 -1.233 4.561 1.00 0.00 12 VAL A O 16
ATOM 22245 N N . LYS A 1 13 ? -4.882 -0.917 5.794 1.00 0.00 13 LYS A N 16
ATOM 22246 C CA . LYS A 1 13 ? -5.592 -0.343 6.925 1.00 0.00 13 LYS A CA 16
ATOM 22247 C C . LYS A 1 13 ? -5.552 1.183 6.827 1.00 0.00 13 LYS A C 16
ATOM 22248 O O . LYS A 1 13 ? -4.762 1.739 6.067 1.00 0.00 13 LYS A O 16
ATOM 22267 N N . SER A 1 14 ? -6.415 1.817 7.608 1.00 0.00 14 SER A N 16
ATOM 22268 C CA . SER A 1 14 ? -6.488 3.268 7.618 1.00 0.00 14 SER A CA 16
ATOM 22269 C C . SER A 1 14 ? -6.079 3.802 8.993 1.00 0.00 14 SER A C 16
ATOM 22270 O O . SER A 1 14 ? -6.813 3.642 9.968 1.00 0.00 14 SER A O 16
ATOM 22278 N N . PRO A 1 15 ? -4.881 4.441 9.028 1.00 0.00 15 PRO A N 16
ATOM 22279 C CA . PRO A 1 15 ? -4.366 5.001 10.266 1.00 0.00 15 PRO A CA 16
ATOM 22280 C C . PRO A 1 15 ? -5.103 6.290 10.635 1.00 0.00 15 PRO A C 16
ATOM 22281 O O . PRO A 1 15 ? -4.542 7.380 10.536 1.00 0.00 15 PRO A O 16
ATOM 22292 N N . ASN A 1 16 ? -6.350 6.123 11.050 1.00 0.00 16 ASN A N 16
ATOM 22293 C CA . ASN A 1 16 ? -7.170 7.259 11.434 1.00 0.00 16 ASN A CA 16
ATOM 22294 C C . ASN A 1 16 ? -8.096 6.851 12.581 1.00 0.00 16 ASN A C 16
ATOM 22295 O O . ASN A 1 16 ? -8.202 7.561 13.580 1.00 0.00 16 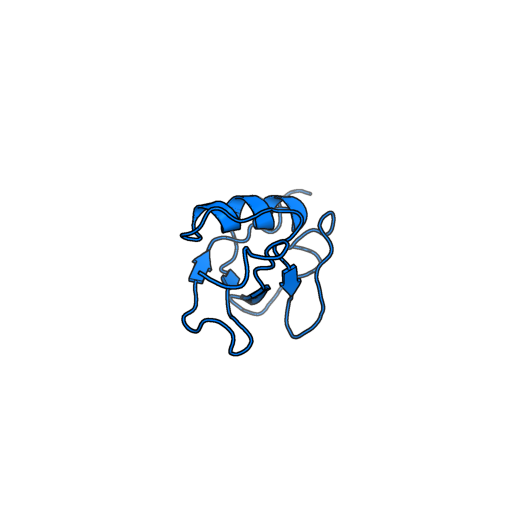ASN A O 16
ATOM 22306 N N . GLN A 1 17 ? -8.742 5.708 12.400 1.00 0.00 17 GLN A N 16
ATOM 22307 C CA . GLN A 1 17 ? -9.655 5.197 13.407 1.00 0.00 17 GLN A CA 16
ATOM 22308 C C . GLN A 1 17 ? -10.246 3.859 12.958 1.00 0.00 17 GLN A C 16
ATOM 22309 O O . GLN A 1 17 ? -11.453 3.643 13.066 1.00 0.00 17 GLN A O 16
ATOM 22323 N N . ARG A 1 18 ? -9.370 2.998 12.464 1.00 0.00 18 ARG A N 16
ATOM 22324 C CA . ARG A 1 18 ? -9.791 1.687 11.999 1.00 0.00 18 ARG A CA 16
ATOM 22325 C C . ARG A 1 18 ? -11.142 1.785 11.288 1.00 0.00 18 ARG A C 16
ATOM 22326 O O . ARG A 1 18 ? -12.188 1.603 11.909 1.00 0.00 18 ARG A O 16
ATOM 22347 N N . HIS A 1 19 ? -11.076 2.072 9.996 1.00 0.00 19 HIS A N 16
ATOM 22348 C CA . HIS A 1 19 ? -12.282 2.196 9.195 1.00 0.00 19 HIS A CA 16
ATOM 22349 C C . HIS A 1 19 ? -12.148 1.344 7.931 1.00 0.00 19 HIS A C 16
ATOM 22350 O O . HIS A 1 19 ? -11.441 1.718 6.996 1.00 0.00 19 HIS A O 16
ATOM 22364 N N . ARG A 1 20 ? -12.839 0.213 7.942 1.00 0.00 20 ARG A N 16
ATOM 22365 C CA . ARG A 1 20 ? -12.806 -0.696 6.809 1.00 0.00 20 ARG A CA 16
ATOM 22366 C C . ARG A 1 20 ? -11.372 -1.152 6.537 1.00 0.00 20 ARG A C 16
ATOM 22367 O O . ARG A 1 20 ? -10.425 -0.613 7.108 1.00 0.00 20 ARG A O 16
ATOM 22388 N N . ASP A 1 21 ? -11.256 -2.141 5.662 1.00 0.00 21 ASP A N 16
ATOM 22389 C CA . ASP A 1 21 ? -9.952 -2.675 5.305 1.00 0.00 21 ASP A CA 16
ATOM 22390 C C . ASP A 1 21 ? -10.005 -3.231 3.881 1.00 0.00 21 ASP A C 16
ATOM 22391 O O . ASP A 1 21 ? -11.081 -3.549 3.374 1.00 0.00 21 ASP A O 16
ATOM 22400 N N . LEU A 1 22 ? -8.832 -3.331 3.275 1.00 0.00 22 LEU A N 16
ATOM 22401 C CA . LEU A 1 22 ? -8.731 -3.843 1.919 1.00 0.00 22 LEU A CA 16
ATOM 22402 C C . LEU A 1 22 ? -7.520 -4.772 1.817 1.00 0.00 22 LEU A C 16
ATOM 22403 O O . LEU A 1 22 ? -6.378 -4.323 1.916 1.00 0.00 22 LEU A O 16
ATOM 22419 N N . GLU A 1 23 ? -7.809 -6.049 1.621 1.00 0.00 23 GLU A N 16
ATOM 22420 C CA . GLU A 1 23 ? -6.758 -7.045 1.505 1.00 0.00 23 GLU A CA 16
ATOM 22421 C C . GLU A 1 23 ? -6.493 -7.370 0.033 1.00 0.00 23 GLU A C 16
ATOM 22422 O O . GLU A 1 23 ? -7.353 -7.927 -0.648 1.00 0.00 23 GLU A O 16
ATOM 22434 N N . LEU A 1 24 ? -5.300 -7.006 -0.415 1.00 0.00 24 LEU A N 16
ATOM 22435 C CA . LEU A 1 24 ? -4.913 -7.250 -1.793 1.00 0.00 24 LEU A CA 16
ATOM 22436 C C . LEU A 1 24 ? -3.534 -7.914 -1.821 1.00 0.00 24 LEU A C 16
ATOM 22437 O O . LEU A 1 24 ? -2.712 -7.684 -0.935 1.00 0.00 24 LEU A O 16
ATOM 22453 N N . SER A 1 25 ? -3.323 -8.725 -2.847 1.00 0.00 25 SER A N 16
ATOM 22454 C CA . SER A 1 25 ? -2.058 -9.424 -3.002 1.00 0.00 25 SER A CA 16
ATOM 22455 C C . SER A 1 25 ? -0.896 -8.443 -2.835 1.00 0.00 25 SER A C 16
ATOM 22456 O O . SER A 1 25 ? -1.094 -7.230 -2.863 1.00 0.00 25 SER A O 16
ATOM 22464 N N . GLY A 1 26 ? 0.292 -9.006 -2.666 1.00 0.00 26 GLY A N 16
ATOM 22465 C CA . GLY A 1 26 ? 1.487 -8.197 -2.497 1.00 0.00 26 GLY A CA 16
ATOM 22466 C C . GLY A 1 26 ? 2.547 -8.558 -3.540 1.00 0.00 26 GLY A C 16
ATOM 22467 O O . GLY A 1 26 ? 2.923 -7.723 -4.361 1.00 0.00 26 GLY A O 16
ATOM 22471 N N . ASP A 1 27 ? 2.997 -9.802 -3.474 1.00 0.00 27 ASP A N 16
ATOM 22472 C CA . ASP A 1 27 ? 4.005 -10.283 -4.402 1.00 0.00 27 ASP A CA 16
ATOM 22473 C C . ASP A 1 27 ? 5.333 -9.575 -4.119 1.00 0.00 27 ASP A C 16
ATOM 22474 O O . ASP A 1 27 ? 5.455 -8.370 -4.332 1.00 0.00 27 ASP A O 16
ATOM 22483 N N . ARG A 1 28 ? 6.292 -10.355 -3.644 1.00 0.00 28 ARG A N 16
ATOM 22484 C CA . ARG A 1 28 ? 7.605 -9.819 -3.329 1.00 0.00 28 ARG A CA 16
ATOM 22485 C C . ARG A 1 28 ? 8.255 -9.235 -4.585 1.00 0.00 28 ARG A C 16
ATOM 22486 O O . ARG A 1 28 ? 9.240 -8.503 -4.497 1.00 0.00 28 ARG A O 16
ATOM 22507 N N . GLY A 1 29 ? 7.677 -9.579 -5.726 1.00 0.00 29 GLY A N 16
ATOM 22508 C CA . GLY A 1 29 ? 8.187 -9.098 -6.999 1.00 0.00 29 GLY A CA 16
ATOM 22509 C C . GLY A 1 29 ? 7.593 -7.732 -7.347 1.00 0.00 29 GLY A C 16
ATOM 22510 O O . GLY A 1 29 ? 8.194 -6.961 -8.092 1.00 0.00 29 GLY A O 16
ATOM 22514 N N . TRP A 1 30 ? 6.418 -7.474 -6.791 1.00 0.00 30 TRP A N 16
ATOM 22515 C CA . TRP A 1 30 ? 5.735 -6.214 -7.033 1.00 0.00 30 TRP A CA 16
ATOM 22516 C C . TRP A 1 30 ? 6.707 -5.079 -6.702 1.00 0.00 30 TRP A C 16
ATOM 22517 O O . TRP A 1 30 ? 7.867 -5.325 -6.376 1.00 0.00 30 TRP A O 16
ATOM 22538 N N . SER A 1 31 ? 6.197 -3.860 -6.798 1.00 0.00 31 SER A N 16
ATOM 22539 C CA . SER A 1 31 ? 7.005 -2.686 -6.513 1.00 0.00 31 SER A CA 16
ATOM 22540 C C . SER A 1 31 ? 6.160 -1.631 -5.798 1.00 0.00 31 SER A C 16
ATOM 22541 O O . SER A 1 31 ? 5.060 -1.305 -6.242 1.00 0.00 31 SER A O 16
ATOM 22549 N N . VAL A 1 32 ? 6.706 -1.124 -4.702 1.00 0.00 32 VAL A N 16
ATOM 22550 C CA . VAL A 1 32 ? 6.016 -0.112 -3.921 1.00 0.00 32 VAL A CA 16
ATOM 22551 C C . VAL A 1 32 ? 5.314 0.864 -4.866 1.00 0.00 32 VAL A C 16
ATOM 22552 O O . VAL A 1 32 ? 4.176 1.263 -4.619 1.00 0.00 32 VAL A O 16
ATOM 22565 N N . GLY A 1 33 ? 6.021 1.222 -5.929 1.00 0.00 33 GLY A N 16
ATOM 22566 C CA . GLY A 1 33 ? 5.480 2.144 -6.912 1.00 0.00 33 GLY A CA 16
ATOM 22567 C C . GLY A 1 33 ? 4.331 1.502 -7.692 1.00 0.00 33 GLY A C 16
ATOM 22568 O O . GLY A 1 33 ? 3.289 2.125 -7.895 1.00 0.00 33 GLY A O 16
ATOM 22572 N N . HIS A 1 34 ? 4.558 0.264 -8.106 1.00 0.00 34 HIS A N 16
ATOM 22573 C CA . HIS A 1 34 ? 3.555 -0.469 -8.859 1.00 0.00 34 HIS A CA 16
ATOM 22574 C C . HIS A 1 34 ? 2.354 -0.767 -7.959 1.00 0.00 34 HIS A C 16
ATOM 22575 O O . HIS A 1 34 ? 1.219 -0.444 -8.304 1.00 0.00 34 HIS A O 16
ATOM 22589 N N . LEU A 1 35 ? 2.646 -1.382 -6.821 1.00 0.00 35 LEU A N 16
ATOM 22590 C CA . LEU A 1 35 ? 1.605 -1.728 -5.870 1.00 0.00 35 LEU A CA 16
ATOM 22591 C C . LEU A 1 35 ? 0.584 -0.591 -5.802 1.00 0.00 35 LEU A C 16
ATOM 22592 O O . LEU A 1 35 ? -0.589 -0.786 -6.118 1.00 0.00 35 LEU A O 16
ATOM 22608 N N . LYS A 1 36 ? 1.066 0.571 -5.388 1.00 0.00 36 LYS A N 16
ATOM 22609 C CA . LYS A 1 36 ? 0.209 1.740 -5.274 1.00 0.00 36 LYS A CA 16
ATOM 22610 C C . LYS A 1 36 ? -0.790 1.748 -6.432 1.00 0.00 36 LYS A C 16
ATOM 22611 O O . LYS A 1 36 ? -2.001 1.704 -6.212 1.00 0.00 36 LYS A O 16
ATOM 22630 N N . ALA A 1 37 ? -0.249 1.804 -7.639 1.00 0.00 37 ALA A N 16
ATOM 22631 C CA . ALA A 1 37 ? -1.078 1.818 -8.832 1.00 0.00 37 ALA A CA 16
ATOM 22632 C C . ALA A 1 37 ? -2.071 0.655 -8.772 1.00 0.00 37 ALA A C 16
ATOM 22633 O O . ALA A 1 37 ? -3.268 0.844 -8.980 1.00 0.00 37 ALA A O 16
ATOM 22640 N N . HIS A 1 38 ? -1.536 -0.523 -8.487 1.00 0.00 38 HIS A N 16
ATOM 22641 C CA . HIS A 1 38 ? -2.360 -1.717 -8.397 1.00 0.00 38 HIS A CA 16
ATOM 22642 C C . HIS A 1 38 ? -3.462 -1.502 -7.358 1.00 0.00 38 HIS A C 16
ATOM 22643 O O . HIS A 1 38 ? -4.558 -2.046 -7.488 1.00 0.00 38 HIS A O 16
ATOM 22657 N N . LEU A 1 39 ? -3.133 -0.709 -6.349 1.00 0.00 39 LEU A N 16
ATOM 22658 C CA . LEU A 1 39 ? -4.082 -0.415 -5.288 1.00 0.00 39 LEU A CA 16
ATOM 22659 C C . LEU A 1 39 ? -5.192 0.484 -5.836 1.00 0.00 39 LEU A C 16
ATOM 22660 O O . LEU A 1 39 ? -6.370 0.138 -5.763 1.00 0.00 39 LEU A O 16
ATOM 22676 N N . SER A 1 40 ? -4.776 1.622 -6.373 1.00 0.00 40 SER A N 16
ATOM 22677 C CA . SER A 1 40 ? -5.720 2.574 -6.932 1.00 0.00 40 SER A CA 16
ATOM 22678 C C . SER A 1 40 ? -6.846 1.831 -7.655 1.00 0.00 40 SER A C 16
ATOM 22679 O O . SER A 1 40 ? -7.987 2.290 -7.670 1.00 0.00 40 SER A O 16
ATOM 22687 N N . ARG A 1 41 ? -6.485 0.697 -8.236 1.00 0.00 41 ARG A N 16
ATOM 22688 C CA . ARG A 1 41 ? -7.450 -0.114 -8.959 1.00 0.00 41 ARG A CA 16
ATOM 22689 C C . ARG A 1 41 ? -8.507 -0.662 -7.998 1.00 0.00 41 ARG A C 16
ATOM 22690 O O . ARG A 1 41 ? -9.663 -0.241 -8.035 1.00 0.00 41 ARG A O 16
ATOM 22711 N N . VAL A 1 42 ? -8.074 -1.594 -7.162 1.00 0.00 42 VAL A N 16
ATOM 22712 C CA . VAL A 1 42 ? -8.969 -2.204 -6.193 1.00 0.00 42 VAL A CA 16
ATOM 22713 C C . VAL A 1 42 ? -9.674 -1.107 -5.394 1.00 0.00 42 VAL A C 16
ATOM 22714 O O . VAL A 1 42 ? -10.753 -1.329 -4.847 1.00 0.00 42 VAL A O 16
ATOM 22727 N N . TYR A 1 43 ? -9.035 0.053 -5.352 1.00 0.00 43 TYR A N 16
ATOM 22728 C CA . TYR A 1 43 ? -9.587 1.186 -4.629 1.00 0.00 43 TYR A CA 16
ATOM 22729 C C . TYR A 1 43 ? -10.617 1.931 -5.480 1.00 0.00 43 TYR A C 16
ATOM 22730 O O . TYR A 1 43 ? -10.314 2.363 -6.591 1.00 0.00 43 TYR A O 16
ATOM 22748 N N . PRO A 1 44 ? -11.846 2.062 -4.912 1.00 0.00 44 PRO A N 16
ATOM 22749 C CA . PRO A 1 44 ? -12.923 2.747 -5.607 1.00 0.00 44 PRO A CA 16
ATOM 22750 C C . PRO A 1 44 ? -12.713 4.262 -5.584 1.00 0.00 44 PRO A C 16
ATOM 22751 O O . PRO A 1 44 ? -13.041 4.924 -4.601 1.00 0.00 44 PRO A O 16
ATOM 22762 N N . GLU A 1 45 ? -12.167 4.768 -6.680 1.00 0.00 45 GLU A N 16
ATOM 22763 C CA . GLU A 1 45 ? -11.909 6.194 -6.798 1.00 0.00 45 GLU A CA 16
ATOM 22764 C C . GLU A 1 45 ? -10.876 6.457 -7.897 1.00 0.00 45 GLU A C 16
ATOM 22765 O O . GLU A 1 45 ? -10.872 7.525 -8.506 1.00 0.00 45 GLU A O 16
ATOM 22777 N N . ARG A 1 46 ? -10.027 5.464 -8.116 1.00 0.00 46 ARG A N 16
ATOM 22778 C CA . ARG A 1 46 ? -8.991 5.575 -9.130 1.00 0.00 46 ARG A CA 16
ATOM 22779 C C . ARG A 1 46 ? -8.028 6.711 -8.781 1.00 0.00 46 ARG A C 16
ATOM 22780 O O . ARG A 1 46 ? -7.896 7.672 -9.538 1.00 0.00 46 ARG A O 16
ATOM 22801 N N . PRO A 1 47 ? -7.360 6.558 -7.606 1.00 0.00 47 PRO A N 16
ATOM 22802 C CA . PRO A 1 47 ? -6.412 7.560 -7.148 1.00 0.00 47 PRO A CA 16
ATOM 22803 C C . PRO A 1 47 ? -5.105 7.479 -7.940 1.00 0.00 47 PRO A C 16
ATOM 22804 O O . PRO A 1 47 ? -5.063 6.886 -9.016 1.00 0.00 47 PRO A O 16
ATOM 22815 N N . ARG A 1 48 ? -4.071 8.085 -7.376 1.00 0.00 48 ARG A N 16
ATOM 22816 C CA . ARG A 1 48 ? -2.766 8.089 -8.016 1.00 0.00 48 ARG A CA 16
ATOM 22817 C C . ARG A 1 48 ? -1.765 7.285 -7.184 1.00 0.00 48 ARG A C 16
ATOM 22818 O O . ARG A 1 48 ? -1.902 7.186 -5.966 1.00 0.00 48 ARG A O 16
ATOM 22839 N N . PRO A 1 49 ? -0.753 6.717 -7.894 1.00 0.00 49 PRO A N 16
ATOM 22840 C CA . PRO A 1 49 ? 0.271 5.924 -7.235 1.00 0.00 49 PRO A CA 16
ATOM 22841 C C . PRO A 1 49 ? 1.257 6.819 -6.481 1.00 0.00 49 PRO A C 16
ATOM 22842 O O . PRO A 1 49 ? 1.677 6.490 -5.373 1.00 0.00 49 PRO A O 16
ATOM 22853 N N . GLU A 1 50 ? 1.597 7.933 -7.113 1.00 0.00 50 GLU A N 16
ATOM 22854 C CA . GLU A 1 50 ? 2.525 8.878 -6.516 1.00 0.00 50 GLU A CA 16
ATOM 22855 C C . GLU A 1 50 ? 1.916 9.495 -5.256 1.00 0.00 50 GLU A C 16
ATOM 22856 O O . GLU A 1 50 ? 2.638 10.004 -4.398 1.00 0.00 50 GLU A O 16
ATOM 22868 N N . ASP A 1 51 ? 0.595 9.431 -5.182 1.00 0.00 51 ASP A N 16
ATOM 22869 C CA . ASP A 1 51 ? -0.118 9.977 -4.039 1.00 0.00 51 ASP A CA 16
ATOM 22870 C C . ASP A 1 51 ? -0.237 8.903 -2.958 1.00 0.00 51 ASP A C 16
ATOM 22871 O O . ASP A 1 51 ? 0.057 9.156 -1.791 1.00 0.00 51 ASP A O 16
ATOM 22880 N N . GLN A 1 52 ? -0.671 7.726 -3.382 1.00 0.00 52 GLN A N 16
ATOM 22881 C CA . GLN A 1 52 ? -0.834 6.611 -2.464 1.00 0.00 52 GLN A CA 16
ATOM 22882 C C . GLN A 1 52 ? 0.377 6.509 -1.534 1.00 0.00 52 GLN A C 16
ATOM 22883 O O . GLN A 1 52 ? 1.512 6.398 -1.996 1.00 0.00 52 GLN A O 16
ATOM 22897 N N . ARG A 1 53 ? 0.094 6.551 -0.240 1.00 0.00 53 ARG A N 16
ATOM 22898 C CA . ARG A 1 53 ? 1.146 6.464 0.758 1.00 0.00 53 ARG A CA 16
ATOM 22899 C C . ARG A 1 53 ? 1.075 5.122 1.490 1.00 0.00 53 ARG A C 16
ATOM 22900 O O . ARG A 1 53 ? 0.143 4.876 2.254 1.00 0.00 53 ARG A O 16
ATOM 22921 N N . LEU A 1 54 ? 2.072 4.289 1.230 1.00 0.00 54 LEU A N 16
ATOM 22922 C CA . LEU A 1 54 ? 2.134 2.979 1.853 1.00 0.00 54 LEU A CA 16
ATOM 22923 C C . LEU A 1 54 ? 2.960 3.068 3.137 1.00 0.00 54 LEU A C 16
ATOM 22924 O O . LEU A 1 54 ? 4.151 3.369 3.094 1.00 0.00 54 LEU A O 16
ATOM 22940 N N . ILE A 1 55 ? 2.293 2.803 4.252 1.00 0.00 55 ILE A N 16
ATOM 22941 C CA . ILE A 1 55 ? 2.950 2.850 5.547 1.00 0.00 55 ILE A CA 16
ATOM 22942 C C . ILE A 1 55 ? 2.827 1.485 6.226 1.00 0.00 55 ILE A C 16
ATOM 22943 O O . ILE A 1 55 ? 1.723 1.036 6.529 1.00 0.00 55 ILE A O 16
ATOM 22959 N N . TYR A 1 56 ? 3.976 0.863 6.445 1.00 0.00 56 TYR A N 16
ATOM 22960 C CA . TYR A 1 56 ? 4.012 -0.442 7.083 1.00 0.00 56 TYR A CA 16
ATOM 22961 C C . TYR A 1 56 ? 4.602 -0.348 8.492 1.00 0.00 56 TYR A C 16
ATOM 22962 O O . TYR A 1 56 ? 5.719 0.136 8.670 1.00 0.00 56 TYR A O 16
ATOM 22980 N N . SER A 1 57 ? 3.826 -0.819 9.457 1.00 0.00 57 SER A N 16
ATOM 22981 C CA . SER A 1 57 ? 4.258 -0.794 10.844 1.00 0.00 57 SER A CA 16
ATOM 22982 C C . SER A 1 57 ? 4.637 0.632 11.248 1.00 0.00 57 SER A C 16
ATOM 22983 O O . SER A 1 57 ? 5.355 0.833 12.227 1.00 0.00 57 SER A O 16
ATOM 22991 N N . GLY A 1 58 ? 4.139 1.584 10.475 1.00 0.00 58 GLY A N 16
ATOM 22992 C CA . GLY A 1 58 ? 4.417 2.986 10.740 1.00 0.00 58 GLY A CA 16
ATOM 22993 C C . GLY A 1 58 ? 5.614 3.472 9.922 1.00 0.00 58 GLY A C 16
ATOM 22994 O O . GLY A 1 58 ? 6.114 4.575 10.141 1.00 0.00 58 GLY A O 16
ATOM 22998 N N . LYS A 1 59 ? 6.040 2.626 8.995 1.00 0.00 59 LYS A N 16
ATOM 22999 C CA . LYS A 1 59 ? 7.169 2.955 8.142 1.00 0.00 59 LYS A CA 16
ATOM 23000 C C . LYS A 1 59 ? 6.672 3.196 6.716 1.00 0.00 59 LYS A C 16
ATOM 23001 O O . LYS A 1 59 ? 6.005 2.343 6.135 1.00 0.00 59 LYS A O 16
ATOM 23020 N N . LEU A 1 60 ? 7.018 4.364 6.193 1.00 0.00 60 LEU A N 16
ATOM 23021 C CA . LEU A 1 60 ? 6.616 4.729 4.845 1.00 0.00 60 LEU A CA 16
ATOM 23022 C C . LEU A 1 60 ? 7.465 3.953 3.836 1.00 0.00 60 LEU A C 16
ATOM 23023 O O . LEU A 1 60 ? 8.675 3.816 4.013 1.00 0.00 60 LEU A O 16
ATOM 23039 N N . LEU A 1 61 ? 6.798 3.465 2.801 1.00 0.00 61 LEU A N 16
ATOM 23040 C CA . LEU A 1 61 ? 7.477 2.706 1.764 1.00 0.00 61 LEU A CA 16
ATOM 23041 C C . LEU A 1 61 ? 7.911 3.655 0.645 1.00 0.00 61 LEU A C 16
ATOM 23042 O O . LEU A 1 61 ? 7.310 4.712 0.454 1.00 0.00 61 LEU A O 16
ATOM 23058 N N . LEU A 1 62 ? 8.951 3.245 -0.066 1.00 0.00 62 LEU A N 16
ATOM 23059 C CA . LEU A 1 62 ? 9.472 4.045 -1.161 1.00 0.00 62 LEU A CA 16
ATOM 23060 C C . LEU A 1 62 ? 9.364 3.252 -2.464 1.00 0.00 62 LEU A C 16
ATOM 23061 O O . LEU A 1 62 ? 9.409 2.022 -2.452 1.00 0.00 62 LEU A O 16
ATOM 23077 N N . ASP A 1 63 ? 9.223 3.986 -3.557 1.00 0.00 63 ASP A N 16
ATOM 23078 C CA . ASP A 1 63 ? 9.107 3.366 -4.867 1.00 0.00 63 ASP A CA 16
ATOM 23079 C C . ASP A 1 63 ? 10.392 2.596 -5.175 1.00 0.00 63 ASP A C 16
ATOM 23080 O O . ASP A 1 63 ? 10.380 1.657 -5.971 1.00 0.00 63 ASP A O 16
ATOM 23089 N N . HIS A 1 64 ? 11.468 3.020 -4.531 1.00 0.00 64 HIS A N 16
ATOM 23090 C CA . HIS A 1 64 ? 12.759 2.380 -4.727 1.00 0.00 64 HIS A CA 16
ATOM 23091 C C . HIS A 1 64 ? 12.941 1.265 -3.695 1.00 0.00 64 HIS A C 16
ATOM 23092 O O . HIS A 1 64 ? 14.012 1.129 -3.106 1.00 0.00 64 HIS A O 16
ATOM 23106 N N . GLN A 1 65 ? 11.879 0.496 -3.508 1.00 0.00 65 GLN A N 16
ATOM 23107 C CA . GLN A 1 65 ? 11.908 -0.603 -2.559 1.00 0.00 65 GLN A CA 16
ATOM 23108 C C . GLN A 1 65 ? 11.063 -1.771 -3.071 1.00 0.00 65 GLN A C 16
ATOM 23109 O O . GLN A 1 65 ? 10.133 -1.573 -3.852 1.00 0.00 65 GLN A O 16
ATOM 23123 N N . CYS A 1 66 ? 11.418 -2.962 -2.612 1.00 0.00 6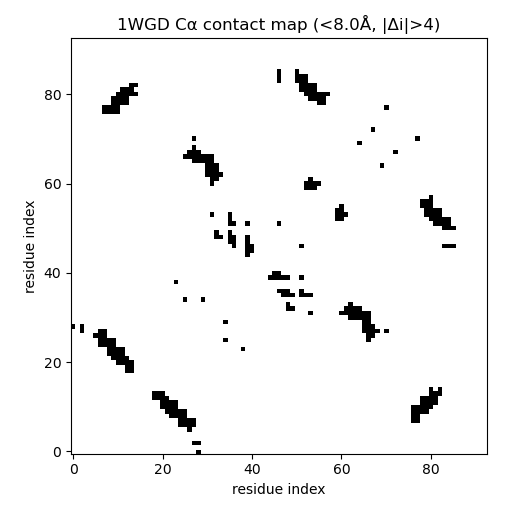6 CYS A N 16
ATOM 23124 C CA . CYS A 1 66 ? 10.704 -4.162 -3.015 1.00 0.00 66 CYS A CA 16
ATOM 23125 C C . CYS A 1 66 ? 9.912 -4.676 -1.811 1.00 0.00 66 CYS A C 16
ATOM 23126 O O . CYS A 1 66 ? 10.292 -4.438 -0.666 1.00 0.00 66 CYS A O 16
ATOM 23134 N N . LEU A 1 67 ? 8.826 -5.373 -2.111 1.00 0.00 67 LEU A N 16
ATOM 23135 C CA . LEU A 1 67 ? 7.977 -5.922 -1.068 1.00 0.00 67 LEU A CA 16
ATOM 23136 C C . LEU A 1 67 ? 8.745 -7.007 -0.310 1.00 0.00 67 LEU A C 16
ATOM 23137 O O . LEU A 1 67 ? 8.293 -7.480 0.731 1.00 0.00 67 LEU A O 16
ATOM 23153 N N . ARG A 1 68 ? 9.893 -7.370 -0.864 1.00 0.00 68 ARG A N 16
ATOM 23154 C CA . ARG A 1 68 ? 10.728 -8.390 -0.253 1.00 0.00 68 ARG A CA 16
ATOM 23155 C C . ARG A 1 68 ? 11.521 -7.798 0.914 1.00 0.00 68 ARG A C 16
ATOM 23156 O O . ARG A 1 68 ? 11.435 -8.287 2.039 1.00 0.00 68 ARG A O 16
ATOM 23177 N N . ASP A 1 69 ? 12.276 -6.754 0.606 1.00 0.00 69 ASP A N 16
ATOM 23178 C CA . ASP A 1 69 ? 13.084 -6.090 1.615 1.00 0.00 69 ASP A CA 16
ATOM 23179 C C . ASP A 1 69 ? 12.167 -5.483 2.678 1.00 0.00 69 ASP A C 16
ATOM 23180 O O . ASP A 1 69 ? 12.442 -5.585 3.873 1.00 0.00 69 ASP A O 16
ATOM 23189 N N . LEU A 1 70 ? 11.095 -4.864 2.205 1.00 0.00 70 LEU A N 16
ATOM 23190 C CA . LEU A 1 70 ? 10.135 -4.241 3.101 1.00 0.00 70 LEU A CA 16
ATOM 23191 C C . LEU A 1 70 ? 9.566 -5.298 4.048 1.00 0.00 70 LEU A C 16
ATOM 23192 O O . LEU A 1 70 ? 10.032 -5.439 5.179 1.00 0.00 70 LEU A O 16
ATOM 23208 N N . LEU A 1 71 ? 8.569 -6.016 3.553 1.00 0.00 71 LEU A N 16
ATOM 23209 C CA . LEU A 1 71 ? 7.932 -7.056 4.342 1.00 0.00 71 LEU A CA 16
ATOM 23210 C C . LEU A 1 71 ? 9.006 -7.964 4.944 1.00 0.00 71 LEU A C 16
ATOM 23211 O O . LEU A 1 71 ? 10.048 -8.191 4.330 1.00 0.00 71 LEU A O 16
ATOM 23227 N N . PRO A 1 72 ? 8.709 -8.473 6.170 1.00 0.00 72 PRO A N 16
ATOM 23228 C CA . PRO A 1 72 ? 9.637 -9.351 6.860 1.00 0.00 72 PRO A CA 16
ATOM 23229 C C . PRO A 1 72 ? 9.634 -10.749 6.241 1.00 0.00 72 PRO A C 16
ATOM 23230 O O . PRO A 1 72 ? 9.013 -10.971 5.203 1.00 0.00 72 PRO A O 16
ATOM 23241 N N . LYS A 1 73 ? 10.335 -11.657 6.904 1.00 0.00 73 LYS A N 16
ATOM 23242 C CA . LYS A 1 73 ? 10.421 -13.029 6.432 1.00 0.00 73 LYS A CA 16
ATOM 23243 C C . LYS A 1 73 ? 9.235 -13.827 6.977 1.00 0.00 73 LYS A C 16
ATOM 23244 O O . LYS A 1 73 ? 8.413 -14.326 6.212 1.00 0.00 73 LYS A O 16
ATOM 23263 N N . GLN A 1 74 ? 9.183 -13.921 8.298 1.00 0.00 74 GLN A N 16
ATOM 23264 C CA . GLN A 1 74 ? 8.112 -14.649 8.956 1.00 0.00 74 GLN A CA 16
ATOM 23265 C C . GLN A 1 74 ? 6.766 -13.975 8.683 1.00 0.00 74 GLN A C 16
ATOM 23266 O O . GLN A 1 74 ? 6.718 -12.880 8.124 1.00 0.00 74 GLN A O 16
ATOM 23280 N N . GLU A 1 75 ? 5.705 -14.656 9.090 1.00 0.00 75 GLU A N 16
ATOM 23281 C CA . GLU A 1 75 ? 4.362 -14.137 8.896 1.00 0.00 75 GLU A CA 16
ATOM 23282 C C . GLU A 1 75 ? 3.953 -14.258 7.426 1.00 0.00 75 GLU A C 16
ATOM 23283 O O . GLU A 1 75 ? 4.711 -13.882 6.534 1.00 0.00 75 GLU A O 16
ATOM 23295 N N . LYS A 1 76 ? 2.755 -14.784 7.222 1.00 0.00 76 LYS A N 16
ATOM 23296 C CA . LYS A 1 76 ? 2.235 -14.961 5.876 1.00 0.00 76 LYS A CA 16
ATOM 23297 C C . LYS A 1 76 ? 1.697 -13.623 5.362 1.00 0.00 76 LYS A C 16
ATOM 23298 O O . LYS A 1 76 ? 2.322 -12.982 4.518 1.00 0.00 76 LYS A O 16
ATOM 23317 N N . ARG A 1 77 ? 0.545 -13.242 5.893 1.00 0.00 77 ARG A N 16
ATOM 23318 C CA . ARG A 1 77 ? -0.084 -11.993 5.500 1.00 0.00 77 ARG A CA 16
ATOM 23319 C C . ARG A 1 77 ? 0.669 -10.806 6.104 1.00 0.00 77 ARG A C 16
ATOM 23320 O O . ARG A 1 77 ? 1.629 -10.990 6.850 1.00 0.00 77 ARG A O 16
ATOM 23341 N N . HIS A 1 78 ? 0.205 -9.614 5.759 1.00 0.00 78 HIS A N 16
ATOM 23342 C CA . HIS A 1 78 ? 0.822 -8.397 6.258 1.00 0.00 78 HIS A CA 16
ATOM 23343 C C . HIS A 1 78 ? -0.221 -7.280 6.319 1.00 0.00 78 HIS A C 16
ATOM 23344 O O . HIS A 1 78 ? -1.169 -7.267 5.536 1.00 0.00 78 HIS A O 16
ATOM 23358 N N . VAL A 1 79 ? -0.011 -6.369 7.258 1.00 0.00 79 VAL A N 16
ATOM 23359 C CA . VAL A 1 79 ? -0.922 -5.250 7.432 1.00 0.00 79 VAL A CA 16
ATOM 23360 C C . VAL A 1 79 ? -0.225 -3.958 7.001 1.00 0.00 79 VAL A C 16
ATOM 23361 O O . VAL A 1 79 ? 0.746 -3.533 7.627 1.00 0.00 79 VAL A O 16
ATOM 23374 N N . LEU A 1 80 ? -0.745 -3.370 5.934 1.00 0.00 80 LEU A N 16
ATOM 23375 C CA . LEU A 1 80 ? -0.185 -2.136 5.412 1.00 0.00 80 LEU A CA 16
ATOM 23376 C C . LEU A 1 80 ? -1.151 -0.982 5.693 1.00 0.00 80 LEU A C 16
ATOM 23377 O O . LEU A 1 80 ? -2.271 -1.204 6.150 1.00 0.00 80 LEU A O 16
ATOM 23393 N N . HIS A 1 81 ? -0.682 0.223 5.409 1.00 0.00 81 HIS A N 16
ATOM 23394 C CA . HIS A 1 81 ? -1.489 1.412 5.626 1.00 0.00 81 HIS A CA 16
ATOM 23395 C C . HIS A 1 81 ? -1.369 2.341 4.417 1.00 0.00 81 HIS A C 16
ATOM 23396 O O . HIS A 1 81 ? -0.408 3.102 4.308 1.00 0.00 81 HIS A O 16
ATOM 23410 N N . LEU A 1 82 ? -2.358 2.250 3.540 1.00 0.00 82 LEU A N 16
ATOM 23411 C CA . LEU A 1 82 ? -2.375 3.074 2.343 1.00 0.00 82 LEU A CA 16
ATOM 23412 C C . LEU A 1 82 ? -3.074 4.399 2.652 1.00 0.00 82 LEU A C 16
ATOM 23413 O O . LEU A 1 82 ? -4.301 4.459 2.707 1.00 0.00 82 LEU A O 16
ATOM 23429 N N . VAL A 1 83 ? -2.263 5.429 2.845 1.00 0.00 83 VAL A N 16
ATOM 23430 C CA . VAL A 1 83 ? -2.789 6.750 3.146 1.00 0.00 83 VAL A CA 16
ATOM 23431 C C . VAL A 1 83 ? -2.921 7.550 1.849 1.00 0.00 83 VAL A C 16
ATOM 23432 O O . VAL A 1 83 ? -2.057 7.473 0.977 1.00 0.00 83 VAL A O 16
ATOM 23445 N N . CYS A 1 84 ? -4.010 8.300 1.763 1.00 0.00 84 CYS A N 16
ATOM 23446 C CA . CYS A 1 84 ? -4.266 9.113 0.585 1.00 0.00 84 CYS A CA 16
ATOM 23447 C C . CYS A 1 84 ? -3.708 10.515 0.840 1.00 0.00 84 CYS A C 16
ATOM 23448 O O . CYS A 1 84 ? -3.968 11.109 1.885 1.00 0.00 84 CYS A O 16
ATOM 23456 N N . ASN A 1 85 ? -2.953 11.003 -0.133 1.00 0.00 85 ASN A N 16
ATOM 23457 C CA . ASN A 1 85 ? -2.357 12.323 -0.028 1.00 0.00 85 ASN A CA 16
ATOM 23458 C C . ASN A 1 85 ? -3.251 13.340 -0.741 1.00 0.00 85 ASN A C 16
ATOM 23459 O O . ASN A 1 85 ? -4.4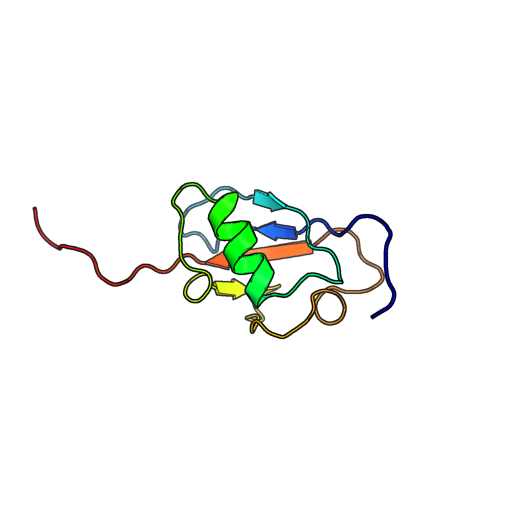57 13.133 -0.865 1.00 0.00 85 ASN A O 16
ATOM 23470 N N . VAL A 1 86 ? -2.624 14.417 -1.192 1.00 0.00 86 VAL A N 16
ATOM 23471 C CA . VAL A 1 86 ? -3.348 15.466 -1.890 1.00 0.00 86 VAL A CA 16
ATOM 23472 C C . VAL A 1 86 ? -2.403 16.168 -2.867 1.00 0.00 86 VAL A C 16
ATOM 23473 O O . VAL A 1 86 ? -1.312 16.589 -2.487 1.00 0.00 86 VAL A O 16
ATOM 23486 N N . LYS A 1 87 ? -2.857 16.272 -4.107 1.00 0.00 87 LYS A N 16
ATOM 23487 C CA . LYS A 1 87 ? -2.065 16.917 -5.142 1.00 0.00 87 LYS A CA 16
ATOM 23488 C C . LYS A 1 87 ? -2.240 18.434 -5.042 1.00 0.00 87 LYS A C 16
ATOM 23489 O O . LYS A 1 87 ? -2.882 18.928 -4.116 1.00 0.00 87 LYS A O 16
ATOM 23508 N N . SER A 1 88 ? -1.656 19.129 -6.006 1.00 0.00 88 SER A N 16
ATOM 23509 C CA . SER A 1 88 ? -1.739 20.579 -6.039 1.00 0.00 88 SER A CA 16
ATOM 23510 C C . SER A 1 88 ? -2.380 21.038 -7.350 1.00 0.00 88 SER A C 16
ATOM 23511 O O . SER A 1 88 ? -2.696 20.219 -8.211 1.00 0.00 88 SER A O 16
ATOM 23519 N N . GLY A 1 89 ? -2.553 22.347 -7.460 1.00 0.00 89 GLY A N 16
ATOM 23520 C CA . GLY A 1 89 ? -3.151 22.925 -8.652 1.00 0.00 89 GLY A CA 16
ATOM 23521 C C . GLY A 1 89 ? -2.604 22.261 -9.917 1.00 0.00 89 GLY A C 16
ATOM 23522 O O . GLY A 1 89 ? -1.391 22.173 -10.101 1.00 0.00 89 GLY A O 16
ATOM 23526 N N . PRO A 1 90 ? -3.549 21.799 -10.779 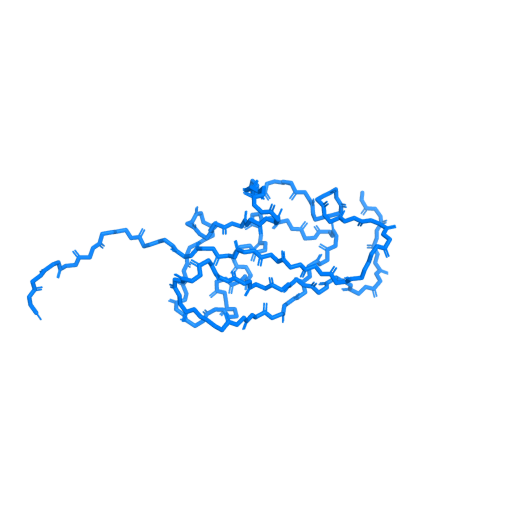1.00 0.00 90 PRO A N 16
ATOM 23527 C CA . PRO A 1 90 ? -3.174 21.146 -12.021 1.00 0.00 90 PRO A CA 16
ATOM 23528 C C . PRO A 1 90 ? -2.684 22.166 -13.050 1.00 0.00 90 PRO A C 16
ATOM 23529 O O . PRO A 1 90 ? -2.567 23.352 -12.747 1.00 0.00 90 PRO A O 16
ATOM 23540 N N . SER A 1 91 ? -2.411 21.667 -14.247 1.00 0.00 91 SER A N 16
ATOM 23541 C CA . SER A 1 91 ? -1.936 22.521 -15.323 1.00 0.00 91 SER A CA 16
ATOM 23542 C C . SER A 1 91 ? -1.986 21.764 -16.652 1.00 0.00 91 SER A C 16
ATOM 23543 O O . SER A 1 91 ? -2.669 22.185 -17.585 1.00 0.00 91 SER A O 16
ATOM 23551 N N . SER A 1 92 ? -1.255 20.660 -16.696 1.00 0.00 92 SER A N 16
ATOM 23552 C CA . SER A 1 92 ? -1.207 19.841 -17.895 1.00 0.00 92 SER A CA 16
ATOM 23553 C C . SER A 1 92 ? -2.097 18.609 -17.723 1.00 0.00 92 SER A C 16
ATOM 23554 O O . SER A 1 92 ? -2.571 18.330 -16.621 1.00 0.00 92 SER A O 16
ATOM 23562 N N . GLY A 1 93 ? -2.298 17.903 -18.825 1.00 0.00 93 GLY A N 16
ATOM 23563 C CA . GLY A 1 93 ? -3.122 16.707 -18.809 1.00 0.00 93 GLY A CA 16
ATOM 23564 C C . GLY A 1 93 ? -2.807 15.808 -20.008 1.00 0.00 93 GLY A C 16
ATOM 23565 O O . GLY A 1 93 ? -1.956 16.140 -20.831 1.00 0.00 93 GLY A O 16
ATOM 23569 N N . GLY A 1 1 ? -9.459 -14.026 -10.003 1.00 0.00 1 GLY A N 17
ATOM 23570 C CA . GLY A 1 1 ? -8.286 -13.970 -10.858 1.00 0.00 1 GLY A CA 17
ATOM 23571 C C . GLY A 1 1 ? -7.751 -15.374 -11.149 1.00 0.00 1 GLY A C 17
ATOM 23572 O O . GLY A 1 1 ? -8.462 -16.209 -11.706 1.00 0.00 1 GLY A O 17
ATOM 23576 N N . SER A 1 2 ? -6.503 -15.588 -10.760 1.00 0.00 2 SER A N 17
ATOM 23577 C CA . SER A 1 2 ? -5.865 -16.877 -10.972 1.00 0.00 2 SER A CA 17
ATOM 23578 C C . SER A 1 2 ? -4.711 -17.058 -9.984 1.00 0.00 2 SER A C 17
ATOM 23579 O O . SER A 1 2 ? -3.986 -16.109 -9.690 1.00 0.00 2 SER A O 17
ATOM 23587 N N . SER A 1 3 ? -4.576 -18.283 -9.499 1.00 0.00 3 SER A N 17
ATOM 23588 C CA . SER A 1 3 ? -3.523 -18.601 -8.550 1.00 0.00 3 SER A CA 17
ATOM 23589 C C . SER A 1 3 ? -2.327 -19.215 -9.282 1.00 0.00 3 SER A C 17
ATOM 23590 O O . SER A 1 3 ? -2.492 -19.850 -10.322 1.00 0.00 3 SER A O 17
ATOM 23598 N N . GLY A 1 4 ? -1.152 -19.003 -8.709 1.00 0.00 4 GLY A N 17
ATOM 23599 C CA . GLY A 1 4 ? 0.071 -19.528 -9.293 1.00 0.00 4 GLY A CA 17
ATOM 23600 C C . GLY A 1 4 ? 1.270 -19.274 -8.378 1.00 0.00 4 GLY A C 17
ATOM 23601 O O . GLY A 1 4 ? 1.799 -20.203 -7.770 1.00 0.00 4 GLY A O 17
ATOM 23605 N N . SER A 1 5 ? 1.664 -18.010 -8.307 1.00 0.00 5 SER A N 17
ATOM 23606 C CA . SER A 1 5 ? 2.790 -17.623 -7.476 1.00 0.00 5 SER A CA 17
ATOM 23607 C C . SER A 1 5 ? 2.337 -17.462 -6.023 1.00 0.00 5 SER A C 17
ATOM 23608 O O . SER A 1 5 ? 1.222 -17.013 -5.763 1.00 0.00 5 SER A O 17
ATOM 23616 N N . SER A 1 6 ? 3.225 -17.837 -5.114 1.00 0.00 6 SER A N 17
ATOM 23617 C CA . SER A 1 6 ? 2.931 -17.739 -3.694 1.00 0.00 6 SER A CA 17
ATOM 23618 C C . SER A 1 6 ? 3.411 -16.391 -3.152 1.00 0.00 6 SER A C 17
ATOM 23619 O O . SER A 1 6 ? 4.467 -16.310 -2.530 1.00 0.00 6 SER A O 17
ATOM 23627 N N . GLY A 1 7 ? 2.610 -15.367 -3.410 1.00 0.00 7 GLY A N 17
ATOM 23628 C CA . GLY A 1 7 ? 2.939 -14.027 -2.954 1.00 0.00 7 GLY A CA 17
ATOM 23629 C C . GLY A 1 7 ? 2.567 -13.841 -1.482 1.00 0.00 7 GLY A C 17
ATOM 23630 O O . GLY A 1 7 ? 2.509 -14.810 -0.726 1.00 0.00 7 GLY A O 17
ATOM 23634 N N . VAL A 1 8 ? 2.325 -12.590 -1.120 1.00 0.00 8 VAL A N 17
ATOM 23635 C CA . VAL A 1 8 ? 1.960 -12.264 0.249 1.00 0.00 8 VAL A CA 17
ATOM 23636 C C . VAL A 1 8 ? 0.674 -11.437 0.245 1.00 0.00 8 VAL A C 17
ATOM 23637 O O . VAL A 1 8 ? 0.192 -11.036 -0.813 1.00 0.00 8 VAL A O 17
ATOM 23650 N N . THR A 1 9 ? 0.153 -11.206 1.442 1.00 0.00 9 THR A N 17
ATOM 23651 C CA . THR A 1 9 ? -1.068 -10.432 1.591 1.00 0.00 9 THR A CA 17
ATOM 23652 C C . THR A 1 9 ? -0.780 -9.112 2.309 1.00 0.00 9 THR A C 17
ATOM 23653 O O . THR A 1 9 ? -0.036 -9.084 3.288 1.00 0.00 9 THR A O 17
ATOM 23664 N N . LEU A 1 10 ? -1.384 -8.052 1.795 1.00 0.00 10 LEU A N 17
ATOM 23665 C CA . LEU A 1 10 ? -1.202 -6.732 2.374 1.00 0.00 10 LEU A CA 17
ATOM 23666 C C . LEU A 1 10 ? -2.558 -6.185 2.823 1.00 0.00 10 LEU A C 17
ATOM 23667 O O . LEU A 1 10 ? -3.428 -5.919 1.996 1.00 0.00 10 LEU A O 17
ATOM 23683 N N . LEU A 1 11 ? -2.695 -6.033 4.133 1.00 0.00 11 LEU A N 17
ATOM 23684 C CA . LEU A 1 11 ? -3.931 -5.523 4.701 1.00 0.00 11 LEU A CA 17
ATOM 23685 C C . LEU A 1 11 ? -3.904 -3.993 4.679 1.00 0.00 11 LEU A C 17
ATOM 23686 O O . LEU A 1 11 ? -3.352 -3.365 5.581 1.00 0.00 11 LEU A O 17
ATOM 23702 N N . VAL A 1 12 ? -4.507 -3.437 3.638 1.00 0.00 12 VAL A N 17
ATOM 23703 C CA . VAL A 1 12 ? -4.560 -1.993 3.486 1.00 0.00 12 VAL A CA 17
ATOM 23704 C C . VAL A 1 12 ? -5.481 -1.405 4.557 1.00 0.00 12 VAL A C 17
ATOM 23705 O O . VAL A 1 12 ? -6.702 -1.458 4.427 1.00 0.00 12 VAL A O 17
ATOM 23718 N N . LYS A 1 13 ? -4.858 -0.857 5.590 1.00 0.00 13 LYS A N 17
ATOM 23719 C CA . LYS A 1 13 ? -5.607 -0.259 6.683 1.00 0.00 13 LYS A CA 17
ATOM 23720 C C . LYS A 1 13 ? -5.856 1.218 6.376 1.00 0.00 13 LYS A C 17
ATOM 23721 O O . LYS A 1 13 ? -5.228 1.785 5.484 1.00 0.00 13 LYS A O 17
ATOM 23740 N N . SER A 1 14 ? -6.775 1.801 7.132 1.00 0.00 14 SER A N 17
ATOM 23741 C CA . SER A 1 14 ? -7.115 3.202 6.953 1.00 0.00 14 SER A CA 17
ATOM 23742 C C . SER A 1 14 ? -7.006 3.942 8.287 1.00 0.00 14 SER A C 17
ATOM 23743 O O . SER A 1 14 ? -7.975 4.017 9.041 1.00 0.00 14 SER A O 17
ATOM 23751 N N . PRO A 1 15 ? -5.785 4.484 8.546 1.00 0.00 15 PRO A N 17
ATOM 23752 C CA . PRO A 1 15 ? -5.537 5.217 9.776 1.00 0.00 15 PRO A CA 17
ATOM 23753 C C . PRO A 1 15 ? -6.181 6.603 9.729 1.00 0.00 15 PRO A C 17
ATOM 23754 O O . PRO A 1 15 ? -5.487 7.616 9.793 1.00 0.00 15 PRO A O 17
ATOM 23765 N N . ASN A 1 16 ? -7.502 6.603 9.616 1.00 0.00 16 ASN A N 17
ATOM 23766 C CA . ASN A 1 16 ? -8.247 7.849 9.559 1.00 0.00 16 ASN A CA 17
ATOM 23767 C C . ASN A 1 16 ? -9.294 7.864 10.675 1.00 0.00 16 ASN A C 17
ATOM 23768 O O . ASN A 1 16 ? -9.096 8.499 11.709 1.00 0.00 16 ASN A O 17
ATOM 23779 N N . GLN A 1 17 ? -10.386 7.155 10.426 1.00 0.00 17 GLN A N 17
ATOM 23780 C CA . GLN A 1 17 ? -11.465 7.079 11.397 1.00 0.00 17 GLN A CA 17
ATOM 23781 C C . GLN A 1 17 ? -11.904 5.625 11.588 1.00 0.00 17 GLN A C 17
ATOM 23782 O O . GLN A 1 17 ? -11.845 5.096 12.697 1.00 0.00 17 GLN A O 17
ATOM 23796 N N . ARG A 1 18 ? -12.335 5.021 10.490 1.00 0.00 18 ARG A N 17
ATOM 23797 C CA . ARG A 1 18 ? -12.784 3.640 10.523 1.00 0.00 18 ARG A CA 17
ATOM 23798 C C . ARG A 1 18 ? -13.128 3.161 9.112 1.00 0.00 18 ARG A C 17
ATOM 23799 O O . ARG A 1 18 ? -14.238 2.688 8.866 1.00 0.00 18 ARG A O 17
ATOM 23820 N N . HIS A 1 19 ? -12.158 3.300 8.221 1.00 0.00 19 HIS A N 17
ATOM 23821 C CA . HIS A 1 19 ? -12.345 2.885 6.840 1.00 0.00 19 HIS A CA 17
ATOM 23822 C C . HIS A 1 19 ? -12.025 1.396 6.703 1.00 0.00 19 HIS A C 17
ATOM 23823 O O . HIS A 1 19 ? -10.956 0.947 7.112 1.00 0.00 19 HIS A O 17
ATOM 23837 N N . ARG A 1 20 ? -12.972 0.671 6.126 1.00 0.00 20 ARG A N 17
ATOM 23838 C CA . ARG A 1 20 ? -12.804 -0.759 5.928 1.00 0.00 20 ARG A CA 17
ATOM 23839 C C . ARG A 1 20 ? -11.385 -1.065 5.447 1.00 0.00 20 ARG A C 17
ATOM 23840 O O . ARG A 1 20 ? -10.696 -0.187 4.931 1.00 0.00 20 ARG A O 17
ATOM 23861 N N . ASP A 1 21 ? -10.988 -2.316 5.633 1.00 0.00 21 ASP A N 17
ATOM 23862 C CA . ASP A 1 21 ? -9.662 -2.750 5.225 1.00 0.00 21 ASP A CA 17
ATOM 23863 C C . ASP A 1 21 ? -9.745 -3.387 3.837 1.00 0.00 21 ASP A C 17
ATOM 23864 O O . ASP A 1 21 ? -10.798 -3.882 3.438 1.00 0.00 21 ASP A O 17
ATOM 23873 N N . LEU A 1 22 ? -8.620 -3.355 3.138 1.00 0.00 22 LEU A N 17
ATOM 23874 C CA . LEU A 1 22 ? -8.551 -3.923 1.802 1.00 0.00 22 LEU A CA 17
ATOM 23875 C C . LEU A 1 22 ? -7.355 -4.872 1.717 1.00 0.00 22 LEU A C 17
ATOM 23876 O O . LEU A 1 22 ? -6.207 -4.430 1.697 1.00 0.00 22 LEU A O 17
ATOM 23892 N N . GLU A 1 23 ? -7.664 -6.160 1.669 1.00 0.00 23 GLU A N 17
ATOM 23893 C CA . GLU A 1 23 ? -6.628 -7.175 1.586 1.00 0.00 23 GLU A CA 17
ATOM 23894 C C . GLU A 1 23 ? -6.353 -7.537 0.126 1.00 0.00 23 GLU A C 17
ATOM 23895 O O . GLU A 1 23 ? -7.265 -7.928 -0.602 1.00 0.00 23 GLU A O 17
ATOM 23907 N N . LEU A 1 24 ? -5.095 -7.393 -0.261 1.00 0.00 24 LEU A N 17
ATOM 23908 C CA . LEU A 1 24 ? -4.689 -7.700 -1.622 1.00 0.00 24 LEU A CA 17
ATOM 23909 C C . LEU A 1 24 ? -3.356 -8.449 -1.596 1.00 0.00 24 LEU A C 17
ATOM 23910 O O . LEU A 1 24 ? -2.784 -8.668 -0.530 1.00 0.00 24 LEU A O 17
ATOM 23926 N N . SER A 1 25 ? -2.900 -8.822 -2.783 1.00 0.00 25 SER A N 17
ATOM 23927 C CA . SER A 1 25 ? -1.645 -9.542 -2.910 1.00 0.00 25 SER A CA 17
ATOM 23928 C C . SER A 1 25 ? -0.468 -8.573 -2.768 1.00 0.00 25 SER A C 17
ATOM 23929 O O . SER A 1 25 ? -0.606 -7.381 -3.035 1.00 0.00 25 SER A O 17
ATOM 23937 N N . GLY A 1 26 ? 0.662 -9.123 -2.348 1.00 0.00 26 GLY A N 17
ATOM 23938 C CA . GLY A 1 26 ? 1.861 -8.323 -2.168 1.00 0.00 26 GLY A CA 17
ATOM 23939 C C . GLY A 1 26 ? 3.103 -9.083 -2.638 1.00 0.00 26 GLY A C 17
ATOM 23940 O O . GLY A 1 26 ? 4.092 -9.173 -1.911 1.00 0.00 26 GLY A O 17
ATOM 23944 N N . ASP A 1 27 ? 3.012 -9.609 -3.850 1.00 0.00 27 ASP A N 17
ATOM 23945 C CA . ASP A 1 27 ? 4.116 -10.358 -4.425 1.00 0.00 27 ASP A CA 17
ATOM 23946 C C . ASP A 1 27 ? 5.438 -9.700 -4.022 1.00 0.00 27 ASP A C 17
ATOM 23947 O O . ASP A 1 27 ? 5.582 -8.483 -4.111 1.00 0.00 27 ASP A O 17
ATOM 23956 N N . ARG A 1 28 ? 6.370 -10.537 -3.588 1.00 0.00 28 ARG A N 17
ATOM 23957 C CA . ARG A 1 28 ? 7.674 -10.052 -3.171 1.00 0.00 28 ARG A CA 17
ATOM 23958 C C . ARG A 1 28 ? 8.382 -9.362 -4.339 1.00 0.00 28 ARG A C 17
ATOM 23959 O O . ARG A 1 28 ? 9.368 -8.654 -4.141 1.00 0.00 28 ARG A O 17
ATOM 23980 N N . GLY A 1 29 ? 7.853 -9.595 -5.531 1.00 0.00 29 GLY A N 17
ATOM 23981 C CA . GLY A 1 29 ? 8.421 -9.004 -6.730 1.00 0.00 29 GLY A CA 17
ATOM 23982 C C . GLY A 1 29 ? 7.794 -7.640 -7.022 1.00 0.00 29 GLY A C 17
ATOM 23983 O O . GLY A 1 29 ? 8.433 -6.771 -7.610 1.00 0.00 29 GLY A O 17
ATOM 23987 N N . TRP A 1 30 ? 6.547 -7.495 -6.595 1.00 0.00 30 TRP A N 17
ATOM 23988 C CA . TRP A 1 30 ? 5.824 -6.252 -6.804 1.00 0.00 30 TRP A CA 17
ATOM 23989 C C . TRP A 1 30 ? 6.734 -5.100 -6.372 1.00 0.00 30 TRP A C 17
ATOM 23990 O O . TRP A 1 30 ? 7.794 -5.325 -5.791 1.00 0.00 30 TRP A O 17
ATOM 24011 N N . SER A 1 31 ? 6.286 -3.890 -6.674 1.00 0.00 31 SER A N 17
ATOM 24012 C CA . SER A 1 31 ? 7.046 -2.702 -6.324 1.00 0.00 31 SER A CA 17
ATOM 24013 C C . SER A 1 31 ? 6.142 -1.693 -5.611 1.00 0.00 31 SER A C 17
ATOM 24014 O O . SER A 1 31 ? 5.024 -1.435 -6.055 1.00 0.00 31 SER A O 17
ATOM 24022 N N . VAL A 1 32 ? 6.661 -1.150 -4.520 1.00 0.00 32 VAL A N 17
ATOM 24023 C CA . VAL A 1 32 ? 5.915 -0.175 -3.742 1.00 0.00 32 VAL A CA 17
ATOM 24024 C C . VAL A 1 32 ? 5.198 0.787 -4.691 1.00 0.00 32 VAL A C 17
ATOM 24025 O O . VAL A 1 32 ? 3.999 1.026 -4.549 1.00 0.00 32 VAL A O 17
ATOM 24038 N N . GLY A 1 33 ? 5.961 1.313 -5.637 1.00 0.00 33 GLY A N 17
ATOM 24039 C CA . GLY A 1 33 ? 5.414 2.244 -6.609 1.00 0.00 33 GLY A CA 17
ATOM 24040 C C . GLY A 1 33 ? 4.344 1.571 -7.471 1.00 0.00 33 GLY A C 17
ATOM 24041 O O . GLY A 1 33 ? 3.341 2.192 -7.819 1.00 0.00 33 GLY A O 17
ATOM 24045 N N . HIS A 1 34 ? 4.595 0.310 -7.791 1.00 0.00 34 HIS A N 17
ATOM 24046 C CA . HIS A 1 34 ? 3.665 -0.454 -8.606 1.00 0.00 34 HIS A CA 17
ATOM 24047 C C . HIS A 1 34 ? 2.401 -0.754 -7.799 1.00 0.00 34 HIS A C 17
ATOM 24048 O O . HIS A 1 34 ? 1.292 -0.462 -8.244 1.00 0.00 34 HIS A O 17
ATOM 24062 N N . LEU A 1 35 ? 2.611 -1.331 -6.625 1.00 0.00 35 LEU A N 17
ATOM 24063 C CA . LEU A 1 35 ? 1.501 -1.674 -5.751 1.00 0.00 35 LEU A CA 17
ATOM 24064 C C . LEU A 1 35 ? 0.467 -0.546 -5.781 1.00 0.00 35 LEU A C 17
ATOM 24065 O O . LEU A 1 35 ? -0.688 -0.769 -6.141 1.00 0.00 35 LEU A O 17
ATOM 24081 N N . LYS A 1 36 ? 0.919 0.638 -5.400 1.00 0.00 36 LYS A N 17
ATOM 24082 C CA . LYS A 1 36 ? 0.047 1.801 -5.380 1.00 0.00 36 LYS A CA 17
ATOM 24083 C C . LYS A 1 36 ? -0.873 1.765 -6.601 1.00 0.00 36 LYS A C 17
ATOM 24084 O O . LYS A 1 36 ? -2.095 1.794 -6.463 1.00 0.00 36 LYS A O 17
ATOM 24103 N N . ALA A 1 37 ? -0.251 1.701 -7.770 1.00 0.00 37 ALA A N 17
ATOM 24104 C CA . ALA A 1 37 ? -0.999 1.661 -9.014 1.00 0.00 37 ALA A CA 17
ATOM 24105 C C . ALA A 1 37 ? -2.077 0.579 -8.922 1.00 0.00 37 ALA A C 17
ATOM 24106 O O . ALA A 1 37 ? -3.244 0.834 -9.213 1.00 0.00 37 ALA A O 17
ATOM 24113 N N . HIS A 1 38 ? -1.647 -0.606 -8.514 1.00 0.00 38 HIS A N 17
ATOM 24114 C CA . HIS A 1 38 ? -2.561 -1.727 -8.379 1.00 0.00 38 HIS A CA 17
ATOM 24115 C C . HIS A 1 38 ? -3.644 -1.386 -7.353 1.00 0.00 38 HIS A C 17
ATOM 24116 O O . HIS A 1 38 ? -4.818 -1.687 -7.561 1.00 0.00 38 HIS A O 17
ATOM 24130 N N . LEU A 1 39 ? -3.209 -0.765 -6.266 1.00 0.00 39 LEU A N 17
ATOM 24131 C CA . LEU A 1 39 ? -4.127 -0.380 -5.207 1.00 0.00 39 LEU A CA 17
ATOM 24132 C C . LEU A 1 39 ? -5.198 0.550 -5.780 1.00 0.00 39 LEU A C 17
ATOM 24133 O O . LEU A 1 39 ? -6.372 0.188 -5.839 1.00 0.00 39 LEU A O 17
ATOM 24149 N N . SER A 1 40 ? -4.757 1.730 -6.187 1.00 0.00 40 SER A N 17
ATOM 24150 C CA . SER A 1 40 ? -5.663 2.715 -6.753 1.00 0.00 40 SER A CA 17
ATOM 24151 C C . SER A 1 40 ? -6.712 2.021 -7.623 1.00 0.00 40 SER A C 17
ATOM 24152 O O . SER A 1 40 ? -7.843 2.492 -7.732 1.00 0.00 40 SER A O 17
ATOM 24160 N N . ARG A 1 41 ? -6.299 0.913 -8.221 1.00 0.00 41 ARG A N 17
ATOM 24161 C CA . ARG A 1 41 ? -7.190 0.149 -9.078 1.00 0.00 41 ARG A CA 17
ATOM 24162 C C . ARG A 1 41 ? -8.323 -0.465 -8.255 1.00 0.00 41 ARG A C 17
ATOM 24163 O O . ARG A 1 41 ? -9.490 -0.136 -8.457 1.00 0.00 41 ARG A O 17
ATOM 24184 N N . VAL A 1 42 ? -7.938 -1.347 -7.343 1.00 0.00 42 VAL A N 17
ATOM 24185 C CA . VAL A 1 42 ? -8.907 -2.010 -6.488 1.00 0.00 42 VAL A CA 17
ATOM 24186 C C . VAL A 1 42 ? -9.597 -0.969 -5.602 1.00 0.00 42 VAL A C 17
ATOM 24187 O O . VAL A 1 42 ? -10.658 -1.233 -5.039 1.00 0.00 42 VAL A O 17
ATOM 24200 N N . TYR A 1 43 ? -8.965 0.192 -5.507 1.00 0.00 43 TYR A N 17
ATOM 24201 C CA . TYR A 1 43 ? -9.503 1.273 -4.700 1.00 0.00 43 TYR A CA 17
ATOM 24202 C C . TYR A 1 43 ? -10.568 2.055 -5.472 1.00 0.00 43 TYR A C 17
ATOM 24203 O O . TYR A 1 43 ? -10.310 2.548 -6.569 1.00 0.00 43 TYR A O 17
ATOM 24221 N N . PRO A 1 44 ? -11.775 2.147 -4.852 1.00 0.00 44 PRO A N 17
ATOM 24222 C CA . PRO A 1 44 ? -12.881 2.861 -5.468 1.00 0.00 44 PRO A CA 17
ATOM 24223 C C . PRO A 1 44 ? -12.678 4.374 -5.373 1.00 0.00 44 PRO A C 17
ATOM 24224 O O . PRO A 1 44 ? -12.997 4.984 -4.354 1.00 0.00 44 PRO A O 17
ATOM 24235 N N . GLU A 1 45 ? -12.148 4.937 -6.450 1.00 0.00 45 GLU A N 17
ATOM 24236 C CA . GLU A 1 45 ? -11.898 6.367 -6.501 1.00 0.00 45 GLU A CA 17
ATOM 24237 C C . GLU A 1 45 ? -10.898 6.692 -7.612 1.00 0.00 45 GLU A C 17
ATOM 24238 O O . GLU A 1 45 ? -10.960 7.763 -8.214 1.00 0.00 45 GLU A O 17
ATOM 24250 N N . ARG A 1 46 ? -9.999 5.748 -7.849 1.00 0.00 46 ARG A N 17
ATOM 24251 C CA . ARG A 1 46 ? -8.987 5.920 -8.878 1.00 0.00 46 ARG A CA 17
ATOM 24252 C C . ARG A 1 46 ? -8.032 7.053 -8.498 1.00 0.00 46 ARG A C 17
ATOM 24253 O O . ARG A 1 46 ? -7.975 8.076 -9.179 1.00 0.00 46 ARG A O 17
ATOM 24274 N N . PRO A 1 47 ? -7.287 6.828 -7.383 1.00 0.00 47 PRO A N 17
ATOM 24275 C CA . PRO A 1 47 ? -6.337 7.817 -6.904 1.00 0.00 47 PRO A CA 17
ATOM 24276 C C . PRO A 1 47 ? -5.083 7.843 -7.779 1.00 0.00 47 PRO A C 17
ATOM 24277 O O . PRO A 1 47 ? -5.096 7.343 -8.903 1.00 0.00 47 PRO A O 17
ATOM 24288 N N . ARG A 1 48 ? -4.029 8.429 -7.231 1.00 0.00 48 ARG A N 17
ATOM 24289 C CA . ARG A 1 48 ? -2.768 8.526 -7.947 1.00 0.00 48 ARG A CA 17
ATOM 24290 C C . ARG A 1 48 ? -1.704 7.664 -7.267 1.00 0.00 48 ARG A C 17
ATOM 24291 O O . ARG A 1 48 ? -1.702 7.523 -6.045 1.00 0.00 48 ARG A O 17
ATOM 24312 N N . PRO A 1 49 ? -0.800 7.096 -8.110 1.00 0.00 49 PRO A N 17
ATOM 24313 C CA . PRO A 1 49 ? 0.270 6.252 -7.601 1.00 0.00 49 PRO A CA 17
ATOM 24314 C C . PRO A 1 49 ? 1.363 7.091 -6.939 1.00 0.00 49 PRO A C 17
ATOM 24315 O O . PRO A 1 49 ? 2.036 6.627 -6.020 1.00 0.00 49 PRO A O 17
ATOM 24326 N N . GLU A 1 50 ? 1.506 8.314 -7.430 1.00 0.00 50 GLU A N 17
ATOM 24327 C CA . GLU A 1 50 ? 2.507 9.222 -6.896 1.00 0.00 50 GLU A CA 17
ATOM 24328 C C . GLU A 1 50 ? 1.921 10.038 -5.741 1.00 0.00 50 GLU A C 17
ATOM 24329 O O . GLU A 1 50 ? 2.219 11.223 -5.601 1.00 0.00 50 GLU A O 17
ATOM 24341 N N . ASP A 1 51 ? 1.100 9.370 -4.945 1.00 0.00 51 ASP A N 17
ATOM 24342 C CA . ASP A 1 51 ? 0.471 10.018 -3.807 1.00 0.00 51 ASP A CA 17
ATOM 24343 C C . ASP A 1 51 ? 0.111 8.962 -2.759 1.00 0.00 51 ASP A C 17
ATOM 24344 O O . ASP A 1 51 ? 0.373 9.146 -1.572 1.00 0.00 51 ASP A O 17
ATOM 24353 N N . GLN A 1 52 ? -0.485 7.879 -3.237 1.00 0.00 52 GLN A N 17
ATOM 24354 C CA . GLN A 1 52 ? -0.884 6.794 -2.357 1.00 0.00 52 GLN A CA 17
ATOM 24355 C C . GLN A 1 52 ? 0.215 6.513 -1.330 1.00 0.00 52 GLN A C 17
ATOM 24356 O O . GLN A 1 52 ? 1.198 5.840 -1.635 1.00 0.00 52 GLN A O 17
ATOM 24370 N N . ARG A 1 53 ? 0.011 7.044 -0.132 1.00 0.00 53 ARG A N 17
ATOM 24371 C CA . ARG A 1 53 ? 0.972 6.859 0.941 1.00 0.00 53 ARG A CA 17
ATOM 24372 C C . ARG A 1 53 ? 0.889 5.432 1.488 1.00 0.00 53 ARG A C 17
ATOM 24373 O O . ARG A 1 53 ? -0.119 5.046 2.077 1.00 0.00 53 ARG A O 17
ATOM 24394 N N . LEU A 1 54 ? 1.964 4.688 1.272 1.00 0.00 54 LEU A N 17
ATOM 24395 C CA . LEU A 1 54 ? 2.026 3.312 1.735 1.00 0.00 54 LEU A CA 17
ATOM 24396 C C . LEU A 1 54 ? 2.848 3.249 3.025 1.00 0.00 54 LEU A C 17
ATOM 24397 O O . LEU A 1 54 ? 4.069 3.392 2.996 1.00 0.00 54 LEU A O 17
ATOM 24413 N N . ILE A 1 55 ? 2.144 3.033 4.127 1.00 0.00 55 ILE A N 17
ATOM 24414 C CA . ILE A 1 55 ? 2.792 2.950 5.424 1.00 0.00 55 ILE A CA 17
ATOM 24415 C C . ILE A 1 55 ? 2.807 1.492 5.889 1.00 0.00 55 ILE A C 17
ATOM 24416 O O . ILE A 1 55 ? 1.768 0.941 6.250 1.00 0.00 55 ILE A O 17
ATOM 24432 N N . TYR A 1 56 ? 3.996 0.909 5.864 1.00 0.00 56 TYR A N 17
ATOM 24433 C CA . TYR A 1 56 ? 4.160 -0.474 6.279 1.00 0.00 56 TYR A CA 17
ATOM 24434 C C . TYR A 1 56 ? 4.430 -0.569 7.782 1.00 0.00 56 TYR A C 17
ATOM 24435 O O . TYR A 1 56 ? 3.500 -0.700 8.576 1.00 0.00 56 TYR A O 17
ATOM 24453 N N . SER A 1 57 ? 5.708 -0.497 8.126 1.00 0.00 57 SER A N 17
ATOM 24454 C CA . SER A 1 57 ? 6.112 -0.573 9.519 1.00 0.00 57 SER A CA 17
ATOM 24455 C C . SER A 1 57 ? 6.281 0.836 10.092 1.00 0.00 57 SER A C 17
ATOM 24456 O O . SER A 1 57 ? 7.377 1.217 10.501 1.00 0.00 57 SER A O 17
ATOM 24464 N N . GLY A 1 58 ? 5.178 1.571 10.104 1.00 0.00 58 GLY A N 17
ATOM 24465 C CA . GLY A 1 58 ? 5.190 2.930 10.621 1.00 0.00 58 GLY A CA 17
ATOM 24466 C C . GLY A 1 58 ? 6.180 3.803 9.845 1.00 0.00 58 GLY A C 17
ATOM 24467 O O . GLY A 1 58 ? 6.526 4.897 10.287 1.00 0.00 58 GLY A O 17
ATOM 24471 N N . LYS A 1 59 ? 6.606 3.284 8.703 1.00 0.00 59 LYS A N 17
ATOM 24472 C CA . LYS A 1 59 ? 7.548 4.003 7.862 1.00 0.00 59 LYS A CA 17
ATOM 24473 C C . LYS A 1 59 ? 7.039 4.007 6.419 1.00 0.00 59 LYS A C 17
ATOM 24474 O O . LYS A 1 59 ? 7.021 2.968 5.760 1.00 0.00 59 LYS A O 17
ATOM 24493 N N . LEU A 1 60 ? 6.636 5.187 5.970 1.00 0.00 60 LEU A N 17
ATOM 24494 C CA . LEU A 1 60 ? 6.127 5.339 4.618 1.00 0.00 60 LEU A CA 17
ATOM 24495 C C . LEU A 1 60 ? 7.046 4.599 3.645 1.00 0.00 60 LEU A C 17
ATOM 24496 O O . LEU A 1 60 ? 8.259 4.553 3.844 1.00 0.00 60 LEU A O 17
ATOM 24512 N N . LEU A 1 61 ? 6.434 4.036 2.614 1.00 0.00 61 LEU A N 17
ATOM 24513 C CA . LEU A 1 61 ? 7.181 3.300 1.609 1.00 0.00 61 LEU A CA 17
ATOM 24514 C C . LEU A 1 61 ? 7.682 4.272 0.539 1.00 0.00 61 LEU A C 17
ATOM 24515 O O . LEU A 1 61 ? 6.963 5.187 0.141 1.00 0.00 61 LEU A O 17
ATOM 24531 N N . LEU A 1 62 ? 8.911 4.040 0.102 1.00 0.00 62 LEU A N 17
ATOM 24532 C CA . LEU A 1 62 ? 9.517 4.882 -0.915 1.00 0.00 62 LEU A CA 17
ATOM 24533 C C . LEU A 1 62 ? 8.822 4.635 -2.255 1.00 0.00 62 LEU A C 17
ATOM 24534 O O . LEU A 1 62 ? 8.017 5.451 -2.701 1.00 0.00 62 LEU A O 17
ATOM 24550 N N . ASP A 1 63 ? 9.158 3.505 -2.860 1.00 0.00 63 ASP A N 17
ATOM 24551 C CA . ASP A 1 63 ? 8.578 3.140 -4.141 1.00 0.00 63 ASP A CA 17
ATOM 24552 C C . ASP A 1 63 ? 9.437 2.057 -4.796 1.00 0.00 63 ASP A C 17
ATOM 24553 O O . ASP A 1 63 ? 8.937 0.989 -5.146 1.00 0.00 63 ASP A O 17
ATOM 24562 N N . HIS A 1 64 ? 10.717 2.369 -4.940 1.00 0.00 64 HIS A N 17
ATOM 24563 C CA . HIS A 1 64 ? 11.651 1.435 -5.547 1.00 0.00 64 HIS A CA 17
ATOM 24564 C C . HIS A 1 64 ? 11.762 0.182 -4.677 1.00 0.00 64 HIS A C 17
ATOM 24565 O O . HIS A 1 64 ? 11.967 -0.918 -5.189 1.00 0.00 64 HIS A O 17
ATOM 24579 N N . GLN A 1 65 ? 11.621 0.389 -3.376 1.00 0.00 65 GLN A N 17
ATOM 24580 C CA . GLN A 1 65 ? 11.703 -0.711 -2.429 1.00 0.00 65 GLN A CA 17
ATOM 24581 C C . GLN A 1 65 ? 10.843 -1.884 -2.904 1.00 0.00 65 GLN A C 17
ATOM 24582 O O . GLN A 1 65 ? 9.785 -1.684 -3.497 1.00 0.00 65 GLN A O 17
ATOM 24596 N N . CYS A 1 66 ? 11.332 -3.084 -2.625 1.00 0.00 66 CYS A N 17
ATOM 24597 C CA . CYS A 1 66 ? 10.622 -4.290 -3.016 1.00 0.00 66 CYS A CA 17
ATOM 24598 C C . CYS A 1 66 ? 9.941 -4.870 -1.774 1.00 0.00 66 CYS A C 17
ATOM 24599 O O . CYS A 1 66 ? 10.456 -4.745 -0.664 1.00 0.00 66 CYS A O 17
ATOM 24607 N N . LEU A 1 67 ? 8.795 -5.493 -2.003 1.00 0.00 67 LEU A N 17
ATOM 24608 C CA . LEU A 1 67 ? 8.038 -6.093 -0.918 1.00 0.00 67 LEU A CA 17
ATOM 24609 C C . LEU A 1 67 ? 8.898 -7.153 -0.228 1.00 0.00 67 LEU A C 17
ATOM 24610 O O . LEU A 1 67 ? 8.804 -7.343 0.984 1.00 0.00 67 LEU A O 17
ATOM 24626 N N . ARG A 1 68 ? 9.718 -7.818 -1.030 1.00 0.00 68 ARG A N 17
ATOM 24627 C CA . ARG A 1 68 ? 10.594 -8.854 -0.511 1.00 0.00 68 ARG A CA 17
ATOM 24628 C C . ARG A 1 68 ? 11.347 -8.346 0.721 1.00 0.00 68 ARG A C 17
ATOM 24629 O O . ARG A 1 68 ? 11.154 -8.855 1.823 1.00 0.00 68 ARG A O 17
ATOM 24650 N N . ASP A 1 69 ? 12.188 -7.349 0.490 1.00 0.00 69 ASP A N 17
ATOM 24651 C CA . ASP A 1 69 ? 12.971 -6.767 1.567 1.00 0.00 69 ASP A CA 17
ATOM 24652 C C . ASP A 1 69 ? 12.027 -6.179 2.618 1.00 0.00 69 ASP A C 17
ATOM 24653 O O . ASP A 1 69 ? 12.065 -6.572 3.782 1.00 0.00 69 ASP A O 17
ATOM 24662 N N . LEU A 1 70 ? 11.201 -5.245 2.168 1.00 0.00 70 LEU A N 17
ATOM 24663 C CA . LEU A 1 70 ? 10.249 -4.598 3.053 1.00 0.00 70 LEU A CA 17
ATOM 24664 C C . LEU A 1 70 ? 9.642 -5.642 3.992 1.00 0.00 70 LEU A C 17
ATOM 24665 O O . LEU A 1 70 ? 9.970 -5.681 5.177 1.00 0.00 70 LEU A O 17
ATOM 24681 N N . LEU A 1 71 ? 8.768 -6.462 3.429 1.00 0.00 71 LEU A N 17
ATOM 24682 C CA . LEU A 1 71 ? 8.111 -7.503 4.200 1.00 0.00 71 LEU A CA 17
ATOM 24683 C C . LEU A 1 71 ? 9.160 -8.499 4.699 1.00 0.00 71 LEU A C 17
ATOM 24684 O O . LEU A 1 71 ? 10.150 -8.758 4.016 1.00 0.00 71 LEU A O 17
ATOM 24700 N N . PRO A 1 72 ? 8.901 -9.047 5.916 1.00 0.00 72 PRO A N 17
ATOM 24701 C CA . PRO A 1 72 ? 9.811 -10.009 6.514 1.00 0.00 72 PRO A CA 17
ATOM 24702 C C . PRO A 1 72 ? 9.687 -11.374 5.836 1.00 0.00 72 PRO A C 17
ATOM 24703 O O . PRO A 1 72 ? 9.134 -11.481 4.742 1.00 0.00 72 PRO A O 17
ATOM 24714 N N . LYS A 1 73 ? 10.212 -12.386 6.513 1.00 0.00 73 LYS A N 17
ATOM 24715 C CA . LYS A 1 73 ? 10.168 -13.741 5.989 1.00 0.00 73 LYS A CA 17
ATOM 24716 C C . LYS A 1 73 ? 9.433 -14.642 6.983 1.00 0.00 73 LYS A C 17
ATOM 24717 O O . LYS A 1 73 ? 10.003 -15.608 7.489 1.00 0.00 73 LYS A O 17
ATOM 24736 N N . GLN A 1 74 ? 8.179 -14.296 7.234 1.00 0.00 74 GLN A N 17
ATOM 24737 C CA . GLN A 1 74 ? 7.362 -15.063 8.159 1.00 0.00 74 GLN A CA 17
ATOM 24738 C C . GLN A 1 74 ? 6.040 -15.458 7.496 1.00 0.00 74 GLN A C 17
ATOM 24739 O O . GLN A 1 74 ? 5.741 -15.016 6.388 1.00 0.00 74 GLN A O 17
ATOM 24753 N N . GLU A 1 75 ? 5.285 -16.285 8.203 1.00 0.00 75 GLU A N 17
ATOM 24754 C CA . GLU A 1 75 ? 4.003 -16.745 7.698 1.00 0.00 75 GLU A CA 17
ATOM 24755 C C . GLU A 1 75 ? 2.935 -15.668 7.901 1.00 0.00 75 GLU A C 17
ATOM 24756 O O . GLU A 1 75 ? 2.090 -15.455 7.033 1.00 0.00 75 GLU A O 17
ATOM 24768 N N . LYS A 1 76 ? 3.008 -15.016 9.051 1.00 0.00 76 LYS A N 17
ATOM 24769 C CA . LYS A 1 76 ? 2.059 -13.966 9.380 1.00 0.00 76 LYS A CA 17
ATOM 24770 C C . LYS A 1 76 ? 1.964 -12.987 8.208 1.00 0.00 76 LYS A C 17
ATOM 24771 O O . LYS A 1 76 ? 2.979 -12.612 7.624 1.00 0.00 76 LYS A O 17
ATOM 24790 N N . ARG A 1 77 ? 0.734 -12.600 7.900 1.00 0.00 77 ARG A N 17
ATOM 24791 C CA . ARG A 1 77 ? 0.494 -11.672 6.810 1.00 0.00 77 ARG A CA 17
ATOM 24792 C C . ARG A 1 77 ? 1.089 -10.300 7.138 1.00 0.00 77 ARG A C 17
ATOM 24793 O O . ARG A 1 77 ? 1.579 -10.081 8.245 1.00 0.00 77 ARG A O 17
ATOM 24814 N N . HIS A 1 78 ? 1.026 -9.413 6.156 1.00 0.00 78 HIS A N 17
ATOM 24815 C CA . HIS A 1 78 ? 1.554 -8.070 6.327 1.00 0.00 78 HIS A CA 17
ATOM 24816 C C . HIS A 1 78 ? 0.403 -7.061 6.305 1.00 0.00 78 HIS A C 17
ATOM 24817 O O . HIS A 1 78 ? -0.489 -7.149 5.463 1.00 0.00 78 HIS A O 17
ATOM 24831 N N . VAL A 1 79 ? 0.461 -6.126 7.241 1.00 0.00 79 VAL A N 17
ATOM 24832 C CA . VAL A 1 79 ? -0.565 -5.101 7.340 1.00 0.00 79 VAL A CA 17
ATOM 24833 C C . VAL A 1 79 ? 0.016 -3.760 6.890 1.00 0.00 79 VAL A C 17
ATOM 24834 O O . VAL A 1 79 ? 0.963 -3.255 7.491 1.00 0.00 79 VAL A O 17
ATOM 24847 N N . LEU A 1 80 ? -0.576 -3.219 5.835 1.00 0.00 80 LEU A N 17
ATOM 24848 C CA . LEU A 1 80 ? -0.130 -1.945 5.296 1.00 0.00 80 LEU A CA 17
ATOM 24849 C C . LEU A 1 80 ? -1.203 -0.884 5.551 1.00 0.00 80 LEU A C 17
ATOM 24850 O O . LEU A 1 80 ? -2.352 -1.216 5.841 1.00 0.00 80 LEU A O 17
ATOM 24866 N N . HIS A 1 81 ? -0.791 0.369 5.433 1.00 0.00 81 HIS A N 17
ATOM 24867 C CA . HIS A 1 81 ? -1.702 1.480 5.647 1.00 0.00 81 HIS A CA 17
ATOM 24868 C C . HIS A 1 81 ? -1.628 2.440 4.458 1.00 0.00 81 HIS A C 17
ATOM 24869 O O . HIS A 1 81 ? -0.730 3.277 4.386 1.00 0.00 81 HIS A O 17
ATOM 24883 N N . LEU A 1 82 ? -2.585 2.287 3.555 1.00 0.00 82 LEU A N 17
ATOM 24884 C CA . LEU A 1 82 ? -2.640 3.130 2.372 1.00 0.00 82 LEU A CA 17
ATOM 24885 C C . LEU A 1 82 ? -3.462 4.383 2.682 1.00 0.00 82 LEU A C 17
ATOM 24886 O O . LEU A 1 82 ? -4.690 4.328 2.729 1.00 0.00 82 LEU A O 17
ATOM 24902 N N . VAL A 1 83 ? -2.752 5.482 2.886 1.00 0.00 83 VAL A N 17
ATOM 24903 C CA . VAL A 1 83 ? -3.399 6.747 3.191 1.00 0.00 83 VAL A CA 17
ATOM 24904 C C . VAL A 1 83 ? -3.643 7.516 1.891 1.00 0.00 83 VAL A C 17
ATOM 24905 O O . VAL A 1 83 ? -2.800 7.509 0.994 1.00 0.00 83 VAL A O 17
ATOM 24918 N N . CYS A 1 84 ? -4.798 8.160 1.829 1.00 0.00 84 CYS A N 17
ATOM 24919 C CA . CYS A 1 84 ? -5.163 8.934 0.654 1.00 0.00 84 CYS A CA 17
ATOM 24920 C C . CYS A 1 84 ? -4.534 10.323 0.778 1.00 0.00 84 CYS A C 17
ATOM 24921 O O . CYS A 1 84 ? -4.474 10.885 1.870 1.00 0.00 84 CYS A O 17
ATOM 24929 N N . ASN A 1 85 ? -4.080 10.836 -0.356 1.00 0.00 85 ASN A N 17
ATOM 24930 C CA . ASN A 1 85 ? -3.458 12.149 -0.388 1.00 0.00 85 ASN A CA 17
ATOM 24931 C C . ASN A 1 85 ? -4.069 12.970 -1.525 1.00 0.00 85 ASN A C 17
ATOM 24932 O O . ASN A 1 85 ? -3.459 13.925 -2.003 1.00 0.00 85 ASN A O 17
ATOM 24943 N N . VAL A 1 86 ? -5.267 12.569 -1.925 1.00 0.00 86 VAL A N 17
ATOM 24944 C CA . VAL A 1 86 ? -5.967 13.256 -2.997 1.00 0.00 86 VAL A CA 17
ATOM 24945 C C . VAL A 1 86 ? -7.476 13.104 -2.794 1.00 0.00 86 VAL A C 17
ATOM 24946 O O . VAL A 1 86 ? -7.990 11.988 -2.746 1.00 0.00 86 VAL A O 17
ATOM 24959 N N . LYS A 1 87 ? -8.143 14.242 -2.679 1.00 0.00 87 LYS A N 17
ATOM 24960 C CA . LYS A 1 87 ? -9.583 14.250 -2.483 1.00 0.00 87 LYS A CA 17
ATOM 24961 C C . LYS A 1 87 ? -10.229 15.178 -3.514 1.00 0.00 87 LYS A C 17
ATOM 24962 O O . LYS A 1 87 ? -10.629 16.294 -3.186 1.00 0.00 87 LYS A O 17
ATOM 24981 N N . SER A 1 88 ? -10.311 14.681 -4.739 1.00 0.00 88 SER A N 17
ATOM 24982 C CA . SER A 1 88 ? -10.903 15.451 -5.820 1.00 0.00 88 SER A CA 17
ATOM 24983 C C . SER A 1 88 ? -10.060 16.698 -6.096 1.00 0.00 88 SER A C 17
ATOM 24984 O O . SER A 1 88 ? -9.282 16.727 -7.048 1.00 0.00 88 SER A O 17
ATOM 24992 N N . GLY A 1 89 ? -10.245 17.698 -5.247 1.00 0.00 89 GLY A N 17
ATOM 24993 C CA . GLY A 1 89 ? -9.511 18.944 -5.386 1.00 0.00 89 GLY A CA 17
ATOM 24994 C C . GLY A 1 89 ? -10.465 20.140 -5.415 1.00 0.00 89 GLY A C 17
ATOM 24995 O O . GLY A 1 89 ? -11.496 20.134 -4.745 1.00 0.00 89 GLY A O 17
ATOM 24999 N N . PRO A 1 90 ? -10.075 21.167 -6.218 1.00 0.00 90 PRO A N 17
ATOM 25000 C CA . PRO A 1 90 ? -10.882 22.368 -6.341 1.00 0.00 90 PRO A CA 17
ATOM 25001 C C . PRO A 1 90 ? -12.116 22.112 -7.210 1.00 0.00 90 PRO A C 17
ATOM 25002 O O . PRO A 1 90 ? -12.178 22.557 -8.355 1.00 0.00 90 PRO A O 17
ATOM 25013 N N . SER A 1 91 ? -13.069 21.395 -6.632 1.00 0.00 91 SER A N 17
ATOM 25014 C CA . SER A 1 91 ? -14.297 21.074 -7.337 1.00 0.00 91 SER A CA 17
ATOM 25015 C C . SER A 1 91 ? -15.264 20.346 -6.402 1.00 0.00 91 SER A C 17
ATOM 25016 O O . SER A 1 91 ? -14.842 19.733 -5.422 1.00 0.00 91 SER A O 17
ATOM 25024 N N . SER A 1 92 ? -16.543 20.439 -6.736 1.00 0.00 92 SER A N 17
ATOM 25025 C CA . SER A 1 92 ? -17.574 19.796 -5.938 1.00 0.00 92 SER A CA 17
ATOM 25026 C C . SER A 1 92 ? -18.352 18.796 -6.794 1.00 0.00 92 SER A C 17
ATOM 25027 O O . SER A 1 92 ? -19.270 19.175 -7.519 1.00 0.00 92 SER A O 17
ATOM 25035 N N . GLY A 1 93 ? -17.956 17.536 -6.683 1.00 0.00 93 GLY A N 17
ATOM 25036 C CA . GLY A 1 93 ? -18.606 16.479 -7.438 1.00 0.00 93 GLY A CA 17
ATOM 25037 C C . GLY A 1 93 ? -18.804 15.231 -6.575 1.00 0.00 93 GLY A C 17
ATOM 25038 O O . GLY A 1 93 ? -17.847 14.709 -6.003 1.00 0.00 93 GLY A O 17
ATOM 25042 N N . GLY A 1 1 ? 4.049 -14.826 -17.333 1.00 0.00 1 GLY A N 18
ATOM 25043 C CA . GLY A 1 1 ? 3.547 -16.173 -17.123 1.00 0.00 1 GLY A CA 18
ATOM 25044 C C . GLY A 1 1 ? 4.345 -16.892 -16.034 1.00 0.00 1 GLY A C 18
ATOM 25045 O O . GLY A 1 1 ? 5.492 -17.280 -16.253 1.00 0.00 1 GLY A O 18
ATOM 25049 N N . SER A 1 2 ? 3.706 -17.050 -14.884 1.00 0.00 2 SER A N 18
ATOM 25050 C CA . SER A 1 2 ? 4.343 -17.716 -13.759 1.00 0.00 2 SER A CA 18
ATOM 25051 C C . SER A 1 2 ? 3.401 -18.771 -13.176 1.00 0.00 2 SER A C 18
ATOM 25052 O O . SER A 1 2 ? 2.445 -18.437 -12.477 1.00 0.00 2 SER A O 18
ATOM 25060 N N . SER A 1 3 ? 3.704 -20.024 -13.484 1.00 0.00 3 SER A N 18
ATOM 25061 C CA . SER A 1 3 ? 2.896 -21.131 -12.998 1.00 0.00 3 SER A CA 18
ATOM 25062 C C . SER A 1 3 ? 3.056 -21.270 -11.483 1.00 0.00 3 SER A C 18
ATOM 25063 O O . SER A 1 3 ? 4.176 -21.294 -10.973 1.00 0.00 3 SER A O 18
ATOM 25071 N N . GLY A 1 4 ? 1.921 -21.357 -10.806 1.00 0.00 4 GLY A N 18
ATOM 25072 C CA . GLY A 1 4 ? 1.922 -21.493 -9.359 1.00 0.00 4 GLY A CA 18
ATOM 25073 C C . GLY A 1 4 ? 2.506 -20.247 -8.692 1.00 0.00 4 GLY A C 18
ATOM 25074 O O . GLY A 1 4 ? 3.723 -20.125 -8.553 1.00 0.00 4 GLY A O 18
ATOM 25078 N N . SER A 1 5 ? 1.612 -19.353 -8.295 1.00 0.00 5 SER A N 18
ATOM 25079 C CA . SER A 1 5 ? 2.024 -18.121 -7.644 1.00 0.00 5 SER A CA 18
ATOM 25080 C C . SER A 1 5 ? 0.891 -17.589 -6.764 1.00 0.00 5 SER A C 18
ATOM 25081 O O . SER A 1 5 ? -0.282 -17.823 -7.048 1.00 0.00 5 SER A O 18
ATOM 25089 N N . SER A 1 6 ? 1.283 -16.885 -5.712 1.00 0.00 6 SER A N 18
ATOM 25090 C CA . SER A 1 6 ? 0.315 -16.319 -4.788 1.00 0.00 6 SER A CA 18
ATOM 25091 C C . SER A 1 6 ? 0.823 -14.977 -4.255 1.00 0.00 6 SER A C 18
ATOM 25092 O O . SER A 1 6 ? 0.153 -13.955 -4.399 1.00 0.00 6 SER A O 18
ATOM 25100 N N . GLY A 1 7 ? 2.002 -15.024 -3.653 1.00 0.00 7 GLY A N 18
ATOM 25101 C CA . GLY A 1 7 ? 2.606 -13.824 -3.098 1.00 0.00 7 GLY A CA 18
ATOM 25102 C C . GLY A 1 7 ? 2.305 -13.700 -1.603 1.00 0.00 7 GLY A C 18
ATOM 25103 O O . GLY A 1 7 ? 2.227 -14.702 -0.896 1.00 0.00 7 GLY A O 18
ATOM 25107 N N . VAL A 1 8 ? 2.144 -12.459 -1.166 1.00 0.00 8 VAL A N 18
ATOM 25108 C CA . VAL A 1 8 ? 1.853 -12.190 0.232 1.00 0.00 8 VAL A CA 18
ATOM 25109 C C . VAL A 1 8 ? 0.533 -11.423 0.335 1.00 0.00 8 VAL A C 18
ATOM 25110 O O . VAL A 1 8 ? 0.066 -10.848 -0.648 1.00 0.00 8 VAL A O 18
ATOM 25123 N N . THR A 1 9 ? -0.032 -11.439 1.533 1.00 0.00 9 THR A N 18
ATOM 25124 C CA . THR A 1 9 ? -1.289 -10.752 1.778 1.00 0.00 9 THR A CA 18
ATOM 25125 C C . THR A 1 9 ? -1.038 -9.412 2.472 1.00 0.00 9 THR A C 18
ATOM 25126 O O . THR A 1 9 ? -0.569 -9.376 3.608 1.00 0.00 9 THR A O 18
ATOM 25137 N N . LEU A 1 10 ? -1.363 -8.343 1.759 1.00 0.00 10 LEU A N 18
ATOM 25138 C CA . LEU A 1 10 ? -1.178 -7.003 2.293 1.00 0.00 10 LEU A CA 18
ATOM 25139 C C . LEU A 1 10 ? -2.520 -6.472 2.798 1.00 0.00 10 LEU A C 18
ATOM 25140 O O . LEU A 1 10 ? -3.475 -6.356 2.032 1.00 0.00 10 LEU A O 18
ATOM 25156 N N . LEU A 1 11 ? -2.550 -6.162 4.086 1.00 0.00 11 LEU A N 18
ATOM 25157 C CA . LEU A 1 11 ? -3.760 -5.645 4.704 1.00 0.00 11 LEU A CA 18
ATOM 25158 C C . LEU A 1 11 ? -3.697 -4.117 4.739 1.00 0.00 11 LEU A C 18
ATOM 25159 O O . LEU A 1 11 ? -3.000 -3.541 5.573 1.00 0.00 11 LEU A O 18
ATOM 25175 N N . VAL A 1 12 ? -4.434 -3.505 3.825 1.00 0.00 12 VAL A N 18
ATOM 25176 C CA . VAL A 1 12 ? -4.469 -2.055 3.740 1.00 0.00 12 VAL A CA 18
ATOM 25177 C C . VAL A 1 12 ? -5.339 -1.504 4.873 1.00 0.00 12 VAL A C 18
ATOM 25178 O O . VAL A 1 12 ? -6.558 -1.414 4.737 1.00 0.00 12 VAL A O 18
ATOM 25191 N N . LYS A 1 13 ? -4.677 -1.150 5.965 1.00 0.00 13 LYS A N 18
ATOM 25192 C CA . LYS A 1 13 ? -5.374 -0.610 7.120 1.00 0.00 13 LYS A CA 18
ATOM 25193 C C . LYS A 1 13 ? -5.407 0.916 7.024 1.00 0.00 13 LYS A C 18
ATOM 25194 O O . LYS A 1 13 ? -4.365 1.568 7.091 1.00 0.00 13 LYS A O 18
ATOM 25213 N N . SER A 1 14 ? -6.613 1.442 6.869 1.00 0.00 14 SER A N 18
ATOM 25214 C CA . SER A 1 14 ? -6.794 2.880 6.763 1.00 0.00 14 SER A CA 18
ATOM 25215 C C . SER A 1 14 ? -6.813 3.510 8.157 1.00 0.00 14 SER A C 18
ATOM 25216 O O . SER A 1 14 ? -7.725 3.257 8.944 1.00 0.00 14 SER A O 18
ATOM 25224 N N . PRO A 1 15 ? -5.770 4.338 8.428 1.00 0.00 15 PRO A N 18
ATOM 25225 C CA . PRO A 1 15 ? -5.658 5.006 9.715 1.00 0.00 15 PRO A CA 18
ATOM 25226 C C . PRO A 1 15 ? -6.650 6.165 9.818 1.00 0.00 15 PRO A C 18
ATOM 25227 O O . PRO A 1 15 ? -7.084 6.708 8.803 1.00 0.00 15 PRO A O 18
ATOM 25238 N N . ASN A 1 16 ? -6.982 6.509 11.054 1.00 0.00 16 ASN A N 18
ATOM 25239 C CA . ASN A 1 16 ? -7.915 7.595 11.303 1.00 0.00 16 ASN A CA 18
ATOM 25240 C C . ASN A 1 16 ? -9.320 7.160 10.881 1.00 0.00 16 ASN A C 18
ATOM 25241 O O . ASN A 1 16 ? -10.199 6.986 11.725 1.00 0.00 16 ASN A O 18
ATOM 25252 N N . GLN A 1 17 ? -9.488 6.998 9.577 1.00 0.00 17 GLN A N 18
ATOM 25253 C CA . GLN A 1 17 ? -10.772 6.587 9.034 1.00 0.00 17 GLN A CA 18
ATOM 25254 C C . GLN A 1 17 ? -11.252 5.306 9.718 1.00 0.00 17 GLN A C 18
ATOM 25255 O O . GLN A 1 17 ? -12.362 5.260 10.246 1.00 0.00 17 GLN A O 18
ATOM 25269 N N . ARG A 1 18 ? -10.393 4.298 9.686 1.00 0.00 18 ARG A N 18
ATOM 25270 C CA . ARG A 1 18 ? -10.717 3.019 10.297 1.00 0.00 18 ARG A CA 18
ATOM 25271 C C . ARG A 1 18 ? -12.192 2.682 10.072 1.00 0.00 18 ARG A C 18
ATOM 25272 O O . ARG A 1 18 ? -13.044 3.033 10.887 1.00 0.00 18 ARG A O 18
ATOM 25293 N N . HIS A 1 19 ? -12.449 2.004 8.963 1.00 0.00 19 HIS A N 18
ATOM 25294 C CA . HIS A 1 19 ? -13.806 1.615 8.621 1.00 0.00 19 HIS A CA 18
ATOM 25295 C C . HIS A 1 19 ? -13.799 0.215 8.004 1.00 0.00 19 HIS A C 18
ATOM 25296 O O . HIS A 1 19 ? -14.415 -0.705 8.539 1.00 0.00 19 HIS A O 18
ATOM 25310 N N . ARG A 1 20 ? -13.096 0.098 6.888 1.00 0.00 20 ARG A N 18
ATOM 25311 C CA . ARG A 1 20 ? -13.000 -1.174 6.193 1.00 0.00 20 ARG A CA 18
ATOM 25312 C C . ARG A 1 20 ? -11.553 -1.444 5.775 1.00 0.00 20 ARG A C 18
ATOM 25313 O O . ARG A 1 20 ? -10.818 -0.517 5.438 1.00 0.00 20 ARG A O 18
ATOM 25334 N N . ASP A 1 21 ? -11.187 -2.716 5.811 1.00 0.00 21 ASP A N 18
ATOM 25335 C CA . ASP A 1 21 ? -9.842 -3.119 5.440 1.00 0.00 21 ASP A CA 18
ATOM 25336 C C . ASP A 1 21 ? -9.853 -3.665 4.011 1.00 0.00 21 ASP A C 18
ATOM 25337 O O . ASP A 1 21 ? -10.877 -4.157 3.538 1.00 0.00 21 ASP A O 18
ATOM 25346 N N . LEU A 1 22 ? -8.702 -3.560 3.362 1.00 0.00 22 LEU A N 18
ATOM 25347 C CA . LEU A 1 22 ? -8.567 -4.037 1.996 1.00 0.00 22 LEU A CA 18
ATOM 25348 C C . LEU A 1 22 ? -7.334 -4.938 1.895 1.00 0.00 22 LEU A C 18
ATOM 25349 O O . LEU A 1 22 ? -6.207 -4.474 2.059 1.00 0.00 22 LEU A O 18
ATOM 25365 N N . GLU A 1 23 ? -7.590 -6.209 1.624 1.00 0.00 23 GLU A N 18
ATOM 25366 C CA . GLU A 1 23 ? -6.515 -7.179 1.500 1.00 0.00 23 GLU A CA 18
ATOM 25367 C C . GLU A 1 23 ? -6.257 -7.498 0.026 1.00 0.00 23 GLU A C 18
ATOM 25368 O O . GLU A 1 23 ? -7.183 -7.828 -0.714 1.00 0.00 23 GLU A O 18
ATOM 25380 N N . LEU A 1 24 ? -4.994 -7.387 -0.358 1.00 0.00 24 LEU A N 18
ATOM 25381 C CA . LEU A 1 24 ? -4.602 -7.660 -1.730 1.00 0.00 24 LEU A CA 18
ATOM 25382 C C . LEU A 1 24 ? -3.242 -8.361 -1.738 1.00 0.00 24 LEU A C 18
ATOM 25383 O O . LEU A 1 24 ? -2.554 -8.402 -0.719 1.00 0.00 24 LEU A O 18
ATOM 25399 N N . SER A 1 25 ? -2.895 -8.896 -2.900 1.00 0.00 25 SER A N 18
ATOM 25400 C CA . SER A 1 25 ? -1.630 -9.594 -3.054 1.00 0.00 25 SER A CA 18
ATOM 25401 C C . SER A 1 25 ? -0.468 -8.611 -2.901 1.00 0.00 25 SER A C 18
ATOM 25402 O O . SER A 1 25 ? -0.631 -7.412 -3.126 1.00 0.00 25 SER A O 18
ATOM 25410 N N . GLY A 1 26 ? 0.679 -9.154 -2.520 1.00 0.00 26 GLY A N 18
ATOM 25411 C CA . GLY A 1 26 ? 1.868 -8.339 -2.335 1.00 0.00 26 GLY A CA 18
ATOM 25412 C C . GLY A 1 26 ? 3.123 -9.091 -2.784 1.00 0.00 26 GLY A C 18
ATOM 25413 O O . GLY A 1 26 ? 4.099 -9.175 -2.040 1.00 0.00 26 GLY A O 18
ATOM 25417 N N . ASP A 1 27 ? 3.056 -9.619 -3.997 1.00 0.00 27 ASP A N 18
ATOM 25418 C CA . ASP A 1 27 ? 4.175 -10.361 -4.553 1.00 0.00 27 ASP A CA 18
ATOM 25419 C C . ASP A 1 27 ? 5.483 -9.681 -4.147 1.00 0.00 27 ASP A C 18
ATOM 25420 O O . ASP A 1 27 ? 5.636 -8.471 -4.311 1.00 0.00 27 ASP A O 18
ATOM 25429 N N . ARG A 1 28 ? 6.395 -10.489 -3.625 1.00 0.00 28 ARG A N 18
ATOM 25430 C CA . ARG A 1 28 ? 7.686 -9.981 -3.195 1.00 0.00 28 ARG A CA 18
ATOM 25431 C C . ARG A 1 28 ? 8.399 -9.287 -4.358 1.00 0.00 28 ARG A C 18
ATOM 25432 O O . ARG A 1 28 ? 9.352 -8.538 -4.148 1.00 0.00 28 ARG A O 18
ATOM 25453 N N . GLY A 1 29 ? 7.909 -9.561 -5.558 1.00 0.00 29 GLY A N 18
ATOM 25454 C CA . GLY A 1 29 ? 8.487 -8.973 -6.754 1.00 0.00 29 GLY A CA 18
ATOM 25455 C C . GLY A 1 29 ? 7.850 -7.616 -7.060 1.00 0.00 29 GLY A C 18
ATOM 25456 O O . GLY A 1 29 ? 8.494 -6.740 -7.636 1.00 0.00 29 GLY A O 18
ATOM 25460 N N . TRP A 1 30 ? 6.594 -7.484 -6.661 1.00 0.00 30 TRP A N 18
ATOM 25461 C CA . TRP A 1 30 ? 5.864 -6.247 -6.884 1.00 0.00 30 TRP A CA 18
ATOM 25462 C C . TRP A 1 30 ? 6.750 -5.085 -6.434 1.00 0.00 30 TRP A C 18
ATOM 25463 O O . TRP A 1 30 ? 7.808 -5.300 -5.843 1.00 0.00 30 TRP A O 18
ATOM 25484 N N . SER A 1 31 ? 6.287 -3.880 -6.728 1.00 0.00 31 SER A N 18
ATOM 25485 C CA . SER A 1 31 ? 7.025 -2.683 -6.360 1.00 0.00 31 SER A CA 18
ATOM 25486 C C . SER A 1 31 ? 6.099 -1.695 -5.649 1.00 0.00 31 SER A C 18
ATOM 25487 O O . SER A 1 31 ? 4.963 -1.488 -6.074 1.00 0.00 31 SER A O 18
ATOM 25495 N N . VAL A 1 32 ? 6.617 -1.111 -4.579 1.00 0.00 32 VAL A N 18
ATOM 25496 C CA . VAL A 1 32 ? 5.850 -0.149 -3.806 1.00 0.00 32 VAL A CA 18
ATOM 25497 C C . VAL A 1 32 ? 5.045 0.738 -4.757 1.00 0.00 32 VAL A C 18
ATOM 25498 O O . VAL A 1 32 ? 3.839 0.906 -4.582 1.00 0.00 32 VAL A O 18
ATOM 25511 N N . GLY A 1 33 ? 5.743 1.281 -5.743 1.00 0.00 33 GLY A N 18
ATOM 25512 C CA . GLY A 1 33 ? 5.108 2.146 -6.722 1.00 0.00 33 GLY A CA 18
ATOM 25513 C C . GLY A 1 33 ? 4.057 1.381 -7.529 1.00 0.00 33 GLY A C 18
ATOM 25514 O O . GLY A 1 33 ? 2.937 1.857 -7.705 1.00 0.00 33 GLY A O 18
ATOM 25518 N N . HIS A 1 34 ? 4.456 0.208 -8.000 1.00 0.00 34 HIS A N 18
ATOM 25519 C CA . HIS A 1 34 ? 3.564 -0.627 -8.784 1.00 0.00 34 HIS A CA 18
ATOM 25520 C C . HIS A 1 34 ? 2.325 -0.974 -7.955 1.00 0.00 34 HIS A C 18
ATOM 25521 O O . HIS A 1 34 ? 1.205 -0.941 -8.462 1.00 0.00 34 HIS A O 18
ATOM 25535 N N . LEU A 1 35 ? 2.569 -1.300 -6.694 1.00 0.00 35 LEU A N 18
ATOM 25536 C CA . LEU A 1 35 ? 1.488 -1.653 -5.790 1.00 0.00 35 LEU A CA 18
ATOM 25537 C C . LEU A 1 35 ? 0.475 -0.507 -5.741 1.00 0.00 35 LEU A C 18
ATOM 25538 O O . LEU A 1 35 ? -0.693 -0.692 -6.075 1.00 0.00 35 LEU A O 18
ATOM 25554 N N . LYS A 1 36 ? 0.961 0.651 -5.320 1.00 0.00 36 LYS A N 18
ATOM 25555 C CA . LYS A 1 36 ? 0.113 1.828 -5.223 1.00 0.00 36 LYS A CA 18
ATOM 25556 C C . LYS A 1 36 ? -0.836 1.867 -6.422 1.00 0.00 36 LYS A C 18
ATOM 25557 O O . LYS A 1 36 ? -2.055 1.869 -6.254 1.00 0.00 36 LYS A O 18
ATOM 25576 N N . ALA A 1 37 ? -0.242 1.899 -7.606 1.00 0.00 37 ALA A N 18
ATOM 25577 C CA . ALA A 1 37 ? -1.019 1.938 -8.832 1.00 0.00 37 ALA A CA 18
ATOM 25578 C C . ALA A 1 37 ? -2.081 0.837 -8.794 1.00 0.00 37 ALA A C 18
ATOM 25579 O O . ALA A 1 37 ? -3.255 1.092 -9.056 1.00 0.00 37 ALA A O 18
ATOM 25586 N N . HIS A 1 38 ? -1.629 -0.365 -8.467 1.00 0.00 38 HIS A N 18
ATOM 25587 C CA . HIS A 1 38 ? -2.525 -1.506 -8.391 1.00 0.00 38 HIS A CA 18
ATOM 25588 C C . HIS A 1 38 ? -3.622 -1.230 -7.361 1.00 0.00 38 HIS A C 18
ATOM 25589 O O . HIS A 1 38 ? -4.795 -1.508 -7.608 1.00 0.00 38 HIS A O 18
ATOM 25603 N N . LEU A 1 39 ? -3.203 -0.685 -6.229 1.00 0.00 39 LEU A N 18
ATOM 25604 C CA . LEU A 1 39 ? -4.135 -0.368 -5.161 1.00 0.00 39 LEU A CA 18
ATOM 25605 C C . LEU A 1 39 ? -5.218 0.571 -5.697 1.00 0.00 39 LEU A C 18
ATOM 25606 O O . LEU A 1 39 ? -6.382 0.185 -5.803 1.00 0.00 39 LEU A O 18
ATOM 25622 N N . SER A 1 40 ? -4.797 1.784 -6.021 1.00 0.00 40 SER A N 18
ATOM 25623 C CA . SER A 1 40 ? -5.717 2.781 -6.543 1.00 0.00 40 SER A CA 18
ATOM 25624 C C . SER A 1 40 ? -6.724 2.120 -7.486 1.00 0.00 40 SER A C 18
ATOM 25625 O O . SER A 1 40 ? -7.859 2.578 -7.607 1.00 0.00 40 SER A O 18
ATOM 25633 N N . ARG A 1 41 ? -6.271 1.054 -8.131 1.00 0.00 41 ARG A N 18
ATOM 25634 C CA . ARG A 1 41 ? -7.119 0.326 -9.060 1.00 0.00 41 ARG A CA 18
ATOM 25635 C C . ARG A 1 41 ? -8.216 -0.424 -8.302 1.00 0.00 41 ARG A C 18
ATOM 25636 O O . ARG A 1 41 ? -9.401 -0.247 -8.580 1.00 0.00 41 ARG A O 18
ATOM 25657 N N . VAL A 1 42 ? -7.781 -1.246 -7.357 1.00 0.00 42 VAL A N 18
ATOM 25658 C CA . VAL A 1 42 ? -8.711 -2.024 -6.557 1.00 0.00 42 VAL A CA 18
ATOM 25659 C C . VAL A 1 42 ? -9.445 -1.095 -5.587 1.00 0.00 42 VAL A C 18
ATOM 25660 O O . VAL A 1 42 ? -10.485 -1.457 -5.042 1.00 0.00 42 VAL A O 18
ATOM 25673 N N . TYR A 1 43 ? -8.873 0.086 -5.403 1.00 0.00 43 TYR A N 18
ATOM 25674 C CA . TYR A 1 43 ? -9.459 1.071 -4.510 1.00 0.00 43 TYR A CA 18
ATOM 25675 C C . TYR A 1 43 ? -10.559 1.867 -5.216 1.00 0.00 43 TYR A C 18
ATOM 25676 O O . TYR A 1 43 ? -10.359 2.358 -6.326 1.00 0.00 43 TYR A O 18
ATOM 25694 N N . PRO A 1 44 ? -11.726 1.972 -4.527 1.00 0.00 44 PRO A N 18
ATOM 25695 C CA . PRO A 1 44 ? -12.858 2.699 -5.075 1.00 0.00 44 PRO A CA 18
ATOM 25696 C C . PRO A 1 44 ? -12.632 4.210 -4.991 1.00 0.00 44 PRO A C 18
ATOM 25697 O O . PRO A 1 44 ? -12.861 4.818 -3.947 1.00 0.00 44 PRO A O 18
ATOM 25708 N N . GLU A 1 45 ? -12.183 4.772 -6.104 1.00 0.00 45 GLU A N 18
ATOM 25709 C CA . GLU A 1 45 ? -11.923 6.200 -6.169 1.00 0.00 45 GLU A CA 18
ATOM 25710 C C . GLU A 1 45 ? -10.932 6.509 -7.291 1.00 0.00 45 GLU A C 18
ATOM 25711 O O . GLU A 1 45 ? -10.887 7.631 -7.795 1.00 0.00 45 GLU A O 18
ATOM 25723 N N . ARG A 1 46 ? -10.161 5.493 -7.652 1.00 0.00 46 ARG A N 18
ATOM 25724 C CA . ARG A 1 46 ? -9.171 5.642 -8.707 1.00 0.00 46 ARG A CA 18
ATOM 25725 C C . ARG A 1 46 ? -8.218 6.793 -8.381 1.00 0.00 46 ARG A C 18
ATOM 25726 O O . ARG A 1 46 ? -8.127 7.760 -9.137 1.00 0.00 46 ARG A O 18
ATOM 25747 N N . PRO A 1 47 ? -7.514 6.649 -7.227 1.00 0.00 47 PRO A N 18
ATOM 25748 C CA . PRO A 1 47 ? -6.571 7.666 -6.793 1.00 0.00 47 PRO A CA 18
ATOM 25749 C C . PRO A 1 47 ? -5.287 7.612 -7.623 1.00 0.00 47 PRO A C 18
ATOM 25750 O O . PRO A 1 47 ? -5.265 7.022 -8.702 1.00 0.00 47 PRO A O 18
ATOM 25761 N N . ARG A 1 48 ? -4.248 8.236 -7.088 1.00 0.00 48 ARG A N 18
ATOM 25762 C CA . ARG A 1 48 ? -2.963 8.268 -7.765 1.00 0.00 48 ARG A CA 18
ATOM 25763 C C . ARG A 1 48 ? -1.900 7.561 -6.921 1.00 0.00 48 ARG A C 18
ATOM 25764 O O . ARG A 1 48 ? -1.987 7.544 -5.695 1.00 0.00 48 ARG A O 18
ATOM 25785 N N . PRO A 1 49 ? -0.897 6.979 -7.631 1.00 0.00 49 PRO A N 18
ATOM 25786 C CA . PRO A 1 49 ? 0.181 6.272 -6.960 1.00 0.00 49 PRO A CA 18
ATOM 25787 C C . PRO A 1 49 ? 1.160 7.253 -6.313 1.00 0.00 49 PRO A C 18
ATOM 25788 O O . PRO A 1 49 ? 1.609 7.037 -5.188 1.00 0.00 49 PRO A O 18
ATOM 25799 N N . GLU A 1 50 ? 1.464 8.311 -7.051 1.00 0.00 50 GLU A N 18
ATOM 25800 C CA . GLU A 1 50 ? 2.382 9.326 -6.563 1.00 0.00 50 GLU A CA 18
ATOM 25801 C C . GLU A 1 50 ? 1.811 10.002 -5.315 1.00 0.00 50 GLU A C 18
ATOM 25802 O O . GLU A 1 50 ? 2.550 10.319 -4.384 1.00 0.00 50 GLU A O 18
ATOM 25814 N N . ASP A 1 51 ? 0.502 10.204 -5.336 1.00 0.00 51 ASP A N 18
ATOM 25815 C CA . ASP A 1 51 ? -0.176 10.836 -4.219 1.00 0.00 51 ASP A CA 18
ATOM 25816 C C . ASP A 1 51 ? -0.327 9.825 -3.080 1.00 0.00 51 ASP A C 18
ATOM 25817 O O . ASP A 1 51 ? 0.055 10.102 -1.945 1.00 0.00 51 ASP A O 18
ATOM 25826 N N . GLN A 1 52 ? -0.884 8.674 -3.425 1.00 0.00 52 GLN A N 18
ATOM 25827 C CA . GLN A 1 52 ? -1.089 7.619 -2.446 1.00 0.00 52 GLN A CA 18
ATOM 25828 C C . GLN A 1 52 ? 0.142 7.483 -1.547 1.00 0.00 52 GLN A C 18
ATOM 25829 O O . GLN A 1 52 ? 1.254 7.815 -1.956 1.00 0.00 52 GLN A O 18
ATOM 25843 N N . ARG A 1 53 ? -0.098 6.992 -0.340 1.00 0.00 53 ARG A N 18
ATOM 25844 C CA . ARG A 1 53 ? 0.977 6.807 0.620 1.00 0.00 53 ARG A CA 18
ATOM 25845 C C . ARG A 1 53 ? 0.880 5.423 1.265 1.00 0.00 53 ARG A C 18
ATOM 25846 O O . ARG A 1 53 ? -0.146 5.076 1.849 1.00 0.00 53 ARG A O 18
ATOM 25867 N N . LEU A 1 54 ? 1.962 4.670 1.138 1.00 0.00 54 LEU A N 18
ATOM 25868 C CA . LEU A 1 54 ? 2.012 3.331 1.700 1.00 0.00 54 LEU A CA 18
ATOM 25869 C C . LEU A 1 54 ? 2.856 3.350 2.978 1.00 0.00 54 LEU A C 18
ATOM 25870 O O . LEU A 1 54 ? 4.041 3.675 2.937 1.00 0.00 54 LEU A O 18
ATOM 25886 N N . ILE A 1 55 ? 2.211 2.999 4.080 1.00 0.00 55 ILE A N 18
ATOM 25887 C CA . ILE A 1 55 ? 2.887 2.971 5.365 1.00 0.00 55 ILE A CA 18
ATOM 25888 C C . ILE A 1 55 ? 2.822 1.556 5.941 1.00 0.00 55 ILE A C 18
ATOM 25889 O O . ILE A 1 55 ? 1.772 0.916 5.908 1.00 0.00 55 ILE A O 18
ATOM 25905 N N . TYR A 1 56 ? 3.957 1.108 6.458 1.00 0.00 56 TYR A N 18
ATOM 25906 C CA . TYR A 1 56 ? 4.042 -0.220 7.040 1.00 0.00 56 TYR A CA 18
ATOM 25907 C C . TYR A 1 56 ? 4.674 -0.168 8.433 1.00 0.00 56 TYR A C 18
ATOM 25908 O O . TYR A 1 56 ? 5.887 -0.007 8.562 1.00 0.00 56 TYR A O 18
ATOM 25926 N N . SER A 1 57 ? 3.824 -0.310 9.439 1.00 0.00 57 SER A N 18
ATOM 25927 C CA . SER A 1 57 ? 4.284 -0.282 10.816 1.00 0.00 57 SER A CA 18
ATOM 25928 C C . SER A 1 57 ? 4.409 1.165 11.297 1.00 0.00 57 SER A C 18
ATOM 25929 O O . SER A 1 57 ? 4.661 1.412 12.475 1.00 0.00 57 SER A O 18
ATOM 25937 N N . GLY A 1 58 ? 4.227 2.084 10.360 1.00 0.00 58 GLY A N 18
ATOM 25938 C CA . GLY A 1 58 ? 4.316 3.500 10.673 1.00 0.00 58 GLY A CA 18
ATOM 25939 C C . GLY A 1 58 ? 5.354 4.193 9.788 1.00 0.00 58 GLY A C 18
ATOM 25940 O O . GLY A 1 58 ? 5.468 5.418 9.802 1.00 0.00 58 GLY A O 18
ATOM 25944 N N . LYS A 1 59 ? 6.085 3.379 9.041 1.00 0.00 59 LYS A N 18
ATOM 25945 C CA . LYS A 1 59 ? 7.110 3.899 8.151 1.00 0.00 59 LYS A CA 18
ATOM 25946 C C . LYS A 1 59 ? 6.631 3.778 6.703 1.00 0.00 59 LYS A C 18
ATOM 25947 O O . LYS A 1 59 ? 6.180 2.714 6.281 1.00 0.00 59 LYS A O 18
ATOM 25966 N N . LEU A 1 60 ? 6.746 4.883 5.981 1.00 0.00 60 LEU A N 18
ATOM 25967 C CA . LEU A 1 60 ? 6.330 4.914 4.589 1.00 0.00 60 LEU A CA 18
ATOM 25968 C C . LEU A 1 60 ? 7.267 4.030 3.762 1.00 0.00 60 LEU A C 18
ATOM 25969 O O . LEU A 1 60 ? 8.371 3.711 4.199 1.00 0.00 60 LEU A O 18
ATOM 25985 N N . LEU A 1 61 ? 6.790 3.659 2.583 1.00 0.00 61 LEU A N 18
ATOM 25986 C CA . LEU A 1 61 ? 7.570 2.817 1.692 1.00 0.00 61 LEU A CA 18
ATOM 25987 C C . LEU A 1 61 ? 8.084 3.660 0.523 1.00 0.00 61 LEU A C 18
ATOM 25988 O O . LEU A 1 61 ? 7.574 4.750 0.266 1.00 0.00 61 LEU A O 18
ATOM 26004 N N . LEU A 1 62 ? 9.089 3.124 -0.154 1.00 0.00 62 LEU A N 18
ATOM 26005 C CA . LEU A 1 62 ? 9.678 3.813 -1.290 1.00 0.00 62 LEU A CA 18
ATOM 26006 C C . LEU A 1 62 ? 9.306 3.075 -2.578 1.00 0.00 62 LEU A C 18
ATOM 26007 O O . LEU A 1 62 ? 9.420 1.853 -2.652 1.00 0.00 62 LEU A O 18
ATOM 26023 N N . ASP A 1 63 ? 8.867 3.849 -3.560 1.00 0.00 63 ASP A N 18
ATOM 26024 C CA . ASP A 1 63 ? 8.478 3.285 -4.841 1.00 0.00 63 ASP A CA 18
ATOM 26025 C C . ASP A 1 63 ? 9.597 2.378 -5.355 1.00 0.00 63 ASP A C 18
ATOM 26026 O O . ASP A 1 63 ? 9.356 1.492 -6.174 1.00 0.00 63 ASP A O 18
ATOM 26035 N N . HIS A 1 64 ? 10.797 2.628 -4.852 1.00 0.00 64 HIS A N 18
ATOM 26036 C CA . HIS A 1 64 ? 11.953 1.844 -5.250 1.00 0.00 64 HIS A CA 18
ATOM 26037 C C . HIS A 1 64 ? 12.037 0.580 -4.392 1.00 0.00 64 HIS A C 18
ATOM 26038 O O . HIS A 1 64 ? 12.500 -0.460 -4.857 1.00 0.00 64 HIS A O 18
ATOM 26052 N N . GLN A 1 65 ? 11.582 0.713 -3.155 1.00 0.00 65 GLN A N 18
ATOM 26053 C CA . GLN A 1 65 ? 11.599 -0.407 -2.228 1.00 0.00 65 GLN A CA 18
ATOM 26054 C C . GLN A 1 65 ? 10.792 -1.576 -2.793 1.00 0.00 65 GLN A C 18
ATOM 26055 O O . GLN A 1 65 ? 9.912 -1.382 -3.630 1.00 0.00 65 GLN A O 18
ATOM 26069 N N . CYS A 1 66 ? 11.118 -2.767 -2.311 1.00 0.00 66 CYS A N 18
ATOM 26070 C CA . CYS A 1 66 ? 10.434 -3.968 -2.757 1.00 0.00 66 CYS A CA 18
ATOM 26071 C C . CYS A 1 66 ? 9.744 -4.605 -1.550 1.00 0.00 66 CYS A C 18
ATOM 26072 O O . CYS A 1 66 ? 10.191 -4.437 -0.415 1.00 0.00 66 CYS A O 18
ATOM 26080 N N . LEU A 1 67 ? 8.667 -5.324 -1.833 1.00 0.00 67 LEU A N 18
ATOM 26081 C CA . LEU A 1 67 ? 7.912 -5.987 -0.784 1.00 0.00 67 LEU A CA 18
ATOM 26082 C C . LEU A 1 67 ? 8.811 -7.005 -0.080 1.00 0.00 67 LEU A C 18
ATOM 26083 O O . LEU A 1 67 ? 8.813 -7.094 1.146 1.00 0.00 67 LEU A O 18
ATOM 26099 N N . ARG A 1 68 ? 9.553 -7.748 -0.888 1.00 0.00 68 ARG A N 18
ATOM 26100 C CA . ARG A 1 68 ? 10.454 -8.758 -0.358 1.00 0.00 68 ARG A CA 18
ATOM 26101 C C . ARG A 1 68 ? 11.166 -8.232 0.890 1.00 0.00 68 ARG A C 18
ATOM 26102 O O . ARG A 1 68 ? 11.039 -8.805 1.970 1.00 0.00 68 ARG A O 18
ATOM 26123 N N . ASP A 1 69 ? 11.900 -7.144 0.700 1.00 0.00 69 ASP A N 18
ATOM 26124 C CA . ASP A 1 69 ? 12.632 -6.534 1.797 1.00 0.00 69 ASP A CA 18
ATOM 26125 C C . ASP A 1 69 ? 11.640 -6.006 2.835 1.00 0.00 69 ASP A C 18
ATOM 26126 O O . ASP A 1 69 ? 11.674 -6.412 3.996 1.00 0.00 69 ASP A O 18
ATOM 26135 N N . LEU A 1 70 ? 10.779 -5.108 2.379 1.00 0.00 70 LEU A N 18
ATOM 26136 C CA . LEU A 1 70 ? 9.778 -4.519 3.254 1.00 0.00 70 LEU A CA 18
ATOM 26137 C C . LEU A 1 70 ? 9.219 -5.600 4.181 1.00 0.00 70 LEU A C 18
ATOM 26138 O O . LEU A 1 70 ? 9.478 -5.587 5.384 1.00 0.00 70 LEU A O 18
ATOM 26154 N N . LEU A 1 71 ? 8.461 -6.510 3.587 1.00 0.00 71 LEU A N 18
ATOM 26155 C CA . LEU A 1 71 ? 7.863 -7.597 4.344 1.00 0.00 71 LEU A CA 18
ATOM 26156 C C . LEU A 1 71 ? 8.963 -8.543 4.827 1.00 0.00 71 LEU A C 18
ATOM 26157 O O . LEU A 1 71 ? 9.903 -8.835 4.089 1.00 0.00 71 LEU A O 18
ATOM 26173 N N . PRO A 1 72 ? 8.806 -9.008 6.095 1.00 0.00 72 PRO A N 18
ATOM 26174 C CA . PRO A 1 72 ? 9.775 -9.916 6.685 1.00 0.00 72 PRO A CA 18
ATOM 26175 C C . PRO A 1 72 ? 9.625 -11.327 6.111 1.00 0.00 72 PRO A C 18
ATOM 26176 O O . PRO A 1 72 ? 8.978 -11.517 5.082 1.00 0.00 72 PRO A O 18
ATOM 26187 N N . LYS A 1 73 ? 10.233 -12.280 6.802 1.00 0.00 73 LYS A N 18
ATOM 26188 C CA . LYS A 1 73 ? 10.175 -13.667 6.375 1.00 0.00 73 LYS A CA 18
ATOM 26189 C C . LYS A 1 73 ? 10.194 -14.577 7.605 1.00 0.00 73 LYS A C 18
ATOM 26190 O O . LYS A 1 73 ? 11.247 -14.801 8.199 1.00 0.00 73 LYS A O 18
ATOM 26209 N N . GLN A 1 74 ? 9.017 -15.074 7.951 1.00 0.00 74 GLN A N 18
ATOM 26210 C CA . GLN A 1 74 ? 8.884 -15.954 9.100 1.00 0.00 74 GLN A CA 18
ATOM 26211 C C . GLN A 1 74 ? 7.590 -16.766 9.001 1.00 0.00 74 GLN A C 18
ATOM 26212 O O . GLN A 1 74 ? 7.587 -17.873 8.466 1.00 0.00 74 GLN A O 18
ATOM 26226 N N . GLU A 1 75 ? 6.523 -16.183 9.525 1.00 0.00 75 GLU A N 18
ATOM 26227 C CA . GLU A 1 75 ? 5.226 -16.838 9.502 1.00 0.00 75 GLU A CA 18
ATOM 26228 C C . GLU A 1 75 ? 4.138 -15.879 9.992 1.00 0.00 75 GLU A C 18
ATOM 26229 O O . GLU A 1 75 ? 3.621 -16.034 11.097 1.00 0.00 75 GLU A O 18
ATOM 26241 N N . LYS A 1 76 ? 3.824 -14.909 9.145 1.00 0.00 76 LYS A N 18
ATOM 26242 C CA . LYS A 1 76 ? 2.807 -13.926 9.478 1.00 0.00 76 LYS A CA 18
ATOM 26243 C C . LYS A 1 76 ? 2.524 -13.057 8.252 1.00 0.00 76 LYS A C 18
ATOM 26244 O O . LYS A 1 76 ? 3.377 -12.914 7.378 1.00 0.00 76 LYS A O 18
ATOM 26263 N N . ARG A 1 77 ? 1.322 -12.498 8.226 1.00 0.00 77 ARG A N 18
ATOM 26264 C CA . ARG A 1 77 ? 0.915 -11.647 7.121 1.00 0.00 77 ARG A CA 18
ATOM 26265 C C . ARG A 1 77 ? 1.519 -10.249 7.278 1.00 0.00 77 ARG A C 18
ATOM 26266 O O . ARG A 1 77 ? 2.393 -10.038 8.118 1.00 0.00 77 ARG A O 18
ATOM 26287 N N . HIS A 1 78 ? 1.031 -9.333 6.456 1.00 0.00 78 HIS A N 18
ATOM 26288 C CA . HIS A 1 78 ? 1.510 -7.962 6.493 1.00 0.00 78 HIS A CA 18
ATOM 26289 C C . HIS A 1 78 ? 0.332 -7.001 6.327 1.00 0.00 78 HIS A C 18
ATOM 26290 O O . HIS A 1 78 ? -0.476 -7.156 5.412 1.00 0.00 78 HIS A O 18
ATOM 26304 N N . VAL A 1 79 ? 0.272 -6.030 7.226 1.00 0.00 79 VAL A N 18
ATOM 26305 C CA . VAL A 1 79 ? -0.795 -5.043 7.191 1.00 0.00 79 VAL A CA 18
ATOM 26306 C C . VAL A 1 79 ? -0.222 -3.694 6.752 1.00 0.00 79 VAL A C 18
ATOM 26307 O O . VAL A 1 79 ? 0.450 -3.019 7.530 1.00 0.00 79 VAL A O 18
ATOM 26320 N N . LEU A 1 80 ? -0.509 -3.342 5.507 1.00 0.00 80 LEU A N 18
ATOM 26321 C CA . LEU A 1 80 ? -0.030 -2.086 4.956 1.00 0.00 80 LEU A CA 18
ATOM 26322 C C . LEU A 1 80 ? -1.045 -0.982 5.258 1.00 0.00 80 LEU A C 18
ATOM 26323 O O . LEU A 1 80 ? -2.187 -1.264 5.620 1.00 0.00 80 LEU A O 18
ATOM 26339 N N . HIS A 1 81 ? -0.594 0.254 5.097 1.00 0.00 81 HIS A N 18
ATOM 26340 C CA . HIS A 1 81 ? -1.448 1.402 5.347 1.00 0.00 81 HIS A CA 18
ATOM 26341 C C . HIS A 1 81 ? -1.407 2.344 4.143 1.00 0.00 81 HIS A C 18
ATOM 26342 O O . HIS A 1 81 ? -0.496 3.161 4.021 1.00 0.00 81 HIS A O 18
ATOM 26356 N N . LEU A 1 82 ? -2.407 2.201 3.285 1.00 0.00 82 LEU A N 18
ATOM 26357 C CA . LEU A 1 82 ? -2.496 3.030 2.095 1.00 0.00 82 LEU A CA 18
ATOM 26358 C C . LEU A 1 82 ? -3.274 4.306 2.424 1.00 0.00 82 LEU A C 18
ATOM 26359 O O . LEU A 1 82 ? -4.503 4.295 2.462 1.00 0.00 82 LEU A O 18
ATOM 26375 N N . VAL A 1 83 ? -2.525 5.374 2.655 1.00 0.00 83 VAL A N 18
ATOM 26376 C CA . VAL A 1 83 ? -3.129 6.655 2.980 1.00 0.00 83 VAL A CA 18
ATOM 26377 C C . VAL A 1 83 ? -3.485 7.389 1.686 1.00 0.00 83 VAL A C 18
ATOM 26378 O O . VAL A 1 83 ? -2.686 7.430 0.751 1.00 0.00 83 VAL A O 18
ATOM 26391 N N . CYS A 1 84 ? -4.684 7.952 1.673 1.00 0.00 84 CYS A N 18
ATOM 26392 C CA . CYS A 1 84 ? -5.155 8.683 0.509 1.00 0.00 84 CYS A CA 18
ATOM 26393 C C . CYS A 1 84 ? -4.796 10.159 0.691 1.00 0.00 84 CYS A C 18
ATOM 26394 O O . CYS A 1 84 ? -4.524 10.603 1.805 1.00 0.00 84 CYS A O 18
ATOM 26402 N N . ASN A 1 85 ? -4.805 10.878 -0.422 1.00 0.00 85 ASN A N 18
ATOM 26403 C CA . ASN A 1 85 ? -4.484 12.295 -0.400 1.00 0.00 85 ASN A CA 18
ATOM 26404 C C . ASN A 1 85 ? -5.773 13.104 -0.246 1.00 0.00 85 ASN A C 18
ATOM 26405 O O . ASN A 1 85 ? -5.858 14.238 -0.713 1.00 0.00 85 ASN A O 18
ATOM 26416 N N . VAL A 1 86 ? -6.745 12.489 0.412 1.00 0.00 86 VAL A N 18
ATOM 26417 C CA . VAL A 1 86 ? -8.026 13.137 0.634 1.00 0.00 86 VAL A CA 18
ATOM 26418 C C . VAL A 1 86 ? -8.708 13.385 -0.714 1.00 0.00 86 VAL A C 18
ATOM 26419 O O . VAL A 1 86 ? -8.126 14.004 -1.603 1.00 0.00 86 VAL A O 18
ATOM 26432 N N . LYS A 1 87 ? -9.931 12.889 -0.823 1.00 0.00 87 LYS A N 18
ATOM 26433 C CA . LYS A 1 87 ? -10.698 13.048 -2.046 1.00 0.00 87 LYS A CA 18
ATOM 26434 C C . LYS A 1 87 ? -9.774 12.854 -3.250 1.00 0.00 87 LYS A C 18
ATOM 26435 O O . LYS A 1 87 ? -9.500 13.801 -3.987 1.00 0.00 87 LYS A O 18
ATOM 26454 N N . SER A 1 88 ? -9.318 11.621 -3.414 1.00 0.00 88 SER A N 18
ATOM 26455 C CA . SER A 1 88 ? -8.431 11.290 -4.516 1.00 0.00 88 SER A CA 18
ATOM 26456 C C . SER A 1 88 ? -7.304 12.320 -4.608 1.00 0.00 88 SER A C 18
ATOM 26457 O O . SER A 1 88 ? -7.192 13.200 -3.755 1.00 0.00 88 SER A O 18
ATOM 26465 N N . GLY A 1 89 ? -6.497 12.177 -5.649 1.00 0.00 89 GLY A N 18
ATOM 26466 C CA . GLY A 1 89 ? -5.383 13.084 -5.862 1.00 0.00 89 GLY A CA 18
ATOM 26467 C C . GLY A 1 89 ? -5.876 14.515 -6.085 1.00 0.00 89 GLY A C 18
ATOM 26468 O O . GLY A 1 89 ? -6.875 14.930 -5.500 1.00 0.00 89 GLY A O 18
ATOM 26472 N N . PRO A 1 90 ? -5.132 15.249 -6.956 1.00 0.00 90 PRO A N 18
ATOM 26473 C CA . PRO A 1 90 ? -5.483 16.626 -7.264 1.00 0.00 90 PRO A CA 18
ATOM 26474 C C . PRO A 1 90 ? -6.696 16.687 -8.193 1.00 0.00 90 PRO A C 18
ATOM 26475 O O . PRO A 1 90 ? -7.655 17.410 -7.923 1.00 0.00 90 PRO A O 18
ATOM 26486 N N . SER A 1 91 ? -6.616 15.919 -9.271 1.00 0.00 91 SER A N 18
ATOM 26487 C CA . SER A 1 91 ? -7.695 15.877 -10.242 1.00 0.00 91 SER A CA 18
ATOM 26488 C C . SER A 1 91 ? -8.243 17.287 -10.476 1.00 0.00 91 SER A C 18
ATOM 26489 O O . SER A 1 91 ? -9.268 17.660 -9.906 1.00 0.00 91 SER A O 18
ATOM 26497 N N . SER A 1 92 ? -7.539 18.030 -11.316 1.00 0.00 92 SER A N 18
ATOM 26498 C CA . SER A 1 92 ? -7.942 19.389 -11.632 1.00 0.00 92 SER A CA 18
ATOM 26499 C C . SER A 1 92 ? -7.745 19.659 -13.125 1.00 0.00 92 SER A C 18
ATOM 26500 O O . SER A 1 92 ? -6.621 19.629 -13.622 1.00 0.00 92 SER A O 18
ATOM 26508 N N . GLY A 1 93 ? -8.856 19.918 -13.799 1.00 0.00 93 GLY A N 18
ATOM 26509 C CA . GLY A 1 93 ? -8.820 20.192 -15.224 1.00 0.00 93 GLY A CA 18
ATOM 26510 C C . GLY A 1 93 ? -8.977 21.690 -15.498 1.00 0.00 93 GLY A C 18
ATOM 26511 O O . GLY A 1 93 ? -8.011 22.364 -15.853 1.00 0.00 93 GLY A O 18
ATOM 26515 N N . GLY A 1 1 ? -7.441 -24.541 -11.083 1.00 0.00 1 GLY A N 19
ATOM 26516 C CA . GLY A 1 1 ? -6.538 -25.083 -10.083 1.00 0.00 1 GLY A CA 19
ATOM 26517 C C . GLY A 1 1 ? -5.078 -24.874 -10.491 1.00 0.00 1 GLY A C 19
ATOM 26518 O O . GLY A 1 1 ? -4.652 -23.745 -10.731 1.00 0.00 1 GLY A O 19
ATOM 26522 N N . SER A 1 2 ? -4.351 -25.980 -10.558 1.00 0.00 2 SER A N 19
ATOM 26523 C CA . SER A 1 2 ? -2.948 -25.933 -10.933 1.00 0.00 2 SER A CA 19
ATOM 26524 C C . SER A 1 2 ? -2.177 -25.036 -9.962 1.00 0.00 2 SER A C 19
ATOM 26525 O O . SER A 1 2 ? -2.772 -24.219 -9.260 1.00 0.00 2 SER A O 19
ATOM 26533 N N . SER A 1 3 ? -0.865 -25.218 -9.954 1.00 0.00 3 SER A N 19
ATOM 26534 C CA . SER A 1 3 ? -0.007 -24.435 -9.080 1.00 0.00 3 SER A CA 19
ATOM 26535 C C . SER A 1 3 ? 0.057 -22.988 -9.569 1.00 0.00 3 SER A C 19
ATOM 26536 O O . SER A 1 3 ? 0.694 -22.697 -10.580 1.00 0.00 3 SER A O 19
ATOM 26544 N N . GLY A 1 4 ? -0.613 -22.116 -8.828 1.00 0.00 4 GLY A N 19
ATOM 26545 C CA . GLY A 1 4 ? -0.641 -20.705 -9.174 1.00 0.00 4 GLY A CA 19
ATOM 26546 C C . GLY A 1 4 ? 0.201 -19.885 -8.196 1.00 0.00 4 GLY A C 19
ATOM 26547 O O . GLY A 1 4 ? 0.506 -20.345 -7.097 1.00 0.00 4 GLY A O 19
ATOM 26551 N N . SER A 1 5 ? 0.552 -18.684 -8.630 1.00 0.00 5 SER A N 19
ATOM 26552 C CA . SER A 1 5 ? 1.353 -17.794 -7.807 1.00 0.00 5 SER A CA 19
ATOM 26553 C C . SER A 1 5 ? 0.463 -17.088 -6.781 1.00 0.00 5 SER A C 19
ATOM 26554 O O . SER A 1 5 ? -0.355 -16.244 -7.142 1.00 0.00 5 SER A O 19
ATOM 26562 N N . SER A 1 6 ? 0.656 -17.458 -5.524 1.00 0.00 6 SER A N 19
ATOM 26563 C CA . SER A 1 6 ? -0.119 -16.871 -4.444 1.00 0.00 6 SER A CA 19
ATOM 26564 C C . SER A 1 6 ? 0.518 -15.553 -3.999 1.00 0.00 6 SER A C 19
ATOM 26565 O O . SER A 1 6 ? -0.063 -14.484 -4.183 1.00 0.00 6 SER A O 19
ATOM 26573 N N . GLY A 1 7 ? 1.706 -15.671 -3.423 1.00 0.00 7 GLY A N 19
ATOM 26574 C CA . GLY A 1 7 ? 2.429 -14.503 -2.952 1.00 0.00 7 GLY A CA 19
ATOM 26575 C C . GLY A 1 7 ? 2.110 -14.218 -1.482 1.00 0.00 7 GLY A C 19
ATOM 26576 O O . GLY A 1 7 ? 1.996 -15.141 -0.677 1.00 0.00 7 GLY A O 19
ATOM 26580 N N . VAL A 1 8 ? 1.975 -12.936 -1.177 1.00 0.00 8 VAL A N 19
ATOM 26581 C CA . VAL A 1 8 ? 1.671 -12.517 0.180 1.00 0.00 8 VAL A CA 19
ATOM 26582 C C . VAL A 1 8 ? 0.345 -11.754 0.189 1.00 0.00 8 VAL A C 19
ATOM 26583 O O . VAL A 1 8 ? -0.211 -11.454 -0.867 1.00 0.00 8 VAL A O 19
ATOM 26596 N N . THR A 1 9 ? -0.124 -11.461 1.393 1.00 0.00 9 THR A N 19
ATOM 26597 C CA . THR A 1 9 ? -1.375 -10.739 1.554 1.00 0.00 9 THR A CA 19
ATOM 26598 C C . THR A 1 9 ? -1.143 -9.435 2.320 1.00 0.00 9 THR A C 19
ATOM 26599 O O . THR A 1 9 ? -0.811 -9.457 3.504 1.00 0.00 9 THR A O 19
ATOM 26610 N N . LEU A 1 10 ? -1.327 -8.330 1.613 1.00 0.00 10 LEU A N 19
ATOM 26611 C CA . LEU A 1 10 ? -1.142 -7.019 2.210 1.00 0.00 10 LEU A CA 19
ATOM 26612 C C . LEU A 1 10 ? -2.492 -6.493 2.704 1.00 0.00 10 LEU A C 19
ATOM 26613 O O . LEU A 1 10 ? -3.484 -6.541 1.978 1.00 0.00 10 LEU A O 19
ATOM 26629 N N . LEU A 1 11 ? -2.485 -6.003 3.934 1.00 0.00 11 LEU A N 19
ATOM 26630 C CA . LEU A 1 11 ? -3.697 -5.469 4.534 1.00 0.00 11 LEU A CA 19
ATOM 26631 C C . LEU A 1 11 ? -3.631 -3.940 4.530 1.00 0.00 11 LEU A C 19
ATOM 26632 O O . LEU A 1 11 ? -2.979 -3.342 5.383 1.00 0.00 11 LEU A O 19
ATOM 26648 N N . VAL A 1 12 ? -4.316 -3.352 3.560 1.00 0.00 12 VAL A N 19
ATOM 26649 C CA . VAL A 1 12 ? -4.344 -1.905 3.434 1.00 0.00 12 VAL A CA 19
ATOM 26650 C C . VAL A 1 12 ? -5.280 -1.323 4.495 1.00 0.00 12 VAL A C 19
ATOM 26651 O O . VAL A 1 12 ? -6.489 -1.239 4.283 1.00 0.00 12 VAL A O 19
ATOM 26664 N N . LYS A 1 13 ? -4.686 -0.936 5.615 1.00 0.00 13 LYS A N 19
ATOM 26665 C CA . LYS A 1 13 ? -5.451 -0.364 6.709 1.00 0.00 13 LYS A CA 19
ATOM 26666 C C . LYS A 1 13 ? -5.435 1.161 6.594 1.00 0.00 13 LYS A C 19
ATOM 26667 O O . LYS A 1 13 ? -4.625 1.724 5.860 1.00 0.00 13 LYS A O 19
ATOM 26686 N N . SER A 1 14 ? -6.340 1.788 7.332 1.00 0.00 14 SER A N 19
ATOM 26687 C CA . SER A 1 14 ? -6.440 3.237 7.323 1.00 0.00 14 SER A CA 19
ATOM 26688 C C . SER A 1 14 ? -6.120 3.793 8.712 1.00 0.00 14 SER A C 19
ATOM 26689 O O . SER A 1 14 ? -6.871 3.571 9.660 1.00 0.00 14 SER A O 19
ATOM 26697 N N . PRO A 1 15 ? -4.975 4.524 8.789 1.00 0.00 15 PRO A N 19
ATOM 26698 C CA . PRO A 1 15 ? -4.548 5.113 10.046 1.00 0.00 15 PRO A CA 19
ATOM 26699 C C . PRO A 1 15 ? -5.394 6.339 10.394 1.00 0.00 15 PRO A C 19
ATOM 26700 O O . PRO A 1 15 ? -4.877 7.451 10.479 1.00 0.00 15 PRO A O 19
ATOM 26711 N N . ASN A 1 16 ? -6.682 6.094 10.584 1.00 0.00 16 ASN A N 19
ATOM 26712 C CA . ASN A 1 16 ? -7.606 7.164 10.921 1.00 0.00 16 ASN A CA 19
ATOM 26713 C C . ASN A 1 16 ? -9.035 6.619 10.912 1.00 0.00 16 ASN A C 19
ATOM 26714 O O . ASN A 1 16 ? -9.655 6.475 11.965 1.00 0.00 16 ASN A O 19
ATOM 26725 N N . GLN A 1 17 ? -9.518 6.332 9.712 1.00 0.00 17 GLN A N 19
ATOM 26726 C CA . GLN A 1 17 ? -10.863 5.807 9.552 1.00 0.00 17 GLN A CA 19
ATOM 26727 C C . GLN A 1 17 ? -11.028 4.516 10.357 1.00 0.00 17 GLN A C 19
ATOM 26728 O O . GLN A 1 17 ? -12.051 4.314 11.010 1.00 0.00 17 GLN A O 19
ATOM 26742 N N . ARG A 1 18 ? -10.007 3.676 10.283 1.00 0.00 18 ARG A N 19
ATOM 26743 C CA . ARG A 1 18 ? -10.025 2.410 10.997 1.00 0.00 18 ARG A CA 19
ATOM 26744 C C . ARG A 1 18 ? -11.426 1.795 10.951 1.00 0.00 18 ARG A C 19
ATOM 26745 O O . ARG A 1 18 ? -12.097 1.694 11.976 1.00 0.00 18 ARG A O 19
ATOM 26766 N N . HIS A 1 19 ? -11.825 1.403 9.750 1.00 0.00 19 HIS A N 19
ATOM 26767 C CA . HIS A 1 19 ? -13.133 0.801 9.556 1.00 0.00 19 HIS A CA 19
ATOM 26768 C C . HIS A 1 19 ? -13.005 -0.425 8.647 1.00 0.00 19 HIS A C 19
ATOM 26769 O O . HIS A 1 19 ? -12.949 -1.555 9.128 1.00 0.00 19 HIS A O 19
ATOM 26783 N N . ARG A 1 20 ? -12.962 -0.157 7.350 1.00 0.00 20 ARG A N 19
ATOM 26784 C CA . ARG A 1 20 ? -12.842 -1.223 6.371 1.00 0.00 20 ARG A CA 19
ATOM 26785 C C . ARG A 1 20 ? -11.380 -1.397 5.952 1.00 0.00 20 ARG A C 19
ATOM 26786 O O . ARG A 1 20 ? -10.611 -0.437 5.955 1.00 0.00 20 ARG A O 19
ATOM 26807 N N . ASP A 1 21 ? -11.040 -2.629 5.602 1.00 0.00 21 ASP A N 19
ATOM 26808 C CA . ASP A 1 21 ? -9.685 -2.942 5.183 1.00 0.00 21 ASP A CA 19
ATOM 26809 C C . ASP A 1 21 ? -9.707 -3.451 3.740 1.00 0.00 21 ASP A C 19
ATOM 26810 O O . ASP A 1 21 ? -10.769 -3.540 3.126 1.00 0.00 21 ASP A O 19
ATOM 26819 N N . LEU A 1 22 ? -8.523 -3.773 3.242 1.00 0.00 22 LEU A N 19
ATOM 26820 C CA . LEU A 1 22 ? -8.393 -4.272 1.884 1.00 0.00 22 LEU A CA 19
ATOM 26821 C C . LEU A 1 22 ? -7.206 -5.235 1.809 1.00 0.00 22 LEU A C 19
ATOM 26822 O O . LEU A 1 22 ? -6.057 -4.822 1.960 1.00 0.00 22 LEU A O 19
ATOM 26838 N N . GLU A 1 23 ? -7.525 -6.500 1.578 1.00 0.00 23 GLU A N 19
ATOM 26839 C CA . GLU A 1 23 ? -6.500 -7.525 1.483 1.00 0.00 23 GLU A CA 19
ATOM 26840 C C . GLU A 1 23 ? -6.234 -7.875 0.017 1.00 0.00 23 GLU A C 19
ATOM 26841 O O . GLU A 1 23 ? -7.086 -8.462 -0.649 1.00 0.00 23 GLU A O 19
ATOM 26853 N N . LEU A 1 24 ? -5.050 -7.500 -0.443 1.00 0.00 24 LEU A N 19
ATOM 26854 C CA . LEU A 1 24 ? -4.662 -7.767 -1.818 1.00 0.00 24 LEU A CA 19
ATOM 26855 C C . LEU A 1 24 ? -3.302 -8.467 -1.832 1.00 0.00 24 LEU A C 19
ATOM 26856 O O . LEU A 1 24 ? -2.662 -8.609 -0.792 1.00 0.00 24 LEU A O 19
ATOM 26872 N N . SER A 1 25 ? -2.899 -8.885 -3.024 1.00 0.00 25 SER A N 19
ATOM 26873 C CA . SER A 1 25 ? -1.628 -9.568 -3.187 1.00 0.00 25 SER A CA 19
ATOM 26874 C C . SER A 1 25 ? -0.478 -8.562 -3.089 1.00 0.00 25 SER A C 19
ATOM 26875 O O . SER A 1 25 ? -0.650 -7.386 -3.406 1.00 0.00 25 SER A O 19
ATOM 26883 N N . GLY A 1 26 ? 0.667 -9.063 -2.649 1.00 0.00 26 GLY A N 19
ATOM 26884 C CA . GLY A 1 26 ? 1.844 -8.222 -2.505 1.00 0.00 26 GLY A CA 19
ATOM 26885 C C . GLY A 1 26 ? 3.114 -8.991 -2.874 1.00 0.00 26 GLY A C 19
ATOM 26886 O O . GLY A 1 26 ? 4.099 -8.961 -2.135 1.00 0.00 26 GLY A O 19
ATOM 26890 N N . ASP A 1 27 ? 3.052 -9.662 -4.014 1.00 0.00 27 ASP A N 19
ATOM 26891 C CA . ASP A 1 27 ? 4.185 -10.437 -4.489 1.00 0.00 27 ASP A CA 19
ATOM 26892 C C . ASP A 1 27 ? 5.483 -9.730 -4.094 1.00 0.00 27 ASP A C 19
ATOM 26893 O O . ASP A 1 27 ? 5.612 -8.520 -4.264 1.00 0.00 27 ASP A O 19
ATOM 26902 N N . ARG A 1 28 ? 6.413 -10.518 -3.571 1.00 0.00 28 ARG A N 19
ATOM 26903 C CA . ARG A 1 28 ? 7.696 -9.983 -3.150 1.00 0.00 28 ARG A CA 19
ATOM 26904 C C . ARG A 1 28 ? 8.383 -9.272 -4.317 1.00 0.00 28 ARG A C 19
ATOM 26905 O O . ARG A 1 28 ? 9.328 -8.509 -4.115 1.00 0.00 28 ARG A O 19
ATOM 26926 N N . GLY A 1 29 ? 7.883 -9.546 -5.513 1.00 0.00 29 GLY A N 19
ATOM 26927 C CA . GLY A 1 29 ? 8.437 -8.941 -6.713 1.00 0.00 29 GLY A CA 19
ATOM 26928 C C . GLY A 1 29 ? 7.784 -7.587 -6.996 1.00 0.00 29 GLY A C 19
ATOM 26929 O O . GLY A 1 29 ? 8.410 -6.700 -7.575 1.00 0.00 29 GLY A O 19
ATOM 26933 N N . TRP A 1 30 ? 6.534 -7.469 -6.575 1.00 0.00 30 TRP A N 19
ATOM 26934 C CA . TRP A 1 30 ? 5.788 -6.237 -6.776 1.00 0.00 30 TRP A CA 19
ATOM 26935 C C . TRP A 1 30 ? 6.692 -5.068 -6.381 1.00 0.00 30 TRP A C 19
ATOM 26936 O O . TRP A 1 30 ? 7.745 -5.269 -5.777 1.00 0.00 30 TRP A O 19
ATOM 26957 N N . SER A 1 31 ? 6.249 -3.872 -6.739 1.00 0.00 31 SER A N 19
ATOM 26958 C CA . SER A 1 31 ? 7.005 -2.670 -6.428 1.00 0.00 31 SER A CA 19
ATOM 26959 C C . SER A 1 31 ? 6.097 -1.641 -5.752 1.00 0.00 31 SER A C 19
ATOM 26960 O O . SER A 1 31 ? 4.971 -1.415 -6.193 1.00 0.00 31 SER A O 19
ATOM 26968 N N . VAL A 1 32 ? 6.621 -1.045 -4.691 1.00 0.00 32 VAL A N 19
ATOM 26969 C CA . VAL A 1 32 ? 5.872 -0.046 -3.948 1.00 0.00 32 VAL A CA 19
ATOM 26970 C C . VAL A 1 32 ? 5.083 0.827 -4.928 1.00 0.00 32 VAL A C 19
ATOM 26971 O O . VAL A 1 32 ? 3.855 0.860 -4.884 1.00 0.00 32 VAL A O 19
ATOM 26984 N N . GLY A 1 33 ? 5.822 1.510 -5.789 1.00 0.00 33 GLY A N 19
ATOM 26985 C CA . GLY A 1 33 ? 5.208 2.380 -6.778 1.00 0.00 33 GLY A CA 19
ATOM 26986 C C . GLY A 1 33 ? 4.130 1.635 -7.569 1.00 0.00 33 GLY A C 19
ATOM 26987 O O . GLY A 1 33 ? 3.050 2.171 -7.809 1.00 0.00 33 GLY A O 19
ATOM 26991 N N . HIS A 1 34 ? 4.462 0.411 -7.951 1.00 0.00 34 HIS A N 19
ATOM 26992 C CA . HIS A 1 34 ? 3.536 -0.414 -8.709 1.00 0.00 34 HIS A CA 19
ATOM 26993 C C . HIS A 1 34 ? 2.301 -0.715 -7.857 1.00 0.00 34 HIS A C 19
ATOM 26994 O O . HIS A 1 34 ? 1.179 -0.401 -8.253 1.00 0.00 34 HIS A O 19
ATOM 27008 N N . LEU A 1 35 ? 2.550 -1.318 -6.705 1.00 0.00 35 LEU A N 19
ATOM 27009 C CA . LEU A 1 35 ? 1.472 -1.666 -5.794 1.00 0.00 35 LEU A CA 19
ATOM 27010 C C . LEU A 1 35 ? 0.440 -0.536 -5.779 1.00 0.00 35 LEU A C 19
ATOM 27011 O O . LEU A 1 35 ? -0.729 -0.754 -6.095 1.00 0.00 35 LEU A O 19
ATOM 27027 N N . LYS A 1 36 ? 0.908 0.646 -5.408 1.00 0.00 36 LYS A N 19
ATOM 27028 C CA . LYS A 1 36 ? 0.041 1.810 -5.348 1.00 0.00 36 LYS A CA 19
ATOM 27029 C C . LYS A 1 36 ? -0.915 1.791 -6.541 1.00 0.00 36 LYS A C 19
ATOM 27030 O O . LYS A 1 36 ? -2.132 1.735 -6.366 1.00 0.00 36 LYS A O 19
ATOM 27049 N N . ALA A 1 37 ? -0.330 1.838 -7.729 1.00 0.00 37 ALA A N 19
ATOM 27050 C CA . ALA A 1 37 ? -1.116 1.826 -8.952 1.00 0.00 37 ALA A CA 19
ATOM 27051 C C . ALA A 1 37 ? -2.173 0.723 -8.863 1.00 0.00 37 ALA A C 19
ATOM 27052 O O . ALA A 1 37 ? -3.334 0.942 -9.206 1.00 0.00 37 ALA A O 19
ATOM 27059 N N . HIS A 1 38 ? -1.734 -0.438 -8.401 1.00 0.00 38 HIS A N 19
ATOM 27060 C CA . HIS A 1 38 ? -2.627 -1.576 -8.262 1.00 0.00 38 HIS A CA 19
ATOM 27061 C C . HIS A 1 38 ? -3.703 -1.259 -7.221 1.00 0.00 38 HIS A C 19
ATOM 27062 O O . HIS A 1 38 ? -4.888 -1.486 -7.460 1.00 0.00 38 HIS A O 19
ATOM 27076 N N . LEU A 1 39 ? -3.251 -0.741 -6.089 1.00 0.00 39 LEU A N 19
ATOM 27077 C CA . LEU A 1 39 ? -4.161 -0.390 -5.011 1.00 0.00 39 LEU A CA 19
ATOM 27078 C C . LEU A 1 39 ? -5.280 0.495 -5.561 1.00 0.00 39 LEU A C 19
ATOM 27079 O O . LEU A 1 39 ? -6.443 0.092 -5.579 1.00 0.00 39 LEU A O 19
ATOM 27095 N N . SER A 1 40 ? -4.891 1.684 -5.996 1.00 0.00 40 SER A N 19
ATOM 27096 C CA . SER A 1 40 ? -5.848 2.630 -6.544 1.00 0.00 40 SER A CA 19
ATOM 27097 C C . SER A 1 40 ? -6.901 1.890 -7.371 1.00 0.00 40 SER A C 19
ATOM 27098 O O . SER A 1 40 ? -8.069 2.275 -7.384 1.00 0.00 40 SER A O 19
ATOM 27106 N N . ARG A 1 41 ? -6.450 0.838 -8.040 1.00 0.00 41 ARG A N 19
ATOM 27107 C CA . ARG A 1 41 ? -7.339 0.039 -8.867 1.00 0.00 41 ARG A CA 19
ATOM 27108 C C . ARG A 1 41 ? -8.426 -0.607 -8.006 1.00 0.00 41 ARG A C 19
ATOM 27109 O O . ARG A 1 41 ? -9.599 -0.254 -8.113 1.00 0.00 41 ARG A O 19
ATOM 27130 N N . VAL A 1 42 ? -7.997 -1.543 -7.172 1.00 0.00 42 VAL A N 19
ATOM 27131 C CA . VAL A 1 42 ? -8.920 -2.242 -6.294 1.00 0.00 42 VAL A CA 19
ATOM 27132 C C . VAL A 1 42 ? -9.685 -1.222 -5.449 1.00 0.00 42 VAL A C 19
ATOM 27133 O O . VAL A 1 42 ? -10.774 -1.511 -4.956 1.00 0.00 42 VAL A O 19
ATOM 27146 N N . TYR A 1 43 ? -9.086 -0.049 -5.308 1.00 0.00 43 TYR A N 19
ATOM 27147 C CA . TYR A 1 43 ? -9.697 1.016 -4.532 1.00 0.00 43 TYR A CA 19
ATOM 27148 C C . TYR A 1 43 ? -10.783 1.730 -5.340 1.00 0.00 43 TYR A C 19
ATOM 27149 O O . TYR A 1 43 ? -10.530 2.202 -6.446 1.00 0.00 43 TYR A O 19
ATOM 27167 N N . PRO A 1 44 ? -12.003 1.786 -4.740 1.00 0.00 44 PRO A N 19
ATOM 27168 C CA . PRO A 1 44 ? -13.129 2.433 -5.392 1.00 0.00 44 PRO A CA 19
ATOM 27169 C C . PRO A 1 44 ? -12.992 3.956 -5.336 1.00 0.00 44 PRO A C 19
ATOM 27170 O O . PRO A 1 44 ? -13.358 4.579 -4.340 1.00 0.00 44 PRO A O 19
ATOM 27181 N N . GLU A 1 45 ? -12.464 4.511 -6.417 1.00 0.00 45 GLU A N 19
ATOM 27182 C CA . GLU A 1 45 ? -12.276 5.949 -6.504 1.00 0.00 45 GLU A CA 19
ATOM 27183 C C . GLU A 1 45 ? -11.268 6.286 -7.605 1.00 0.00 45 GLU A C 19
ATOM 27184 O O . GLU A 1 45 ? -11.375 7.326 -8.252 1.00 0.00 45 GLU A O 19
ATOM 27196 N N . ARG A 1 46 ? -10.311 5.387 -7.782 1.00 0.00 46 ARG A N 19
ATOM 27197 C CA . ARG A 1 46 ? -9.285 5.577 -8.793 1.00 0.00 46 ARG A CA 19
ATOM 27198 C C . ARG A 1 46 ? -8.369 6.741 -8.409 1.00 0.00 46 ARG A C 19
ATOM 27199 O O . ARG A 1 46 ? -8.316 7.752 -9.109 1.00 0.00 46 ARG A O 19
ATOM 27220 N N . PRO A 1 47 ? -7.652 6.556 -7.268 1.00 0.00 47 PRO A N 19
ATOM 27221 C CA . PRO A 1 47 ? -6.742 7.579 -6.782 1.00 0.00 47 PRO A CA 19
ATOM 27222 C C . PRO A 1 47 ? -5.462 7.617 -7.621 1.00 0.00 47 PRO A C 19
ATOM 27223 O O . PRO A 1 47 ? -5.433 7.106 -8.739 1.00 0.00 47 PRO A O 19
ATOM 27234 N N . ARG A 1 48 ? -4.437 8.230 -7.049 1.00 0.00 48 ARG A N 19
ATOM 27235 C CA . ARG A 1 48 ? -3.157 8.342 -7.730 1.00 0.00 48 ARG A CA 19
ATOM 27236 C C . ARG A 1 48 ? -2.097 7.507 -7.009 1.00 0.00 48 ARG A C 19
ATOM 27237 O O . ARG A 1 48 ? -2.184 7.295 -5.801 1.00 0.00 48 ARG A O 19
ATOM 27258 N N . PRO A 1 49 ? -1.094 7.042 -7.803 1.00 0.00 49 PRO A N 19
ATOM 27259 C CA . PRO A 1 49 ? -0.019 6.234 -7.253 1.00 0.00 49 PRO A CA 19
ATOM 27260 C C . PRO A 1 49 ? 0.963 7.097 -6.458 1.00 0.00 49 PRO A C 19
ATOM 27261 O O . PRO A 1 49 ? 1.582 6.623 -5.506 1.00 0.00 49 PRO A O 19
ATOM 27272 N N . GLU A 1 50 ? 1.076 8.349 -6.876 1.00 0.00 50 GLU A N 19
ATOM 27273 C CA . GLU A 1 50 ? 1.971 9.282 -6.215 1.00 0.00 50 GLU A CA 19
ATOM 27274 C C . GLU A 1 50 ? 1.393 9.707 -4.864 1.00 0.00 50 GLU A C 19
ATOM 27275 O O . GLU A 1 50 ? 2.079 9.649 -3.845 1.00 0.00 50 GLU A O 19
ATOM 27287 N N . ASP A 1 51 ? 0.135 10.124 -4.900 1.00 0.00 51 ASP A N 19
ATOM 27288 C CA . ASP A 1 51 ? -0.544 10.558 -3.691 1.00 0.00 51 ASP A CA 19
ATOM 27289 C C . ASP A 1 51 ? -0.587 9.400 -2.691 1.00 0.00 51 ASP A C 19
ATOM 27290 O O . ASP A 1 51 ? -0.244 9.572 -1.522 1.00 0.00 51 ASP A O 19
ATOM 27299 N N . GLN A 1 52 ? -1.008 8.246 -3.187 1.00 0.00 52 GLN A N 19
ATOM 27300 C CA . GLN A 1 52 ? -1.100 7.061 -2.352 1.00 0.00 52 GLN A CA 19
ATOM 27301 C C . GLN A 1 52 ? 0.155 6.921 -1.490 1.00 0.00 52 GLN A C 19
ATOM 27302 O O . GLN A 1 52 ? 1.262 6.794 -2.012 1.00 0.00 52 GLN A O 19
ATOM 27316 N N . ARG A 1 53 ? -0.058 6.951 -0.182 1.00 0.00 53 ARG A N 19
ATOM 27317 C CA . ARG A 1 53 ? 1.043 6.829 0.759 1.00 0.00 53 ARG A CA 19
ATOM 27318 C C . ARG A 1 53 ? 1.022 5.452 1.425 1.00 0.00 53 ARG A C 19
ATOM 27319 O O . ARG A 1 53 ? 0.111 5.143 2.192 1.00 0.00 53 ARG A O 19
ATOM 27340 N N . LEU A 1 54 ? 2.037 4.661 1.109 1.00 0.00 54 LEU A N 19
ATOM 27341 C CA . LEU A 1 54 ? 2.145 3.323 1.667 1.00 0.00 54 LEU A CA 19
ATOM 27342 C C . LEU A 1 54 ? 2.996 3.374 2.938 1.00 0.00 54 LEU A C 19
ATOM 27343 O O . LEU A 1 54 ? 4.188 3.671 2.880 1.00 0.00 54 LEU A O 19
ATOM 27359 N N . ILE A 1 55 ? 2.349 3.081 4.057 1.00 0.00 55 ILE A N 19
ATOM 27360 C CA . ILE A 1 55 ? 3.032 3.090 5.339 1.00 0.00 55 ILE A CA 19
ATOM 27361 C C . ILE A 1 55 ? 3.039 1.674 5.918 1.00 0.00 55 ILE A C 19
ATOM 27362 O O . ILE A 1 55 ? 2.100 0.908 5.706 1.00 0.00 55 ILE A O 19
ATOM 27378 N N . TYR A 1 56 ? 4.108 1.368 6.638 1.00 0.00 56 TYR A N 19
ATOM 27379 C CA . TYR A 1 56 ? 4.250 0.057 7.249 1.00 0.00 56 TYR A CA 19
ATOM 27380 C C . TYR A 1 56 ? 4.977 0.154 8.592 1.00 0.00 56 TYR A C 19
ATOM 27381 O O . TYR A 1 56 ? 6.188 0.367 8.633 1.00 0.00 56 TYR A O 19
ATOM 27399 N N . SER A 1 57 ? 4.207 -0.007 9.658 1.00 0.00 57 SER A N 19
ATOM 27400 C CA . SER A 1 57 ? 4.763 0.058 10.999 1.00 0.00 57 SER A CA 19
ATOM 27401 C C . SER A 1 57 ? 5.007 1.517 11.394 1.00 0.00 57 SER A C 19
ATOM 27402 O O . SER A 1 57 ? 5.482 1.795 12.493 1.00 0.00 57 SER A O 19
ATOM 27410 N N . GLY A 1 58 ? 4.672 2.409 10.474 1.00 0.00 58 GLY A N 19
ATOM 27411 C CA . GLY A 1 58 ? 4.849 3.831 10.710 1.00 0.00 58 GLY A CA 19
ATOM 27412 C C . GLY A 1 58 ? 5.905 4.417 9.771 1.00 0.00 58 GLY A C 19
ATOM 27413 O O . GLY A 1 58 ? 5.969 5.631 9.583 1.00 0.00 58 GLY A O 19
ATOM 27417 N N . LYS A 1 59 ? 6.708 3.526 9.206 1.00 0.00 59 LYS A N 19
ATOM 27418 C CA . LYS A 1 59 ? 7.757 3.939 8.290 1.00 0.00 59 LYS A CA 19
ATOM 27419 C C . LYS A 1 59 ? 7.199 3.980 6.867 1.00 0.00 59 LYS A C 19
ATOM 27420 O O . LYS A 1 59 ? 6.857 2.944 6.300 1.00 0.00 59 LYS A O 19
ATOM 27439 N N . LEU A 1 60 ? 7.127 5.189 6.329 1.00 0.00 60 LEU A N 19
ATOM 27440 C CA . LEU A 1 60 ? 6.616 5.379 4.982 1.00 0.00 60 LEU A CA 19
ATOM 27441 C C . LEU A 1 60 ? 7.481 4.589 3.997 1.00 0.00 60 LEU A C 19
ATOM 27442 O O . LEU A 1 60 ? 8.707 4.590 4.103 1.00 0.00 60 LEU A O 19
ATOM 27458 N N . LEU A 1 61 ? 6.809 3.935 3.061 1.00 0.00 61 LEU A N 19
ATOM 27459 C CA . LEU A 1 61 ? 7.501 3.143 2.058 1.00 0.00 61 LEU A CA 19
ATOM 27460 C C . LEU A 1 61 ? 7.903 4.046 0.890 1.00 0.00 61 LEU A C 19
ATOM 27461 O O . LEU A 1 61 ? 7.361 5.140 0.731 1.00 0.00 61 LEU A O 19
ATOM 27477 N N . LEU A 1 62 ? 8.847 3.555 0.102 1.00 0.00 62 LEU A N 19
ATOM 27478 C CA . LEU A 1 62 ? 9.328 4.303 -1.048 1.00 0.00 62 LEU A CA 19
ATOM 27479 C C . LEU A 1 62 ? 9.116 3.474 -2.315 1.00 0.00 62 LEU A C 19
ATOM 27480 O O . LEU A 1 62 ? 8.782 2.292 -2.240 1.00 0.00 62 LEU A O 19
ATOM 27496 N N . ASP A 1 63 ? 9.319 4.125 -3.451 1.00 0.00 63 ASP A N 19
ATOM 27497 C CA . ASP A 1 63 ? 9.155 3.463 -4.733 1.00 0.00 63 ASP A CA 19
ATOM 27498 C C . ASP A 1 63 ? 10.375 2.580 -5.007 1.00 0.00 63 ASP A C 19
ATOM 27499 O O . ASP A 1 63 ? 10.239 1.470 -5.517 1.00 0.00 63 ASP A O 19
ATOM 27508 N N . HIS A 1 64 ? 11.537 3.108 -4.655 1.00 0.00 64 HIS A N 19
ATOM 27509 C CA . HIS A 1 64 ? 12.780 2.381 -4.856 1.00 0.00 64 HIS A CA 19
ATOM 27510 C C . HIS A 1 64 ? 12.961 1.355 -3.735 1.00 0.00 64 HIS A C 19
ATOM 27511 O O . HIS A 1 64 ? 13.995 1.335 -3.068 1.00 0.00 64 HIS A O 19
ATOM 27525 N N . GLN A 1 65 ? 11.941 0.527 -3.563 1.00 0.00 65 GLN A N 19
ATOM 27526 C CA . GLN A 1 65 ? 11.975 -0.499 -2.535 1.00 0.00 65 GLN A CA 19
ATOM 27527 C C . GLN A 1 65 ? 11.403 -1.811 -3.076 1.00 0.00 65 GLN A C 19
ATOM 27528 O O . GLN A 1 65 ? 11.006 -1.887 -4.239 1.00 0.00 65 GLN A O 19
ATOM 27542 N N . CYS A 1 66 ? 11.377 -2.811 -2.208 1.00 0.00 66 CYS A N 19
ATOM 27543 C CA . CYS A 1 66 ? 10.859 -4.116 -2.584 1.00 0.00 66 CYS A CA 19
ATOM 27544 C C . CYS A 1 66 ? 10.046 -4.666 -1.411 1.00 0.00 66 CYS A C 19
ATOM 27545 O O . CYS A 1 66 ? 10.367 -4.407 -0.252 1.00 0.00 66 CYS A O 19
ATOM 27553 N N . LEU A 1 67 ? 9.007 -5.415 -1.752 1.00 0.00 67 LEU A N 19
ATOM 27554 C CA . LEU A 1 67 ? 8.146 -6.005 -0.741 1.00 0.00 67 LEU A CA 19
ATOM 27555 C C . LEU A 1 67 ? 8.928 -7.067 0.033 1.00 0.00 67 LEU A C 19
ATOM 27556 O O . LEU A 1 67 ? 8.812 -7.161 1.255 1.00 0.00 67 LEU A O 19
ATOM 27572 N N . ARG A 1 68 ? 9.708 -7.840 -0.708 1.00 0.00 68 ARG A N 19
ATOM 27573 C CA . ARG A 1 68 ? 10.510 -8.892 -0.105 1.00 0.00 68 ARG A CA 19
ATOM 27574 C C . ARG A 1 68 ? 11.187 -8.381 1.168 1.00 0.00 68 ARG A C 19
ATOM 27575 O O . ARG A 1 68 ? 11.169 -9.053 2.197 1.00 0.00 68 ARG A O 19
ATOM 27596 N N . ASP A 1 69 ? 11.766 -7.194 1.056 1.00 0.00 69 ASP A N 19
ATOM 27597 C CA . ASP A 1 69 ? 12.447 -6.584 2.186 1.00 0.00 69 ASP A CA 19
ATOM 27598 C C . ASP A 1 69 ? 11.415 -5.929 3.105 1.00 0.00 69 ASP A C 19
ATOM 27599 O O . ASP A 1 69 ? 11.304 -6.290 4.276 1.00 0.00 69 ASP A O 19
ATOM 27608 N N . LEU A 1 70 ? 10.687 -4.977 2.540 1.00 0.00 70 LEU A N 19
ATOM 27609 C CA . LEU A 1 70 ? 9.667 -4.268 3.295 1.00 0.00 70 LEU A CA 19
ATOM 27610 C C . LEU A 1 70 ? 8.940 -5.253 4.211 1.00 0.00 70 LEU A C 19
ATOM 27611 O O . LEU A 1 70 ? 8.926 -5.081 5.429 1.00 0.00 70 LEU A O 19
ATOM 27627 N N . LEU A 1 71 ? 8.351 -6.265 3.591 1.00 0.00 71 LEU A N 19
ATOM 27628 C CA . LEU A 1 71 ? 7.623 -7.278 4.335 1.00 0.00 71 LEU A CA 19
ATOM 27629 C C . LEU A 1 71 ? 8.616 -8.274 4.939 1.00 0.00 71 LEU A C 19
ATOM 27630 O O . LEU A 1 71 ? 9.623 -8.608 4.315 1.00 0.00 71 LEU A O 19
ATOM 27646 N N . PRO A 1 72 ? 8.290 -8.733 6.176 1.00 0.00 72 PRO A N 19
ATOM 27647 C CA . PRO A 1 72 ? 9.141 -9.684 6.870 1.00 0.00 72 PRO A CA 19
ATOM 27648 C C . PRO A 1 72 ? 8.996 -11.087 6.274 1.00 0.00 72 PRO A C 19
ATOM 27649 O O . PRO A 1 72 ? 8.413 -11.254 5.205 1.00 0.00 72 PRO A O 19
ATOM 27660 N N . LYS A 1 73 ? 9.538 -12.059 6.993 1.00 0.00 73 LYS A N 19
ATOM 27661 C CA . LYS A 1 73 ? 9.477 -13.441 6.549 1.00 0.00 73 LYS A CA 19
ATOM 27662 C C . LYS A 1 73 ? 9.257 -14.352 7.758 1.00 0.00 73 LYS A C 19
ATOM 27663 O O . LYS A 1 73 ? 10.198 -14.972 8.252 1.00 0.00 73 LYS A O 19
ATOM 27682 N N . GLN A 1 74 ? 8.009 -14.403 8.202 1.00 0.00 74 GLN A N 19
ATOM 27683 C CA . GLN A 1 74 ? 7.654 -15.228 9.344 1.00 0.00 74 GLN A CA 19
ATOM 27684 C C . GLN A 1 74 ? 6.148 -15.492 9.360 1.00 0.00 74 GLN A C 19
ATOM 27685 O O . GLN A 1 74 ? 5.452 -15.083 10.288 1.00 0.00 74 GLN A O 19
ATOM 27699 N N . GLU A 1 75 ? 5.688 -16.173 8.320 1.00 0.00 75 GLU A N 19
ATOM 27700 C CA . GLU A 1 75 ? 4.276 -16.497 8.203 1.00 0.00 75 GLU A CA 19
ATOM 27701 C C . GLU A 1 75 ? 3.423 -15.258 8.480 1.00 0.00 75 GLU A C 19
ATOM 27702 O O . GLU A 1 75 ? 3.950 -14.155 8.624 1.00 0.00 75 GLU A O 19
ATOM 27714 N N . LYS A 1 76 ? 2.118 -15.479 8.546 1.00 0.00 76 LYS A N 19
ATOM 27715 C CA . LYS A 1 76 ? 1.186 -14.394 8.803 1.00 0.00 76 LYS A CA 19
ATOM 27716 C C . LYS A 1 76 ? 1.237 -13.399 7.641 1.00 0.00 76 LYS A C 19
ATOM 27717 O O . LYS A 1 76 ? 2.313 -13.078 7.140 1.00 0.00 76 LYS A O 19
ATOM 27736 N N . ARG A 1 77 ? 0.059 -12.939 7.247 1.00 0.00 77 ARG A N 19
ATOM 27737 C CA . ARG A 1 77 ? -0.045 -11.988 6.154 1.00 0.00 77 ARG A CA 19
ATOM 27738 C C . ARG A 1 77 ? 0.673 -10.685 6.514 1.00 0.00 77 ARG A C 19
ATOM 27739 O O . ARG A 1 77 ? 1.398 -10.625 7.505 1.00 0.00 77 ARG A O 19
ATOM 27760 N N . HIS A 1 78 ? 0.446 -9.674 5.688 1.00 0.00 78 HIS A N 19
ATOM 27761 C CA . HIS A 1 78 ? 1.062 -8.376 5.907 1.00 0.00 78 HIS A CA 19
ATOM 27762 C C . HIS A 1 78 ? -0.025 -7.313 6.070 1.00 0.00 78 HIS A C 19
ATOM 27763 O O . HIS A 1 78 ? -1.112 -7.439 5.508 1.00 0.00 78 HIS A O 19
ATOM 27777 N N . VAL A 1 79 ? 0.306 -6.288 6.843 1.00 0.00 79 VAL A N 19
ATOM 27778 C CA . VAL A 1 79 ? -0.629 -5.203 7.087 1.00 0.00 79 VAL A CA 19
ATOM 27779 C C . VAL A 1 79 ? 0.027 -3.875 6.705 1.00 0.00 79 VAL A C 19
ATOM 27780 O O . VAL A 1 79 ? 0.964 -3.428 7.366 1.00 0.00 79 VAL A O 19
ATOM 27793 N N . LEU A 1 80 ? -0.490 -3.280 5.640 1.00 0.00 80 LEU A N 19
ATOM 27794 C CA . LEU A 1 80 ? 0.034 -2.012 5.163 1.00 0.00 80 LEU A CA 19
ATOM 27795 C C . LEU A 1 80 ? -0.974 -0.901 5.465 1.00 0.00 80 LEU A C 19
ATOM 27796 O O . LEU A 1 80 ? -2.104 -1.177 5.866 1.00 0.00 80 LEU A O 19
ATOM 27812 N N . HIS A 1 81 ? -0.528 0.330 5.263 1.00 0.00 81 HIS A N 19
ATOM 27813 C CA . HIS A 1 81 ? -1.378 1.483 5.511 1.00 0.00 81 HIS A CA 19
ATOM 27814 C C . HIS A 1 81 ? -1.284 2.451 4.329 1.00 0.00 81 HIS A C 19
ATOM 27815 O O . HIS A 1 81 ? -0.343 3.236 4.238 1.00 0.00 81 HIS A O 19
ATOM 27829 N N . LEU A 1 82 ? -2.276 2.362 3.454 1.00 0.00 82 LEU A N 19
ATOM 27830 C CA . LEU A 1 82 ? -2.318 3.220 2.282 1.00 0.00 82 LEU A CA 19
ATOM 27831 C C . LEU A 1 82 ? -3.053 4.516 2.631 1.00 0.00 82 LEU A C 19
ATOM 27832 O O . LEU A 1 82 ? -4.275 4.524 2.766 1.00 0.00 82 LEU A O 19
ATOM 27848 N N . VAL A 1 83 ? -2.277 5.582 2.766 1.00 0.00 83 VAL A N 19
ATOM 27849 C CA . VAL A 1 83 ? -2.838 6.880 3.096 1.00 0.00 83 VAL A CA 19
ATOM 27850 C C . VAL A 1 83 ? -3.046 7.683 1.811 1.00 0.00 83 VAL A C 19
ATOM 27851 O O . VAL A 1 83 ? -2.167 7.722 0.951 1.00 0.00 83 VAL A O 19
ATOM 27864 N N . CYS A 1 84 ? -4.213 8.304 1.720 1.00 0.00 84 CYS A N 19
ATOM 27865 C CA . CYS A 1 84 ? -4.547 9.104 0.554 1.00 0.00 84 CYS A CA 19
ATOM 27866 C C . CYS A 1 84 ? -4.035 10.527 0.785 1.00 0.00 84 CYS A C 19
ATOM 27867 O O . CYS A 1 84 ? -3.943 10.980 1.925 1.00 0.00 84 CYS A O 19
ATOM 27875 N N . ASN A 1 85 ? -3.716 11.192 -0.316 1.00 0.00 85 ASN A N 19
ATOM 27876 C CA . ASN A 1 85 ? -3.216 12.555 -0.247 1.00 0.00 85 ASN A CA 19
ATOM 27877 C C . ASN A 1 85 ? -4.146 13.475 -1.039 1.00 0.00 85 ASN A C 19
ATOM 27878 O O . ASN A 1 85 ? -5.306 13.140 -1.271 1.00 0.00 85 ASN A O 19
ATOM 27889 N N . VAL A 1 86 ? -3.602 14.619 -1.431 1.00 0.00 86 VAL A N 19
ATOM 27890 C CA . VAL A 1 86 ? -4.370 15.590 -2.193 1.00 0.00 86 VAL A CA 19
ATOM 27891 C C . VAL A 1 86 ? -4.604 15.054 -3.606 1.00 0.00 86 VAL A C 19
ATOM 27892 O O . VAL A 1 86 ? -4.084 15.603 -4.576 1.00 0.00 86 VAL A O 19
ATOM 27905 N N . LYS A 1 87 ? -5.388 13.988 -3.678 1.00 0.00 87 LYS A N 19
ATOM 27906 C CA . LYS A 1 87 ? -5.697 13.372 -4.957 1.00 0.00 87 LYS A CA 19
ATOM 27907 C C . LYS A 1 87 ? -6.465 14.369 -5.826 1.00 0.00 87 LYS A C 19
ATOM 27908 O O . LYS A 1 87 ? -7.415 15.000 -5.363 1.00 0.00 87 LYS A O 19
ATOM 27927 N N . SER A 1 88 ? -6.025 14.482 -7.071 1.00 0.00 88 SER A N 19
ATOM 27928 C CA . SER A 1 88 ? -6.660 15.393 -8.009 1.00 0.00 88 SER A CA 19
ATOM 27929 C C . SER A 1 88 ? -7.798 14.679 -8.743 1.00 0.00 88 SER A C 19
ATOM 27930 O O . SER A 1 88 ? -7.584 13.639 -9.364 1.00 0.00 88 SER A O 19
ATOM 27938 N N . GLY A 1 89 ? -8.981 15.267 -8.648 1.00 0.00 89 GLY A N 19
ATOM 27939 C CA . GLY A 1 89 ? -10.151 14.701 -9.296 1.00 0.00 89 GLY A CA 19
ATOM 27940 C C . GLY A 1 89 ? -10.706 15.653 -10.357 1.00 0.00 89 GLY A C 19
ATOM 27941 O O . GLY A 1 89 ? -9.963 16.441 -10.939 1.00 0.00 89 GLY A O 19
ATOM 27945 N N . PRO A 1 90 ? -12.044 15.546 -10.582 1.00 0.00 90 PRO A N 19
ATOM 27946 C CA . PRO A 1 90 ? -12.707 16.389 -11.562 1.00 0.00 90 PRO A CA 19
ATOM 27947 C C . PRO A 1 90 ? -12.875 17.816 -11.035 1.00 0.00 90 PRO A C 19
ATOM 27948 O O . PRO A 1 90 ? -12.485 18.776 -11.699 1.00 0.00 90 PRO A O 19
ATOM 27959 N N . SER A 1 91 ? -13.454 17.910 -9.848 1.00 0.00 91 SER A N 19
ATOM 27960 C CA . SER A 1 91 ? -13.676 19.203 -9.224 1.00 0.00 91 SER A CA 19
ATOM 27961 C C . SER A 1 91 ? -12.691 19.406 -8.071 1.00 0.00 91 SER A C 19
ATOM 27962 O O . SER A 1 91 ? -12.065 18.453 -7.611 1.00 0.00 91 SER A O 19
ATOM 27970 N N . SER A 1 92 ? -12.586 20.653 -7.637 1.00 0.00 92 SER A N 19
ATOM 27971 C CA . SER A 1 92 ? -11.688 20.992 -6.546 1.00 0.00 92 SER A CA 19
ATOM 27972 C C . SER A 1 92 ? -12.133 22.300 -5.889 1.00 0.00 92 SER A C 19
ATOM 27973 O O . SER A 1 92 ? -12.203 23.338 -6.547 1.00 0.00 92 SER A O 19
ATOM 27981 N N . GLY A 1 93 ? -12.424 22.208 -4.600 1.00 0.00 93 GLY A N 19
ATOM 27982 C CA . GLY A 1 93 ? -12.861 23.372 -3.846 1.00 0.00 93 GLY A CA 19
ATOM 27983 C C . GLY A 1 93 ? -12.814 23.100 -2.342 1.00 0.00 93 GLY A C 19
ATOM 27984 O O . GLY A 1 93 ? -11.957 23.632 -1.638 1.00 0.00 93 GLY A O 19
ATOM 27988 N N . GLY A 1 1 ? -8.691 -27.578 -8.556 1.00 0.00 1 GLY A N 20
ATOM 27989 C CA . GLY A 1 1 ? -7.798 -26.544 -9.051 1.00 0.00 1 GLY A CA 20
ATOM 27990 C C . GLY A 1 1 ? -6.357 -26.809 -8.613 1.00 0.00 1 GLY A C 20
ATOM 27991 O O . GLY A 1 1 ? -6.093 -27.758 -7.875 1.00 0.00 1 GLY A O 20
ATOM 27995 N N . SER A 1 2 ? -5.461 -25.955 -9.086 1.00 0.00 2 SER A N 20
ATOM 27996 C CA . SER A 1 2 ? -4.053 -26.086 -8.753 1.00 0.00 2 SER A CA 20
ATOM 27997 C C . SER A 1 2 ? -3.531 -24.775 -8.161 1.00 0.00 2 SER A C 20
ATOM 27998 O O . SER A 1 2 ? -2.946 -24.768 -7.079 1.00 0.00 2 SER A O 20
ATOM 28006 N N . SER A 1 3 ? -3.761 -23.698 -8.897 1.00 0.00 3 SER A N 20
ATOM 28007 C CA . SER A 1 3 ? -3.322 -22.384 -8.459 1.00 0.00 3 SER A CA 20
ATOM 28008 C C . SER A 1 3 ? -1.800 -22.368 -8.298 1.00 0.00 3 SER A C 20
ATOM 28009 O O . SER A 1 3 ? -1.188 -23.405 -8.050 1.00 0.00 3 SER A O 20
ATOM 28017 N N . GLY A 1 4 ? -1.234 -21.178 -8.448 1.00 0.00 4 GLY A N 20
ATOM 28018 C CA . GLY A 1 4 ? 0.204 -21.014 -8.322 1.00 0.00 4 GLY A CA 20
ATOM 28019 C C . GLY A 1 4 ? 0.596 -19.538 -8.414 1.00 0.00 4 GLY A C 20
ATOM 28020 O O . GLY A 1 4 ? -0.156 -18.723 -8.945 1.00 0.00 4 GLY A O 20
ATOM 28024 N N . SER A 1 5 ? 1.775 -19.238 -7.888 1.00 0.00 5 SER A N 20
ATOM 28025 C CA . SER A 1 5 ? 2.276 -17.875 -7.904 1.00 0.00 5 SER A CA 20
ATOM 28026 C C . SER A 1 5 ? 1.173 -16.906 -7.474 1.00 0.00 5 SER A C 20
ATOM 28027 O O . SER A 1 5 ? 0.449 -16.373 -8.313 1.00 0.00 5 SER A O 20
ATOM 28035 N N . SER A 1 6 ? 1.080 -16.708 -6.167 1.00 0.00 6 SER A N 20
ATOM 28036 C CA . SER A 1 6 ? 0.076 -15.813 -5.617 1.00 0.00 6 SER A CA 20
ATOM 28037 C C . SER A 1 6 ? 0.750 -14.572 -5.026 1.00 0.00 6 SER A C 20
ATOM 28038 O O . SER A 1 6 ? 0.482 -13.452 -5.457 1.00 0.00 6 SER A O 20
ATOM 28046 N N . GLY A 1 7 ? 1.609 -14.815 -4.047 1.00 0.00 7 GLY A N 20
ATOM 28047 C CA . GLY A 1 7 ? 2.323 -13.731 -3.393 1.00 0.00 7 GLY A CA 20
ATOM 28048 C C . GLY A 1 7 ? 1.953 -13.648 -1.910 1.00 0.00 7 GLY A C 20
ATOM 28049 O O . GLY A 1 7 ? 1.816 -14.672 -1.243 1.00 0.00 7 GLY A O 20
ATOM 28053 N N . VAL A 1 8 ? 1.803 -12.419 -1.439 1.00 0.00 8 VAL A N 20
ATOM 28054 C CA . VAL A 1 8 ? 1.451 -12.187 -0.049 1.00 0.00 8 VAL A CA 20
ATOM 28055 C C . VAL A 1 8 ? 0.179 -11.342 0.018 1.00 0.00 8 VAL A C 20
ATOM 28056 O O . VAL A 1 8 ? -0.215 -10.726 -0.972 1.00 0.00 8 VAL A O 20
ATOM 28069 N N . THR A 1 9 ? -0.430 -11.337 1.194 1.00 0.00 9 THR A N 20
ATOM 28070 C CA . THR A 1 9 ? -1.650 -10.576 1.403 1.00 0.00 9 THR A CA 20
ATOM 28071 C C . THR A 1 9 ? -1.363 -9.324 2.233 1.00 0.00 9 THR A C 20
ATOM 28072 O O . THR A 1 9 ? -1.022 -9.420 3.411 1.00 0.00 9 THR A O 20
ATOM 28083 N N . LEU A 1 10 ? -1.511 -8.177 1.585 1.00 0.00 10 LEU A N 20
ATOM 28084 C CA . LEU A 1 10 ? -1.272 -6.907 2.250 1.00 0.00 10 LEU A CA 20
ATOM 28085 C C . LEU A 1 10 ? -2.598 -6.352 2.773 1.00 0.00 10 LEU A C 20
ATOM 28086 O O . LEU A 1 10 ? -3.551 -6.191 2.013 1.00 0.00 10 LEU A O 20
ATOM 28102 N N . LEU A 1 11 ? -2.617 -6.075 4.068 1.00 0.00 11 LEU A N 20
ATOM 28103 C CA . LEU A 1 11 ? -3.810 -5.541 4.703 1.00 0.00 11 LEU A CA 20
ATOM 28104 C C . LEU A 1 11 ? -3.738 -4.013 4.711 1.00 0.00 11 LEU A C 20
ATOM 28105 O O . LEU A 1 11 ? -3.083 -3.424 5.568 1.00 0.00 11 LEU A O 20
ATOM 28121 N N . VAL A 1 12 ? -4.421 -3.416 3.745 1.00 0.00 12 VAL A N 20
ATOM 28122 C CA . VAL A 1 12 ? -4.443 -1.967 3.630 1.00 0.00 12 VAL A CA 20
ATOM 28123 C C . VAL A 1 12 ? -5.366 -1.389 4.704 1.00 0.00 12 VAL A C 20
ATOM 28124 O O . VAL A 1 12 ? -6.581 -1.581 4.653 1.00 0.00 12 VAL A O 20
ATOM 28137 N N . LYS A 1 13 ? -4.756 -0.692 5.651 1.00 0.00 13 LYS A N 20
ATOM 28138 C CA . LYS A 1 13 ? -5.509 -0.084 6.736 1.00 0.00 13 LYS A CA 20
ATOM 28139 C C . LYS A 1 13 ? -5.408 1.439 6.629 1.00 0.00 13 LYS A C 20
ATOM 28140 O O . LYS A 1 13 ? -4.560 1.960 5.906 1.00 0.00 13 LYS A O 20
ATOM 28159 N N . SER A 1 14 ? -6.285 2.111 7.361 1.00 0.00 14 SER A N 20
ATOM 28160 C CA . SER A 1 14 ? -6.305 3.563 7.358 1.00 0.00 14 SER A CA 20
ATOM 28161 C C . SER A 1 14 ? -6.299 4.090 8.794 1.00 0.00 14 SER A C 20
ATOM 28162 O O . SER A 1 14 ? -7.077 3.634 9.629 1.00 0.00 14 SER A O 20
ATOM 28170 N N . PRO A 1 15 ? -5.387 5.067 9.043 1.00 0.00 15 PRO A N 20
ATOM 28171 C CA . PRO A 1 15 ? -5.268 5.660 10.365 1.00 0.00 15 PRO A CA 20
ATOM 28172 C C . PRO A 1 15 ? -6.426 6.622 10.640 1.00 0.00 15 PRO A C 20
ATOM 28173 O O . PRO A 1 15 ? -6.233 7.837 10.678 1.00 0.00 15 PRO A O 20
ATOM 28184 N N . ASN A 1 16 ? -7.603 6.043 10.825 1.00 0.00 16 ASN A N 20
ATOM 28185 C CA . ASN A 1 16 ? -8.792 6.833 11.095 1.00 0.00 16 ASN A CA 20
ATOM 28186 C C . ASN A 1 16 ? -9.878 5.929 11.682 1.00 0.00 16 ASN A C 20
ATOM 28187 O O . ASN A 1 16 ? -10.539 6.296 12.652 1.00 0.00 16 ASN A O 20
ATOM 28198 N N . GLN A 1 17 ? -10.029 4.766 11.067 1.00 0.00 17 GLN A N 20
ATOM 28199 C CA . GLN A 1 17 ? -11.023 3.805 11.517 1.00 0.00 17 GLN A CA 20
ATOM 28200 C C . GLN A 1 17 ? -12.416 4.219 11.034 1.00 0.00 17 GLN A C 20
ATOM 28201 O O . GLN A 1 17 ? -13.319 4.429 11.842 1.00 0.00 17 GLN A O 20
ATOM 28215 N N . ARG A 1 18 ? -12.545 4.325 9.720 1.00 0.00 18 ARG A N 20
ATOM 28216 C CA . ARG A 1 18 ? -13.811 4.709 9.120 1.00 0.00 18 ARG A CA 20
ATOM 28217 C C . ARG A 1 18 ? -14.149 3.781 7.953 1.00 0.00 18 ARG A C 20
ATOM 28218 O O . ARG A 1 18 ? -15.273 3.291 7.848 1.00 0.00 18 ARG A O 20
ATOM 28239 N N . HIS A 1 19 ? -13.156 3.567 7.102 1.00 0.00 19 HIS A N 20
ATOM 28240 C CA . HIS A 1 19 ? -13.334 2.706 5.945 1.00 0.00 19 HIS A CA 20
ATOM 28241 C C . HIS A 1 19 ? -13.020 1.259 6.329 1.00 0.00 19 HIS A C 20
ATOM 28242 O O . HIS A 1 19 ? -12.617 0.986 7.457 1.00 0.00 19 HIS A O 20
ATOM 28256 N N . ARG A 1 20 ? -13.217 0.369 5.366 1.00 0.00 20 ARG A N 20
ATOM 28257 C CA . ARG A 1 20 ? -12.961 -1.043 5.590 1.00 0.00 20 ARG A CA 20
ATOM 28258 C C . ARG A 1 20 ? -11.573 -1.419 5.066 1.00 0.00 20 ARG A C 20
ATOM 28259 O O . ARG A 1 20 ? -11.065 -0.792 4.138 1.00 0.00 20 ARG A O 20
ATOM 28280 N N . ASP A 1 21 ? -10.999 -2.441 5.684 1.00 0.00 21 ASP A N 20
ATOM 28281 C CA . ASP A 1 21 ? -9.680 -2.908 5.293 1.00 0.00 21 ASP A CA 20
ATOM 28282 C C . ASP A 1 21 ? -9.737 -3.439 3.859 1.00 0.00 21 ASP A C 20
ATOM 28283 O O . ASP A 1 21 ? -10.818 -3.687 3.327 1.00 0.00 21 ASP A O 20
ATOM 28292 N N . LEU A 1 22 ? -8.560 -3.598 3.273 1.00 0.00 22 LEU A N 20
ATOM 28293 C CA . LEU A 1 22 ? -8.461 -4.094 1.911 1.00 0.00 22 LEU A CA 20
ATOM 28294 C C . LEU A 1 22 ? -7.322 -5.112 1.825 1.00 0.00 22 LEU A C 20
ATOM 28295 O O . LEU A 1 22 ? -6.152 -4.750 1.935 1.00 0.00 22 LEU A O 20
ATOM 28311 N N . GLU A 1 23 ? -7.704 -6.365 1.629 1.00 0.00 23 GLU A N 20
ATOM 28312 C CA . GLU A 1 23 ? -6.730 -7.438 1.525 1.00 0.00 23 GLU A CA 20
ATOM 28313 C C . GLU A 1 23 ? -6.434 -7.747 0.057 1.00 0.00 23 GLU A C 20
ATOM 28314 O O . GLU A 1 23 ? -7.243 -8.374 -0.625 1.00 0.00 23 GLU A O 20
ATOM 28326 N N . LEU A 1 24 ? -5.271 -7.292 -0.387 1.00 0.00 24 LEU A N 20
ATOM 28327 C CA . LEU A 1 24 ? -4.857 -7.512 -1.764 1.00 0.00 24 LEU A CA 20
ATOM 28328 C C . LEU A 1 24 ? -3.501 -8.219 -1.776 1.00 0.00 24 LEU A C 20
ATOM 28329 O O . LEU A 1 24 ? -2.817 -8.277 -0.755 1.00 0.00 24 LEU A O 20
ATOM 28345 N N . SER A 1 25 ? -3.152 -8.738 -2.944 1.00 0.00 25 SER A N 20
ATOM 28346 C CA . SER A 1 25 ? -1.889 -9.439 -3.104 1.00 0.00 25 SER A CA 20
ATOM 28347 C C . SER A 1 25 ? -0.723 -8.465 -2.922 1.00 0.00 25 SER A C 20
ATOM 28348 O O . SER A 1 25 ? -0.905 -7.251 -3.010 1.00 0.00 25 SER A O 20
ATOM 28356 N N . GLY A 1 26 ? 0.448 -9.033 -2.672 1.00 0.00 26 GLY A N 20
ATOM 28357 C CA . GLY A 1 26 ? 1.642 -8.229 -2.476 1.00 0.00 26 GLY A CA 20
ATOM 28358 C C . GLY A 1 26 ? 2.901 -9.024 -2.831 1.00 0.00 26 GLY A C 20
ATOM 28359 O O . GLY A 1 26 ? 3.854 -9.063 -2.054 1.00 0.00 26 GLY A O 20
ATOM 28363 N N . ASP A 1 27 ? 2.864 -9.636 -4.006 1.00 0.00 27 ASP A N 20
ATOM 28364 C CA . ASP A 1 27 ? 3.989 -10.427 -4.473 1.00 0.00 27 ASP A CA 20
ATOM 28365 C C . ASP A 1 27 ? 5.294 -9.720 -4.098 1.00 0.00 27 ASP A C 20
ATOM 28366 O O . ASP A 1 27 ? 5.462 -8.533 -4.374 1.00 0.00 27 ASP A O 20
ATOM 28375 N N . ARG A 1 28 ? 6.184 -10.480 -3.477 1.00 0.00 28 ARG A N 20
ATOM 28376 C CA . ARG A 1 28 ? 7.469 -9.942 -3.063 1.00 0.00 28 ARG A CA 20
ATOM 28377 C C . ARG A 1 28 ? 8.142 -9.217 -4.229 1.00 0.00 28 ARG A C 20
ATOM 28378 O O . ARG A 1 28 ? 9.023 -8.384 -4.022 1.00 0.00 28 ARG A O 20
ATOM 28399 N N . GLY A 1 29 ? 7.701 -9.559 -5.431 1.00 0.00 29 GLY A N 20
ATOM 28400 C CA . GLY A 1 29 ? 8.250 -8.950 -6.631 1.00 0.00 29 GLY A CA 20
ATOM 28401 C C . GLY A 1 29 ? 7.636 -7.571 -6.877 1.00 0.00 29 GLY A C 20
ATOM 28402 O O . GLY A 1 29 ? 8.295 -6.680 -7.411 1.00 0.00 29 GLY A O 20
ATOM 28406 N N . TRP A 1 30 ? 6.381 -7.437 -6.474 1.00 0.00 30 TRP A N 20
ATOM 28407 C CA . TRP A 1 30 ? 5.670 -6.181 -6.644 1.00 0.00 30 TRP A CA 20
ATOM 28408 C C . TRP A 1 30 ? 6.608 -5.047 -6.223 1.00 0.00 30 TRP A C 20
ATOM 28409 O O . TRP A 1 30 ? 7.613 -5.284 -5.554 1.00 0.00 30 TRP A O 20
ATOM 28430 N N . SER A 1 31 ? 6.246 -3.840 -6.634 1.00 0.00 31 SER A N 20
ATOM 28431 C CA . SER A 1 31 ? 7.043 -2.670 -6.308 1.00 0.00 31 SER A CA 20
ATOM 28432 C C . SER A 1 31 ? 6.183 -1.639 -5.574 1.00 0.00 31 SER A C 20
ATOM 28433 O O . SER A 1 31 ? 5.075 -1.327 -6.009 1.00 0.00 31 SER A O 20
ATOM 28441 N N . VAL A 1 32 ? 6.724 -1.140 -4.473 1.00 0.00 32 VAL A N 20
ATOM 28442 C CA . VAL A 1 32 ? 6.020 -0.150 -3.674 1.00 0.00 32 VAL A CA 20
ATOM 28443 C C . VAL A 1 32 ? 5.304 0.832 -4.603 1.00 0.00 32 VAL A C 20
ATOM 28444 O O . VAL A 1 32 ? 4.140 1.163 -4.384 1.00 0.00 32 VAL A O 20
ATOM 28457 N N . GLY A 1 33 ? 6.030 1.272 -5.621 1.00 0.00 33 GLY A N 20
ATOM 28458 C CA . GLY A 1 33 ? 5.478 2.209 -6.584 1.00 0.00 33 GLY A CA 20
ATOM 28459 C C . GLY A 1 33 ? 4.375 1.555 -7.418 1.00 0.00 33 GLY A C 20
ATOM 28460 O O . GLY A 1 33 ? 3.340 2.168 -7.675 1.00 0.00 33 GLY A O 20
ATOM 28464 N N . HIS A 1 34 ? 4.634 0.318 -7.815 1.00 0.00 34 HIS A N 20
ATOM 28465 C CA . HIS A 1 34 ? 3.675 -0.427 -8.615 1.00 0.00 34 HIS A CA 20
ATOM 28466 C C . HIS A 1 34 ? 2.435 -0.735 -7.774 1.00 0.00 34 HIS A C 20
ATOM 28467 O O . HIS A 1 34 ? 1.315 -0.435 -8.182 1.00 0.00 34 HIS A O 20
ATOM 28481 N N . LEU A 1 35 ? 2.678 -1.331 -6.615 1.00 0.00 35 LEU A N 20
ATOM 28482 C CA . LEU A 1 35 ? 1.595 -1.683 -5.713 1.00 0.00 35 LEU A CA 20
ATOM 28483 C C . LEU A 1 35 ? 0.556 -0.560 -5.708 1.00 0.00 35 LEU A C 20
ATOM 28484 O O . LEU A 1 35 ? -0.611 -0.787 -6.021 1.00 0.00 35 LEU A O 20
ATOM 28500 N N . LYS A 1 36 ? 1.019 0.629 -5.348 1.00 0.00 36 LYS A N 20
ATOM 28501 C CA . LYS A 1 36 ? 0.144 1.788 -5.298 1.00 0.00 36 LYS A CA 20
ATOM 28502 C C . LYS A 1 36 ? -0.841 1.730 -6.468 1.00 0.00 36 LYS A C 20
ATOM 28503 O O . LYS A 1 36 ? -2.051 1.656 -6.262 1.00 0.00 36 LYS A O 20
ATOM 28522 N N . ALA A 1 37 ? -0.284 1.766 -7.670 1.00 0.00 37 ALA A N 20
ATOM 28523 C CA . ALA A 1 37 ? -1.097 1.719 -8.873 1.00 0.00 37 ALA A CA 20
ATOM 28524 C C . ALA A 1 37 ? -2.151 0.619 -8.728 1.00 0.00 37 ALA A C 20
ATOM 28525 O O . ALA A 1 37 ? -3.348 0.886 -8.817 1.00 0.00 37 ALA A O 20
ATOM 28532 N N . HIS A 1 38 ? -1.667 -0.595 -8.507 1.00 0.00 38 HIS A N 20
ATOM 28533 C CA . HIS A 1 38 ? -2.553 -1.736 -8.349 1.00 0.00 38 HIS A CA 20
ATOM 28534 C C . HIS A 1 38 ? -3.637 -1.405 -7.321 1.00 0.00 38 HIS A C 20
ATOM 28535 O O . HIS A 1 38 ? -4.810 -1.710 -7.531 1.00 0.00 38 HIS A O 20
ATOM 28549 N N . LEU A 1 39 ? -3.206 -0.787 -6.232 1.00 0.00 39 LEU A N 20
ATOM 28550 C CA . LEU A 1 39 ? -4.126 -0.413 -5.170 1.00 0.00 39 LEU A CA 20
ATOM 28551 C C . LEU A 1 39 ? -5.216 0.495 -5.743 1.00 0.00 39 LEU A C 20
ATOM 28552 O O . LEU A 1 39 ? -6.389 0.125 -5.763 1.00 0.00 39 LEU A O 20
ATOM 28568 N N . SER A 1 40 ? -4.790 1.666 -6.195 1.00 0.00 40 SER A N 20
ATOM 28569 C CA . SER A 1 40 ? -5.716 2.628 -6.767 1.00 0.00 40 SER A CA 20
ATOM 28570 C C . SER A 1 40 ? -6.773 1.905 -7.604 1.00 0.00 40 SER A C 20
ATOM 28571 O O . SER A 1 40 ? -7.907 2.368 -7.714 1.00 0.00 40 SER A O 20
ATOM 28579 N N . ARG A 1 41 ? -6.363 0.780 -8.174 1.00 0.00 41 ARG A N 20
ATOM 28580 C CA . ARG A 1 41 ? -7.259 -0.011 -8.998 1.00 0.00 41 ARG A CA 20
ATOM 28581 C C . ARG A 1 41 ? -8.346 -0.655 -8.133 1.00 0.00 41 ARG A C 20
ATOM 28582 O O . ARG A 1 41 ? -9.533 -0.524 -8.423 1.00 0.00 41 ARG A O 20
ATOM 28603 N N . VAL A 1 42 ? -7.899 -1.337 -7.089 1.00 0.00 42 VAL A N 20
ATOM 28604 C CA . VAL A 1 42 ? -8.817 -2.002 -6.180 1.00 0.00 42 VAL A CA 20
ATOM 28605 C C . VAL A 1 42 ? -9.441 -0.964 -5.245 1.00 0.00 42 VAL A C 20
ATOM 28606 O O . VAL A 1 42 ? -10.443 -1.241 -4.587 1.00 0.00 42 VAL A O 20
ATOM 28619 N N . TYR A 1 43 ? -8.823 0.207 -5.215 1.00 0.00 43 TYR A N 20
ATOM 28620 C CA . TYR A 1 43 ? -9.306 1.286 -4.370 1.00 0.00 43 TYR A CA 20
ATOM 28621 C C . TYR A 1 43 ? -10.399 2.090 -5.079 1.00 0.00 43 TYR A C 20
ATOM 28622 O O . TYR A 1 43 ? -10.205 2.551 -6.203 1.00 0.00 43 TYR A O 20
ATOM 28640 N N . PRO A 1 44 ? -11.552 2.239 -4.375 1.00 0.00 44 PRO A N 20
ATOM 28641 C CA . PRO A 1 44 ? -12.675 2.979 -4.924 1.00 0.00 44 PRO A CA 20
ATOM 28642 C C . PRO A 1 44 ? -12.413 4.485 -4.879 1.00 0.00 44 PRO A C 20
ATOM 28643 O O . PRO A 1 44 ? -12.608 5.123 -3.845 1.00 0.00 44 PRO A O 20
ATOM 28654 N N . GLU A 1 45 ? -11.976 5.012 -6.014 1.00 0.00 45 GLU A N 20
ATOM 28655 C CA . GLU A 1 45 ? -11.687 6.432 -6.117 1.00 0.00 45 GLU A CA 20
ATOM 28656 C C . GLU A 1 45 ? -10.770 6.701 -7.311 1.00 0.00 45 GLU A C 20
ATOM 28657 O O . GLU A 1 45 ? -10.814 7.780 -7.901 1.00 0.00 45 GLU A O 20
ATOM 28669 N N . ARG A 1 46 ? -9.962 5.702 -7.634 1.00 0.00 46 ARG A N 20
ATOM 28670 C CA . ARG A 1 46 ? -9.037 5.817 -8.748 1.00 0.00 46 ARG A CA 20
ATOM 28671 C C . ARG A 1 46 ? -8.007 6.915 -8.472 1.00 0.00 46 ARG A C 20
ATOM 28672 O O . ARG A 1 46 ? -7.923 7.894 -9.213 1.00 0.00 46 ARG A O 20
ATOM 28693 N N . PRO A 1 47 ? -7.229 6.710 -7.375 1.00 0.00 47 PRO A N 20
ATOM 28694 C CA . PRO A 1 47 ? -6.209 7.670 -6.992 1.00 0.00 47 PRO A CA 20
ATOM 28695 C C . PRO A 1 47 ? -4.992 7.575 -7.915 1.00 0.00 47 PRO A C 20
ATOM 28696 O O . PRO A 1 47 ? -5.063 6.967 -8.981 1.00 0.00 47 PRO A O 20
ATOM 28707 N N . ARG A 1 48 ? -3.904 8.187 -7.472 1.00 0.00 48 ARG A N 20
ATOM 28708 C CA . ARG A 1 48 ? -2.673 8.179 -8.244 1.00 0.00 48 ARG A CA 20
ATOM 28709 C C . ARG A 1 48 ? -1.598 7.364 -7.523 1.00 0.00 48 ARG A C 20
ATOM 28710 O O . ARG A 1 48 ? -1.603 7.273 -6.296 1.00 0.00 48 ARG A O 20
ATOM 28731 N N . PRO A 1 49 ? -0.679 6.778 -8.335 1.00 0.00 49 PRO A N 20
ATOM 28732 C CA . PRO A 1 49 ? 0.400 5.975 -7.787 1.00 0.00 49 PRO A CA 20
ATOM 28733 C C . PRO A 1 49 ? 1.476 6.859 -7.152 1.00 0.00 49 PRO A C 20
ATOM 28734 O O . PRO A 1 49 ? 2.066 6.492 -6.137 1.00 0.00 49 PRO A O 20
ATOM 28745 N N . GLU A 1 50 ? 1.696 8.007 -7.776 1.00 0.00 50 GLU A N 20
ATOM 28746 C CA . GLU A 1 50 ? 2.690 8.947 -7.284 1.00 0.00 50 GLU A CA 20
ATOM 28747 C C . GLU A 1 50 ? 2.067 9.881 -6.245 1.00 0.00 50 GLU A C 20
ATOM 28748 O O . GLU A 1 50 ? 2.310 11.088 -6.265 1.00 0.00 50 GLU A O 20
ATOM 28760 N N . ASP A 1 51 ? 1.277 9.290 -5.362 1.00 0.00 51 ASP A N 20
ATOM 28761 C CA . ASP A 1 51 ? 0.617 10.055 -4.317 1.00 0.00 51 ASP A CA 20
ATOM 28762 C C . ASP A 1 51 ? 0.294 9.131 -3.141 1.00 0.00 51 ASP A C 20
ATOM 28763 O O . ASP A 1 51 ? 0.536 9.482 -1.987 1.00 0.00 51 ASP A O 20
ATOM 28772 N N . GLN A 1 52 ? -0.247 7.969 -3.474 1.00 0.00 52 GLN A N 20
ATOM 28773 C CA . GLN A 1 52 ? -0.605 6.992 -2.461 1.00 0.00 52 GLN A CA 20
ATOM 28774 C C . GLN A 1 52 ? 0.453 6.960 -1.355 1.00 0.00 52 GLN A C 20
ATOM 28775 O O . GLN A 1 52 ? 1.649 7.033 -1.633 1.00 0.00 52 GLN A O 20
ATOM 28789 N N . ARG A 1 53 ? -0.026 6.855 -0.125 1.00 0.00 53 ARG A N 20
ATOM 28790 C CA . ARG A 1 53 ? 0.862 6.814 1.024 1.00 0.00 53 ARG A CA 20
ATOM 28791 C C . ARG A 1 53 ? 0.889 5.407 1.625 1.00 0.00 53 ARG A C 20
ATOM 28792 O O . ARG A 1 53 ? -0.006 5.033 2.380 1.00 0.00 53 ARG A O 20
ATOM 28813 N N . LEU A 1 54 ? 1.928 4.666 1.267 1.00 0.00 54 LEU A N 20
ATOM 28814 C CA . LEU A 1 54 ? 2.084 3.308 1.762 1.00 0.00 54 LEU A CA 20
ATOM 28815 C C . LEU A 1 54 ? 2.943 3.326 3.027 1.00 0.00 54 LEU A C 20
ATOM 28816 O O . LEU A 1 54 ? 4.115 3.698 2.981 1.00 0.00 54 LEU A O 20
ATOM 28832 N N . ILE A 1 55 ? 2.327 2.921 4.128 1.00 0.00 55 ILE A N 20
ATOM 28833 C CA . ILE A 1 55 ? 3.022 2.885 5.404 1.00 0.00 55 ILE A CA 20
ATOM 28834 C C . ILE A 1 55 ? 3.010 1.455 5.947 1.00 0.00 55 ILE A C 20
ATOM 28835 O O . ILE A 1 55 ? 2.000 0.999 6.482 1.00 0.00 55 ILE A O 20
ATOM 28851 N N . TYR A 1 56 ? 4.142 0.787 5.791 1.00 0.00 56 TYR A N 20
ATOM 28852 C CA . TYR A 1 56 ? 4.276 -0.582 6.259 1.00 0.00 56 TYR A CA 20
ATOM 28853 C C . TYR A 1 56 ? 4.612 -0.621 7.751 1.00 0.00 56 TYR A C 20
ATOM 28854 O O . TYR A 1 56 ? 3.715 -0.672 8.592 1.00 0.00 56 TYR A O 20
ATOM 28872 N N . SER A 1 57 ? 5.906 -0.596 8.035 1.00 0.00 57 SER A N 20
ATOM 28873 C CA . SER A 1 57 ? 6.372 -0.627 9.410 1.00 0.00 57 SER A CA 20
ATOM 28874 C C . SER A 1 57 ? 6.572 0.798 9.928 1.00 0.00 57 SER A C 20
ATOM 28875 O O . SER A 1 57 ? 7.704 1.236 10.128 1.00 0.00 57 SER A O 20
ATOM 28883 N N . GLY A 1 58 ? 5.455 1.483 10.130 1.00 0.00 58 GLY A N 20
ATOM 28884 C CA . GLY A 1 58 ? 5.495 2.850 10.621 1.00 0.00 58 GLY A CA 20
ATOM 28885 C C . GLY A 1 58 ? 6.524 3.680 9.850 1.00 0.00 58 GLY A C 20
ATOM 28886 O O . GLY A 1 58 ? 7.017 4.687 10.355 1.00 0.00 58 GLY A O 20
ATOM 28890 N N . LYS A 1 59 ? 6.818 3.225 8.641 1.00 0.00 59 LYS A N 20
ATOM 28891 C CA . LYS A 1 59 ? 7.780 3.913 7.797 1.00 0.00 59 LYS A CA 20
ATOM 28892 C C . LYS A 1 59 ? 7.289 3.887 6.347 1.00 0.00 59 LYS A C 20
ATOM 28893 O O . LYS A 1 59 ? 7.319 2.842 5.697 1.00 0.00 59 LYS A O 20
ATOM 28912 N N . LEU A 1 60 ? 6.850 5.047 5.883 1.00 0.00 60 LEU A N 20
ATOM 28913 C CA . LEU A 1 60 ? 6.354 5.170 4.523 1.00 0.00 60 LEU A CA 20
ATOM 28914 C C . LEU A 1 60 ? 7.320 4.466 3.567 1.00 0.00 60 LEU A C 20
ATOM 28915 O O . LEU A 1 60 ? 8.533 4.644 3.664 1.00 0.00 60 LEU A O 20
ATOM 28931 N N . LEU A 1 61 ? 6.746 3.683 2.666 1.00 0.00 61 LEU A N 20
ATOM 28932 C CA . LEU A 1 61 ? 7.539 2.952 1.694 1.00 0.00 61 LEU A CA 20
ATOM 28933 C C . LEU A 1 61 ? 8.039 3.919 0.619 1.00 0.00 61 LEU A C 20
ATOM 28934 O O . LEU A 1 61 ? 7.557 5.047 0.522 1.00 0.00 61 LEU A O 20
ATOM 28950 N N . LEU A 1 62 ? 8.998 3.443 -0.161 1.00 0.00 62 LEU A N 20
ATOM 28951 C CA . LEU A 1 62 ? 9.567 4.252 -1.225 1.00 0.00 62 LEU A CA 20
ATOM 28952 C C . LEU A 1 62 ? 8.745 4.061 -2.501 1.00 0.00 62 LEU A C 20
ATOM 28953 O O . LEU A 1 62 ? 7.618 4.545 -2.595 1.00 0.00 62 LEU A O 20
ATOM 28969 N N . ASP A 1 63 ? 9.340 3.354 -3.451 1.00 0.00 63 ASP A N 20
ATOM 28970 C CA . ASP A 1 63 ? 8.676 3.093 -4.716 1.00 0.00 63 ASP A CA 20
ATOM 28971 C C . ASP A 1 63 ? 9.439 2.004 -5.472 1.00 0.00 63 ASP A C 20
ATOM 28972 O O . ASP A 1 63 ? 8.903 0.924 -5.720 1.00 0.00 63 ASP A O 20
ATOM 28981 N N . HIS A 1 64 ? 10.677 2.324 -5.817 1.00 0.00 64 HIS A N 20
ATOM 28982 C CA . HIS A 1 64 ? 11.519 1.385 -6.540 1.00 0.00 64 HIS A CA 20
ATOM 28983 C C . HIS A 1 64 ? 11.870 0.205 -5.631 1.00 0.00 64 HIS A C 20
ATOM 28984 O O . HIS A 1 64 ? 12.345 -0.827 -6.103 1.00 0.00 64 HIS A O 20
ATOM 28998 N N . GLN A 1 65 ? 11.621 0.397 -4.344 1.00 0.00 65 GLN A N 20
ATOM 28999 C CA . GLN A 1 65 ? 11.905 -0.638 -3.365 1.00 0.00 65 GLN A CA 20
ATOM 29000 C C . GLN A 1 65 ? 11.250 -1.958 -3.782 1.00 0.00 65 GLN A C 20
ATOM 29001 O O . GLN A 1 65 ? 10.600 -2.030 -4.824 1.00 0.00 65 GLN A O 20
ATOM 29015 N N . CYS A 1 66 ? 11.446 -2.969 -2.948 1.00 0.00 66 CYS A N 20
ATOM 29016 C CA . CYS A 1 66 ? 10.884 -4.281 -3.218 1.00 0.00 66 CYS A CA 20
ATOM 29017 C C . CYS A 1 66 ? 10.112 -4.737 -1.978 1.00 0.00 66 CYS A C 20
ATOM 29018 O O . CYS A 1 66 ? 10.465 -4.375 -0.856 1.00 0.00 66 CYS A O 20
ATOM 29026 N N . LEU A 1 67 ? 9.076 -5.525 -2.221 1.00 0.00 67 LEU A N 20
ATOM 29027 C CA . LEU A 1 67 ? 8.252 -6.034 -1.138 1.00 0.00 67 LEU A CA 20
ATOM 29028 C C . LEU A 1 67 ? 9.062 -7.039 -0.317 1.00 0.00 67 LEU A C 20
ATOM 29029 O O . LEU A 1 67 ? 9.000 -7.035 0.912 1.00 0.00 67 LEU A O 20
ATOM 29045 N N . ARG A 1 68 ? 9.804 -7.875 -1.028 1.00 0.00 68 ARG A N 20
ATOM 29046 C CA . ARG A 1 68 ? 10.625 -8.883 -0.380 1.00 0.00 68 ARG A CA 20
ATOM 29047 C C . ARG A 1 68 ? 11.339 -8.286 0.835 1.00 0.00 68 ARG A C 20
ATOM 29048 O O . ARG A 1 68 ? 11.200 -8.788 1.949 1.00 0.00 68 ARG A O 20
ATOM 29069 N N . ASP A 1 69 ? 12.087 -7.223 0.579 1.00 0.00 69 ASP A N 20
ATOM 29070 C CA . ASP A 1 69 ? 12.822 -6.553 1.637 1.00 0.00 69 ASP A CA 20
ATOM 29071 C C . ASP A 1 69 ? 11.834 -5.999 2.666 1.00 0.00 69 ASP A C 20
ATOM 29072 O O . ASP A 1 69 ? 11.858 -6.396 3.831 1.00 0.00 69 ASP A O 20
ATOM 29081 N N . LEU A 1 70 ? 10.990 -5.091 2.200 1.00 0.00 70 LEU A N 20
ATOM 29082 C CA . LEU A 1 70 ? 9.996 -4.479 3.066 1.00 0.00 70 LEU A CA 20
ATOM 29083 C C . LEU A 1 70 ? 9.406 -5.545 3.992 1.00 0.00 70 LEU A C 20
ATOM 29084 O O . LEU A 1 70 ? 9.661 -5.537 5.195 1.00 0.00 70 LEU A O 20
ATOM 29100 N N . LEU A 1 71 ? 8.630 -6.437 3.395 1.00 0.00 71 LEU A N 20
ATOM 29101 C CA . LEU A 1 71 ? 8.001 -7.508 4.151 1.00 0.00 71 LEU A CA 20
ATOM 29102 C C . LEU A 1 71 ? 9.085 -8.410 4.745 1.00 0.00 71 LEU A C 20
ATOM 29103 O O . LEU A 1 71 ? 10.187 -8.500 4.207 1.00 0.00 71 LEU A O 20
ATOM 29119 N N . PRO A 1 72 ? 8.724 -9.074 5.876 1.00 0.00 72 PRO A N 20
ATOM 29120 C CA . PRO A 1 72 ? 9.653 -9.965 6.549 1.00 0.00 72 PRO A CA 20
ATOM 29121 C C . PRO A 1 72 ? 9.801 -11.282 5.783 1.00 0.00 72 PRO A C 20
ATOM 29122 O O . PRO A 1 72 ? 9.170 -11.475 4.744 1.00 0.00 72 PRO A O 20
ATOM 29133 N N . LYS A 1 73 ? 10.639 -12.154 6.325 1.00 0.00 73 LYS A N 20
ATOM 29134 C CA . LYS A 1 73 ? 10.878 -13.447 5.704 1.00 0.00 73 LYS A CA 20
ATOM 29135 C C . LYS A 1 73 ? 9.606 -14.292 5.791 1.00 0.00 73 LYS A C 20
ATOM 29136 O O . LYS A 1 73 ? 8.950 -14.538 4.780 1.00 0.00 73 LYS A O 20
ATOM 29155 N N . GLN A 1 74 ? 9.295 -14.712 7.009 1.00 0.00 74 GLN A N 20
ATOM 29156 C CA . GLN A 1 74 ? 8.113 -15.526 7.241 1.00 0.00 74 GLN A CA 20
ATOM 29157 C C . GLN A 1 74 ? 7.061 -14.725 8.012 1.00 0.00 74 GLN A C 20
ATOM 29158 O O . GLN A 1 74 ? 7.392 -14.005 8.953 1.00 0.00 74 GLN A O 20
ATOM 29172 N N . GLU A 1 75 ? 5.817 -14.877 7.583 1.00 0.00 75 GLU A N 20
ATOM 29173 C CA . GLU A 1 75 ? 4.715 -14.178 8.222 1.00 0.00 75 GLU A CA 20
ATOM 29174 C C . GLU A 1 75 ? 3.398 -14.502 7.513 1.00 0.00 75 GLU A C 20
ATOM 29175 O O . GLU A 1 75 ? 3.344 -14.541 6.285 1.00 0.00 75 GLU A O 20
ATOM 29187 N N . LYS A 1 76 ? 2.370 -14.726 8.318 1.00 0.00 76 LYS A N 20
ATOM 29188 C CA . LYS A 1 76 ? 1.057 -15.046 7.783 1.00 0.00 76 LYS A CA 20
ATOM 29189 C C . LYS A 1 76 ? 0.674 -14.006 6.728 1.00 0.00 76 LYS A C 20
ATOM 29190 O O . LYS A 1 76 ? 0.680 -14.297 5.534 1.00 0.00 76 LYS A O 20
ATOM 29209 N N . ARG A 1 77 ? 0.349 -12.814 7.209 1.00 0.00 77 ARG A N 20
ATOM 29210 C CA . ARG A 1 77 ? -0.035 -11.730 6.323 1.00 0.00 77 ARG A CA 20
ATOM 29211 C C . ARG A 1 77 ? 0.574 -10.411 6.801 1.00 0.00 77 ARG A C 20
ATOM 29212 O O . ARG A 1 77 ? 0.929 -10.275 7.971 1.00 0.00 77 ARG A O 20
ATOM 29233 N N . HIS A 1 78 ? 0.678 -9.472 5.872 1.00 0.00 78 HIS A N 20
ATOM 29234 C CA . HIS A 1 78 ? 1.240 -8.169 6.184 1.00 0.00 78 HIS A CA 20
ATOM 29235 C C . HIS A 1 78 ? 0.123 -7.123 6.216 1.00 0.00 78 HIS A C 20
ATOM 29236 O O . HIS A 1 78 ? -0.819 -7.192 5.427 1.00 0.00 78 HIS A O 20
ATOM 29250 N N . VAL A 1 79 ? 0.265 -6.179 7.133 1.00 0.00 79 VAL A N 20
ATOM 29251 C CA . VAL A 1 79 ? -0.720 -5.120 7.277 1.00 0.00 79 VAL A CA 20
ATOM 29252 C C . VAL A 1 79 ? -0.095 -3.788 6.860 1.00 0.00 79 VAL A C 20
ATOM 29253 O O . VAL A 1 79 ? 0.795 -3.276 7.538 1.00 0.00 79 VAL A O 20
ATOM 29266 N N . LEU A 1 80 ? -0.585 -3.263 5.747 1.00 0.00 80 LEU A N 20
ATOM 29267 C CA . LEU A 1 80 ? -0.086 -2.000 5.231 1.00 0.00 80 LEU A CA 20
ATOM 29268 C C . LEU A 1 80 ? -1.119 -0.903 5.494 1.00 0.00 80 LEU A C 20
ATOM 29269 O O . LEU A 1 80 ? -2.256 -1.191 5.864 1.00 0.00 80 LEU A O 20
ATOM 29285 N N . HIS A 1 81 ? -0.687 0.334 5.292 1.00 0.00 81 HIS A N 20
ATOM 29286 C CA . HIS A 1 81 ? -1.561 1.476 5.502 1.00 0.00 81 HIS A CA 20
ATOM 29287 C C . HIS A 1 81 ? -1.492 2.405 4.288 1.00 0.00 81 HIS A C 20
ATOM 29288 O O . HIS A 1 81 ? -0.487 3.083 4.077 1.00 0.00 81 HIS A O 20
ATOM 29302 N N . LEU A 1 82 ? -2.573 2.406 3.522 1.00 0.00 82 LEU A N 20
ATOM 29303 C CA . LEU A 1 82 ? -2.647 3.240 2.335 1.00 0.00 82 LEU A CA 20
ATOM 29304 C C . LEU A 1 82 ? -3.530 4.456 2.626 1.00 0.00 82 LEU A C 20
ATOM 29305 O O . LEU A 1 82 ? -4.729 4.314 2.863 1.00 0.00 82 LEU A O 20
ATOM 29321 N N . VAL A 1 83 ? -2.903 5.623 2.598 1.00 0.00 83 VAL A N 20
ATOM 29322 C CA . VAL A 1 83 ? -3.617 6.862 2.855 1.00 0.00 83 VAL A CA 20
ATOM 29323 C C . VAL A 1 83 ? -3.657 7.698 1.576 1.00 0.00 83 VAL A C 20
ATOM 29324 O O . VAL A 1 83 ? -2.800 7.551 0.706 1.00 0.00 83 VAL A O 20
ATOM 29337 N N . CYS A 1 84 ? -4.662 8.558 1.499 1.00 0.00 84 CYS A N 20
ATOM 29338 C CA . CYS A 1 84 ? -4.826 9.418 0.340 1.00 0.00 84 CYS A CA 20
ATOM 29339 C C . CYS A 1 84 ? -3.820 10.565 0.447 1.00 0.00 84 CYS A C 20
ATOM 29340 O O . CYS A 1 84 ? -3.527 11.039 1.544 1.00 0.00 84 CYS A O 20
ATOM 29348 N N . ASN A 1 85 ? -3.316 10.979 -0.707 1.00 0.00 85 ASN A N 20
ATOM 29349 C CA . ASN A 1 85 ? -2.349 12.061 -0.757 1.00 0.00 85 ASN A CA 20
ATOM 29350 C C . ASN A 1 85 ? -3.059 13.356 -1.158 1.00 0.00 85 ASN A C 20
ATOM 29351 O O . ASN A 1 85 ? -4.260 13.503 -0.940 1.00 0.00 85 ASN A O 20
ATOM 29362 N N . VAL A 1 86 ? -2.285 14.262 -1.738 1.00 0.00 86 VAL A N 20
ATOM 29363 C CA . VAL A 1 86 ? -2.825 15.540 -2.171 1.00 0.00 86 VAL A CA 20
ATOM 29364 C C . VAL A 1 86 ? -1.933 16.119 -3.270 1.00 0.00 86 VAL A C 20
ATOM 29365 O O . VAL A 1 86 ? -0.713 16.179 -3.118 1.00 0.00 86 VAL A O 20
ATOM 29378 N N . LYS A 1 87 ? -2.575 16.532 -4.353 1.00 0.00 87 LYS A N 20
ATOM 29379 C CA . LYS A 1 87 ? -1.854 17.105 -5.478 1.00 0.00 87 LYS A CA 20
ATOM 29380 C C . LYS A 1 87 ? -1.756 18.621 -5.297 1.00 0.00 87 LYS A C 20
ATOM 29381 O O . LYS A 1 87 ? -2.442 19.194 -4.451 1.00 0.00 87 LYS A O 20
ATOM 29400 N N . SER A 1 88 ? -0.899 19.228 -6.105 1.00 0.00 88 SER A N 20
ATOM 29401 C CA . SER A 1 88 ? -0.704 20.666 -6.045 1.00 0.00 88 SER A CA 20
ATOM 29402 C C . SER A 1 88 ? -1.361 21.335 -7.253 1.00 0.00 88 SER A C 20
ATOM 29403 O O . SER A 1 88 ? -0.740 21.466 -8.307 1.00 0.00 88 SER A O 20
ATOM 29411 N N . GLY A 1 89 ? -2.607 21.740 -7.060 1.00 0.00 89 GLY A N 20
ATOM 29412 C CA . GLY A 1 89 ? -3.355 22.392 -8.122 1.00 0.00 89 GLY A CA 20
ATOM 29413 C C . GLY A 1 89 ? -4.548 23.164 -7.556 1.00 0.00 89 GLY A C 20
ATOM 29414 O O . GLY A 1 89 ? -4.847 23.070 -6.367 1.00 0.00 89 GLY A O 20
ATOM 29418 N N . PRO A 1 90 ? -5.217 23.931 -8.461 1.00 0.00 90 PRO A N 20
ATOM 29419 C CA . PRO A 1 90 ? -6.371 24.720 -8.064 1.00 0.00 90 PRO A CA 20
ATOM 29420 C C . PRO A 1 90 ? -7.599 23.829 -7.861 1.00 0.00 90 PRO A C 20
ATOM 29421 O O . PRO A 1 90 ? -7.600 22.666 -8.260 1.00 0.00 90 PRO A O 20
ATOM 29432 N N . SER A 1 91 ? -8.615 24.410 -7.239 1.00 0.00 91 SER A N 20
ATOM 29433 C CA . SER A 1 91 ? -9.846 23.683 -6.978 1.00 0.00 91 SER A CA 20
ATOM 29434 C C . SER A 1 91 ? -11.024 24.391 -7.652 1.00 0.00 91 SER A C 20
ATOM 29435 O O . SER A 1 91 ? -11.730 23.793 -8.462 1.00 0.00 91 SER A O 20
ATOM 29443 N N . SER A 1 92 ? -11.199 25.654 -7.292 1.00 0.00 92 SER A N 20
ATOM 29444 C CA . SER A 1 92 ? -12.278 26.449 -7.852 1.00 0.00 92 SER A CA 20
ATOM 29445 C C . SER A 1 92 ? -11.714 27.491 -8.819 1.00 0.00 92 SER A C 20
ATOM 29446 O O . SER A 1 92 ? -10.838 28.274 -8.452 1.00 0.00 92 SER A O 20
ATOM 29454 N N . GLY A 1 93 ? -12.238 27.468 -10.036 1.00 0.00 93 GLY A N 20
ATOM 29455 C CA . GLY A 1 93 ? -11.798 28.401 -11.058 1.00 0.00 93 GLY A CA 20
ATOM 29456 C C . GLY A 1 93 ? -12.921 29.368 -11.437 1.00 0.00 93 GLY A C 20
ATOM 29457 O O . GLY A 1 93 ? -13.636 29.143 -12.412 1.00 0.00 93 GLY A O 20
#

InterPro domains:
  IPR000626 Ubiquitin-like domain [PF00240] (13-87)
  IPR000626 Ubiquitin-like domain [PS50053] (10-72)
  IPR000626 Ubiquitin-like domain [SM00213] (10-87)
  IPR029071 Ubiquitin-like domain superfamily [SSF54236] (5-90)
  IPR039751 Homocysteine-responsive endoplasmic reticulum-resident ubiquitin-like domain member 1 /2 [PTHR12943] (1-391)

CATH classification: 3.10.20.90

Organism: Homo sapiens (NCBI:txid9606)